Protein 8YM5 (pdb70)

Nearest PDB structures (foldseek):
  8yd8-assembly1_J  TM=8.386E-01  e=3.867E-06  Homo sapiens
  8ym5-assembly1_J  TM=8.223E-01  e=4.520E-06  Homo sapiens
  8ym6-assembly1_N  TM=8.259E-01  e=5.567E-06  Homo sapiens
  8yd8-assembly1_H  TM=8.479E-01  e=9.871E-06  Homo sapiens
  8ym5-assembly1_F  TM=8.510E-01  e=2.046E-05  Homo sapiens

Solvent-accessible surface area: 83337 Å² total

Secondary structure (DSSP, 8-state):
-HHHHHHHHHHT--HHHHHHHHHHTTTTS-HHHHTT--S---HHHHHHT--BTTB-HHHHHHHHHTT-HHHHHHHH---S---HHHHSTT---S-TTT--HHHHHH--HHHHHHHHHHHHHH--SS------HHHHHH--TTSSSBTTB-HHHHHHHHTT-HHHHHHHHHHH-/-HHHHHHHHHHT--HHHHHHHHHHTTTTS-HHHHTT--S---HHHHHHT--BTTB-HHHHHHHHHTT-HHHHHHHH---S---HHHHSTTT--S-TTT--HHHHHH--HHHHHHHHHHTTTTS-GGGSS---HHHHHH--TTSSSBTTB-HHHHHHHHTT-HHHHHHHHHHHHH-/-HHHHHHHHHHT--HHHHHHHHHHTTTTS-HHHHTT--S---HHHHHHT--BTTB-HHHHHHHHHTT-HHHHHHHH---S---TTTTSTTT--S-TTT--HHHHHH--HHHHHHHHHHTTTTS-GGGG----HHHHHH--TTSSSBTTB-HHHHHHHHHH-HHHHHHHHHHHHHHT-/-HHHHHHHHHHT--HHHHHHHHHHTTTTS-HHHHTT--S---HHHHHHT--BTTB-HHHHHHHHHTT-HHHHHHHH---S---HHHHSTT--SS-TTT--HHHHHH--HHHHHHHHHHTTTTS-GGGGS---HHHHHH--TTSSSBTTB-HHHHHHHHTT-HHHHHHHHHHHHHHHT-/--HHHHHHHHHS-HHHH--TTTTTT----SSHHHHHHHHHHTT---HHHHHHHHHHTT-HHHIIIII--HHHHHHHHHHS--SS-HHHH--HHHHT--HHHHHHHHH-----------HHHHHHHHHHTTS-BTTB-HHHHHHHHHTT-HHHHHHHHHHHHH-/-HHHHHHHHHHS-HHHH--TTTTTTTS-S---SSHHHHHHHHHHTT--SHHHHHHHHHHTT-HHHHHHHH--HHHHHHHHHHS--SS-HHHH--HHHHT--HHHHHHHHH----------HHHHHHHHHHTTS-BTTB-HHHHHHHHHTT-HHHHHHHHHHHHH-/-HHHHHHHHHH--HHHH--TGGGTTTS-SS--SSHHHHHHHHHHTT--SHHHHHHHHHHTT-HHHIIIII--HHHHHHHHHHS--SS-HHHH--HHHHT--HHHHHHHHH-----TTSS-TT--HHHHHHHHHHTT--BTTB-HHHHHHHHHTT-HHHHHHHHHHHHH-/---HHHHHHHHHHS-HHHH--TTTTTTT---SHHHHHHHHHHTT---HHHHHHHHHHTT-HHHHHHHH--HHHHHHHHHHS--SS-HHHH--HHHHH--HHHHHHHHH------S--HHHHHHHHHHTTS-BTTB-HHHHHHHHHTT-HHHHHHHHHHHHH-/-HHHHHHHHHHS-HHHH--TTTTTTTS-S---SSHHHHHHHHHHTT--SHHHHHHHHHHTT-HHHHHHHH--HHHHHHHHHTS--SS-HHHH--HHHHH--HHHHHHHHH------------HHHHHHHHHHTT--BTTB-HHHHHHHHHTT-HHHHHHHHHHHHH-/--HHHHHHHHHH--HHHH--TTTTTTTTTT---SSHHHHHHHHHHTT--SHHHHHHHHHHTT-HHHIIIII--HHHHHHHHHHS--SS-HHHH--HHHHT--HHHHHHHHH----------S---HHHHHHHHHHTT--BTTB-HHHHHHHHHTT-HHHHHHHHHHHHH-

Radius of gyration: 40.89 Å; Cα contacts (8 Å, |Δi|>4): 1657; chains: 10; bounding box: 89×86×135 Å

InterPro domains:
  IPR001309 Peptidase C14, p20 domain [PS50208] (232-364)
  IPR001875 Death effector domain [PF01335] (3-84)
  IPR001875 Death effector domain [PF01335] (101-180)
  IPR001875 Death effector domain [PS50168] (2-80)
  IPR001875 Death effector domain [PS50168] (100-177)
  IPR001875 Death effector domain [SM00031] (1-80)
  IPR001875 Death effector domain [SM00031] (99-178)
  IPR002138 Peptidase C14, caspase non-catalytic subunit p10 [PS50207] (389-478)
  IPR011029 Death-like domain superfamily [G3DSA:1.10.533.10] (1-97)
  IPR011029 Death-like domain superfamily [G3DSA:1.10.533.10] (98-188)
  IPR011029 Death-like domain superfamily [SSF47986] (1-113)
  IPR011029 Death-like domain superfamily [SSF47986] (98-179)
  IPR011600 Peptidase C14, caspase domain [PF00656] (233-474)
  IPR015917 Peptidase C14A, caspase catalytic domain [PR00376] (232-245)
  IPR015917 Peptidase C14A, caspase catalytic domain [PR00376] (345-363)
  IPR015917 Peptidase C14A, caspase catalytic domain [PR00376] (411-422)
  IPR015917 Peptidase C14A, caspase catalytic domain [SM00115] (225-478)
  IPR015917 Peptidase C14A, caspase catalytic domain [cd00032] (225-477)
  IPR016129 Peptidase family C14A, His active site [PS01121] (304-318)
  IPR029030 Caspase-like domain superfamily [SSF52129] (224-478)

B-factor: mean 46.07, std 17.98, range [14.18, 134.93]

Structure (mmCIF, N/CA/C/O backbone):
data_8YM5
#
_entry.id   8YM5
#
_cell.length_a   82.147
_cell.length_b   166.224
_cell.length_c   179.415
_cell.angle_alpha   90.00
_cell.angle_beta   90.00
_cell.angle_gamma   90.00
#
_symmetry.space_group_name_H-M   'P 21 21 21'
#
loop_
_entity.id
_entity.type
_entity.pdbx_description
1 polymer Caspase-8
2 polymer 'CASP8 and FADD-like apoptosis regulator subunit p43'
3 water water
#
loop_
_atom_site.group_PDB
_atom_site.id
_atom_site.type_symbol
_atom_site.label_atom_id
_atom_site.label_alt_id
_atom_site.label_comp_id
_atom_site.label_asym_id
_atom_site.label_entity_id
_atom_site.label_seq_id
_atom_site.pdbx_PDB_ins_code
_atom_site.Cartn_x
_atom_site.Cartn_y
_atom_site.Cartn_z
_atom_site.occupancy
_atom_site.B_iso_or_equiv
_atom_site.auth_seq_id
_atom_site.auth_comp_id
_atom_site.auth_asym_id
_atom_site.auth_atom_id
_atom_site.pdbx_PDB_model_num
ATOM 9 N N . ASP A 1 2 ? -2.169 123.093 76.800 1.00 52.65 2 ASP C N 1
ATOM 10 C CA . ASP A 1 2 ? -1.648 123.771 75.624 1.00 51.08 2 ASP C CA 1
ATOM 11 C C . ASP A 1 2 ? -0.316 124.427 75.965 1.00 38.48 2 ASP C C 1
ATOM 12 O O . ASP A 1 2 ? -0.224 125.237 76.895 1.00 32.86 2 ASP C O 1
ATOM 17 N N . PHE A 1 3 ? 0.724 124.026 75.240 1.00 35.75 3 PHE C N 1
ATOM 18 C CA . PHE A 1 3 ? 2.077 124.473 75.544 1.00 27.49 3 PHE C CA 1
ATOM 19 C C . PHE A 1 3 ? 2.192 125.989 75.407 1.00 25.49 3 PHE C C 1
ATOM 20 O O . PHE A 1 3 ? 2.625 126.667 76.341 1.00 25.06 3 PHE C O 1
ATOM 28 N N . SER A 1 4 ? 1.727 126.549 74.279 1.00 23.13 4 SER C N 1
ATOM 29 C CA . SER A 1 4 ? 1.835 127.995 74.061 1.00 32.45 4 SER C CA 1
ATOM 30 C C . SER A 1 4 ? 1.043 128.801 75.091 1.00 28.61 4 SER C C 1
ATOM 31 O O . SER A 1 4 ? 1.521 129.830 75.591 1.00 25.33 4 SER C O 1
ATOM 34 N N . ARG A 1 5 ? -0.177 128.371 75.405 1.00 26.36 5 ARG C N 1
ATOM 35 C CA . ARG A 1 5 ? -0.944 129.069 76.432 1.00 26.25 5 ARG C CA 1
ATOM 36 C C . ARG A 1 5 ? -0.262 128.989 77.797 1.00 24.17 5 ARG C C 1
ATOM 37 O O . ARG A 1 5 ? -0.247 129.971 78.546 1.00 24.84 5 ARG C O 1
ATOM 45 N N . ASN A 1 6 ? 0.297 127.828 78.151 1.00 24.86 6 ASN C N 1
ATOM 46 C CA . ASN A 1 6 ? 0.999 127.713 79.437 1.00 25.41 6 ASN C CA 1
ATOM 47 C C . ASN A 1 6 ? 2.224 128.631 79.507 1.00 27.88 6 ASN C C 1
ATOM 48 O O . ASN A 1 6 ? 2.477 129.268 80.541 1.00 23.73 6 ASN C O 1
ATOM 53 N N . LEU A 1 7 ? 3.009 128.706 78.425 1.00 22.60 7 LEU C N 1
ATOM 54 C CA . LEU A 1 7 ? 4.131 129.650 78.395 1.00 20.99 7 LEU C CA 1
ATOM 55 C C . LEU A 1 7 ? 3.648 131.094 78.514 1.00 23.13 7 LEU C C 1
ATOM 56 O O . LEU A 1 7 ? 4.251 131.906 79.230 1.00 18.34 7 LEU C O 1
ATOM 61 N N . TYR A 1 8 ? 2.562 131.438 77.805 1.00 22.25 8 TYR C N 1
ATOM 62 C CA . TYR A 1 8 ? 1.993 132.779 77.929 1.00 23.40 8 TYR C CA 1
ATOM 63 C C . TYR A 1 8 ? 1.587 133.080 79.378 1.00 22.55 8 TYR C C 1
ATOM 64 O O . TYR A 1 8 ? 1.899 134.158 79.902 1.00 21.50 8 TYR C O 1
ATOM 73 N N . ASP A 1 9 ? 0.922 132.128 80.051 1.00 20.74 9 ASP C N 1
ATOM 74 C CA . ASP A 1 9 ? 0.464 132.342 81.428 1.00 29.18 9 ASP C CA 1
ATOM 75 C C . ASP A 1 9 ? 1.640 132.535 82.391 1.00 26.34 9 ASP C C 1
ATOM 76 O O . ASP A 1 9 ? 1.626 133.429 83.271 1.00 24.60 9 ASP C O 1
ATOM 81 N N . ILE A 1 10 ? 2.650 131.665 82.266 1.00 21.78 10 ILE C N 1
ATOM 82 C CA . ILE A 1 10 ? 3.890 131.830 83.035 1.00 22.60 10 ILE C CA 1
ATOM 83 C C . ILE A 1 10 ? 4.458 133.223 82.801 1.00 20.19 10 ILE C C 1
ATOM 84 O O . ILE A 1 10 ? 4.830 133.940 83.745 1.00 21.56 10 ILE C O 1
ATOM 89 N N . GLY A 1 11 ? 4.496 133.638 81.534 1.00 18.37 11 GLY C N 1
ATOM 90 C CA . GLY A 1 11 ? 5.040 134.944 81.197 1.00 20.79 11 GLY C CA 1
ATOM 91 C C . GLY A 1 11 ? 4.279 136.092 81.835 1.00 26.37 11 GLY C C 1
ATOM 92 O O . GLY A 1 11 ? 4.870 137.118 82.180 1.00 26.26 11 GLY C O 1
ATOM 93 N N . GLU A 1 12 ? 2.953 135.949 81.963 1.00 18.96 12 GLU C N 1
ATOM 94 C CA . GLU A 1 12 ? 2.140 136.972 82.628 1.00 21.04 12 GLU C CA 1
ATOM 95 C C . GLU A 1 12 ? 2.431 137.050 84.122 1.00 22.94 12 GLU C C 1
ATOM 96 O O . GLU A 1 12 ? 2.043 138.032 84.770 1.00 23.79 12 GLU C O 1
ATOM 102 N N . GLN A 1 13 ? 3.017 136.008 84.706 1.00 24.00 13 GLN C N 1
ATOM 103 C CA . GLN A 1 13 ? 3.383 136.118 86.122 1.00 22.08 13 GLN C CA 1
ATOM 104 C C . GLN A 1 13 ? 4.833 136.627 86.373 1.00 26.05 13 GLN C C 1
ATOM 105 O O . GLN A 1 13 ? 5.274 136.651 87.521 1.00 24.08 13 GLN C O 1
ATOM 111 N N . LEU A 1 14 ? 5.570 137.048 85.343 1.00 25.13 14 LEU C N 1
ATOM 112 C CA . LEU A 1 14 ? 6.965 137.485 85.485 1.00 24.12 14 LEU C CA 1
ATOM 113 C C . LEU A 1 14 ? 7.072 138.978 85.182 1.00 26.09 14 LEU C C 1
ATOM 114 O O . LEU A 1 14 ? 6.822 139.408 84.047 1.00 25.84 14 LEU C O 1
ATOM 119 N N . ASP A 1 15 ? 7.495 139.763 86.172 1.00 23.50 15 ASP C N 1
ATOM 120 C CA . ASP A 1 15 ? 7.579 141.199 85.966 1.00 25.74 15 ASP C CA 1
ATOM 121 C C . ASP A 1 15 ? 8.984 141.543 85.451 1.00 24.29 15 ASP C C 1
ATOM 122 O O . ASP A 1 15 ? 9.787 140.656 85.142 1.00 21.83 15 ASP C O 1
ATOM 127 N N . SER A 1 16 ? 9.302 142.832 85.333 1.00 25.51 16 SER C N 1
ATOM 128 C CA . SER A 1 16 ? 10.563 143.191 84.673 1.00 28.96 16 SER C CA 1
ATOM 129 C C . SER A 1 16 ? 11.782 142.769 85.490 1.00 29.75 16 SER C C 1
ATOM 130 O O . SER A 1 16 ? 12.850 142.474 84.921 1.00 27.42 16 SER C O 1
ATOM 133 N N . GLU A 1 17 ? 11.651 142.730 86.815 1.00 23.69 17 GLU C N 1
ATOM 134 C CA . GLU A 1 17 ? 12.762 142.288 87.661 1.00 32.32 17 GLU C CA 1
ATOM 135 C C . GLU A 1 17 ? 13.059 140.798 87.488 1.00 25.30 17 GLU C C 1
ATOM 136 O O . GLU A 1 17 ? 14.224 140.392 87.330 1.00 23.61 17 GLU C O 1
ATOM 142 N N . ASP A 1 18 ? 12.016 139.962 87.533 1.00 26.16 18 ASP C N 1
ATOM 143 C CA . ASP A 1 18 ? 12.192 138.543 87.223 1.00 24.57 18 ASP C CA 1
ATOM 144 C C . ASP A 1 18 ? 12.819 138.362 85.855 1.00 20.70 18 ASP C C 1
ATOM 145 O O . ASP A 1 18 ? 13.615 137.445 85.650 1.00 20.80 18 ASP C O 1
ATOM 150 N N . LEU A 1 19 ? 12.379 139.151 84.870 1.00 19.95 19 LEU C N 1
ATOM 151 C CA . LEU A 1 19 ? 12.916 138.976 83.525 1.00 21.51 19 LEU C CA 1
ATOM 152 C C . LEU A 1 19 ? 14.399 139.308 83.494 1.00 17.38 19 LEU C C 1
ATOM 153 O O . LEU A 1 19 ? 15.180 138.596 82.868 1.00 22.13 19 LEU C O 1
ATOM 158 N N . ALA A 1 20 ? 14.806 140.389 84.170 1.00 21.97 20 ALA C N 1
ATOM 159 C CA . ALA A 1 20 ? 16.227 140.708 84.253 1.00 25.73 20 ALA C CA 1
ATOM 160 C C . ALA A 1 20 ? 17.014 139.542 84.855 1.00 20.95 20 ALA C C 1
ATOM 161 O O . ALA A 1 20 ? 18.073 139.163 84.339 1.00 18.66 20 ALA C O 1
ATOM 163 N N . SER A 1 21 ? 16.465 138.902 85.896 1.00 20.41 21 SER C N 1
ATOM 164 C CA . SER A 1 21 ? 17.154 137.752 86.499 1.00 19.99 21 SER C CA 1
ATOM 165 C C . SER A 1 21 ? 17.260 136.581 85.529 1.00 19.03 21 SER C C 1
ATOM 166 O O . SER A 1 21 ? 18.319 135.936 85.424 1.00 15.03 21 SER C O 1
ATOM 169 N N . LEU A 1 22 ? 16.144 136.258 84.853 1.00 18.00 22 LEU C N 1
ATOM 170 C CA . LEU A 1 22 ? 16.121 135.161 83.883 1.00 18.96 22 LEU C CA 1
ATOM 171 C C . LEU A 1 22 ? 17.086 135.411 82.730 1.00 16.26 22 LEU C C 1
ATOM 172 O O . LEU A 1 22 ? 17.736 134.487 82.268 1.00 15.12 22 LEU C O 1
ATOM 177 N N . LYS A 1 23 ? 17.143 136.640 82.221 1.00 14.18 23 LYS C N 1
ATOM 178 C CA . LYS A 1 23 ? 18.093 136.968 81.161 1.00 19.52 23 LYS C CA 1
ATOM 179 C C . LYS A 1 23 ? 19.536 136.799 81.652 1.00 21.39 23 LYS C C 1
ATOM 180 O O . LYS A 1 23 ? 20.387 136.267 80.927 1.00 19.30 23 LYS C O 1
ATOM 186 N N . PHE A 1 24 ? 19.811 137.189 82.904 1.00 18.23 24 PHE C N 1
ATOM 187 C CA . PHE A 1 24 ? 21.151 136.996 83.467 1.00 18.73 24 PHE C CA 1
ATOM 188 C C . PHE A 1 24 ? 21.505 135.521 83.584 1.00 20.03 24 PHE C C 1
ATOM 189 O O . PHE A 1 24 ? 22.609 135.103 83.214 1.00 19.76 24 PHE C O 1
ATOM 197 N N . LEU A 1 25 ? 20.575 134.707 84.093 1.00 17.57 25 LEU C N 1
ATOM 198 C CA . LEU A 1 25 ? 20.859 133.280 84.238 1.00 17.26 25 LEU C CA 1
ATOM 199 C C . LEU A 1 25 ? 20.991 132.591 82.900 1.00 17.95 25 LEU C C 1
ATOM 200 O O . LEU A 1 25 ? 21.521 131.474 82.854 1.00 22.31 25 LEU C O 1
ATOM 205 N N . SER A 1 26 ? 20.518 133.225 81.817 1.00 18.21 26 SER C N 1
ATOM 206 C CA . SER A 1 26 ? 20.604 132.702 80.456 1.00 20.68 26 SER C CA 1
ATOM 207 C C . SER A 1 26 ? 21.766 133.274 79.666 1.00 21.36 26 SER C C 1
ATOM 208 O O . SER A 1 26 ? 21.870 133.013 78.456 1.00 19.51 26 SER C O 1
ATOM 211 N N . LEU A 1 27 ? 22.637 134.052 80.316 1.00 20.52 27 LEU C N 1
ATOM 212 C CA . LEU A 1 27 ? 23.694 134.774 79.609 1.00 23.97 27 LEU C CA 1
ATOM 213 C C . LEU A 1 27 ? 24.606 133.844 78.824 1.00 23.36 27 LEU C C 1
ATOM 214 O O . LEU A 1 27 ? 25.148 134.247 77.804 1.00 25.05 27 LEU C O 1
ATOM 219 N N . ASP A 1 28 ? 24.851 132.630 79.317 1.00 19.94 28 ASP C N 1
ATOM 220 C CA . ASP A 1 28 ? 25.766 131.741 78.616 1.00 28.67 28 ASP C CA 1
ATOM 221 C C . ASP A 1 28 ? 25.143 131.124 77.379 1.00 27.38 28 ASP C C 1
ATOM 222 O O . ASP A 1 28 ? 25.845 130.449 76.631 1.00 27.28 28 ASP C O 1
ATOM 227 N N . TYR A 1 29 ? 23.849 131.353 77.148 1.00 26.20 29 TYR C N 1
ATOM 228 C CA . TYR A 1 29 ? 23.138 130.821 75.996 1.00 22.94 29 TYR C CA 1
ATOM 229 C C . TYR A 1 29 ? 22.527 131.877 75.091 1.00 22.89 29 TYR C C 1
ATOM 230 O O . TYR A 1 29 ? 22.145 131.543 73.972 1.00 23.62 29 TYR C O 1
ATOM 239 N N . ILE A 1 30 ? 22.345 133.103 75.563 1.00 20.23 30 ILE C N 1
ATOM 240 C CA . ILE A 1 30 ? 21.784 134.180 74.757 1.00 22.53 30 ILE C CA 1
ATOM 241 C C . ILE A 1 30 ? 22.781 135.323 74.769 1.00 21.20 30 ILE C C 1
ATOM 242 O O . ILE A 1 30 ? 22.964 135.974 75.806 1.00 21.07 30 ILE C O 1
ATOM 247 N N . PRO A 1 31 ? 23.429 135.601 73.652 1.00 22.18 31 PRO C N 1
ATOM 248 C CA . PRO A 1 31 ? 24.503 136.603 73.635 1.00 18.42 31 PRO C CA 1
ATOM 249 C C . PRO A 1 31 ? 23.926 138.013 73.699 1.00 25.99 31 PRO C C 1
ATOM 250 O O . PRO A 1 31 ? 22.729 138.250 73.477 1.00 24.18 31 PRO C O 1
ATOM 254 N N . GLN A 1 32 ? 24.822 138.969 73.940 1.00 20.72 32 GLN C N 1
ATOM 255 C CA . GLN A 1 32 ? 24.420 140.327 74.333 1.00 23.20 32 GLN C CA 1
ATOM 256 C C . GLN A 1 32 ? 23.581 141.022 73.262 1.00 23.60 32 GLN C C 1
ATOM 257 O O . GLN A 1 32 ? 22.609 141.736 73.583 1.00 23.47 32 GLN C O 1
ATOM 263 N N . ARG A 1 33 ? 23.926 140.825 71.990 1.00 21.33 33 ARG C N 1
ATOM 264 C CA . ARG A 1 33 ? 23.129 141.447 70.927 1.00 24.84 33 ARG C CA 1
ATOM 265 C C . ARG A 1 33 ? 21.677 140.991 70.987 1.00 21.91 33 ARG C C 1
ATOM 266 O O . ARG A 1 33 ? 20.762 141.790 70.767 1.00 23.21 33 ARG C O 1
ATOM 274 N N . LYS A 1 34 ? 21.450 139.703 71.251 1.00 21.47 34 LYS C N 1
ATOM 275 C CA . LYS A 1 34 ? 20.101 139.154 71.354 1.00 23.89 34 LYS C CA 1
ATOM 276 C C . LYS A 1 34 ? 19.456 139.413 72.718 1.00 25.33 34 LYS C C 1
ATOM 277 O O . LYS A 1 34 ? 18.228 139.340 72.831 1.00 25.75 34 LYS C O 1
ATOM 283 N N . GLN A 1 35 ? 20.245 139.711 73.746 1.00 19.69 35 GLN C N 1
ATOM 284 C CA . GLN A 1 35 ? 19.687 140.068 75.050 1.00 20.05 35 GLN C CA 1
ATOM 285 C C . GLN A 1 35 ? 19.021 141.435 75.005 1.00 27.11 35 GLN C C 1
ATOM 286 O O . GLN A 1 35 ? 17.965 141.642 75.617 1.00 24.55 35 GLN C O 1
ATOM 292 N N . GLU A 1 36 ? 19.635 142.386 74.298 1.00 22.46 36 GLU C N 1
ATOM 293 C CA . GLU A 1 36 ? 19.172 143.770 74.386 1.00 25.17 36 GLU C CA 1
ATOM 294 C C . GLU A 1 36 ? 17.676 143.969 74.115 1.00 28.58 36 GLU C C 1
ATOM 295 O O . GLU A 1 36 ? 17.019 144.656 74.909 1.00 25.66 36 GLU C O 1
ATOM 301 N N . PRO A 1 37 ? 17.076 143.455 73.037 1.00 25.58 37 PRO C N 1
ATOM 302 C CA . PRO A 1 37 ? 15.645 143.727 72.835 1.00 29.45 37 PRO C CA 1
ATOM 303 C C . PRO A 1 37 ? 14.699 142.858 73.663 1.00 32.39 37 PRO C C 1
ATOM 304 O O . PRO A 1 37 ? 13.484 143.049 73.575 1.00 31.49 37 PRO C O 1
ATOM 308 N N . ILE A 1 38 ? 15.165 141.940 74.503 1.00 24.34 38 ILE C N 1
ATOM 309 C CA . ILE A 1 38 ? 14.220 141.080 75.217 1.00 24.85 38 ILE C CA 1
ATOM 310 C C . ILE A 1 38 ? 13.565 141.879 76.341 1.00 28.14 38 ILE C C 1
ATOM 311 O O . ILE A 1 38 ? 14.225 142.246 77.317 1.00 26.58 38 ILE C O 1
ATOM 316 N N . LYS A 1 39 ? 12.261 142.193 76.171 1.00 27.80 39 LYS C N 1
ATOM 317 C CA . LYS A 1 39 ? 11.486 143.002 77.108 1.00 27.63 39 LYS C CA 1
ATOM 318 C C . LYS A 1 39 ? 10.348 142.253 77.791 1.00 31.90 39 LYS C C 1
ATOM 319 O O . LYS A 1 39 ? 9.666 142.845 78.629 1.00 28.49 39 LYS C O 1
ATOM 325 N N . ASP A 1 40 ? 10.045 141.025 77.389 1.00 25.42 40 ASP C N 1
ATOM 326 C CA . ASP A 1 40 ? 9.036 140.238 78.079 1.00 24.85 40 ASP C CA 1
ATOM 327 C C . ASP A 1 40 ? 9.461 138.787 77.999 1.00 23.48 40 ASP C C 1
ATOM 328 O O . ASP A 1 40 ? 10.346 138.427 77.224 1.00 20.52 40 ASP C O 1
ATOM 333 N N . ALA A 1 41 ? 8.823 137.943 78.809 1.00 18.33 41 ALA C N 1
ATOM 334 C CA . ALA A 1 41 ? 9.276 136.559 78.887 1.00 24.07 41 ALA C CA 1
ATOM 335 C C . ALA A 1 41 ? 9.118 135.830 77.561 1.00 27.57 41 ALA C C 1
ATOM 336 O O . ALA A 1 41 ? 9.917 134.939 77.253 1.00 26.40 41 ALA C O 1
ATOM 338 N N . LEU A 1 42 ? 8.099 136.178 76.770 1.00 21.11 42 LEU C N 1
ATOM 339 C CA . LEU A 1 42 ? 7.850 135.430 75.546 1.00 26.13 42 LEU C CA 1
ATOM 340 C C . LEU A 1 42 ? 9.034 135.539 74.586 1.00 25.95 42 LEU C C 1
ATOM 341 O O . LEU A 1 42 ? 9.365 134.567 73.904 1.00 28.14 42 LEU C O 1
ATOM 354 N N . LEU A 1 44 ? 12.148 135.901 75.472 1.00 19.90 44 LEU C N 1
ATOM 355 C CA . LEU A 1 44 ? 13.145 135.007 76.047 1.00 18.41 44 LEU C CA 1
ATOM 356 C C . LEU A 1 44 ? 12.866 133.561 75.642 1.00 19.42 44 LEU C C 1
ATOM 357 O O . LEU A 1 44 ? 13.765 132.822 75.206 1.00 22.76 44 LEU C O 1
ATOM 362 N N . PHE A 1 45 ? 11.608 133.162 75.733 1.00 20.30 45 PHE C N 1
ATOM 363 C CA . PHE A 1 45 ? 11.211 131.805 75.374 1.00 22.88 45 PHE C CA 1
ATOM 364 C C . PHE A 1 45 ? 11.458 131.523 73.895 1.00 27.28 45 PHE C C 1
ATOM 365 O O . PHE A 1 45 ? 11.863 130.415 73.537 1.00 23.82 45 PHE C O 1
ATOM 373 N N . GLN A 1 46 ? 11.201 132.503 73.019 1.00 21.92 46 GLN C N 1
ATOM 374 C CA . GLN A 1 46 ? 11.482 132.305 71.591 1.00 26.59 46 GLN C CA 1
ATOM 375 C C . GLN A 1 46 ? 12.970 132.053 71.360 1.00 26.77 46 GLN C C 1
ATOM 376 O O . GLN A 1 46 ? 13.332 131.148 70.590 1.00 28.71 46 GLN C O 1
ATOM 382 N N . ARG A 1 47 ? 13.850 132.817 72.042 1.00 25.79 47 ARG C N 1
ATOM 383 C CA . ARG A 1 47 ? 15.288 132.529 71.944 1.00 27.27 47 ARG C CA 1
ATOM 384 C C . ARG A 1 47 ? 15.594 131.088 72.333 1.00 24.95 47 ARG C C 1
ATOM 385 O O . ARG A 1 47 ? 16.402 130.406 71.683 1.00 29.74 47 ARG C O 1
ATOM 393 N N . LEU A 1 48 ? 15.027 130.635 73.450 1.00 21.88 48 LEU C N 1
ATOM 394 C CA . LEU A 1 48 ? 15.336 129.280 73.913 1.00 22.00 48 LEU C CA 1
ATOM 395 C C . LEU A 1 48 ? 14.777 128.223 72.972 1.00 22.49 48 LEU C C 1
ATOM 396 O O . LEU A 1 48 ? 15.366 127.143 72.816 1.00 22.66 48 LEU C O 1
ATOM 401 N N . GLN A 1 49 ? 13.612 128.486 72.381 1.00 18.15 49 GLN C N 1
ATOM 402 C CA . GLN A 1 49 ? 13.027 127.522 71.453 1.00 23.41 49 GLN C CA 1
ATOM 403 C C . GLN A 1 49 ? 13.872 127.383 70.194 1.00 23.86 49 GLN C C 1
ATOM 404 O O . GLN A 1 49 ? 14.016 126.273 69.664 1.00 21.35 49 GLN C O 1
ATOM 410 N N . GLU A 1 50 ? 14.441 128.488 69.691 1.00 23.37 50 GLU C N 1
ATOM 411 C CA . GLU A 1 50 ? 15.231 128.368 68.455 1.00 26.43 50 GLU C CA 1
ATOM 412 C C . GLU A 1 50 ? 16.481 127.514 68.656 1.00 25.90 50 GLU C C 1
ATOM 413 O O . GLU A 1 50 ? 16.945 126.861 67.708 1.00 23.74 50 GLU C O 1
ATOM 419 N N . LYS A 1 51 ? 17.035 127.510 69.866 1.00 20.46 51 LYS C N 1
ATOM 420 C CA . LYS A 1 51 ? 18.134 126.626 70.214 1.00 25.80 51 LYS C CA 1
ATOM 421 C C . LYS A 1 51 ? 17.662 125.246 70.665 1.00 27.50 51 LYS C C 1
ATOM 422 O O . LYS A 1 51 ? 18.492 124.440 71.092 1.00 24.90 51 LYS C O 1
ATOM 428 N N . ARG A 1 52 ? 16.353 124.958 70.603 1.00 22.23 52 ARG C N 1
ATOM 429 C CA . ARG A 1 52 ? 15.803 123.687 71.092 1.00 23.98 52 ARG C CA 1
ATOM 430 C C . ARG A 1 52 ? 16.121 123.460 72.566 1.00 26.86 52 ARG C C 1
ATOM 431 O O . ARG A 1 52 ? 16.364 122.333 72.997 1.00 28.40 52 ARG C O 1
ATOM 447 N N . LEU A 1 54 ? 13.947 124.665 74.759 1.00 22.57 54 LEU C N 1
ATOM 448 C CA . LEU A 1 54 ? 12.595 124.733 75.300 1.00 25.02 54 LEU C CA 1
ATOM 449 C C . LEU A 1 54 ? 11.669 124.255 74.198 1.00 26.78 54 LEU C C 1
ATOM 450 O O . LEU A 1 54 ? 11.644 124.861 73.120 1.00 24.90 54 LEU C O 1
ATOM 455 N N . GLU A 1 55 ? 10.944 123.172 74.459 1.00 21.62 55 GLU C N 1
ATOM 456 C CA . GLU A 1 55 ? 9.942 122.661 73.538 1.00 26.21 55 GLU C CA 1
ATOM 457 C C . GLU A 1 55 ? 8.950 121.862 74.362 1.00 27.91 55 GLU C C 1
ATOM 458 O O . GLU A 1 55 ? 9.157 121.619 75.557 1.00 24.12 55 GLU C O 1
ATOM 464 N N . GLU A 1 56 ? 7.858 121.455 73.711 1.00 28.29 56 GLU C N 1
ATOM 465 C CA . GLU A 1 56 ? 6.778 120.810 74.450 1.00 30.85 56 GLU C CA 1
ATOM 466 C C . GLU A 1 56 ? 7.270 119.573 75.188 1.00 26.96 56 GLU C C 1
ATOM 467 O O . GLU A 1 56 ? 6.884 119.329 76.335 1.00 27.35 56 GLU C O 1
ATOM 473 N N . SER A 1 57 ? 8.172 118.817 74.578 1.00 28.75 57 SER C N 1
ATOM 474 C CA . SER A 1 57 ? 8.717 117.622 75.207 1.00 36.31 57 SER C CA 1
ATOM 475 C C . SER A 1 57 ? 9.991 117.880 76.017 1.00 35.23 57 SER C C 1
ATOM 476 O O . SER A 1 57 ? 10.620 116.913 76.465 1.00 37.64 57 SER C O 1
ATOM 479 N N . ASN A 1 58 ? 10.412 119.144 76.190 1.00 33.29 58 ASN C N 1
ATOM 480 C CA . ASN A 1 58 ? 11.663 119.454 76.909 1.00 27.79 58 ASN C CA 1
ATOM 481 C C . ASN A 1 58 ? 11.474 120.756 77.693 1.00 24.96 58 ASN C C 1
ATOM 482 O O . ASN A 1 58 ? 11.768 121.849 77.199 1.00 23.34 58 ASN C O 1
ATOM 487 N N . LEU A 1 59 ? 10.995 120.620 78.931 1.00 21.97 59 LEU C N 1
ATOM 488 C CA . LEU A 1 59 ? 10.755 121.730 79.851 1.00 24.54 59 LEU C CA 1
ATOM 489 C C . LEU A 1 59 ? 11.881 121.905 80.873 1.00 22.00 59 LEU C C 1
ATOM 490 O O . LEU A 1 59 ? 11.786 122.790 81.735 1.00 19.99 59 LEU C O 1
ATOM 495 N N . SER A 1 60 ? 12.973 121.137 80.752 1.00 21.33 60 SER C N 1
ATOM 496 C CA . SER A 1 60 ? 13.980 121.078 81.818 1.00 23.04 60 SER C CA 1
ATOM 497 C C . SER A 1 60 ? 14.624 122.435 82.072 1.00 23.21 60 SER C C 1
ATOM 498 O O . SER A 1 60 ? 14.799 122.843 83.228 1.00 21.73 60 SER C O 1
ATOM 501 N N . PHE A 1 61 ? 15.015 123.142 81.007 1.00 22.67 61 PHE C N 1
ATOM 502 C CA . PHE A 1 61 ? 15.692 124.423 81.212 1.00 20.12 61 PHE C CA 1
ATOM 503 C C . PHE A 1 61 ? 14.737 125.462 81.795 1.00 23.77 61 PHE C C 1
ATOM 504 O O . PHE A 1 61 ? 15.115 126.243 82.685 1.00 19.02 61 PHE C O 1
ATOM 512 N N . LEU A 1 62 ? 13.491 125.473 81.318 1.00 20.49 62 LEU C N 1
ATOM 513 C CA . LEU A 1 62 ? 12.489 126.381 81.866 1.00 19.86 62 LEU C CA 1
ATOM 514 C C . LEU A 1 62 ? 12.272 126.127 83.360 1.00 19.68 62 LEU C C 1
ATOM 515 O O . LEU A 1 62 ? 12.265 127.069 84.180 1.00 19.32 62 LEU C O 1
ATOM 520 N N . LYS A 1 63 ? 12.152 124.849 83.742 1.00 16.15 63 LYS C N 1
ATOM 521 C CA . LYS A 1 63 ? 12.009 124.518 85.166 1.00 19.67 63 LYS C CA 1
ATOM 522 C C . LYS A 1 63 ? 13.226 124.957 85.967 1.00 23.28 63 LYS C C 1
ATOM 523 O O . LYS A 1 63 ? 13.089 125.466 87.097 1.00 16.73 63 LYS C O 1
ATOM 529 N N . GLU A 1 64 ? 14.434 124.737 85.418 1.00 17.31 64 GLU C N 1
ATOM 530 C CA . GLU A 1 64 ? 15.640 125.106 86.159 1.00 18.42 64 GLU C CA 1
ATOM 531 C C . GLU A 1 64 ? 15.699 126.616 86.378 1.00 15.90 64 GLU C C 1
ATOM 532 O O . GLU A 1 64 ? 16.039 127.084 87.472 1.00 18.05 64 GLU C O 1
ATOM 538 N N . LEU A 1 65 ? 15.391 127.386 85.332 1.00 15.43 65 LEU C N 1
ATOM 539 C CA . LEU A 1 65 ? 15.343 128.845 85.433 1.00 19.87 65 LEU C CA 1
ATOM 540 C C . LEU A 1 65 ? 14.375 129.290 86.527 1.00 19.81 65 LEU C C 1
ATOM 541 O O . LEU A 1 65 ? 14.723 130.112 87.383 1.00 19.78 65 LEU C O 1
ATOM 546 N N . LEU A 1 66 ? 13.145 128.770 86.498 1.00 19.19 66 LEU C N 1
ATOM 547 C CA . LEU A 1 66 ? 12.152 129.190 87.484 1.00 20.02 66 LEU C CA 1
ATOM 548 C C . LEU A 1 66 ? 12.567 128.785 88.895 1.00 22.02 66 LEU C C 1
ATOM 549 O O . LEU A 1 66 ? 12.369 129.546 89.852 1.00 18.50 66 LEU C O 1
ATOM 554 N N . PHE A 1 67 ? 13.194 127.616 89.039 1.00 20.68 67 PHE C N 1
ATOM 555 C CA . PHE A 1 67 ? 13.674 127.196 90.354 1.00 20.24 67 PHE C CA 1
ATOM 556 C C . PHE A 1 67 ? 14.741 128.153 90.874 1.00 21.68 67 PHE C C 1
ATOM 557 O O . PHE A 1 67 ? 14.697 128.588 92.036 1.00 18.65 67 PHE C O 1
ATOM 565 N N . ARG A 1 68 ? 15.694 128.524 90.014 1.00 18.30 68 ARG C N 1
ATOM 566 C CA . ARG A 1 68 ? 16.808 129.345 90.479 1.00 21.17 68 ARG C CA 1
ATOM 567 C C . ARG A 1 68 ? 16.398 130.772 90.818 1.00 24.76 68 ARG C C 1
ATOM 568 O O . ARG A 1 68 ? 17.100 131.420 91.596 1.00 23.63 68 ARG C O 1
ATOM 576 N N . ILE A 1 69 ? 15.311 131.299 90.245 1.00 20.56 69 ILE C N 1
ATOM 577 C CA . ILE A 1 69 ? 14.820 132.609 90.670 1.00 23.41 69 ILE C CA 1
ATOM 578 C C . ILE A 1 69 ? 13.724 132.483 91.723 1.00 28.77 69 ILE C C 1
ATOM 579 O O . ILE A 1 69 ? 13.002 133.454 91.984 1.00 28.94 69 ILE C O 1
ATOM 584 N N . ASN A 1 70 ? 13.561 131.288 92.312 1.00 26.08 70 ASN C N 1
ATOM 585 C CA . ASN A 1 70 ? 12.694 131.060 93.482 1.00 20.50 70 ASN C CA 1
ATOM 586 C C . ASN A 1 70 ? 11.222 131.345 93.195 1.00 25.52 70 ASN C C 1
ATOM 587 O O . ASN A 1 70 ? 10.473 131.788 94.077 1.00 25.50 70 ASN C O 1
ATOM 592 N N . ARG A 1 71 ? 10.795 131.036 91.966 1.00 23.50 71 ARG C N 1
ATOM 593 C CA . ARG A 1 71 ? 9.385 131.067 91.592 1.00 21.99 71 ARG C CA 1
ATOM 594 C C . ARG A 1 71 ? 8.796 129.659 91.699 1.00 19.77 71 ARG C C 1
ATOM 595 O O . ARG A 1 71 ? 8.357 129.067 90.725 1.00 22.13 71 ARG C O 1
ATOM 603 N N . LEU A 1 72 ? 8.838 129.121 92.926 1.00 20.48 72 LEU C N 1
ATOM 604 C CA . LEU A 1 72 ? 8.288 127.800 93.205 1.00 25.32 72 LEU C CA 1
ATOM 605 C C . LEU A 1 72 ? 6.770 127.778 93.012 1.00 26.18 72 LEU C C 1
ATOM 606 O O . LEU A 1 72 ? 6.188 126.717 92.732 1.00 28.48 72 LEU C O 1
ATOM 611 N N . ASP A 1 73 ? 6.128 128.937 93.190 1.00 23.47 73 ASP C N 1
ATOM 612 C CA . ASP A 1 73 ? 4.701 129.079 92.916 1.00 27.83 73 ASP C CA 1
ATOM 613 C C . ASP A 1 73 ? 4.387 128.728 91.468 1.00 28.30 73 ASP C C 1
ATOM 614 O O . ASP A 1 73 ? 3.452 127.965 91.186 1.00 25.89 73 ASP C O 1
ATOM 619 N N . LEU A 1 74 ? 5.174 129.266 90.534 1.00 20.09 74 LEU C N 1
ATOM 620 C CA . LEU A 1 74 ? 4.936 128.989 89.116 1.00 21.02 74 LEU C CA 1
ATOM 621 C C . LEU A 1 74 ? 5.263 127.542 88.767 1.00 22.11 74 LEU C C 1
ATOM 622 O O . LEU A 1 74 ? 4.571 126.927 87.953 1.00 21.30 74 LEU C O 1
ATOM 627 N N . LEU A 1 75 ? 6.339 127.001 89.343 1.00 24.98 75 LEU C N 1
ATOM 628 C CA . LEU A 1 75 ? 6.681 125.594 89.138 1.00 24.59 75 LEU C CA 1
ATOM 629 C C . LEU A 1 75 ? 5.518 124.683 89.513 1.00 26.69 75 LEU C C 1
ATOM 630 O O . LEU A 1 75 ? 5.146 123.787 88.743 1.00 27.95 75 LEU C O 1
ATOM 635 N N . ILE A 1 76 ? 4.925 124.888 90.696 1.00 22.90 76 ILE C N 1
ATOM 636 C CA . ILE A 1 76 ? 3.844 123.971 91.055 1.00 26.51 76 ILE C CA 1
ATOM 637 C C . ILE A 1 76 ? 2.551 124.291 90.288 1.00 29.71 76 ILE C C 1
ATOM 638 O O . ILE A 1 76 ? 1.875 123.386 89.790 1.00 27.69 76 ILE C O 1
ATOM 643 N N . THR A 1 77 ? 2.205 125.565 90.109 1.00 27.17 77 THR C N 1
ATOM 644 C CA . THR A 1 77 ? 0.902 125.877 89.527 1.00 30.55 77 THR C CA 1
ATOM 645 C C . THR A 1 77 ? 0.867 125.570 88.035 1.00 33.77 77 THR C C 1
ATOM 646 O O . THR A 1 77 ? -0.125 125.030 87.533 1.00 26.46 77 THR C O 1
ATOM 650 N N . TYR A 1 78 ? 1.933 125.903 87.302 1.00 27.23 78 TYR C N 1
ATOM 651 C CA . TYR A 1 78 ? 1.905 125.777 85.859 1.00 29.16 78 TYR C CA 1
ATOM 652 C C . TYR A 1 78 ? 2.689 124.586 85.344 1.00 31.68 78 TYR C C 1
ATOM 653 O O . TYR A 1 78 ? 2.407 124.135 84.230 1.00 27.84 78 TYR C O 1
ATOM 662 N N . LEU A 1 79 ? 3.602 124.013 86.149 1.00 26.42 79 LEU C N 1
ATOM 663 C CA . LEU A 1 79 ? 4.444 122.921 85.678 1.00 31.06 79 LEU C CA 1
ATOM 664 C C . LEU A 1 79 ? 4.372 121.687 86.577 1.00 35.03 79 LEU C C 1
ATOM 665 O O . LEU A 1 79 ? 5.148 120.750 86.376 1.00 33.76 79 LEU C O 1
ATOM 670 N N . ASN A 1 80 ? 3.482 121.671 87.572 1.00 34.22 80 ASN C N 1
ATOM 671 C CA . ASN A 1 80 ? 3.237 120.483 88.404 1.00 34.07 80 ASN C CA 1
ATOM 672 C C . ASN A 1 80 ? 4.534 119.930 88.999 1.00 33.01 80 ASN C C 1
ATOM 673 O O . ASN A 1 80 ? 4.743 118.719 89.071 1.00 33.48 80 ASN C O 1
ATOM 678 N N . THR A 1 81 ? 5.411 120.822 89.449 1.00 28.70 81 THR C N 1
ATOM 679 C CA . THR A 1 81 ? 6.727 120.420 89.923 1.00 29.85 81 THR C CA 1
ATOM 680 C C . THR A 1 81 ? 6.965 121.004 91.311 1.00 28.09 81 THR C C 1
ATOM 681 O O . THR A 1 81 ? 6.806 122.211 91.517 1.00 26.03 81 THR C O 1
ATOM 685 N N . ARG A 1 82 ? 7.381 120.129 92.214 1.00 29.19 82 ARG C N 1
ATOM 686 C CA . ARG A 1 82 ? 7.630 120.544 93.607 1.00 28.56 82 ARG C CA 1
ATOM 687 C C . ARG A 1 82 ? 9.126 120.782 93.844 1.00 29.34 82 ARG C C 1
ATOM 688 O O . ARG A 1 82 ? 9.944 120.241 93.090 1.00 26.50 82 ARG C O 1
ATOM 696 N N . LYS A 1 83 ? 9.444 121.520 94.894 1.00 29.18 83 LYS C N 1
ATOM 697 C CA . LYS A 1 83 ? 10.821 121.878 95.229 1.00 31.27 83 LYS C CA 1
ATOM 698 C C . LYS A 1 83 ? 11.728 120.650 95.339 1.00 31.27 83 LYS C C 1
ATOM 699 O O . LYS A 1 83 ? 12.848 120.647 94.817 1.00 30.39 83 LYS C O 1
ATOM 705 N N . GLU A 1 84 ? 11.239 119.585 95.980 1.00 29.78 84 GLU C N 1
ATOM 706 C CA . GLU A 1 84 ? 12.063 118.408 96.249 1.00 32.46 84 GLU C CA 1
ATOM 707 C C . GLU A 1 84 ? 12.445 117.685 94.959 1.00 30.44 84 GLU C C 1
ATOM 708 O O . GLU A 1 84 ? 13.566 117.171 94.838 1.00 32.71 84 GLU C O 1
ATOM 714 N N . GLU A 1 85 ? 11.524 117.634 93.988 1.00 29.90 85 GLU C N 1
ATOM 715 C CA . GLU A 1 85 ? 11.834 117.090 92.663 1.00 31.09 85 GLU C CA 1
ATOM 716 C C . GLU A 1 85 ? 12.964 117.863 91.999 1.00 29.99 85 GLU C C 1
ATOM 717 O O . GLU A 1 85 ? 13.869 117.272 91.403 1.00 30.33 85 GLU C O 1
ATOM 731 N N . GLU A 1 87 ? 15.251 119.703 93.489 1.00 29.84 87 GLU C N 1
ATOM 732 C CA . GLU A 1 87 ? 16.494 119.497 94.226 1.00 34.72 87 GLU C CA 1
ATOM 733 C C . GLU A 1 87 ? 17.137 118.176 93.836 1.00 32.21 87 GLU C C 1
ATOM 734 O O . GLU A 1 87 ? 18.349 118.102 93.600 1.00 37.63 87 GLU C O 1
ATOM 740 N N . ARG A 1 88 ? 16.334 117.119 93.761 1.00 36.97 88 ARG C N 1
ATOM 741 C CA . ARG A 1 88 ? 16.854 115.836 93.311 1.00 38.98 88 ARG C CA 1
ATOM 742 C C . ARG A 1 88 ? 17.395 115.934 91.887 1.00 37.45 88 ARG C C 1
ATOM 743 O O . ARG A 1 88 ? 18.477 115.416 91.586 1.00 36.33 88 ARG C O 1
ATOM 751 N N . GLU A 1 89 ? 16.667 116.617 91.002 1.00 29.58 89 GLU C N 1
ATOM 752 C CA . GLU A 1 89 ? 17.077 116.691 89.602 1.00 35.05 89 GLU C CA 1
ATOM 753 C C . GLU A 1 89 ? 18.394 117.444 89.445 1.00 35.26 89 GLU C C 1
ATOM 754 O O . GLU A 1 89 ? 19.311 116.981 88.757 1.00 30.53 89 GLU C O 1
ATOM 760 N N . LEU A 1 90 ? 18.518 118.596 90.094 1.00 28.91 90 LEU C N 1
ATOM 761 C CA . LEU A 1 90 ? 19.679 119.441 89.885 1.00 32.80 90 LEU C CA 1
ATOM 762 C C . LEU A 1 90 ? 20.911 118.959 90.642 1.00 36.31 90 LEU C C 1
ATOM 763 O O . LEU A 1 90 ? 22.012 119.432 90.352 1.00 34.76 90 LEU C O 1
ATOM 768 N N . GLN A 1 91 ? 20.755 118.051 91.604 1.00 31.90 91 GLN C N 1
ATOM 769 C CA . GLN A 1 91 ? 21.881 117.422 92.282 1.00 36.13 91 GLN C CA 1
ATOM 770 C C . GLN A 1 91 ? 22.398 116.198 91.539 1.00 36.86 91 GLN C C 1
ATOM 771 O O . GLN A 1 91 ? 23.372 115.589 91.981 1.00 37.93 91 GLN C O 1
ATOM 777 N N . THR A 1 92 ? 21.734 115.802 90.470 1.00 32.53 92 THR C N 1
ATOM 778 C CA . THR A 1 92 ? 22.218 114.714 89.632 1.00 36.66 92 THR C CA 1
ATOM 779 C C . THR A 1 92 ? 23.400 115.198 88.800 1.00 36.75 92 THR C C 1
ATOM 780 O O . THR A 1 92 ? 23.302 116.243 88.142 1.00 32.68 92 THR C O 1
ATOM 784 N N . PRO A 1 93 ? 24.525 114.486 88.806 1.00 37.14 93 PRO C N 1
ATOM 785 C CA . PRO A 1 93 ? 25.706 114.981 88.093 1.00 32.45 93 PRO C CA 1
ATOM 786 C C . PRO A 1 93 ? 25.402 115.214 86.624 1.00 33.37 93 PRO C C 1
ATOM 787 O O . PRO A 1 93 ? 24.761 114.392 85.967 1.00 35.32 93 PRO C O 1
ATOM 791 N N . GLY A 1 94 ? 25.843 116.365 86.122 1.00 38.77 94 GLY C N 1
ATOM 792 C CA . GLY A 1 94 ? 25.687 116.683 84.723 1.00 36.74 94 GLY C CA 1
ATOM 793 C C . GLY A 1 94 ? 24.342 117.251 84.343 1.00 38.66 94 GLY C C 1
ATOM 794 O O . GLY A 1 94 ? 24.180 117.698 83.200 1.00 39.94 94 GLY C O 1
ATOM 795 N N . ARG A 1 95 ? 23.393 117.330 85.275 1.00 32.05 95 ARG C N 1
ATOM 796 C CA . ARG A 1 95 ? 22.043 117.678 84.860 1.00 30.38 95 ARG C CA 1
ATOM 797 C C . ARG A 1 95 ? 21.796 119.176 84.829 1.00 30.93 95 ARG C C 1
ATOM 798 O O . ARG A 1 95 ? 21.171 119.659 83.886 1.00 34.96 95 ARG C O 1
ATOM 806 N N . ALA A 1 96 ? 22.384 119.943 85.740 1.00 28.89 96 ALA C N 1
ATOM 807 C CA . ALA A 1 96 ? 22.101 121.369 85.770 1.00 27.44 96 ALA C CA 1
ATOM 808 C C . ALA A 1 96 ? 22.678 122.012 84.519 1.00 34.50 96 ALA C C 1
ATOM 809 O O . ALA A 1 96 ? 23.797 121.700 84.102 1.00 26.39 96 ALA C O 1
ATOM 811 N N . GLN A 1 97 ? 21.894 122.864 83.880 1.00 28.19 97 GLN C N 1
ATOM 812 C CA . GLN A 1 97 ? 22.385 123.540 82.694 1.00 31.73 97 GLN C CA 1
ATOM 813 C C . GLN A 1 97 ? 22.758 124.990 82.961 1.00 22.39 97 GLN C C 1
ATOM 814 O O . GLN A 1 97 ? 23.370 125.618 82.102 1.00 29.04 97 GLN C O 1
ATOM 820 N N . ILE A 1 98 ? 22.392 125.538 84.109 1.00 19.62 98 ILE C N 1
ATOM 821 C CA . ILE A 1 98 ? 22.897 126.834 84.547 1.00 22.90 98 ILE C CA 1
ATOM 822 C C . ILE A 1 98 ? 24.104 126.565 85.438 1.00 25.77 98 ILE C C 1
ATOM 823 O O . ILE A 1 98 ? 23.996 125.827 86.420 1.00 26.32 98 ILE C O 1
ATOM 828 N N . SER A 1 99 ? 25.266 127.116 85.075 1.00 23.90 99 SER C N 1
ATOM 829 C CA . SER A 1 99 ? 26.479 126.816 85.825 1.00 27.43 99 SER C CA 1
ATOM 830 C C . SER A 1 99 ? 26.359 127.279 87.275 1.00 25.17 99 SER C C 1
ATOM 831 O O . SER A 1 99 ? 25.628 128.229 87.607 1.00 26.05 99 SER C O 1
ATOM 834 N N . ALA A 1 100 ? 27.088 126.585 88.151 1.00 22.65 100 ALA C N 1
ATOM 835 C CA . ALA A 1 100 ? 27.103 126.972 89.554 1.00 23.01 100 ALA C CA 1
ATOM 836 C C . ALA A 1 100 ? 27.652 128.385 89.729 1.00 23.14 100 ALA C C 1
ATOM 837 O O . ALA A 1 100 ? 27.232 129.105 90.649 1.00 22.47 100 ALA C O 1
ATOM 839 N N . TYR A 1 101 ? 28.575 128.796 88.852 1.00 23.23 101 TYR C N 1
ATOM 840 C CA . TYR A 1 101 ? 29.140 130.146 88.889 1.00 22.35 101 TYR C CA 1
ATOM 841 C C . TYR A 1 101 ? 28.066 131.213 88.639 1.00 21.10 101 TYR C C 1
ATOM 842 O O . TYR A 1 101 ? 27.957 132.200 89.383 1.00 24.41 101 TYR C O 1
ATOM 851 N N . ARG A 1 102 ? 27.264 131.022 87.590 1.00 20.64 102 ARG C N 1
ATOM 852 C CA . ARG A 1 102 ? 26.175 131.946 87.274 1.00 21.31 102 ARG C CA 1
ATOM 853 C C . ARG A 1 102 ? 25.139 131.997 88.400 1.00 20.62 102 ARG C C 1
ATOM 854 O O . ARG A 1 102 ? 24.659 133.081 88.768 1.00 23.22 102 ARG C O 1
ATOM 862 N N . VAL A 1 103 ? 24.780 130.836 88.958 1.00 20.68 103 VAL C N 1
ATOM 863 C CA . VAL A 1 103 ? 23.820 130.806 90.070 1.00 21.28 103 VAL C CA 1
ATOM 864 C C . VAL A 1 103 ? 24.383 131.545 91.279 1.00 25.29 103 VAL C C 1
ATOM 865 O O . VAL A 1 103 ? 23.657 132.261 91.981 1.00 22.10 103 VAL C O 1
ATOM 877 N N . LEU A 1 105 ? 26.568 134.041 91.392 1.00 23.53 105 LEU C N 1
ATOM 878 C CA . LEU A 1 105 ? 26.425 135.482 91.186 1.00 24.01 105 LEU C CA 1
ATOM 879 C C . LEU A 1 105 ? 24.976 135.935 91.386 1.00 23.33 105 LEU C C 1
ATOM 880 O O . LEU A 1 105 ? 24.729 136.981 92.008 1.00 23.24 105 LEU C O 1
ATOM 885 N N . TYR A 1 106 ? 24.003 135.174 90.859 1.00 21.32 106 TYR C N 1
ATOM 886 C CA . TYR A 1 106 ? 22.607 135.569 91.078 1.00 25.28 106 TYR C CA 1
ATOM 887 C C . TYR A 1 106 ? 22.270 135.619 92.568 1.00 22.93 106 TYR C C 1
ATOM 888 O O . TYR A 1 106 ? 21.623 136.568 93.045 1.00 23.85 106 TYR C O 1
ATOM 897 N N . GLN A 1 107 ? 22.744 134.637 93.331 1.00 23.13 107 GLN C N 1
ATOM 898 C CA . GLN A 1 107 ? 22.447 134.596 94.768 1.00 24.59 107 GLN C CA 1
ATOM 899 C C . GLN A 1 107 ? 23.111 135.748 95.525 1.00 27.07 107 GLN C C 1
ATOM 900 O O . GLN A 1 107 ? 22.520 136.322 96.472 1.00 26.31 107 GLN C O 1
ATOM 906 N N . ILE A 1 108 ? 24.327 136.123 95.117 1.00 24.09 108 ILE C N 1
ATOM 907 C CA . ILE A 1 108 ? 24.926 137.332 95.683 1.00 24.99 108 ILE C CA 1
ATOM 908 C C . ILE A 1 108 ? 24.016 138.533 95.432 1.00 28.17 108 ILE C C 1
ATOM 909 O O . ILE A 1 108 ? 23.731 139.320 96.346 1.00 28.13 108 ILE C O 1
ATOM 914 N N . SER A 1 109 ? 23.532 138.680 94.190 1.00 23.78 109 SER C N 1
ATOM 915 C CA . SER A 1 109 ? 22.660 139.816 93.882 1.00 25.66 109 SER C CA 1
ATOM 916 C C . SER A 1 109 ? 21.388 139.791 94.722 1.00 29.77 109 SER C C 1
ATOM 917 O O . SER A 1 109 ? 20.853 140.850 95.076 1.00 29.24 109 SER C O 1
ATOM 920 N N . GLU A 1 110 ? 20.907 138.602 95.078 1.00 28.17 110 GLU C N 1
ATOM 921 C CA . GLU A 1 110 ? 19.746 138.535 95.958 1.00 30.45 110 GLU C CA 1
ATOM 922 C C . GLU A 1 110 ? 20.065 138.955 97.393 1.00 38.01 110 GLU C C 1
ATOM 923 O O . GLU A 1 110 ? 19.151 139.317 98.136 1.00 34.49 110 GLU C O 1
ATOM 929 N N . GLU A 1 111 ? 21.324 138.901 97.811 1.00 34.47 111 GLU C N 1
ATOM 930 C CA . GLU A 1 111 ? 21.643 139.314 99.175 1.00 39.52 111 GLU C CA 1
ATOM 931 C C . GLU A 1 111 ? 22.136 140.765 99.308 1.00 38.82 111 GLU C C 1
ATOM 932 O O . GLU A 1 111 ? 22.444 141.184 100.424 1.00 43.83 111 GLU C O 1
ATOM 938 N N . VAL A 1 112 ? 22.268 141.534 98.224 1.00 35.50 112 VAL C N 1
ATOM 939 C CA . VAL A 1 112 ? 22.814 142.892 98.290 1.00 29.68 112 VAL C CA 1
ATOM 940 C C . VAL A 1 112 ? 21.669 143.902 98.222 1.00 37.31 112 VAL C C 1
ATOM 941 O O . VAL A 1 112 ? 20.982 143.997 97.199 1.00 37.56 112 VAL C O 1
ATOM 945 N N . SER A 1 113 ? 21.538 144.738 99.259 1.00 35.01 113 SER C N 1
ATOM 946 C CA . SER A 1 113 ? 20.461 145.724 99.341 1.00 36.49 113 SER C CA 1
ATOM 947 C C . SER A 1 113 ? 20.797 146.976 98.523 1.00 40.67 113 SER C C 1
ATOM 948 O O . SER A 1 113 ? 21.849 147.076 97.889 1.00 33.95 113 SER C O 1
ATOM 951 N N . ARG A 1 114 ? 19.904 147.960 98.560 1.00 36.13 114 ARG C N 1
ATOM 952 C CA . ARG A 1 114 ? 20.099 149.189 97.752 1.00 39.83 114 ARG C CA 1
ATOM 953 C C . ARG A 1 114 ? 21.348 149.953 98.222 1.00 40.42 114 ARG C C 1
ATOM 954 O O . ARG A 1 114 ? 22.178 150.294 97.381 1.00 38.81 114 ARG C O 1
ATOM 962 N N . SER A 1 115 ? 21.463 150.188 99.528 1.00 37.46 115 SER C N 1
ATOM 963 C CA . SER A 1 115 ? 22.627 150.912 100.026 1.00 43.44 115 SER C CA 1
ATOM 964 C C . SER A 1 115 ? 23.896 150.096 99.821 1.00 40.97 115 SER C C 1
ATOM 965 O O . SER A 1 115 ? 24.951 150.642 99.464 1.00 39.30 115 SER C O 1
ATOM 968 N N . GLU A 1 116 ? 23.809 148.779 100.023 1.00 38.96 116 GLU C N 1
ATOM 969 C CA . GLU A 1 116 ? 24.965 147.932 99.763 1.00 36.25 116 GLU C CA 1
ATOM 970 C C . GLU A 1 116 ? 25.356 147.959 98.289 1.00 35.66 116 GLU C C 1
ATOM 971 O O . GLU A 1 116 ? 26.548 147.869 97.972 1.00 35.60 116 GLU C O 1
ATOM 977 N N . LEU A 1 117 ? 24.384 148.102 97.377 1.00 31.00 117 LEU C N 1
ATOM 978 C CA . LEU A 1 117 ? 24.723 148.224 95.956 1.00 31.80 117 LEU C CA 1
ATOM 979 C C . LEU A 1 117 ? 25.510 149.505 95.684 1.00 33.59 117 LEU C C 1
ATOM 980 O O . LEU A 1 117 ? 26.469 149.501 94.894 1.00 29.88 117 LEU C O 1
ATOM 985 N N . ARG A 1 118 ? 25.110 150.617 96.317 1.00 33.44 118 ARG C N 1
ATOM 986 C CA . ARG A 1 118 ? 25.903 151.846 96.199 1.00 38.17 118 ARG C CA 1
ATOM 987 C C . ARG A 1 118 ? 27.320 151.657 96.749 1.00 38.31 118 ARG C C 1
ATOM 988 O O . ARG A 1 118 ? 28.304 152.116 96.144 1.00 36.03 118 ARG C O 1
ATOM 996 N N . SER A 1 119 ? 27.446 150.971 97.887 1.00 32.99 119 SER C N 1
ATOM 997 C CA . SER A 1 119 ? 28.777 150.693 98.447 1.00 36.78 119 SER C CA 1
ATOM 998 C C . SER A 1 119 ? 29.609 149.776 97.529 1.00 37.25 119 SER C C 1
ATOM 999 O O . SER A 1 119 ? 30.828 149.947 97.393 1.00 36.83 119 SER C O 1
ATOM 1002 N N . PHE A 1 120 ? 28.970 148.789 96.906 1.00 33.03 120 PHE C N 1
ATOM 1003 C CA . PHE A 1 120 ? 29.639 147.906 95.950 1.00 33.96 120 PHE C CA 1
ATOM 1004 C C . PHE A 1 120 ? 30.220 148.703 94.780 1.00 32.39 120 PHE C C 1
ATOM 1005 O O . PHE A 1 120 ? 31.403 148.559 94.413 1.00 35.32 120 PHE C O 1
ATOM 1013 N N . LYS A 1 121 ? 29.392 149.572 94.198 1.00 31.79 121 LYS C N 1
ATOM 1014 C CA . LYS A 1 121 ? 29.854 150.431 93.117 1.00 33.15 121 LYS C CA 1
ATOM 1015 C C . LYS A 1 121 ? 31.015 151.302 93.580 1.00 39.40 121 LYS C C 1
ATOM 1016 O O . LYS A 1 121 ? 31.980 151.517 92.834 1.00 34.84 121 LYS C O 1
ATOM 1022 N N . GLY A 1 122 ? 30.935 151.815 94.813 1.00 34.68 122 GLY C N 1
ATOM 1023 C CA . GLY A 1 122 ? 32.044 152.582 95.364 1.00 39.34 122 GLY C CA 1
ATOM 1024 C C . GLY A 1 122 ? 33.320 151.762 95.452 1.00 40.93 122 GLY C C 1
ATOM 1025 O O . GLY A 1 122 ? 34.420 152.290 95.314 1.00 42.21 122 GLY C O 1
ATOM 1026 N N . GLY A 1 123 ? 33.185 150.473 95.758 1.00 39.64 123 GLY C N 1
ATOM 1027 C CA . GLY A 1 123 ? 34.339 149.589 95.809 1.00 34.54 123 GLY C CA 1
ATOM 1028 C C . GLY A 1 123 ? 34.996 149.350 94.460 1.00 45.08 123 GLY C C 1
ATOM 1029 O O . GLY A 1 123 ? 36.163 148.950 94.401 1.00 40.30 123 GLY C O 1
ATOM 1030 N N . LEU A 1 124 ? 34.234 149.455 93.370 1.00 40.73 124 LEU C N 1
ATOM 1031 C CA . LEU A 1 124 ? 34.792 149.170 92.045 1.00 41.52 124 LEU C CA 1
ATOM 1032 C C . LEU A 1 124 ? 35.352 150.391 91.302 1.00 41.06 124 LEU C C 1
ATOM 1033 O O . LEU A 1 124 ? 35.631 150.282 90.103 1.00 40.38 124 LEU C O 1
ATOM 1038 N N . GLN A 1 125 ? 35.519 151.538 91.964 1.00 39.96 125 GLN C N 1
ATOM 1039 C CA . GLN A 1 125 ? 35.804 152.789 91.251 1.00 46.02 125 GLN C CA 1
ATOM 1040 C C . GLN A 1 125 ? 37.111 152.759 90.458 1.00 51.04 125 GLN C C 1
ATOM 1041 O O . GLN A 1 125 ? 37.264 153.518 89.493 1.00 44.86 125 GLN C O 1
ATOM 1047 N N . GLU A 1 126 ? 38.069 151.922 90.839 1.00 50.34 126 GLU C N 1
ATOM 1048 C CA . GLU A 1 126 ? 39.308 151.893 90.077 1.00 53.17 126 GLU C CA 1
ATOM 1049 C C . GLU A 1 126 ? 39.291 150.866 88.956 1.00 52.45 126 GLU C C 1
ATOM 1050 O O . GLU A 1 126 ? 40.191 150.882 88.111 1.00 51.06 126 GLU C O 1
ATOM 1056 N N . GLU A 1 127 ? 38.283 149.998 88.906 1.00 42.65 127 GLU C N 1
ATOM 1057 C CA . GLU A 1 127 ? 38.232 148.945 87.900 1.00 43.61 127 GLU C CA 1
ATOM 1058 C C . GLU A 1 127 ? 37.191 149.169 86.807 1.00 41.95 127 GLU C C 1
ATOM 1059 O O . GLU A 1 127 ? 37.351 148.647 85.698 1.00 43.38 127 GLU C O 1
ATOM 1065 N N . ILE A 1 128 ? 36.121 149.903 87.091 1.00 40.70 128 ILE C N 1
ATOM 1066 C CA . ILE A 1 128 ? 35.051 150.149 86.133 1.00 40.70 128 ILE C CA 1
ATOM 1067 C C . ILE A 1 128 ? 34.903 151.650 85.912 1.00 43.72 128 ILE C C 1
ATOM 1068 O O . ILE A 1 128 ? 35.012 152.439 86.858 1.00 42.32 128 ILE C O 1
ATOM 1073 N N . SER A 1 129 ? 34.661 152.043 84.658 1.00 44.26 129 SER C N 1
ATOM 1074 C CA . SER A 1 129 ? 34.444 153.450 84.334 1.00 46.50 129 SER C CA 1
ATOM 1075 C C . SER A 1 129 ? 33.199 153.989 85.038 1.00 49.17 129 SER C C 1
ATOM 1076 O O . SER A 1 129 ? 32.247 153.255 85.320 1.00 44.14 129 SER C O 1
ATOM 1079 N N . LYS A 1 130 ? 33.211 155.301 85.297 1.00 47.48 130 LYS C N 1
ATOM 1080 C CA . LYS A 1 130 ? 32.163 155.921 86.106 1.00 47.27 130 LYS C CA 1
ATOM 1081 C C . LYS A 1 130 ? 30.783 155.766 85.468 1.00 47.42 130 LYS C C 1
ATOM 1082 O O . LYS A 1 130 ? 29.793 155.529 86.168 1.00 45.98 130 LYS C O 1
ATOM 1088 N N . CYS A 1 131 ? 30.690 155.908 84.143 1.00 49.72 131 CYS C N 1
ATOM 1089 C CA . CYS A 1 131 ? 29.392 155.777 83.484 1.00 50.67 131 CYS C CA 1
ATOM 1090 C C . CYS A 1 131 ? 28.808 154.375 83.644 1.00 47.64 131 CYS C C 1
ATOM 1091 O O . CYS A 1 131 ? 27.581 154.219 83.645 1.00 47.73 131 CYS C O 1
ATOM 1094 N N . LYS A 1 132 ? 29.648 153.352 83.821 1.00 45.41 132 LYS C N 1
ATOM 1095 C CA . LYS A 1 132 ? 29.152 152.004 84.073 1.00 42.93 132 LYS C CA 1
ATOM 1096 C C . LYS A 1 132 ? 28.983 151.712 85.565 1.00 44.20 132 LYS C C 1
ATOM 1097 O O . LYS A 1 132 ? 28.826 150.549 85.946 1.00 44.45 132 LYS C O 1
ATOM 1103 N N . LEU A 1 133 ? 29.030 152.743 86.412 1.00 40.87 133 LEU C N 1
ATOM 1104 C CA . LEU A 1 133 ? 28.685 152.639 87.826 1.00 41.79 133 LEU C CA 1
ATOM 1105 C C . LEU A 1 133 ? 27.510 153.545 88.174 1.00 40.43 133 LEU C C 1
ATOM 1106 O O . LEU A 1 133 ? 27.305 153.876 89.345 1.00 43.62 133 LEU C O 1
ATOM 1111 N N . ASP A 1 134 ? 26.747 153.954 87.169 1.00 42.42 134 ASP C N 1
ATOM 1112 C CA . ASP A 1 134 ? 25.643 154.879 87.345 1.00 52.02 134 ASP C CA 1
ATOM 1113 C C . ASP A 1 134 ? 24.572 154.281 88.254 1.00 51.56 134 ASP C C 1
ATOM 1114 O O . ASP A 1 134 ? 24.471 153.064 88.434 1.00 42.54 134 ASP C O 1
ATOM 1119 N N . ASP A 1 135 ? 23.751 155.166 88.819 1.00 57.68 135 ASP C N 1
ATOM 1120 C CA . ASP A 1 135 ? 22.834 154.776 89.882 1.00 64.25 135 ASP C CA 1
ATOM 1121 C C . ASP A 1 135 ? 21.748 153.813 89.411 1.00 57.14 135 ASP C C 1
ATOM 1122 O O . ASP A 1 135 ? 21.253 153.022 90.221 1.00 54.84 135 ASP C O 1
ATOM 1127 N N . ASP A 1 136 ? 21.427 153.805 88.116 1.00 53.65 136 ASP C N 1
ATOM 1128 C CA . ASP A 1 136 ? 20.398 152.917 87.584 1.00 60.74 136 ASP C CA 1
ATOM 1129 C C . ASP A 1 136 ? 20.901 151.497 87.319 1.00 60.94 136 ASP C C 1
ATOM 1130 O O . ASP A 1 136 ? 20.072 150.596 87.153 1.00 69.08 136 ASP C O 1
ATOM 1143 N N . ASN A 1 138 ? 21.878 147.831 88.085 1.00 36.76 138 ASN C N 1
ATOM 1144 C CA . ASN A 1 138 ? 21.704 146.864 89.157 1.00 35.27 138 ASN C CA 1
ATOM 1145 C C . ASN A 1 138 ? 22.977 146.019 89.286 1.00 33.56 138 ASN C C 1
ATOM 1146 O O . ASN A 1 138 ? 23.949 146.194 88.547 1.00 33.54 138 ASN C O 1
ATOM 1151 N N . LEU A 1 139 ? 23.010 145.132 90.279 1.00 25.17 139 LEU C N 1
ATOM 1152 C CA . LEU A 1 139 ? 24.237 144.376 90.510 1.00 27.44 139 LEU C CA 1
ATOM 1153 C C . LEU A 1 139 ? 24.522 143.407 89.363 1.00 27.63 139 LEU C C 1
ATOM 1154 O O . LEU A 1 139 ? 25.681 143.212 88.983 1.00 26.44 139 LEU C O 1
ATOM 1159 N N . LEU A 1 140 ? 23.487 142.806 88.779 1.00 24.57 140 LEU C N 1
ATOM 1160 C CA . LEU A 1 140 ? 23.733 141.889 87.666 1.00 25.27 140 LEU C CA 1
ATOM 1161 C C . LEU A 1 140 ? 24.401 142.607 86.492 1.00 21.66 140 LEU C C 1
ATOM 1162 O O . LEU A 1 140 ? 25.299 142.049 85.853 1.00 21.38 140 LEU C O 1
ATOM 1167 N N . ASP A 1 141 ? 23.967 143.843 86.191 1.00 23.04 141 ASP C N 1
ATOM 1168 C CA . ASP A 1 141 ? 24.609 144.632 85.132 1.00 21.39 141 ASP C CA 1
ATOM 1169 C C . ASP A 1 141 ? 26.080 144.869 85.450 1.00 22.60 141 ASP C C 1
ATOM 1170 O O . ASP A 1 141 ? 26.937 144.843 84.560 1.00 23.94 141 ASP C O 1
ATOM 1175 N N . ILE A 1 142 ? 26.374 145.154 86.713 1.00 24.55 142 ILE C N 1
ATOM 1176 C CA . ILE A 1 142 ? 27.757 145.339 87.151 1.00 21.91 142 ILE C CA 1
ATOM 1177 C C . ILE A 1 142 ? 28.573 144.065 86.928 1.00 22.04 142 ILE C C 1
ATOM 1178 O O . ILE A 1 142 ? 29.731 144.112 86.469 1.00 24.48 142 ILE C O 1
ATOM 1183 N N . PHE A 1 143 ? 28.005 142.909 87.277 1.00 19.82 143 PHE C N 1
ATOM 1184 C CA . PHE A 1 143 ? 28.723 141.654 87.051 1.00 21.53 143 PHE C CA 1
ATOM 1185 C C . PHE A 1 143 ? 29.029 141.466 85.572 1.00 22.78 143 PHE C C 1
ATOM 1186 O O . PHE A 1 143 ? 30.118 141.015 85.195 1.00 22.03 143 PHE C O 1
ATOM 1194 N N . ILE A 1 144 ? 28.058 141.776 84.718 1.00 21.84 144 ILE C N 1
ATOM 1195 C CA . ILE A 1 144 ? 28.284 141.640 83.283 1.00 22.97 144 ILE C CA 1
ATOM 1196 C C . ILE A 1 144 ? 29.438 142.537 82.848 1.00 22.43 144 ILE C C 1
ATOM 1197 O O . ILE A 1 144 ? 30.303 142.133 82.049 1.00 23.81 144 ILE C O 1
ATOM 1202 N N . GLU A 1 145 ? 29.477 143.760 83.379 1.00 19.82 145 GLU C N 1
ATOM 1203 C CA . GLU A 1 145 ? 30.564 144.667 83.021 1.00 25.54 145 GLU C CA 1
ATOM 1204 C C . GLU A 1 145 ? 31.921 144.135 83.497 1.00 23.48 145 GLU C C 1
ATOM 1205 O O . GLU A 1 145 ? 32.925 144.245 82.788 1.00 26.29 145 GLU C O 1
ATOM 1219 N N . GLU A 1 147 ? 32.707 141.019 83.885 1.00 20.93 147 GLU C N 1
ATOM 1220 C CA . GLU A 1 147 ? 33.049 139.883 83.036 1.00 21.55 147 GLU C CA 1
ATOM 1221 C C . GLU A 1 147 ? 33.615 140.348 81.701 1.00 26.74 147 GLU C C 1
ATOM 1222 O O . GLU A 1 147 ? 34.533 139.718 81.154 1.00 20.91 147 GLU C O 1
ATOM 1228 N N . LYS A 1 148 ? 33.051 141.425 81.144 1.00 20.26 148 LYS C N 1
ATOM 1229 C CA . LYS A 1 148 ? 33.573 141.971 79.897 1.00 22.80 148 LYS C CA 1
ATOM 1230 C C . LYS A 1 148 ? 35.004 142.428 80.049 1.00 25.60 148 LYS C C 1
ATOM 1231 O O . LYS A 1 148 ? 35.794 142.354 79.092 1.00 25.32 148 LYS C O 1
ATOM 1237 N N . ARG A 1 149 ? 35.348 142.947 81.222 1.00 22.03 149 ARG C N 1
ATOM 1238 C CA . ARG A 1 149 ? 36.711 143.371 81.465 1.00 27.71 149 ARG C CA 1
ATOM 1239 C C . ARG A 1 149 ? 37.558 142.241 82.012 1.00 28.99 149 ARG C C 1
ATOM 1240 O O . ARG A 1 149 ? 38.721 142.471 82.334 1.00 25.62 149 ARG C O 1
ATOM 1248 N N . VAL A 1 150 ? 36.998 141.029 82.094 1.00 24.28 150 VAL C N 1
ATOM 1249 C CA . VAL A 1 150 ? 37.672 139.839 82.604 1.00 26.80 150 VAL C CA 1
ATOM 1250 C C . VAL A 1 150 ? 38.311 140.126 83.963 1.00 34.10 150 VAL C C 1
ATOM 1251 O O . VAL A 1 150 ? 39.408 139.652 84.258 1.00 28.80 150 VAL C O 1
ATOM 1255 N N . ILE A 1 151 ? 37.630 140.891 84.816 1.00 31.19 151 ILE C N 1
ATOM 1256 C CA . ILE A 1 151 ? 38.034 140.967 86.215 1.00 30.84 151 ILE C CA 1
ATOM 1257 C C . ILE A 1 151 ? 37.103 140.154 87.094 1.00 26.56 151 ILE C C 1
ATOM 1258 O O . ILE A 1 151 ? 37.201 140.210 88.324 1.00 30.48 151 ILE C O 1
ATOM 1263 N N . LEU A 1 152 ? 36.212 139.378 86.479 1.00 21.68 152 LEU C N 1
ATOM 1264 C CA . LEU A 1 152 ? 35.296 138.478 87.162 1.00 25.03 152 LEU C CA 1
ATOM 1265 C C . LEU A 1 152 ? 35.115 137.270 86.265 1.00 25.04 152 LEU C C 1
ATOM 1266 O O . LEU A 1 152 ? 34.845 137.434 85.073 1.00 27.42 152 LEU C O 1
ATOM 1271 N N . GLY A 1 153 ? 35.238 136.078 86.834 1.00 27.82 153 GLY C N 1
ATOM 1272 C CA . GLY A 1 153 ? 35.049 134.855 86.070 1.00 22.24 153 GLY C CA 1
ATOM 1273 C C . GLY A 1 153 ? 35.191 133.671 86.998 1.00 33.31 153 GLY C C 1
ATOM 1274 O O . GLY A 1 153 ? 35.533 133.816 88.178 1.00 29.44 153 GLY C O 1
ATOM 1275 N N . GLU A 1 154 ? 34.973 132.483 86.429 1.00 29.15 154 GLU C N 1
ATOM 1276 C CA . GLU A 1 154 ? 35.029 131.254 87.221 1.00 40.47 154 GLU C CA 1
ATOM 1277 C C . GLU A 1 154 ? 36.339 131.116 87.995 1.00 47.94 154 GLU C C 1
ATOM 1278 O O . GLU A 1 154 ? 36.347 130.658 89.144 1.00 56.60 154 GLU C O 1
ATOM 1284 N N . GLY A 1 155 ? 37.451 131.520 87.399 1.00 41.98 155 GLY C N 1
ATOM 1285 C CA . GLY A 1 155 ? 38.726 131.419 88.087 1.00 43.29 155 GLY C CA 1
ATOM 1286 C C . GLY A 1 155 ? 39.297 132.772 88.468 1.00 44.51 155 GLY C C 1
ATOM 1287 O O . GLY A 1 155 ? 40.496 132.890 88.740 1.00 42.30 155 GLY C O 1
ATOM 1288 N N . LYS A 1 156 ? 38.447 133.813 88.477 1.00 36.41 156 LYS C N 1
ATOM 1289 C CA . LYS A 1 156 ? 38.860 135.183 88.801 1.00 36.41 156 LYS C CA 1
ATOM 1290 C C . LYS A 1 156 ? 37.862 135.753 89.801 1.00 32.03 156 LYS C C 1
ATOM 1291 O O . LYS A 1 156 ? 36.973 136.531 89.449 1.00 27.18 156 LYS C O 1
ATOM 1297 N N . LEU A 1 157 ? 38.056 135.415 91.071 1.00 28.09 157 LEU C N 1
ATOM 1298 C CA . LEU A 1 157 ? 37.157 135.858 92.123 1.00 33.17 157 LEU C CA 1
ATOM 1299 C C . LEU A 1 157 ? 37.774 136.868 93.077 1.00 30.48 157 LEU C C 1
ATOM 1300 O O . LEU A 1 157 ? 37.099 137.284 94.019 1.00 28.71 157 LEU C O 1
ATOM 1305 N N . ASP A 1 158 ? 39.012 137.304 92.838 1.00 30.10 158 ASP C N 1
ATOM 1306 C CA . ASP A 1 158 ? 39.724 138.116 93.830 1.00 35.38 158 ASP C CA 1
ATOM 1307 C C . ASP A 1 158 ? 39.028 139.457 94.061 1.00 37.78 158 ASP C C 1
ATOM 1308 O O . ASP A 1 158 ? 38.859 139.893 95.206 1.00 33.70 158 ASP C O 1
ATOM 1313 N N . ILE A 1 159 ? 38.622 140.136 92.982 1.00 30.10 159 ILE C N 1
ATOM 1314 C CA . ILE A 1 159 ? 38.006 141.451 93.154 1.00 34.77 159 ILE C CA 1
ATOM 1315 C C . ILE A 1 159 ? 36.606 141.322 93.755 1.00 35.26 159 ILE C C 1
ATOM 1316 O O . ILE A 1 159 ? 36.207 142.109 94.631 1.00 35.43 159 ILE C O 1
ATOM 1321 N N . LEU A 1 160 ? 35.838 140.336 93.289 1.00 28.11 160 LEU C N 1
ATOM 1322 C CA . LEU A 1 160 ? 34.541 140.055 93.894 1.00 29.82 160 LEU C CA 1
ATOM 1323 C C . LEU A 1 160 ? 34.687 139.819 95.392 1.00 30.73 160 LEU C C 1
ATOM 1324 O O . LEU A 1 160 ? 33.934 140.379 96.201 1.00 30.97 160 LEU C O 1
ATOM 1329 N N . LYS A 1 161 ? 35.665 138.996 95.781 1.00 29.45 161 LYS C N 1
ATOM 1330 C CA . LYS A 1 161 ? 35.866 138.717 97.200 1.00 36.67 161 LYS C CA 1
ATOM 1331 C C . LYS A 1 161 ? 36.235 139.974 97.967 1.00 37.72 161 LYS C C 1
ATOM 1332 O O . LYS A 1 161 ? 35.740 140.189 99.079 1.00 38.46 161 LYS C O 1
ATOM 1338 N N . ARG A 1 162 ? 37.108 140.816 97.397 1.00 35.67 162 ARG C N 1
ATOM 1339 C CA . ARG A 1 162 ? 37.508 142.035 98.099 1.00 43.77 162 ARG C CA 1
ATOM 1340 C C . ARG A 1 162 ? 36.296 142.916 98.373 1.00 47.24 162 ARG C C 1
ATOM 1341 O O . ARG A 1 162 ? 36.048 143.328 99.517 1.00 43.10 162 ARG C O 1
ATOM 1349 N N . VAL A 1 163 ? 35.486 143.162 97.337 1.00 39.75 163 VAL C N 1
ATOM 1350 C CA . VAL A 1 163 ? 34.378 144.099 97.503 1.00 41.67 163 VAL C CA 1
ATOM 1351 C C . VAL A 1 163 ? 33.307 143.507 98.416 1.00 41.19 163 VAL C C 1
ATOM 1352 O O . VAL A 1 163 ? 32.783 144.190 99.310 1.00 42.98 163 VAL C O 1
ATOM 1356 N N . CYS A 1 164 ? 32.987 142.221 98.238 1.00 33.93 164 CYS C N 1
ATOM 1357 C CA . CYS A 1 164 ? 31.986 141.610 99.104 1.00 34.18 164 CYS C CA 1
ATOM 1358 C C . CYS A 1 164 ? 32.459 141.565 100.554 1.00 38.99 164 CYS C C 1
ATOM 1359 O O . CYS A 1 164 ? 31.663 141.798 101.471 1.00 43.70 164 CYS C O 1
ATOM 1362 N N . ALA A 1 165 ? 33.755 141.301 100.793 1.00 41.45 165 ALA C N 1
ATOM 1363 C CA . ALA A 1 165 ? 34.235 141.276 102.172 1.00 43.64 165 ALA C CA 1
ATOM 1364 C C . ALA A 1 165 ? 34.148 142.656 102.799 1.00 50.28 165 ALA C C 1
ATOM 1365 O O . ALA A 1 165 ? 33.964 142.775 104.012 1.00 50.88 165 ALA C O 1
ATOM 1367 N N . GLN A 1 166 ? 34.271 143.714 101.999 1.00 54.20 166 GLN C N 1
ATOM 1368 C CA . GLN A 1 166 ? 33.949 145.012 102.583 1.00 51.84 166 GLN C CA 1
ATOM 1369 C C . GLN A 1 166 ? 32.440 145.196 102.783 1.00 56.27 166 GLN C C 1
ATOM 1370 O O . GLN A 1 166 ? 32.041 146.011 103.618 1.00 53.50 166 GLN C O 1
ATOM 1376 N N . ILE A 1 167 ? 31.582 144.458 102.069 1.00 47.63 167 ILE C N 1
ATOM 1377 C CA . ILE A 1 167 ? 30.135 144.636 102.271 1.00 50.37 167 ILE C CA 1
ATOM 1378 C C . ILE A 1 167 ? 29.623 143.808 103.448 1.00 49.01 167 ILE C C 1
ATOM 1379 O O . ILE A 1 167 ? 29.010 144.346 104.378 1.00 54.90 167 ILE C O 1
ATOM 1384 N N . ASN A 1 168 ? 29.808 142.485 103.407 1.00 44.50 168 ASN C N 1
ATOM 1385 C CA . ASN A 1 168 ? 29.273 141.637 104.471 1.00 51.67 168 ASN C CA 1
ATOM 1386 C C . ASN A 1 168 ? 29.910 140.255 104.397 1.00 48.80 168 ASN C C 1
ATOM 1387 O O . ASN A 1 168 ? 30.126 139.737 103.304 1.00 37.74 168 ASN C O 1
ATOM 1392 N N . LYS A 1 169 ? 30.168 139.644 105.561 1.00 45.41 169 LYS C N 1
ATOM 1393 C CA . LYS A 1 169 ? 30.882 138.365 105.568 1.00 46.33 169 LYS C CA 1
ATOM 1394 C C . LYS A 1 169 ? 30.015 137.213 105.046 1.00 46.81 169 LYS C C 1
ATOM 1395 O O . LYS A 1 169 ? 30.554 136.226 104.522 1.00 42.80 169 LYS C O 1
ATOM 1401 N N . SER A 1 170 ? 28.681 137.327 105.149 1.00 40.17 170 SER C N 1
ATOM 1402 C CA . SER A 1 170 ? 27.786 136.325 104.558 1.00 43.50 170 SER C CA 1
ATOM 1403 C C . SER A 1 170 ? 27.946 136.229 103.039 1.00 40.72 170 SER C C 1
ATOM 1404 O O . SER A 1 170 ? 27.765 135.146 102.444 1.00 40.95 170 SER C O 1
ATOM 1407 N N . LEU A 1 171 ? 28.229 137.356 102.386 1.00 37.27 171 LEU C N 1
ATOM 1408 C CA . LEU A 1 171 ? 28.513 137.318 100.960 1.00 37.29 171 LEU C CA 1
ATOM 1409 C C . LEU A 1 171 ? 29.743 136.467 100.684 1.00 39.47 171 LEU C C 1
ATOM 1410 O O . LEU A 1 171 ? 29.752 135.618 99.774 1.00 34.73 171 LEU C O 1
ATOM 1415 N N . LEU A 1 172 ? 30.793 136.677 101.480 1.00 38.71 172 LEU C N 1
ATOM 1416 C CA . LEU A 1 172 ? 31.996 135.881 101.333 1.00 39.79 172 LEU C CA 1
ATOM 1417 C C . LEU A 1 172 ? 31.690 134.408 101.548 1.00 35.00 172 LEU C C 1
ATOM 1418 O O . LEU A 1 172 ? 32.242 133.551 100.849 1.00 31.64 172 LEU C O 1
ATOM 1423 N N . LYS A 1 173 ? 30.770 134.096 102.472 1.00 29.62 173 LYS C N 1
ATOM 1424 C CA . LYS A 1 173 ? 30.360 132.704 102.662 1.00 35.97 173 LYS C CA 1
ATOM 1425 C C . LYS A 1 173 ? 29.733 132.115 101.394 1.00 37.22 173 LYS C C 1
ATOM 1426 O O . LYS A 1 173 ? 29.998 130.956 101.049 1.00 37.14 173 LYS C O 1
ATOM 1432 N N . ILE A 1 174 ? 28.848 132.860 100.724 1.00 31.75 174 ILE C N 1
ATOM 1433 C CA . ILE A 1 174 ? 28.275 132.352 99.465 1.00 29.29 174 ILE C CA 1
ATOM 1434 C C . ILE A 1 174 ? 29.389 132.047 98.462 1.00 31.52 174 ILE C C 1
ATOM 1435 O O . ILE A 1 174 ? 29.423 130.979 97.827 1.00 29.06 174 ILE C O 1
ATOM 1440 N N . ILE A 1 175 ? 30.317 132.994 98.309 1.00 24.96 175 ILE C N 1
ATOM 1441 C CA . ILE A 1 175 ? 31.431 132.803 97.384 1.00 29.33 175 ILE C CA 1
ATOM 1442 C C . ILE A 1 175 ? 32.239 131.564 97.760 1.00 28.44 175 ILE C C 1
ATOM 1443 O O . ILE A 1 175 ? 32.580 130.744 96.903 1.00 29.85 175 ILE C O 1
ATOM 1448 N N . ASN A 1 176 ? 32.554 131.409 99.045 1.00 31.73 176 ASN C N 1
ATOM 1449 C CA . ASN A 1 176 ? 33.460 130.342 99.466 1.00 38.01 176 ASN C CA 1
ATOM 1450 C C . ASN A 1 176 ? 32.796 128.974 99.369 1.00 40.55 176 ASN C C 1
ATOM 1451 O O . ASN A 1 176 ? 33.455 127.985 99.022 1.00 41.35 176 ASN C O 1
ATOM 1456 N N . ASP A 1 177 ? 31.492 128.897 99.663 1.00 35.74 177 ASP C N 1
ATOM 1457 C CA . ASP A 1 177 ? 30.765 127.652 99.443 1.00 36.03 177 ASP C CA 1
ATOM 1458 C C . ASP A 1 177 ? 30.773 127.281 97.968 1.00 38.32 177 ASP C C 1
ATOM 1459 O O . ASP A 1 177 ? 30.963 126.112 97.618 1.00 45.19 177 ASP C O 1
ATOM 1464 N N . TYR A 1 178 ? 30.564 128.263 97.083 1.00 33.91 178 TYR C N 1
ATOM 1465 C CA . TYR A 1 178 ? 30.663 127.966 95.657 1.00 35.43 178 TYR C CA 1
ATOM 1466 C C . TYR A 1 178 ? 32.064 127.487 95.287 1.00 37.57 178 TYR C C 1
ATOM 1467 O O . TYR A 1 178 ? 32.226 126.513 94.544 1.00 34.17 178 TYR C O 1
ATOM 1476 N N . GLU A 1 179 ? 33.095 128.182 95.777 1.00 36.52 179 GLU C N 1
ATOM 1477 C CA . GLU A 1 179 ? 34.462 127.843 95.397 1.00 42.91 179 GLU C CA 1
ATOM 1478 C C . GLU A 1 179 ? 34.834 126.441 95.854 1.00 48.99 179 GLU C C 1
ATOM 1479 O O . GLU A 1 179 ? 35.551 125.727 95.146 1.00 47.41 179 GLU C O 1
ATOM 1485 N N . GLU A 1 180 ? 34.320 126.015 97.008 1.00 45.19 180 GLU C N 1
ATOM 1486 C CA . GLU A 1 180 ? 34.590 124.661 97.484 1.00 47.77 180 GLU C CA 1
ATOM 1487 C C . GLU A 1 180 ? 33.779 123.626 96.717 1.00 52.06 180 GLU C C 1
ATOM 1488 O O . GLU A 1 180 ? 34.283 122.540 96.410 1.00 58.57 180 GLU C O 1
ATOM 1494 N N . PHE A 1 181 ? 32.517 123.934 96.403 1.00 50.27 181 PHE C N 1
ATOM 1495 C CA . PHE A 1 181 ? 31.705 122.978 95.656 1.00 56.50 181 PHE C CA 1
ATOM 1496 C C . PHE A 1 181 ? 32.206 122.801 94.224 1.00 55.88 181 PHE C C 1
ATOM 1497 O O . PHE A 1 181 ? 32.108 121.704 93.666 1.00 51.80 181 PHE C O 1
ATOM 1505 N N . SER A 1 182 ? 32.747 123.862 93.620 1.00 52.73 182 SER C N 1
ATOM 1506 C CA . SER A 1 182 ? 33.037 123.849 92.191 1.00 51.56 182 SER C CA 1
ATOM 1507 C C . SER A 1 182 ? 34.247 122.995 91.847 1.00 60.75 182 SER C C 1
ATOM 1508 O O . SER A 1 182 ? 34.343 122.507 90.715 1.00 71.00 182 SER C O 1
ATOM 1511 N N . LYS A 1 183 ? 35.189 122.812 92.781 1.00 57.41 183 LYS C N 1
ATOM 1512 C CA . LYS A 1 183 ? 36.383 122.059 92.395 1.00 58.34 183 LYS C CA 1
ATOM 1513 C C . LYS A 1 183 ? 36.097 120.578 92.152 1.00 66.46 183 LYS C C 1
ATOM 1514 O O . LYS A 1 183 ? 37.001 119.865 91.703 1.00 69.18 183 LYS C O 1
ATOM 1520 N N . GLU A 1 184 ? 34.872 120.118 92.409 1.00 83.78 184 GLU C N 1
ATOM 1521 C CA . GLU A 1 184 ? 34.453 118.737 92.158 1.00 84.23 184 GLU C CA 1
ATOM 1522 C C . GLU A 1 184 ? 34.775 118.271 90.740 1.00 97.89 184 GLU C C 1
ATOM 1523 O O . GLU A 1 184 ? 33.965 117.601 90.093 1.00 99.95 184 GLU C O 1
ATOM 1537 N N . ASP B 1 2 ? 37.338 129.208 61.158 1.00 40.55 2 ASP B N 1
ATOM 1538 C CA . ASP B 1 2 ? 36.264 129.698 60.295 1.00 38.57 2 ASP B CA 1
ATOM 1539 C C . ASP B 1 2 ? 36.145 131.198 60.540 1.00 38.62 2 ASP B C 1
ATOM 1540 O O . ASP B 1 2 ? 35.536 131.638 61.521 1.00 32.12 2 ASP B O 1
ATOM 1545 N N . PHE B 1 3 ? 36.667 131.984 59.598 1.00 29.33 3 PHE B N 1
ATOM 1546 C CA . PHE B 1 3 ? 36.813 133.423 59.800 1.00 31.92 3 PHE B CA 1
ATOM 1547 C C . PHE B 1 3 ? 35.467 134.130 59.846 1.00 23.26 3 PHE B C 1
ATOM 1548 O O . PHE B 1 3 ? 35.218 134.953 60.736 1.00 25.34 3 PHE B O 1
ATOM 1556 N N . SER B 1 4 ? 34.598 133.852 58.871 1.00 24.51 4 SER B N 1
ATOM 1557 C CA . SER B 1 4 ? 33.288 134.496 58.833 1.00 29.99 4 SER B CA 1
ATOM 1558 C C . SER B 1 4 ? 32.430 134.095 60.029 1.00 22.81 4 SER B C 1
ATOM 1559 O O . SER B 1 4 ? 31.717 134.930 60.601 1.00 24.14 4 SER B O 1
ATOM 1562 N N . ARG B 1 5 ? 32.458 132.820 60.398 1.00 19.90 5 ARG B N 1
ATOM 1563 C CA . ARG B 1 5 ? 31.738 132.394 61.582 1.00 23.58 5 ARG B CA 1
ATOM 1564 C C . ARG B 1 5 ? 32.242 133.119 62.825 1.00 24.52 5 ARG B C 1
ATOM 1565 O O . ARG B 1 5 ? 31.447 133.536 63.673 1.00 22.62 5 ARG B O 1
ATOM 1573 N N . ASN B 1 6 ? 33.563 133.280 62.943 1.00 21.56 6 ASN B N 1
ATOM 1574 C CA . ASN B 1 6 ? 34.138 133.964 64.096 1.00 21.11 6 ASN B CA 1
ATOM 1575 C C . ASN B 1 6 ? 33.701 135.423 64.150 1.00 21.59 6 ASN B C 1
ATOM 1576 O O . ASN B 1 6 ? 33.375 135.937 65.227 1.00 20.63 6 ASN B O 1
ATOM 1581 N N . LEU B 1 7 ? 33.722 136.116 63.002 1.00 20.86 7 LEU B N 1
ATOM 1582 C CA . LEU B 1 7 ? 33.223 137.495 62.959 1.00 22.22 7 LEU B CA 1
ATOM 1583 C C . LEU B 1 7 ? 31.752 137.558 63.352 1.00 21.15 7 LEU B C 1
ATOM 1584 O O . LEU B 1 7 ? 31.327 138.467 64.087 1.00 22.40 7 LEU B O 1
ATOM 1589 N N . TYR B 1 8 ? 30.953 136.613 62.851 1.00 19.61 8 TYR B N 1
ATOM 1590 C CA . TYR B 1 8 ? 29.541 136.582 63.211 1.00 23.06 8 TYR B CA 1
ATOM 1591 C C . TYR B 1 8 ? 29.362 136.421 64.720 1.00 24.18 8 TYR B C 1
ATOM 1592 O O . TYR B 1 8 ? 28.543 137.123 65.326 1.00 19.96 8 TYR B O 1
ATOM 1601 N N . ASP B 1 9 ? 30.132 135.514 65.349 1.00 24.07 9 ASP B N 1
ATOM 1602 C CA . ASP B 1 9 ? 29.988 135.276 66.792 1.00 22.96 9 ASP B CA 1
ATOM 1603 C C . ASP B 1 9 ? 30.355 136.526 67.589 1.00 24.15 9 ASP B C 1
ATOM 1604 O O . ASP B 1 9 ? 29.658 136.929 68.550 1.00 24.93 9 ASP B O 1
ATOM 1609 N N . ILE B 1 10 ? 31.462 137.156 67.196 1.00 17.87 10 ILE B N 1
ATOM 1610 C CA . ILE B 1 10 ? 31.877 138.406 67.829 1.00 19.44 10 ILE B CA 1
ATOM 1611 C C . ILE B 1 10 ? 30.755 139.423 67.754 1.00 20.59 10 ILE B C 1
ATOM 1612 O O . ILE B 1 10 ? 30.412 140.086 68.749 1.00 20.00 10 ILE B O 1
ATOM 1617 N N . GLY B 1 11 ? 30.161 139.552 66.567 1.00 18.04 11 GLY B N 1
ATOM 1618 C CA . GLY B 1 11 ? 29.080 140.501 66.376 1.00 20.32 11 GLY B CA 1
ATOM 1619 C C . GLY B 1 11 ? 27.865 140.186 67.223 1.00 23.18 11 GLY B C 1
ATOM 1620 O O . GLY B 1 11 ? 27.144 141.093 67.643 1.00 18.79 11 GLY B O 1
ATOM 1621 N N . GLU B 1 12 ? 27.596 138.900 67.455 1.00 19.21 12 GLU B N 1
ATOM 1622 C CA . GLU B 1 12 ? 26.442 138.566 68.286 1.00 20.79 12 GLU B CA 1
ATOM 1623 C C . GLU B 1 12 ? 26.656 138.992 69.727 1.00 25.95 12 GLU B C 1
ATOM 1624 O O . GLU B 1 12 ? 25.677 139.099 70.473 1.00 20.60 12 GLU B O 1
ATOM 1630 N N . GLN B 1 13 ? 27.909 139.199 70.150 1.00 18.31 13 GLN B N 1
ATOM 1631 C CA . GLN B 1 13 ? 28.150 139.659 71.521 1.00 18.99 13 GLN B CA 1
ATOM 1632 C C . GLN B 1 13 ? 28.240 141.188 71.677 1.00 20.16 13 GLN B C 1
ATOM 1633 O O . GLN B 1 13 ? 28.572 141.666 72.769 1.00 19.05 13 GLN B O 1
ATOM 1639 N N . LEU B 1 14 ? 27.963 141.962 70.631 1.00 20.16 14 LEU B N 1
ATOM 1640 C CA . LEU B 1 14 ? 28.072 143.419 70.668 1.00 20.22 14 LEU B CA 1
ATOM 1641 C C . LEU B 1 14 ? 26.683 144.028 70.498 1.00 27.86 14 LEU B C 1
ATOM 1642 O O . LEU B 1 14 ? 26.037 143.822 69.463 1.00 24.98 14 LEU B O 1
ATOM 1647 N N . ASP B 1 15 ? 26.228 144.794 71.488 1.00 27.93 15 ASP B N 1
ATOM 1648 C CA . ASP B 1 15 ? 24.899 145.389 71.400 1.00 26.45 15 ASP B CA 1
ATOM 1649 C C . ASP B 1 15 ? 25.014 146.810 70.832 1.00 28.91 15 ASP B C 1
ATOM 1650 O O . ASP B 1 15 ? 26.069 147.226 70.339 1.00 25.97 15 ASP B O 1
ATOM 1655 N N . SER B 1 16 ? 23.921 147.571 70.882 1.00 24.63 16 SER B N 1
ATOM 1656 C CA . SER B 1 16 ? 23.887 148.851 70.180 1.00 27.53 16 SER B CA 1
ATOM 1657 C C . SER B 1 16 ? 24.776 149.910 70.835 1.00 23.88 16 SER B C 1
ATOM 1658 O O . SER B 1 16 ? 25.255 150.810 70.141 1.00 27.55 16 SER B O 1
ATOM 1661 N N . GLU B 1 17 ? 24.971 149.860 72.158 1.00 23.83 17 GLU B N 1
ATOM 1662 C CA . GLU B 1 17 ? 25.908 150.781 72.814 1.00 28.67 17 GLU B CA 1
ATOM 1663 C C . GLU B 1 17 ? 27.364 150.486 72.443 1.00 24.90 17 GLU B C 1
ATOM 1664 O O . GLU B 1 17 ? 28.125 151.405 72.104 1.00 26.59 17 GLU B O 1
ATOM 1670 N N . ASP B 1 18 ? 27.778 149.213 72.524 1.00 21.66 18 ASP B N 1
ATOM 1671 C CA . ASP B 1 18 ? 29.117 148.832 72.061 1.00 25.25 18 ASP B CA 1
ATOM 1672 C C . ASP B 1 18 ? 29.317 149.256 70.613 1.00 23.60 18 ASP B C 1
ATOM 1673 O O . ASP B 1 18 ? 30.392 149.734 70.231 1.00 24.28 18 ASP B O 1
ATOM 1678 N N . LEU B 1 19 ? 28.280 149.090 69.790 1.00 25.76 19 LEU B N 1
ATOM 1679 C CA . LEU B 1 19 ? 28.371 149.472 68.392 1.00 22.69 19 LEU B CA 1
ATOM 1680 C C . LEU B 1 19 ? 28.560 150.971 68.243 1.00 26.40 19 LEU B C 1
ATOM 1681 O O . LEU B 1 19 ? 29.372 151.418 67.424 1.00 23.92 19 LEU B O 1
ATOM 1686 N N . ALA B 1 20 ? 27.792 151.768 68.994 1.00 20.31 20 ALA B N 1
ATOM 1687 C CA . ALA B 1 20 ? 27.983 153.213 68.935 1.00 28.60 20 ALA B CA 1
ATOM 1688 C C . ALA B 1 20 ? 29.424 153.588 69.295 1.00 25.23 20 ALA B C 1
ATOM 1689 O O . ALA B 1 20 ? 30.023 154.477 68.673 1.00 26.09 20 ALA B O 1
ATOM 1691 N N . SER B 1 21 ? 29.992 152.916 70.301 1.00 26.02 21 SER B N 1
ATOM 1692 C CA . SER B 1 21 ? 31.391 153.158 70.666 1.00 25.93 21 SER B CA 1
ATOM 1693 C C . SER B 1 21 ? 32.337 152.780 69.535 1.00 22.86 21 SER B C 1
ATOM 1694 O O . SER B 1 21 ? 33.279 153.515 69.231 1.00 22.83 21 SER B O 1
ATOM 1697 N N . LEU B 1 22 ? 32.116 151.610 68.923 1.00 24.31 22 LEU B N 1
ATOM 1698 C CA . LEU B 1 22 ? 32.977 151.154 67.828 1.00 23.67 22 LEU B CA 1
ATOM 1699 C C . LEU B 1 22 ? 32.934 152.119 66.651 1.00 26.30 22 LEU B C 1
ATOM 1700 O O . LEU B 1 22 ? 33.964 152.426 66.038 1.00 23.88 22 LEU B O 1
ATOM 1705 N N . LYS B 1 23 ? 31.749 152.609 66.326 1.00 21.66 23 LYS B N 1
ATOM 1706 C CA . LYS B 1 23 ? 31.604 153.553 65.226 1.00 25.23 23 LYS B CA 1
ATOM 1707 C C . LYS B 1 23 ? 32.307 154.865 65.541 1.00 26.69 23 LYS B C 1
ATOM 1708 O O . LYS B 1 23 ? 32.936 155.462 64.662 1.00 26.79 23 LYS B O 1
ATOM 1714 N N . PHE B 1 24 ? 32.202 155.340 66.791 1.00 23.97 24 PHE B N 1
ATOM 1715 C CA . PHE B 1 24 ? 32.940 156.545 67.159 1.00 28.95 24 PHE B CA 1
ATOM 1716 C C . PHE B 1 24 ? 34.452 156.327 67.052 1.00 27.45 24 PHE B C 1
ATOM 1717 O O . PHE B 1 24 ? 35.186 157.210 66.593 1.00 24.57 24 PHE B O 1
ATOM 1725 N N . LEU B 1 25 ? 34.947 155.180 67.511 1.00 21.17 25 LEU B N 1
ATOM 1726 C CA . LEU B 1 25 ? 36.389 154.964 67.448 1.00 25.13 25 LEU B CA 1
ATOM 1727 C C . LEU B 1 25 ? 36.880 154.778 66.012 1.00 32.99 25 LEU B C 1
ATOM 1728 O O . LEU B 1 25 ? 38.086 154.911 65.753 1.00 24.46 25 LEU B O 1
ATOM 1733 N N . SER B 1 26 ? 35.972 154.507 65.077 1.00 26.11 26 SER B N 1
ATOM 1734 C CA . SER B 1 26 ? 36.274 154.349 63.664 1.00 22.64 26 SER B CA 1
ATOM 1735 C C . SER B 1 26 ? 36.014 155.611 62.857 1.00 26.55 26 SER B C 1
ATOM 1736 O O . SER B 1 26 ? 36.061 155.555 61.626 1.00 27.04 26 SER B O 1
ATOM 1739 N N . LEU B 1 27 ? 35.706 156.737 63.511 1.00 29.02 27 LEU B N 1
ATOM 1740 C CA . LEU B 1 27 ? 35.282 157.934 62.771 1.00 29.23 27 LEU B CA 1
ATOM 1741 C C . LEU B 1 27 ? 36.348 158.414 61.804 1.00 35.73 27 LEU B C 1
ATOM 1742 O O . LEU B 1 27 ? 36.026 159.031 60.781 1.00 32.24 27 LEU B O 1
ATOM 1747 N N . ASP B 1 28 ? 37.625 158.211 62.145 1.00 32.44 28 ASP B N 1
ATOM 1748 C CA . ASP B 1 28 ? 38.679 158.669 61.253 1.00 36.29 28 ASP B CA 1
ATOM 1749 C C . ASP B 1 28 ? 38.845 157.755 60.048 1.00 32.91 28 ASP B C 1
ATOM 1750 O O . ASP B 1 28 ? 39.585 158.105 59.123 1.00 37.58 28 ASP B O 1
ATOM 1755 N N . TYR B 1 29 ? 38.150 156.615 60.008 1.00 26.33 29 TYR B N 1
ATOM 1756 C CA . TYR B 1 29 ? 38.243 155.722 58.858 1.00 31.45 29 TYR B CA 1
ATOM 1757 C C . TYR B 1 29 ? 36.922 155.511 58.120 1.00 31.73 29 TYR B C 1
ATOM 1758 O O . TYR B 1 29 ? 36.952 155.204 56.924 1.00 30.89 29 TYR B O 1
ATOM 1767 N N . ILE B 1 30 ? 35.778 155.716 58.767 1.00 29.94 30 ILE B N 1
ATOM 1768 C CA . ILE B 1 30 ? 34.465 155.521 58.139 1.00 28.48 30 ILE B CA 1
ATOM 1769 C C . ILE B 1 30 ? 33.705 156.835 58.265 1.00 25.49 30 ILE B C 1
ATOM 1770 O O . ILE B 1 30 ? 33.325 157.224 59.370 1.00 28.90 30 ILE B O 1
ATOM 1775 N N . PRO B 1 31 ? 33.486 157.556 57.175 1.00 28.92 31 PRO B N 1
ATOM 1776 C CA . PRO B 1 31 ? 32.901 158.899 57.275 1.00 29.20 31 PRO B CA 1
ATOM 1777 C C . PRO B 1 31 ? 31.407 158.841 57.574 1.00 34.14 31 PRO B C 1
ATOM 1778 O O . PRO B 1 31 ? 30.767 157.788 57.505 1.00 30.91 31 PRO B O 1
ATOM 1782 N N . GLN B 1 32 ? 30.853 160.017 57.897 1.00 29.59 32 GLN B N 1
ATOM 1783 C CA . GLN B 1 32 ? 29.508 160.090 58.476 1.00 36.89 32 GLN B CA 1
ATOM 1784 C C . GLN B 1 32 ? 28.456 159.470 57.554 1.00 27.30 32 GLN B C 1
ATOM 1785 O O . GLN B 1 32 ? 27.512 158.820 58.023 1.00 33.46 32 GLN B O 1
ATOM 1791 N N . ARG B 1 33 ? 28.601 159.665 56.238 1.00 27.66 33 ARG B N 1
ATOM 1792 C CA . ARG B 1 33 ? 27.613 159.121 55.303 1.00 33.76 33 ARG B CA 1
ATOM 1793 C C . ARG B 1 33 ? 27.544 157.600 55.391 1.00 29.84 33 ARG B C 1
ATOM 1794 O O . ARG B 1 33 ? 26.452 157.019 55.369 1.00 37.00 33 ARG B O 1
ATOM 1802 N N . LYS B 1 34 ? 28.697 156.950 55.525 1.00 30.10 34 LYS B N 1
ATOM 1803 C CA . LYS B 1 34 ? 28.800 155.500 55.645 1.00 30.15 34 LYS B CA 1
ATOM 1804 C C . LYS B 1 34 ? 28.557 155.004 57.060 1.00 27.52 34 LYS B C 1
ATOM 1805 O O . LYS B 1 34 ? 28.302 153.813 57.244 1.00 34.96 34 LYS B O 1
ATOM 1811 N N . GLN B 1 35 ? 28.708 155.870 58.064 1.00 24.19 35 GLN B N 1
ATOM 1812 C CA . GLN B 1 35 ? 28.367 155.497 59.429 1.00 29.90 35 GLN B CA 1
ATOM 1813 C C . GLN B 1 35 ? 26.861 155.375 59.598 1.00 29.85 35 GLN B C 1
ATOM 1814 O O . GLN B 1 35 ? 26.381 154.483 60.306 1.00 25.78 35 GLN B O 1
ATOM 1820 N N . GLU B 1 36 ? 26.101 156.266 58.961 1.00 25.56 36 GLU B N 1
ATOM 1821 C CA . GLU B 1 36 ? 24.670 156.346 59.266 1.00 32.43 36 GLU B CA 1
ATOM 1822 C C . GLU B 1 36 ? 23.929 155.014 59.166 1.00 33.43 36 GLU B C 1
ATOM 1823 O O . GLU B 1 36 ? 23.194 154.681 60.104 1.00 30.78 36 GLU B O 1
ATOM 1829 N N . PRO B 1 37 ? 24.047 154.218 58.096 1.00 35.16 37 PRO B N 1
ATOM 1830 C CA . PRO B 1 37 ? 23.294 152.957 58.053 1.00 27.98 37 PRO B CA 1
ATOM 1831 C C . PRO B 1 37 ? 23.904 151.821 58.866 1.00 33.26 37 PRO B C 1
ATOM 1832 O O . PRO B 1 37 ? 23.326 150.733 58.891 1.00 26.25 37 PRO B O 1
ATOM 1836 N N . ILE B 1 38 ? 25.029 152.003 59.552 1.00 26.75 38 ILE B N 1
ATOM 1837 C CA . ILE B 1 38 ? 25.625 150.883 60.278 1.00 24.23 38 ILE B CA 1
ATOM 1838 C C . ILE B 1 38 ? 24.813 150.635 61.543 1.00 26.43 38 ILE B C 1
ATOM 1839 O O . ILE B 1 38 ? 24.845 151.424 62.492 1.00 26.77 38 ILE B O 1
ATOM 1844 N N . LYS B 1 39 ? 24.082 149.533 61.554 1.00 21.61 39 LYS B N 1
ATOM 1845 C CA . LYS B 1 39 ? 23.200 149.180 62.652 1.00 25.46 39 LYS B CA 1
ATOM 1846 C C . LYS B 1 39 ? 23.598 147.914 63.385 1.00 27.25 39 LYS B C 1
ATOM 1847 O O . LYS B 1 39 ? 22.949 147.567 64.373 1.00 30.56 39 LYS B O 1
ATOM 1853 N N . ASP B 1 40 ? 24.547 147.148 62.877 1.00 28.50 40 ASP B N 1
ATOM 1854 C CA . ASP B 1 40 ? 25.055 146.014 63.638 1.00 27.53 40 ASP B CA 1
ATOM 1855 C C . ASP B 1 40 ? 26.537 145.875 63.323 1.00 30.23 40 ASP B C 1
ATOM 1856 O O . ASP B 1 40 ? 27.054 146.515 62.402 1.00 22.71 40 ASP B O 1
ATOM 1861 N N . ALA B 1 41 ? 27.235 145.063 64.129 1.00 28.62 41 ALA B N 1
ATOM 1862 C CA . ALA B 1 41 ? 28.685 144.970 63.989 1.00 29.19 41 ALA B CA 1
ATOM 1863 C C . ALA B 1 41 ? 29.099 144.394 62.638 1.00 31.79 41 ALA B C 1
ATOM 1864 O O . ALA B 1 41 ? 30.150 144.764 62.117 1.00 30.50 41 ALA B O 1
ATOM 1866 N N . LEU B 1 42 ? 28.300 143.495 62.053 1.00 30.38 42 LEU B N 1
ATOM 1867 C CA . LEU B 1 42 ? 28.691 142.890 60.781 1.00 30.30 42 LEU B CA 1
ATOM 1868 C C . LEU B 1 42 ? 28.790 143.919 59.659 1.00 33.58 42 LEU B C 1
ATOM 1869 O O . LEU B 1 42 ? 29.630 143.776 58.760 1.00 29.18 42 LEU B O 1
ATOM 1882 N N . LEU B 1 44 ? 29.609 147.084 60.136 1.00 23.35 44 LEU B N 1
ATOM 1883 C CA . LEU B 1 44 ? 30.880 147.729 60.450 1.00 25.10 44 LEU B CA 1
ATOM 1884 C C . LEU B 1 44 ? 32.067 146.910 59.922 1.00 28.42 44 LEU B C 1
ATOM 1885 O O . LEU B 1 44 ? 32.972 147.449 59.259 1.00 26.95 44 LEU B O 1
ATOM 1890 N N . PHE B 1 45 ? 32.058 145.592 60.166 1.00 28.97 45 PHE B N 1
ATOM 1891 C CA . PHE B 1 45 ? 33.152 144.734 59.701 1.00 25.43 45 PHE B CA 1
ATOM 1892 C C . PHE B 1 45 ? 33.237 144.710 58.178 1.00 29.76 45 PHE B C 1
ATOM 1893 O O . PHE B 1 45 ? 34.337 144.676 57.616 1.00 29.54 45 PHE B O 1
ATOM 1901 N N . GLN B 1 46 ? 32.088 144.700 57.492 1.00 25.48 46 GLN B N 1
ATOM 1902 C CA . GLN B 1 46 ? 32.110 144.704 56.033 1.00 30.90 46 GLN B CA 1
ATOM 1903 C C . GLN B 1 46 ? 32.788 145.967 55.508 1.00 29.10 46 GLN B C 1
ATOM 1904 O O . GLN B 1 46 ? 33.603 145.907 54.575 1.00 29.09 46 GLN B O 1
ATOM 1910 N N . ARG B 1 47 ? 32.468 147.123 56.101 1.00 29.57 47 ARG B N 1
ATOM 1911 C CA . ARG B 1 47 ? 33.163 148.350 55.707 1.00 28.45 47 ARG B CA 1
ATOM 1912 C C . ARG B 1 47 ? 34.667 148.238 55.941 1.00 31.70 47 ARG B C 1
ATOM 1913 O O . ARG B 1 47 ? 35.465 148.650 55.087 1.00 32.26 47 ARG B O 1
ATOM 1921 N N . LEU B 1 48 ? 35.077 147.680 57.087 1.00 27.99 48 LEU B N 1
ATOM 1922 C CA . LEU B 1 48 ? 36.514 147.561 57.355 1.00 28.77 48 LEU B CA 1
ATOM 1923 C C . LEU B 1 48 ? 37.186 146.616 56.358 1.00 27.79 48 LEU B C 1
ATOM 1924 O O . LEU B 1 48 ? 38.316 146.872 55.904 1.00 28.95 48 LEU B O 1
ATOM 1929 N N . GLN B 1 49 ? 36.492 145.544 55.964 1.00 28.72 49 GLN B N 1
ATOM 1930 C CA . GLN B 1 49 ? 37.031 144.633 54.957 1.00 29.93 49 GLN B CA 1
ATOM 1931 C C . GLN B 1 49 ? 37.194 145.336 53.616 1.00 33.96 49 GLN B C 1
ATOM 1932 O O . GLN B 1 49 ? 38.143 145.057 52.875 1.00 33.49 49 GLN B O 1
ATOM 1938 N N . GLU B 1 50 ? 36.290 146.254 53.283 1.00 26.33 50 GLU B N 1
ATOM 1939 C CA . GLU B 1 50 ? 36.439 146.951 52.002 1.00 29.35 50 GLU B CA 1
ATOM 1940 C C . GLU B 1 50 ? 37.662 147.862 51.990 1.00 31.72 50 GLU B C 1
ATOM 1941 O O . GLU B 1 50 ? 38.248 148.100 50.927 1.00 35.92 50 GLU B O 1
ATOM 1947 N N . LYS B 1 51 ? 38.047 148.403 53.144 1.00 32.87 51 LYS B N 1
ATOM 1948 C CA . LYS B 1 51 ? 39.263 149.204 53.253 1.00 32.22 51 LYS B CA 1
ATOM 1949 C C . LYS B 1 51 ? 40.499 148.353 53.478 1.00 33.08 51 LYS B C 1
ATOM 1950 O O . LYS B 1 51 ? 41.591 148.905 53.677 1.00 33.32 51 LYS B O 1
ATOM 1956 N N . ARG B 1 52 ? 40.345 147.025 53.466 1.00 32.65 52 ARG B N 1
ATOM 1957 C CA . ARG B 1 52 ? 41.427 146.092 53.778 1.00 34.48 52 ARG B CA 1
ATOM 1958 C C . ARG B 1 52 ? 42.011 146.371 55.159 1.00 36.70 52 ARG B C 1
ATOM 1959 O O . ARG B 1 52 ? 43.216 146.279 55.377 1.00 32.13 52 ARG B O 1
ATOM 1975 N N . LEU B 1 54 ? 40.604 144.770 57.708 1.00 28.89 54 LEU B N 1
ATOM 1976 C CA . LEU B 1 54 ? 40.159 143.588 58.441 1.00 31.64 54 LEU B CA 1
ATOM 1977 C C . LEU B 1 54 ? 40.116 142.419 57.471 1.00 31.38 54 LEU B C 1
ATOM 1978 O O . LEU B 1 54 ? 39.413 142.476 56.462 1.00 32.99 54 LEU B O 1
ATOM 1983 N N . GLU B 1 55 ? 40.904 141.391 57.745 1.00 28.65 55 GLU B N 1
ATOM 1984 C CA . GLU B 1 55 ? 40.845 140.144 57.001 1.00 36.95 55 GLU B CA 1
ATOM 1985 C C . GLU B 1 55 ? 41.450 139.080 57.905 1.00 35.99 55 GLU B C 1
ATOM 1986 O O . GLU B 1 55 ? 41.974 139.382 58.984 1.00 29.88 55 GLU B O 1
ATOM 1992 N N . GLU B 1 56 ? 41.358 137.826 57.461 1.00 40.18 56 GLU B N 1
ATOM 1993 C CA . GLU B 1 56 ? 41.794 136.725 58.310 1.00 42.02 56 GLU B CA 1
ATOM 1994 C C . GLU B 1 56 ? 43.258 136.887 58.711 1.00 40.00 56 GLU B C 1
ATOM 1995 O O . GLU B 1 56 ? 43.626 136.611 59.855 1.00 42.88 56 GLU B O 1
ATOM 2001 N N . SER B 1 57 ? 44.092 137.401 57.805 1.00 38.76 57 SER B N 1
ATOM 2002 C CA . SER B 1 57 ? 45.503 137.640 58.088 1.00 40.13 57 SER B CA 1
ATOM 2003 C C . SER B 1 57 ? 45.767 139.020 58.678 1.00 37.31 57 SER B C 1
ATOM 2004 O O . SER B 1 57 ? 46.928 139.374 58.879 1.00 38.19 57 SER B O 1
ATOM 2007 N N . ASN B 1 58 ? 44.728 139.817 58.968 1.00 38.39 58 ASN B N 1
ATOM 2008 C CA . ASN B 1 58 ? 44.974 141.174 59.468 1.00 34.64 58 ASN B CA 1
ATOM 2009 C C . ASN B 1 58 ? 43.859 141.521 60.459 1.00 36.96 58 ASN B C 1
ATOM 2010 O O . ASN B 1 58 ? 42.858 142.147 60.104 1.00 29.43 58 ASN B O 1
ATOM 2015 N N . LEU B 1 59 ? 44.066 141.128 61.716 1.00 30.59 59 LEU B N 1
ATOM 2016 C CA . LEU B 1 59 ? 43.100 141.343 62.778 1.00 30.68 59 LEU B CA 1
ATOM 2017 C C . LEU B 1 59 ? 43.449 142.527 63.669 1.00 30.86 59 LEU B C 1
ATOM 2018 O O . LEU B 1 59 ? 42.738 142.771 64.638 1.00 24.39 59 LEU B O 1
ATOM 2023 N N . SER B 1 60 ? 44.506 143.284 63.350 1.00 25.19 60 SER B N 1
ATOM 2024 C CA . SER B 1 60 ? 45.031 144.262 64.304 1.00 29.87 60 SER B CA 1
ATOM 2025 C C . SER B 1 60 ? 44.016 145.371 64.607 1.00 28.82 60 SER B C 1
ATOM 2026 O O . SER B 1 60 ? 43.834 145.759 65.771 1.00 26.66 60 SER B O 1
ATOM 2029 N N . PHE B 1 61 ? 43.336 145.897 63.588 1.00 22.83 61 PHE B N 1
ATOM 2030 C CA . PHE B 1 61 ? 42.395 146.978 63.874 1.00 23.60 61 PHE B CA 1
ATOM 2031 C C . PHE B 1 61 ? 41.205 146.480 64.698 1.00 27.26 61 PHE B C 1
ATOM 2032 O O . PHE B 1 61 ? 40.753 147.164 65.632 1.00 26.57 61 PHE B O 1
ATOM 2040 N N . LEU B 1 62 ? 40.676 145.296 64.370 1.00 23.35 62 LEU B N 1
ATOM 2041 C CA . LEU B 1 62 ? 39.576 144.759 65.165 1.00 25.49 62 LEU B CA 1
ATOM 2042 C C . LEU B 1 62 ? 40.013 144.542 66.609 1.00 25.42 62 LEU B C 1
ATOM 2043 O O . LEU B 1 62 ? 39.263 144.851 67.545 1.00 21.64 62 LEU B O 1
ATOM 2048 N N . LYS B 1 63 ? 41.237 144.023 66.814 1.00 23.29 63 LYS B N 1
ATOM 2049 C CA . LYS B 1 63 ? 41.727 143.835 68.181 1.00 22.64 63 LYS B CA 1
ATOM 2050 C C . LYS B 1 63 ? 41.841 145.161 68.912 1.00 21.63 63 LYS B C 1
ATOM 2051 O O . LYS B 1 63 ? 41.498 145.251 70.096 1.00 23.61 63 LYS B O 1
ATOM 2057 N N . GLU B 1 64 ? 42.360 146.194 68.234 1.00 20.16 64 GLU B N 1
ATOM 2058 C CA . GLU B 1 64 ? 42.492 147.502 68.866 1.00 25.88 64 GLU B CA 1
ATOM 2059 C C . GLU B 1 64 ? 41.119 148.070 69.240 1.00 22.42 64 GLU B C 1
ATOM 2060 O O . GLU B 1 64 ? 40.939 148.601 70.343 1.00 24.81 64 GLU B O 1
ATOM 2066 N N . LEU B 1 65 ? 40.139 147.941 68.343 1.00 20.00 65 LEU B N 1
ATOM 2067 C CA . LEU B 1 65 ? 38.772 148.382 68.638 1.00 22.74 65 LEU B CA 1
ATOM 2068 C C . LEU B 1 65 ? 38.219 147.687 69.875 1.00 22.62 65 LEU B C 1
ATOM 2069 O O . LEU B 1 65 ? 37.731 148.339 70.800 1.00 20.74 65 LEU B O 1
ATOM 2074 N N . LEU B 1 66 ? 38.287 146.355 69.910 1.00 21.37 66 LEU B N 1
ATOM 2075 C CA . LEU B 1 66 ? 37.747 145.636 71.056 1.00 20.38 66 LEU B CA 1
ATOM 2076 C C . LEU B 1 66 ? 38.518 145.964 72.336 1.00 26.66 66 LEU B C 1
ATOM 2077 O O . LEU B 1 66 ? 37.922 146.047 73.416 1.00 20.40 66 LEU B O 1
ATOM 2082 N N . PHE B 1 67 ? 39.836 146.176 72.236 1.00 22.56 67 PHE B N 1
ATOM 2083 C CA . PHE B 1 67 ? 40.614 146.564 73.406 1.00 24.10 67 PHE B CA 1
ATOM 2084 C C . PHE B 1 67 ? 40.161 147.922 73.932 1.00 22.47 67 PHE B C 1
ATOM 2085 O O . PHE B 1 67 ? 39.922 148.087 75.136 1.00 23.75 67 PHE B O 1
ATOM 2093 N N . ARG B 1 68 ? 39.980 148.893 73.031 1.00 24.31 68 ARG B N 1
ATOM 2094 C CA . ARG B 1 68 ? 39.652 150.250 73.451 1.00 29.03 68 ARG B CA 1
ATOM 2095 C C . ARG B 1 68 ? 38.232 150.373 74.006 1.00 26.87 68 ARG B C 1
ATOM 2096 O O . ARG B 1 68 ? 37.976 151.294 74.784 1.00 26.95 68 ARG B O 1
ATOM 2104 N N . ILE B 1 69 ? 37.304 149.487 73.644 1.00 23.01 69 ILE B N 1
ATOM 2105 C CA . ILE B 1 69 ? 35.982 149.498 74.289 1.00 28.30 69 ILE B CA 1
ATOM 2106 C C . ILE B 1 69 ? 35.909 148.503 75.443 1.00 28.59 69 ILE B C 1
ATOM 2107 O O . ILE B 1 69 ? 34.823 148.225 75.947 1.00 25.93 69 ILE B O 1
ATOM 2112 N N . ASN B 1 70 ? 37.054 147.976 75.888 1.00 29.38 70 ASN B N 1
ATOM 2113 C CA . ASN B 1 70 ? 37.151 147.162 77.097 1.00 28.47 70 ASN B CA 1
ATOM 2114 C C . ASN B 1 70 ? 36.387 145.853 76.988 1.00 24.17 70 ASN B C 1
ATOM 2115 O O . ASN B 1 70 ? 35.898 145.334 77.989 1.00 30.36 70 ASN B O 1
ATOM 2120 N N . ARG B 1 71 ? 36.338 145.286 75.792 1.00 26.17 71 ARG B N 1
ATOM 2121 C CA . ARG B 1 71 ? 35.782 143.950 75.580 1.00 24.10 71 ARG B CA 1
ATOM 2122 C C . ARG B 1 71 ? 36.903 142.908 75.582 1.00 22.62 71 ARG B C 1
ATOM 2123 O O . ARG B 1 71 ? 37.204 142.250 74.578 1.00 24.01 71 ARG B O 1
ATOM 2131 N N . LEU B 1 72 ? 37.568 142.810 76.731 1.00 26.15 72 LEU B N 1
ATOM 2132 C CA . LEU B 1 72 ? 38.652 141.841 76.873 1.00 25.33 72 LEU B CA 1
ATOM 2133 C C . LEU B 1 72 ? 38.127 140.412 76.814 1.00 27.99 72 LEU B C 1
ATOM 2134 O O . LEU B 1 72 ? 38.862 139.495 76.415 1.00 22.87 72 LEU B O 1
ATOM 2139 N N . ASP B 1 73 ? 36.871 140.205 77.233 1.00 21.22 73 ASP B N 1
ATOM 2140 C CA . ASP B 1 73 ? 36.238 138.888 77.137 1.00 24.97 73 ASP B CA 1
ATOM 2141 C C . ASP B 1 73 ? 36.238 138.393 75.702 1.00 25.26 73 ASP B C 1
ATOM 2142 O O . ASP B 1 73 ? 36.549 137.224 75.427 1.00 24.78 73 ASP B O 1
ATOM 2147 N N . LEU B 1 74 ? 35.890 139.275 74.765 1.00 25.10 74 LEU B N 1
ATOM 2148 C CA . LEU B 1 74 ? 35.856 138.896 73.356 1.00 23.57 74 LEU B CA 1
ATOM 2149 C C . LEU B 1 74 ? 37.261 138.687 72.801 1.00 29.07 74 LEU B C 1
ATOM 2150 O O . LEU B 1 74 ? 37.491 137.770 71.998 1.00 23.74 74 LEU B O 1
ATOM 2155 N N . LEU B 1 75 ? 38.202 139.546 73.194 1.00 25.58 75 LEU B N 1
ATOM 2156 C CA . LEU B 1 75 ? 39.599 139.376 72.787 1.00 25.02 75 LEU B CA 1
ATOM 2157 C C . LEU B 1 75 ? 40.112 137.990 73.161 1.00 27.08 75 LEU B C 1
ATOM 2158 O O . LEU B 1 75 ? 40.688 137.279 72.326 1.00 29.78 75 LEU B O 1
ATOM 2163 N N . ILE B 1 76 ? 39.881 137.571 74.409 1.00 23.30 76 ILE B N 1
ATOM 2164 C CA . ILE B 1 76 ? 40.403 136.269 74.815 1.00 25.71 76 ILE B CA 1
ATOM 2165 C C . ILE B 1 76 ? 39.585 135.124 74.213 1.00 26.47 76 ILE B C 1
ATOM 2166 O O . ILE B 1 76 ? 40.151 134.129 73.751 1.00 39.31 76 ILE B O 1
ATOM 2171 N N . THR B 1 77 ? 38.254 135.253 74.165 1.00 25.06 77 THR B N 1
ATOM 2172 C CA . THR B 1 77 ? 37.419 134.128 73.754 1.00 28.83 77 THR B CA 1
ATOM 2173 C C . THR B 1 77 ? 37.516 133.879 72.252 1.00 31.26 77 THR B C 1
ATOM 2174 O O . THR B 1 77 ? 37.642 132.730 71.816 1.00 25.33 77 THR B O 1
ATOM 2178 N N . TYR B 1 78 ? 37.470 134.934 71.441 1.00 24.39 78 TYR B N 1
ATOM 2179 C CA . TYR B 1 78 ? 37.412 134.751 70.005 1.00 27.43 78 TYR B CA 1
ATOM 2180 C C . TYR B 1 78 ? 38.685 135.141 69.273 1.00 30.51 78 TYR B C 1
ATOM 2181 O O . TYR B 1 78 ? 38.814 134.802 68.088 1.00 29.02 78 TYR B O 1
ATOM 2190 N N . LEU B 1 79 ? 39.620 135.866 69.909 1.00 26.42 79 LEU B N 1
ATOM 2191 C CA . LEU B 1 79 ? 40.812 136.286 69.185 1.00 28.24 79 LEU B CA 1
ATOM 2192 C C . LEU B 1 79 ? 42.092 135.855 69.890 1.00 33.93 79 LEU B C 1
ATOM 2193 O O . LEU B 1 79 ? 43.189 136.248 69.458 1.00 32.21 79 LEU B O 1
ATOM 2198 N N . ASN B 1 80 ? 41.976 135.040 70.944 1.00 33.72 80 ASN B N 1
ATOM 2199 C CA . ASN B 1 80 ? 43.124 134.416 71.613 1.00 34.41 80 ASN B CA 1
ATOM 2200 C C . ASN B 1 80 ? 44.154 135.464 72.032 1.00 31.46 80 ASN B C 1
ATOM 2201 O O . ASN B 1 80 ? 45.356 135.282 71.878 1.00 34.03 80 ASN B O 1
ATOM 2206 N N . THR B 1 81 ? 43.675 136.586 72.554 1.00 29.26 81 THR B N 1
ATOM 2207 C CA . THR B 1 81 ? 44.529 137.730 72.837 1.00 32.88 81 THR B CA 1
ATOM 2208 C C . THR B 1 81 ? 44.276 138.206 74.257 1.00 33.01 81 THR B C 1
ATOM 2209 O O . THR B 1 81 ? 43.124 138.427 74.648 1.00 30.26 81 THR B O 1
ATOM 2213 N N . ARG B 1 82 ? 45.379 138.340 74.996 1.00 31.79 82 ARG B N 1
ATOM 2214 C CA . ARG B 1 82 ? 45.285 138.778 76.406 1.00 32.66 82 ARG B CA 1
ATOM 2215 C C . ARG B 1 82 ? 45.576 140.277 76.498 1.00 35.20 82 ARG B C 1
ATOM 2216 O O . ARG B 1 82 ? 46.197 140.828 75.562 1.00 33.46 82 ARG B O 1
ATOM 2224 N N . LYS B 1 83 ? 45.147 140.896 77.589 1.00 33.82 83 LYS B N 1
ATOM 2225 C CA . LYS B 1 83 ? 45.337 142.324 77.832 1.00 39.57 83 LYS B CA 1
ATOM 2226 C C . LYS B 1 83 ? 46.804 142.742 77.695 1.00 42.02 83 LYS B C 1
ATOM 2227 O O . LYS B 1 83 ? 47.111 143.755 77.050 1.00 39.50 83 LYS B O 1
ATOM 2233 N N . GLU B 1 84 ? 47.725 141.952 78.258 1.00 39.54 84 GLU B N 1
ATOM 2234 C CA . GLU B 1 84 ? 49.129 142.349 78.282 1.00 45.89 84 GLU B CA 1
ATOM 2235 C C . GLU B 1 84 ? 49.717 142.415 76.875 1.00 39.28 84 GLU B C 1
ATOM 2236 O O . GLU B 1 84 ? 50.488 143.332 76.562 1.00 40.15 84 GLU B O 1
ATOM 2242 N N . GLU B 1 85 ? 49.363 141.457 76.014 1.00 39.71 85 GLU B N 1
ATOM 2243 C CA . GLU B 1 85 ? 49.792 141.529 74.620 1.00 48.04 85 GLU B CA 1
ATOM 2244 C C . GLU B 1 85 ? 49.306 142.813 73.954 1.00 35.58 85 GLU B C 1
ATOM 2245 O O . GLU B 1 85 ? 50.046 143.438 73.185 1.00 38.52 85 GLU B O 1
ATOM 2259 N N . GLU B 1 87 ? 48.484 145.723 75.356 1.00 34.07 87 GLU B N 1
ATOM 2260 C CA . GLU B 1 87 ? 49.233 146.853 75.895 1.00 36.05 87 GLU B CA 1
ATOM 2261 C C . GLU B 1 87 ? 50.617 146.944 75.259 1.00 42.17 87 GLU B C 1
ATOM 2262 O O . GLU B 1 87 ? 51.071 148.034 74.880 1.00 50.04 87 GLU B O 1
ATOM 2268 N N . ARG B 1 88 ? 51.299 145.807 75.123 1.00 39.82 88 ARG B N 1
ATOM 2269 C CA . ARG B 1 88 ? 52.632 145.832 74.524 1.00 47.60 88 ARG B CA 1
ATOM 2270 C C . ARG B 1 88 ? 52.563 146.263 73.060 1.00 47.18 88 ARG B C 1
ATOM 2271 O O . ARG B 1 88 ? 53.311 147.146 72.623 1.00 43.09 88 ARG B O 1
ATOM 2279 N N . GLU B 1 89 ? 51.629 145.691 72.297 1.00 43.69 89 GLU B N 1
ATOM 2280 C CA . GLU B 1 89 ? 51.523 146.050 70.886 1.00 47.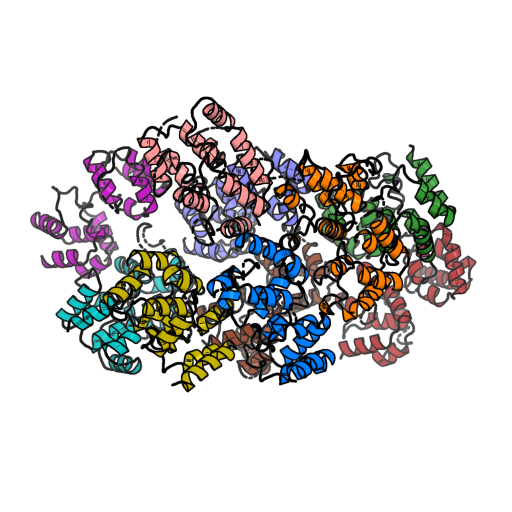25 89 GLU B CA 1
ATOM 2281 C C . GLU B 1 89 ? 51.203 147.531 70.714 1.00 43.15 89 GLU B C 1
ATOM 2282 O O . GLU B 1 89 ? 51.850 148.228 69.924 1.00 42.66 89 GLU B O 1
ATOM 2288 N N . LEU B 1 90 ? 50.228 148.039 71.467 1.00 40.85 90 LEU B N 1
ATOM 2289 C CA . LEU B 1 90 ? 49.752 149.401 71.259 1.00 35.74 90 LEU B CA 1
ATOM 2290 C C . LEU B 1 90 ? 50.681 150.434 71.869 1.00 42.23 90 LEU B C 1
ATOM 2291 O O . LEU B 1 90 ? 50.604 151.610 71.503 1.00 45.79 90 LEU B O 1
ATOM 2296 N N . GLN B 1 91 ? 51.575 150.027 72.761 1.00 45.02 91 GLN B N 1
ATOM 2297 C CA . GLN B 1 91 ? 52.576 150.967 73.235 1.00 46.05 91 GLN B CA 1
ATOM 2298 C C . GLN B 1 91 ? 53.778 151.043 72.300 1.00 47.44 91 GLN B C 1
ATOM 2299 O O . GLN B 1 91 ? 54.651 151.887 72.497 1.00 48.84 91 GLN B O 1
ATOM 2305 N N . THR B 1 92 ? 53.850 150.189 71.303 1.00 53.99 92 THR B N 1
ATOM 2306 C CA . THR B 1 92 ? 54.929 150.259 70.332 1.00 51.68 92 THR B CA 1
ATOM 2307 C C . THR B 1 92 ? 54.664 151.402 69.361 1.00 43.26 92 THR B C 1
ATOM 2308 O O . THR B 1 92 ? 53.590 151.450 68.749 1.00 40.99 92 THR B O 1
ATOM 2312 N N . PRO B 1 93 ? 55.598 152.338 69.187 1.00 47.96 93 PRO B N 1
ATOM 2313 C CA . PRO B 1 93 ? 55.326 153.477 68.296 1.00 43.79 93 PRO B CA 1
ATOM 2314 C C . PRO B 1 93 ? 55.020 153.028 66.873 1.00 45.54 93 PRO B C 1
ATOM 2315 O O . PRO B 1 93 ? 55.683 152.148 66.314 1.00 46.38 93 PRO B O 1
ATOM 2319 N N . GLY B 1 94 ? 53.980 153.627 66.302 1.00 41.29 94 GLY B N 1
ATOM 2320 C CA . GLY B 1 94 ? 53.541 153.339 64.945 1.00 40.21 94 GLY B CA 1
ATOM 2321 C C . GLY B 1 94 ? 52.560 152.194 64.787 1.00 46.47 94 GLY B C 1
ATOM 2322 O O . GLY B 1 94 ? 52.084 151.971 63.671 1.00 46.19 94 GLY B O 1
ATOM 2323 N N . ARG B 1 95 ? 52.230 151.472 65.858 1.00 42.98 95 ARG B N 1
ATOM 2324 C CA . ARG B 1 95 ? 51.351 150.312 65.734 1.00 40.82 95 ARG B CA 1
ATOM 2325 C C . ARG B 1 95 ? 49.876 150.656 65.950 1.00 38.81 95 ARG B C 1
ATOM 2326 O O . ARG B 1 95 ? 48.999 150.017 65.354 1.00 36.51 95 ARG B O 1
ATOM 2334 N N . ALA B 1 96 ? 49.577 151.648 66.782 1.00 36.83 96 ALA B N 1
ATOM 2335 C CA . ALA B 1 96 ? 48.190 152.019 67.037 1.00 36.35 96 ALA B CA 1
ATOM 2336 C C . ALA B 1 96 ? 47.577 152.706 65.822 1.00 35.32 96 ALA B C 1
ATOM 2337 O O . ALA B 1 96 ? 48.176 153.601 65.215 1.00 35.44 96 ALA B O 1
ATOM 2339 N N . GLN B 1 97 ? 46.367 152.279 65.467 1.00 31.32 97 GLN B N 1
ATOM 2340 C CA . GLN B 1 97 ? 45.633 152.855 64.350 1.00 35.39 97 GLN B CA 1
ATOM 2341 C C . GLN B 1 97 ? 44.523 153.808 64.772 1.00 36.20 97 GLN B C 1
ATOM 2342 O O . GLN B 1 97 ? 44.065 154.608 63.949 1.00 30.90 97 GLN B O 1
ATOM 2348 N N . ILE B 1 98 ? 44.098 153.777 66.025 1.00 32.01 98 ILE B N 1
ATOM 2349 C CA . ILE B 1 98 ? 43.145 154.760 66.526 1.00 34.66 98 ILE B CA 1
ATOM 2350 C C . ILE B 1 98 ? 43.952 155.855 67.198 1.00 33.11 98 ILE B C 1
ATOM 2351 O O . ILE B 1 98 ? 44.744 155.567 68.091 1.00 31.45 98 ILE B O 1
ATOM 2356 N N . SER B 1 99 ? 43.765 157.101 66.775 1.00 28.77 99 SER B N 1
ATOM 2357 C CA . SER B 1 99 ? 44.597 158.184 67.296 1.00 35.56 99 SER B CA 1
ATOM 2358 C C . SER B 1 99 ? 44.401 158.365 68.804 1.00 36.22 99 SER B C 1
ATOM 2359 O O . SER B 1 99 ? 43.359 158.021 69.370 1.00 32.63 99 SER B O 1
ATOM 2362 N N . ALA B 1 100 ? 45.439 158.893 69.461 1.00 32.82 100 ALA B N 1
ATOM 2363 C CA . ALA B 1 100 ? 45.365 159.166 70.892 1.00 32.55 100 ALA B CA 1
ATOM 2364 C C . ALA B 1 100 ? 44.283 160.186 71.212 1.00 32.32 100 ALA B C 1
ATOM 2365 O O . ALA B 1 100 ? 43.645 160.100 72.267 1.00 32.61 100 ALA B O 1
ATOM 2367 N N . TYR B 1 101 ? 44.052 161.141 70.308 1.00 33.04 101 TYR B N 1
ATOM 2368 C CA . TYR B 1 101 ? 42.983 162.123 70.491 1.00 40.77 101 TYR B CA 1
ATOM 2369 C C . TYR B 1 101 ? 41.616 161.445 70.539 1.00 31.62 101 TYR B C 1
ATOM 2370 O O . TYR B 1 101 ? 40.801 161.707 71.437 1.00 31.86 101 TYR B O 1
ATOM 2379 N N . ARG B 1 102 ? 41.358 160.559 69.574 1.00 33.46 102 ARG B N 1
ATOM 2380 C CA . ARG B 1 102 ? 40.092 159.836 69.516 1.00 30.43 102 ARG B CA 1
ATOM 2381 C C . ARG B 1 102 ? 39.884 158.981 70.757 1.00 31.35 102 ARG B C 1
ATOM 2382 O O . ARG B 1 102 ? 38.793 158.971 71.349 1.00 31.35 102 ARG B O 1
ATOM 2390 N N . VAL B 1 103 ? 40.934 158.275 71.184 1.00 33.18 103 VAL B N 1
ATOM 2391 C CA . VAL B 1 103 ? 40.852 157.463 72.393 1.00 27.77 103 VAL B CA 1
ATOM 2392 C C . VAL B 1 103 ? 40.568 158.344 73.599 1.00 35.35 103 VAL B C 1
ATOM 2393 O O . VAL B 1 103 ? 39.809 157.973 74.501 1.00 30.26 103 VAL B O 1
ATOM 2405 N N . LEU B 1 105 ? 38.993 161.279 73.784 1.00 32.36 105 LEU B N 1
ATOM 2406 C CA . LEU B 1 105 ? 37.583 161.665 73.820 1.00 39.19 105 LEU B CA 1
ATOM 2407 C C . LEU B 1 105 ? 36.695 160.504 74.289 1.00 38.58 105 LEU B C 1
ATOM 2408 O O . LEU B 1 105 ? 35.793 160.695 75.126 1.00 31.83 105 LEU B O 1
ATOM 2413 N N . TYR B 1 106 ? 36.939 159.289 73.778 1.00 30.03 106 TYR B N 1
ATOM 2414 C CA . TYR B 1 106 ? 36.141 158.152 74.238 1.00 29.04 106 TYR B CA 1
ATOM 2415 C C . TYR B 1 106 ? 36.304 157.929 75.748 1.00 34.99 106 TYR B C 1
ATOM 2416 O O . TYR B 1 106 ? 35.324 157.644 76.451 1.00 34.59 106 TYR B O 1
ATOM 2425 N N . GLN B 1 107 ? 37.526 158.081 76.279 1.00 35.42 107 GLN B N 1
ATOM 2426 C CA . GLN B 1 107 ? 37.725 157.844 77.716 1.00 37.19 107 GLN B CA 1
ATOM 2427 C C . GLN B 1 107 ? 37.041 158.912 78.567 1.00 41.47 107 GLN B C 1
ATOM 2428 O O . GLN B 1 107 ? 36.477 158.609 79.638 1.00 42.03 107 GLN B O 1
ATOM 2434 N N . ILE B 1 108 ? 37.054 160.162 78.099 1.00 34.44 108 ILE B N 1
ATOM 2435 C CA . ILE B 1 108 ? 36.272 161.186 78.780 1.00 37.71 108 ILE B CA 1
ATOM 2436 C C . ILE B 1 108 ? 34.809 160.767 78.839 1.00 37.30 108 ILE B C 1
ATOM 2437 O O . ILE B 1 108 ? 34.169 160.825 79.898 1.00 39.85 108 ILE B O 1
ATOM 2442 N N . SER B 1 109 ? 34.259 160.339 77.695 1.00 35.99 109 SER B N 1
ATOM 2443 C CA . SER B 1 109 ? 32.851 159.948 77.666 1.00 40.30 109 SER B CA 1
ATOM 2444 C C . SER B 1 109 ? 32.581 158.762 78.580 1.00 42.49 109 SER B C 1
ATOM 2445 O O . SER B 1 109 ? 31.467 158.608 79.091 1.00 44.97 109 SER B O 1
ATOM 2448 N N . GLU B 1 110 ? 33.581 157.908 78.784 1.00 45.00 110 GLU B N 1
ATOM 2449 C CA . GLU B 1 110 ? 33.426 156.817 79.733 1.00 46.27 110 GLU B CA 1
ATOM 2450 C C . GLU B 1 110 ? 33.380 157.321 81.169 1.00 52.68 110 GLU B C 1
ATOM 2451 O O . GLU B 1 110 ? 32.809 156.651 82.038 1.00 43.67 110 GLU B O 1
ATOM 2457 N N . GLU B 1 111 ? 33.953 158.488 81.448 1.00 49.30 111 GLU B N 1
ATOM 2458 C CA . GLU B 1 111 ? 33.956 158.961 82.824 1.00 46.37 111 GLU B CA 1
ATOM 2459 C C . GLU B 1 111 ? 32.835 159.945 83.169 1.00 48.63 111 GLU B C 1
ATOM 2460 O O . GLU B 1 111 ? 32.727 160.337 84.331 1.00 52.09 111 GLU B O 1
ATOM 2466 N N . VAL B 1 112 ? 31.979 160.329 82.226 1.00 46.71 112 VAL B N 1
ATOM 2467 C CA . VAL B 1 112 ? 30.948 161.335 82.486 1.00 43.46 112 VAL B CA 1
ATOM 2468 C C . VAL B 1 112 ? 29.617 160.635 82.764 1.00 49.67 112 VAL B C 1
ATOM 2469 O O . VAL B 1 112 ? 29.112 159.879 81.924 1.00 47.88 112 VAL B O 1
ATOM 2473 N N . SER B 1 113 ? 29.033 160.902 83.933 1.00 53.94 113 SER B N 1
ATOM 2474 C CA . SER B 1 113 ? 27.749 160.327 84.310 1.00 47.43 113 SER B CA 1
ATOM 2475 C C . SER B 1 113 ? 26.599 161.161 83.739 1.00 50.03 113 SER B C 1
ATOM 2476 O O . SER B 1 113 ? 26.801 162.200 83.106 1.00 56.33 113 SER B O 1
ATOM 2479 N N . ARG B 1 114 ? 25.369 160.700 83.970 1.00 56.51 114 ARG B N 1
ATOM 2480 C CA . ARG B 1 114 ? 24.201 161.359 83.389 1.00 62.08 114 ARG B CA 1
ATOM 2481 C C . ARG B 1 114 ? 24.051 162.796 83.892 1.00 63.49 114 ARG B C 1
ATOM 2482 O O . ARG B 1 114 ? 23.864 163.724 83.094 1.00 54.51 114 ARG B O 1
ATOM 2490 N N . SER B 1 115 ? 24.128 163.001 85.215 1.00 59.46 115 SER B N 1
ATOM 2491 C CA . SER B 1 115 ? 24.001 164.357 85.758 1.00 67.30 115 SER B CA 1
ATOM 2492 C C . SER B 1 115 ? 25.154 165.243 85.292 1.00 66.08 115 SER B C 1
ATOM 2493 O O . SER B 1 115 ? 24.956 166.419 84.943 1.00 72.37 115 SER B O 1
ATOM 2496 N N . GLU B 1 116 ? 26.367 164.687 85.262 1.00 57.96 116 GLU B N 1
ATOM 2497 C CA . GLU B 1 116 ? 27.491 165.412 84.687 1.00 59.37 116 GLU B CA 1
ATOM 2498 C C . GLU B 1 116 ? 27.265 165.694 83.203 1.00 60.31 116 GLU B C 1
ATOM 2499 O O . GLU B 1 116 ? 27.726 166.720 82.698 1.00 61.78 116 GLU B O 1
ATOM 2505 N N . LEU B 1 117 ? 26.558 164.808 82.488 1.00 59.25 117 LEU B N 1
ATOM 2506 C CA . LEU B 1 117 ? 26.228 165.081 81.086 1.00 58.37 117 LEU B CA 1
ATOM 2507 C C . LEU B 1 117 ? 25.278 166.265 80.959 1.00 58.20 117 LEU B C 1
ATOM 2508 O O . LEU B 1 117 ? 25.410 167.081 80.037 1.00 55.35 117 LEU B O 1
ATOM 2513 N N . ARG B 1 118 ? 24.292 166.353 81.854 1.00 60.09 118 ARG B N 1
ATOM 2514 C CA . ARG B 1 118 ? 23.420 167.524 81.872 1.00 65.23 118 ARG B CA 1
ATOM 2515 C C . ARG B 1 118 ? 24.224 168.796 82.122 1.00 65.47 118 ARG B C 1
ATOM 2516 O O . ARG B 1 118 ? 24.012 169.818 81.455 1.00 62.80 118 ARG B O 1
ATOM 2524 N N . SER B 1 119 ? 25.160 168.750 83.073 1.00 65.01 119 SER B N 1
ATOM 2525 C CA . SER B 1 119 ? 25.999 169.924 83.314 1.00 61.96 119 SER B CA 1
ATOM 2526 C C . SER B 1 119 ? 26.851 170.255 82.090 1.00 55.61 119 SER B C 1
ATOM 2527 O O . SER B 1 119 ? 27.006 171.427 81.724 1.00 58.00 119 SER B O 1
ATOM 2530 N N . PHE B 1 120 ? 27.391 169.232 81.432 1.00 53.86 120 PHE B N 1
ATOM 2531 C CA . PHE B 1 120 ? 28.185 169.447 80.228 1.00 50.82 120 PHE B CA 1
ATOM 2532 C C . PHE B 1 120 ? 27.370 170.168 79.163 1.00 56.06 120 PHE B C 1
ATOM 2533 O O . PHE B 1 120 ? 27.821 171.166 78.586 1.00 56.31 120 PHE B O 1
ATOM 2541 N N . LYS B 1 121 ? 26.153 169.676 78.905 1.00 51.84 121 LYS B N 1
ATOM 2542 C CA . LYS B 1 121 ? 25.257 170.314 77.945 1.00 55.54 121 LYS B CA 1
ATOM 2543 C C . LYS B 1 121 ? 24.964 171.753 78.344 1.00 64.91 121 LYS B C 1
ATOM 2544 O O . LYS B 1 121 ? 24.917 172.647 77.489 1.00 62.49 121 LYS B O 1
ATOM 2550 N N . GLY B 1 122 ? 24.766 171.996 79.643 1.00 58.33 122 GLY B N 1
ATOM 2551 C CA . GLY B 1 122 ? 24.562 173.360 80.103 1.00 63.63 122 GLY B CA 1
ATOM 2552 C C . GLY B 1 122 ? 25.747 174.256 79.790 1.00 69.48 122 GLY B C 1
ATOM 2553 O O . GLY B 1 122 ? 25.579 175.430 79.448 1.00 67.35 122 GLY B O 1
ATOM 2554 N N . GLY B 1 123 ? 26.965 173.712 79.900 1.00 61.71 123 GLY B N 1
ATOM 2555 C CA . GLY B 1 123 ? 28.150 174.495 79.591 1.00 60.68 123 GLY B CA 1
ATOM 2556 C C . GLY B 1 123 ? 28.250 174.919 78.135 1.00 64.14 123 GLY B C 1
ATOM 2557 O O . GLY B 1 123 ? 28.836 175.959 77.829 1.00 69.99 123 GLY B O 1
ATOM 2558 N N . LEU B 1 124 ? 27.716 174.115 77.218 1.00 62.68 124 LEU B N 1
ATOM 2559 C CA . LEU B 1 124 ? 27.808 174.383 75.786 1.00 61.74 124 LEU B CA 1
ATOM 2560 C C . LEU B 1 124 ? 26.619 175.158 75.223 1.00 72.12 124 LEU B C 1
ATOM 2561 O O . LEU B 1 124 ? 26.485 175.247 73.995 1.00 63.77 124 LEU B O 1
ATOM 2566 N N . GLN B 1 125 ? 25.754 175.710 76.079 1.00 78.31 125 GLN B N 1
ATOM 2567 C CA . GLN B 1 125 ? 24.510 176.304 75.594 1.00 78.48 125 GLN B CA 1
ATOM 2568 C C . GLN B 1 125 ? 24.761 177.407 74.573 1.00 83.96 125 GLN B C 1
ATOM 2569 O O . GLN B 1 125 ? 23.942 177.614 73.669 1.00 75.38 125 GLN B O 1
ATOM 2575 N N . GLU B 1 126 ? 25.887 178.110 74.687 1.00 83.76 126 GLU B N 1
ATOM 2576 C CA . GLU B 1 126 ? 26.178 179.226 73.801 1.00 83.63 126 GLU B CA 1
ATOM 2577 C C . GLU B 1 126 ? 26.903 178.812 72.527 1.00 73.08 126 GLU B C 1
ATOM 2578 O O . GLU B 1 126 ? 26.923 179.586 71.563 1.00 69.67 126 GLU B O 1
ATOM 2584 N N . GLU B 1 127 ? 27.496 177.623 72.494 1.00 67.15 127 GLU B N 1
ATOM 2585 C CA . GLU B 1 127 ? 28.257 177.184 71.331 1.00 71.74 127 GLU B CA 1
ATOM 2586 C C . GLU B 1 127 ? 27.511 176.191 70.455 1.00 66.39 127 GLU B C 1
ATOM 2587 O O . GLU B 1 127 ? 27.804 176.100 69.259 1.00 60.41 127 GLU B O 1
ATOM 2593 N N . ILE B 1 128 ? 26.568 175.440 71.014 1.00 62.21 128 ILE B N 1
ATOM 2594 C CA . ILE B 1 128 ? 25.846 174.418 70.272 1.00 62.47 128 ILE B CA 1
ATOM 2595 C C . ILE B 1 128 ? 24.369 174.784 70.240 1.00 66.07 128 ILE B C 1
ATOM 2596 O O . ILE B 1 128 ? 23.848 175.413 71.167 1.00 65.40 128 ILE B O 1
ATOM 2601 N N . SER B 1 129 ? 23.698 174.405 69.150 1.00 65.68 129 SER B N 1
ATOM 2602 C CA . SER B 1 129 ? 22.260 174.610 69.036 1.00 73.87 129 SER B CA 1
ATOM 2603 C C . SER B 1 129 ? 21.508 173.692 70.000 1.00 72.42 129 SER B C 1
ATOM 2604 O O . SER B 1 129 ? 22.026 172.669 70.463 1.00 71.26 129 SER B O 1
ATOM 2607 N N . LYS B 1 130 ? 20.280 174.103 70.311 1.00 66.64 130 LYS B N 1
ATOM 2608 C CA . LYS B 1 130 ? 19.486 173.360 71.320 1.00 75.76 130 LYS B CA 1
ATOM 2609 C C . LYS B 1 130 ? 19.114 171.957 70.809 1.00 74.99 130 LYS B C 1
ATOM 2610 O O . LYS B 1 130 ? 19.186 171.015 71.605 1.00 71.48 130 LYS B O 1
ATOM 2616 N N . CYS B 1 131 ? 18.715 171.838 69.544 1.00 73.55 131 CYS B N 1
ATOM 2617 C CA . CYS B 1 131 ? 18.327 170.532 69.019 1.00 74.52 131 CYS B CA 1
ATOM 2618 C C . CYS B 1 131 ? 19.476 169.528 69.074 1.00 71.46 131 CYS B C 1
ATOM 2619 O O . CYS B 1 131 ? 19.227 168.317 69.084 1.00 76.01 131 CYS B O 1
ATOM 2622 N N . LYS B 1 132 ? 20.724 170.000 69.134 1.00 64.83 132 LYS B N 1
ATOM 2623 C CA . LYS B 1 132 ? 21.882 169.131 69.309 1.00 70.09 132 LYS B CA 1
ATOM 2624 C C . LYS B 1 132 ? 22.294 168.972 70.769 1.00 71.32 132 LYS B C 1
ATOM 2625 O O . LYS B 1 132 ? 23.123 168.104 71.074 1.00 58.36 132 LYS B O 1
ATOM 2631 N N . LEU B 1 133 ? 21.747 169.787 71.671 1.00 72.96 133 LEU B N 1
ATOM 2632 C CA . LEU B 1 133 ? 21.934 169.613 73.105 1.00 69.51 133 LEU B CA 1
ATOM 2633 C C . LEU B 1 133 ? 20.719 168.971 73.762 1.00 70.39 133 LEU B C 1
ATOM 2634 O O . LEU B 1 133 ? 20.581 169.025 74.990 1.00 73.17 133 LEU B O 1
ATOM 2639 N N . ASP B 1 134 ? 19.840 168.362 72.969 1.00 70.01 134 ASP B N 1
ATOM 2640 C CA . ASP B 1 134 ? 18.633 167.749 73.496 1.00 79.61 134 ASP B CA 1
ATOM 2641 C C . ASP B 1 134 ? 18.982 166.519 74.334 1.00 83.70 134 ASP B C 1
ATOM 2642 O O . ASP B 1 134 ? 20.118 166.030 74.339 1.00 73.41 134 ASP B O 1
ATOM 2647 N N . ASP B 1 135 ? 17.977 166.017 75.054 1.00 82.86 135 ASP B N 1
ATOM 2648 C CA . ASP B 1 135 ? 18.192 164.897 75.963 1.00 85.42 135 ASP B CA 1
ATOM 2649 C C . ASP B 1 135 ? 18.560 163.614 75.232 1.00 85.94 135 ASP B C 1
ATOM 2650 O O . ASP B 1 135 ? 19.141 162.714 75.846 1.00 89.12 135 ASP B O 1
ATOM 2655 N N . ASP B 1 136 ? 18.230 163.503 73.946 1.00 95.88 136 ASP B N 1
ATOM 2656 C CA . ASP B 1 136 ? 18.562 162.317 73.162 1.00 102.19 136 ASP B CA 1
ATOM 2657 C C . ASP B 1 136 ? 19.980 162.388 72.591 1.00 93.51 136 ASP B C 1
ATOM 2658 O O . ASP B 1 136 ? 20.239 161.892 71.489 1.00 93.66 136 ASP B O 1
ATOM 2671 N N . ASN B 1 138 ? 24.120 161.739 73.659 1.00 45.07 138 ASN B N 1
ATOM 2672 C CA . ASN B 1 138 ? 25.170 161.349 74.589 1.00 48.35 138 ASN B CA 1
ATOM 2673 C C . ASN B 1 138 ? 26.418 162.206 74.338 1.00 45.80 138 ASN B C 1
ATOM 2674 O O . ASN B 1 138 ? 26.466 163.017 73.405 1.00 38.59 138 ASN B O 1
ATOM 2679 N N . LEU B 1 139 ? 27.455 162.007 75.161 1.00 36.01 139 LEU B N 1
ATOM 2680 C CA . LEU B 1 139 ? 28.641 162.862 75.083 1.00 36.92 139 LEU B CA 1
ATOM 2681 C C . LEU B 1 139 ? 29.392 162.697 73.764 1.00 33.95 139 LEU B C 1
ATOM 2682 O O . LEU B 1 139 ? 29.930 163.673 73.234 1.00 37.46 139 LEU B O 1
ATOM 2687 N N . LEU B 1 140 ? 29.445 161.481 73.216 1.00 29.83 140 LEU B N 1
ATOM 2688 C CA . LEU B 1 140 ? 30.122 161.284 71.931 1.00 36.81 140 LEU B CA 1
ATOM 2689 C C . LEU B 1 140 ? 29.454 162.082 70.809 1.00 33.79 140 LEU B C 1
ATOM 2690 O O . LEU B 1 140 ? 30.142 162.680 69.972 1.00 34.78 140 LEU B O 1
ATOM 2695 N N . ASP B 1 141 ? 28.114 162.112 70.779 1.00 35.65 141 ASP B N 1
ATOM 2696 C CA . ASP B 1 141 ? 27.405 162.934 69.789 1.00 33.25 141 ASP B CA 1
ATOM 2697 C C . ASP B 1 141 ? 27.713 164.417 69.972 1.00 37.08 141 ASP B C 1
ATOM 2698 O O . ASP B 1 141 ? 27.878 165.158 68.991 1.00 41.62 141 ASP B O 1
ATOM 2703 N N . ILE B 1 142 ? 27.787 164.870 71.226 1.00 40.13 142 ILE B N 1
ATOM 2704 C CA . ILE B 1 142 ? 28.163 166.254 71.507 1.00 39.81 142 ILE B CA 1
ATOM 2705 C C . ILE B 1 142 ? 29.575 166.549 70.992 1.00 36.28 142 ILE B C 1
ATOM 2706 O O . ILE B 1 142 ? 29.827 167.610 70.409 1.00 40.18 142 ILE B O 1
ATOM 2711 N N . PHE B 1 143 ? 30.521 165.630 71.221 1.00 34.40 143 PHE B N 1
ATOM 2712 C CA . PHE B 1 143 ? 31.881 165.819 70.713 1.00 36.09 143 PHE B CA 1
ATOM 2713 C C . PHE B 1 143 ? 31.892 165.933 69.194 1.00 33.34 143 PHE B C 1
ATOM 2714 O O . PHE B 1 143 ? 32.612 166.767 68.633 1.00 32.93 143 PHE B O 1
ATOM 2722 N N . ILE B 1 144 ? 31.134 165.069 68.515 1.00 34.84 144 ILE B N 1
ATOM 2723 C CA . ILE B 1 144 ? 31.048 165.127 67.054 1.00 37.88 144 ILE B CA 1
ATOM 2724 C C . ILE B 1 144 ? 30.522 166.486 66.613 1.00 40.30 144 ILE B C 1
ATOM 2725 O O . ILE B 1 144 ? 31.029 167.094 65.660 1.00 40.60 144 ILE B O 1
ATOM 2730 N N . GLU B 1 145 ? 29.509 166.994 67.316 1.00 41.40 145 GLU B N 1
ATOM 2731 C CA . GLU B 1 145 ? 28.983 168.315 66.990 1.00 42.29 145 GLU B CA 1
ATOM 2732 C C . GLU B 1 145 ? 30.028 169.409 67.213 1.00 42.87 145 GLU B C 1
ATOM 2733 O O . GLU B 1 145 ? 30.171 170.318 66.390 1.00 41.89 145 GLU B O 1
ATOM 2747 N N . GLU B 1 147 ? 33.239 169.120 67.117 1.00 41.10 147 GLU B N 1
ATOM 2748 C CA . GLU B 1 147 ? 34.207 168.985 66.034 1.00 38.90 147 GLU B CA 1
ATOM 2749 C C . GLU B 1 147 ? 33.689 169.622 64.755 1.00 38.47 147 GLU B C 1
ATOM 2750 O O . GLU B 1 147 ? 34.434 170.312 64.058 1.00 39.16 147 GLU B O 1
ATOM 2756 N N . LYS B 1 148 ? 32.399 169.440 64.454 1.00 39.01 148 LYS B N 1
ATOM 2757 C CA . LYS B 1 148 ? 31.842 170.043 63.244 1.00 36.10 148 LYS B CA 1
ATOM 2758 C C . LYS B 1 148 ? 31.961 171.564 63.262 1.00 37.95 148 LYS B C 1
ATOM 2759 O O . LYS B 1 148 ? 32.158 172.185 62.211 1.00 42.04 148 LYS B O 1
ATOM 2765 N N . ARG B 1 149 ? 31.854 172.179 64.436 1.00 40.59 149 ARG B N 1
ATOM 2766 C CA . ARG B 1 149 ? 31.941 173.626 64.582 1.00 42.17 149 ARG B CA 1
ATOM 2767 C C . ARG B 1 149 ? 33.358 174.129 64.867 1.00 45.79 149 ARG B C 1
ATOM 2768 O O . ARG B 1 149 ? 33.518 175.310 65.180 1.00 52.38 149 ARG B O 1
ATOM 2776 N N . VAL B 1 150 ? 34.371 173.259 64.781 1.00 48.98 150 VAL B N 1
ATOM 2777 C CA . VAL B 1 150 ? 35.790 173.528 65.052 1.00 45.57 150 VAL B CA 1
ATOM 2778 C C . VAL B 1 150 ? 35.979 174.261 66.378 1.00 46.09 150 VAL B C 1
ATOM 2779 O O . VAL B 1 150 ? 36.841 175.138 66.508 1.00 50.24 150 VAL B O 1
ATOM 2783 N N . ILE B 1 151 ? 35.199 173.879 67.388 1.00 45.91 151 ILE B N 1
ATOM 2784 C CA . ILE B 1 151 ? 35.477 174.276 68.761 1.00 48.96 151 ILE B CA 1
ATOM 2785 C C . ILE B 1 151 ? 36.075 173.125 69.558 1.00 48.76 151 ILE B C 1
ATOM 2786 O O . ILE B 1 151 ? 36.185 173.210 70.784 1.00 46.32 151 ILE B O 1
ATOM 2791 N N . LEU B 1 152 ? 36.407 172.025 68.887 1.00 46.23 152 LEU B N 1
ATOM 2792 C CA . LEU B 1 152 ? 37.099 170.889 69.474 1.00 40.73 152 LEU B CA 1
ATOM 2793 C C . LEU B 1 152 ? 37.913 170.229 68.374 1.00 47.20 152 LEU B C 1
ATOM 2794 O O . LEU B 1 152 ? 37.390 169.984 67.283 1.00 46.65 152 LEU B O 1
ATOM 2799 N N . GLY B 1 153 ? 39.182 169.969 68.672 1.00 43.91 153 GLY B N 1
ATOM 2800 C CA . GLY B 1 153 ? 40.078 169.326 67.700 1.00 43.84 153 GLY B CA 1
ATOM 2801 C C . GLY B 1 153 ? 41.396 168.936 68.335 1.00 52.28 153 GLY B C 1
ATOM 2802 O O . GLY B 1 153 ? 41.628 169.316 69.490 1.00 49.57 153 GLY B O 1
ATOM 2803 N N . GLU B 1 154 ? 42.236 168.225 67.594 1.00 49.12 154 GLU B N 1
ATOM 2804 C CA . GLU B 1 154 ? 43.553 167.786 68.107 1.00 59.31 154 GLU B CA 1
ATOM 2805 C C . GLU B 1 154 ? 44.330 168.992 68.661 1.00 59.70 154 GLU B C 1
ATOM 2806 O O . GLU B 1 154 ? 45.098 168.795 69.612 1.00 69.38 154 GLU B O 1
ATOM 2812 N N . GLY B 1 155 ? 44.112 170.187 68.109 1.00 58.14 155 GLY B N 1
ATOM 2813 C CA . GLY B 1 155 ? 44.835 171.385 68.563 1.00 59.10 155 GLY B CA 1
ATOM 2814 C C . GLY B 1 155 ? 43.933 172.493 69.061 1.00 63.39 155 GLY B C 1
ATOM 2815 O O . GLY B 1 155 ? 44.383 173.648 69.079 1.00 66.20 155 GLY B O 1
ATOM 2816 N N . LYS B 1 156 ? 42.706 172.167 69.446 1.00 57.26 156 LYS B N 1
ATOM 2817 C CA . LYS B 1 156 ? 41.771 173.172 70.003 1.00 57.16 156 LYS B CA 1
ATOM 2818 C C . LYS B 1 156 ? 41.093 172.525 71.206 1.00 54.27 156 LYS B C 1
ATOM 2819 O O . LYS B 1 156 ? 40.007 171.947 71.046 1.00 49.90 156 LYS B O 1
ATOM 2825 N N . LEU B 1 157 ? 41.722 172.636 72.366 1.00 54.71 157 LEU B N 1
ATOM 2826 C CA . LEU B 1 157 ? 41.167 171.929 73.521 1.00 50.21 157 LEU B CA 1
ATOM 2827 C C . LEU B 1 157 ? 40.636 172.865 74.589 1.00 55.35 157 LEU B C 1
ATOM 2828 O O . LEU B 1 157 ? 40.208 172.405 75.656 1.00 50.43 157 LEU B O 1
ATOM 2833 N N . ASP B 1 158 ? 40.636 174.165 74.305 1.00 56.53 158 ASP B N 1
ATOM 2834 C CA . ASP B 1 158 ? 40.336 175.183 75.301 1.00 65.45 158 ASP B CA 1
ATOM 2835 C C . ASP B 1 158 ? 38.912 175.056 75.825 1.00 58.35 158 ASP B C 1
ATOM 2836 O O . ASP B 1 158 ? 38.675 175.122 77.037 1.00 51.51 158 ASP B O 1
ATOM 2841 N N . ILE B 1 159 ? 37.944 174.878 74.929 1.00 52.77 159 ILE B N 1
ATOM 2842 C CA . ILE B 1 159 ? 36.557 174.825 75.376 1.00 53.28 159 ILE B CA 1
ATOM 2843 C C . ILE B 1 159 ? 36.290 173.532 76.129 1.00 55.46 159 ILE B C 1
ATOM 2844 O O . ILE B 1 159 ? 35.621 173.535 77.170 1.00 54.61 159 ILE B O 1
ATOM 2849 N N . LEU B 1 160 ? 36.815 172.413 75.624 1.00 48.23 160 LEU B N 1
ATOM 2850 C CA . LEU B 1 160 ? 36.708 171.145 76.338 1.00 49.59 160 LEU B CA 1
ATOM 2851 C C . LEU B 1 160 ? 37.240 171.272 77.764 1.00 51.60 160 LEU B C 1
ATOM 2852 O O . LEU B 1 160 ? 36.591 170.837 78.723 1.00 51.96 160 LEU B O 1
ATOM 2857 N N . LYS B 1 161 ? 38.419 171.885 77.920 1.00 52.63 161 LYS B N 1
ATOM 2858 C CA . LYS B 1 161 ? 38.987 172.068 79.253 1.00 59.46 161 LYS B CA 1
ATOM 2859 C C . LYS B 1 161 ? 38.093 172.949 80.113 1.00 59.65 161 LYS B C 1
ATOM 2860 O O . LYS B 1 161 ? 37.864 172.648 81.290 1.00 60.65 161 LYS B O 1
ATOM 2866 N N . ARG B 1 162 ? 37.593 174.052 79.546 1.00 58.55 162 ARG B N 1
ATOM 2867 C CA . ARG B 1 162 ? 36.762 174.971 80.318 1.00 62.50 162 ARG B CA 1
ATOM 2868 C C . ARG B 1 162 ? 35.505 174.277 80.828 1.00 65.92 162 ARG B C 1
ATOM 2869 O O . ARG B 1 162 ? 35.115 174.452 81.990 1.00 72.43 162 ARG B O 1
ATOM 2877 N N . VAL B 1 163 ? 34.868 173.471 79.980 1.00 58.05 163 VAL B N 1
ATOM 2878 C CA . VAL B 1 163 ? 33.647 172.789 80.392 1.00 62.31 163 VAL B CA 1
ATOM 2879 C C . VAL B 1 163 ? 33.958 171.694 81.401 1.00 67.21 163 VAL B C 1
ATOM 2880 O O . VAL B 1 163 ? 33.257 171.547 82.411 1.00 67.47 163 VAL B O 1
ATOM 2884 N N . CYS B 1 164 ? 35.020 170.921 81.164 1.00 60.93 164 CYS B N 1
ATOM 2885 C CA . CYS B 1 164 ? 35.330 169.815 82.062 1.00 62.52 164 CYS B CA 1
ATOM 2886 C C . CYS B 1 164 ? 35.739 170.311 83.443 1.00 65.75 164 CYS B C 1
ATOM 2887 O O . CYS B 1 164 ? 35.365 169.708 84.456 1.00 68.16 164 CYS B O 1
ATOM 2890 N N . ALA B 1 165 ? 36.474 171.425 83.512 1.00 66.75 165 ALA B N 1
ATOM 2891 C CA . ALA B 1 165 ? 36.909 171.954 84.802 1.00 74.17 165 ALA B CA 1
ATOM 2892 C C . ALA B 1 165 ? 35.742 172.396 85.673 1.00 77.84 165 ALA B C 1
ATOM 2893 O O . ALA B 1 165 ? 35.907 172.525 86.892 1.00 80.55 165 ALA B O 1
ATOM 2895 N N . GLN B 1 166 ? 34.575 172.634 85.079 1.00 88.60 166 GLN B N 1
ATOM 2896 C CA . GLN B 1 166 ? 33.359 172.948 85.816 1.00 88.43 166 GLN B CA 1
ATOM 2897 C C . GLN B 1 166 ? 32.572 171.702 86.204 1.00 88.84 166 GLN B C 1
ATOM 2898 O O . GLN B 1 166 ? 31.409 171.820 86.606 1.00 92.70 166 GLN B O 1
ATOM 2904 N N . ILE B 1 167 ? 33.165 170.515 86.081 1.00 75.86 167 ILE B N 1
ATOM 2905 C CA . ILE B 1 167 ? 32.460 169.278 86.393 1.00 65.73 167 ILE B CA 1
ATOM 2906 C C . ILE B 1 167 ? 33.318 168.384 87.278 1.00 69.18 167 ILE B C 1
ATOM 2907 O O . ILE B 1 167 ? 32.886 167.967 88.358 1.00 65.36 167 ILE B O 1
ATOM 2912 N N . ASN B 1 168 ? 34.532 168.074 86.825 1.00 69.24 168 ASN B N 1
ATOM 2913 C CA . ASN B 1 168 ? 35.398 167.157 87.555 1.00 71.81 168 ASN B CA 1
ATOM 2914 C C . ASN B 1 168 ? 36.830 167.310 87.060 1.00 74.32 168 ASN B C 1
ATOM 2915 O O . ASN B 1 168 ? 37.070 167.356 85.852 1.00 68.45 168 ASN B O 1
ATOM 2920 N N . LYS B 1 169 ? 37.777 167.365 88.001 1.00 75.90 169 LYS B N 1
ATOM 2921 C CA . LYS B 1 169 ? 39.194 167.499 87.678 1.00 73.40 169 LYS B CA 1
ATOM 2922 C C . LYS B 1 169 ? 39.815 166.211 87.139 1.00 74.09 169 LYS B C 1
ATOM 2923 O O . LYS B 1 169 ? 40.906 166.265 86.553 1.00 78.50 169 LYS B O 1
ATOM 2929 N N . SER B 1 170 ? 39.163 165.057 87.323 1.00 72.36 170 SER B N 1
ATOM 2930 C CA . SER B 1 170 ? 39.686 163.828 86.730 1.00 76.02 170 SER B CA 1
ATOM 2931 C C . SER B 1 170 ? 39.625 163.891 85.210 1.00 67.45 170 SER B C 1
ATOM 2932 O O . SER B 1 170 ? 40.536 163.411 84.513 1.00 79.60 170 SER B O 1
ATOM 2935 N N . LEU B 1 171 ? 38.568 164.512 84.681 1.00 68.28 171 LEU B N 1
ATOM 2936 C CA . LEU B 1 171 ? 38.495 164.741 83.247 1.00 58.16 171 LEU B CA 1
ATOM 2937 C C . LEU B 1 171 ? 39.684 165.569 82.793 1.00 58.59 171 LEU B C 1
ATOM 2938 O O . LEU B 1 171 ? 40.321 165.272 81.768 1.00 56.39 171 LEU B O 1
ATOM 2943 N N . LEU B 1 172 ? 40.117 166.520 83.616 1.00 61.44 172 LEU B N 1
ATOM 2944 C CA . LEU B 1 172 ? 41.216 167.408 83.152 1.00 59.91 172 LEU B CA 1
ATOM 2945 C C . LEU B 1 172 ? 42.534 166.618 83.121 1.00 65.16 172 LEU B C 1
ATOM 2946 O O . LEU B 1 172 ? 43.352 166.875 82.227 1.00 60.05 172 LEU B O 1
ATOM 2951 N N . LYS B 1 173 ? 42.692 165.649 84.019 1.00 57.70 173 LYS B N 1
ATOM 2952 C CA . LYS B 1 173 ? 43.902 164.793 84.013 1.00 63.83 173 LYS B CA 1
ATOM 2953 C C . LYS B 1 173 ? 43.952 163.975 82.715 1.00 60.81 173 LYS B C 1
ATOM 2954 O O . LYS B 1 173 ? 45.042 163.865 82.131 1.00 60.60 173 LYS B O 1
ATOM 2960 N N . ILE B 1 174 ? 42.812 163.422 82.296 1.00 55.54 174 ILE B N 1
ATOM 2961 C CA . ILE B 1 174 ? 42.760 162.664 81.011 1.00 55.55 174 ILE B CA 1
ATOM 2962 C C . ILE B 1 174 ? 43.223 163.617 79.904 1.00 51.53 174 ILE B C 1
ATOM 2963 O O . ILE B 1 174 ? 44.102 163.248 79.124 1.00 53.38 174 ILE B O 1
ATOM 2968 N N . ILE B 1 175 ? 42.659 164.818 79.890 1.00 55.58 175 ILE B N 1
ATOM 2969 C CA . ILE B 1 175 ? 43.096 165.758 78.852 1.00 57.44 175 ILE B CA 1
ATOM 2970 C C . ILE B 1 175 ? 44.594 166.062 78.987 1.00 61.33 175 ILE B C 1
ATOM 2971 O O . ILE B 1 175 ? 45.340 166.092 77.999 1.00 56.49 175 ILE B O 1
ATOM 2976 N N . ASN B 1 176 ? 45.053 166.310 80.214 1.00 56.10 176 ASN B N 1
ATOM 2977 C CA . ASN B 1 176 ? 46.437 166.729 80.417 1.00 62.84 176 ASN B CA 1
ATOM 2978 C C . ASN B 1 176 ? 47.413 165.587 80.156 1.00 65.97 176 ASN B C 1
ATOM 2979 O O . ASN B 1 176 ? 48.510 165.808 79.629 1.00 60.04 176 ASN B O 1
ATOM 2984 N N . ASP B 1 177 ? 47.035 164.360 80.522 1.00 63.18 177 ASP B N 1
ATOM 2985 C CA . ASP B 1 177 ? 47.836 163.196 80.166 1.00 62.19 177 ASP B CA 1
ATOM 2986 C C . ASP B 1 177 ? 47.943 163.061 78.663 1.00 66.57 177 ASP B C 1
ATOM 2987 O O . ASP B 1 177 ? 49.023 162.770 78.135 1.00 64.74 177 ASP B O 1
ATOM 2992 N N . TYR B 1 178 ? 46.832 163.272 77.952 1.00 53.47 178 TYR B N 1
ATOM 2993 C CA . TYR B 1 178 ? 46.905 163.236 76.498 1.00 60.06 178 TYR B CA 1
ATOM 2994 C C . TYR B 1 178 ? 47.866 164.297 75.974 1.00 61.39 178 TYR B C 1
ATOM 2995 O O . TYR B 1 178 ? 48.668 164.033 75.072 1.00 59.39 178 TYR B O 1
ATOM 3004 N N . GLU B 1 179 ? 47.771 165.515 76.508 1.00 58.81 179 GLU B N 1
ATOM 3005 C CA . GLU B 1 179 ? 48.637 166.596 76.042 1.00 71.04 179 GLU B CA 1
ATOM 3006 C C . GLU B 1 179 ? 50.108 166.278 76.297 1.00 71.59 179 GLU B C 1
ATOM 3007 O O . GLU B 1 179 ? 50.969 166.560 75.455 1.00 72.32 179 GLU B O 1
ATOM 3013 N N . GLU B 1 180 ? 50.415 165.682 77.451 1.00 74.39 180 GLU B N 1
ATOM 3014 C CA . GLU B 1 180 ? 51.792 165.284 77.731 1.00 82.34 180 GLU B CA 1
ATOM 3015 C C . GLU B 1 180 ? 52.257 164.191 76.775 1.00 83.77 180 GLU B C 1
ATOM 3016 O O . GLU B 1 180 ? 53.398 164.217 76.301 1.00 82.90 180 GLU B O 1
ATOM 3022 N N . PHE B 1 181 ? 51.387 163.225 76.474 1.00 79.63 181 PHE B N 1
ATOM 3023 C CA . PHE B 1 181 ? 51.763 162.160 75.548 1.00 88.10 181 PHE B CA 1
ATOM 3024 C C . PHE B 1 181 ? 52.038 162.703 74.146 1.00 90.40 181 PHE B C 1
ATOM 3025 O O . PHE B 1 181 ? 52.947 162.223 73.457 1.00 97.72 181 PHE B O 1
ATOM 3033 N N . SER B 1 182 ? 51.281 163.712 73.712 1.00 80.59 182 SER B N 1
ATOM 3034 C CA . SER B 1 182 ? 51.441 164.274 72.366 1.00 79.28 182 SER B CA 1
ATOM 3035 C C . SER B 1 182 ? 52.542 165.332 72.332 1.00 81.83 182 SER B C 1
ATOM 3036 O O . SER B 1 182 ? 53.424 165.354 73.191 1.00 81.85 182 SER B O 1
ATOM 3039 N N . ASP C 1 2 ? -23.310 158.202 84.863 1.00 66.22 2 ASP D N 1
ATOM 3040 C CA . ASP C 1 2 ? -22.144 158.040 84.001 1.00 73.34 2 ASP D CA 1
ATOM 3041 C C . ASP C 1 2 ? -21.087 157.189 84.713 1.00 66.42 2 ASP D C 1
ATOM 3042 O O . ASP C 1 2 ? -20.519 157.593 85.731 1.00 61.46 2 ASP D O 1
ATOM 3047 N N . PHE C 1 3 ? -20.871 155.986 84.175 1.00 68.03 3 PHE D N 1
ATOM 3048 C CA . PHE C 1 3 ? -20.009 154.995 84.820 1.00 61.59 3 PHE D CA 1
ATOM 3049 C C . PHE C 1 3 ? -18.543 155.421 84.808 1.00 61.52 3 PHE D C 1
ATOM 3050 O O . PHE C 1 3 ? -17.862 155.371 85.841 1.00 48.73 3 PHE D O 1
ATOM 3058 N N . SER C 1 4 ? -18.059 155.748 83.616 1.00 53.46 4 SER D N 1
ATOM 3059 C CA . SER C 1 4 ? -16.627 156.082 83.450 1.00 57.79 4 SER D CA 1
ATOM 3060 C C . SER C 1 4 ? -16.231 157.255 84.346 1.00 51.03 4 SER D C 1
ATOM 3061 O O . SER C 1 4 ? -15.112 157.250 84.870 1.00 57.38 4 SER D O 1
ATOM 3064 N N . ARG C 1 5 ? -17.113 158.253 84.459 1.00 58.99 5 ARG D N 1
ATOM 3065 C CA . ARG C 1 5 ? -16.821 159.437 85.307 1.00 61.15 5 ARG D CA 1
ATOM 3066 C C . ARG C 1 5 ? -16.788 158.988 86.774 1.00 54.25 5 ARG D C 1
ATOM 3067 O O . ARG C 1 5 ? -15.893 159.442 87.516 1.00 49.90 5 ARG D O 1
ATOM 3075 N N . ASN C 1 6 ? -17.730 158.125 87.162 1.00 47.38 6 ASN D N 1
ATOM 3076 C CA . ASN C 1 6 ? -17.783 157.650 88.565 1.00 50.77 6 ASN D CA 1
ATOM 3077 C C . ASN C 1 6 ? -16.447 156.969 88.865 1.00 39.60 6 ASN D C 1
ATOM 3078 O O . ASN C 1 6 ? -15.848 157.274 89.896 1.00 40.62 6 ASN D O 1
ATOM 3083 N N . LEU C 1 7 ? -16.003 156.107 87.954 1.00 40.88 7 LEU D N 1
ATOM 3084 C CA . LEU C 1 7 ? -14.719 155.437 88.158 1.00 43.15 7 LEU D CA 1
ATOM 3085 C C . LEU C 1 7 ? -13.590 156.452 88.254 1.00 44.94 7 LEU D C 1
ATOM 3086 O O . LEU C 1 7 ? -12.721 156.348 89.128 1.00 41.44 7 LEU D O 1
ATOM 3091 N N . TYR C 1 8 ? -13.603 157.460 87.380 1.00 40.80 8 TYR D N 1
ATOM 3092 C CA . TYR C 1 8 ? -12.586 158.502 87.448 1.00 42.11 8 TYR D CA 1
ATOM 3093 C C . TYR C 1 8 ? -12.623 159.223 88.793 1.00 45.00 8 TYR D C 1
ATOM 3094 O O . TYR C 1 8 ? -11.582 159.414 89.436 1.00 42.41 8 TYR D O 1
ATOM 3103 N N . ASP C 1 9 ? -13.821 159.611 89.248 1.00 41.90 9 ASP D N 1
ATOM 3104 C CA . ASP C 1 9 ? -13.925 160.351 90.508 1.00 44.45 9 ASP D CA 1
ATOM 3105 C C . ASP C 1 9 ? -13.470 159.503 91.696 1.00 40.41 9 ASP D C 1
ATOM 3106 O O . ASP C 1 9 ? -12.708 159.968 92.569 1.00 38.42 9 ASP D O 1
ATOM 3111 N N . ILE C 1 10 ? -13.937 158.249 91.746 1.00 35.62 10 ILE D N 1
ATOM 3112 C CA . ILE C 1 10 ? -13.492 157.320 92.782 1.00 41.17 10 ILE D CA 1
ATOM 3113 C C . ILE C 1 10 ? -11.974 157.211 92.779 1.00 36.66 10 ILE D C 1
ATOM 3114 O O . ILE C 1 10 ? -11.323 157.347 93.826 1.00 35.97 10 ILE D O 1
ATOM 3119 N N . GLY C 1 11 ? -11.386 157.002 91.593 1.00 40.35 11 GLY D N 1
ATOM 3120 C CA . GLY C 1 11 ? -9.939 156.875 91.496 1.00 35.15 11 GLY D CA 1
ATOM 3121 C C . GLY C 1 11 ? -9.230 158.125 91.969 1.00 41.58 11 GLY D C 1
ATOM 3122 O O . GLY C 1 11 ? -8.168 158.051 92.587 1.00 40.43 11 GLY D O 1
ATOM 3123 N N . GLU C 1 12 ? -9.827 159.290 91.713 1.00 43.68 12 GLU D N 1
ATOM 3124 C CA . GLU C 1 12 ? -9.251 160.540 92.183 1.00 40.12 12 GLU D CA 1
ATOM 3125 C C . GLU C 1 12 ? -9.288 160.659 93.699 1.00 36.67 12 GLU D C 1
ATOM 3126 O O . GLU C 1 12 ? -8.517 161.442 94.256 1.00 38.00 12 GLU D O 1
ATOM 3132 N N . GLN C 1 13 ? -10.164 159.923 94.382 1.00 37.60 13 GLN D N 1
ATOM 3133 C CA . GLN C 1 13 ? -10.186 160.031 95.842 1.00 36.86 13 GLN D CA 1
ATOM 3134 C C . GLN C 1 13 ? -9.290 159.020 96.564 1.00 37.23 13 GLN D C 1
ATOM 3135 O O . GLN C 1 13 ? -9.238 159.038 97.796 1.00 35.62 13 GLN D O 1
ATOM 3141 N N . LEU C 1 14 ? -8.531 158.203 95.845 1.00 32.91 14 LEU D N 1
ATOM 3142 C CA . LEU C 1 14 ? -7.744 157.116 96.418 1.00 38.26 14 LEU D CA 1
ATOM 3143 C C . LEU C 1 14 ? -6.258 157.440 96.316 1.00 41.93 14 LEU D C 1
ATOM 3144 O O . LEU C 1 14 ? -5.781 157.831 95.249 1.00 44.54 14 LEU D O 1
ATOM 3149 N N . ASP C 1 15 ? -5.548 157.343 97.438 1.00 38.27 15 ASP D N 1
ATOM 3150 C CA . ASP C 1 15 ? -4.122 157.641 97.475 1.00 42.98 15 ASP D CA 1
ATOM 3151 C C . ASP C 1 15 ? -3.262 156.396 97.259 1.00 40.59 15 ASP D C 1
ATOM 3152 O O . ASP C 1 15 ? -3.759 155.291 97.014 1.00 37.29 15 ASP D O 1
ATOM 3157 N N . SER C 1 16 ? -1.944 156.569 97.418 1.00 39.99 16 SER D N 1
ATOM 3158 C CA . SER C 1 16 ? -0.998 155.504 97.090 1.00 39.29 16 SER D CA 1
ATOM 3159 C C . SER C 1 16 ? -1.069 154.348 98.086 1.00 33.58 16 SER D C 1
ATOM 3160 O O . SER C 1 16 ? -0.840 153.197 97.709 1.00 37.20 16 SER D O 1
ATOM 3163 N N . GLU C 1 17 ? -1.352 154.621 99.367 1.00 39.37 17 GLU D N 1
ATOM 3164 C CA . GLU C 1 17 ? -1.608 153.520 100.306 1.00 41.73 17 GLU D CA 1
ATOM 3165 C C . GLU C 1 17 ? -2.889 152.756 99.939 1.00 35.99 17 GLU D C 1
ATOM 3166 O O . GLU C 1 17 ? -2.894 151.513 99.911 1.00 39.22 17 GLU D O 1
ATOM 3172 N N . ASP C 1 18 ? -3.969 153.477 99.619 1.00 31.22 18 ASP D N 1
ATOM 3173 C CA . ASP C 1 18 ? -5.168 152.815 99.107 1.00 34.14 18 ASP D CA 1
ATOM 3174 C C . ASP C 1 18 ? -4.824 151.932 97.907 1.00 33.00 18 ASP D C 1
ATOM 3175 O O . ASP C 1 18 ? -5.190 150.752 97.866 1.00 25.31 18 ASP D O 1
ATOM 3180 N N . LEU C 1 19 ? -4.030 152.469 96.973 1.00 32.51 19 LEU D N 1
ATOM 3181 C CA . LEU C 1 19 ? -3.695 151.729 95.757 1.00 29.12 19 LEU D CA 1
ATOM 3182 C C . LEU C 1 19 ? -2.857 150.484 96.053 1.00 29.08 19 LEU D C 1
ATOM 3183 O O . LEU C 1 19 ? -3.132 149.410 95.507 1.00 25.55 19 LEU D O 1
ATOM 3188 N N . ALA C 1 20 ? -1.842 150.590 96.922 1.00 29.17 20 ALA D N 1
ATOM 3189 C CA . ALA C 1 20 ? -1.074 149.393 97.284 1.00 31.80 20 ALA D CA 1
ATOM 3190 C C . ALA C 1 20 ? -1.979 148.319 97.891 1.00 26.35 20 ALA D C 1
ATOM 3191 O O . ALA C 1 20 ? -1.890 147.131 97.540 1.00 25.70 20 ALA D O 1
ATOM 3193 N N . SER C 1 21 ? -2.904 148.726 98.763 1.00 25.29 21 SER D N 1
ATOM 3194 C CA . SER C 1 21 ? -3.849 147.752 99.309 1.00 28.11 21 SER D CA 1
ATOM 3195 C C . SER C 1 21 ? -4.729 147.138 98.223 1.00 24.55 21 SER D C 1
ATOM 3196 O O . SER C 1 21 ? -4.922 145.915 98.190 1.00 22.22 21 SER D O 1
ATOM 3199 N N . LEU C 1 22 ? -5.278 147.970 97.326 1.00 22.68 22 LEU D N 1
ATOM 3200 C CA . LEU C 1 22 ? -6.183 147.463 96.287 1.00 21.58 22 LEU D CA 1
ATOM 3201 C C . LEU C 1 22 ? -5.479 146.469 95.375 1.00 26.42 22 LEU D C 1
ATOM 3202 O O . LEU C 1 22 ? -6.065 145.449 94.984 1.00 20.82 22 LEU D O 1
ATOM 3207 N N . LYS C 1 23 ? -4.221 146.759 95.020 1.00 22.51 23 LYS D N 1
ATOM 3208 C CA . LYS C 1 23 ? -3.444 145.840 94.189 1.00 30.44 23 LYS D CA 1
ATOM 3209 C C . LYS C 1 23 ? -3.202 144.517 94.902 1.00 24.72 23 LYS D C 1
ATOM 3210 O O . LYS C 1 23 ? -3.314 143.448 94.291 1.00 24.12 23 LYS D O 1
ATOM 3216 N N . PHE C 1 24 ? -2.879 144.563 96.201 1.00 21.51 24 PHE D N 1
ATOM 3217 C CA . PHE C 1 24 ? -2.735 143.310 96.946 1.00 21.71 24 PHE D CA 1
ATOM 3218 C C . PHE C 1 24 ? -4.053 142.523 97.002 1.00 23.26 24 PHE D C 1
ATOM 3219 O O . PHE C 1 24 ? -4.071 141.302 96.804 1.00 22.49 24 PHE D O 1
ATOM 3227 N N . LEU C 1 25 ? -5.170 143.195 97.288 1.00 20.72 25 LEU D N 1
ATOM 3228 C CA . LEU C 1 25 ? -6.437 142.469 97.374 1.00 25.42 25 LEU D CA 1
ATOM 3229 C C . LEU C 1 25 ? -6.888 141.918 96.028 1.00 26.49 25 LEU D C 1
ATOM 3230 O O . LEU C 1 25 ? -7.709 140.994 95.998 1.00 22.51 25 LEU D O 1
ATOM 3235 N N . SER C 1 26 ? -6.344 142.426 94.925 1.00 22.10 26 SER D N 1
ATOM 3236 C CA . SER C 1 26 ? -6.687 141.952 93.588 1.00 23.37 26 SER D CA 1
ATOM 3237 C C . SER C 1 26 ? -5.689 140.946 93.049 1.00 28.14 26 SER D C 1
ATOM 3238 O O . SER C 1 26 ? -5.746 140.609 91.863 1.00 23.11 26 SER D O 1
ATOM 3241 N N . LEU C 1 27 ? -4.768 140.472 93.892 1.00 27.03 27 LEU D N 1
ATOM 3242 C CA . LEU C 1 27 ? -3.658 139.639 93.428 1.00 27.66 27 LEU D CA 1
ATOM 3243 C C . LEU C 1 27 ? -4.130 138.381 92.727 1.00 25.86 27 LEU D C 1
ATOM 3244 O O . LEU C 1 27 ? -3.453 137.893 91.820 1.00 24.58 27 LEU D O 1
ATOM 3249 N N . ASP C 1 28 ? -5.257 137.816 93.151 1.00 20.96 28 ASP D N 1
ATOM 3250 C CA . ASP C 1 28 ? -5.683 136.578 92.518 1.00 28.72 28 ASP D CA 1
ATOM 3251 C C . ASP C 1 28 ? -6.313 136.808 91.153 1.00 30.52 28 ASP D C 1
ATOM 3252 O O . ASP C 1 28 ? -6.530 135.840 90.421 1.00 32.56 28 ASP D O 1
ATOM 3257 N N . TYR C 1 29 ? -6.554 138.058 90.767 1.00 26.41 29 TYR D N 1
ATOM 3258 C CA . TYR C 1 29 ? -7.193 138.340 89.492 1.00 20.84 29 TYR D CA 1
ATOM 3259 C C . TYR C 1 29 ? -6.327 139.112 88.510 1.00 25.14 29 TYR D C 1
ATOM 3260 O O . TYR C 1 29 ? -6.644 139.115 87.315 1.00 26.35 29 TYR D O 1
ATOM 3269 N N . ILE C 1 30 ? -5.278 139.786 88.972 1.00 22.25 30 ILE D N 1
ATOM 3270 C CA . ILE C 1 30 ? -4.394 140.559 88.100 1.00 23.14 30 ILE D CA 1
ATOM 3271 C C . ILE C 1 30 ? -2.966 140.059 88.306 1.00 22.95 30 ILE D C 1
ATOM 3272 O O . ILE C 1 30 ? -2.401 140.258 89.391 1.00 25.36 30 ILE D O 1
ATOM 3277 N N . PRO C 1 31 ? -2.360 139.414 87.309 1.00 25.06 31 PRO D N 1
ATOM 3278 C CA . PRO C 1 31 ? -1.037 138.792 87.497 1.00 24.64 31 PRO D CA 1
ATOM 3279 C C . PRO C 1 31 ? 0.089 139.823 87.576 1.00 24.31 31 PRO D C 1
ATOM 3280 O O . PRO C 1 31 ? -0.074 140.995 87.237 1.00 23.77 31 PRO D O 1
ATOM 3284 N N . GLN C 1 32 ? 1.272 139.344 87.993 1.00 23.86 32 GLN D N 1
ATOM 3285 C CA . GLN C 1 32 ? 2.370 140.245 88.385 1.00 29.72 32 GLN D CA 1
ATOM 3286 C C . GLN C 1 32 ? 2.848 141.147 87.240 1.00 24.77 32 GLN D C 1
ATOM 3287 O O . GLN C 1 32 ? 3.160 142.335 87.452 1.00 28.68 32 GLN D O 1
ATOM 3293 N N . ARG C 1 33 ? 2.920 140.612 86.018 1.00 26.39 33 ARG D N 1
ATOM 3294 C CA . ARG C 1 33 ? 3.360 141.443 84.897 1.00 26.28 33 ARG D CA 1
ATOM 3295 C C . ARG C 1 33 ? 2.437 142.643 84.720 1.00 26.10 33 ARG D C 1
ATOM 3296 O O . ARG C 1 33 ? 2.894 143.747 84.396 1.00 31.13 33 ARG D O 1
ATOM 3304 N N . LYS C 1 34 ? 1.132 142.440 84.908 1.00 28.66 34 LYS D N 1
ATOM 3305 C CA . LYS C 1 34 ? 0.153 143.524 84.794 1.00 30.47 34 LYS D CA 1
ATOM 3306 C C . LYS C 1 34 ? 0.044 144.377 86.058 1.00 30.20 34 LYS D C 1
ATOM 3307 O O . LYS C 1 34 ? -0.400 145.527 85.975 1.00 30.83 34 LYS D O 1
ATOM 3313 N N . GLN C 1 35 ? 0.444 143.851 87.218 1.00 25.86 35 GLN D N 1
ATOM 3314 C CA . GLN C 1 35 ? 0.465 144.664 88.429 1.00 27.48 35 GLN D CA 1
ATOM 3315 C C . GLN C 1 35 ? 1.531 145.739 88.340 1.00 32.62 35 GLN D C 1
ATOM 3316 O O . GLN C 1 35 ? 1.319 146.869 88.806 1.00 26.13 35 GLN D O 1
ATOM 3322 N N . GLU C 1 36 ? 2.696 145.397 87.767 1.00 28.31 36 GLU D N 1
ATOM 3323 C CA . GLU C 1 36 ? 3.831 146.319 87.807 1.00 31.23 36 GLU D CA 1
ATOM 3324 C C . GLU C 1 36 ? 3.533 147.730 87.286 1.00 31.42 36 GLU D C 1
ATOM 3325 O O . GLU C 1 36 ? 3.859 148.698 87.987 1.00 35.02 36 GLU D O 1
ATOM 3331 N N . PRO C 1 37 ? 2.928 147.931 86.104 1.00 31.59 37 PRO D N 1
ATOM 3332 C CA . PRO C 1 37 ? 2.724 149.304 85.609 1.00 31.21 37 PRO D CA 1
ATOM 3333 C C . PRO C 1 37 ? 1.526 150.065 86.191 1.00 34.67 37 PRO D C 1
ATOM 3334 O O . PRO C 1 37 ? 1.284 151.204 85.779 1.00 40.40 37 PRO D O 1
ATOM 3338 N N . ILE C 1 38 ? 0.795 149.451 87.116 1.00 32.95 38 ILE D N 1
ATOM 3339 C CA . ILE C 1 38 ? -0.384 150.116 87.750 1.00 34.40 38 ILE D CA 1
ATOM 3340 C C . ILE C 1 38 ? 0.106 151.137 88.793 1.00 30.02 38 ILE D C 1
ATOM 3341 O O . ILE C 1 38 ? 0.592 150.728 89.843 1.00 28.68 38 ILE D O 1
ATOM 3346 N N . LYS C 1 39 ? -0.011 152.415 88.474 1.00 50.20 39 LYS D N 1
ATOM 3347 C CA . LYS C 1 39 ? 0.456 153.495 89.378 1.00 57.60 39 LYS D CA 1
ATOM 3348 C C . LYS C 1 39 ? -0.726 154.381 89.793 1.00 46.69 39 LYS D C 1
ATOM 3349 O O . LYS C 1 39 ? -0.498 155.343 90.535 1.00 48.72 39 LYS D O 1
ATOM 3355 N N . ASP C 1 40 ? -1.928 154.072 89.309 1.00 38.05 40 ASP D N 1
ATOM 3356 C CA . ASP C 1 40 ? -3.152 154.809 89.719 1.00 49.64 40 ASP D CA 1
ATOM 3357 C C . ASP C 1 40 ? -4.347 153.854 89.755 1.00 40.01 40 ASP D C 1
ATOM 3358 O O . ASP C 1 40 ? -4.371 152.906 88.967 1.00 31.80 40 ASP D O 1
ATOM 3363 N N . ALA C 1 41 ? -5.302 154.129 90.638 1.00 34.78 41 ALA D N 1
ATOM 3364 C CA . ALA C 1 41 ? -6.465 153.264 90.768 1.00 36.20 41 ALA D CA 1
ATOM 3365 C C . ALA C 1 41 ? -7.229 153.091 89.455 1.00 33.57 41 ALA D C 1
ATOM 3366 O O . ALA C 1 41 ? -7.835 152.035 89.216 1.00 31.07 41 ALA D O 1
ATOM 3368 N N . LEU C 1 42 ? -7.237 154.106 88.601 1.00 33.88 42 LEU D N 1
ATOM 3369 C CA . LEU C 1 42 ? -8.020 153.989 87.376 1.00 37.39 42 LEU D CA 1
ATOM 3370 C C . LEU C 1 42 ? -7.490 152.858 86.482 1.00 41.91 42 LEU D C 1
ATOM 3371 O O . LEU C 1 42 ? -8.279 152.096 85.905 1.00 34.20 42 LEU D O 1
ATOM 3384 N N . LEU C 1 44 ? -6.053 150.112 87.542 1.00 31.28 44 LEU D N 1
ATOM 3385 C CA . LEU C 1 44 ? -6.498 148.852 88.179 1.00 29.64 44 LEU D CA 1
ATOM 3386 C C . LEU C 1 44 ? -7.958 148.604 87.769 1.00 29.27 44 LEU D C 1
ATOM 3387 O O . LEU C 1 44 ? -8.293 147.469 87.439 1.00 27.25 44 LEU D O 1
ATOM 3392 N N . PHE C 1 45 ? -8.768 149.661 87.760 1.00 32.11 45 PHE D N 1
ATOM 3393 C CA . PHE C 1 45 ? -10.207 149.537 87.402 1.00 30.35 45 PHE D CA 1
ATOM 3394 C C . PHE C 1 45 ? -10.334 149.069 85.952 1.00 30.22 45 PHE D C 1
ATOM 3395 O O . PHE C 1 45 ? -11.205 148.253 85.682 1.00 29.01 45 PHE D O 1
ATOM 3403 N N . GLN C 1 46 ? -9.471 149.566 85.072 1.00 29.75 46 GLN D N 1
ATOM 3404 C CA . GLN C 1 46 ? -9.454 149.142 83.648 1.00 32.49 46 GLN D CA 1
ATOM 3405 C C . GLN C 1 46 ? -9.142 147.642 83.527 1.00 32.46 46 GLN D C 1
ATOM 3406 O O . GLN C 1 46 ? -9.804 146.971 82.741 1.00 34.95 46 GLN D O 1
ATOM 3412 N N . ARG C 1 47 ? -8.156 147.167 84.294 1.00 30.58 47 ARG D N 1
ATOM 3413 C CA . ARG C 1 47 ? -7.822 145.720 84.288 1.00 32.66 47 ARG D CA 1
ATOM 3414 C C . ARG C 1 47 ? -9.057 144.936 84.752 1.00 27.53 47 ARG D C 1
ATOM 3415 O O . ARG C 1 47 ? -9.371 143.898 84.129 1.00 29.27 47 ARG D O 1
ATOM 3423 N N . LEU C 1 48 ? -9.733 145.424 85.798 1.00 24.54 48 LEU D N 1
ATOM 3424 C CA . LEU C 1 48 ? -10.937 144.739 86.268 1.00 27.49 48 LEU D CA 1
ATOM 3425 C C . LEU C 1 48 ? -12.042 144.752 85.207 1.00 32.12 48 LEU D C 1
ATOM 3426 O O . LEU C 1 48 ? -12.754 143.754 85.031 1.00 26.36 48 LEU D O 1
ATOM 3431 N N . GLN C 1 49 ? -12.166 145.854 84.459 1.00 29.89 49 GLN D N 1
ATOM 3432 C CA . GLN C 1 49 ? -13.175 145.932 83.408 1.00 26.31 49 GLN D CA 1
ATOM 3433 C C . GLN C 1 49 ? -12.870 144.944 82.297 1.00 32.36 49 GLN D C 1
ATOM 3434 O O . GLN C 1 49 ? -13.782 144.332 81.735 1.00 26.92 49 GLN D O 1
ATOM 3440 N N . GLU C 1 50 ? -11.581 144.751 81.988 1.00 27.95 50 GLU D N 1
ATOM 3441 C CA . GLU C 1 50 ? -11.195 143.830 80.928 1.00 30.00 50 GLU D CA 1
ATOM 3442 C C . GLU C 1 50 ? -11.557 142.397 81.268 1.00 28.43 50 GLU D C 1
ATOM 3443 O O . GLU C 1 50 ? -11.832 141.598 80.366 1.00 29.71 50 GLU D O 1
ATOM 3449 N N . LYS C 1 51 ? -11.520 142.050 82.551 1.00 33.13 51 LYS D N 1
ATOM 3450 C CA . LYS C 1 51 ? -11.920 140.736 83.038 1.00 34.81 51 LYS D CA 1
ATOM 3451 C C . LYS C 1 51 ? -13.423 140.626 83.274 1.00 36.02 51 LYS D C 1
ATOM 3452 O O . LYS C 1 51 ? -13.878 139.570 83.724 1.00 33.83 51 LYS D O 1
ATOM 3458 N N . ARG C 1 52 ? -14.191 141.679 82.972 1.00 35.03 52 ARG D N 1
ATOM 3459 C CA . ARG C 1 52 ? -15.633 141.725 83.236 1.00 35.76 52 ARG D CA 1
ATOM 3460 C C . ARG C 1 52 ? -15.928 141.527 84.714 1.00 35.02 52 ARG D C 1
ATOM 3461 O O . ARG C 1 52 ? -16.886 140.853 85.086 1.00 34.34 52 ARG D O 1
ATOM 3477 N N . LEU C 1 54 ? -15.960 144.307 86.545 1.00 29.96 54 LEU D N 1
ATOM 3478 C CA . LEU C 1 54 ? -16.355 145.666 86.891 1.00 32.45 54 LEU D CA 1
ATOM 3479 C C . LEU C 1 54 ? -17.053 146.261 85.683 1.00 38.49 54 LEU D C 1
ATOM 3480 O O . LEU C 1 54 ? -16.433 146.399 84.623 1.00 36.64 54 LEU D O 1
ATOM 3485 N N . GLU C 1 55 ? -18.339 146.580 85.835 1.00 34.27 55 GLU D N 1
ATOM 3486 C CA . GLU C 1 55 ? -19.105 147.271 84.804 1.00 39.12 55 GLU D CA 1
ATOM 3487 C C . GLU C 1 55 ? -20.287 147.936 85.494 1.00 37.05 55 GLU D C 1
ATOM 3488 O O . GLU C 1 55 ? -20.525 147.727 86.686 1.00 31.37 55 GLU D O 1
ATOM 3494 N N . GLU C 1 56 ? -21.024 148.752 84.733 1.00 36.63 56 GLU D N 1
ATOM 3495 C CA . GLU C 1 56 ? -22.120 149.509 85.329 1.00 39.29 56 GLU D CA 1
ATOM 3496 C C . GLU C 1 56 ? -23.137 148.579 85.984 1.00 36.24 56 GLU D C 1
ATOM 3497 O O . GLU C 1 56 ? -23.619 148.859 87.082 1.00 38.23 56 GLU D O 1
ATOM 3503 N N . SER C 1 57 ? -23.399 147.422 85.379 1.00 39.43 57 SER D N 1
ATOM 3504 C CA . SER C 1 57 ? -24.343 146.461 85.935 1.00 39.88 57 SER D CA 1
ATOM 3505 C C . SER C 1 57 ? -23.697 145.485 86.912 1.00 41.58 57 SER D C 1
ATOM 3506 O O . SER C 1 57 ? -24.351 144.521 87.329 1.00 35.90 57 SER D O 1
ATOM 3509 N N . ASN C 1 58 ? -22.415 145.668 87.248 1.00 35.57 58 ASN D N 1
ATOM 3510 C CA . ASN C 1 58 ? -21.759 144.721 88.156 1.00 35.55 58 ASN D CA 1
ATOM 3511 C C . ASN C 1 58 ? -20.701 145.486 88.950 1.00 34.31 58 ASN D C 1
ATOM 3512 O O . ASN C 1 58 ? -19.522 145.493 88.594 1.00 29.84 58 ASN D O 1
ATOM 3517 N N . LEU C 1 59 ? -21.131 146.070 90.063 1.00 32.35 59 LEU D N 1
ATOM 3518 C CA . LEU C 1 59 ? -20.265 146.859 90.914 1.00 31.80 59 LEU D CA 1
ATOM 3519 C C . LEU C 1 59 ? -19.758 146.080 92.116 1.00 27.68 59 LEU D C 1
ATOM 3520 O O . LEU C 1 59 ? -19.070 146.654 92.956 1.00 27.01 59 LEU D O 1
ATOM 3525 N N . SER C 1 60 ? -20.074 144.790 92.209 1.00 25.13 60 SER D N 1
ATOM 3526 C CA . SER C 1 60 ? -19.894 144.074 93.467 1.00 26.90 60 SER D CA 1
ATOM 3527 C C . SER C 1 60 ? -18.413 143.958 93.856 1.00 22.37 60 SER D C 1
ATOM 3528 O O . SER C 1 60 ? -18.068 144.079 95.040 1.00 24.28 60 SER D O 1
ATOM 3531 N N . PHE C 1 61 ? -17.522 143.686 92.901 1.00 23.12 61 PHE D N 1
ATOM 3532 C CA . PHE C 1 61 ? -16.108 143.565 93.277 1.00 20.71 61 PHE D CA 1
ATOM 3533 C C . PHE C 1 61 ? -15.541 144.901 93.741 1.00 22.18 61 PHE D C 1
ATOM 3534 O O . PHE C 1 61 ? -14.787 144.951 94.718 1.00 26.34 61 PHE D O 1
ATOM 3542 N N . LEU C 1 62 ? -15.888 145.996 93.059 1.00 24.97 62 LEU D N 1
ATOM 3543 C CA . LEU C 1 62 ? -15.408 147.313 93.479 1.00 25.12 62 LEU D CA 1
ATOM 3544 C C . LEU C 1 62 ? -15.929 147.665 94.866 1.00 28.31 62 LEU D C 1
ATOM 3545 O O . LEU C 1 62 ? -15.206 148.247 95.699 1.00 25.23 62 LEU D O 1
ATOM 3550 N N . LYS C 1 63 ? -17.197 147.336 95.133 1.00 25.27 63 LYS D N 1
ATOM 3551 C CA . LYS C 1 63 ? -17.728 147.572 96.465 1.00 20.16 63 LYS D CA 1
ATOM 3552 C C . LYS C 1 63 ? -16.967 146.755 97.501 1.00 20.74 63 LYS D C 1
ATOM 3553 O O . LYS C 1 63 ? -16.645 147.253 98.584 1.00 23.76 63 LYS D O 1
ATOM 3559 N N . GLU C 1 64 ? -16.689 145.489 97.198 1.00 19.09 64 GLU D N 1
ATOM 3560 C CA . GLU C 1 64 ? -15.972 144.659 98.156 1.00 22.94 64 GLU D CA 1
ATOM 3561 C C . GLU C 1 64 ? -14.568 145.204 98.420 1.00 24.19 64 GLU D C 1
ATOM 3562 O O . GLU C 1 64 ? -14.084 145.171 99.560 1.00 28.92 64 GLU D O 1
ATOM 3568 N N . LEU C 1 65 ? -13.894 145.680 97.371 1.00 21.26 65 LEU D N 1
ATOM 3569 C CA . LEU C 1 65 ? -12.574 146.292 97.512 1.00 22.52 65 LEU D CA 1
ATOM 3570 C C . LEU C 1 65 ? -12.626 147.504 98.430 1.00 23.07 65 LEU D C 1
ATOM 3571 O O . LEU C 1 65 ? -11.829 147.620 99.370 1.00 26.32 65 LEU D O 1
ATOM 3576 N N . LEU C 1 66 ? -13.550 148.433 98.160 1.00 21.77 66 LEU D N 1
ATOM 3577 C CA . LEU C 1 66 ? -13.625 149.652 98.971 1.00 24.44 66 LEU D CA 1
ATOM 3578 C C . LEU C 1 66 ? -13.993 149.340 100.412 1.00 27.02 66 LEU D C 1
ATOM 3579 O O . LEU C 1 66 ? -13.513 150.007 101.341 1.00 25.82 66 LEU D O 1
ATOM 3584 N N . PHE C 1 67 ? -14.837 148.325 100.617 1.00 24.91 67 PHE D N 1
ATOM 3585 C CA . PHE C 1 67 ? -15.160 147.892 101.967 1.00 23.39 67 PHE D CA 1
ATOM 3586 C C . PHE C 1 67 ? -13.927 147.353 102.669 1.00 21.75 67 PHE D C 1
ATOM 3587 O O . PHE C 1 67 ? -13.623 147.740 103.800 1.00 23.79 67 PHE D O 1
ATOM 3595 N N . ARG C 1 68 ? -13.171 146.484 101.992 1.00 23.64 68 ARG D N 1
ATOM 3596 C CA . ARG C 1 68 ? -12.064 145.839 102.677 1.00 25.50 68 ARG D CA 1
ATOM 3597 C C . ARG C 1 68 ? -10.910 146.803 102.964 1.00 28.59 68 ARG D C 1
ATOM 3598 O O . ARG C 1 68 ? -10.164 146.579 103.917 1.00 30.92 68 ARG D O 1
ATOM 3606 N N . ILE C 1 69 ? -10.751 147.885 102.192 1.00 26.54 69 ILE D N 1
ATOM 3607 C CA . ILE C 1 69 ? -9.693 148.852 102.504 1.00 31.28 69 ILE D CA 1
ATOM 3608 C C . ILE C 1 69 ? -10.253 149.992 103.342 1.00 31.75 69 ILE D C 1
ATOM 3609 O O . ILE C 1 69 ? -9.610 151.039 103.486 1.00 27.94 69 ILE D O 1
ATOM 3614 N N . ASN C 1 70 ? -11.472 149.808 103.862 1.00 32.83 70 ASN D N 1
ATOM 3615 C CA . ASN C 1 70 ? -12.076 150.716 104.837 1.00 31.07 70 ASN D CA 1
ATOM 3616 C C . ASN C 1 70 ? -12.310 152.120 104.283 1.00 28.78 70 ASN D C 1
ATOM 3617 O O . ASN C 1 70 ? -12.221 153.101 105.023 1.00 36.45 70 ASN D O 1
ATOM 3622 N N . ARG C 1 71 ? -12.604 152.243 102.992 1.00 26.82 71 ARG D N 1
ATOM 3623 C CA . ARG C 1 71 ? -13.041 153.520 102.424 1.00 32.76 71 ARG D CA 1
ATOM 3624 C C . ARG C 1 71 ? -14.567 153.550 102.363 1.00 31.55 71 ARG D C 1
ATOM 3625 O O . ARG C 1 71 ? -15.184 153.640 101.308 1.00 30.61 71 ARG D O 1
ATOM 3633 N N . LEU C 1 72 ? -15.169 153.476 103.549 1.00 31.31 72 LEU D N 1
ATOM 3634 C CA . LEU C 1 72 ? -16.625 153.480 103.652 1.00 34.04 72 LEU D CA 1
ATOM 3635 C C . LEU C 1 72 ? -17.213 154.788 103.149 1.00 30.04 72 LEU D C 1
ATOM 3636 O O . LEU C 1 72 ? -18.354 154.813 102.659 1.00 30.61 72 LEU D O 1
ATOM 3641 N N . ASP C 1 73 ? -16.448 155.881 103.258 1.00 33.82 73 ASP D N 1
ATOM 3642 C CA . ASP C 1 73 ? -16.886 157.166 102.724 1.00 28.04 73 ASP D CA 1
ATOM 3643 C C . ASP C 1 73 ? -17.143 157.074 101.221 1.00 30.17 73 ASP D C 1
ATOM 3644 O O . ASP C 1 73 ? -18.188 157.523 100.735 1.00 34.34 73 ASP D O 1
ATOM 3649 N N . LEU C 1 74 ? -16.221 156.442 100.478 1.00 32.41 74 LEU D N 1
ATOM 3650 C CA . LEU C 1 74 ? -16.386 156.287 99.030 1.00 28.92 74 LEU D CA 1
ATOM 3651 C C . LEU C 1 74 ? -17.519 155.325 98.716 1.00 23.37 74 LEU D C 1
ATOM 3652 O O . LEU C 1 74 ? -18.289 155.548 97.781 1.00 30.58 74 LEU D O 1
ATOM 3657 N N . LEU C 1 75 ? -17.633 154.254 99.502 1.00 29.96 75 LEU D N 1
ATOM 3658 C CA . LEU C 1 75 ? -18.724 153.294 99.352 1.00 31.12 75 LEU D CA 1
ATOM 3659 C C . LEU C 1 75 ? -20.084 153.978 99.403 1.00 33.93 75 LEU D C 1
ATOM 3660 O O . LEU C 1 75 ? -20.932 153.788 98.515 1.00 31.51 75 LEU D O 1
ATOM 3665 N N . ILE C 1 76 ? -20.309 154.794 100.437 1.00 32.45 76 ILE D N 1
ATOM 3666 C CA . ILE C 1 76 ? -21.629 155.409 100.572 1.00 28.73 76 ILE D CA 1
ATOM 3667 C C . ILE C 1 76 ? -21.796 156.572 99.596 1.00 32.74 76 ILE D C 1
ATOM 3668 O O . ILE C 1 76 ? -22.879 156.768 99.030 1.00 31.86 76 ILE D O 1
ATOM 3673 N N . THR C 1 77 ? -20.733 157.351 99.363 1.00 32.42 77 THR D N 1
ATOM 3674 C CA . THR C 1 77 ? -20.847 158.563 98.557 1.00 34.14 77 THR D CA 1
ATOM 3675 C C . THR C 1 77 ? -21.003 158.245 97.070 1.00 33.39 77 THR D C 1
ATOM 3676 O O . THR C 1 77 ? -21.791 158.900 96.380 1.00 36.98 77 THR D O 1
ATOM 3680 N N . TYR C 1 78 ? -20.244 157.270 96.547 1.00 30.74 78 TYR D N 1
ATOM 3681 C CA . TYR C 1 78 ? -20.230 156.985 95.113 1.00 36.89 78 TYR D CA 1
ATOM 3682 C C . TYR C 1 78 ? -20.934 155.691 94.736 1.00 36.73 78 TYR D C 1
ATOM 3683 O O . TYR C 1 78 ? -21.265 155.515 93.561 1.00 35.92 78 TYR D O 1
ATOM 3692 N N . LEU C 1 79 ? -21.183 154.781 95.683 1.00 36.78 79 LEU D N 1
ATOM 3693 C CA . LEU C 1 79 ? -21.778 153.503 95.324 1.00 32.47 79 LEU D CA 1
ATOM 3694 C C . LEU C 1 79 ? -23.049 153.209 96.116 1.00 35.37 79 LEU D C 1
ATOM 3695 O O . LEU C 1 79 ? -23.511 152.062 96.107 1.00 38.75 79 LEU D O 1
ATOM 3700 N N . ASN C 1 80 ? -23.583 154.202 96.841 1.00 37.96 80 ASN D N 1
ATOM 3701 C CA . ASN C 1 80 ? -24.873 154.108 97.526 1.00 39.44 80 ASN D CA 1
ATOM 3702 C C . ASN C 1 80 ? -24.943 152.888 98.445 1.00 42.85 80 ASN D C 1
ATOM 3703 O O . ASN C 1 80 ? -25.995 152.261 98.599 1.00 43.24 80 ASN D O 1
ATOM 3708 N N . THR C 1 81 ? -23.839 152.587 99.126 1.00 39.01 81 THR D N 1
ATOM 3709 C CA . THR C 1 81 ? -23.752 151.366 99.917 1.00 38.96 81 THR D CA 1
ATOM 3710 C C . THR C 1 81 ? -23.256 151.665 101.321 1.00 40.43 81 THR D C 1
ATOM 3711 O O . THR C 1 81 ? -22.258 152.372 101.490 1.00 40.57 81 THR D O 1
ATOM 3715 N N . ARG C 1 82 ? -23.947 151.110 102.316 1.00 41.88 82 ARG D N 1
ATOM 3716 C CA . ARG C 1 82 ? -23.594 151.231 103.719 1.00 43.71 82 ARG D CA 1
ATOM 3717 C C . ARG C 1 82 ? -22.787 150.043 104.191 1.00 42.93 82 ARG D C 1
ATOM 3718 O O . ARG C 1 82 ? -22.876 148.928 103.665 1.00 41.58 82 ARG D O 1
ATOM 3726 N N . LYS C 1 83 ? -22.039 150.314 105.258 1.00 44.31 83 LYS D N 1
ATOM 3727 C CA . LYS C 1 83 ? -21.294 149.289 105.965 1.00 49.15 83 LYS D CA 1
ATOM 3728 C C . LYS C 1 83 ? -22.129 148.053 106.296 1.00 53.89 83 LYS D C 1
ATOM 3729 O O . LYS C 1 83 ? -21.677 146.916 106.081 1.00 43.53 83 LYS D O 1
ATOM 3735 N N . GLU C 1 84 ? -23.339 148.246 106.827 1.00 46.63 84 GLU D N 1
ATOM 3736 C CA . GLU C 1 84 ? -24.130 147.103 107.281 1.00 49.94 84 GLU D CA 1
ATOM 3737 C C . GLU C 1 84 ? -24.566 146.219 106.114 1.00 45.98 84 GLU D C 1
ATOM 3738 O O . GLU C 1 84 ? -24.607 144.989 106.245 1.00 47.00 84 GLU D O 1
ATOM 3744 N N . GLU C 1 85 ? -24.909 146.825 104.972 1.00 44.73 85 GLU D N 1
ATOM 3745 C CA . GLU C 1 85 ? -25.243 146.038 103.785 1.00 45.28 85 GLU D CA 1
ATOM 3746 C C . GLU C 1 85 ? -24.083 145.137 103.354 1.00 45.44 85 GLU D C 1
ATOM 3747 O O . GLU C 1 85 ? -24.291 143.959 103.032 1.00 41.74 85 GLU D O 1
ATOM 3761 N N . GLU C 1 87 ? -21.530 144.047 105.287 1.00 41.76 87 GLU D N 1
ATOM 3762 C CA . GLU C 1 87 ? -21.345 143.007 106.298 1.00 49.66 87 GLU D CA 1
ATOM 3763 C C . GLU C 1 87 ? -22.351 141.881 106.124 1.00 49.28 87 GLU D C 1
ATOM 3764 O O . GLU C 1 87 ? -21.993 140.697 106.212 1.00 49.01 87 GLU D O 1
ATOM 3770 N N . ARG C 1 88 ? -23.610 142.234 105.857 1.00 46.08 88 ARG D N 1
ATOM 3771 C CA . ARG C 1 88 ? -24.631 141.219 105.615 1.00 53.33 88 ARG D CA 1
ATOM 3772 C C . ARG C 1 88 ? -24.311 140.395 104.371 1.00 50.39 88 ARG D C 1
ATOM 3773 O O . ARG C 1 88 ? -24.444 139.165 104.381 1.00 55.11 88 ARG D O 1
ATOM 3781 N N . GLU C 1 89 ? -23.899 141.050 103.285 1.00 43.02 89 GLU D N 1
ATOM 3782 C CA . GLU C 1 89 ? -23.588 140.307 102.067 1.00 49.93 89 GLU D CA 1
ATOM 3783 C C . GLU C 1 89 ? -22.404 139.363 102.271 1.00 54.28 89 GLU D C 1
ATOM 3784 O O . GLU C 1 89 ? -22.470 138.182 101.912 1.00 53.70 89 GLU D O 1
ATOM 3790 N N . LEU C 1 90 ? -21.317 139.861 102.860 1.00 47.38 90 LEU D N 1
ATOM 3791 C CA . LEU C 1 90 ? -20.068 139.115 102.956 1.00 54.44 90 LEU D CA 1
ATOM 3792 C C . LEU C 1 90 ? -20.014 138.116 104.104 1.00 58.31 90 LEU D C 1
ATOM 3793 O O . LEU C 1 90 ? -19.109 137.276 104.105 1.00 65.34 90 LEU D O 1
ATOM 3798 N N . GLN C 1 91 ? -21.027 138.082 104.973 1.00 67.51 91 GLN D N 1
ATOM 3799 C CA . GLN C 1 91 ? -20.996 137.181 106.159 1.00 73.57 91 GLN D CA 1
ATOM 3800 C C . GLN C 1 91 ? -21.458 135.757 105.794 1.00 74.57 91 GLN D C 1
ATOM 3801 O O . GLN C 1 91 ? -21.097 134.829 106.536 1.00 79.78 91 GLN D O 1
ATOM 3807 N N . THR C 1 92 ? -22.214 135.586 104.715 1.00 67.06 92 THR D N 1
ATOM 3808 C CA . THR C 1 92 ? -22.569 134.218 104.293 1.00 75.59 92 THR D CA 1
ATOM 3809 C C . THR C 1 92 ? -21.418 133.648 103.492 1.00 85.05 92 THR D C 1
ATOM 3810 O O . THR C 1 92 ? -20.926 134.340 102.585 1.00 72.04 92 THR D O 1
ATOM 3814 N N . PRO C 1 93 ? -20.959 132.413 103.792 1.00 93.85 93 PRO D N 1
ATOM 3815 C CA . PRO C 1 93 ? -19.890 131.790 103.025 1.00 80.93 93 PRO D CA 1
ATOM 3816 C C . PRO C 1 93 ? -20.233 131.673 101.554 1.00 67.88 93 PRO D C 1
ATOM 3817 O O . PRO C 1 93 ? -21.379 131.356 101.222 1.00 57.03 93 PRO D O 1
ATOM 3821 N N . GLY C 1 94 ? -19.273 131.992 100.693 1.00 62.89 94 GLY D N 1
ATOM 3822 C CA . GLY C 1 94 ? -19.464 131.906 99.255 1.00 46.94 94 GLY D CA 1
ATOM 3823 C C . GLY C 1 94 ? -19.807 133.202 98.541 1.00 52.51 94 GLY D C 1
ATOM 3824 O O . GLY C 1 94 ? -19.934 133.192 97.312 1.00 53.46 94 GLY D O 1
ATOM 3825 N N . ARG C 1 95 ? -19.974 134.313 99.260 1.00 48.84 95 ARG D N 1
ATOM 3826 C CA . ARG C 1 95 ? -20.328 135.586 98.634 1.00 47.64 95 ARG D CA 1
ATOM 3827 C C . ARG C 1 95 ? -19.113 136.454 98.326 1.00 35.58 95 ARG D C 1
ATOM 3828 O O . ARG C 1 95 ? -19.183 137.322 97.453 1.00 38.04 95 ARG D O 1
ATOM 3836 N N . ALA C 1 96 ? -18.037 136.295 99.083 1.00 33.78 96 ALA D N 1
ATOM 3837 C CA . ALA C 1 96 ? -16.847 137.115 98.916 1.00 28.50 96 ALA D CA 1
ATOM 3838 C C . ALA C 1 96 ? -16.066 136.743 97.646 1.00 30.85 96 ALA D C 1
ATOM 3839 O O . ALA C 1 96 ? -15.755 135.574 97.407 1.00 26.47 96 ALA D O 1
ATOM 3841 N N . GLN C 1 97 ? -15.727 137.744 96.838 1.00 26.83 97 GLN D N 1
ATOM 3842 C CA . GLN C 1 97 ? -14.805 137.512 95.732 1.00 25.98 97 GLN D CA 1
ATOM 3843 C C . GLN C 1 97 ? -13.343 137.721 96.122 1.00 23.94 97 GLN D C 1
ATOM 3844 O O . GLN C 1 97 ? -12.459 137.275 95.392 1.00 24.09 97 GLN D O 1
ATOM 3850 N N . ILE C 1 98 ? -13.066 138.375 97.248 1.00 24.79 98 ILE D N 1
ATOM 3851 C CA . ILE C 1 98 ? -11.724 138.395 97.825 1.00 24.48 98 ILE D CA 1
ATOM 3852 C C . ILE C 1 98 ? -11.689 137.311 98.887 1.00 27.97 98 ILE D C 1
ATOM 3853 O O . ILE C 1 98 ? -12.467 137.351 99.850 1.00 26.07 98 ILE D O 1
ATOM 3858 N N . SER C 1 99 ? -10.778 136.354 98.732 1.00 22.59 99 SER D N 1
ATOM 3859 C CA . SER C 1 99 ? -10.774 135.197 99.621 1.00 28.23 99 SER D CA 1
ATOM 3860 C C . SER C 1 99 ? -10.531 135.608 101.075 1.00 23.58 99 SER D C 1
ATOM 3861 O O . SER C 1 99 ? -9.959 136.660 101.363 1.00 22.70 99 SER D O 1
ATOM 3864 N N . ALA C 1 100 ? -11.027 134.775 101.995 1.00 22.15 100 ALA D N 1
ATOM 3865 C CA . ALA C 1 100 ? -10.800 135.001 103.412 1.00 22.74 100 ALA D CA 1
ATOM 3866 C C . ALA C 1 100 ? -9.306 134.986 103.724 1.00 23.90 100 ALA D C 1
ATOM 3867 O O . ALA C 1 100 ? -8.842 135.717 104.609 1.00 23.14 100 ALA D O 1
ATOM 3869 N N . TYR C 1 101 ? -8.537 134.181 102.995 1.00 22.56 101 TYR D N 1
ATOM 3870 C CA . TYR C 1 101 ? -7.085 134.143 103.196 1.00 22.97 101 TYR D CA 1
ATOM 3871 C C . TYR C 1 101 ? -6.440 135.489 102.855 1.00 22.18 101 TYR D C 1
ATOM 3872 O O . TYR C 1 101 ? -5.609 136.023 103.613 1.00 22.57 101 TYR D O 1
ATOM 3881 N N . ARG C 1 102 ? -6.804 136.046 101.702 1.00 19.77 102 ARG D N 1
ATOM 3882 C CA . ARG C 1 102 ? -6.257 137.333 101.266 1.00 22.51 102 ARG D CA 1
ATOM 3883 C C . ARG C 1 102 ? -6.649 138.448 102.231 1.00 20.31 102 ARG D C 1
ATOM 3884 O O . ARG C 1 102 ? -5.832 139.321 102.573 1.00 24.03 102 ARG D O 1
ATOM 3892 N N . VAL C 1 103 ? -7.907 138.441 102.681 1.00 20.39 103 VAL D N 1
ATOM 3893 C CA . VAL C 1 103 ? -8.349 139.433 103.649 1.00 20.44 103 VAL D CA 1
ATOM 3894 C C . VAL C 1 103 ? -7.578 139.292 104.958 1.00 24.53 103 VAL D C 1
ATOM 3895 O O . VAL C 1 103 ? -7.230 140.290 105.593 1.00 27.82 103 VAL D O 1
ATOM 3907 N N . LEU C 1 105 ? -4.516 138.191 105.445 1.00 22.73 105 LEU D N 1
ATOM 3908 C CA . LEU C 1 105 ? -3.179 138.770 105.291 1.00 23.82 105 LEU D CA 1
ATOM 3909 C C . LEU C 1 105 ? -3.226 140.302 105.313 1.00 25.93 105 LEU D C 1
ATOM 3910 O O . LEU C 1 105 ? -2.391 140.964 105.970 1.00 24.20 105 LEU D O 1
ATOM 3915 N N . TYR C 1 106 ? -4.200 140.885 104.608 1.00 21.85 106 TYR D N 1
ATOM 3916 C CA . TYR C 1 106 ? -4.352 142.341 104.623 1.00 24.01 106 TYR D CA 1
ATOM 3917 C C . TYR C 1 106 ? -4.615 142.869 106.042 1.00 27.84 106 TYR D C 1
ATOM 3918 O O . TYR C 1 106 ? -4.052 143.897 106.447 1.00 23.51 106 TYR D O 1
ATOM 3927 N N . GLN C 1 107 ? -5.449 142.173 106.825 1.00 22.80 107 GLN D N 1
ATOM 3928 C CA . GLN C 1 107 ? -5.743 142.637 108.184 1.00 23.08 107 GLN D CA 1
ATOM 3929 C C . GLN C 1 107 ? -4.504 142.547 109.085 1.00 26.85 107 GLN D C 1
ATOM 3930 O O . GLN C 1 107 ? -4.274 143.418 109.944 1.00 25.09 107 GLN D O 1
ATOM 3936 N N . ILE C 1 108 ? -3.678 141.516 108.893 1.00 23.01 108 ILE D N 1
ATOM 3937 C CA . ILE C 1 108 ? -2.400 141.469 109.600 1.00 27.89 108 ILE D CA 1
ATOM 3938 C C . ILE C 1 108 ? -1.569 142.718 109.291 1.00 28.97 108 ILE D C 1
ATOM 3939 O O . ILE C 1 108 ? -1.077 143.397 110.205 1.00 27.27 108 ILE D O 1
ATOM 3944 N N . SER C 1 109 ? -1.432 143.059 108.003 1.00 22.68 109 SER D N 1
ATOM 3945 C CA . SER C 1 109 ? -0.638 144.245 107.653 1.00 31.69 109 SER D CA 1
ATOM 3946 C C . SER C 1 109 ? -1.233 145.538 108.225 1.00 28.64 109 SER D C 1
ATOM 3947 O O . SER C 1 109 ? -0.486 146.446 108.596 1.00 29.19 109 SER D O 1
ATOM 3950 N N . GLU C 1 110 ? -2.548 145.626 108.358 1.00 28.36 110 GLU D N 1
ATOM 3951 C CA . GLU C 1 110 ? -3.171 146.826 108.971 1.00 31.54 110 GLU D CA 1
ATOM 3952 C C . GLU C 1 110 ? -2.887 146.869 110.487 1.00 38.79 110 GLU D C 1
ATOM 3953 O O . GLU C 1 110 ? -2.859 147.962 111.036 1.00 34.51 110 GLU D O 1
ATOM 3959 N N . GLU C 1 111 ? -2.657 145.722 111.111 1.00 38.46 111 GLU D N 1
ATOM 3960 C CA . GLU C 1 111 ? -2.447 145.659 112.579 1.00 42.43 111 GLU D CA 1
ATOM 3961 C C . GLU C 1 111 ? -0.959 145.785 112.944 1.00 47.76 111 GLU D C 1
ATOM 3962 O O . GLU C 1 111 ? -0.663 146.000 114.123 1.00 49.68 111 GLU D O 1
ATOM 3968 N N . VAL C 1 112 ? -0.068 145.652 111.971 1.00 41.63 112 VAL D N 1
ATOM 3969 C CA . VAL C 1 112 ? 1.392 145.685 112.264 1.00 41.35 112 VAL D CA 1
ATOM 3970 C C . VAL C 1 112 ? 1.916 147.122 112.136 1.00 36.27 112 VAL D C 1
ATOM 3971 O O . VAL C 1 112 ? 1.685 147.732 111.084 1.00 46.57 112 VAL D O 1
ATOM 3975 N N . SER C 1 113 ? 2.561 147.642 113.180 1.00 40.45 113 SER D N 1
ATOM 3976 C CA . SER C 1 113 ? 3.210 148.960 113.152 1.00 42.43 113 SER D CA 1
ATOM 3977 C C . SER C 1 113 ? 4.590 148.901 112.478 1.00 44.35 113 SER D C 1
ATOM 3978 O O . SER C 1 113 ? 5.127 147.831 112.196 1.00 41.00 113 SER D O 1
ATOM 3981 N N . ARG C 1 114 ? 5.196 150.075 112.255 1.00 46.77 114 ARG D N 1
ATOM 3982 C CA . ARG C 1 114 ? 6.514 150.101 111.606 1.00 58.93 114 ARG D CA 1
ATOM 3983 C C . ARG C 1 114 ? 7.564 149.345 112.420 1.00 47.18 114 ARG D C 1
ATOM 3984 O O . ARG C 1 114 ? 8.324 148.539 111.864 1.00 48.67 114 ARG D O 1
ATOM 3992 N N . SER C 1 115 ? 7.596 149.555 113.746 1.00 48.80 115 SER D N 1
ATOM 3993 C CA . SER C 1 115 ? 8.565 148.836 114.578 1.00 48.27 115 SER D CA 1
ATOM 3994 C C . SER C 1 115 ? 8.317 147.332 114.529 1.00 50.01 115 SER D C 1
ATOM 3995 O O . SER C 1 115 ? 9.264 146.530 114.425 1.00 45.37 115 SER D O 1
ATOM 3998 N N . GLU C 1 116 ? 7.039 146.931 114.570 1.00 42.11 116 GLU D N 1
ATOM 3999 C CA . GLU C 1 116 ? 6.707 145.524 114.394 1.00 41.04 116 GLU D CA 1
ATOM 4000 C C . GLU C 1 116 ? 7.060 145.039 112.995 1.00 43.46 116 GLU D C 1
ATOM 4001 O O . GLU C 1 116 ? 7.412 143.869 112.822 1.00 47.44 116 GLU D O 1
ATOM 4007 N N . LEU C 1 117 ? 6.984 145.910 111.984 1.00 36.95 117 LEU D N 1
ATOM 4008 C CA . LEU C 1 117 ? 7.419 145.490 110.652 1.00 39.17 117 LEU D CA 1
ATOM 4009 C C . LEU C 1 117 ? 8.901 145.133 110.659 1.00 45.27 117 LEU D C 1
ATOM 4010 O O . LEU C 1 117 ? 9.309 144.115 110.083 1.00 42.23 117 LEU D O 1
ATOM 4015 N N . ARG C 1 118 ? 9.717 145.971 111.303 1.00 40.62 118 ARG D N 1
ATOM 4016 C CA . ARG C 1 118 ? 11.142 145.685 111.453 1.00 45.27 118 ARG D CA 1
ATOM 4017 C C . ARG C 1 118 ? 11.367 144.340 112.140 1.00 45.65 118 ARG D C 1
ATOM 4018 O O . ARG C 1 118 ? 12.186 143.529 111.688 1.00 47.75 118 ARG D O 1
ATOM 4026 N N . SER C 1 119 ? 10.642 144.082 113.230 1.00 40.87 119 SER D N 1
ATOM 4027 C CA . SER C 1 119 ? 10.710 142.759 113.862 1.00 49.86 119 SER D CA 1
ATOM 4028 C C . SER C 1 119 ? 10.294 141.633 112.900 1.00 41.32 119 SER D C 1
ATOM 4029 O O . SER C 1 119 ? 10.865 140.536 112.924 1.00 43.24 119 SER D O 1
ATOM 4032 N N . PHE C 1 120 ? 9.275 141.863 112.080 1.00 46.18 120 PHE D N 1
ATOM 4033 C CA . PHE C 1 120 ? 8.861 140.849 111.107 1.00 40.56 120 PHE D CA 1
ATOM 4034 C C . PHE C 1 120 ? 9.997 140.515 110.152 1.00 46.75 120 PHE D C 1
ATOM 4035 O O . PHE C 1 120 ? 10.277 139.341 109.872 1.00 41.20 120 PHE D O 1
ATOM 4043 N N . LYS C 1 121 ? 10.641 141.555 109.621 1.00 47.86 121 LYS D N 1
ATOM 4044 C CA . LYS C 1 121 ? 11.770 141.369 108.721 1.00 43.01 121 LYS D CA 1
ATOM 4045 C C . LYS C 1 121 ? 12.903 140.611 109.412 1.00 56.82 121 LYS D C 1
ATOM 4046 O O . LYS C 1 121 ? 13.535 139.733 108.812 1.00 47.16 121 LYS D O 1
ATOM 4052 N N . GLY C 1 122 ? 13.173 140.940 110.677 1.00 45.39 122 GLY D N 1
ATOM 4053 C CA . GLY C 1 122 ? 14.184 140.202 111.418 1.00 50.33 122 GLY D CA 1
ATOM 4054 C C . GLY C 1 122 ? 13.839 138.730 111.580 1.00 49.69 122 GLY D C 1
ATOM 4055 O O . GLY C 1 122 ? 14.719 137.865 111.518 1.00 53.03 122 GLY D O 1
ATOM 4056 N N . GLY C 1 123 ? 12.556 138.432 111.806 1.00 46.44 123 GLY D N 1
ATOM 4057 C CA . GLY C 1 123 ? 12.114 137.052 111.950 1.00 51.10 123 GLY D CA 1
ATOM 4058 C C . GLY C 1 123 ? 12.280 136.200 110.702 1.00 51.60 123 GLY D C 1
ATOM 4059 O O . GLY C 1 123 ? 12.342 134.971 110.796 1.00 52.29 123 GLY D O 1
ATOM 4060 N N . LEU C 1 124 ? 12.242 136.820 109.518 1.00 52.29 124 LEU D N 1
ATOM 4061 C CA . LEU C 1 124 ? 12.338 136.120 108.240 1.00 51.02 124 LEU D CA 1
ATOM 4062 C C . LEU C 1 124 ? 13.766 136.036 107.673 1.00 56.70 124 LEU D C 1
ATOM 4063 O O . LEU C 1 124 ? 13.921 135.766 106.473 1.00 51.13 124 LEU D O 1
ATOM 4068 N N . GLN C 1 125 ? 14.800 136.264 108.491 1.00 54.28 125 GLN D N 1
ATOM 4069 C CA . GLN C 1 125 ? 16.159 136.402 107.953 1.00 59.99 125 GLN D CA 1
ATOM 4070 C C . GLN C 1 125 ? 16.571 135.194 107.107 1.00 64.78 125 GLN D C 1
ATOM 4071 O O . GLN C 1 125 ? 17.204 135.349 106.051 1.00 59.44 125 GLN D O 1
ATOM 4077 N N . GLU C 1 126 ? 16.214 133.987 107.541 1.00 70.09 126 GLU D N 1
ATOM 4078 C CA . GLU C 1 126 ? 16.687 132.774 106.885 1.00 69.83 126 GLU D CA 1
ATOM 4079 C C . GLU C 1 126 ? 15.724 132.225 105.835 1.00 71.66 126 GLU D C 1
ATOM 4080 O O . GLU C 1 126 ? 16.053 131.223 105.190 1.00 72.07 126 GLU D O 1
ATOM 4086 N N . GLU C 1 127 ? 14.553 132.841 105.638 1.00 55.21 127 GLU D N 1
ATOM 4087 C CA . GLU C 1 127 ? 13.589 132.338 104.664 1.00 61.79 127 GLU D CA 1
ATOM 4088 C C . GLU C 1 127 ? 13.492 133.172 103.399 1.00 53.34 127 GLU D C 1
ATOM 4089 O O . GLU C 1 127 ? 13.179 132.631 102.338 1.00 50.86 127 GLU D O 1
ATOM 4095 N N . ILE C 1 128 ? 13.750 134.466 103.487 1.00 51.63 128 ILE D N 1
ATOM 4096 C CA . ILE C 1 128 ? 13.657 135.384 102.362 1.00 50.44 128 ILE D CA 1
ATOM 4097 C C . ILE C 1 128 ? 15.033 135.992 102.149 1.00 50.03 128 ILE D C 1
ATOM 4098 O O . ILE C 1 128 ? 15.793 136.173 103.106 1.00 51.20 128 ILE D O 1
ATOM 4103 N N . SER C 1 129 ? 15.350 136.324 100.898 1.00 50.26 129 SER D N 1
ATOM 4104 C CA . SER C 1 129 ? 16.619 136.988 100.623 1.00 51.78 129 SER D CA 1
ATOM 4105 C C . SER C 1 129 ? 16.636 138.394 101.231 1.00 51.93 129 SER D C 1
ATOM 4106 O O . SER C 1 129 ? 15.596 139.020 101.464 1.00 50.84 129 SER D O 1
ATOM 4109 N N . LYS C 1 130 ? 17.850 138.891 101.483 1.00 53.68 130 LYS D N 1
ATOM 4110 C CA . LYS C 1 130 ? 18.014 140.198 102.114 1.00 54.39 130 LYS D CA 1
ATOM 4111 C C . LYS C 1 130 ? 17.425 141.330 101.264 1.00 54.13 130 LYS D C 1
ATOM 4112 O O . LYS C 1 130 ? 16.847 142.281 101.806 1.00 54.02 130 LYS D O 1
ATOM 4118 N N . CYS C 1 131 ? 17.535 141.238 99.926 1.00 54.47 131 CYS D N 1
ATOM 4119 C CA . CYS C 1 131 ? 17.000 142.300 99.072 1.00 54.99 131 CYS D CA 1
ATOM 4120 C C . CYS C 1 131 ? 15.477 142.419 99.189 1.00 53.60 131 CYS D C 1
ATOM 4121 O O . CYS C 1 131 ? 14.923 143.519 99.060 1.00 54.15 131 CYS D O 1
ATOM 4124 N N . LYS C 1 132 ? 14.784 141.322 99.457 1.00 51.78 132 LYS D N 1
ATOM 4125 C CA . LYS C 1 132 ? 13.345 141.389 99.644 1.00 50.59 132 LYS D CA 1
ATOM 4126 C C . LYS C 1 132 ? 12.962 141.728 101.084 1.00 49.98 132 LYS D C 1
ATOM 4127 O O . LYS C 1 132 ? 11.773 141.742 101.408 1.00 49.14 132 LYS D O 1
ATOM 4133 N N . LEU C 1 133 ? 13.947 142.027 101.944 1.00 50.80 133 LEU D N 1
ATOM 4134 C CA . LEU C 1 133 ? 13.698 142.500 103.302 1.00 50.92 133 LEU D CA 1
ATOM 4135 C C . LEU C 1 133 ? 14.272 143.899 103.528 1.00 52.70 133 LEU D C 1
ATOM 4136 O O . LEU C 1 133 ? 14.433 144.326 104.680 1.00 53.49 133 LEU D O 1
ATOM 4141 N N . ASP C 1 134 ? 14.563 144.621 102.444 1.00 53.76 134 ASP D N 1
ATOM 4142 C CA . ASP C 1 134 ? 15.149 145.956 102.475 1.00 55.93 134 ASP D CA 1
ATOM 4143 C C . ASP C 1 134 ? 14.184 146.951 103.114 1.00 56.38 134 ASP D C 1
ATOM 4144 O O . ASP C 1 134 ? 12.982 146.691 103.270 1.00 55.09 134 ASP D O 1
ATOM 4149 N N . ASP C 1 135 ? 14.722 148.124 103.450 1.00 58.61 135 ASP D N 1
ATOM 4150 C CA . ASP C 1 135 ? 13.959 149.116 104.202 1.00 59.62 135 ASP D CA 1
ATOM 4151 C C . ASP C 1 135 ? 12.738 149.616 103.436 1.00 59.79 135 ASP D C 1
ATOM 4152 O O . ASP C 1 135 ? 11.800 150.128 104.058 1.00 61.25 135 ASP D O 1
ATOM 4157 N N . ASP C 1 136 ? 12.718 149.464 102.110 1.00 60.90 136 ASP D N 1
ATOM 4158 C CA . ASP C 1 136 ? 11.592 149.927 101.305 1.00 74.26 136 ASP D CA 1
ATOM 4159 C C . ASP C 1 136 ? 10.427 148.938 101.255 1.00 69.36 136 ASP D C 1
ATOM 4160 O O . ASP C 1 136 ? 9.316 149.339 100.893 1.00 69.51 136 ASP D O 1
ATOM 4173 N N . ASN C 1 138 ? 7.276 146.816 102.277 1.00 53.99 138 ASN D N 1
ATOM 4174 C CA . ASN C 1 138 ? 6.209 146.752 103.269 1.00 53.58 138 ASN D CA 1
ATOM 4175 C C . ASN C 1 138 ? 5.776 145.294 103.464 1.00 51.38 138 ASN D C 1
ATOM 4176 O O . ASN C 1 138 ? 6.222 144.387 102.761 1.00 50.33 138 ASN D O 1
ATOM 4181 N N . LEU C 1 139 ? 4.877 145.069 104.427 1.00 35.44 139 LEU D N 1
ATOM 4182 C CA . LEU C 1 139 ? 4.525 143.697 104.778 1.00 30.25 139 LEU D CA 1
ATOM 4183 C C . LEU C 1 139 ? 3.822 142.993 103.624 1.00 28.28 139 LEU D C 1
ATOM 4184 O O . LEU C 1 139 ? 4.053 141.801 103.386 1.00 26.96 139 LEU D O 1
ATOM 4189 N N . LEU C 1 140 ? 2.994 143.719 102.869 1.00 26.05 140 LEU D N 1
ATOM 4190 C CA . LEU C 1 140 ? 2.293 143.104 101.741 1.00 28.84 140 LEU D CA 1
ATOM 4191 C C . LEU C 1 140 ? 3.268 142.569 100.679 1.00 26.06 140 LEU D C 1
ATOM 4192 O O . LEU C 1 140 ? 3.067 141.465 100.139 1.00 24.77 140 LEU D O 1
ATOM 4197 N N . ASP C 1 141 ? 4.334 143.331 100.377 1.00 31.16 141 ASP D N 1
ATOM 4198 C CA . ASP C 1 141 ? 5.376 142.859 99.449 1.00 34.15 141 ASP D CA 1
ATOM 4199 C C . ASP C 1 141 ? 6.072 141.614 99.985 1.00 25.70 141 ASP D C 1
ATOM 4200 O O . ASP C 1 141 ? 6.378 140.679 99.232 1.00 28.01 141 ASP D O 1
ATOM 4205 N N . ILE C 1 142 ? 6.348 141.600 101.289 1.00 25.90 142 ILE D N 1
ATOM 4206 C CA . ILE C 1 142 ? 6.943 140.429 101.921 1.00 27.69 142 ILE D CA 1
ATOM 4207 C C . ILE C 1 142 ? 6.029 139.208 101.781 1.00 26.93 142 ILE D C 1
ATOM 4208 O O . ILE C 1 142 ? 6.494 138.115 101.426 1.00 25.37 142 ILE D O 1
ATOM 4213 N N . PHE C 1 143 ? 4.717 139.371 102.019 1.00 26.20 143 PHE D N 1
ATOM 4214 C CA . PHE C 1 143 ? 3.797 138.243 101.853 1.00 21.57 143 PHE D CA 1
ATOM 4215 C C . PHE C 1 143 ? 3.849 137.712 100.430 1.00 25.64 143 PHE D C 1
ATOM 4216 O O . PHE C 1 143 ? 3.833 136.493 100.212 1.00 21.68 143 PHE D O 1
ATOM 4224 N N . ILE C 1 144 ? 3.882 138.624 99.447 1.00 22.07 144 ILE D N 1
ATOM 4225 C CA . ILE C 1 144 ? 3.949 138.212 98.046 1.00 21.85 144 ILE D CA 1
ATOM 4226 C C . ILE C 1 144 ? 5.212 137.398 97.795 1.00 25.37 144 ILE D C 1
ATOM 4227 O O . ILE C 1 144 ? 5.178 136.350 97.135 1.00 20.37 144 ILE D O 1
ATOM 4232 N N . GLU C 1 145 ? 6.343 137.845 98.350 1.00 21.80 145 GLU D N 1
ATOM 4233 C CA . GLU C 1 145 ? 7.586 137.099 98.176 1.00 22.68 145 GLU D CA 1
ATOM 4234 C C . GLU C 1 145 ? 7.504 135.715 98.824 1.00 24.37 145 GLU D C 1
ATOM 4235 O O . GLU C 1 145 ? 8.017 134.737 98.273 1.00 25.06 145 GLU D O 1
ATOM 4249 N N . GLU C 1 147 ? 4.749 133.896 99.241 1.00 23.08 147 GLU D N 1
ATOM 4250 C CA . GLU C 1 147 ? 3.918 133.083 98.357 1.00 23.14 147 GLU D CA 1
ATOM 4251 C C . GLU C 1 147 ? 4.703 132.610 97.142 1.00 26.61 147 GLU D C 1
ATOM 4252 O O . GLU C 1 147 ? 4.520 131.476 96.682 1.00 23.45 147 GLU D O 1
ATOM 4258 N N . LYS C 1 148 ? 5.561 133.466 96.581 1.00 23.57 148 LYS D N 1
ATOM 4259 C CA . LYS C 1 148 ? 6.340 132.999 95.435 1.00 24.03 148 LYS D CA 1
ATOM 4260 C C . LYS C 1 148 ? 7.202 131.800 95.806 1.00 22.93 148 LYS D C 1
ATOM 4261 O O . LYS C 1 148 ? 7.401 130.904 94.978 1.00 27.22 148 LYS D O 1
ATOM 4267 N N . ARG C 1 149 ? 7.694 131.747 97.048 1.00 23.52 149 ARG D N 1
ATOM 4268 C CA . ARG C 1 149 ? 8.527 130.646 97.520 1.00 30.62 149 ARG D CA 1
ATOM 4269 C C . ARG C 1 149 ? 7.730 129.515 98.141 1.00 29.32 149 ARG D C 1
ATOM 4270 O O . ARG C 1 149 ? 8.333 128.594 98.694 1.00 34.74 149 ARG D O 1
ATOM 4278 N N . VAL C 1 150 ? 6.401 129.572 98.067 1.00 28.91 150 VAL D N 1
ATOM 4279 C CA . VAL C 1 150 ? 5.481 128.583 98.634 1.00 32.12 150 VAL D CA 1
ATOM 4280 C C . VAL C 1 150 ? 5.846 128.263 100.087 1.00 36.48 150 VAL D C 1
ATOM 4281 O O . VAL C 1 150 ? 5.747 127.115 100.539 1.00 35.58 150 VAL D O 1
ATOM 4285 N N . ILE C 1 151 ? 6.245 129.287 100.845 1.00 33.27 151 ILE D N 1
ATOM 4286 C CA . ILE C 1 151 ? 6.326 129.165 102.301 1.00 34.57 151 ILE D CA 1
ATOM 4287 C C . ILE C 1 151 ? 5.162 129.876 102.984 1.00 27.43 151 ILE D C 1
ATOM 4288 O O . ILE C 1 151 ? 5.129 129.965 104.207 1.00 29.03 151 ILE D O 1
ATOM 4293 N N . LEU C 1 152 ? 4.188 130.356 102.209 1.00 31.48 152 LEU D N 1
ATOM 4294 C CA . LEU C 1 152 ? 2.970 130.979 102.713 1.00 27.21 152 LEU D CA 1
ATOM 4295 C C . LEU C 1 152 ? 1.846 130.647 101.742 1.00 31.64 152 LEU D C 1
ATOM 4296 O O . LEU C 1 152 ? 2.033 130.741 100.526 1.00 25.93 152 LEU D O 1
ATOM 4301 N N . GLY C 1 153 ? 0.713 130.209 102.270 1.00 29.42 153 GLY D N 1
ATOM 4302 C CA . GLY C 1 153 ? -0.429 129.899 101.427 1.00 27.41 153 GLY D CA 1
ATOM 4303 C C . GLY C 1 153 ? -1.563 129.428 102.309 1.00 31.30 153 GLY D C 1
ATOM 4304 O O . GLY C 1 153 ? -1.416 129.308 103.526 1.00 29.93 153 GLY D O 1
ATOM 4305 N N . GLU C 1 154 ? -2.699 129.128 101.666 1.00 28.42 154 GLU D N 1
ATOM 4306 C CA . GLU C 1 154 ? -3.867 128.647 102.400 1.00 39.78 154 GLU D CA 1
ATOM 4307 C C . GLU C 1 154 ? -3.521 127.444 103.271 1.00 42.59 154 GLU D C 1
ATOM 4308 O O . GLU C 1 154 ? -4.010 127.323 104.397 1.00 43.53 154 GLU D O 1
ATOM 4314 N N . GLY C 1 155 ? -2.642 126.563 102.796 1.00 46.62 155 GLY D N 1
ATOM 4315 C CA . GLY C 1 155 ? -2.277 125.410 103.601 1.00 54.71 155 GLY D CA 1
ATOM 4316 C C . GLY C 1 155 ? -0.898 125.463 104.212 1.00 45.95 155 GLY D C 1
ATOM 4317 O O . GLY C 1 155 ? -0.410 124.428 104.691 1.00 59.24 155 GLY D O 1
ATOM 4318 N N . LYS C 1 156 ? -0.245 126.631 104.234 1.00 45.13 156 LYS D N 1
ATOM 4319 C CA . LYS C 1 156 ? 1.088 126.809 104.817 1.00 39.75 156 LYS D CA 1
ATOM 4320 C C . LYS C 1 156 ? 1.058 128.089 105.661 1.00 35.02 156 LYS D C 1
ATOM 4321 O O . LYS C 1 156 ? 1.460 129.163 105.207 1.00 32.08 156 LYS D O 1
ATOM 4327 N N . LEU C 1 157 ? 0.618 127.978 106.915 1.00 32.15 157 LEU D N 1
ATOM 4328 C CA . LEU C 1 157 ? 0.622 129.127 107.818 1.00 34.93 157 LEU D CA 1
ATOM 4329 C C . LEU C 1 157 ? 1.679 129.017 108.917 1.00 28.76 157 LEU D C 1
ATOM 4330 O O . LEU C 1 157 ? 1.738 129.885 109.796 1.00 30.51 157 LEU D O 1
ATOM 4335 N N . ASP C 1 158 ? 2.528 127.990 108.874 1.00 32.45 158 ASP D N 1
ATOM 4336 C CA . ASP C 1 158 ? 3.441 127.716 109.988 1.00 45.92 158 ASP D CA 1
ATOM 4337 C C . ASP C 1 158 ? 4.458 128.839 110.186 1.00 37.31 158 ASP D C 1
ATOM 4338 O O . ASP C 1 158 ? 4.726 129.252 111.322 1.00 35.68 158 ASP D O 1
ATOM 4343 N N . ILE C 1 159 ? 5.067 129.324 109.100 1.00 31.92 159 ILE D N 1
ATOM 4344 C CA . ILE C 1 159 ? 6.084 130.366 109.253 1.00 34.18 159 ILE D CA 1
ATOM 4345 C C . ILE C 1 159 ? 5.439 131.682 109.657 1.00 32.65 159 ILE D C 1
ATOM 4346 O O . ILE C 1 159 ? 5.943 132.388 110.542 1.00 35.21 159 ILE D O 1
ATOM 4351 N N . LEU C 1 160 ? 4.305 132.019 109.030 1.00 29.65 160 LEU D N 1
ATOM 4352 C CA . LEU C 1 160 ? 3.527 133.194 109.424 1.00 36.74 160 LEU D CA 1
ATOM 4353 C C . LEU C 1 160 ? 3.176 133.155 110.912 1.00 32.77 160 LEU D C 1
ATOM 4354 O O . LEU C 1 160 ? 3.371 134.142 111.632 1.00 35.57 160 LEU D O 1
ATOM 4359 N N . LYS C 1 161 ? 2.690 132.006 111.398 1.00 32.47 161 LYS D N 1
ATOM 4360 C CA . LYS C 1 161 ? 2.368 131.869 112.822 1.00 34.65 161 LYS D CA 1
ATOM 4361 C C . LYS C 1 161 ? 3.607 132.020 113.698 1.00 38.08 161 LYS D C 1
ATOM 4362 O O . LYS C 1 161 ? 3.562 132.673 114.745 1.00 36.34 161 LYS D O 1
ATOM 4368 N N . ARG C 1 162 ? 4.698 131.343 113.341 1.00 36.26 162 ARG D N 1
ATOM 4369 C CA . ARG C 1 162 ? 5.890 131.431 114.184 1.00 44.34 162 ARG D CA 1
ATOM 4370 C C . ARG C 1 162 ? 6.363 132.874 114.292 1.00 42.64 162 ARG D C 1
ATOM 4371 O O . ARG C 1 162 ? 6.653 133.361 115.387 1.00 39.51 162 ARG D O 1
ATOM 4379 N N . VAL C 1 163 ? 6.394 133.596 113.166 1.00 42.49 163 VAL D N 1
ATOM 4380 C CA . VAL C 1 163 ? 6.894 134.965 113.202 1.00 39.38 163 VAL D CA 1
ATOM 4381 C C . VAL C 1 163 ? 5.937 135.873 113.969 1.00 47.52 163 VAL D C 1
ATOM 4382 O O . VAL C 1 163 ? 6.370 136.673 114.809 1.00 48.53 163 VAL D O 1
ATOM 4386 N N . CYS C 1 164 ? 4.620 135.741 113.729 1.00 38.79 164 CYS D N 1
ATOM 4387 C CA . CYS C 1 164 ? 3.656 136.602 114.408 1.00 39.42 164 CYS D CA 1
ATOM 4388 C C . CYS C 1 164 ? 3.623 136.331 115.900 1.00 42.49 164 CYS D C 1
ATOM 4389 O O . CYS C 1 164 ? 3.403 137.256 116.693 1.00 48.79 164 CYS D O 1
ATOM 4392 N N . ALA C 1 165 ? 3.817 135.071 116.299 1.00 43.62 165 ALA D N 1
ATOM 4393 C CA . ALA C 1 165 ? 3.792 134.721 117.713 1.00 47.99 165 ALA D CA 1
ATOM 4394 C C . ALA C 1 165 ? 4.915 135.403 118.479 1.00 49.80 165 ALA D C 1
ATOM 4395 O O . ALA C 1 165 ? 4.739 135.760 119.645 1.00 54.50 165 ALA D O 1
ATOM 4397 N N . GLN C 1 166 ? 6.068 135.596 117.843 1.00 47.34 166 GLN D N 1
ATOM 4398 C CA . GLN C 1 166 ? 7.198 136.269 118.471 1.00 59.94 166 GLN D CA 1
ATOM 4399 C C . GLN C 1 166 ? 7.025 137.780 118.533 1.00 57.65 166 GLN D C 1
ATOM 4400 O O . GLN C 1 166 ? 7.902 138.463 119.064 1.00 65.13 166 GLN D O 1
ATOM 4406 N N . ILE C 1 167 ? 5.945 138.319 117.980 1.00 47.78 167 ILE D N 1
ATOM 4407 C CA . ILE C 1 167 ? 5.741 139.761 117.887 1.00 51.39 167 ILE D CA 1
ATOM 4408 C C . ILE C 1 167 ? 4.563 140.208 118.737 1.00 48.25 167 ILE D C 1
ATOM 4409 O O . ILE C 1 167 ? 4.698 141.091 119.584 1.00 50.60 167 ILE D O 1
ATOM 4414 N N . ASN C 1 168 ? 3.389 139.618 118.519 1.00 48.52 168 ASN D N 1
ATOM 4415 C CA . ASN C 1 168 ? 2.197 140.088 119.210 1.00 47.88 168 ASN D CA 1
ATOM 4416 C C . ASN C 1 168 ? 1.112 139.025 119.134 1.00 48.97 168 ASN D C 1
ATOM 4417 O O . ASN C 1 168 ? 0.848 138.475 118.056 1.00 42.03 168 ASN D O 1
ATOM 4422 N N . LYS C 1 169 ? 0.464 138.768 120.273 1.00 47.05 169 LYS D N 1
ATOM 4423 C CA . LYS C 1 169 ? -0.565 137.736 120.339 1.00 47.02 169 LYS D CA 1
ATOM 4424 C C . LYS C 1 169 ? -1.811 138.094 119.539 1.00 46.62 169 LYS D C 1
ATOM 4425 O O . LYS C 1 169 ? -2.547 137.189 119.132 1.00 44.97 169 LYS D O 1
ATOM 4431 N N . SER C 1 170 ? -2.064 139.384 119.302 1.00 46.78 170 SER D N 1
ATOM 4432 C CA . SER C 1 170 ? -3.217 139.776 118.494 1.00 45.76 170 SER D CA 1
ATOM 4433 C C . SER C 1 170 ? -3.054 139.346 117.036 1.00 39.33 170 SER D C 1
ATOM 4434 O O . SER C 1 170 ? -4.034 138.951 116.382 1.00 37.51 170 SER D O 1
ATOM 4437 N N . LEU C 1 171 ? -1.823 139.387 116.507 1.00 32.83 171 LEU D N 1
ATOM 4438 C CA . LEU C 1 171 ? -1.600 138.892 115.147 1.00 35.51 171 LEU D CA 1
ATOM 4439 C C . LEU C 1 171 ? -1.957 137.413 115.044 1.00 36.83 171 LEU D C 1
ATOM 4440 O O . LEU C 1 171 ? -2.631 136.966 114.096 1.00 33.11 171 LEU D O 1
ATOM 4445 N N . LEU C 1 172 ? -1.498 136.638 116.027 1.00 36.80 172 LEU D N 1
ATOM 4446 C CA . LEU C 1 172 ? -1.801 135.218 116.075 1.00 40.99 172 LEU D CA 1
ATOM 4447 C C . LEU C 1 172 ? -3.296 134.985 116.211 1.00 40.93 172 LEU D C 1
ATOM 4448 O O . LEU C 1 172 ? -3.837 134.045 115.615 1.00 40.36 172 LEU D O 1
ATOM 4453 N N . LYS C 1 173 ? -3.989 135.851 116.962 1.00 35.01 173 LYS D N 1
ATOM 4454 C CA . LYS C 1 173 ? -5.444 135.742 117.042 1.00 34.26 173 LYS D CA 1
ATOM 4455 C C . LYS C 1 173 ? -6.095 135.914 115.669 1.00 34.68 173 LYS D C 1
ATOM 4456 O O . LYS C 1 173 ? -7.036 135.191 115.327 1.00 29.19 173 LYS D O 1
ATOM 4462 N N . ILE C 1 174 ? -5.650 136.899 114.890 1.00 31.00 174 ILE D N 1
ATOM 4463 C CA . ILE C 1 174 ? -6.210 137.067 113.542 1.00 36.36 174 ILE D CA 1
ATOM 4464 C C . ILE C 1 174 ? -6.051 135.779 112.738 1.00 33.15 174 ILE D C 1
ATOM 4465 O O . ILE C 1 174 ? -6.998 135.292 112.086 1.00 26.03 174 ILE D O 1
ATOM 4470 N N . ILE C 1 175 ? -4.836 135.219 112.766 1.00 24.75 175 ILE D N 1
ATOM 4471 C CA . ILE C 1 175 ? -4.574 133.989 112.015 1.00 27.75 175 ILE D CA 1
ATOM 4472 C C . ILE C 1 175 ? -5.483 132.861 112.493 1.00 31.20 175 ILE D C 1
ATOM 4473 O O . ILE C 1 175 ? -6.075 132.127 111.689 1.00 25.74 175 ILE D O 1
ATOM 4478 N N . ASN C 1 176 ? -5.588 132.696 113.817 1.00 30.52 176 ASN D N 1
ATOM 4479 C CA . ASN C 1 176 ? -6.294 131.548 114.372 1.00 29.61 176 ASN D CA 1
ATOM 4480 C C . ASN C 1 176 ? -7.798 131.659 114.158 1.00 28.66 176 ASN D C 1
ATOM 4481 O O . ASN C 1 176 ? -8.465 130.650 113.897 1.00 29.57 176 ASN D O 1
ATOM 4486 N N . ASP C 1 177 ? -8.355 132.869 114.257 1.00 30.65 177 ASP D N 1
ATOM 4487 C CA . ASP C 1 177 ? -9.771 133.045 113.938 1.00 27.70 177 ASP D CA 1
ATOM 4488 C C . ASP C 1 177 ? -10.051 132.706 112.476 1.00 32.02 177 ASP D C 1
ATOM 4489 O O . ASP C 1 177 ? -11.052 132.035 112.166 1.00 26.33 177 ASP D O 1
ATOM 4494 N N . TYR C 1 178 ? -9.167 133.146 111.566 1.00 24.20 178 TYR D N 1
ATOM 4495 C CA . TYR C 1 178 ? -9.321 132.795 110.158 1.00 20.36 178 TYR D CA 1
ATOM 4496 C C . TYR C 1 178 ? -9.312 131.282 109.965 1.00 26.75 178 TYR D C 1
ATOM 4497 O O . TYR C 1 178 ? -10.148 130.726 109.230 1.00 25.60 178 TYR D O 1
ATOM 4506 N N . GLU C 1 179 ? -8.347 130.603 110.589 1.00 24.73 179 GLU D N 1
ATOM 4507 C CA . GLU C 1 179 ? -8.224 129.151 110.435 1.00 28.38 179 GLU D CA 1
ATOM 4508 C C . GLU C 1 179 ? -9.443 128.412 110.990 1.00 27.95 179 GLU D C 1
ATOM 4509 O O . GLU C 1 179 ? -9.970 127.490 110.352 1.00 32.37 179 GLU D O 1
ATOM 4515 N N . GLU C 1 180 ? -9.870 128.760 112.210 1.00 25.98 180 GLU D N 1
ATOM 4516 C CA . GLU C 1 180 ? -11.005 128.058 112.808 1.00 28.51 180 GLU D CA 1
ATOM 4517 C C . GLU C 1 180 ? -12.263 128.254 111.964 1.00 25.96 180 GLU D C 1
ATOM 4518 O O . GLU C 1 180 ? -13.022 127.293 111.713 1.00 28.20 180 GLU D O 1
ATOM 4524 N N . PHE C 1 181 ? -12.475 129.488 111.476 1.00 27.79 181 PHE D N 1
ATOM 4525 C CA . PHE C 1 181 ? -13.626 129.742 110.622 1.00 29.79 181 PHE D CA 1
ATOM 4526 C C . PHE C 1 181 ? -13.543 128.952 109.318 1.00 35.14 181 PHE D C 1
ATOM 4527 O O . PHE C 1 181 ? -14.542 128.364 108.882 1.00 29.12 181 PHE D O 1
ATOM 4535 N N . SER C 1 182 ? -12.365 128.898 108.689 1.00 28.52 182 SER D N 1
ATOM 4536 C CA . SER C 1 182 ? -12.260 128.114 107.459 1.00 28.46 182 SER D CA 1
ATOM 4537 C C . SER C 1 182 ? -12.481 126.635 107.730 1.00 25.32 182 SER D C 1
ATOM 4538 O O . SER C 1 182 ? -12.869 125.893 106.829 1.00 32.00 182 SER D O 1
ATOM 4541 N N . LYS C 1 183 ? -12.246 126.183 108.961 1.00 25.17 183 LYS D N 1
ATOM 4542 C CA . LYS C 1 183 ? -12.501 124.776 109.240 1.00 26.05 183 LYS D CA 1
ATOM 4543 C C . LYS C 1 183 ? -13.958 124.477 109.559 1.00 32.25 183 LYS D C 1
ATOM 4544 O O . LYS C 1 183 ? -14.311 123.297 109.660 1.00 29.51 183 LYS D O 1
ATOM 4550 N N . GLU C 1 184 ? -14.804 125.499 109.737 1.00 29.50 184 GLU D N 1
ATOM 4551 C CA . GLU C 1 184 ? -16.220 125.222 110.027 1.00 31.26 184 GLU D CA 1
ATOM 4552 C C . GLU C 1 184 ? -16.957 124.496 108.888 1.00 38.34 184 GLU D C 1
ATOM 4553 O O . GLU C 1 184 ? -17.954 123.806 109.138 1.00 37.10 184 GLU D O 1
ATOM 4559 N N . ARG C 1 185 ? -16.534 124.646 107.642 1.00 35.18 185 ARG D N 1
ATOM 4560 C CA . ARG C 1 185 ? -17.160 123.806 106.628 1.00 45.67 185 ARG D CA 1
ATOM 4561 C C . ARG C 1 185 ? -16.135 122.933 105.903 1.00 50.05 185 ARG D C 1
ATOM 4562 O O . ARG C 1 185 ? -16.155 121.699 106.055 1.00 40.44 185 ARG D O 1
ATOM 4578 N N . SER D 2 5 ? 26.191 172.788 13.602 1.00 91.46 2 SER H N 1
ATOM 4579 C CA . SER D 2 5 ? 26.556 171.619 12.811 1.00 93.45 2 SER H CA 1
ATOM 4580 C C . SER D 2 5 ? 25.771 170.435 13.361 1.00 86.22 2 SER H C 1
ATOM 4581 O O . SER D 2 5 ? 25.095 170.534 14.392 1.00 75.85 2 SER H O 1
ATOM 4584 N N . ALA D 2 6 ? 25.862 169.308 12.651 1.00 81.42 3 ALA H N 1
ATOM 4585 C CA . ALA D 2 6 ? 25.251 168.084 13.153 1.00 84.79 3 ALA H CA 1
ATOM 4586 C C . ALA D 2 6 ? 25.979 167.578 14.392 1.00 83.07 3 ALA H C 1
ATOM 4587 O O . ALA D 2 6 ? 25.357 166.966 15.271 1.00 73.27 3 ALA H O 1
ATOM 4589 N N . GLU D 2 7 ? 27.284 167.856 14.494 1.00 77.75 4 GLU H N 1
ATOM 4590 C CA . GLU D 2 7 ? 28.043 167.453 15.673 1.00 74.26 4 GLU H CA 1
ATOM 4591 C C . GLU D 2 7 ? 27.565 168.183 16.926 1.00 69.04 4 GLU H C 1
ATOM 4592 O O . GLU D 2 7 ? 27.484 167.582 18.003 1.00 60.38 4 GLU H O 1
ATOM 4598 N N . VAL D 2 8 ? 27.226 169.472 16.811 1.00 64.96 5 VAL H N 1
ATOM 4599 C CA . VAL D 2 8 ? 26.748 170.207 17.980 1.00 65.64 5 VAL H CA 1
ATOM 4600 C C . VAL D 2 8 ? 25.383 169.685 18.420 1.00 59.79 5 VAL H C 1
ATOM 4601 O O . VAL D 2 8 ? 25.132 169.490 19.621 1.00 52.42 5 VAL H O 1
ATOM 4605 N N . ILE D 2 9 ? 24.493 169.421 17.454 1.00 56.66 6 ILE H N 1
ATOM 4606 C CA . ILE D 2 9 ? 23.188 168.847 17.766 1.00 59.56 6 ILE H CA 1
ATOM 4607 C C . ILE D 2 9 ? 23.363 167.497 18.442 1.00 57.18 6 ILE H C 1
ATOM 4608 O O . ILE D 2 9 ? 22.694 167.190 19.440 1.00 49.60 6 ILE H O 1
ATOM 4613 N N . GLY D 2 10 ? 24.285 166.683 17.920 1.00 55.58 7 GLY H N 1
ATOM 4614 C CA . GLY D 2 10 ? 24.548 165.384 18.511 1.00 55.10 7 GLY H CA 1
ATOM 4615 C C . GLY D 2 10 ? 25.059 165.486 19.931 1.00 52.46 7 GLY H C 1
ATOM 4616 O O . GLY D 2 10 ? 24.673 164.697 20.790 1.00 50.59 7 GLY H O 1
ATOM 4617 N N . GLN D 2 11 ? 25.948 166.446 20.193 1.00 52.91 8 GLN H N 1
ATOM 4618 C CA . GLN D 2 11 ? 26.412 166.672 21.559 1.00 53.64 8 GLN H CA 1
ATOM 4619 C C . GLN D 2 11 ? 25.251 167.011 22.485 1.00 47.70 8 GLN H C 1
ATOM 4620 O O . GLN D 2 11 ? 25.130 166.452 23.586 1.00 53.32 8 GLN H O 1
ATOM 4626 N N . VAL D 2 12 ? 24.390 167.940 22.055 1.00 46.86 9 VAL H N 1
ATOM 4627 C CA . VAL D 2 12 ? 23.242 168.326 22.876 1.00 44.19 9 VAL H CA 1
ATOM 4628 C C . VAL D 2 12 ? 22.375 167.107 23.167 1.00 51.04 9 VAL H C 1
ATOM 4629 O O . VAL D 2 12 ? 21.977 166.857 24.315 1.00 48.16 9 VAL H O 1
ATOM 4633 N N . GLU D 2 13 ? 22.084 166.321 22.129 1.00 46.12 10 GLU H N 1
ATOM 4634 C CA . GLU D 2 13 ? 21.214 165.159 22.284 1.00 51.26 10 GLU H CA 1
ATOM 4635 C C . GLU D 2 13 ? 21.843 164.107 23.195 1.00 57.75 10 GLU H C 1
ATOM 4636 O O . GLU D 2 13 ? 21.139 163.453 23.973 1.00 58.96 10 GLU H O 1
ATOM 4642 N N . GLU D 2 14 ? 23.165 163.922 23.111 1.00 51.22 11 GLU H N 1
ATOM 4643 C CA . GLU D 2 14 ? 23.823 162.963 23.991 1.00 52.67 11 GLU H CA 1
ATOM 4644 C C . GLU D 2 14 ? 23.808 163.424 25.441 1.00 44.02 11 GLU H C 1
ATOM 4645 O O . GLU D 2 14 ? 23.786 162.589 26.348 1.00 50.48 11 GLU H O 1
ATOM 4651 N N . ALA D 2 15 ? 23.827 164.737 25.684 1.00 46.01 12 ALA H N 1
ATOM 4652 C CA . ALA D 2 15 ? 24.012 165.216 27.050 1.00 43.51 12 ALA H CA 1
ATOM 4653 C C . ALA D 2 15 ? 22.721 165.276 27.869 1.00 41.69 12 ALA H C 1
ATOM 4654 O O . ALA D 2 15 ? 22.800 165.307 29.098 1.00 41.13 12 ALA H O 1
ATOM 4656 N N . LEU D 2 16 ? 21.551 165.360 27.238 1.00 46.05 13 LEU H N 1
ATOM 4657 C CA . LEU D 2 16 ? 20.294 165.474 27.973 1.00 46.92 13 LEU H CA 1
ATOM 4658 C C . LEU D 2 16 ? 19.778 164.112 28.428 1.00 44.37 13 LEU H C 1
ATOM 4659 O O . LEU D 2 16 ? 19.904 163.108 27.722 1.00 53.75 13 LEU H O 1
ATOM 4664 N N . ASP D 2 17 ? 19.152 164.092 29.606 1.00 46.70 14 ASP H N 1
ATOM 4665 C CA . ASP D 2 17 ? 18.483 162.895 30.098 1.00 51.99 14 ASP H CA 1
ATOM 4666 C C . ASP D 2 17 ? 17.027 162.863 29.616 1.00 50.41 14 ASP H C 1
ATOM 4667 O O . ASP D 2 17 ? 16.560 163.753 28.891 1.00 47.57 14 ASP H O 1
ATOM 4672 N N . THR D 2 18 ? 16.300 161.809 30.008 1.00 47.42 15 THR H N 1
ATOM 4673 C CA . THR D 2 18 ? 14.955 161.590 29.463 1.00 54.68 15 THR H CA 1
ATOM 4674 C C . THR D 2 18 ? 13.996 162.716 29.847 1.00 48.24 15 THR H C 1
ATOM 4675 O O . THR D 2 18 ? 13.230 163.203 29.002 1.00 46.75 15 THR H O 1
ATOM 4679 N N . ASP D 2 19 ? 14.028 163.152 31.113 1.00 45.77 16 ASP H N 1
ATOM 4680 C CA . ASP D 2 19 ? 13.150 164.240 31.537 1.00 49.98 16 ASP H CA 1
ATOM 4681 C C . ASP D 2 19 ? 13.424 165.509 30.737 1.00 45.78 16 ASP H C 1
ATOM 4682 O O . ASP D 2 19 ? 12.489 166.188 30.296 1.00 42.71 16 ASP H O 1
ATOM 4687 N N . GLU D 2 20 ? 14.710 165.832 30.530 1.00 43.89 17 GLU H N 1
ATOM 4688 C CA . GLU D 2 20 ? 15.083 167.037 29.794 1.00 42.60 17 GLU H CA 1
ATOM 4689 C C . GLU D 2 20 ? 14.650 166.961 28.331 1.00 44.64 17 GLU H C 1
ATOM 4690 O O . GLU D 2 20 ? 14.223 167.965 27.753 1.00 38.94 17 GLU H O 1
ATOM 4696 N N . LYS D 2 21 ? 14.763 165.782 27.712 1.00 43.55 18 LYS H N 1
ATOM 4697 C CA . LYS D 2 21 ? 14.313 165.624 26.331 1.00 40.00 18 LYS H CA 1
ATOM 4698 C C . LYS D 2 21 ? 12.799 165.776 26.227 1.00 37.58 18 LYS H C 1
ATOM 4699 O O . LYS D 2 21 ? 12.293 166.439 25.310 1.00 38.14 18 LYS H O 1
ATOM 4705 N N . GLU D 2 22 ? 12.064 165.178 27.161 1.00 38.20 19 GLU H N 1
ATOM 4706 C CA . GLU D 2 22 ? 10.617 165.338 27.150 1.00 39.79 19 GLU H CA 1
ATOM 4707 C C . GLU D 2 22 ? 10.235 166.802 27.340 1.00 39.66 19 GLU H C 1
ATOM 4708 O O . GLU D 2 22 ? 9.360 167.317 26.635 1.00 37.29 19 GLU H O 1
ATOM 4722 N N . LEU D 2 24 ? 11.998 169.353 26.509 1.00 35.98 21 LEU H N 1
ATOM 4723 C CA . LEU D 2 24 ? 12.366 170.033 25.276 1.00 34.56 21 LEU H CA 1
ATOM 4724 C C . LEU D 2 24 ? 11.295 169.834 24.202 1.00 37.50 21 LEU H C 1
ATOM 4725 O O . LEU D 2 24 ? 10.867 170.799 23.556 1.00 31.89 21 LEU H O 1
ATOM 4730 N N . LEU D 2 25 ? 10.809 168.602 24.034 1.00 35.21 22 LEU H N 1
ATOM 4731 C CA . LEU D 2 25 ? 9.724 168.369 23.079 1.00 34.87 22 LEU H CA 1
ATOM 4732 C C . LEU D 2 25 ? 8.474 169.162 23.452 1.00 40.45 22 LEU H C 1
ATOM 4733 O O . LEU D 2 25 ? 7.833 169.765 22.585 1.00 38.20 22 LEU H O 1
ATOM 4738 N N . PHE D 2 26 ? 8.136 169.210 24.746 1.00 32.83 23 PHE H N 1
ATOM 4739 C CA . PHE D 2 26 ? 6.948 169.951 25.166 1.00 33.05 23 PHE H CA 1
ATOM 4740 C C . PHE D 2 26 ? 7.070 171.443 24.870 1.00 35.55 23 PHE H C 1
ATOM 4741 O O . PHE D 2 26 ? 6.097 172.080 24.451 1.00 38.06 23 PHE H O 1
ATOM 4749 N N . LEU D 2 27 ? 8.236 172.029 25.146 1.00 32.64 24 LEU H N 1
ATOM 4750 C CA . LEU D 2 27 ? 8.410 173.473 25.030 1.00 32.79 24 LEU H CA 1
ATOM 4751 C C . LEU D 2 27 ? 8.301 173.959 23.594 1.00 39.16 24 LEU H C 1
ATOM 4752 O O . LEU D 2 27 ? 7.986 175.135 23.388 1.00 37.50 24 LEU H O 1
ATOM 4757 N N . CYS D 2 28 ? 8.547 173.087 22.612 1.00 39.18 25 CYS H N 1
ATOM 4758 C CA . CYS D 2 28 ? 8.549 173.452 21.202 1.00 39.96 25 CYS H CA 1
ATOM 4759 C C . CYS D 2 28 ? 7.241 173.097 20.500 1.00 43.61 25 CYS H C 1
ATOM 4760 O O . CYS D 2 28 ? 7.182 173.135 19.266 1.00 42.79 25 CYS H O 1
ATOM 4763 N N . ARG D 2 29 ? 6.179 172.797 21.264 1.00 42.38 26 ARG H N 1
ATOM 4764 C CA . ARG D 2 29 ? 4.937 172.349 20.645 1.00 44.28 26 ARG H CA 1
ATOM 4765 C C . ARG D 2 29 ? 4.278 173.439 19.817 1.00 44.88 26 ARG H C 1
ATOM 4766 O O . ARG D 2 29 ? 3.512 173.115 18.907 1.00 53.94 26 ARG H O 1
ATOM 4774 N N . ASP D 2 30 ? 4.557 174.715 20.102 1.00 47.59 27 ASP H N 1
ATOM 4775 C CA . ASP D 2 30 ? 4.015 175.809 19.300 1.00 49.19 27 ASP H CA 1
ATOM 4776 C C . ASP D 2 30 ? 4.895 176.172 18.114 1.00 46.25 27 ASP H C 1
ATOM 4777 O O . ASP D 2 30 ? 4.404 176.800 17.172 1.00 46.36 27 ASP H O 1
ATOM 4782 N N . VAL D 2 31 ? 6.180 175.816 18.135 1.00 46.43 28 VAL H N 1
ATOM 4783 C CA . VAL D 2 31 ? 7.035 176.076 16.976 1.00 49.94 28 VAL H CA 1
ATOM 4784 C C . VAL D 2 31 ? 6.771 175.055 15.883 1.00 56.92 28 VAL H C 1
ATOM 4785 O O . VAL D 2 31 ? 6.427 175.400 14.747 1.00 62.27 28 VAL H O 1
ATOM 4789 N N . ALA D 2 32 ? 6.960 173.780 16.210 1.00 63.63 29 ALA H N 1
ATOM 4790 C CA . ALA D 2 32 ? 6.745 172.682 15.273 1.00 83.66 29 ALA H CA 1
ATOM 4791 C C . ALA D 2 32 ? 5.334 172.164 15.502 1.00 80.99 29 ALA H C 1
ATOM 4792 O O . ALA D 2 32 ? 5.104 171.244 16.289 1.00 74.35 29 ALA H O 1
ATOM 4794 N N . ILE D 2 33 ? 4.372 172.774 14.810 1.00 85.64 30 ILE H N 1
ATOM 4795 C CA . ILE D 2 33 ? 2.973 172.394 14.949 1.00 90.55 30 ILE H CA 1
ATOM 4796 C C . ILE D 2 33 ? 2.431 171.666 13.719 1.00 84.47 30 ILE H C 1
ATOM 4797 O O . ILE D 2 33 ? 1.478 170.885 13.857 1.00 84.74 30 ILE H O 1
ATOM 4802 N N . ASP D 2 34 ? 3.014 171.867 12.537 1.00 87.55 31 ASP H N 1
ATOM 4803 C CA . ASP D 2 34 ? 2.621 171.117 11.349 1.00 91.24 31 ASP H CA 1
ATOM 4804 C C . ASP D 2 34 ? 3.345 169.780 11.214 1.00 93.12 31 ASP H C 1
ATOM 4805 O O . ASP D 2 34 ? 3.045 169.025 10.281 1.00 81.19 31 ASP H O 1
ATOM 4810 N N . VAL D 2 35 ? 4.310 169.489 12.091 1.00 96.55 32 VAL H N 1
ATOM 4811 C CA . VAL D 2 35 ? 4.952 168.179 12.182 1.00 97.46 32 VAL H CA 1
ATOM 4812 C C . VAL D 2 35 ? 5.091 167.815 13.654 1.00 88.78 32 VAL H C 1
ATOM 4813 O O . VAL D 2 35 ? 5.340 168.681 14.498 1.00 92.23 32 VAL H O 1
ATOM 4817 N N . VAL D 2 36 ? 4.930 166.530 13.959 1.00 90.51 33 VAL H N 1
ATOM 4818 C CA . VAL D 2 36 ? 5.086 166.013 15.318 1.00 84.29 33 VAL H CA 1
ATOM 4819 C C . VAL D 2 36 ? 6.420 165.284 15.426 1.00 82.77 33 VAL H C 1
ATOM 4820 O O . VAL D 2 36 ? 6.526 164.126 14.994 1.00 89.25 33 VAL H O 1
ATOM 4824 N N . PRO D 2 37 ? 7.453 165.898 15.994 1.00 77.56 34 PRO H N 1
ATOM 4825 C CA . PRO D 2 37 ? 8.773 165.255 16.016 1.00 67.26 34 PRO H CA 1
ATOM 4826 C C . PRO D 2 37 ? 8.777 164.062 16.952 1.00 67.68 34 PRO H C 1
ATOM 4827 O O . PRO D 2 37 ? 8.311 164.159 18.096 1.00 71.14 34 PRO H O 1
ATOM 4831 N N . PRO D 2 38 ? 9.295 162.914 16.499 1.00 73.18 35 PRO H N 1
ATOM 4832 C CA . PRO D 2 38 ? 9.270 161.705 17.337 1.00 68.47 35 PRO H CA 1
ATOM 4833 C C . PRO D 2 38 ? 10.302 161.732 18.456 1.00 61.82 35 PRO H C 1
ATOM 4834 O O . PRO D 2 38 ? 10.136 161.054 19.474 1.00 68.10 35 PRO H O 1
ATOM 4838 N N . ASN D 2 39 ? 11.387 162.480 18.275 1.00 54.37 36 ASN H N 1
ATOM 4839 C CA . ASN D 2 39 ? 12.437 162.540 19.283 1.00 54.99 36 ASN H CA 1
ATOM 4840 C C . ASN D 2 39 ? 13.169 163.874 19.172 1.00 56.35 36 ASN H C 1
ATOM 4841 O O . ASN D 2 39 ? 12.892 164.690 18.284 1.00 53.21 36 ASN H O 1
ATOM 4846 N N . VAL D 2 40 ? 14.118 164.085 20.092 1.00 46.90 37 VAL H N 1
ATOM 4847 C CA . VAL D 2 40 ? 14.803 165.371 20.204 1.00 50.43 37 VAL H CA 1
ATOM 4848 C C . VAL D 2 40 ? 15.757 165.589 19.032 1.00 52.13 37 VAL H C 1
ATOM 4849 O O . VAL D 2 40 ? 15.950 166.728 18.584 1.00 46.41 37 VAL H O 1
ATOM 4853 N N . ARG D 2 41 ? 16.382 164.527 18.522 1.00 51.26 38 ARG H N 1
ATOM 4854 C CA . ARG D 2 41 ? 17.257 164.698 17.368 1.00 52.31 38 ARG H CA 1
ATOM 4855 C C . ARG D 2 41 ? 16.466 165.208 16.167 1.00 58.66 38 ARG H C 1
ATOM 4856 O O . ARG D 2 41 ? 16.841 166.207 15.534 1.00 49.42 38 ARG H O 1
ATOM 4864 N N . ASP D 2 42 ? 15.330 164.562 15.876 1.00 50.57 39 ASP H N 1
ATOM 4865 C CA . ASP D 2 42 ? 14.478 165.004 14.776 1.00 53.82 39 ASP H CA 1
ATOM 4866 C C . ASP D 2 42 ? 13.927 166.402 15.028 1.00 51.59 39 ASP H C 1
ATOM 4867 O O . ASP D 2 42 ? 13.840 167.220 14.102 1.00 44.79 39 ASP H O 1
ATOM 4872 N N . LEU D 2 43 ? 13.556 166.698 16.278 1.00 49.06 40 LEU H N 1
ATOM 4873 C CA . LEU D 2 43 ? 13.058 168.029 16.607 1.00 48.92 40 LEU H CA 1
ATOM 4874 C C . LEU D 2 43 ? 14.105 169.095 16.309 1.00 50.25 40 LEU H C 1
ATOM 4875 O O . LEU D 2 43 ? 13.808 170.112 15.667 1.00 40.35 40 LEU H O 1
ATOM 4880 N N . LEU D 2 44 ? 15.340 168.882 16.778 1.00 41.06 41 LEU H N 1
ATOM 4881 C CA . LEU D 2 44 ? 16.379 169.885 16.572 1.00 43.78 41 LEU H CA 1
ATOM 4882 C C . LEU D 2 44 ? 16.719 170.020 15.096 1.00 46.94 41 LEU H C 1
ATOM 4883 O O . LEU D 2 44 ? 16.971 171.131 14.613 1.00 43.24 41 LEU H O 1
ATOM 4888 N N . ASP D 2 45 ? 16.715 168.904 14.360 1.00 47.67 42 ASP H N 1
ATOM 4889 C CA . ASP D 2 45 ? 16.967 168.974 12.925 1.00 51.08 42 ASP H CA 1
ATOM 4890 C C . ASP D 2 45 ? 15.886 169.787 12.224 1.00 56.29 42 ASP H C 1
ATOM 4891 O O . ASP D 2 45 ? 16.192 170.661 11.404 1.00 55.34 42 ASP H O 1
ATOM 4896 N N . ILE D 2 46 ? 14.617 169.554 12.578 1.00 47.79 43 ILE H N 1
ATOM 4897 C CA . ILE D 2 46 ? 13.524 170.303 11.963 1.00 50.50 43 ILE H CA 1
ATOM 4898 C C . ILE D 2 46 ? 13.636 171.783 12.299 1.00 47.47 43 ILE H C 1
ATOM 4899 O O . ILE D 2 46 ? 13.502 172.648 11.422 1.00 45.74 43 ILE H O 1
ATOM 4904 N N . LEU D 2 47 ? 13.916 172.098 13.565 1.00 45.41 44 LEU H N 1
ATOM 4905 C CA . LEU D 2 47 ? 14.050 173.496 13.962 1.00 47.38 44 LEU H CA 1
ATOM 4906 C C . LEU D 2 47 ? 15.185 174.176 13.207 1.00 45.44 44 LEU H C 1
ATOM 4907 O O . LEU D 2 47 ? 15.055 175.336 12.795 1.00 42.21 44 LEU H O 1
ATOM 4912 N N . ARG D 2 48 ? 16.296 173.461 13.000 1.00 42.06 45 ARG H N 1
ATOM 4913 C CA . ARG D 2 48 ? 17.401 174.002 12.211 1.00 46.94 45 ARG H CA 1
ATOM 4914 C C . ARG D 2 48 ? 16.967 174.275 10.772 1.00 54.37 45 ARG H C 1
ATOM 4915 O O . ARG D 2 48 ? 17.232 175.356 10.232 1.00 47.23 45 ARG H O 1
ATOM 4923 N N . GLU D 2 49 ? 16.276 173.312 10.141 1.00 52.49 46 GLU H N 1
ATOM 4924 C CA . GLU D 2 49 ? 15.875 173.483 8.744 1.00 58.11 46 GLU H CA 1
ATOM 4925 C C . GLU D 2 49 ? 14.952 174.684 8.566 1.00 57.17 46 GLU H C 1
ATOM 4926 O O . GLU D 2 49 ? 15.042 175.399 7.561 1.00 53.08 46 GLU H O 1
ATOM 4932 N N . ARG D 2 50 ? 14.071 174.926 9.533 1.00 54.98 47 ARG H N 1
ATOM 4933 C CA . ARG D 2 50 ? 13.069 175.978 9.441 1.00 57.44 47 ARG H CA 1
ATOM 4934 C C . ARG D 2 50 ? 13.585 177.330 9.900 1.00 54.31 47 ARG H C 1
ATOM 4935 O O . ARG D 2 50 ? 12.819 178.300 9.912 1.00 55.77 47 ARG H O 1
ATOM 4943 N N . GLY D 2 51 ? 14.875 177.432 10.207 1.00 51.40 48 GLY H N 1
ATOM 4944 C CA . GLY D 2 51 ? 15.423 178.673 10.715 1.00 51.61 48 GLY H CA 1
ATOM 4945 C C . GLY D 2 51 ? 15.081 179.013 12.150 1.00 48.54 48 GLY H C 1
ATOM 4946 O O . GLY D 2 51 ? 15.054 180.195 12.507 1.00 53.08 48 GLY H O 1
ATOM 4947 N N . LYS D 2 52 ? 14.835 178.012 12.997 1.00 49.58 49 LYS H N 1
ATOM 4948 C CA . LYS D 2 52 ? 14.507 178.269 14.393 1.00 44.99 49 LYS H CA 1
ATOM 4949 C C . LYS D 2 52 ? 15.583 177.734 15.327 1.00 47.83 49 LYS H C 1
ATOM 4950 O O . LYS D 2 52 ? 15.340 177.583 16.528 1.00 43.05 49 LYS H O 1
ATOM 4956 N N . LEU D 2 53 ? 16.771 177.433 14.805 1.00 42.17 50 LEU H N 1
ATOM 4957 C CA . LEU D 2 53 ? 17.855 176.927 15.635 1.00 40.93 50 LEU H CA 1
ATOM 4958 C C . LEU D 2 53 ? 19.177 177.622 15.286 1.00 49.63 50 LEU H C 1
ATOM 4959 O O . LEU D 2 53 ? 20.161 176.998 14.900 1.00 49.76 50 LEU H O 1
ATOM 4964 N N . SER D 2 54 ? 19.204 178.946 15.419 1.00 41.32 51 SER H N 1
ATOM 4965 C CA . SER D 2 54 ? 20.474 179.644 15.496 1.00 43.85 51 SER H CA 1
ATOM 4966 C C . SER D 2 54 ? 21.113 179.307 16.842 1.00 44.86 51 SER H C 1
ATOM 4967 O O . SER D 2 54 ? 20.532 178.602 17.672 1.00 37.31 51 SER H O 1
ATOM 4970 N N . VAL D 2 55 ? 22.325 179.811 17.071 1.00 44.43 52 VAL H N 1
ATOM 4971 C CA . VAL D 2 55 ? 22.970 179.588 18.365 1.00 48.16 52 VAL H CA 1
ATOM 4972 C C . VAL D 2 55 ? 22.118 180.158 19.498 1.00 40.15 52 VAL H C 1
ATOM 4973 O O . VAL D 2 55 ? 21.960 179.527 20.551 1.00 39.70 52 VAL H O 1
ATOM 4977 N N . GLY D 2 56 ? 21.543 181.346 19.293 1.00 38.65 53 GLY H N 1
ATOM 4978 C CA . GLY D 2 56 ? 20.725 181.950 20.332 1.00 40.03 53 GLY H CA 1
ATOM 4979 C C . GLY D 2 56 ? 19.480 181.141 20.636 1.00 44.85 53 GLY H C 1
ATOM 4980 O O . GLY D 2 56 ? 19.063 181.038 21.792 1.00 43.04 53 GLY H O 1
ATOM 4981 N N . ASP D 2 57 ? 18.867 180.557 19.603 1.00 35.38 54 ASP H N 1
ATOM 4982 C CA . ASP D 2 57 ? 17.689 179.720 19.800 1.00 42.29 54 ASP H CA 1
ATOM 4983 C C . ASP D 2 57 ? 18.025 178.481 20.624 1.00 38.07 54 ASP H C 1
ATOM 4984 O O . ASP D 2 57 ? 17.274 178.097 21.533 1.00 35.60 54 ASP H O 1
ATOM 4989 N N . LEU D 2 58 ? 19.125 177.802 20.275 1.00 34.78 55 LEU H N 1
ATOM 4990 C CA . LEU D 2 58 ? 19.533 176.620 21.033 1.00 42.89 55 LEU H CA 1
ATOM 4991 C C . LEU D 2 58 ? 19.892 176.997 22.465 1.00 34.28 55 LEU H C 1
ATOM 4992 O O . LEU D 2 58 ? 19.592 176.255 23.414 1.00 37.83 55 LEU H O 1
ATOM 4997 N N . ALA D 2 59 ? 20.527 178.156 22.632 1.00 35.75 56 ALA H N 1
ATOM 4998 C CA . ALA D 2 59 ? 20.849 178.659 23.960 1.00 36.14 56 ALA H CA 1
ATOM 4999 C C . ALA D 2 59 ? 19.577 178.914 24.748 1.00 39.25 56 ALA H C 1
ATOM 5000 O O . ALA D 2 59 ? 19.509 178.612 25.939 1.00 39.89 56 ALA H O 1
ATOM 5002 N N . GLU D 2 60 ? 18.542 179.442 24.093 1.00 35.49 57 GLU H N 1
ATOM 5003 C CA . GLU D 2 60 ? 17.272 179.600 24.785 1.00 34.48 57 GLU H CA 1
ATOM 5004 C C . GLU D 2 60 ? 16.734 178.250 25.241 1.00 40.24 57 GLU H C 1
ATOM 5005 O O . GLU D 2 60 ? 16.286 178.105 26.385 1.00 35.27 57 GLU H O 1
ATOM 5011 N N . LEU D 2 61 ? 16.784 177.242 24.369 1.00 32.55 58 LEU H N 1
ATOM 5012 C CA . LEU D 2 61 ? 16.265 175.933 24.763 1.00 32.20 58 LEU H CA 1
ATOM 5013 C C . LEU D 2 61 ? 17.037 175.373 25.955 1.00 31.81 58 LEU H C 1
ATOM 5014 O O . LEU D 2 61 ? 16.440 174.878 26.918 1.00 36.42 58 LEU H O 1
ATOM 5019 N N . LEU D 2 62 ? 18.367 175.461 25.916 1.00 30.90 59 LEU H N 1
ATOM 5020 C CA . LEU D 2 62 ? 19.175 174.945 27.020 1.00 35.10 59 LEU H CA 1
ATOM 5021 C C . LEU D 2 62 ? 18.937 175.745 28.290 1.00 35.30 59 LEU H C 1
ATOM 5022 O O . LEU D 2 62 ? 18.986 175.192 29.393 1.00 36.97 59 LEU H O 1
ATOM 5027 N N . TYR D 2 63 ? 18.703 177.047 28.147 1.00 37.23 60 TYR H N 1
ATOM 5028 C CA . TYR D 2 63 ? 18.387 177.889 29.288 1.00 36.62 60 TYR H CA 1
ATOM 5029 C C . TYR D 2 63 ? 17.080 177.455 29.921 1.00 39.92 60 TYR H C 1
ATOM 5030 O O . TYR D 2 63 ? 16.976 177.396 31.151 1.00 35.26 60 TYR H O 1
ATOM 5039 N N . ARG D 2 64 ? 16.084 177.097 29.088 1.00 32.69 61 ARG H N 1
ATOM 5040 C CA . ARG D 2 64 ? 14.766 176.717 29.593 1.00 32.85 61 ARG H CA 1
ATOM 5041 C C . ARG D 2 64 ? 14.795 175.384 30.324 1.00 35.90 61 ARG H C 1
ATOM 5042 O O . ARG D 2 64 ? 13.941 175.149 31.185 1.00 37.75 61 ARG H O 1
ATOM 5050 N N . VAL D 2 65 ? 15.720 174.483 29.977 1.00 34.80 62 VAL H N 1
ATOM 5051 C CA . VAL D 2 65 ? 15.852 173.238 30.734 1.00 39.68 62 VAL H CA 1
ATOM 5052 C C . VAL D 2 65 ? 16.910 173.396 31.820 1.00 37.76 62 VAL H C 1
ATOM 5053 O O . VAL D 2 65 ? 17.282 172.420 32.475 1.00 39.38 62 VAL H O 1
ATOM 5057 N N . ARG D 2 66 ? 17.414 174.620 31.999 1.00 36.29 63 ARG H N 1
ATOM 5058 C CA . ARG D 2 66 ? 18.333 174.962 33.092 1.00 41.81 63 ARG H CA 1
ATOM 5059 C C . ARG D 2 66 ? 19.663 174.214 33.000 1.00 42.93 63 ARG H C 1
ATOM 5060 O O . ARG D 2 66 ? 20.265 173.873 34.022 1.00 39.56 63 ARG H O 1
ATOM 5068 N N . ARG D 2 67 ? 20.154 173.957 31.789 1.00 35.45 64 ARG H N 1
ATOM 5069 C CA . ARG D 2 67 ? 21.442 173.284 31.626 1.00 35.21 64 ARG H CA 1
ATOM 5070 C C . ARG D 2 67 ? 22.499 174.312 31.229 1.00 35.67 64 ARG H C 1
ATOM 5071 O O . ARG D 2 67 ? 22.992 174.356 30.107 1.00 36.48 64 ARG H O 1
ATOM 5079 N N . PHE D 2 68 ? 22.831 175.157 32.207 1.00 37.77 65 PHE H N 1
ATOM 5080 C CA . PHE D 2 68 ? 23.813 176.214 31.996 1.00 38.51 65 PHE H CA 1
ATOM 5081 C C . PHE D 2 68 ? 25.211 175.632 31.814 1.00 41.77 65 PHE H C 1
ATOM 5082 O O . PHE D 2 68 ? 26.031 176.190 31.064 1.00 41.75 65 PHE H O 1
ATOM 5090 N N . ASP D 2 69 ? 25.484 174.482 32.446 1.00 39.43 66 ASP H N 1
ATOM 5091 C CA . ASP D 2 69 ? 26.741 173.785 32.181 1.00 41.92 66 ASP H CA 1
ATOM 5092 C C . ASP D 2 69 ? 26.864 173.470 30.697 1.00 45.43 66 ASP H C 1
ATOM 5093 O O . ASP D 2 69 ? 27.931 173.653 30.103 1.00 42.64 66 ASP H O 1
ATOM 5098 N N . LEU D 2 70 ? 25.761 173.053 30.068 1.00 41.07 67 LEU H N 1
ATOM 5099 C CA . LEU D 2 70 ? 25.796 172.778 28.639 1.00 40.66 67 LEU H CA 1
ATOM 5100 C C . LEU D 2 70 ? 25.898 174.066 27.837 1.00 45.46 67 LEU H C 1
ATOM 5101 O O . LEU D 2 70 ? 26.605 174.108 26.824 1.00 47.41 67 LEU H O 1
ATOM 5106 N N . LEU D 2 71 ? 25.214 175.128 28.275 1.00 38.87 68 LEU H N 1
ATOM 5107 C CA . LEU D 2 71 ? 25.393 176.433 27.636 1.00 46.72 68 LEU H CA 1
ATOM 5108 C C . LEU D 2 71 ? 26.871 176.770 27.491 1.00 49.59 68 LEU H C 1
ATOM 5109 O O . LEU D 2 71 ? 27.347 177.071 26.389 1.00 45.79 68 LEU H O 1
ATOM 5114 N N . LYS D 2 72 ? 27.623 176.690 28.594 1.00 41.72 69 LYS H N 1
ATOM 5115 C CA . LYS D 2 72 ? 29.047 177.012 28.522 1.00 49.86 69 LYS H CA 1
ATOM 5116 C C . LYS 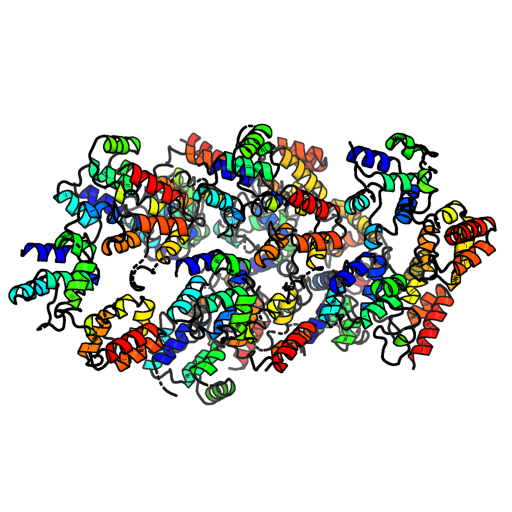D 2 72 ? 29.820 175.988 27.695 1.00 56.43 69 LYS H C 1
ATOM 5117 O O . LYS D 2 72 ? 30.661 176.358 26.861 1.00 47.26 69 LYS H O 1
ATOM 5123 N N . ARG D 2 73 ? 29.566 174.692 27.917 1.00 49.28 70 ARG H N 1
ATOM 5124 C CA . ARG D 2 73 ? 30.460 173.690 27.340 1.00 61.00 70 ARG H CA 1
ATOM 5125 C C . ARG D 2 73 ? 30.276 173.585 25.833 1.00 50.33 70 ARG H C 1
ATOM 5126 O O . ARG D 2 73 ? 31.264 173.494 25.093 1.00 52.01 70 ARG H O 1
ATOM 5134 N N . ILE D 2 74 ? 29.032 173.615 25.362 1.00 50.50 71 ILE H N 1
ATOM 5135 C CA . ILE D 2 74 ? 28.725 173.462 23.942 1.00 52.25 71 ILE H CA 1
ATOM 5136 C C . ILE D 2 74 ? 28.653 174.811 23.233 1.00 54.04 71 ILE H C 1
ATOM 5137 O O . ILE D 2 74 ? 29.213 174.981 22.149 1.00 59.31 71 ILE H O 1
ATOM 5142 N N . LEU D 2 75 ? 27.977 175.812 23.808 1.00 52.86 72 LEU H N 1
ATOM 5143 C CA . LEU D 2 75 ? 27.776 177.065 23.086 1.00 50.56 72 LEU H CA 1
ATOM 5144 C C . LEU D 2 75 ? 28.670 178.206 23.553 1.00 53.91 72 LEU H C 1
ATOM 5145 O O . LEU D 2 75 ? 28.627 179.278 22.946 1.00 51.69 72 LEU H O 1
ATOM 5150 N N . LYS D 2 76 ? 29.462 178.013 24.606 1.00 52.94 73 LYS H N 1
ATOM 5151 C CA . LYS D 2 76 ? 30.353 179.050 25.137 1.00 57.99 73 LYS H CA 1
ATOM 5152 C C . LYS D 2 76 ? 29.598 180.345 25.452 1.00 62.93 73 LYS H C 1
ATOM 5153 O O . LYS D 2 76 ? 29.983 181.438 25.023 1.00 62.78 73 LYS H O 1
ATOM 5167 N N . ASP D 2 78 ? 26.957 182.325 28.776 1.00 72.63 75 ASP H N 1
ATOM 5168 C CA . ASP D 2 78 ? 26.464 182.339 30.149 1.00 80.06 75 ASP H CA 1
ATOM 5169 C C . ASP D 2 78 ? 25.113 183.049 30.200 1.00 75.85 75 ASP H C 1
ATOM 5170 O O . ASP D 2 78 ? 24.556 183.450 29.174 1.00 77.01 75 ASP H O 1
ATOM 5175 N N . ARG D 2 79 ? 24.582 183.196 31.418 1.00 77.05 76 ARG H N 1
ATOM 5176 C CA . ARG D 2 79 ? 23.268 183.809 31.589 1.00 80.39 76 ARG H CA 1
ATOM 5177 C C . ARG D 2 79 ? 23.211 185.247 31.084 1.00 79.96 76 ARG H C 1
ATOM 5178 O O . ARG D 2 79 ? 22.153 185.691 30.625 1.00 78.20 76 ARG H O 1
ATOM 5186 N N . LYS D 2 80 ? 24.316 185.991 31.156 1.00 77.28 77 LYS H N 1
ATOM 5187 C CA . LYS D 2 80 ? 24.297 187.366 30.665 1.00 76.41 77 LYS H CA 1
ATOM 5188 C C . LYS D 2 80 ? 23.960 187.405 29.180 1.00 71.05 77 LYS H C 1
ATOM 5189 O O . LYS D 2 80 ? 23.055 188.131 28.751 1.00 69.56 77 LYS H O 1
ATOM 5195 N N . ALA D 2 81 ? 24.665 186.604 28.384 1.00 70.68 78 ALA H N 1
ATOM 5196 C CA . ALA D 2 81 ? 24.470 186.629 26.941 1.00 64.59 78 ALA H CA 1
ATOM 5197 C C . ALA D 2 81 ? 23.113 186.048 26.553 1.00 60.06 78 ALA H C 1
ATOM 5198 O O . ALA D 2 81 ? 22.459 186.554 25.633 1.00 55.72 78 ALA H O 1
ATOM 5200 N N . VAL D 2 82 ? 22.676 184.978 27.226 1.00 60.70 79 VAL H N 1
ATOM 5201 C CA . VAL D 2 82 ? 21.372 184.397 26.910 1.00 58.66 79 VAL H CA 1
ATOM 5202 C C . VAL D 2 82 ? 20.245 185.365 27.259 1.00 54.39 79 VAL H C 1
ATOM 5203 O O . VAL D 2 82 ? 19.279 185.510 26.500 1.00 52.52 79 VAL H O 1
ATOM 5207 N N . GLU D 2 83 ? 20.349 186.052 28.399 1.00 56.12 80 GLU H N 1
ATOM 5208 C CA . GLU D 2 83 ? 19.327 187.027 28.771 1.00 60.51 80 GLU H CA 1
ATOM 5209 C C . GLU D 2 83 ? 19.347 188.234 27.834 1.00 53.85 80 GLU H C 1
ATOM 5210 O O . GLU D 2 83 ? 18.290 188.780 27.491 1.00 53.47 80 GLU H O 1
ATOM 5216 N N . THR D 2 84 ? 20.532 188.649 27.388 1.00 53.16 81 THR H N 1
ATOM 5217 C CA . THR D 2 84 ? 20.608 189.705 26.384 1.00 54.92 81 THR H CA 1
ATOM 5218 C C . THR D 2 84 ? 19.898 189.280 25.102 1.00 52.47 81 THR H C 1
ATOM 5219 O O . THR D 2 84 ? 19.067 190.022 24.551 1.00 56.75 81 THR H O 1
ATOM 5223 N N . HIS D 2 85 ? 20.183 188.060 24.640 1.00 49.53 82 HIS H N 1
ATOM 5224 C CA . HIS D 2 85 ? 19.521 187.538 23.452 1.00 53.67 82 HIS H CA 1
ATOM 5225 C C . HIS D 2 85 ? 18.004 187.501 23.624 1.00 49.69 82 HIS H C 1
ATOM 5226 O O . HIS D 2 85 ? 17.264 187.867 22.705 1.00 48.21 82 HIS H O 1
ATOM 5233 N N . LEU D 2 86 ? 17.522 187.094 24.805 1.00 49.97 83 LEU H N 1
ATOM 5234 C CA . LEU D 2 86 ? 16.078 187.013 25.028 1.00 52.66 83 LEU H CA 1
ATOM 5235 C C . LEU D 2 86 ? 15.437 188.393 25.104 1.00 51.31 83 LEU H C 1
ATOM 5236 O O . LEU D 2 86 ? 14.247 188.536 24.807 1.00 48.65 83 LEU H O 1
ATOM 5241 N N . LEU D 2 87 ? 16.177 189.400 25.568 1.00 51.64 84 LEU H N 1
ATOM 5242 C CA . LEU D 2 87 ? 15.631 190.753 25.576 1.00 53.90 84 LEU H CA 1
ATOM 5243 C C . LEU D 2 87 ? 15.576 191.350 24.173 1.00 62.52 84 LEU H C 1
ATOM 5244 O O . LEU D 2 87 ? 14.691 192.167 23.886 1.00 65.09 84 LEU H O 1
ATOM 5249 N N . ARG D 2 88 ? 16.500 190.958 23.289 1.00 57.23 85 ARG H N 1
ATOM 5250 C CA . ARG D 2 88 ? 16.621 191.580 21.972 1.00 55.56 85 ARG H CA 1
ATOM 5251 C C . ARG D 2 88 ? 15.928 190.804 20.850 1.00 55.08 85 ARG H C 1
ATOM 5252 O O . ARG D 2 88 ? 15.931 191.268 19.703 1.00 53.30 85 ARG H O 1
ATOM 5260 N N . ASN D 2 89 ? 15.344 189.650 21.137 1.00 53.46 86 ASN H N 1
ATOM 5261 C CA . ASN D 2 89 ? 14.810 188.782 20.094 1.00 51.31 86 ASN H CA 1
ATOM 5262 C C . ASN D 2 89 ? 13.497 188.177 20.548 1.00 52.73 86 ASN H C 1
ATOM 5263 O O . ASN D 2 89 ? 13.269 187.998 21.747 1.00 47.89 86 ASN H O 1
ATOM 5268 N N . PRO D 2 90 ? 12.626 187.800 19.608 1.00 56.24 87 PRO H N 1
ATOM 5269 C CA . PRO D 2 90 ? 11.423 187.068 19.997 1.00 46.93 87 PRO H CA 1
ATOM 5270 C C . PRO D 2 90 ? 11.784 185.695 20.525 1.00 47.18 87 PRO H C 1
ATOM 5271 O O . PRO D 2 90 ? 12.752 185.068 20.088 1.00 48.23 87 PRO H O 1
ATOM 5275 N N . HIS D 2 91 ? 10.977 185.225 21.470 1.00 47.20 88 HIS H N 1
ATOM 5276 C CA . HIS D 2 91 ? 11.261 183.975 22.153 1.00 43.69 88 HIS H CA 1
ATOM 5277 C C . HIS D 2 91 ? 10.685 182.821 21.351 1.00 42.64 88 HIS H C 1
ATOM 5278 O O . HIS D 2 91 ? 9.567 182.895 20.839 1.00 42.84 88 HIS H O 1
ATOM 5285 N N . LEU D 2 92 ? 11.467 181.757 21.236 1.00 42.16 89 LEU H N 1
ATOM 5286 C CA . LEU D 2 92 ? 10.956 180.533 20.641 1.00 47.26 89 LEU H CA 1
ATOM 5287 C C . LEU D 2 92 ? 9.859 179.920 21.510 1.00 47.64 89 LEU H C 1
ATOM 5288 O O . LEU D 2 92 ? 8.872 179.386 20.993 1.00 40.55 89 LEU H O 1
ATOM 5293 N N . VAL D 2 93 ? 10.009 180.007 22.830 1.00 39.91 90 VAL H N 1
ATOM 5294 C CA . VAL D 2 93 ? 9.123 179.370 23.797 1.00 38.89 90 VAL H CA 1
ATOM 5295 C C . VAL D 2 93 ? 8.296 180.454 24.479 1.00 39.10 90 VAL H C 1
ATOM 5296 O O . VAL D 2 93 ? 8.854 181.375 25.092 1.00 39.52 90 VAL H O 1
ATOM 5300 N N . SER D 2 94 ? 6.971 180.321 24.416 1.00 38.96 91 SER H N 1
ATOM 5301 C CA . SER D 2 94 ? 6.060 181.316 24.973 1.00 39.37 91 SER H CA 1
ATOM 5302 C C . SER D 2 94 ? 6.090 181.277 26.502 1.00 38.74 91 SER H C 1
ATOM 5303 O O . SER D 2 94 ? 6.481 180.281 27.114 1.00 39.12 91 SER H O 1
ATOM 5306 N N . ASP D 2 95 ? 5.640 182.376 27.120 1.00 39.38 92 ASP H N 1
ATOM 5307 C CA . ASP D 2 95 ? 5.568 182.428 28.577 1.00 43.91 92 ASP H CA 1
ATOM 5308 C C . ASP D 2 95 ? 4.602 181.385 29.127 1.00 38.13 92 ASP H C 1
ATOM 5309 O O . ASP D 2 95 ? 4.784 180.905 30.246 1.00 37.55 92 ASP H O 1
ATOM 5314 N N . TYR D 2 96 ? 3.589 181.012 28.345 1.00 38.11 93 TYR H N 1
ATOM 5315 C CA . TYR D 2 96 ? 2.664 179.972 28.765 1.00 40.33 93 TYR H CA 1
ATOM 5316 C C . TYR D 2 96 ? 3.390 178.634 28.899 1.00 37.38 93 TYR H C 1
ATOM 5317 O O . TYR D 2 96 ? 3.220 177.917 29.897 1.00 36.70 93 TYR H O 1
ATOM 5326 N N . ARG D 2 97 ? 4.212 178.286 27.901 1.00 36.31 94 ARG H N 1
ATOM 5327 C CA . ARG D 2 97 ? 4.981 177.041 27.958 1.00 35.56 94 ARG H CA 1
ATOM 5328 C C . ARG D 2 97 ? 5.978 177.054 29.111 1.00 35.27 94 ARG H C 1
ATOM 5329 O O . ARG D 2 97 ? 6.138 176.049 29.819 1.00 34.60 94 ARG H O 1
ATOM 5337 N N . VAL D 2 98 ? 6.666 178.185 29.305 1.00 35.93 95 VAL H N 1
ATOM 5338 C CA . VAL D 2 98 ? 7.584 178.322 30.430 1.00 35.93 95 VAL H CA 1
ATOM 5339 C C . VAL D 2 98 ? 6.845 178.122 31.744 1.00 35.56 95 VAL H C 1
ATOM 5340 O O . VAL D 2 98 ? 7.330 177.428 32.643 1.00 35.18 95 VAL H O 1
ATOM 5344 N N . LEU D 2 99 ? 5.647 178.709 31.865 1.00 35.81 96 LEU H N 1
ATOM 5345 C CA . LEU D 2 99 ? 4.862 178.560 33.088 1.00 37.20 96 LEU H CA 1
ATOM 5346 C C . LEU D 2 99 ? 4.504 177.101 33.342 1.00 34.67 96 LEU H C 1
ATOM 5347 O O . LEU D 2 99 ? 4.602 176.616 34.480 1.00 34.40 96 LEU H O 1
ATOM 5360 N N . ALA D 2 101 ? 6.078 174.420 32.351 1.00 33.45 98 ALA H N 1
ATOM 5361 C CA . ALA D 2 101 ? 7.277 173.697 32.763 1.00 33.34 98 ALA H CA 1
ATOM 5362 C C . ALA D 2 101 ? 7.660 174.044 34.197 1.00 36.67 98 ALA H C 1
ATOM 5363 O O . ALA D 2 101 ? 8.072 173.166 34.969 1.00 33.37 98 ALA H O 1
ATOM 5365 N N . GLU D 2 102 ? 7.489 175.306 34.585 1.00 34.12 99 GLU H N 1
ATOM 5366 C CA . GLU D 2 102 ? 7.842 175.729 35.936 1.00 36.62 99 GLU H CA 1
ATOM 5367 C C . GLU D 2 102 ? 6.936 175.074 36.979 1.00 34.21 99 GLU H C 1
ATOM 5368 O O . GLU D 2 102 ? 7.403 174.578 38.022 1.00 35.00 99 GLU H O 1
ATOM 5374 N N . ILE D 2 103 ? 5.634 175.064 36.709 1.00 33.89 100 ILE H N 1
ATOM 5375 C CA . ILE D 2 103 ? 4.709 174.336 37.570 1.00 33.53 100 ILE H CA 1
ATOM 5376 C C . ILE D 2 103 ? 5.114 172.871 37.661 1.00 32.92 100 ILE H C 1
ATOM 5377 O O . ILE D 2 103 ? 5.146 172.287 38.745 1.00 32.92 100 ILE H O 1
ATOM 5382 N N . GLY D 2 104 ? 5.407 172.254 36.514 1.00 33.73 101 GLY H N 1
ATOM 5383 C CA . GLY D 2 104 ? 5.790 170.855 36.509 1.00 32.13 101 GLY H CA 1
ATOM 5384 C C . GLY D 2 104 ? 7.020 170.584 37.347 1.00 32.49 101 GLY H C 1
ATOM 5385 O O . GLY D 2 104 ? 7.081 169.586 38.065 1.00 35.05 101 GLY H O 1
ATOM 5386 N N . GLU D 2 105 ? 7.985 171.506 37.325 1.00 33.07 102 GLU H N 1
ATOM 5387 C CA . GLU D 2 105 ? 9.180 171.298 38.127 1.00 33.64 102 GLU H CA 1
ATOM 5388 C C . GLU D 2 105 ? 8.923 171.566 39.598 1.00 34.06 102 GLU H C 1
ATOM 5389 O O . GLU D 2 105 ? 9.732 171.156 40.434 1.00 34.60 102 GLU H O 1
ATOM 5395 N N . ASP D 2 106 ? 7.817 172.208 39.948 1.00 33.99 103 ASP H N 1
ATOM 5396 C CA . ASP D 2 106 ? 7.537 172.346 41.375 1.00 37.52 103 ASP H CA 1
ATOM 5397 C C . ASP D 2 106 ? 6.624 171.250 41.938 1.00 36.74 103 ASP H C 1
ATOM 5398 O O . ASP D 2 106 ? 6.235 171.334 43.109 1.00 34.49 103 ASP H O 1
ATOM 5403 N N . LEU D 2 107 ? 6.263 170.239 41.153 1.00 33.22 104 LEU H N 1
ATOM 5404 C CA . LEU D 2 107 ? 5.375 169.173 41.613 1.00 32.81 104 LEU H CA 1
ATOM 5405 C C . LEU D 2 107 ? 6.151 167.881 41.847 1.00 37.89 104 LEU H C 1
ATOM 5406 O O . LEU D 2 107 ? 6.797 167.370 40.925 1.00 34.79 104 LEU H O 1
ATOM 5411 N N . ASP D 2 108 ? 5.988 167.280 43.035 1.00 35.45 105 ASP H N 1
ATOM 5412 C CA . ASP D 2 108 ? 6.635 165.996 43.262 1.00 37.26 105 ASP H CA 1
ATOM 5413 C C . ASP D 2 108 ? 5.719 164.871 42.788 1.00 33.78 105 ASP H C 1
ATOM 5414 O O . ASP D 2 108 ? 4.617 165.109 42.271 1.00 32.22 105 ASP H O 1
ATOM 5419 N N . LYS D 2 109 ? 6.203 163.631 42.909 1.00 26.74 106 LYS H N 1
ATOM 5420 C CA . LYS D 2 109 ? 5.495 162.504 42.299 1.00 31.66 106 LYS H CA 1
ATOM 5421 C C . LYS D 2 109 ? 4.078 162.359 42.855 1.00 33.90 106 LYS H C 1
ATOM 5422 O O . LYS D 2 109 ? 3.133 162.051 42.109 1.00 31.17 106 LYS H O 1
ATOM 5428 N N . SER D 2 110 ? 3.908 162.597 44.159 1.00 31.17 107 SER H N 1
ATOM 5429 C CA . SER D 2 110 ? 2.590 162.455 44.781 1.00 36.62 107 SER H CA 1
ATOM 5430 C C . SER D 2 110 ? 1.623 163.535 44.300 1.00 28.34 107 SER H C 1
ATOM 5431 O O . SER D 2 110 ? 0.442 163.253 44.044 1.00 31.21 107 SER H O 1
ATOM 5434 N N . ASP D 2 111 ? 2.096 164.782 44.201 1.00 27.49 108 ASP H N 1
ATOM 5435 C CA . ASP D 2 111 ? 1.268 165.858 43.659 1.00 32.64 108 ASP H CA 1
ATOM 5436 C C . ASP D 2 111 ? 0.838 165.573 42.221 1.00 30.64 108 ASP H C 1
ATOM 5437 O O . ASP D 2 111 ? -0.321 165.817 41.855 1.00 34.31 108 ASP H O 1
ATOM 5442 N N . VAL D 2 112 ? 1.755 165.079 41.380 1.00 33.20 109 VAL H N 1
ATOM 5443 C CA . VAL D 2 112 ? 1.383 164.795 39.993 1.00 31.79 109 VAL H CA 1
ATOM 5444 C C . VAL D 2 112 ? 0.350 163.673 39.942 1.00 28.31 109 VAL H C 1
ATOM 5445 O O . VAL D 2 112 ? -0.604 163.720 39.157 1.00 29.72 109 VAL H O 1
ATOM 5449 N N . SER D 2 113 ? 0.527 162.654 40.784 1.00 27.20 110 SER H N 1
ATOM 5450 C CA . SER D 2 113 ? -0.433 161.561 40.864 1.00 33.75 110 SER H CA 1
ATOM 5451 C C . SER D 2 113 ? -1.822 162.063 41.253 1.00 36.26 110 SER H C 1
ATOM 5452 O O . SER D 2 113 ? -2.837 161.648 40.668 1.00 35.53 110 SER H O 1
ATOM 5455 N N . SER D 2 114 ? -1.884 162.944 42.254 1.00 29.18 111 SER H N 1
ATOM 5456 C CA . SER D 2 114 ? -3.167 163.501 42.678 1.00 38.49 111 SER H CA 1
ATOM 5457 C C . SER D 2 114 ? -3.801 164.318 41.563 1.00 31.75 111 SER H C 1
ATOM 5458 O O . SER D 2 114 ? -5.014 164.242 41.342 1.00 33.54 111 SER H O 1
ATOM 5461 N N . LEU D 2 115 ? -2.990 165.086 40.833 1.00 31.77 112 LEU H N 1
ATOM 5462 C CA . LEU D 2 115 ? -3.511 165.872 39.717 1.00 33.31 112 LEU H CA 1
ATOM 5463 C C . LEU D 2 115 ? -4.087 164.981 38.618 1.00 34.87 112 LEU H C 1
ATOM 5464 O O . LEU D 2 115 ? -5.169 165.254 38.086 1.00 38.75 112 LEU H O 1
ATOM 5469 N N . ILE D 2 116 ? -3.359 163.930 38.235 1.00 36.08 113 ILE H N 1
ATOM 5470 C CA . ILE D 2 116 ? -3.864 163.043 37.187 1.00 38.41 113 ILE H CA 1
ATOM 5471 C C . ILE D 2 116 ? -5.171 162.397 37.630 1.00 38.06 113 ILE H C 1
ATOM 5472 O O . ILE D 2 116 ? -6.123 162.274 36.841 1.00 36.08 113 ILE H O 1
ATOM 5477 N N . PHE D 2 117 ? -5.236 161.984 38.903 1.00 36.02 114 PHE H N 1
ATOM 5478 C CA . PHE D 2 117 ? -6.470 161.418 39.440 1.00 34.54 114 PHE H CA 1
ATOM 5479 C C . PHE D 2 117 ? -7.623 162.411 39.349 1.00 37.00 114 PHE H C 1
ATOM 5480 O O . PHE D 2 117 ? -8.742 162.038 38.982 1.00 37.92 114 PHE H O 1
ATOM 5488 N N . LEU D 2 118 ? -7.373 163.684 39.658 1.00 35.92 115 LEU H N 1
ATOM 5489 C CA . LEU D 2 118 ? -8.439 164.677 39.522 1.00 38.43 115 LEU H CA 1
ATOM 5490 C C . LEU D 2 118 ? -8.844 164.855 38.062 1.00 41.39 115 LEU H C 1
ATOM 5491 O O . LEU D 2 118 ? -10.032 164.976 37.748 1.00 42.98 115 LEU H O 1
ATOM 5504 N N . LYS D 2 120 ? -8.999 162.741 35.704 1.00 41.49 117 LYS H N 1
ATOM 5505 C CA . LYS D 2 120 ? -9.673 161.539 35.154 1.00 43.02 117 LYS H CA 1
ATOM 5506 C C . LYS D 2 120 ? -11.194 161.741 35.207 1.00 56.26 117 LYS H C 1
ATOM 5507 O O . LYS D 2 120 ? -11.917 160.921 34.635 1.00 54.92 117 LYS H O 1
ATOM 5513 N N . ASP D 2 121 ? -11.647 162.775 35.901 1.00 44.66 118 ASP H N 1
ATOM 5514 C CA . ASP D 2 121 ? -13.082 163.124 35.852 1.00 45.68 118 ASP H CA 1
ATOM 5515 C C . ASP D 2 121 ? -13.342 163.839 34.516 1.00 46.95 118 ASP H C 1
ATOM 5516 O O . ASP D 2 121 ? -14.515 164.016 34.180 1.00 49.46 118 ASP H O 1
ATOM 5521 N N . TYR D 2 122 ? -12.292 164.238 33.791 1.00 41.79 119 TYR H N 1
ATOM 5522 C CA . TYR D 2 122 ? -12.452 164.868 32.480 1.00 44.61 119 TYR H CA 1
ATOM 5523 C C . TYR D 2 122 ? -11.939 164.020 31.316 1.00 49.34 119 TYR H C 1
ATOM 5524 O O . TYR D 2 122 ? -12.064 164.441 30.164 1.00 41.21 119 TYR H O 1
ATOM 5541 N N . GLY D 2 124 ? -10.782 159.692 29.791 1.00 52.19 121 GLY H N 1
ATOM 5542 C CA . GLY D 2 124 ? -10.824 158.260 30.047 1.00 53.87 121 GLY H CA 1
ATOM 5543 C C . GLY D 2 124 ? -9.624 157.774 30.843 1.00 50.54 121 GLY H C 1
ATOM 5544 O O . GLY D 2 124 ? -8.523 158.326 30.752 1.00 45.69 121 GLY H O 1
ATOM 5545 N N . ARG D 2 125 ? -9.846 156.699 31.616 1.00 38.79 122 ARG H N 1
ATOM 5546 C CA . ARG D 2 125 ? -8.789 156.098 32.435 1.00 45.33 122 ARG H CA 1
ATOM 5547 C C . ARG D 2 125 ? -7.607 155.631 31.601 1.00 49.29 122 ARG H C 1
ATOM 5548 O O . ARG D 2 125 ? -6.487 155.540 32.116 1.00 49.55 122 ARG H O 1
ATOM 5556 N N . GLY D 2 126 ? -7.831 155.289 30.341 1.00 48.97 123 GLY H N 1
ATOM 5557 C CA . GLY D 2 126 ? -6.725 154.859 29.508 1.00 55.59 123 GLY H CA 1
ATOM 5558 C C . GLY D 2 126 ? -5.916 155.967 28.888 1.00 57.04 123 GLY H C 1
ATOM 5559 O O . GLY D 2 126 ? -4.899 155.694 28.245 1.00 64.34 123 GLY H O 1
ATOM 5560 N N . LYS D 2 127 ? -6.329 157.222 29.069 1.00 52.39 124 LYS H N 1
ATOM 5561 C CA . LYS D 2 127 ? -5.656 158.321 28.383 1.00 57.83 124 LYS H CA 1
ATOM 5562 C C . LYS D 2 127 ? -4.243 158.518 28.910 1.00 60.78 124 LYS H C 1
ATOM 5563 O O . LYS D 2 127 ? -3.318 158.813 28.146 1.00 52.93 124 LYS H O 1
ATOM 5569 N N . ILE D 2 128 ? -4.060 158.347 30.211 1.00 48.74 125 ILE H N 1
ATOM 5570 C CA . ILE D 2 128 ? -2.867 158.822 30.890 1.00 60.61 125 ILE H CA 1
ATOM 5571 C C . ILE D 2 128 ? -2.567 157.847 32.023 1.00 55.88 125 ILE H C 1
ATOM 5572 O O . ILE D 2 128 ? -3.444 157.523 32.829 1.00 48.30 125 ILE H O 1
ATOM 5577 N N . SER D 2 129 ? -1.342 157.345 32.053 1.00 59.59 126 SER H N 1
ATOM 5578 C CA . SER D 2 129 ? -0.941 156.378 33.059 1.00 59.65 126 SER H CA 1
ATOM 5579 C C . SER D 2 129 ? -0.545 157.076 34.363 1.00 63.22 126 SER H C 1
ATOM 5580 O O . SER D 2 129 ? -0.127 158.239 34.383 1.00 48.45 126 SER H O 1
ATOM 5583 N N . LYS D 2 130 ? -0.663 156.327 35.463 1.00 62.47 127 LYS H N 1
ATOM 5584 C CA . LYS D 2 130 ? -0.470 156.895 36.796 1.00 65.76 127 LYS H CA 1
ATOM 5585 C C . LYS D 2 130 ? 0.922 157.500 36.982 1.00 69.33 127 LYS H C 1
ATOM 5586 O O . LYS D 2 130 ? 1.061 158.518 37.671 1.00 70.26 127 LYS H O 1
ATOM 5592 N N . GLU D 2 131 ? 1.954 156.910 36.372 1.00 63.06 128 GLU H N 1
ATOM 5593 C CA . GLU D 2 131 ? 3.340 157.329 36.574 1.00 66.09 128 GLU H CA 1
ATOM 5594 C C . GLU D 2 131 ? 3.801 158.441 35.634 1.00 66.35 128 GLU H C 1
ATOM 5595 O O . GLU D 2 131 ? 4.973 158.824 35.692 1.00 65.98 128 GLU H O 1
ATOM 5601 N N . LYS D 2 132 ? 2.932 158.970 34.778 1.00 49.41 129 LYS H N 1
ATOM 5602 C CA . LYS D 2 132 ? 3.390 159.935 33.792 1.00 47.03 129 LYS H CA 1
ATOM 5603 C C . LYS D 2 132 ? 3.583 161.318 34.422 1.00 41.70 129 LYS H C 1
ATOM 5604 O O . LYS D 2 132 ? 3.160 161.584 35.549 1.00 36.99 129 LYS H O 1
ATOM 5610 N N . SER D 2 133 ? 4.237 162.211 33.675 1.00 34.12 130 SER H N 1
ATOM 5611 C CA . SER D 2 133 ? 4.692 163.479 34.226 1.00 33.10 130 SER H CA 1
ATOM 5612 C C . SER D 2 133 ? 3.604 164.545 34.138 1.00 32.73 130 SER H C 1
ATOM 5613 O O . SER D 2 133 ? 2.592 164.374 33.471 1.00 33.14 130 SER H O 1
ATOM 5616 N N . PHE D 2 134 ? 3.857 165.693 34.778 1.00 27.87 131 PHE H N 1
ATOM 5617 C CA . PHE D 2 134 ? 2.918 166.804 34.680 1.00 31.16 131 PHE H CA 1
ATOM 5618 C C . PHE D 2 134 ? 2.787 167.301 33.244 1.00 30.85 131 PHE H C 1
ATOM 5619 O O . PHE D 2 134 ? 1.698 167.707 32.806 1.00 31.80 131 PHE H O 1
ATOM 5627 N N . LEU D 2 135 ? 3.893 167.307 32.503 1.00 27.96 132 LEU H N 1
ATOM 5628 C CA . LEU D 2 135 ? 3.868 167.785 31.122 1.00 33.87 132 LEU H CA 1
ATOM 5629 C C . LEU D 2 135 ? 3.087 166.837 30.223 1.00 28.77 132 LEU H C 1
ATOM 5630 O O . LEU D 2 135 ? 2.389 167.290 29.310 1.00 33.39 132 LEU H O 1
ATOM 5635 N N . ASP D 2 136 ? 3.177 165.521 30.472 1.00 33.64 133 ASP H N 1
ATOM 5636 C CA . ASP D 2 136 ? 2.314 164.563 29.773 1.00 34.00 133 ASP H CA 1
ATOM 5637 C C . ASP D 2 136 ? 0.842 164.861 30.018 1.00 34.22 133 ASP H C 1
ATOM 5638 O O . ASP D 2 136 ? 0.016 164.796 29.089 1.00 36.62 133 ASP H O 1
ATOM 5643 N N . LEU D 2 137 ? 0.483 165.136 31.279 1.00 28.28 134 LEU H N 1
ATOM 5644 C CA . LEU D 2 137 ? -0.900 165.488 31.588 1.00 31.04 134 LEU H CA 1
ATOM 5645 C C . LEU D 2 137 ? -1.315 166.760 30.853 1.00 31.62 134 LEU H C 1
ATOM 5646 O O . LEU D 2 137 ? -2.401 166.824 30.260 1.00 30.99 134 LEU H O 1
ATOM 5651 N N . VAL D 2 138 ? -0.438 167.765 30.839 1.00 31.65 135 VAL H N 1
ATOM 5652 C CA . VAL D 2 138 ? -0.740 169.008 30.134 1.00 35.48 135 VAL H CA 1
ATOM 5653 C C . VAL D 2 138 ? -0.971 168.738 28.653 1.00 36.49 135 VAL H C 1
ATOM 5654 O O . VAL D 2 138 ? -1.847 169.341 28.027 1.00 33.27 135 VAL H O 1
ATOM 5658 N N . VAL D 2 139 ? -0.184 167.842 28.062 1.00 33.19 136 VAL H N 1
ATOM 5659 C CA . VAL D 2 139 ? -0.388 167.530 26.649 1.00 37.32 136 VAL H CA 1
ATOM 5660 C C . VAL D 2 139 ? -1.773 166.917 26.436 1.00 36.41 136 VAL H C 1
ATOM 5661 O O . VAL D 2 139 ? -2.508 167.299 25.511 1.00 35.34 136 VAL H O 1
ATOM 5665 N N . GLU D 2 140 ? -2.160 165.970 27.295 1.00 30.76 137 GLU H N 1
ATOM 5666 C CA . GLU D 2 140 ? -3.494 165.371 27.146 1.00 33.60 137 GLU H CA 1
ATOM 5667 C C . GLU D 2 140 ? -4.598 166.421 27.283 1.00 34.47 137 GLU H C 1
ATOM 5668 O O . GLU D 2 140 ? -5.604 166.379 26.560 1.00 33.87 137 GLU H O 1
ATOM 5674 N N . LEU D 2 141 ? -4.437 167.360 28.218 1.00 35.20 138 LEU H N 1
ATOM 5675 C CA . LEU D 2 141 ? -5.428 168.425 28.398 1.00 31.72 138 LEU H CA 1
ATOM 5676 C C . LEU D 2 141 ? -5.472 169.370 27.197 1.00 38.19 138 LEU H C 1
ATOM 5677 O O . LEU D 2 141 ? -6.551 169.861 26.827 1.00 38.81 138 LEU H O 1
ATOM 5682 N N . GLU D 2 142 ? -4.313 169.667 26.593 1.00 32.51 139 GLU H N 1
ATOM 5683 C CA . GLU D 2 142 ? -4.303 170.491 25.379 1.00 32.45 139 GLU H CA 1
ATOM 5684 C C . GLU D 2 142 ? -5.047 169.796 24.245 1.00 33.36 139 GLU H C 1
ATOM 5685 O O . GLU D 2 142 ? -5.869 170.416 23.559 1.00 35.33 139 GLU H O 1
ATOM 5691 N N . LYS D 2 143 ? -4.827 168.489 24.076 1.00 36.89 140 LYS H N 1
ATOM 5692 C CA . LYS D 2 143 ? -5.532 167.774 23.017 1.00 33.98 140 LYS H CA 1
ATOM 5693 C C . LYS D 2 143 ? -7.045 167.839 23.202 1.00 35.76 140 LYS H C 1
ATOM 5694 O O . LYS D 2 143 ? -7.790 167.843 22.213 1.00 35.72 140 LYS H O 1
ATOM 5700 N N . LEU D 2 144 ? -7.514 167.918 24.449 1.00 33.83 141 LEU H N 1
ATOM 5701 C CA . LEU D 2 144 ? -8.932 168.024 24.762 1.00 35.57 141 LEU H CA 1
ATOM 5702 C C . LEU D 2 144 ? -9.397 169.470 24.875 1.00 35.19 141 LEU H C 1
ATOM 5703 O O . LEU D 2 144 ? -10.545 169.706 25.253 1.00 35.93 141 LEU H O 1
ATOM 5708 N N . ASN D 2 145 ? -8.523 170.433 24.586 1.00 35.25 142 ASN H N 1
ATOM 5709 C CA . ASN D 2 145 ? -8.843 171.859 24.675 1.00 45.14 142 ASN H CA 1
ATOM 5710 C C . ASN D 2 145 ? -9.331 172.253 26.071 1.00 44.79 142 ASN H C 1
ATOM 5711 O O . ASN D 2 145 ? -10.189 173.124 26.222 1.00 46.45 142 ASN H O 1
ATOM 5716 N N . LEU D 2 146 ? -8.762 171.630 27.102 1.00 42.00 143 LEU H N 1
ATOM 5717 C CA . LEU D 2 146 ? -9.099 171.928 28.488 1.00 40.00 143 LEU H CA 1
ATOM 5718 C C . LEU D 2 146 ? -8.080 172.844 29.163 1.00 42.29 143 LEU H C 1
ATOM 5719 O O . LEU D 2 146 ? -8.308 173.278 30.296 1.00 38.15 143 LEU H O 1
ATOM 5724 N N . VAL D 2 147 ? -6.942 173.110 28.532 1.00 39.11 144 VAL H N 1
ATOM 5725 C CA . VAL D 2 147 ? -6.008 174.104 29.042 1.00 36.26 144 VAL H CA 1
ATOM 5726 C C . VAL D 2 147 ? -5.377 174.794 27.841 1.00 43.51 144 VAL H C 1
ATOM 5727 O O . VAL D 2 147 ? -5.132 174.165 26.806 1.00 38.58 144 VAL H O 1
ATOM 5731 N N . ALA D 2 148 ? -5.147 176.096 27.975 1.00 40.19 145 ALA H N 1
ATOM 5732 C CA . ALA D 2 148 ? -4.637 176.935 26.904 1.00 42.87 145 ALA H CA 1
ATOM 5733 C C . ALA D 2 148 ? -4.088 178.208 27.533 1.00 41.19 145 ALA H C 1
ATOM 5734 O O . ALA D 2 148 ? -4.350 178.472 28.716 1.00 44.25 145 ALA H O 1
ATOM 5736 N N . PRO D 2 149 ? -3.299 179.000 26.788 1.00 41.60 146 PRO H N 1
ATOM 5737 C CA . PRO D 2 149 ? -2.777 180.260 27.352 1.00 48.75 146 PRO H CA 1
ATOM 5738 C C . PRO D 2 149 ? -3.844 181.173 27.949 1.00 52.76 146 PRO H C 1
ATOM 5739 O O . PRO D 2 149 ? -3.576 181.863 28.943 1.00 53.57 146 PRO H O 1
ATOM 5743 N N . ASP D 2 150 ? -5.049 181.190 27.376 1.00 47.52 147 ASP H N 1
ATOM 5744 C CA . ASP D 2 150 ? -6.149 182.010 27.865 1.00 54.73 147 ASP H CA 1
ATOM 5745 C C . ASP D 2 150 ? -7.220 181.181 28.568 1.00 56.02 147 ASP H C 1
ATOM 5746 O O . ASP D 2 150 ? -8.343 181.658 28.752 1.00 57.11 147 ASP H O 1
ATOM 5751 N N . GLN D 2 151 ? -6.907 179.936 28.946 1.00 46.15 148 GLN H N 1
ATOM 5752 C CA . GLN D 2 151 ? -7.896 179.039 29.555 1.00 47.84 148 GLN H CA 1
ATOM 5753 C C . GLN D 2 151 ? -7.196 178.236 30.658 1.00 40.06 148 GLN H C 1
ATOM 5754 O O . GLN D 2 151 ? -6.838 177.068 30.488 1.00 42.21 148 GLN H O 1
ATOM 5760 N N . LEU D 2 152 ? -7.013 178.868 31.817 1.00 39.92 149 LEU H N 1
ATOM 5761 C CA . LEU D 2 152 ? -6.250 178.270 32.907 1.00 40.83 149 LEU H CA 1
ATOM 5762 C C . LEU D 2 152 ? -7.097 178.016 34.147 1.00 44.88 149 LEU H C 1
ATOM 5763 O O . LEU D 2 152 ? -6.553 177.597 35.179 1.00 36.88 149 LEU H O 1
ATOM 5768 N N . ASP D 2 153 ? -8.416 178.229 34.063 1.00 33.97 150 ASP H N 1
ATOM 5769 C CA . ASP D 2 153 ? -9.269 178.148 35.247 1.00 37.60 150 ASP H CA 1
ATOM 5770 C C . ASP D 2 153 ? -9.346 176.726 35.800 1.00 39.19 150 ASP H C 1
ATOM 5771 O O . ASP D 2 153 ? -9.319 176.525 37.021 1.00 42.22 150 ASP H O 1
ATOM 5776 N N . LEU D 2 154 ? -9.466 175.728 34.925 1.00 36.24 151 LEU H N 1
ATOM 5777 C CA . LEU D 2 154 ? -9.507 174.344 35.386 1.00 41.53 151 LEU H CA 1
ATOM 5778 C C . LEU D 2 154 ? -8.184 173.948 36.047 1.00 39.50 151 LEU H C 1
ATOM 5779 O O . LEU D 2 154 ? -8.167 173.249 37.068 1.00 38.57 151 LEU H O 1
ATOM 5784 N N . LEU D 2 155 ? -7.060 174.374 35.469 1.00 35.61 152 LEU H N 1
ATOM 5785 C CA . LEU D 2 155 ? -5.776 174.087 36.097 1.00 33.42 152 LEU H CA 1
ATOM 5786 C C . LEU D 2 155 ? -5.683 174.750 37.473 1.00 33.80 152 LEU H C 1
ATOM 5787 O O . LEU D 2 155 ? -5.243 174.124 38.446 1.00 30.59 152 LEU H O 1
ATOM 5792 N N . GLU D 2 156 ? -6.123 176.010 37.577 1.00 30.30 153 GLU H N 1
ATOM 5793 C CA . GLU D 2 156 ? -6.118 176.695 38.868 1.00 37.69 153 GLU H CA 1
ATOM 5794 C C . GLU D 2 156 ? -6.970 175.957 39.890 1.00 39.02 153 GLU H C 1
ATOM 5795 O O . GLU D 2 156 ? -6.570 175.806 41.051 1.00 38.94 153 GLU H O 1
ATOM 5801 N N . LYS D 2 157 ? -8.157 175.501 39.476 1.00 35.22 154 LYS H N 1
ATOM 5802 C CA . LYS D 2 157 ? -9.029 174.778 40.391 1.00 36.40 154 LYS H CA 1
ATOM 5803 C C . LYS D 2 157 ? -8.353 173.505 40.885 1.00 38.39 154 LYS H C 1
ATOM 5804 O O . LYS D 2 157 ? -8.417 173.182 42.078 1.00 40.76 154 LYS H O 1
ATOM 5810 N N . CYS D 2 158 ? -7.683 172.777 39.983 1.00 32.08 155 CYS H N 1
ATOM 5811 C CA . CYS D 2 158 ? -7.070 171.514 40.388 1.00 31.02 155 CYS H CA 1
ATOM 5812 C C . CYS D 2 158 ? -5.886 171.737 41.318 1.00 34.59 155 CYS H C 1
ATOM 5813 O O . CYS D 2 158 ? -5.708 170.994 42.291 1.00 32.79 155 CYS H O 1
ATOM 5816 N N . LEU D 2 159 ? -5.070 172.757 41.037 1.00 29.53 156 LEU H N 1
ATOM 5817 C CA . LEU D 2 159 ? -3.954 173.084 41.917 1.00 35.54 156 LEU H CA 1
ATOM 5818 C C . LEU D 2 159 ? -4.455 173.521 43.288 1.00 35.99 156 LEU H C 1
ATOM 5819 O O . LEU D 2 159 ? -3.835 173.207 44.314 1.00 34.92 156 LEU H O 1
ATOM 5824 N N . LYS D 2 160 ? -5.561 174.269 43.324 1.00 35.46 157 LYS H N 1
ATOM 5825 C CA . LYS D 2 160 ? -6.174 174.619 44.605 1.00 37.89 157 LYS H CA 1
ATOM 5826 C C . LYS D 2 160 ? -6.630 173.368 45.344 1.00 37.52 157 LYS H C 1
ATOM 5827 O O . LYS D 2 160 ? -6.434 173.243 46.560 1.00 36.09 157 LYS H O 1
ATOM 5833 N N . ASN D 2 161 ? -7.183 172.398 44.612 1.00 35.62 158 ASN H N 1
ATOM 5834 C CA . ASN D 2 161 ? -7.707 171.198 45.259 1.00 39.51 158 ASN H CA 1
ATOM 5835 C C . ASN D 2 161 ? -6.628 170.300 45.844 1.00 39.06 158 ASN H C 1
ATOM 5836 O O . ASN D 2 161 ? -6.933 169.499 46.732 1.00 41.84 158 ASN H O 1
ATOM 5841 N N . ILE D 2 162 ? -5.394 170.385 45.359 1.00 36.12 159 ILE H N 1
ATOM 5842 C CA . ILE D 2 162 ? -4.278 169.692 45.975 1.00 31.26 159 ILE H CA 1
ATOM 5843 C C . ILE D 2 162 ? -3.469 170.636 46.871 1.00 38.68 159 ILE H C 1
ATOM 5844 O O . ILE D 2 162 ? -2.335 170.327 47.231 1.00 34.33 159 ILE H O 1
ATOM 5849 N N . HIS D 2 163 ? -4.038 171.795 47.218 1.00 38.40 160 HIS H N 1
ATOM 5850 C CA . HIS D 2 163 ? -3.460 172.722 48.194 1.00 33.70 160 HIS H CA 1
ATOM 5851 C C . HIS D 2 163 ? -2.129 173.289 47.728 1.00 34.38 160 HIS H C 1
ATOM 5852 O O . HIS D 2 163 ? -1.259 173.585 48.542 1.00 37.47 160 HIS H O 1
ATOM 5859 N N . ARG D 2 164 ? -1.965 173.462 46.417 1.00 31.57 161 ARG H N 1
ATOM 5860 C CA . ARG D 2 164 ? -0.792 174.144 45.880 1.00 36.07 161 ARG H CA 1
ATOM 5861 C C . ARG D 2 164 ? -1.186 175.566 45.501 1.00 35.56 161 ARG H C 1
ATOM 5862 O O . ARG D 2 164 ? -1.207 175.967 44.334 1.00 36.55 161 ARG H O 1
ATOM 5870 N N . ILE D 2 165 ? -1.492 176.333 46.548 1.00 31.03 162 ILE H N 1
ATOM 5871 C CA . ILE D 2 165 ? -1.844 177.730 46.353 1.00 36.64 162 ILE H CA 1
ATOM 5872 C C . ILE D 2 165 ? -0.665 178.502 45.773 1.00 33.14 162 ILE H C 1
ATOM 5873 O O . ILE D 2 165 ? -0.857 179.494 45.060 1.00 34.73 162 ILE H O 1
ATOM 5878 N N . ASP D 2 166 ? 0.567 178.066 46.059 1.00 37.78 163 ASP H N 1
ATOM 5879 C CA . ASP D 2 166 ? 1.732 178.726 45.461 1.00 41.11 163 ASP H CA 1
ATOM 5880 C C . ASP D 2 166 ? 1.690 178.633 43.937 1.00 41.51 163 ASP H C 1
ATOM 5881 O O . ASP D 2 166 ? 1.984 179.611 43.223 1.00 39.69 163 ASP H O 1
ATOM 5886 N N . LEU D 2 167 ? 1.273 177.479 43.416 1.00 34.53 164 LEU H N 1
ATOM 5887 C CA . LEU D 2 167 ? 1.254 177.313 41.970 1.00 33.62 164 LEU H CA 1
ATOM 5888 C C . LEU D 2 167 ? 0.090 178.073 41.341 1.00 40.08 164 LEU H C 1
ATOM 5889 O O . LEU D 2 167 ? 0.229 178.657 40.252 1.00 39.75 164 LEU H O 1
ATOM 5894 N N . LYS D 2 168 ? -1.059 178.099 42.026 1.00 36.12 165 LYS H N 1
ATOM 5895 C CA . LYS D 2 168 ? -2.154 178.961 41.602 1.00 35.67 165 LYS H CA 1
ATOM 5896 C C . LYS D 2 168 ? -1.704 180.415 41.554 1.00 40.70 165 LYS H C 1
ATOM 5897 O O . LYS D 2 168 ? -2.079 181.161 40.646 1.00 40.56 165 LYS H O 1
ATOM 5903 N N . THR D 2 169 ? -0.875 180.828 42.516 1.00 40.25 166 THR H N 1
ATOM 5904 C CA . THR D 2 169 ? -0.369 182.197 42.523 1.00 45.27 166 THR H CA 1
ATOM 5905 C C . THR D 2 169 ? 0.535 182.452 41.318 1.00 38.56 166 THR H C 1
ATOM 5906 O O . THR D 2 169 ? 0.459 183.517 40.698 1.00 46.29 166 THR H O 1
ATOM 5910 N N . LYS D 2 170 ? 1.396 181.488 40.973 1.00 40.56 167 LYS H N 1
ATOM 5911 C CA . LYS D 2 170 ? 2.188 181.612 39.746 1.00 40.66 167 LYS H CA 1
ATOM 5912 C C . LYS D 2 170 ? 1.293 181.804 38.520 1.00 42.39 167 LYS H C 1
ATOM 5913 O O . LYS D 2 170 ? 1.583 182.633 37.643 1.00 35.26 167 LYS H O 1
ATOM 5919 N N . ILE D 2 171 ? 0.210 181.029 38.432 1.00 40.03 168 ILE H N 1
ATOM 5920 C CA . ILE D 2 171 ? -0.710 181.182 37.302 1.00 37.18 168 ILE H CA 1
ATOM 5921 C C . ILE D 2 171 ? -1.332 182.576 37.292 1.00 45.03 168 ILE H C 1
ATOM 5922 O O . ILE D 2 171 ? -1.447 183.213 36.237 1.00 46.16 168 ILE H O 1
ATOM 5927 N N . GLN D 2 172 ? -1.750 183.069 38.461 1.00 45.69 169 GLN H N 1
ATOM 5928 C CA . GLN D 2 172 ? -2.372 184.393 38.518 1.00 45.70 169 GLN H CA 1
ATOM 5929 C C . GLN D 2 172 ? -1.381 185.487 38.140 1.00 53.93 169 GLN H C 1
ATOM 5930 O O . GLN D 2 172 ? -1.749 186.464 37.477 1.00 51.93 169 GLN H O 1
ATOM 5936 N N . LYS D 2 173 ? -0.120 185.341 38.553 1.00 48.47 170 LYS H N 1
ATOM 5937 C CA . LYS D 2 173 ? 0.915 186.283 38.131 1.00 55.46 170 LYS H CA 1
ATOM 5938 C C . LYS D 2 173 ? 1.098 186.251 36.618 1.00 50.35 170 LYS H C 1
ATOM 5939 O O . LYS D 2 173 ? 1.240 187.302 35.977 1.00 56.79 170 LYS H O 1
ATOM 5945 N N . TYR D 2 174 ? 1.088 185.053 36.027 1.00 46.04 171 TYR H N 1
ATOM 5946 C CA . TYR D 2 174 ? 1.141 184.951 34.574 1.00 47.21 171 TYR H CA 1
ATOM 5947 C C . TYR D 2 174 ? -0.018 185.708 33.931 1.00 56.82 171 TYR H C 1
ATOM 5948 O O . TYR D 2 174 ? 0.179 186.489 32.993 1.00 60.40 171 TYR H O 1
ATOM 5957 N N . LYS D 2 175 ? -1.236 185.489 34.435 1.00 53.58 172 LYS H N 1
ATOM 5958 C CA . LYS D 2 175 ? -2.420 186.145 33.879 1.00 57.67 172 LYS H CA 1
ATOM 5959 C C . LYS D 2 175 ? -2.343 187.660 34.018 1.00 63.79 172 LYS H C 1
ATOM 5960 O O . LYS D 2 175 ? -2.762 188.399 33.117 1.00 58.78 172 LYS H O 1
ATOM 5966 N N . GLN D 2 176 ? -1.840 188.138 35.156 1.00 71.07 173 GLN H N 1
ATOM 5967 C CA . GLN D 2 176 ? -1.670 189.572 35.363 1.00 72.58 173 GLN H CA 1
ATOM 5968 C C . GLN D 2 176 ? -0.646 190.154 34.397 1.00 69.74 173 GLN H C 1
ATOM 5969 O O . GLN D 2 176 ? -0.789 191.302 33.963 1.00 73.52 173 GLN H O 1
ATOM 5975 N N . SER D 2 177 ? 0.383 189.377 34.037 1.00 69.15 174 SER H N 1
ATOM 5976 C CA . SER D 2 177 ? 1.365 189.863 33.068 1.00 61.89 174 SER H CA 1
ATOM 5977 C C . SER D 2 177 ? 0.741 190.120 31.701 1.00 70.66 174 SER H C 1
ATOM 5978 O O . SER D 2 177 ? 1.253 190.943 30.935 1.00 73.32 174 SER H O 1
ATOM 5981 N N . VAL D 2 178 ? -0.354 189.437 31.373 1.00 69.13 175 VAL H N 1
ATOM 5982 C CA . VAL D 2 178 ? -1.008 189.628 30.082 1.00 70.81 175 VAL H CA 1
ATOM 5983 C C . VAL D 2 178 ? -1.885 190.886 30.074 1.00 72.46 175 VAL H C 1
ATOM 5984 O O . VAL D 2 178 ? -2.800 191.039 30.891 1.00 73.48 175 VAL H O 1
ATOM 5996 N N . SER E 2 5 ? -10.406 170.529 0.684 1.00 96.90 2 SER G N 1
ATOM 5997 C CA . SER E 2 5 ? -9.271 170.059 -0.096 1.00 96.29 2 SER G CA 1
ATOM 5998 C C . SER E 2 5 ? -8.532 168.930 0.619 1.00 100.36 2 SER G C 1
ATOM 5999 O O . SER E 2 5 ? -8.758 168.646 1.796 1.00 85.62 2 SER G O 1
ATOM 6002 N N . ALA E 2 6 ? -7.628 168.282 -0.123 1.00 103.16 3 ALA G N 1
ATOM 6003 C CA . ALA E 2 6 ? -6.766 167.241 0.430 1.00 92.48 3 ALA G CA 1
ATOM 6004 C C . ALA E 2 6 ? -5.676 167.786 1.346 1.00 89.29 3 ALA G C 1
ATOM 6005 O O . ALA E 2 6 ? -5.036 166.999 2.055 1.00 90.15 3 ALA G O 1
ATOM 6007 N N . GLU E 2 7 ? -5.437 169.101 1.344 1.00 91.74 4 GLU G N 1
ATOM 6008 C CA . GLU E 2 7 ? -4.437 169.660 2.248 1.00 97.93 4 GLU G CA 1
ATOM 6009 C C . GLU E 2 7 ? -4.839 169.464 3.705 1.00 84.03 4 GLU G C 1
ATOM 6010 O O . GLU E 2 7 ? -3.991 169.162 4.556 1.00 78.04 4 GLU G O 1
ATOM 6016 N N . VAL E 2 8 ? -6.130 169.623 4.014 1.00 86.89 5 VAL G N 1
ATOM 6017 C CA . VAL E 2 8 ? -6.598 169.333 5.366 1.00 79.83 5 VAL G CA 1
ATOM 6018 C C . VAL E 2 8 ? -6.436 167.851 5.674 1.00 71.86 5 VAL G C 1
ATOM 6019 O O . VAL E 2 8 ? -6.147 167.474 6.814 1.00 65.86 5 VAL G O 1
ATOM 6023 N N . ILE E 2 9 ? -6.633 166.986 4.673 1.00 69.89 6 ILE G N 1
ATOM 6024 C CA . ILE E 2 9 ? -6.414 165.557 4.887 1.00 70.59 6 ILE G CA 1
ATOM 6025 C C . ILE E 2 9 ? -4.975 165.314 5.326 1.00 75.53 6 ILE G C 1
ATOM 6026 O O . ILE E 2 9 ? -4.713 164.577 6.291 1.00 73.81 6 ILE G O 1
ATOM 6031 N N . GLY E 2 10 ? -4.025 165.967 4.651 1.00 70.28 7 GLY G N 1
ATOM 6032 C CA . GLY E 2 10 ? -2.631 165.841 5.042 1.00 68.78 7 GLY G CA 1
ATOM 6033 C C . GLY E 2 10 ? -2.357 166.385 6.430 1.00 64.46 7 GLY G C 1
ATOM 6034 O O . GLY E 2 10 ? -1.607 165.785 7.202 1.00 67.99 7 GLY G O 1
ATOM 6035 N N . GLN E 2 11 ? -2.960 167.529 6.764 1.00 66.19 8 GLN G N 1
ATOM 6036 C CA . GLN E 2 11 ? -2.822 168.082 8.113 1.00 65.42 8 GLN G CA 1
ATOM 6037 C C . GLN E 2 11 ? -3.300 167.089 9.170 1.00 63.80 8 GLN G C 1
ATOM 6038 O O . GLN E 2 11 ? -2.600 166.819 10.158 1.00 62.74 8 GLN G O 1
ATOM 6044 N N . VAL E 2 12 ? -4.499 166.534 8.980 1.00 59.99 9 VAL G N 1
ATOM 6045 C CA . VAL E 2 12 ? -5.040 165.586 9.953 1.00 56.14 9 VAL G CA 1
ATOM 6046 C C . VAL E 2 12 ? -4.111 164.389 10.086 1.00 59.08 9 VAL G C 1
ATOM 6047 O O . VAL E 2 12 ? -3.703 164.014 11.194 1.00 54.78 9 VAL G O 1
ATOM 6051 N N . GLU E 2 13 ? -3.699 163.818 8.951 1.00 55.92 10 GLU G N 1
ATOM 6052 C CA . GLU E 2 13 ? -2.870 162.621 9.006 1.00 58.14 10 GLU G CA 1
ATOM 6053 C C . GLU E 2 13 ? -1.544 162.906 9.702 1.00 66.78 10 GLU G C 1
ATOM 6054 O O . GLU E 2 13 ? -1.053 162.078 10.479 1.00 64.43 10 GLU G O 1
ATOM 6060 N N . GLU E 2 14 ? -0.971 164.091 9.473 1.00 56.00 11 GLU G N 1
ATOM 6061 C CA . GLU E 2 14 ? 0.286 164.432 10.125 1.00 62.39 11 GLU G CA 1
ATOM 6062 C C . GLU E 2 14 ? 0.114 164.635 11.629 1.00 64.54 11 GLU G C 1
ATOM 6063 O O . GLU E 2 14 ? 1.015 164.291 12.403 1.00 58.87 11 GLU G O 1
ATOM 6069 N N . ALA E 2 15 ? -1.033 165.164 12.066 1.00 53.06 12 ALA G N 1
ATOM 6070 C CA . ALA E 2 15 ? -1.180 165.552 13.465 1.00 51.91 12 ALA G CA 1
ATOM 6071 C C . ALA E 2 15 ? -1.592 164.400 14.389 1.00 51.32 12 ALA G C 1
ATOM 6072 O O . ALA E 2 15 ? -1.363 164.492 15.599 1.00 50.54 12 ALA G O 1
ATOM 6074 N N . LEU E 2 16 ? -2.213 163.343 13.871 1.00 48.81 13 LEU G N 1
ATOM 6075 C CA . LEU E 2 16 ? -2.685 162.250 14.714 1.00 43.80 13 LEU G CA 1
ATOM 6076 C C . LEU E 2 16 ? -1.548 161.301 15.070 1.00 53.26 13 LEU G C 1
ATOM 6077 O O . LEU E 2 16 ? -0.659 161.039 14.251 1.00 52.40 13 LEU G O 1
ATOM 6082 N N . ASP E 2 17 ? -1.584 160.763 16.293 1.00 44.80 14 ASP G N 1
ATOM 6083 C CA . ASP E 2 17 ? -0.596 159.761 16.667 1.00 48.09 14 ASP G CA 1
ATOM 6084 C C . ASP E 2 17 ? -1.106 158.361 16.307 1.00 53.24 14 ASP G C 1
ATOM 6085 O O . ASP E 2 17 ? -2.245 158.177 15.869 1.00 41.29 14 ASP G O 1
ATOM 6090 N N . THR E 2 18 ? -0.260 157.354 16.544 1.00 47.32 15 THR G N 1
ATOM 6091 C CA . THR E 2 18 ? -0.539 156.007 16.049 1.00 51.65 15 THR G CA 1
ATOM 6092 C C . THR E 2 18 ? -1.818 155.429 16.662 1.00 40.74 15 THR G C 1
ATOM 6093 O O . THR E 2 18 ? -2.588 154.747 15.974 1.00 42.19 15 THR G O 1
ATOM 6097 N N . ASP E 2 19 ? -2.035 155.641 17.966 1.00 48.14 16 ASP G N 1
ATOM 6098 C CA . ASP E 2 19 ? -3.256 155.144 18.607 1.00 48.76 16 ASP G CA 1
ATOM 6099 C C . ASP E 2 19 ? -4.501 155.813 18.031 1.00 41.69 16 ASP G C 1
ATOM 6100 O O . ASP E 2 19 ? -5.510 155.146 17.756 1.00 38.90 16 ASP G O 1
ATOM 6105 N N . GLU E 2 20 ? -4.444 157.131 17.826 1.00 39.44 17 GLU G N 1
ATOM 6106 C CA . GLU E 2 20 ? -5.579 157.845 17.244 1.00 44.18 17 GLU G CA 1
ATOM 6107 C C . GLU E 2 20 ? -5.849 157.381 15.814 1.00 42.53 17 GLU G C 1
ATOM 6108 O O . GLU E 2 20 ? -7.006 157.261 15.396 1.00 36.50 17 GLU G O 1
ATOM 6114 N N . LYS E 2 21 ? -4.792 157.102 15.054 1.00 41.50 18 LYS G N 1
ATOM 6115 C CA . LYS E 2 21 ? -4.967 156.595 13.696 1.00 41.71 18 LYS G CA 1
ATOM 6116 C C . LYS E 2 21 ? -5.626 155.218 13.701 1.00 36.57 18 LYS G C 1
ATOM 6117 O O . LYS E 2 21 ? -6.521 154.944 12.885 1.00 40.65 18 LYS G O 1
ATOM 6123 N N . GLU E 2 22 ? -5.188 154.335 14.612 1.00 39.02 19 GLU G N 1
ATOM 6124 C CA . GLU E 2 22 ? -5.817 153.021 14.739 1.00 44.16 19 GLU G CA 1
ATOM 6125 C C . GLU E 2 22 ? -7.285 153.147 15.128 1.00 37.63 19 GLU G C 1
ATOM 6126 O O . GLU E 2 22 ? -8.139 152.410 14.611 1.00 41.33 19 GLU G O 1
ATOM 6140 N N . LEU E 2 24 ? -9.295 155.772 14.508 1.00 34.63 21 LEU G N 1
ATOM 6141 C CA . LEU E 2 24 ? -9.994 156.288 13.339 1.00 41.29 21 LEU G CA 1
ATOM 6142 C C . LEU E 2 24 ? -10.311 155.168 12.353 1.00 36.36 21 LEU G C 1
ATOM 6143 O O . LEU E 2 24 ? -11.442 155.058 11.864 1.00 33.36 21 LEU G O 1
ATOM 6148 N N . LEU E 2 25 ? -9.330 154.305 12.072 1.00 39.18 22 LEU G N 1
ATOM 6149 C CA . LEU E 2 25 ? -9.597 153.179 11.179 1.00 37.19 22 LEU G CA 1
ATOM 6150 C C . LEU E 2 25 ? -10.684 152.274 11.747 1.00 37.14 22 LEU G C 1
ATOM 6151 O O . LEU E 2 25 ? -11.545 151.792 11.005 1.00 35.19 22 LEU G O 1
ATOM 6156 N N . PHE E 2 26 ? -10.673 152.045 13.065 1.00 35.04 23 PHE G N 1
ATOM 6157 C CA . PHE E 2 26 ? -11.703 151.205 13.666 1.00 31.64 23 PHE G CA 1
ATOM 6158 C C . PHE E 2 26 ? -13.088 151.833 13.518 1.00 37.67 23 PHE G C 1
ATOM 6159 O O . PHE E 2 26 ? -14.080 151.134 13.261 1.00 30.34 23 PHE G O 1
ATOM 6167 N N . LEU E 2 27 ? -13.185 153.143 13.744 1.00 33.74 24 LEU G N 1
ATOM 6168 C CA . LEU E 2 27 ? -14.483 153.800 13.764 1.00 34.32 24 LEU G CA 1
ATOM 6169 C C . LEU E 2 27 ? -15.161 153.791 12.406 1.00 36.00 24 LEU G C 1
ATOM 6170 O O . LEU E 2 27 ? -16.386 153.880 12.355 1.00 35.99 24 LEU G O 1
ATOM 6175 N N . CYS E 2 28 ? -14.396 153.685 11.314 1.00 33.53 25 CYS G N 1
ATOM 6176 C CA . CYS E 2 28 ? -14.941 153.748 9.964 1.00 42.71 25 CYS G CA 1
ATOM 6177 C C . CYS E 2 28 ? -15.125 152.373 9.344 1.00 47.25 25 CYS G C 1
ATOM 6178 O O . CYS E 2 28 ? -15.293 152.276 8.128 1.00 42.76 25 CYS G O 1
ATOM 6181 N N . ARG E 2 29 ? -15.095 151.307 10.150 1.00 39.75 26 ARG G N 1
ATOM 6182 C CA . ARG E 2 29 ? -15.141 149.975 9.565 1.00 50.52 26 ARG G CA 1
ATOM 6183 C C . ARG E 2 29 ? -16.492 149.673 8.921 1.00 49.91 26 ARG G C 1
ATOM 6184 O O . ARG E 2 29 ? -16.561 148.818 8.034 1.00 59.14 26 ARG G O 1
ATOM 6192 N N . ASP E 2 30 ? -17.559 150.345 9.344 1.00 49.08 27 ASP G N 1
ATOM 6193 C CA . ASP E 2 30 ? -18.866 150.164 8.728 1.00 55.92 27 ASP G CA 1
ATOM 6194 C C . ASP E 2 30 ? -19.107 151.112 7.564 1.00 57.24 27 ASP G C 1
ATOM 6195 O O . ASP E 2 30 ? -19.957 150.822 6.715 1.00 70.93 27 ASP G O 1
ATOM 6200 N N . VAL E 2 31 ? -18.379 152.225 7.497 1.00 51.50 28 VAL G N 1
ATOM 6201 C CA . VAL E 2 31 ? -18.498 153.127 6.356 1.00 62.55 28 VAL G CA 1
ATOM 6202 C C . VAL E 2 31 ? -17.751 152.561 5.157 1.00 67.61 28 VAL G C 1
ATOM 6203 O O . VAL E 2 31 ? -18.340 152.302 4.100 1.00 65.62 28 VAL G O 1
ATOM 6207 N N . ALA E 2 32 ? -16.444 152.346 5.314 1.00 65.76 29 ALA G N 1
ATOM 6208 C CA . ALA E 2 32 ? -15.626 151.686 4.296 1.00 88.07 29 ALA G CA 1
ATOM 6209 C C . ALA E 2 32 ? -15.640 150.177 4.549 1.00 89.24 29 ALA G C 1
ATOM 6210 O O . ALA E 2 32 ? -14.639 149.553 4.913 1.00 82.42 29 ALA G O 1
ATOM 6212 N N . ILE E 2 33 ? -16.827 149.598 4.346 1.00 96.95 30 ILE G N 1
ATOM 6213 C CA . ILE E 2 33 ? -17.043 148.185 4.642 1.00 92.58 30 ILE G CA 1
ATOM 6214 C C . ILE E 2 33 ? -16.555 147.296 3.499 1.00 99.01 30 ILE G C 1
ATOM 6215 O O . ILE E 2 33 ? -16.072 146.183 3.742 1.00 100.31 30 ILE G O 1
ATOM 6220 N N . ASP E 2 34 ? -16.651 147.761 2.251 1.00 97.04 31 ASP G N 1
ATOM 6221 C CA . ASP E 2 34 ? -16.239 146.964 1.100 1.00 104.60 31 ASP G CA 1
ATOM 6222 C C . ASP E 2 34 ? -14.744 147.057 0.808 1.00 107.06 31 ASP G C 1
ATOM 6223 O O . ASP E 2 34 ? -14.299 146.528 -0.218 1.00 106.97 31 ASP G O 1
ATOM 6228 N N . VAL E 2 35 ? -13.966 147.724 1.666 1.00 102.38 32 VAL G N 1
ATOM 6229 C CA . VAL E 2 35 ? -12.521 147.849 1.504 1.00 96.22 32 VAL G CA 1
ATOM 6230 C C . VAL E 2 35 ? -11.865 147.703 2.871 1.00 91.76 32 VAL G C 1
ATOM 6231 O O . VAL E 2 35 ? -12.524 147.732 3.912 1.00 92.30 32 VAL G O 1
ATOM 6235 N N . VAL E 2 36 ? -10.545 147.544 2.856 1.00 87.21 33 VAL G N 1
ATOM 6236 C CA . VAL E 2 36 ? -9.749 147.553 4.081 1.00 88.51 33 VAL G CA 1
ATOM 6237 C C . VAL E 2 36 ? -8.600 148.533 3.871 1.00 87.98 33 VAL G C 1
ATOM 6238 O O . VAL E 2 36 ? -7.572 148.167 3.280 1.00 84.12 33 VAL G O 1
ATOM 6242 N N . PRO E 2 37 ? -8.734 149.781 4.309 1.00 85.71 34 PRO G N 1
ATOM 6243 C CA . PRO E 2 37 ? -7.686 150.772 4.057 1.00 79.31 34 PRO G CA 1
ATOM 6244 C C . PRO E 2 37 ? -6.430 150.436 4.837 1.00 76.58 34 PRO G C 1
ATOM 6245 O O . PRO E 2 37 ? -6.495 150.118 6.034 1.00 78.76 34 PRO G O 1
ATOM 6249 N N . PRO E 2 38 ? -5.262 150.480 4.193 1.00 79.74 35 PRO G N 1
ATOM 6250 C CA . PRO E 2 38 ? -4.029 150.116 4.907 1.00 78.76 35 PRO G CA 1
ATOM 6251 C C . PRO E 2 38 ? -3.569 151.179 5.890 1.00 76.26 35 PRO G C 1
ATOM 6252 O O . PRO E 2 38 ? -2.865 150.849 6.851 1.00 80.83 35 PRO G O 1
ATOM 6256 N N . ASN E 2 39 ? -3.934 152.443 5.682 1.00 73.59 36 ASN G N 1
ATOM 6257 C CA . ASN E 2 39 ? -3.520 153.507 6.585 1.00 65.03 36 ASN G CA 1
ATOM 6258 C C . ASN E 2 39 ? -4.582 154.598 6.580 1.00 60.35 36 ASN G C 1
ATOM 6259 O O . ASN E 2 39 ? -5.537 154.563 5.800 1.00 60.89 36 ASN G O 1
ATOM 6264 N N . VAL E 2 40 ? -4.412 155.627 7.403 1.00 53.72 37 VAL G N 1
ATOM 6265 C CA . VAL E 2 40 ? -5.465 156.680 7.543 1.00 52.85 37 VAL G CA 1
ATOM 6266 C C . VAL E 2 40 ? -5.607 157.529 6.270 1.00 52.01 37 VAL G C 1
ATOM 6267 O O . VAL E 2 40 ? -6.745 157.834 5.909 1.00 60.22 37 VAL G O 1
ATOM 6271 N N . ARG E 2 41 ? -4.485 157.956 5.682 1.00 58.66 38 ARG G N 1
ATOM 6272 C CA . ARG E 2 41 ? -4.529 158.767 4.438 1.00 61.21 38 ARG G CA 1
ATOM 6273 C C . ARG E 2 41 ? -5.465 158.078 3.444 1.00 57.26 38 ARG G C 1
ATOM 6274 O O . ARG E 2 41 ? -6.410 158.734 2.954 1.00 57.24 38 ARG G O 1
ATOM 6282 N N . ASP E 2 42 ? -5.203 156.800 3.167 1.00 61.01 39 ASP G N 1
ATOM 6283 C CA . ASP E 2 42 ? -6.028 156.035 2.201 1.00 62.55 39 ASP G CA 1
ATOM 6284 C C . ASP E 2 42 ? -7.481 156.023 2.677 1.00 60.94 39 ASP G C 1
ATOM 6285 O O . ASP E 2 42 ? -8.375 156.200 1.835 1.00 58.36 39 ASP G O 1
ATOM 6290 N N . LEU E 2 43 ? -7.699 155.823 3.978 1.00 57.42 40 LEU G N 1
ATOM 6291 C CA . LEU E 2 43 ? -9.064 155.882 4.490 1.00 59.03 40 LEU G CA 1
ATOM 6292 C C . LEU E 2 43 ? -9.707 157.231 4.185 1.00 56.11 40 LEU G C 1
ATOM 6293 O O . LEU E 2 43 ? -10.846 157.297 3.712 1.00 50.33 40 LEU G O 1
ATOM 6298 N N . LEU E 2 44 ? -9.001 158.321 4.485 1.00 47.71 41 LEU G N 1
ATOM 6299 C CA . LEU E 2 44 ? -9.556 159.647 4.245 1.00 53.30 41 LEU G CA 1
ATOM 6300 C C . LEU E 2 44 ? -9.726 159.911 2.750 1.00 59.50 41 LEU G C 1
ATOM 6301 O O . LEU E 2 44 ? -10.702 160.542 2.338 1.00 54.41 41 LEU G O 1
ATOM 6306 N N . ASP E 2 45 ? -8.798 159.421 1.923 1.00 56.15 42 ASP G N 1
ATOM 6307 C CA . ASP E 2 45 ? -8.942 159.564 0.476 1.00 61.29 42 ASP G CA 1
ATOM 6308 C C . ASP E 2 45 ? -10.185 158.830 -0.021 1.00 67.16 42 ASP G C 1
ATOM 6309 O O . ASP E 2 45 ? -10.943 159.359 -0.846 1.00 64.60 42 ASP G O 1
ATOM 6314 N N . ILE E 2 46 ? -10.410 157.610 0.477 1.00 58.01 43 ILE G N 1
ATOM 6315 C CA . ILE E 2 46 ? -11.592 156.832 0.107 1.00 69.02 43 ILE G CA 1
ATOM 6316 C C . ILE E 2 46 ? -12.867 157.529 0.575 1.00 61.48 43 ILE G C 1
ATOM 6317 O O . ILE E 2 46 ? -13.858 157.606 -0.161 1.00 63.24 43 ILE G O 1
ATOM 6322 N N . LEU E 2 47 ? -12.867 158.037 1.809 1.00 58.87 44 LEU G N 1
ATOM 6323 C CA . LEU E 2 47 ? -14.030 158.757 2.314 1.00 53.94 44 LEU G CA 1
ATOM 6324 C C . LEU E 2 47 ? -14.313 159.999 1.476 1.00 62.32 44 LEU G C 1
ATOM 6325 O O . LEU E 2 47 ? -15.469 160.286 1.143 1.00 64.77 44 LEU G O 1
ATOM 6330 N N . ARG E 2 48 ? -13.256 160.759 1.170 1.00 58.00 45 ARG G N 1
ATOM 6331 C CA . ARG E 2 48 ? -13.415 161.963 0.317 1.00 63.45 45 ARG G CA 1
ATOM 6332 C C . ARG E 2 48 ? -14.056 161.554 -1.007 1.00 73.56 45 ARG G C 1
ATOM 6333 O O . ARG E 2 48 ? -15.081 162.160 -1.388 1.00 74.15 45 ARG G O 1
ATOM 6341 N N . GLU E 2 49 ? -13.469 160.559 -1.674 1.00 78.58 46 GLU G N 1
ATOM 6342 C CA . GLU E 2 49 ? -13.950 160.170 -2.998 1.00 87.04 46 GLU G CA 1
ATOM 6343 C C . GLU E 2 49 ? -15.428 159.792 -2.959 1.00 76.24 46 GLU G C 1
ATOM 6344 O O . GLU E 2 49 ? -16.202 160.199 -3.832 1.00 76.75 46 GLU G O 1
ATOM 6350 N N . ARG E 2 50 ? -15.837 159.022 -1.955 1.00 70.00 47 ARG G N 1
ATOM 6351 C CA . ARG E 2 50 ? -17.235 158.609 -1.833 1.00 76.01 47 ARG G CA 1
ATOM 6352 C C . ARG E 2 50 ? -18.182 159.760 -1.345 1.00 66.10 47 ARG G C 1
ATOM 6353 O O . ARG E 2 50 ? -19.346 159.442 -1.080 1.00 62.69 47 ARG G O 1
ATOM 6361 N N . GLY E 2 51 ? -17.753 161.021 -1.240 1.00 63.11 48 GLY G N 1
ATOM 6362 C CA . GLY E 2 51 ? -18.610 162.076 -0.722 1.00 57.72 48 GLY G CA 1
ATOM 6363 C C . GLY E 2 51 ? -18.870 161.915 0.758 1.00 58.26 48 GLY G C 1
ATOM 6364 O O . GLY E 2 51 ? -19.921 162.332 1.255 1.00 60.12 48 GLY G O 1
ATOM 6365 N N . LYS E 2 52 ? -17.930 161.305 1.475 1.00 55.25 49 LYS G N 1
ATOM 6366 C CA . LYS E 2 52 ? -18.096 160.930 2.873 1.00 54.48 49 LYS G CA 1
ATOM 6367 C C . LYS E 2 52 ? -17.168 161.708 3.806 1.00 58.15 49 LYS G C 1
ATOM 6368 O O . LYS E 2 52 ? -17.039 161.345 4.982 1.00 52.88 49 LYS G O 1
ATOM 6374 N N . LEU E 2 53 ? -16.559 162.799 3.325 1.00 45.65 50 LEU G N 1
ATOM 6375 C CA . LEU E 2 53 ? -15.646 163.609 4.116 1.00 47.12 50 LEU G CA 1
ATOM 6376 C C . LEU E 2 53 ? -15.940 165.099 3.906 1.00 43.45 50 LEU G C 1
ATOM 6377 O O . LEU E 2 53 ? -15.086 165.895 3.528 1.00 52.77 50 LEU G O 1
ATOM 6382 N N . SER E 2 54 ? -17.176 165.498 4.177 1.00 38.80 51 SER G N 1
ATOM 6383 C CA . SER E 2 54 ? -17.513 166.908 4.304 1.00 42.89 51 SER G CA 1
ATOM 6384 C C . SER E 2 54 ? -16.942 167.478 5.606 1.00 40.89 51 SER G C 1
ATOM 6385 O O . SER E 2 54 ? -16.348 166.768 6.422 1.00 38.12 51 SER G O 1
ATOM 6388 N N . VAL E 2 55 ? -17.151 168.782 5.819 1.00 36.16 52 VAL G N 1
ATOM 6389 C CA . VAL E 2 55 ? -16.724 169.413 7.068 1.00 42.20 52 VAL G CA 1
ATOM 6390 C C . VAL E 2 55 ? -17.397 168.743 8.260 1.00 40.06 52 VAL G C 1
ATOM 6391 O O . VAL E 2 55 ? -16.754 168.476 9.288 1.00 35.45 52 VAL G O 1
ATOM 6395 N N . GLY E 2 56 ? -18.690 168.428 8.126 1.00 36.50 53 GLY G N 1
ATOM 6396 C CA . GLY E 2 56 ? -19.405 167.796 9.224 1.00 39.41 53 GLY G CA 1
ATOM 6397 C C . GLY E 2 56 ? -18.877 166.410 9.546 1.00 43.17 53 GLY G C 1
ATOM 6398 O O . GLY E 2 56 ? -18.768 166.036 10.720 1.00 35.17 53 GLY G O 1
ATOM 6399 N N . ASP E 2 57 ? -18.523 165.637 8.509 1.00 35.34 54 ASP G N 1
ATOM 6400 C CA . ASP E 2 57 ? -17.969 164.302 8.720 1.00 36.23 54 ASP G CA 1
ATOM 6401 C C . ASP E 2 57 ? -16.619 164.354 9.425 1.00 31.94 54 ASP G C 1
ATOM 6402 O O . ASP E 2 57 ? -16.369 163.589 10.363 1.00 31.59 54 ASP G O 1
ATOM 6407 N N . LEU E 2 58 ? -15.717 165.214 8.947 1.00 30.93 55 LEU G N 1
ATOM 6408 C CA . LEU E 2 58 ? -14.409 165.323 9.577 1.00 33.45 55 LEU G CA 1
ATOM 6409 C C . LEU E 2 58 ? -14.539 165.813 11.005 1.00 32.78 55 LEU G C 1
ATOM 6410 O O . LEU E 2 58 ? -13.807 165.356 11.887 1.00 27.14 55 LEU G O 1
ATOM 6415 N N . ALA E 2 59 ? -15.463 166.745 11.253 1.00 28.40 56 ALA G N 1
ATOM 6416 C CA . ALA E 2 59 ? -15.658 167.197 12.623 1.00 28.57 56 ALA G CA 1
ATOM 6417 C C . ALA E 2 59 ? -16.123 166.046 13.501 1.00 31.50 56 ALA G C 1
ATOM 6418 O O . ALA E 2 59 ? -15.621 165.870 14.623 1.00 32.37 56 ALA G O 1
ATOM 6420 N N . GLU E 2 60 ? -17.034 165.212 12.984 1.00 28.00 57 GLU G N 1
ATOM 6421 C CA . GLU E 2 60 ? -17.476 164.050 13.748 1.00 29.27 57 GLU G CA 1
ATOM 6422 C C . GLU E 2 60 ? -16.305 163.126 14.061 1.00 33.91 57 GLU G C 1
ATOM 6423 O O . GLU E 2 60 ? -16.148 162.665 15.200 1.00 28.43 57 GLU G O 1
ATOM 6429 N N . LEU E 2 61 ? -15.462 162.859 13.060 1.00 32.80 58 LEU G N 1
ATOM 6430 C CA . LEU E 2 61 ? -14.336 161.942 13.258 1.00 34.24 58 LEU G CA 1
ATOM 6431 C C . LEU E 2 61 ? -13.342 162.482 14.287 1.00 26.53 58 LEU G C 1
ATOM 6432 O O . LEU E 2 61 ? -12.902 161.757 15.182 1.00 29.38 58 LEU G O 1
ATOM 6437 N N . LEU E 2 62 ? -12.987 163.764 14.181 1.00 29.73 59 LEU G N 1
ATOM 6438 C CA . LEU E 2 62 ? -12.057 164.353 15.138 1.00 29.61 59 LEU G CA 1
ATOM 6439 C C . LEU E 2 62 ? -12.654 164.389 16.531 1.00 28.12 59 LEU G C 1
ATOM 6440 O O . LEU E 2 62 ? -11.924 164.255 17.520 1.00 30.27 59 LEU G O 1
ATOM 6445 N N . TYR E 2 63 ? -13.972 164.597 16.626 1.00 27.30 60 TYR G N 1
ATOM 6446 C CA . TYR E 2 63 ? -14.647 164.558 17.916 1.00 24.02 60 TYR G CA 1
ATOM 6447 C C . TYR E 2 63 ? -14.588 163.164 18.528 1.00 30.70 60 TYR G C 1
ATOM 6448 O O . TYR E 2 63 ? -14.416 163.019 19.746 1.00 30.86 60 TYR G O 1
ATOM 6457 N N . ARG E 2 64 ? -14.751 162.119 17.703 1.00 28.59 61 ARG G N 1
ATOM 6458 C CA . ARG E 2 64 ? -14.745 160.759 18.244 1.00 29.31 61 ARG G CA 1
ATOM 6459 C C . ARG E 2 64 ? -13.342 160.303 18.658 1.00 29.88 61 ARG G C 1
ATOM 6460 O O . ARG E 2 64 ? -13.211 159.453 19.540 1.00 30.26 61 ARG G O 1
ATOM 6468 N N . VAL E 2 65 ? -12.281 160.825 18.030 1.00 35.29 62 VAL G N 1
ATOM 6469 C CA . VAL E 2 65 ? -10.934 160.521 18.513 1.00 39.08 62 VAL G CA 1
ATOM 6470 C C . VAL E 2 65 ? -10.475 161.565 19.518 1.00 39.76 62 VAL G C 1
ATOM 6471 O O . VAL E 2 65 ? -9.307 161.552 19.930 1.00 37.58 62 VAL G O 1
ATOM 6475 N N . ARG E 2 66 ? -11.360 162.498 19.887 1.00 36.17 63 ARG G N 1
ATOM 6476 C CA . ARG E 2 66 ? -11.147 163.460 20.968 1.00 34.48 63 ARG G CA 1
ATOM 6477 C C . ARG E 2 66 ? -9.935 164.354 20.710 1.00 38.22 63 ARG G C 1
ATOM 6478 O O . ARG E 2 66 ? -9.185 164.700 21.620 1.00 36.71 63 ARG G O 1
ATOM 6486 N N . ARG E 2 67 ? -9.752 164.761 19.459 1.00 32.03 64 ARG G N 1
ATOM 6487 C CA . ARG E 2 67 ? -8.766 165.785 19.130 1.00 33.23 64 ARG G CA 1
ATOM 6488 C C . ARG E 2 67 ? -9.470 167.134 18.991 1.00 30.89 64 ARG G C 1
ATOM 6489 O O . ARG E 2 67 ? -9.707 167.652 17.890 1.00 32.73 64 ARG G O 1
ATOM 6497 N N . PHE E 2 68 ? -9.871 167.672 20.149 1.00 31.41 65 PHE G N 1
ATOM 6498 C CA . PHE E 2 68 ? -10.561 168.963 20.157 1.00 37.93 65 PHE G CA 1
ATOM 6499 C C . PHE E 2 68 ? -9.608 170.086 19.777 1.00 35.16 65 PHE G C 1
ATOM 6500 O O . PHE E 2 68 ? -10.040 171.106 19.228 1.00 31.67 65 PHE G O 1
ATOM 6508 N N . ASP E 2 69 ? -8.308 169.907 20.038 1.00 31.86 66 ASP G N 1
ATOM 6509 C CA . ASP E 2 69 ? -7.334 170.867 19.526 1.00 33.60 66 ASP G CA 1
ATOM 6510 C C . ASP E 2 69 ? -7.384 170.947 18.004 1.00 33.01 66 ASP G C 1
ATOM 6511 O O . ASP E 2 69 ? -7.382 172.044 17.439 1.00 37.03 66 ASP G O 1
ATOM 6516 N N . LEU E 2 70 ? -7.471 169.801 17.321 1.00 37.28 67 LEU G N 1
ATOM 6517 C CA . LEU E 2 70 ? -7.524 169.823 15.856 1.00 36.38 67 LEU G CA 1
ATOM 6518 C C . LEU E 2 70 ? -8.872 170.324 15.364 1.00 34.28 67 LEU G C 1
ATOM 6519 O O . LEU E 2 70 ? -8.948 171.042 14.365 1.00 40.97 67 LEU G O 1
ATOM 6524 N N . LEU E 2 71 ? -9.950 169.941 16.042 1.00 30.95 68 LEU G N 1
ATOM 6525 C CA . LEU E 2 71 ? -11.253 170.528 15.755 1.00 33.43 68 LEU G CA 1
ATOM 6526 C C . LEU E 2 71 ? -11.156 172.048 15.719 1.00 36.80 68 LEU G C 1
ATOM 6527 O O . LEU E 2 71 ? -11.579 172.688 14.746 1.00 39.00 68 LEU G O 1
ATOM 6532 N N . LYS E 2 72 ? -10.557 172.641 16.762 1.00 34.79 69 LYS G N 1
ATOM 6533 C CA . LYS E 2 72 ? -10.441 174.095 16.814 1.00 36.79 69 LYS G CA 1
ATOM 6534 C C . LYS E 2 72 ? -9.495 174.623 15.733 1.00 38.65 69 LYS G C 1
ATOM 6535 O O . LYS E 2 72 ? -9.828 175.573 15.015 1.00 40.43 69 LYS G O 1
ATOM 6541 N N . ARG E 2 73 ? -8.315 174.011 15.576 1.00 36.52 70 ARG G N 1
ATOM 6542 C CA . ARG E 2 73 ? -7.320 174.601 14.683 1.00 38.55 70 ARG G CA 1
ATOM 6543 C C . ARG E 2 73 ? -7.710 174.446 13.216 1.00 35.98 70 ARG G C 1
ATOM 6544 O O . ARG E 2 73 ? -7.514 175.366 12.421 1.00 39.94 70 ARG G O 1
ATOM 6552 N N . ILE E 2 74 ? -8.266 173.304 12.837 1.00 39.57 71 ILE G N 1
ATOM 6553 C CA . ILE E 2 74 ? -8.556 173.023 11.442 1.00 38.15 71 ILE G CA 1
ATOM 6554 C C . ILE E 2 74 ? -9.953 173.498 11.048 1.00 40.97 71 ILE G C 1
ATOM 6555 O O . ILE E 2 74 ? -10.130 174.057 9.963 1.00 39.00 71 ILE G O 1
ATOM 6560 N N . LEU E 2 75 ? -10.980 173.226 11.865 1.00 35.66 72 LEU G N 1
ATOM 6561 C CA . LEU E 2 75 ? -12.356 173.558 11.504 1.00 36.74 72 LEU G CA 1
ATOM 6562 C C . LEU E 2 75 ? -12.942 174.711 12.310 1.00 38.08 72 LEU G C 1
ATOM 6563 O O . LEU E 2 75 ? -14.121 175.030 12.136 1.00 37.65 72 LEU G O 1
ATOM 6568 N N . LYS E 2 76 ? -12.178 175.311 13.220 1.00 33.05 73 LYS G N 1
ATOM 6569 C CA . LYS E 2 76 ? -12.674 176.405 14.053 1.00 37.14 73 LYS G CA 1
ATOM 6570 C C . LYS E 2 76 ? -13.936 176.010 14.826 1.00 38.92 73 LYS G C 1
ATOM 6571 O O . LYS E 2 76 ? -14.787 176.849 15.122 1.00 34.88 73 LYS G O 1
ATOM 6585 N N . ASP E 2 78 ? -15.658 173.919 18.328 1.00 43.11 75 ASP G N 1
ATOM 6586 C CA . ASP E 2 78 ? -15.515 173.427 19.690 1.00 45.35 75 ASP G CA 1
ATOM 6587 C C . ASP E 2 78 ? -16.549 172.327 19.947 1.00 48.86 75 ASP G C 1
ATOM 6588 O O . ASP E 2 78 ? -17.333 171.957 19.061 1.00 42.82 75 ASP G O 1
ATOM 6593 N N . ARG E 2 79 ? -16.575 171.834 21.190 1.00 51.05 76 ARG G N 1
ATOM 6594 C CA . ARG E 2 79 ? -17.467 170.731 21.550 1.00 55.35 76 ARG G CA 1
ATOM 6595 C C . ARG E 2 79 ? -18.918 171.048 21.217 1.00 52.03 76 ARG G C 1
ATOM 6596 O O . ARG E 2 79 ? -19.626 170.228 20.615 1.00 48.44 76 ARG G O 1
ATOM 6604 N N . LYS E 2 80 ? -19.381 172.233 21.619 1.00 55.48 77 LYS G N 1
ATOM 6605 C CA . LYS E 2 80 ? -20.792 172.567 21.464 1.00 52.28 77 LYS G CA 1
ATOM 6606 C C . LYS E 2 80 ? -21.216 172.493 20.008 1.00 45.20 77 LYS G C 1
ATOM 6607 O O . LYS E 2 80 ? -22.270 171.932 19.690 1.00 49.83 77 LYS G O 1
ATOM 6613 N N . ALA E 2 81 ? -20.400 173.032 19.104 1.00 49.94 78 ALA G N 1
ATOM 6614 C CA . ALA E 2 81 ? -20.771 173.039 17.695 1.00 43.02 78 ALA G CA 1
ATOM 6615 C C . ALA E 2 81 ? -20.866 171.624 17.133 1.00 45.30 78 ALA G C 1
ATOM 6616 O O . ALA E 2 81 ? -21.826 171.296 16.431 1.00 43.08 78 ALA G O 1
ATOM 6618 N N . VAL E 2 82 ? -19.896 170.761 17.441 1.00 42.70 79 VAL G N 1
ATOM 6619 C CA . VAL E 2 82 ? -19.956 169.405 16.907 1.00 39.33 79 VAL G CA 1
ATOM 6620 C C . VAL E 2 82 ? -21.135 168.643 17.501 1.00 34.07 79 VAL G C 1
ATOM 6621 O O . VAL E 2 82 ? -21.808 167.885 16.798 1.00 41.66 79 VAL G O 1
ATOM 6625 N N . GLU E 2 83 ? -21.416 168.832 18.794 1.00 42.25 80 GLU G N 1
ATOM 6626 C CA . GLU E 2 83 ? -22.552 168.132 19.401 1.00 38.30 80 GLU G CA 1
ATOM 6627 C C . GLU E 2 83 ? -23.871 168.604 18.802 1.00 47.31 80 GLU G C 1
ATOM 6628 O O . GLU E 2 83 ? -24.785 167.801 18.564 1.00 46.16 80 GLU G O 1
ATOM 6634 N N . THR E 2 84 ? -23.969 169.901 18.517 1.00 44.67 81 THR G N 1
ATOM 6635 C CA . THR E 2 84 ? -25.132 170.429 17.825 1.00 43.34 81 THR G CA 1
ATOM 6636 C C . THR E 2 84 ? -25.259 169.811 16.434 1.00 49.03 81 THR G C 1
ATOM 6637 O O . THR E 2 84 ? -26.355 169.426 16.005 1.00 40.88 81 THR G O 1
ATOM 6641 N N . HIS E 2 85 ? -24.142 169.724 15.708 1.00 44.15 82 HIS G N 1
ATOM 6642 C CA . HIS E 2 85 ? -24.155 169.085 14.396 1.00 41.49 82 HIS G CA 1
ATOM 6643 C C . HIS E 2 85 ? -24.626 167.635 14.493 1.00 44.15 82 HIS G C 1
ATOM 6644 O O . HIS E 2 85 ? -25.408 167.167 13.654 1.00 47.44 82 HIS G O 1
ATOM 6651 N N . LEU E 2 86 ? -24.173 166.919 15.528 1.00 38.07 83 LEU G N 1
ATOM 6652 C CA . LEU E 2 86 ? -24.515 165.510 15.707 1.00 44.50 83 LEU G CA 1
ATOM 6653 C C . LEU E 2 86 ? -25.979 165.323 16.091 1.00 46.42 83 LEU G C 1
ATOM 6654 O O . LEU E 2 86 ? -26.589 164.307 15.738 1.00 43.49 83 LEU G O 1
ATOM 6659 N N . LEU E 2 87 ? -26.561 166.284 16.803 1.00 44.90 84 LEU G N 1
ATOM 6660 C CA . LEU E 2 87 ? -27.977 166.180 17.139 1.00 47.00 84 LEU G CA 1
ATOM 6661 C C . LEU E 2 87 ? -28.880 166.402 15.931 1.00 48.42 84 LEU G C 1
ATOM 6662 O O . LEU E 2 87 ? -30.022 165.936 15.932 1.00 47.01 84 LEU G O 1
ATOM 6667 N N . ARG E 2 88 ? -28.388 167.078 14.894 1.00 51.27 85 ARG G N 1
ATOM 6668 C CA . ARG E 2 88 ? -29.218 167.508 13.780 1.00 48.53 85 ARG G CA 1
ATOM 6669 C C . ARG E 2 88 ? -28.881 166.848 12.453 1.00 51.00 85 ARG G C 1
ATOM 6670 O O . ARG E 2 88 ? -29.491 167.202 11.440 1.00 46.47 85 ARG G O 1
ATOM 6678 N N . ASN E 2 89 ? -27.937 165.921 12.412 1.00 47.13 86 ASN G N 1
ATOM 6679 C CA . ASN E 2 89 ? -27.525 165.322 11.154 1.00 50.76 86 ASN G CA 1
ATOM 6680 C C . ASN E 2 89 ? -27.286 163.832 11.383 1.00 46.26 86 ASN G C 1
ATOM 6681 O O . ASN E 2 89 ? -26.982 163.420 12.498 1.00 44.54 86 ASN G O 1
ATOM 6686 N N . PRO E 2 90 ? -27.386 163.028 10.326 1.00 43.72 87 PRO G N 1
ATOM 6687 C CA . PRO E 2 90 ? -27.051 161.603 10.474 1.00 45.74 87 PRO G CA 1
ATOM 6688 C C . PRO E 2 90 ? -25.571 161.415 10.774 1.00 45.69 87 PRO G C 1
ATOM 6689 O O . PRO E 2 90 ? -24.714 162.178 10.318 1.00 42.49 87 PRO G O 1
ATOM 6693 N N . HIS E 2 91 ? -25.276 160.387 11.567 1.00 39.99 88 HIS G N 1
ATOM 6694 C CA . HIS E 2 91 ? -23.913 160.137 12.006 1.00 36.54 88 HIS G CA 1
ATOM 6695 C C . HIS E 2 91 ? -23.194 159.233 11.013 1.00 38.64 88 HIS G C 1
ATOM 6696 O O . HIS E 2 91 ? -23.742 158.226 10.566 1.00 34.95 88 HIS G O 1
ATOM 6703 N N . LEU E 2 92 ? -21.949 159.585 10.697 1.00 34.14 89 LEU G N 1
ATOM 6704 C CA . LEU E 2 92 ? -21.100 158.703 9.905 1.00 35.81 89 LEU G CA 1
ATOM 6705 C C . LEU E 2 92 ? -20.735 157.437 10.676 1.00 41.89 89 LEU G C 1
ATOM 6706 O O . LEU E 2 92 ? -20.671 156.349 10.093 1.00 42.06 89 LEU G O 1
ATOM 6711 N N . VAL E 2 93 ? -20.494 157.557 11.984 1.00 31.91 90 VAL G N 1
ATOM 6712 C CA . VAL E 2 93 ? -20.043 156.456 12.836 1.00 37.31 90 VAL G CA 1
ATOM 6713 C C . VAL E 2 93 ? -21.196 156.009 13.731 1.00 34.58 90 VAL G C 1
ATOM 6714 O O . VAL E 2 93 ? -21.791 156.829 14.435 1.00 34.01 90 VAL G O 1
ATOM 6718 N N . SER E 2 94 ? -21.487 154.710 13.726 1.00 33.58 91 SER G N 1
ATOM 6719 C CA . SER E 2 94 ? -22.622 154.155 14.449 1.00 35.41 91 SER G CA 1
ATOM 6720 C C . SER E 2 94 ? -22.414 154.209 15.968 1.00 33.54 91 SER G C 1
ATOM 6721 O O . SER E 2 94 ? -21.289 154.266 16.481 1.00 30.93 91 SER G O 1
ATOM 6724 N N . ASP E 2 95 ? -23.532 154.142 16.701 1.00 28.41 92 ASP G N 1
ATOM 6725 C CA . ASP E 2 95 ? -23.442 154.154 18.159 1.00 32.79 92 ASP G CA 1
ATOM 6726 C C . ASP E 2 95 ? -22.669 152.953 18.691 1.00 28.91 92 ASP G C 1
ATOM 6727 O O . ASP E 2 95 ? -22.075 153.031 19.769 1.00 27.27 92 ASP G O 1
ATOM 6732 N N . TYR E 2 96 ? -22.676 151.837 17.958 1.00 28.54 93 TYR G N 1
ATOM 6733 C CA . TYR E 2 96 ? -21.916 150.663 18.373 1.00 35.13 93 TYR G CA 1
ATOM 6734 C C . TYR E 2 96 ? -20.408 150.933 18.340 1.00 29.23 93 TYR G C 1
ATOM 6735 O O . TYR E 2 96 ? -19.693 150.596 19.286 1.00 27.58 93 TYR G O 1
ATOM 6744 N N . ARG E 2 97 ? -19.909 151.524 17.246 1.00 26.02 94 ARG G N 1
ATOM 6745 C CA . ARG E 2 97 ? -18.478 151.834 17.140 1.00 32.99 94 ARG G CA 1
ATOM 6746 C C . ARG E 2 97 ? -18.050 152.844 18.194 1.00 27.30 94 ARG G C 1
ATOM 6747 O O . ARG E 2 97 ? -16.972 152.712 18.800 1.00 33.52 94 ARG G O 1
ATOM 6755 N N . VAL E 2 98 ? -18.878 153.871 18.407 1.00 31.65 95 VAL G N 1
ATOM 6756 C CA . VAL E 2 98 ? -18.618 154.861 19.447 1.00 33.10 95 VAL G CA 1
ATOM 6757 C C . VAL E 2 98 ? -18.548 154.188 20.812 1.00 30.18 95 VAL G C 1
ATOM 6758 O O . VAL E 2 98 ? -17.653 154.474 21.615 1.00 33.91 95 VAL G O 1
ATOM 6762 N N . LEU E 2 99 ? -19.479 153.266 21.088 1.00 30.30 96 LEU G N 1
ATOM 6763 C CA . LEU E 2 99 ? -19.464 152.566 22.370 1.00 28.11 96 LEU G CA 1
ATOM 6764 C C . LEU E 2 99 ? -18.175 151.770 22.537 1.00 34.12 96 LEU G C 1
ATOM 6765 O O . LEU E 2 99 ? -17.572 151.765 23.617 1.00 30.28 96 LEU G O 1
ATOM 6778 N N . ALA E 2 101 ? -15.240 152.305 21.231 1.00 25.86 98 ALA G N 1
ATOM 6779 C CA . ALA E 2 101 ? -14.088 153.185 21.450 1.00 30.28 98 ALA G CA 1
ATOM 6780 C C . ALA E 2 101 ? -14.113 153.808 22.846 1.00 30.97 98 ALA G C 1
ATOM 6781 O O . ALA E 2 101 ? -13.058 153.985 23.485 1.00 30.76 98 ALA G O 1
ATOM 6783 N N . GLU E 2 102 ? -15.310 154.148 23.340 1.00 31.63 99 GLU G N 1
ATOM 6784 C CA . GLU E 2 102 ? -15.404 154.748 24.663 1.00 33.50 99 GLU G CA 1
ATOM 6785 C C . GLU E 2 102 ? -15.009 153.742 25.735 1.00 34.41 99 GLU G C 1
ATOM 6786 O O . GLU E 2 102 ? -14.252 154.065 26.663 1.00 35.22 99 GLU G O 1
ATOM 6792 N N . ILE E 2 103 ? -15.521 152.516 25.627 1.00 29.55 100 ILE G N 1
ATOM 6793 C CA . ILE E 2 103 ? -15.052 151.437 26.493 1.00 30.69 100 ILE G CA 1
ATOM 6794 C C . ILE E 2 103 ? -13.554 151.296 26.344 1.00 33.93 100 ILE G C 1
ATOM 6795 O O . ILE E 2 103 ? -12.800 151.307 27.328 1.00 34.30 100 ILE G O 1
ATOM 6800 N N . GLY E 2 104 ? -13.015 151.293 25.138 1.00 31.38 101 GLY G N 1
ATOM 6801 C CA . GLY E 2 104 ? -11.550 151.221 24.989 1.00 32.03 101 GLY G CA 1
ATOM 6802 C C . GLY E 2 104 ? -10.776 152.253 25.791 1.00 41.58 101 GLY G C 1
ATOM 6803 O O . GLY E 2 104 ? -9.783 151.871 26.421 1.00 45.66 101 GLY G O 1
ATOM 6804 N N . GLU E 2 105 ? -11.217 153.504 25.790 1.00 38.10 102 GLU G N 1
ATOM 6805 C CA . GLU E 2 105 ? -10.470 154.610 26.448 1.00 52.28 102 GLU G CA 1
ATOM 6806 C C . GLU E 2 105 ? -10.685 154.662 27.968 1.00 45.79 102 GLU G C 1
ATOM 6807 O O . GLU E 2 105 ? -9.950 155.404 28.617 1.00 45.34 102 GLU G O 1
ATOM 6813 N N . ASP E 2 106 ? -11.632 153.897 28.501 1.00 35.82 103 ASP G N 1
ATOM 6814 C CA . ASP E 2 106 ? -11.827 153.835 29.975 1.00 41.57 103 ASP G CA 1
ATOM 6815 C C . ASP E 2 106 ? -11.142 152.592 30.532 1.00 36.28 103 ASP G C 1
ATOM 6816 O O . ASP E 2 106 ? -11.347 152.302 31.705 1.00 34.94 103 ASP G O 1
ATOM 6821 N N . LEU E 2 107 ? -10.365 151.912 29.699 1.00 35.70 104 LEU G N 1
ATOM 6822 C CA . LEU E 2 107 ? -9.662 150.683 30.123 1.00 36.13 104 LEU G CA 1
ATOM 6823 C C . LEU E 2 107 ? -8.175 150.987 30.279 1.00 40.16 104 LEU G C 1
ATOM 6824 O O . LEU E 2 107 ? -7.560 151.461 29.322 1.00 43.31 104 LEU G O 1
ATOM 6829 N N . ASP E 2 108 ? -7.634 150.739 31.462 1.00 45.14 105 ASP G N 1
ATOM 6830 C CA . ASP E 2 108 ? -6.195 150.886 31.632 1.00 42.63 105 ASP G CA 1
ATOM 6831 C C . ASP E 2 108 ? -5.478 149.632 31.139 1.00 41.95 105 ASP G C 1
ATOM 6832 O O . ASP E 2 108 ? -6.101 148.650 30.722 1.00 35.44 105 ASP G O 1
ATOM 6837 N N . LYS E 2 109 ? -4.144 149.664 31.205 1.00 41.73 106 LYS G N 1
ATOM 6838 C CA . LYS E 2 109 ? -3.333 148.626 30.570 1.00 44.47 106 LYS G CA 1
ATOM 6839 C C . LYS E 2 109 ? -3.569 147.261 31.204 1.00 39.28 106 LYS G C 1
ATOM 6840 O O . LYS E 2 109 ? -3.694 146.250 30.497 1.00 43.06 106 LYS G O 1
ATOM 6846 N N . SER E 2 110 ? -3.607 147.213 32.536 1.00 40.13 107 SER G N 1
ATOM 6847 C CA . SER E 2 110 ? -3.906 145.976 33.250 1.00 45.02 107 SER G CA 1
ATOM 6848 C C . SER E 2 110 ? -5.272 145.414 32.855 1.00 37.63 107 SER G C 1
ATOM 6849 O O . SER E 2 110 ? -5.416 144.200 32.650 1.00 39.77 107 SER G O 1
ATOM 6852 N N . ASP E 2 111 ? -6.285 146.279 32.736 1.00 36.97 108 ASP G N 1
ATOM 6853 C CA . ASP E 2 111 ? -7.600 145.825 32.284 1.00 35.64 108 ASP G CA 1
ATOM 6854 C C . ASP E 2 111 ? -7.525 145.200 30.891 1.00 39.21 108 ASP G C 1
ATOM 6855 O O . ASP E 2 111 ? -8.127 144.149 30.629 1.00 34.48 108 ASP G O 1
ATOM 6860 N N . VAL E 2 112 ? -6.820 145.858 29.968 1.00 39.70 109 VAL G N 1
ATOM 6861 C CA . VAL E 2 112 ? -6.761 145.348 28.603 1.00 37.80 109 VAL G CA 1
ATOM 6862 C C . VAL E 2 112 ? -6.040 144.009 28.572 1.00 36.40 109 VAL G C 1
ATOM 6863 O O . VAL E 2 112 ? -6.458 143.082 27.868 1.00 44.36 109 VAL G O 1
ATOM 6867 N N . SER E 2 113 ? -4.966 143.878 29.353 1.00 39.12 110 SER G N 1
ATOM 6868 C CA . SER E 2 113 ? -4.266 142.599 29.434 1.00 44.30 110 SER G CA 1
ATOM 6869 C C . SER E 2 113 ? -5.176 141.496 29.959 1.00 42.80 110 SER G C 1
ATOM 6870 O O . SER E 2 113 ? -5.228 140.396 29.392 1.00 41.78 110 SER G O 1
ATOM 6873 N N . SER E 2 114 ? -5.917 141.779 31.038 1.00 42.03 111 SER G N 1
ATOM 6874 C CA . SER E 2 114 ? -6.828 140.775 31.583 1.00 36.67 111 SER G CA 1
ATOM 6875 C C . SER E 2 114 ? -7.898 140.393 30.559 1.00 43.37 111 SER G C 1
ATOM 6876 O O . SER E 2 114 ? -8.282 139.220 30.462 1.00 41.44 111 SER G O 1
ATOM 6879 N N . LEU E 2 115 ? -8.406 141.370 29.796 1.00 39.98 112 LEU G N 1
ATOM 6880 C CA . LEU E 2 115 ? -9.411 141.061 28.775 1.00 39.63 112 LEU G CA 1
ATOM 6881 C C . LEU E 2 115 ? -8.842 140.166 27.677 1.00 40.23 112 LEU G C 1
ATOM 6882 O O . LEU E 2 115 ? -9.466 139.180 27.270 1.00 44.96 112 LEU G O 1
ATOM 6887 N N . ILE E 2 116 ? -7.657 140.504 27.175 1.00 41.67 113 ILE G N 1
ATOM 6888 C CA . ILE E 2 116 ? -7.046 139.691 26.132 1.00 47.52 113 ILE G CA 1
ATOM 6889 C C . ILE E 2 116 ? -6.831 138.274 26.643 1.00 53.70 113 ILE G C 1
ATOM 6890 O O . ILE E 2 116 ? -7.096 137.291 25.934 1.00 50.63 113 ILE G O 1
ATOM 6895 N N . PHE E 2 117 ? -6.377 138.149 27.898 1.00 48.29 114 PHE G N 1
ATOM 6896 C CA . PHE E 2 117 ? -6.181 136.835 28.498 1.00 47.02 114 PHE G CA 1
ATOM 6897 C C . PHE E 2 117 ? -7.492 136.064 28.585 1.00 45.56 114 PHE G C 1
ATOM 6898 O O . PHE E 2 117 ? -7.538 134.875 28.255 1.00 47.67 114 PHE G O 1
ATOM 6906 N N . LEU E 2 118 ? -8.581 136.730 28.986 1.00 43.19 115 LEU G N 1
ATOM 6907 C CA . LEU E 2 118 ? -9.868 136.040 29.057 1.00 44.39 115 LEU G CA 1
ATOM 6908 C C . LEU E 2 118 ? -10.359 135.615 27.682 1.00 54.67 115 LEU G C 1
ATOM 6909 O O . LEU E 2 118 ? -11.061 134.603 27.562 1.00 51.74 115 LEU G O 1
ATOM 6922 N N . LYS E 2 120 ? -8.477 134.824 25.109 1.00 61.20 117 LYS G N 1
ATOM 6923 C CA . LYS E 2 120 ? -7.645 133.734 24.604 1.00 70.01 117 LYS G CA 1
ATOM 6924 C C . LYS E 2 120 ? -8.307 132.368 24.749 1.00 75.37 117 LYS G C 1
ATOM 6925 O O . LYS E 2 120 ? -7.867 131.406 24.108 1.00 82.79 117 LYS G O 1
ATOM 6931 N N . ASP E 2 121 ? -9.345 132.254 25.579 1.00 68.73 118 ASP G N 1
ATOM 6932 C CA . ASP E 2 121 ? -10.138 131.032 25.602 1.00 65.72 118 ASP G CA 1
ATOM 6933 C C . ASP E 2 121 ? -10.981 130.868 24.338 1.00 59.43 118 ASP G C 1
ATOM 6934 O O . ASP E 2 121 ? -11.383 129.742 24.027 1.00 71.19 118 ASP G O 1
ATOM 6939 N N . TYR E 2 122 ? -11.293 131.960 23.631 1.00 66.95 119 TYR G N 1
ATOM 6940 C CA . TYR E 2 122 ? -12.080 131.927 22.394 1.00 66.76 119 TYR G CA 1
ATOM 6941 C C . TYR E 2 122 ? -11.262 132.026 21.101 1.00 72.17 119 TYR G C 1
ATOM 6942 O O . TYR E 2 122 ? -11.856 132.024 20.020 1.00 65.69 119 TYR G O 1
ATOM 6959 N N . GLY E 2 124 ? -6.919 131.649 19.060 1.00 77.00 121 GLY G N 1
ATOM 6960 C CA . GLY E 2 124 ? -5.588 131.085 19.124 1.00 69.62 121 GLY G CA 1
ATOM 6961 C C . GLY E 2 124 ? -4.556 132.027 19.723 1.00 66.63 121 GLY G C 1
ATOM 6962 O O . GLY E 2 124 ? -4.758 133.236 19.853 1.00 63.02 121 GLY G O 1
ATOM 6963 N N . ARG E 2 125 ? -3.412 131.437 20.083 1.00 69.08 122 ARG G N 1
ATOM 6964 C CA . ARG E 2 125 ? -2.342 132.196 20.724 1.00 73.72 122 ARG G CA 1
ATOM 6965 C C . ARG E 2 125 ? -1.687 133.188 19.768 1.00 74.22 122 ARG G C 1
ATOM 6966 O O . ARG E 2 125 ? -1.271 134.271 20.196 1.00 76.29 122 ARG G O 1
ATOM 6974 N N . GLY E 2 126 ? -1.596 132.844 18.479 1.00 76.00 123 GLY G N 1
ATOM 6975 C CA . GLY E 2 126 ? -0.946 133.729 17.522 1.00 72.15 123 GLY G CA 1
ATOM 6976 C C . GLY E 2 126 ? -1.671 135.050 17.333 1.00 74.80 123 GLY G C 1
ATOM 6977 O O . GLY E 2 126 ? -1.039 136.095 17.152 1.00 77.59 123 GLY G O 1
ATOM 6978 N N . LYS E 2 127 ? -3.000 135.024 17.357 1.00 69.12 124 LYS G N 1
ATOM 6979 C CA . LYS E 2 127 ? -3.790 136.246 17.261 1.00 61.45 124 LYS G CA 1
ATOM 6980 C C . LYS E 2 127 ? -3.588 137.104 18.512 1.00 75.67 124 LYS G C 1
ATOM 6981 O O . LYS E 2 127 ? -4.056 138.241 18.593 1.00 77.31 124 LYS G O 1
ATOM 6987 N N . LYS E 2 132 ? -1.339 144.347 22.047 1.00 51.74 129 LYS G N 1
ATOM 6988 C CA . LYS E 2 132 ? -2.572 144.679 21.334 1.00 60.58 129 LYS G CA 1
ATOM 6989 C C . LYS E 2 132 ? -3.465 145.584 22.182 1.00 47.70 129 LYS G C 1
ATOM 6990 O O . LYS E 2 132 ? -3.381 145.588 23.408 1.00 49.85 129 LYS G O 1
ATOM 6996 N N . SER E 2 133 ? -4.320 146.346 21.516 1.00 48.21 130 SER G N 1
ATOM 6997 C CA . SER E 2 133 ? -5.268 147.233 22.172 1.00 40.40 130 SER G CA 1
ATOM 6998 C C . SER E 2 133 ? -6.630 146.558 22.317 1.00 36.96 130 SER G C 1
ATOM 6999 O O . SER E 2 133 ? -6.888 145.486 21.766 1.00 35.29 130 SER G O 1
ATOM 7002 N N . PHE E 2 134 ? -7.518 147.215 23.067 1.00 34.19 131 PHE G N 1
ATOM 7003 C CA . PHE E 2 134 ? -8.890 146.727 23.158 1.00 31.67 131 PHE G CA 1
ATOM 7004 C C . PHE E 2 134 ? -9.559 146.723 21.784 1.00 32.42 131 PHE G C 1
ATOM 7005 O O . PHE E 2 134 ? -10.278 145.781 21.439 1.00 29.25 131 PHE G O 1
ATOM 7013 N N . LEU E 2 135 ? -9.285 147.735 20.958 1.00 31.20 132 LEU G N 1
ATOM 7014 C CA . LEU E 2 135 ? -9.922 147.784 19.646 1.00 38.31 132 LEU G CA 1
ATOM 7015 C C . LEU E 2 135 ? -9.427 146.662 18.734 1.00 35.92 132 LEU G C 1
ATOM 7016 O O . LEU E 2 135 ? -10.209 146.107 17.950 1.00 36.73 132 LEU G O 1
ATOM 7021 N N . ASP E 2 136 ? -8.145 146.298 18.829 1.00 38.34 133 ASP G N 1
ATOM 7022 C CA . ASP E 2 136 ? -7.659 145.129 18.091 1.00 41.92 133 ASP G CA 1
ATOM 7023 C C . ASP E 2 136 ? -8.419 143.869 18.500 1.00 34.81 133 ASP G C 1
ATOM 7024 O O . ASP E 2 136 ? -8.805 143.052 17.651 1.00 37.49 133 ASP G O 1
ATOM 7029 N N . LEU E 2 137 ? -8.620 143.689 19.801 1.00 31.03 134 LEU G N 1
ATOM 7030 C CA . LEU E 2 137 ? -9.391 142.552 20.283 1.00 37.88 134 LEU G CA 1
ATOM 7031 C C . LEU E 2 137 ? -10.818 142.581 19.742 1.00 29.70 134 LEU G C 1
ATOM 7032 O O . LEU E 2 137 ? -11.360 141.544 19.342 1.00 32.24 134 LEU G O 1
ATOM 7037 N N . VAL E 2 138 ? -11.446 143.756 19.723 1.00 30.65 135 VAL G N 1
ATOM 7038 C CA . VAL E 2 138 ? -12.803 143.838 19.194 1.00 29.76 135 VAL G CA 1
ATOM 7039 C C . VAL E 2 138 ? -12.823 143.444 17.721 1.00 33.34 135 VAL G C 1
ATOM 7040 O O . VAL E 2 138 ? -13.704 142.699 17.278 1.00 34.28 135 VAL G O 1
ATOM 7044 N N . VAL E 2 139 ? -11.834 143.898 16.947 1.00 28.97 136 VAL G N 1
ATOM 7045 C CA . VAL E 2 139 ? -11.807 143.523 15.534 1.00 33.84 136 VAL G CA 1
ATOM 7046 C C . VAL E 2 139 ? -11.703 142.007 15.400 1.00 38.49 136 VAL G C 1
ATOM 7047 O O . VAL E 2 139 ? -12.414 141.392 14.591 1.00 34.79 136 VAL G O 1
ATOM 7051 N N . GLU E 2 140 ? -10.826 141.377 16.204 1.00 32.70 137 GLU G N 1
ATOM 7052 C CA . GLU E 2 140 ? -10.690 139.918 16.144 1.00 34.85 137 GLU G CA 1
ATOM 7053 C C . GLU E 2 140 ? -12.000 139.216 16.510 1.00 37.46 137 GLU G C 1
ATOM 7054 O O . GLU E 2 140 ? -12.372 138.221 15.878 1.00 36.17 137 GLU G O 1
ATOM 7060 N N . LEU E 2 141 ? -12.706 139.711 17.531 1.00 30.72 138 LEU G N 1
ATOM 7061 C CA . LEU E 2 141 ? -13.975 139.095 17.916 1.00 29.93 138 LEU G CA 1
ATOM 7062 C C . LEU E 2 141 ? -15.036 139.272 16.831 1.00 34.85 138 LEU G C 1
ATOM 7063 O O . LEU E 2 141 ? -15.824 138.355 16.583 1.00 29.77 138 LEU G O 1
ATOM 7068 N N . GLU E 2 142 ? -15.062 140.442 16.174 1.00 29.58 139 GLU G N 1
ATOM 7069 C CA . GLU E 2 142 ? -15.997 140.682 15.077 1.00 36.60 139 GLU G CA 1
ATOM 7070 C C . GLU E 2 142 ? -15.744 139.715 13.933 1.00 37.88 139 GLU G C 1
ATOM 7071 O O . GLU E 2 142 ? -16.687 139.155 13.367 1.00 33.78 139 GLU G O 1
ATOM 7077 N N . LYS E 2 143 ? -14.468 139.482 13.601 1.00 33.76 140 LYS G N 1
ATOM 7078 C CA . LYS E 2 143 ? -14.147 138.534 12.541 1.00 37.31 140 LYS G CA 1
ATOM 7079 C C . LYS E 2 143 ? -14.654 137.134 12.861 1.00 37.71 140 LYS G C 1
ATOM 7080 O O . LYS E 2 143 ? -14.944 136.355 11.947 1.00 39.39 140 LYS G O 1
ATOM 7086 N N . LEU E 2 144 ? -14.743 136.785 14.138 1.00 39.64 141 LEU G N 1
ATOM 7087 C CA . LEU E 2 144 ? -15.241 135.480 14.555 1.00 44.20 141 LEU G CA 1
ATOM 7088 C C . LEU E 2 144 ? -16.735 135.479 14.853 1.00 38.88 141 LEU G C 1
ATOM 7089 O O . LEU E 2 144 ? -17.253 134.459 15.311 1.00 43.56 141 LEU G O 1
ATOM 7094 N N . ASN E 2 145 ? -17.433 136.590 14.594 1.00 34.85 142 ASN G N 1
ATOM 7095 C CA . ASN E 2 145 ? -18.860 136.713 14.890 1.00 37.45 142 ASN G CA 1
ATOM 7096 C C . ASN E 2 145 ? -19.138 136.461 16.371 1.00 36.38 142 ASN G C 1
ATOM 7097 O O . ASN E 2 145 ? -20.146 135.850 16.739 1.00 41.07 142 ASN G O 1
ATOM 7102 N N . LEU E 2 146 ? -18.221 136.917 17.230 1.00 35.54 143 LEU G N 1
ATOM 7103 C CA . LEU E 2 146 ? -18.359 136.797 18.680 1.00 40.81 143 LEU G CA 1
ATOM 7104 C C . LEU E 2 146 ? -18.824 138.084 19.341 1.00 38.34 143 LEU G C 1
ATOM 7105 O O . LEU E 2 146 ? -19.203 138.054 20.517 1.00 41.93 143 LEU G O 1
ATOM 7110 N N . VAL E 2 147 ? -18.797 139.204 18.625 1.00 36.54 144 VAL G N 1
ATOM 7111 C CA . VAL E 2 147 ? -19.342 140.467 19.104 1.00 35.78 144 VAL G CA 1
ATOM 7112 C C . VAL E 2 147 ? -19.921 141.193 17.902 1.00 42.90 144 VAL G C 1
ATOM 7113 O O . VAL E 2 147 ? -19.384 141.101 16.795 1.00 37.46 144 VAL G O 1
ATOM 7117 N N . ALA E 2 148 ? -21.029 141.891 18.114 1.00 39.14 145 ALA G N 1
ATOM 7118 C CA . ALA E 2 148 ? -21.731 142.591 17.047 1.00 45.16 145 ALA G CA 1
ATOM 7119 C C . ALA E 2 148 ? -22.660 143.607 17.693 1.00 41.79 145 ALA G C 1
ATOM 7120 O O . ALA E 2 148 ? -22.898 143.552 18.913 1.00 38.51 145 ALA G O 1
ATOM 7122 N N . PRO E 2 149 ? -23.192 144.559 16.914 1.00 38.35 146 PRO G N 1
ATOM 7123 C CA . PRO E 2 149 ? -24.095 145.559 17.509 1.00 43.09 146 PRO G CA 1
ATOM 7124 C C . PRO E 2 149 ? -25.239 144.957 18.306 1.00 45.01 146 PRO G C 1
ATOM 7125 O O . PRO E 2 149 ? -25.647 145.548 19.312 1.00 41.71 146 PRO G O 1
ATOM 7129 N N . ASP E 2 150 ? -25.750 143.788 17.910 1.00 42.80 147 ASP G N 1
ATOM 7130 C CA . ASP E 2 150 ? -26.821 143.103 18.626 1.00 39.08 147 ASP G CA 1
ATOM 7131 C C . ASP E 2 150 ? -26.329 141.860 19.374 1.00 45.63 147 ASP G C 1
ATOM 7132 O O . ASP E 2 150 ? -27.145 141.022 19.763 1.00 47.83 147 ASP G O 1
ATOM 7137 N N . GLN E 2 151 ? -24.997 141.709 19.591 1.00 44.59 148 GLN G N 1
ATOM 7138 C CA . GLN E 2 151 ? -24.452 140.480 20.202 1.00 42.43 148 GLN G CA 1
ATOM 7139 C C . GLN E 2 151 ? -23.339 140.871 21.167 1.00 37.39 148 GLN G C 1
ATOM 7140 O O . GLN E 2 151 ? -22.145 140.749 20.870 1.00 39.00 148 GLN G O 1
ATOM 7146 N N . LEU E 2 152 ? -23.741 141.311 22.360 1.00 34.01 149 LEU G N 1
ATOM 7147 C CA . LEU E 2 152 ? -22.807 141.890 23.316 1.00 37.79 149 LEU G CA 1
ATOM 7148 C C . LEU E 2 152 ? -22.663 141.098 24.613 1.00 36.20 149 LEU G C 1
ATOM 7149 O O . LEU E 2 152 ? -21.975 141.568 25.524 1.00 36.45 149 LEU G O 1
ATOM 7154 N N . ASP E 2 153 ? -23.263 139.909 24.722 1.00 34.33 150 ASP G N 1
ATOM 7155 C CA . ASP E 2 153 ? -23.241 139.195 25.999 1.00 37.26 150 ASP G CA 1
ATOM 7156 C C . ASP E 2 153 ? -21.831 138.759 26.375 1.00 36.50 150 ASP G C 1
ATOM 7157 O O . ASP E 2 153 ? -21.454 138.805 27.550 1.00 33.18 150 ASP G O 1
ATOM 7162 N N . LEU E 2 154 ? -21.042 138.312 25.401 1.00 30.41 151 LEU G N 1
ATOM 7163 C CA . LEU E 2 154 ? -19.693 137.871 25.727 1.00 39.17 151 LEU G CA 1
ATOM 7164 C C . LEU E 2 154 ? -18.864 139.027 26.270 1.00 40.45 151 LEU G C 1
ATOM 7165 O O . LEU E 2 154 ? -18.134 138.874 27.262 1.00 33.10 151 LEU G O 1
ATOM 7170 N N . LEU E 2 155 ? -18.984 140.201 25.643 1.00 34.10 152 LEU G N 1
ATOM 7171 C CA . LEU E 2 155 ? -18.270 141.382 26.123 1.00 33.71 152 LEU G CA 1
ATOM 7172 C C . LEU E 2 155 ? -18.726 141.791 27.521 1.00 35.55 152 LEU G C 1
ATOM 7173 O O . LEU E 2 155 ? -17.903 142.168 28.368 1.00 32.81 152 LEU G O 1
ATOM 7178 N N . GLU E 2 156 ? -20.037 141.759 27.775 1.00 30.29 153 GLU G N 1
ATOM 7179 C CA . GLU E 2 156 ? -20.528 142.086 29.116 1.00 35.04 153 GLU G CA 1
ATOM 7180 C C . GLU E 2 156 ? -19.968 141.127 30.160 1.00 35.25 153 GLU G C 1
ATOM 7181 O O . GLU E 2 156 ? -19.594 141.547 31.265 1.00 35.08 153 GLU G O 1
ATOM 7187 N N . LYS E 2 157 ? -19.942 139.829 29.841 1.00 32.56 154 LYS G N 1
ATOM 7188 C CA . LYS E 2 157 ? -19.397 138.850 30.775 1.00 33.92 154 LYS G CA 1
ATOM 7189 C C . LYS E 2 157 ? -17.932 139.132 31.067 1.00 38.61 154 LYS G C 1
ATOM 7190 O O . LYS E 2 157 ? -17.498 139.077 32.225 1.00 38.83 154 LYS G O 1
ATOM 7196 N N . CYS E 2 158 ? -17.157 139.454 30.035 1.00 34.13 155 CYS G N 1
ATOM 7197 C CA . CYS E 2 158 ? -15.736 139.696 30.261 1.00 37.71 155 CYS G CA 1
ATOM 7198 C C . CYS E 2 158 ? -15.512 140.969 31.068 1.00 35.59 155 CYS G C 1
ATOM 7199 O O . CYS E 2 158 ? -14.637 141.007 31.942 1.00 35.97 155 CYS G O 1
ATOM 7202 N N . LEU E 2 159 ? -16.305 142.011 30.808 1.00 30.74 156 LEU G N 1
ATOM 7203 C CA . LEU E 2 159 ? -16.179 143.243 31.583 1.00 29.33 156 LEU G CA 1
ATOM 7204 C C . LEU E 2 159 ? -16.550 143.023 33.045 1.00 32.74 156 LEU G C 1
ATOM 7205 O O . LEU E 2 159 ? -15.886 143.545 33.947 1.00 28.35 156 LEU G O 1
ATOM 7210 N N . LYS E 2 160 ? -17.602 142.246 33.307 1.00 35.52 157 LYS G N 1
ATOM 7211 C CA . LYS E 2 160 ? -17.934 141.923 34.693 1.00 38.70 157 LYS G CA 1
ATOM 7212 C C . LYS E 2 160 ? -16.835 141.095 35.357 1.00 36.33 157 LYS G C 1
ATOM 7213 O O . LYS E 2 160 ? -16.520 141.293 36.539 1.00 33.13 157 LYS G O 1
ATOM 7219 N N . ASN E 2 161 ? -16.223 140.173 34.615 1.00 38.15 158 ASN G N 1
ATOM 7220 C CA . ASN E 2 161 ? -15.197 139.336 35.226 1.00 41.20 158 ASN G CA 1
ATOM 7221 C C . ASN E 2 161 ? -13.939 140.122 35.568 1.00 38.38 158 ASN G C 1
ATOM 7222 O O . ASN E 2 161 ? -13.186 139.701 36.451 1.00 47.14 158 ASN G O 1
ATOM 7227 N N . ILE E 2 162 ? -13.696 141.258 34.917 1.00 31.18 159 ILE G N 1
ATOM 7228 C CA . ILE E 2 162 ? -12.623 142.155 35.334 1.00 36.25 159 ILE G CA 1
ATOM 7229 C C . ILE E 2 162 ? -13.155 143.295 36.212 1.00 35.28 159 ILE G C 1
ATOM 7230 O O . ILE E 2 162 ? -12.482 144.299 36.391 1.00 30.09 159 ILE G O 1
ATOM 7235 N N . HIS E 2 163 ? -14.378 143.165 36.733 1.00 31.73 160 HIS G N 1
ATOM 7236 C CA . HIS E 2 163 ? -14.926 144.091 37.735 1.00 32.47 160 HIS G CA 1
ATOM 7237 C C . HIS E 2 163 ? -15.094 145.511 37.197 1.00 28.13 160 HIS G C 1
ATOM 7238 O O . HIS E 2 163 ? -15.032 146.482 37.952 1.00 26.11 160 HIS G O 1
ATOM 7245 N N . ARG E 2 164 ? -15.367 145.658 35.902 1.00 28.81 161 ARG G N 1
ATOM 7246 C CA . ARG E 2 164 ? -15.717 146.960 35.335 1.00 29.65 161 ARG G CA 1
ATOM 7247 C C . ARG E 2 164 ? -17.232 147.018 35.120 1.00 31.58 161 ARG G C 1
ATOM 7248 O O . ARG E 2 164 ? -17.751 146.974 34.004 1.00 28.52 161 ARG G O 1
ATOM 7256 N N . ILE E 2 165 ? -17.939 147.078 36.250 1.00 32.14 162 ILE G N 1
ATOM 7257 C CA . ILE E 2 165 ? -19.398 147.142 36.227 1.00 35.48 162 ILE G CA 1
ATOM 7258 C C . ILE E 2 165 ? -19.869 148.432 35.573 1.00 32.62 162 ILE G C 1
ATOM 7259 O O . ILE E 2 165 ? -20.901 148.447 34.890 1.00 30.15 162 ILE G O 1
ATOM 7264 N N . ASP E 2 166 ? -19.109 149.521 35.739 1.00 24.97 163 ASP G N 1
ATOM 7265 C CA . ASP E 2 166 ? -19.452 150.785 35.092 1.00 31.66 163 ASP G CA 1
ATOM 7266 C C . ASP E 2 166 ? -19.499 150.630 33.565 1.00 33.63 163 ASP G C 1
ATOM 7267 O O . ASP E 2 166 ? -20.388 151.179 32.888 1.00 26.73 163 ASP G O 1
ATOM 7272 N N . LEU E 2 167 ? -18.577 149.851 33.006 1.00 31.29 164 LEU G N 1
ATOM 7273 C CA . LEU E 2 167 ? -18.550 149.678 31.553 1.00 31.15 164 LEU G CA 1
ATOM 7274 C C . LEU E 2 167 ? -19.654 148.741 31.070 1.00 29.55 164 LEU G C 1
ATOM 7275 O O . LEU E 2 167 ? -20.230 148.950 29.986 1.00 27.90 164 LEU G O 1
ATOM 7280 N N . LYS E 2 168 ? -19.957 147.697 31.854 1.00 27.54 165 LYS G N 1
ATOM 7281 C CA . LYS E 2 168 ? -21.121 146.864 31.566 1.00 33.87 165 LYS G CA 1
ATOM 7282 C C . LYS E 2 168 ? -22.392 147.704 31.557 1.00 37.72 165 LYS G C 1
ATOM 7283 O O . LYS E 2 168 ? -23.271 147.517 30.703 1.00 31.36 165 LYS G O 1
ATOM 7289 N N . THR E 2 169 ? -22.489 148.655 32.488 1.00 30.33 166 THR G N 1
ATOM 7290 C CA . THR E 2 169 ? -23.652 149.532 32.547 1.00 37.94 166 THR G CA 1
ATOM 7291 C C . THR E 2 169 ? -23.722 150.417 31.308 1.00 39.74 166 THR G C 1
ATOM 7292 O O . THR E 2 169 ? -24.811 150.688 30.786 1.00 30.90 166 THR G O 1
ATOM 7296 N N . LYS E 2 170 ? -22.565 150.880 30.829 1.00 29.65 167 LYS G N 1
ATOM 7297 C CA . LYS E 2 170 ? -22.535 151.645 29.583 1.00 32.45 167 LYS G CA 1
ATOM 7298 C C . LYS E 2 170 ? -23.089 150.821 28.414 1.00 30.89 167 LYS G C 1
ATOM 7299 O O . LYS E 2 170 ? -23.852 151.330 27.573 1.00 30.47 167 LYS G O 1
ATOM 7305 N N . ILE E 2 171 ? -22.728 149.537 28.359 1.00 24.58 168 ILE G N 1
ATOM 7306 C CA . ILE E 2 171 ? -23.284 148.647 27.339 1.00 30.52 168 ILE G CA 1
ATOM 7307 C C . ILE E 2 171 ? -24.799 148.518 27.498 1.00 35.87 168 ILE G C 1
ATOM 7308 O O . ILE E 2 171 ? -25.544 148.500 26.510 1.00 29.86 168 ILE G O 1
ATOM 7313 N N . GLN E 2 172 ? -25.277 148.397 28.741 1.00 27.33 169 GLN G N 1
ATOM 7314 C CA . GLN E 2 172 ? -26.715 148.247 28.969 1.00 40.43 169 GLN G CA 1
ATOM 7315 C C . GLN E 2 172 ? -27.477 149.499 28.541 1.00 35.44 169 GLN G C 1
ATOM 7316 O O . GLN E 2 172 ? -28.565 149.408 27.958 1.00 36.69 169 GLN G O 1
ATOM 7322 N N . LYS E 2 173 ? -26.912 150.675 28.814 1.00 33.72 170 LYS G N 1
ATOM 7323 C CA . LYS E 2 173 ? -27.493 151.920 28.319 1.00 41.37 170 LYS G CA 1
ATOM 7324 C C . LYS E 2 173 ? -27.565 151.922 26.794 1.00 39.10 170 LYS G C 1
ATOM 7325 O O . LYS E 2 173 ? -28.597 152.282 26.213 1.00 38.93 170 LYS G O 1
ATOM 7331 N N . TYR E 2 174 ? -26.487 151.495 26.128 1.00 35.17 171 TYR G N 1
ATOM 7332 C CA . TYR E 2 174 ? -26.521 151.399 24.668 1.00 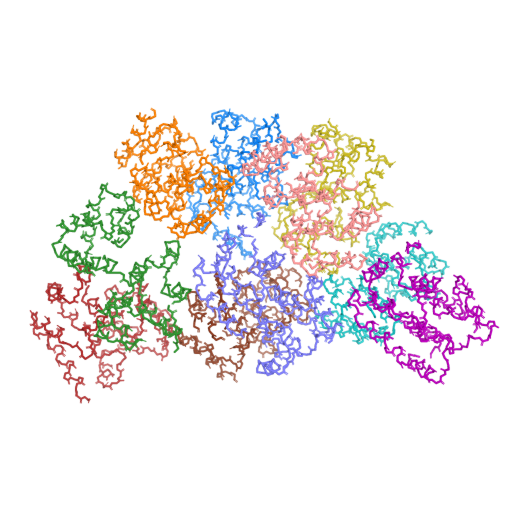36.54 171 TYR G CA 1
ATOM 7333 C C . TYR E 2 174 ? -27.651 150.483 24.206 1.00 38.48 171 TYR G C 1
ATOM 7334 O O . TYR E 2 174 ? -28.430 150.831 23.311 1.00 41.61 171 TYR G O 1
ATOM 7343 N N . LYS E 2 175 ? -27.764 149.311 24.828 1.00 38.44 172 LYS G N 1
ATOM 7344 C CA . LYS E 2 175 ? -28.798 148.361 24.433 1.00 41.61 172 LYS G CA 1
ATOM 7345 C C . LYS E 2 175 ? -30.189 148.961 24.600 1.00 39.14 172 LYS G C 1
ATOM 7346 O O . LYS E 2 175 ? -31.075 148.728 23.769 1.00 40.13 172 LYS G O 1
ATOM 7352 N N . GLN E 2 176 ? -30.398 149.739 25.668 1.00 43.98 173 GLN G N 1
ATOM 7353 C CA . GLN E 2 176 ? -31.680 150.418 25.851 1.00 53.05 173 GLN G CA 1
ATOM 7354 C C . GLN E 2 176 ? -31.936 151.430 24.739 1.00 56.38 173 GLN G C 1
ATOM 7355 O O . GLN E 2 176 ? -33.058 151.537 24.233 1.00 59.20 173 GLN G O 1
ATOM 7361 N N . SER E 2 177 ? -30.904 152.190 24.358 1.00 55.19 174 SER G N 1
ATOM 7362 C CA . SER E 2 177 ? -31.041 153.203 23.314 1.00 51.03 174 SER G CA 1
ATOM 7363 C C . SER E 2 177 ? -31.426 152.600 21.965 1.00 55.82 174 SER G C 1
ATOM 7364 O O . SER E 2 177 ? -31.920 153.323 21.094 1.00 59.18 174 SER G O 1
ATOM 7367 N N . VAL E 2 178 ? -31.163 151.315 21.753 1.00 58.30 175 VAL G N 1
ATOM 7368 C CA . VAL E 2 178 ? -31.488 150.649 20.497 1.00 57.39 175 VAL G CA 1
ATOM 7369 C C . VAL E 2 178 ? -32.967 150.269 20.422 1.00 69.86 175 VAL G C 1
ATOM 7370 O O . VAL E 2 178 ? -33.589 149.927 21.429 1.00 74.94 175 VAL G O 1
ATOM 7374 N N . SER F 2 5 ? -21.310 135.310 -8.476 1.00 90.13 2 SER F N 1
ATOM 7375 C CA . SER F 2 5 ? -20.838 136.301 -9.436 1.00 96.58 2 SER F CA 1
ATOM 7376 C C . SER F 2 5 ? -19.319 136.470 -9.364 1.00 93.52 2 SER F C 1
ATOM 7377 O O . SER F 2 5 ? -18.669 135.927 -8.476 1.00 84.71 2 SER F O 1
ATOM 7380 N N . ALA F 2 6 ? -18.752 137.176 -10.346 1.00 100.47 3 ALA F N 1
ATOM 7381 C CA . ALA F 2 6 ? -17.334 137.515 -10.310 1.00 89.51 3 ALA F CA 1
ATOM 7382 C C . ALA F 2 6 ? -17.029 138.612 -9.301 1.00 92.33 3 ALA F C 1
ATOM 7383 O O . ALA F 2 6 ? -15.885 138.719 -8.848 1.00 92.82 3 ALA F O 1
ATOM 7385 N N . GLU F 2 7 ? -18.023 139.436 -8.950 1.00 92.25 4 GLU F N 1
ATOM 7386 C CA . GLU F 2 7 ? -17.780 140.555 -8.044 1.00 97.78 4 GLU F CA 1
ATOM 7387 C C . GLU F 2 7 ? -17.479 140.082 -6.624 1.00 88.96 4 GLU F C 1
ATOM 7388 O O . GLU F 2 7 ? -16.769 140.772 -5.877 1.00 82.52 4 GLU F O 1
ATOM 7394 N N . VAL F 2 8 ? -18.006 138.916 -6.239 1.00 80.15 5 VAL F N 1
ATOM 7395 C CA . VAL F 2 8 ? -17.683 138.338 -4.938 1.00 75.51 5 VAL F CA 1
ATOM 7396 C C . VAL F 2 8 ? -16.177 138.135 -4.801 1.00 64.84 5 VAL F C 1
ATOM 7397 O O . VAL F 2 8 ? -15.619 138.282 -3.711 1.00 65.92 5 VAL F O 1
ATOM 7401 N N . ILE F 2 9 ? -15.501 137.769 -5.894 1.00 65.26 6 ILE F N 1
ATOM 7402 C CA . ILE F 2 9 ? -14.051 137.596 -5.852 1.00 65.35 6 ILE F CA 1
ATOM 7403 C C . ILE F 2 9 ? -13.370 138.899 -5.457 1.00 61.55 6 ILE F C 1
ATOM 7404 O O . ILE F 2 9 ? -12.470 138.915 -4.608 1.00 54.64 6 ILE F O 1
ATOM 7409 N N . GLY F 2 10 ? -13.800 140.014 -6.052 1.00 65.52 7 GLY F N 1
ATOM 7410 C CA . GLY F 2 10 ? -13.243 141.302 -5.675 1.00 63.81 7 GLY F CA 1
ATOM 7411 C C . GLY F 2 10 ? -13.537 141.660 -4.232 1.00 61.89 7 GLY F C 1
ATOM 7412 O O . GLY F 2 10 ? -12.665 142.166 -3.518 1.00 62.51 7 GLY F O 1
ATOM 7413 N N . GLN F 2 11 ? -14.768 141.393 -3.780 1.00 62.33 8 GLN F N 1
ATOM 7414 C CA . GLN F 2 11 ? -15.125 141.648 -2.384 1.00 60.20 8 GLN F CA 1
ATOM 7415 C C . GLN F 2 11 ? -14.227 140.871 -1.428 1.00 52.70 8 GLN F C 1
ATOM 7416 O O . GLN F 2 11 ? -13.680 141.433 -0.473 1.00 54.37 8 GLN F O 1
ATOM 7422 N N . VAL F 2 12 ? -14.080 139.568 -1.666 1.00 49.38 9 VAL F N 1
ATOM 7423 C CA . VAL F 2 12 ? -13.246 138.731 -0.814 1.00 51.29 9 VAL F CA 1
ATOM 7424 C C . VAL F 2 12 ? -11.811 139.239 -0.821 1.00 55.61 9 VAL F C 1
ATOM 7425 O O . VAL F 2 12 ? -11.186 139.401 0.232 1.00 51.60 9 VAL F O 1
ATOM 7429 N N . GLU F 2 13 ? -11.280 139.537 -2.007 1.00 57.47 10 GLU F N 1
ATOM 7430 C CA . GLU F 2 13 ? -9.893 139.975 -2.091 1.00 56.27 10 GLU F CA 1
ATOM 7431 C C . GLU F 2 13 ? -9.686 141.275 -1.320 1.00 59.65 10 GLU F C 1
ATOM 7432 O O . GLU F 2 13 ? -8.676 141.440 -0.621 1.00 58.46 10 GLU F O 1
ATOM 7438 N N . GLU F 2 14 ? -10.656 142.191 -1.392 1.00 49.82 11 GLU F N 1
ATOM 7439 C CA . GLU F 2 14 ? -10.526 143.457 -0.681 1.00 58.60 11 GLU F CA 1
ATOM 7440 C C . GLU F 2 14 ? -10.737 143.302 0.821 1.00 55.85 11 GLU F C 1
ATOM 7441 O O . GLU F 2 14 ? -10.205 144.100 1.599 1.00 57.35 11 GLU F O 1
ATOM 7447 N N . ALA F 2 15 ? -11.514 142.306 1.250 1.00 48.65 12 ALA F N 1
ATOM 7448 C CA . ALA F 2 15 ? -11.854 142.198 2.669 1.00 49.72 12 ALA F CA 1
ATOM 7449 C C . ALA F 2 15 ? -10.788 141.484 3.483 1.00 43.71 12 ALA F C 1
ATOM 7450 O O . ALA F 2 15 ? -10.702 141.699 4.695 1.00 42.96 12 ALA F O 1
ATOM 7452 N N . LEU F 2 16 ? -9.976 140.640 2.861 1.00 44.31 13 LEU F N 1
ATOM 7453 C CA . LEU F 2 16 ? -8.963 139.914 3.606 1.00 43.06 13 LEU F CA 1
ATOM 7454 C C . LEU F 2 16 ? -7.759 140.814 3.866 1.00 42.06 13 LEU F C 1
ATOM 7455 O O . LEU F 2 16 ? -7.394 141.639 3.022 1.00 44.55 13 LEU F O 1
ATOM 7460 N N . ASP F 2 17 ? -7.140 140.659 5.041 1.00 44.86 14 ASP F N 1
ATOM 7461 C CA . ASP F 2 17 ? -5.898 141.367 5.316 1.00 50.12 14 ASP F CA 1
ATOM 7462 C C . ASP F 2 17 ? -4.718 140.515 4.835 1.00 50.74 14 ASP F C 1
ATOM 7463 O O . ASP F 2 17 ? -4.894 139.411 4.309 1.00 40.47 14 ASP F O 1
ATOM 7468 N N . THR F 2 18 ? -3.499 141.032 5.018 1.00 51.52 15 THR F N 1
ATOM 7469 C CA . THR F 2 18 ? -2.318 140.421 4.403 1.00 57.60 15 THR F CA 1
ATOM 7470 C C . THR F 2 18 ? -2.081 139.003 4.914 1.00 46.89 15 THR F C 1
ATOM 7471 O O . THR F 2 18 ? -1.829 138.077 4.130 1.00 49.14 15 THR F O 1
ATOM 7475 N N . ASP F 2 19 ? -2.170 138.813 6.231 1.00 44.60 16 ASP F N 1
ATOM 7476 C CA . ASP F 2 19 ? -1.957 137.492 6.812 1.00 42.66 16 ASP F CA 1
ATOM 7477 C C . ASP F 2 19 ? -3.002 136.496 6.323 1.00 45.81 16 ASP F C 1
ATOM 7478 O O . ASP F 2 19 ? -2.681 135.332 6.053 1.00 47.89 16 ASP F O 1
ATOM 7483 N N . GLU F 2 20 ? -4.267 136.922 6.229 1.00 43.29 17 GLU F N 1
ATOM 7484 C CA . GLU F 2 20 ? -5.303 136.012 5.745 1.00 39.41 17 GLU F CA 1
ATOM 7485 C C . GLU F 2 20 ? -5.087 135.646 4.282 1.00 35.66 17 GLU F C 1
ATOM 7486 O O . GLU F 2 20 ? -5.292 134.493 3.888 1.00 37.06 17 GLU F O 1
ATOM 7492 N N . LYS F 2 21 ? -4.670 136.603 3.457 1.00 39.68 18 LYS F N 1
ATOM 7493 C CA . LYS F 2 21 ? -4.403 136.283 2.056 1.00 39.72 18 LYS F CA 1
ATOM 7494 C C . LYS F 2 21 ? -3.231 135.309 1.931 1.00 43.33 18 LYS F C 1
ATOM 7495 O O . LYS F 2 21 ? -3.257 134.393 1.093 1.00 37.62 18 LYS F O 1
ATOM 7501 N N . GLU F 2 22 ? -2.195 135.493 2.766 1.00 44.01 19 GLU F N 1
ATOM 7502 C CA . GLU F 2 22 ? -1.078 134.551 2.781 1.00 43.89 19 GLU F CA 1
ATOM 7503 C C . GLU F 2 22 ? -1.533 133.158 3.199 1.00 35.61 19 GLU F C 1
ATOM 7504 O O . GLU F 2 22 ? -1.136 132.162 2.587 1.00 36.12 19 GLU F O 1
ATOM 7518 N N . LEU F 2 24 ? -4.481 131.938 2.857 1.00 37.46 21 LEU F N 1
ATOM 7519 C CA . LEU F 2 24 ? -5.323 131.410 1.793 1.00 39.23 21 LEU F CA 1
ATOM 7520 C C . LEU F 2 24 ? -4.472 130.825 0.675 1.00 39.75 21 LEU F C 1
ATOM 7521 O O . LEU F 2 24 ? -4.780 129.750 0.143 1.00 41.18 21 LEU F O 1
ATOM 7526 N N . LEU F 2 25 ? -3.414 131.539 0.283 1.00 38.35 22 LEU F N 1
ATOM 7527 C CA . LEU F 2 25 ? -2.496 130.991 -0.715 1.00 39.58 22 LEU F CA 1
ATOM 7528 C C . LEU F 2 25 ? -1.821 129.720 -0.204 1.00 40.55 22 LEU F C 1
ATOM 7529 O O . LEU F 2 25 ? -1.645 128.758 -0.959 1.00 39.63 22 LEU F O 1
ATOM 7534 N N . PHE F 2 26 ? -1.441 129.691 1.083 1.00 37.76 23 PHE F N 1
ATOM 7535 C CA . PHE F 2 26 ? -0.820 128.486 1.631 1.00 34.49 23 PHE F CA 1
ATOM 7536 C C . PHE F 2 26 ? -1.771 127.297 1.604 1.00 43.35 23 PHE F C 1
ATOM 7537 O O . PHE F 2 26 ? -1.358 126.173 1.287 1.00 36.78 23 PHE F O 1
ATOM 7545 N N . LEU F 2 27 ? -3.039 127.518 1.985 1.00 37.13 24 LEU F N 1
ATOM 7546 C CA . LEU F 2 27 ? -4.004 126.428 2.076 1.00 36.36 24 LEU F CA 1
ATOM 7547 C C . LEU F 2 27 ? -4.298 125.807 0.721 1.00 35.93 24 LEU F C 1
ATOM 7548 O O . LEU F 2 27 ? -4.660 124.629 0.659 1.00 39.83 24 LEU F O 1
ATOM 7553 N N . CYS F 2 28 ? -4.139 126.564 -0.369 1.00 36.85 25 CYS F N 1
ATOM 7554 C CA . CYS F 2 28 ? -4.460 126.079 -1.706 1.00 37.17 25 CYS F CA 1
ATOM 7555 C C . CYS F 2 28 ? -3.231 125.624 -2.488 1.00 47.99 25 CYS F C 1
ATOM 7556 O O . CYS F 2 28 ? -3.300 125.480 -3.713 1.00 48.88 25 CYS F O 1
ATOM 7559 N N . ARG F 2 29 ? -2.109 125.385 -1.810 1.00 44.18 26 ARG F N 1
ATOM 7560 C CA . ARG F 2 29 ? -0.879 125.064 -2.523 1.00 42.25 26 ARG F CA 1
ATOM 7561 C C . ARG F 2 29 ? -0.920 123.706 -3.212 1.00 47.39 26 ARG F C 1
ATOM 7562 O O . ARG F 2 29 ? -0.217 123.510 -4.207 1.00 55.23 26 ARG F O 1
ATOM 7570 N N . ASP F 2 30 ? -1.774 122.796 -2.774 1.00 45.42 27 ASP F N 1
ATOM 7571 C CA . ASP F 2 30 ? -1.827 121.474 -3.387 1.00 55.36 27 ASP F CA 1
ATOM 7572 C C . ASP F 2 30 ? -2.637 121.434 -4.686 1.00 68.41 27 ASP F C 1
ATOM 7573 O O . ASP F 2 30 ? -2.495 120.476 -5.456 1.00 67.89 27 ASP F O 1
ATOM 7578 N N . VAL F 2 31 ? -3.467 122.439 -4.969 1.00 65.53 28 VAL F N 1
ATOM 7579 C CA . VAL F 2 31 ? -4.188 122.460 -6.239 1.00 69.62 28 VAL F CA 1
ATOM 7580 C C . VAL F 2 31 ? -3.231 122.864 -7.358 1.00 84.91 28 VAL F C 1
ATOM 7581 O O . VAL F 2 31 ? -2.330 123.691 -7.167 1.00 81.55 28 VAL F O 1
ATOM 7585 N N . ALA F 2 32 ? -3.412 122.257 -8.532 1.00 90.18 29 ALA F N 1
ATOM 7586 C CA . ALA F 2 32 ? -2.440 122.346 -9.625 1.00 80.85 29 ALA F CA 1
ATOM 7587 C C . ALA F 2 32 ? -2.165 123.781 -10.072 1.00 86.93 29 ALA F C 1
ATOM 7588 O O . ALA F 2 32 ? -1.079 124.088 -10.569 1.00 80.38 29 ALA F O 1
ATOM 7590 N N . VAL F 2 36 ? 1.900 127.892 -8.957 1.00 81.97 33 VAL F N 1
ATOM 7591 C CA . VAL F 2 36 ? 1.497 128.551 -7.715 1.00 81.29 33 VAL F CA 1
ATOM 7592 C C . VAL F 2 36 ? 1.127 130.014 -7.986 1.00 78.14 33 VAL F C 1
ATOM 7593 O O . VAL F 2 36 ? 1.927 130.777 -8.542 1.00 68.49 33 VAL F O 1
ATOM 7597 N N . PRO F 2 37 ? -0.091 130.394 -7.605 1.00 73.20 34 PRO F N 1
ATOM 7598 C CA . PRO F 2 37 ? -0.594 131.740 -7.917 1.00 69.27 34 PRO F CA 1
ATOM 7599 C C . PRO F 2 37 ? 0.049 132.789 -7.029 1.00 70.15 34 PRO F C 1
ATOM 7600 O O . PRO F 2 37 ? 0.200 132.586 -5.818 1.00 67.85 34 PRO F O 1
ATOM 7604 N N . PRO F 2 38 ? 0.459 133.920 -7.604 1.00 76.47 35 PRO F N 1
ATOM 7605 C CA . PRO F 2 38 ? 1.134 134.951 -6.799 1.00 65.73 35 PRO F CA 1
ATOM 7606 C C . PRO F 2 38 ? 0.209 135.717 -5.862 1.00 56.79 35 PRO F C 1
ATOM 7607 O O . PRO F 2 38 ? 0.704 136.294 -4.886 1.00 63.42 35 PRO F O 1
ATOM 7611 N N . ASN F 2 39 ? -1.100 135.764 -6.119 1.00 54.11 36 ASN F N 1
ATOM 7612 C CA . ASN F 2 39 ? -2.001 136.513 -5.249 1.00 58.29 36 ASN F CA 1
ATOM 7613 C C . ASN F 2 39 ? -3.382 135.863 -5.241 1.00 51.35 36 ASN F C 1
ATOM 7614 O O . ASN F 2 39 ? -3.669 134.940 -6.010 1.00 45.82 36 ASN F O 1
ATOM 7619 N N . VAL F 2 40 ? -4.249 136.395 -4.378 1.00 44.51 37 VAL F N 1
ATOM 7620 C CA . VAL F 2 40 ? -5.531 135.756 -4.103 1.00 44.51 37 VAL F CA 1
ATOM 7621 C C . VAL F 2 40 ? -6.489 135.922 -5.278 1.00 45.06 37 VAL F C 1
ATOM 7622 O O . VAL F 2 40 ? -7.260 135.011 -5.600 1.00 42.25 37 VAL F O 1
ATOM 7626 N N . ARG F 2 41 ? -6.455 137.073 -5.948 1.00 44.48 38 ARG F N 1
ATOM 7627 C CA . ARG F 2 41 ? -7.350 137.255 -7.082 1.00 46.38 38 ARG F CA 1
ATOM 7628 C C . ARG F 2 41 ? -7.070 136.224 -8.169 1.00 50.46 38 ARG F C 1
ATOM 7629 O O . ARG F 2 41 ? -8.004 135.613 -8.707 1.00 49.33 38 ARG F O 1
ATOM 7637 N N . ASP F 2 42 ? -5.791 135.997 -8.492 1.00 48.69 39 ASP F N 1
ATOM 7638 C CA . ASP F 2 42 ? -5.456 134.974 -9.478 1.00 49.41 39 ASP F CA 1
ATOM 7639 C C . ASP F 2 42 ? -5.870 133.586 -9.005 1.00 46.88 39 ASP F C 1
ATOM 7640 O O . ASP F 2 42 ? -6.356 132.774 -9.800 1.00 43.51 39 ASP F O 1
ATOM 7645 N N . LEU F 2 43 ? -5.682 133.292 -7.716 1.00 48.13 40 LEU F N 1
ATOM 7646 C CA . LEU F 2 43 ? -6.070 131.985 -7.188 1.00 45.49 40 LEU F CA 1
ATOM 7647 C C . LEU F 2 43 ? -7.564 131.741 -7.356 1.00 40.49 40 LEU F C 1
ATOM 7648 O O . LEU F 2 43 ? -7.987 130.674 -7.824 1.00 36.44 40 LEU F O 1
ATOM 7653 N N . LEU F 2 44 ? -8.378 132.717 -6.958 1.00 36.42 41 LEU F N 1
ATOM 7654 C CA . LEU F 2 44 ? -9.820 132.566 -7.068 1.00 40.90 41 LEU F CA 1
ATOM 7655 C C . LEU F 2 44 ? -10.253 132.499 -8.529 1.00 41.59 41 LEU F C 1
ATOM 7656 O O . LEU F 2 44 ? -11.113 131.687 -8.884 1.00 38.31 41 LEU F O 1
ATOM 7661 N N . ASP F 2 45 ? -9.627 133.291 -9.402 1.00 38.41 42 ASP F N 1
ATOM 7662 C CA . ASP F 2 45 ? -9.967 133.207 -10.821 1.00 48.34 42 ASP F CA 1
ATOM 7663 C C . ASP F 2 45 ? -9.665 131.818 -11.368 1.00 48.66 42 ASP F C 1
ATOM 7664 O O . ASP F 2 45 ? -10.460 131.256 -12.130 1.00 44.34 42 ASP F O 1
ATOM 7669 N N . ILE F 2 46 ? -8.528 131.242 -10.974 1.00 44.97 43 ILE F N 1
ATOM 7670 C CA . ILE F 2 46 ? -8.183 129.898 -11.428 1.00 44.87 43 ILE F CA 1
ATOM 7671 C C . ILE F 2 46 ? -9.199 128.875 -10.924 1.00 40.10 43 ILE F C 1
ATOM 7672 O O . ILE F 2 46 ? -9.618 127.985 -11.666 1.00 38.75 43 ILE F O 1
ATOM 7677 N N . LEU F 2 47 ? -9.596 128.974 -9.653 1.00 37.37 44 LEU F N 1
ATOM 7678 C CA . LEU F 2 47 ? -10.583 128.034 -9.115 1.00 39.70 44 LEU F CA 1
ATOM 7679 C C . LEU F 2 47 ? -11.905 128.137 -9.864 1.00 34.85 44 LEU F C 1
ATOM 7680 O O . LEU F 2 47 ? -12.527 127.118 -10.200 1.00 33.17 44 LEU F O 1
ATOM 7685 N N . ARG F 2 48 ? -12.345 129.365 -10.133 1.00 39.47 45 ARG F N 1
ATOM 7686 C CA . ARG F 2 48 ? -13.554 129.575 -10.917 1.00 41.01 45 ARG F CA 1
ATOM 7687 C C . ARG F 2 48 ? -13.426 128.952 -12.297 1.00 43.99 45 ARG F C 1
ATOM 7688 O O . ARG F 2 48 ? -14.352 128.280 -12.768 1.00 42.15 45 ARG F O 1
ATOM 7696 N N . GLU F 2 49 ? -12.277 129.153 -12.956 1.00 40.82 46 GLU F N 1
ATOM 7697 C CA . GLU F 2 49 ? -12.103 128.638 -14.311 1.00 44.23 46 GLU F CA 1
ATOM 7698 C C . GLU F 2 49 ? -12.215 127.129 -14.338 1.00 40.26 46 GLU F C 1
ATOM 7699 O O . GLU F 2 49 ? -12.700 126.556 -15.316 1.00 42.66 46 GLU F O 1
ATOM 7705 N N . ARG F 2 50 ? -11.794 126.474 -13.269 1.00 38.73 47 ARG F N 1
ATOM 7706 C CA . ARG F 2 50 ? -11.823 125.025 -13.222 1.00 40.43 47 ARG F CA 1
ATOM 7707 C C . ARG F 2 50 ? -13.135 124.480 -12.691 1.00 37.03 47 ARG F C 1
ATOM 7708 O O . ARG F 2 50 ? -13.275 123.260 -12.587 1.00 42.06 47 ARG F O 1
ATOM 7716 N N . GLY F 2 51 ? -14.111 125.340 -12.416 1.00 37.70 48 GLY F N 1
ATOM 7717 C CA . GLY F 2 51 ? -15.358 124.898 -11.806 1.00 36.52 48 GLY F CA 1
ATOM 7718 C C . GLY F 2 51 ? -15.213 124.479 -10.355 1.00 37.31 48 GLY F C 1
ATOM 7719 O O . GLY F 2 51 ? -15.989 123.649 -9.872 1.00 41.20 48 GLY F O 1
ATOM 7720 N N . LYS F 2 52 ? -14.244 125.046 -9.639 1.00 37.34 49 LYS F N 1
ATOM 7721 C CA . LYS F 2 52 ? -13.947 124.667 -8.260 1.00 37.11 49 LYS F CA 1
ATOM 7722 C C . LYS F 2 52 ? -14.225 125.799 -7.283 1.00 38.51 49 LYS F C 1
ATOM 7723 O O . LYS F 2 52 ? -13.631 125.836 -6.208 1.00 41.15 49 LYS F O 1
ATOM 7729 N N . LEU F 2 53 ? -15.092 126.744 -7.634 1.00 40.36 50 LEU F N 1
ATOM 7730 C CA . LEU F 2 53 ? -15.395 127.866 -6.750 1.00 47.53 50 LEU F CA 1
ATOM 7731 C C . LEU F 2 53 ? -16.911 127.981 -6.592 1.00 42.05 50 LEU F C 1
ATOM 7732 O O . LEU F 2 53 ? -17.514 129.032 -6.805 1.00 39.96 50 LEU F O 1
ATOM 7737 N N . SER F 2 54 ? -17.519 126.883 -6.147 1.00 34.83 51 SER F N 1
ATOM 7738 C CA . SER F 2 54 ? -18.912 126.895 -5.731 1.00 40.62 51 SER F CA 1
ATOM 7739 C C . SER F 2 54 ? -19.066 127.643 -4.416 1.00 37.65 51 SER F C 1
ATOM 7740 O O . SER F 2 54 ? -18.093 128.082 -3.792 1.00 38.08 51 SER F O 1
ATOM 7743 N N . VAL F 2 55 ? -20.320 127.761 -3.974 1.00 36.11 52 VAL F N 1
ATOM 7744 C CA . VAL F 2 55 ? -20.595 128.356 -2.670 1.00 32.74 52 VAL F CA 1
ATOM 7745 C C . VAL F 2 55 ? -19.869 127.583 -1.578 1.00 30.28 52 VAL F C 1
ATOM 7746 O O . VAL F 2 55 ? -19.238 128.171 -0.693 1.00 33.73 52 VAL F O 1
ATOM 7750 N N . GLY F 2 56 ? -19.906 126.252 -1.656 1.00 35.77 53 GLY F N 1
ATOM 7751 C CA . GLY F 2 56 ? -19.238 125.429 -0.660 1.00 31.61 53 GLY F CA 1
ATOM 7752 C C . GLY F 2 56 ? -17.725 125.567 -0.673 1.00 40.44 53 GLY F C 1
ATOM 7753 O O . GLY F 2 56 ? -17.088 125.557 0.385 1.00 37.12 53 GLY F O 1
ATOM 7754 N N . ASP F 2 57 ? -17.127 125.695 -1.866 1.00 34.56 54 ASP F N 1
ATOM 7755 C CA . ASP F 2 57 ? -15.679 125.867 -1.956 1.00 35.41 54 ASP F CA 1
ATOM 7756 C C . ASP F 2 57 ? -15.242 127.166 -1.287 1.00 32.59 54 ASP F C 1
ATOM 7757 O O . ASP F 2 57 ? -14.323 127.186 -0.456 1.00 34.03 54 ASP F O 1
ATOM 7762 N N . LEU F 2 58 ? -15.909 128.263 -1.637 1.00 30.45 55 LEU F N 1
ATOM 7763 C CA . LEU F 2 58 ? -15.587 129.550 -1.042 1.00 32.66 55 LEU F CA 1
ATOM 7764 C C . LEU F 2 58 ? -15.862 129.556 0.457 1.00 38.97 55 LEU F C 1
ATOM 7765 O O . LEU F 2 58 ? -15.089 130.134 1.229 1.00 33.04 55 LEU F O 1
ATOM 7770 N N . ALA F 2 59 ? -16.950 128.903 0.891 1.00 35.34 56 ALA F N 1
ATOM 7771 C CA . ALA F 2 59 ? -17.252 128.843 2.318 1.00 33.76 56 ALA F CA 1
ATOM 7772 C C . ALA F 2 59 ? -16.173 128.079 3.080 1.00 29.44 56 ALA F C 1
ATOM 7773 O O . ALA F 2 59 ? -15.783 128.481 4.177 1.00 29.44 56 ALA F O 1
ATOM 7775 N N . GLU F 2 60 ? -15.688 126.970 2.520 1.00 28.42 57 GLU F N 1
ATOM 7776 C CA . GLU F 2 60 ? -14.579 126.261 3.145 1.00 38.46 57 GLU F CA 1
ATOM 7777 C C . GLU F 2 60 ? -13.362 127.168 3.269 1.00 34.89 57 GLU F C 1
ATOM 7778 O O . GLU F 2 60 ? -12.702 127.185 4.311 1.00 30.78 57 GLU F O 1
ATOM 7784 N N . LEU F 2 61 ? -13.053 127.931 2.216 1.00 36.16 58 LEU F N 1
ATOM 7785 C CA . LEU F 2 61 ? -11.888 128.820 2.272 1.00 32.80 58 LEU F CA 1
ATOM 7786 C C . LEU F 2 61 ? -12.048 129.896 3.350 1.00 37.04 58 LEU F C 1
ATOM 7787 O O . LEU F 2 61 ? -11.114 130.166 4.121 1.00 36.93 58 LEU F O 1
ATOM 7792 N N . LEU F 2 62 ? -13.224 130.531 3.414 1.00 31.41 59 LEU F N 1
ATOM 7793 C CA . LEU F 2 62 ? -13.448 131.582 4.409 1.00 32.48 59 LEU F CA 1
ATOM 7794 C C . LEU F 2 62 ? -13.464 131.010 5.823 1.00 33.90 59 LEU F C 1
ATOM 7795 O O . LEU F 2 62 ? -12.987 131.650 6.767 1.00 33.28 59 LEU F O 1
ATOM 7800 N N . TYR F 2 63 ? -14.005 129.804 5.987 1.00 36.75 60 TYR F N 1
ATOM 7801 C CA . TYR F 2 63 ? -13.996 129.133 7.278 1.00 33.13 60 TYR F CA 1
ATOM 7802 C C . TYR F 2 63 ? -12.574 128.801 7.722 1.00 37.67 60 TYR F C 1
ATOM 7803 O O . TYR F 2 63 ? -12.229 128.953 8.904 1.00 31.55 60 TYR F O 1
ATOM 7812 N N . ARG F 2 64 ? -11.727 128.360 6.788 1.00 31.03 61 ARG F N 1
ATOM 7813 C CA . ARG F 2 64 ? -10.379 127.966 7.178 1.00 31.94 61 ARG F CA 1
ATOM 7814 C C . ARG F 2 64 ? -9.525 129.164 7.562 1.00 35.20 61 ARG F C 1
ATOM 7815 O O . ARG F 2 64 ? -8.641 129.034 8.416 1.00 34.67 61 ARG F O 1
ATOM 7823 N N . VAL F 2 65 ? -9.792 130.341 6.992 1.00 30.78 62 VAL F N 1
ATOM 7824 C CA . VAL F 2 65 ? -9.060 131.541 7.395 1.00 37.34 62 VAL F CA 1
ATOM 7825 C C . VAL F 2 65 ? -9.834 132.268 8.495 1.00 37.90 62 VAL F C 1
ATOM 7826 O O . VAL F 2 65 ? -9.488 133.393 8.876 1.00 32.44 62 VAL F O 1
ATOM 7830 N N . ARG F 2 66 ? -10.883 131.616 9.016 1.00 31.54 63 ARG F N 1
ATOM 7831 C CA . ARG F 2 66 ? -11.600 132.060 10.218 1.00 37.74 63 ARG F CA 1
ATOM 7832 C C . ARG F 2 66 ? -12.221 133.447 10.037 1.00 34.78 63 ARG F C 1
ATOM 7833 O O . ARG F 2 66 ? -12.245 134.259 10.963 1.00 38.38 63 ARG F O 1
ATOM 7841 N N . ARG F 2 67 ? -12.747 133.712 8.843 1.00 33.22 64 ARG F N 1
ATOM 7842 C CA . ARG F 2 67 ? -13.512 134.931 8.566 1.00 30.44 64 ARG F CA 1
ATOM 7843 C C . ARG F 2 67 ? -15.004 134.593 8.564 1.00 39.18 64 ARG F C 1
ATOM 7844 O O . ARG F 2 67 ? -15.669 134.515 7.529 1.00 34.14 64 ARG F O 1
ATOM 7852 N N . PHE F 2 68 ? -15.518 134.337 9.769 1.00 31.12 65 PHE F N 1
ATOM 7853 C CA . PHE F 2 68 ? -16.925 133.986 9.914 1.00 36.49 65 PHE F CA 1
ATOM 7854 C C . PHE F 2 68 ? -17.826 135.181 9.620 1.00 34.48 65 PHE F C 1
ATOM 7855 O O . PHE F 2 68 ? -18.969 135.004 9.181 1.00 35.92 65 PHE F O 1
ATOM 7863 N N . ASP F 2 69 ? -17.330 136.402 9.856 1.00 33.73 66 ASP F N 1
ATOM 7864 C CA . ASP F 2 69 ? -18.066 137.598 9.450 1.00 36.01 66 ASP F CA 1
ATOM 7865 C C . ASP F 2 69 ? -18.298 137.609 7.952 1.00 37.84 66 ASP F C 1
ATOM 7866 O O . ASP F 2 69 ? -19.374 137.992 7.489 1.00 35.28 66 ASP F O 1
ATOM 7871 N N . LEU F 2 70 ? -17.294 137.194 7.175 1.00 37.24 67 LEU F N 1
ATOM 7872 C CA . LEU F 2 70 ? -17.448 137.152 5.728 1.00 36.46 67 LEU F CA 1
ATOM 7873 C C . LEU F 2 70 ? -18.374 136.022 5.312 1.00 40.16 67 LEU F C 1
ATOM 7874 O O . LEU F 2 70 ? -19.153 136.178 4.369 1.00 37.35 67 LEU F O 1
ATOM 7879 N N . LEU F 2 71 ? -18.292 134.873 5.989 1.00 32.90 68 LEU F N 1
ATOM 7880 C CA . LEU F 2 71 ? -19.270 133.813 5.768 1.00 34.38 68 LEU F CA 1
ATOM 7881 C C . LEU F 2 71 ? -20.688 134.368 5.850 1.00 48.48 68 LEU F C 1
ATOM 7882 O O . LEU F 2 71 ? -21.489 134.220 4.913 1.00 41.24 68 LEU F O 1
ATOM 7887 N N . LYS F 2 72 ? -20.996 135.063 6.951 1.00 40.18 69 LYS F N 1
ATOM 7888 C CA . LYS F 2 72 ? -22.346 135.594 7.115 1.00 46.69 69 LYS F CA 1
ATOM 7889 C C . LYS F 2 72 ? -22.656 136.680 6.086 1.00 45.96 69 LYS F C 1
ATOM 7890 O O . LYS F 2 72 ? -23.737 136.683 5.486 1.00 48.27 69 LYS F O 1
ATOM 7896 N N . ARG F 2 73 ? -21.729 137.611 5.868 1.00 40.70 70 ARG F N 1
ATOM 7897 C CA . ARG F 2 73 ? -22.026 138.777 5.036 1.00 49.00 70 ARG F CA 1
ATOM 7898 C C . ARG F 2 73 ? -22.077 138.432 3.543 1.00 48.19 70 ARG F C 1
ATOM 7899 O O . ARG F 2 73 ? -22.917 138.963 2.810 1.00 50.30 70 ARG F O 1
ATOM 7907 N N . ILE F 2 74 ? -21.179 137.578 3.062 1.00 43.67 71 ILE F N 1
ATOM 7908 C CA . ILE F 2 74 ? -21.097 137.265 1.637 1.00 47.42 71 ILE F CA 1
ATOM 7909 C C . ILE F 2 74 ? -21.954 136.059 1.272 1.00 51.20 71 ILE F C 1
ATOM 7910 O O . ILE F 2 74 ? -22.660 136.078 0.260 1.00 48.96 71 ILE F O 1
ATOM 7915 N N . LEU F 2 75 ? -21.897 134.975 2.053 1.00 45.08 72 LEU F N 1
ATOM 7916 C CA . LEU F 2 75 ? -22.581 133.743 1.680 1.00 48.19 72 LEU F CA 1
ATOM 7917 C C . LEU F 2 75 ? -23.832 133.478 2.502 1.00 54.24 72 LEU F C 1
ATOM 7918 O O . LEU F 2 75 ? -24.502 132.470 2.264 1.00 46.21 72 LEU F O 1
ATOM 7923 N N . LYS F 2 76 ? -24.141 134.334 3.479 1.00 48.60 73 LYS F N 1
ATOM 7924 C CA . LYS F 2 76 ? -25.364 134.236 4.274 1.00 55.98 73 LYS F CA 1
ATOM 7925 C C . LYS F 2 76 ? -25.449 132.914 5.033 1.00 58.25 73 LYS F C 1
ATOM 7926 O O . LYS F 2 76 ? -26.529 132.343 5.194 1.00 51.05 73 LYS F O 1
ATOM 7940 N N . ASP F 2 78 ? -23.514 130.332 8.446 1.00 47.86 75 ASP F N 1
ATOM 7941 C CA . ASP F 2 78 ? -22.797 130.403 9.714 1.00 54.12 75 ASP F CA 1
ATOM 7942 C C . ASP F 2 78 ? -21.790 129.263 9.818 1.00 56.48 75 ASP F C 1
ATOM 7943 O O . ASP F 2 78 ? -21.664 128.425 8.918 1.00 53.89 75 ASP F O 1
ATOM 7948 N N . ARG F 2 79 ? -21.093 129.236 10.957 1.00 53.45 76 ARG F N 1
ATOM 7949 C CA . ARG F 2 79 ? -20.062 128.233 11.200 1.00 51.80 76 ARG F CA 1
ATOM 7950 C C . ARG F 2 79 ? -20.628 126.821 11.121 1.00 56.39 76 ARG F C 1
ATOM 7951 O O . ARG F 2 79 ? -19.986 125.915 10.573 1.00 48.25 76 ARG F O 1
ATOM 7959 N N . LYS F 2 80 ? -21.828 126.617 11.678 1.00 48.79 77 LYS F N 1
ATOM 7960 C CA . LYS F 2 80 ? -22.400 125.278 11.768 1.00 53.64 77 LYS F CA 1
ATOM 7961 C C . LYS F 2 80 ? -22.783 124.738 10.393 1.00 56.82 77 LYS F C 1
ATOM 7962 O O . LYS F 2 80 ? -22.624 123.541 10.120 1.00 56.35 77 LYS F O 1
ATOM 7968 N N . ALA F 2 81 ? -23.296 125.601 9.516 1.00 52.28 78 ALA F N 1
ATOM 7969 C CA . ALA F 2 81 ? -23.604 125.160 8.161 1.00 50.24 78 ALA F CA 1
ATOM 7970 C C . ALA F 2 81 ? -22.345 124.701 7.434 1.00 50.23 78 ALA F C 1
ATOM 7971 O O . ALA F 2 81 ? -22.335 123.638 6.800 1.00 46.99 78 ALA F O 1
ATOM 7973 N N . VAL F 2 82 ? -21.258 125.463 7.554 1.00 45.59 79 VAL F N 1
ATOM 7974 C CA . VAL F 2 82 ? -20.026 125.069 6.882 1.00 52.51 79 VAL F CA 1
ATOM 7975 C C . VAL F 2 82 ? -19.478 123.781 7.482 1.00 51.25 79 VAL F C 1
ATOM 7976 O O . VAL F 2 82 ? -18.960 122.924 6.760 1.00 48.49 79 VAL F O 1
ATOM 7980 N N . GLU F 2 83 ? -19.577 123.621 8.807 1.00 45.26 80 GLU F N 1
ATOM 7981 C CA . GLU F 2 83 ? -19.076 122.399 9.434 1.00 45.71 80 GLU F CA 1
ATOM 7982 C C . GLU F 2 83 ? -19.873 121.176 9.004 1.00 58.69 80 GLU F C 1
ATOM 7983 O O . GLU F 2 83 ? -19.297 120.107 8.759 1.00 58.10 80 GLU F O 1
ATOM 7989 N N . THR F 2 84 ? -21.194 121.317 8.876 1.00 52.80 81 THR F N 1
ATOM 7990 C CA . THR F 2 84 ? -21.997 120.223 8.343 1.00 56.62 81 THR F CA 1
ATOM 7991 C C . THR F 2 84 ? -21.602 119.910 6.904 1.00 60.97 81 THR F C 1
ATOM 7992 O O . THR F 2 84 ? -21.427 118.742 6.534 1.00 67.58 81 THR F O 1
ATOM 7996 N N . HIS F 2 85 ? -21.445 120.948 6.078 1.00 56.62 82 HIS F N 1
ATOM 7997 C CA . HIS F 2 85 ? -21.019 120.732 4.697 1.00 61.32 82 HIS F CA 1
ATOM 7998 C C . HIS F 2 85 ? -19.680 120.006 4.638 1.00 57.62 82 HIS F C 1
ATOM 7999 O O . HIS F 2 85 ? -19.507 119.075 3.844 1.00 61.34 82 HIS F O 1
ATOM 8006 N N . LEU F 2 86 ? -18.740 120.386 5.507 1.00 57.05 83 LEU F N 1
ATOM 8007 C CA . LEU F 2 86 ? -17.417 119.768 5.505 1.00 53.43 83 LEU F CA 1
ATOM 8008 C C . LEU F 2 86 ? -17.471 118.332 6.001 1.00 64.50 83 LEU F C 1
ATOM 8009 O O . LEU F 2 86 ? -16.657 117.504 5.576 1.00 62.07 83 LEU F O 1
ATOM 8014 N N . LEU F 2 87 ? -18.407 118.025 6.908 1.00 63.00 84 LEU F N 1
ATOM 8015 C CA . LEU F 2 87 ? -18.598 116.639 7.318 1.00 58.75 84 LEU F CA 1
ATOM 8016 C C . LEU F 2 87 ? -19.229 115.817 6.204 1.00 64.33 84 LEU F C 1
ATOM 8017 O O . LEU F 2 87 ? -19.024 114.601 6.142 1.00 67.94 84 LEU F O 1
ATOM 8022 N N . ARG F 2 88 ? -19.990 116.462 5.319 1.00 69.07 85 ARG F N 1
ATOM 8023 C CA . ARG F 2 88 ? -20.769 115.760 4.307 1.00 74.74 85 ARG F CA 1
ATOM 8024 C C . ARG F 2 88 ? -20.045 115.604 2.974 1.00 69.42 85 ARG F C 1
ATOM 8025 O O . ARG F 2 88 ? -20.436 114.751 2.174 1.00 75.41 85 ARG F O 1
ATOM 8033 N N . ASN F 2 89 ? -19.018 116.393 2.704 1.00 64.42 86 ASN F N 1
ATOM 8034 C CA . ASN F 2 89 ? -18.478 116.516 1.363 1.00 60.15 86 ASN F CA 1
ATOM 8035 C C . ASN F 2 89 ? -16.958 116.440 1.375 1.00 64.85 86 ASN F C 1
ATOM 8036 O O . ASN F 2 89 ? -16.318 116.688 2.402 1.00 68.34 86 ASN F O 1
ATOM 8041 N N . PRO F 2 90 ? -16.361 116.081 0.239 1.00 64.23 87 PRO F N 1
ATOM 8042 C CA . PRO F 2 90 ? -14.895 116.102 0.157 1.00 54.02 87 PRO F CA 1
ATOM 8043 C C . PRO F 2 90 ? -14.367 117.520 0.309 1.00 55.46 87 PRO F C 1
ATOM 8044 O O . PRO F 2 90 ? -15.045 118.499 -0.017 1.00 48.29 87 PRO F O 1
ATOM 8048 N N . HIS F 2 91 ? -13.173 117.620 0.886 1.00 49.00 88 HIS F N 1
ATOM 8049 C CA . HIS F 2 91 ? -12.567 118.900 1.219 1.00 48.81 88 HIS F CA 1
ATOM 8050 C C . HIS F 2 91 ? -11.684 119.410 0.090 1.00 47.56 88 HIS F C 1
ATOM 8051 O O . HIS F 2 91 ? -10.928 118.648 -0.518 1.00 54.56 88 HIS F O 1
ATOM 8058 N N . LEU F 2 92 ? -11.776 120.713 -0.180 1.00 45.30 89 LEU F N 1
ATOM 8059 C CA . LEU F 2 92 ? -10.819 121.351 -1.078 1.00 43.93 89 LEU F CA 1
ATOM 8060 C C . LEU F 2 92 ? -9.423 121.383 -0.466 1.00 50.00 89 LEU F C 1
ATOM 8061 O O . LEU F 2 92 ? -8.431 121.132 -1.158 1.00 53.57 89 LEU F O 1
ATOM 8066 N N . VAL F 2 93 ?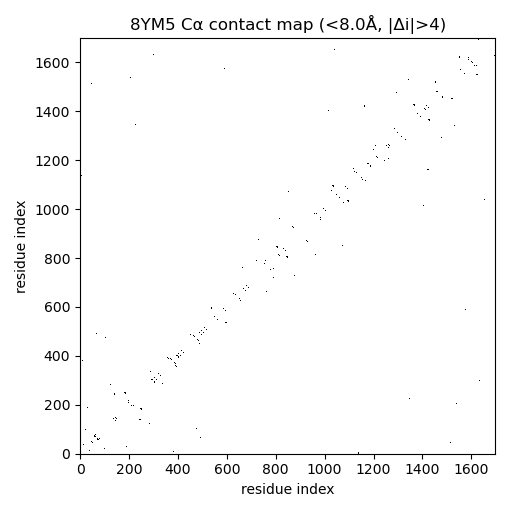 -9.329 121.658 0.834 1.00 45.32 90 VAL F N 1
ATOM 8067 C CA . VAL F 2 93 ? -8.061 121.861 1.530 1.00 45.63 90 VAL F CA 1
ATOM 8068 C C . VAL F 2 93 ? -7.781 120.634 2.387 1.00 50.63 90 VAL F C 1
ATOM 8069 O O . VAL F 2 93 ? -8.620 120.238 3.209 1.00 50.73 90 VAL F O 1
ATOM 8073 N N . SER F 2 94 ? -6.595 120.053 2.215 1.00 50.73 91 SER F N 1
ATOM 8074 C CA . SER F 2 94 ? -6.248 118.803 2.873 1.00 43.55 91 SER F CA 1
ATOM 8075 C C . SER F 2 94 ? -6.074 118.992 4.374 1.00 43.34 91 SER F C 1
ATOM 8076 O O . SER F 2 94 ? -5.815 120.093 4.871 1.00 50.37 91 SER F O 1
ATOM 8079 N N . ASP F 2 95 ? -6.201 117.878 5.101 1.00 45.67 92 ASP F N 1
ATOM 8080 C CA . ASP F 2 95 ? -5.979 117.901 6.542 1.00 49.81 92 ASP F CA 1
ATOM 8081 C C . ASP F 2 95 ? -4.545 118.288 6.888 1.00 49.94 92 ASP F C 1
ATOM 8082 O O . ASP F 2 95 ? -4.296 118.837 7.962 1.00 45.53 92 ASP F O 1
ATOM 8087 N N . TYR F 2 96 ? -3.585 118.000 6.011 1.00 49.50 93 TYR F N 1
ATOM 8088 C CA . TYR F 2 96 ? -2.211 118.409 6.292 1.00 47.01 93 TYR F CA 1
ATOM 8089 C C . TYR F 2 96 ? -2.082 119.932 6.289 1.00 43.50 93 TYR F C 1
ATOM 8090 O O . TYR F 2 96 ? -1.466 120.518 7.186 1.00 46.74 93 TYR F O 1
ATOM 8099 N N . ARG F 2 97 ? -2.659 120.588 5.278 1.00 48.08 94 ARG F N 1
ATOM 8100 C CA . ARG F 2 97 ? -2.621 122.046 5.216 1.00 45.03 94 ARG F CA 1
ATOM 8101 C C . ARG F 2 97 ? -3.341 122.661 6.405 1.00 40.08 94 ARG F C 1
ATOM 8102 O O . ARG F 2 97 ? -2.854 123.627 7.012 1.00 44.02 94 ARG F O 1
ATOM 8110 N N . VAL F 2 98 ? -4.508 122.115 6.750 1.00 40.96 95 VAL F N 1
ATOM 8111 C CA . VAL F 2 98 ? -5.237 122.594 7.918 1.00 43.06 95 VAL F CA 1
ATOM 8112 C C . VAL F 2 98 ? -4.389 122.433 9.170 1.00 41.80 95 VAL F C 1
ATOM 8113 O O . VAL F 2 98 ? -4.339 123.322 10.026 1.00 45.88 95 VAL F O 1
ATOM 8117 N N . LEU F 2 99 ? -3.700 121.299 9.292 1.00 49.78 96 LEU F N 1
ATOM 8118 C CA . LEU F 2 99 ? -2.869 121.054 10.461 1.00 41.22 96 LEU F CA 1
ATOM 8119 C C . LEU F 2 99 ? -1.759 122.091 10.569 1.00 49.71 96 LEU F C 1
ATOM 8120 O O . LEU F 2 99 ? -1.501 122.633 11.652 1.00 44.12 96 LEU F O 1
ATOM 8133 N N . ALA F 2 101 ? -1.676 125.162 9.264 1.00 40.09 98 ALA F N 1
ATOM 8134 C CA . ALA F 2 101 ? -2.253 126.467 9.577 1.00 46.49 98 ALA F CA 1
ATOM 8135 C C . ALA F 2 101 ? -2.679 126.554 11.041 1.00 45.66 98 ALA F C 1
ATOM 8136 O O . ALA F 2 101 ? -2.491 127.588 11.693 1.00 46.82 98 ALA F O 1
ATOM 8138 N N . GLU F 2 102 ? -3.233 125.471 11.587 1.00 42.75 99 GLU F N 1
ATOM 8139 C CA . GLU F 2 102 ? -3.658 125.495 12.984 1.00 44.06 99 GLU F CA 1
ATOM 8140 C C . GLU F 2 102 ? -2.458 125.578 13.923 1.00 51.08 99 GLU F C 1
ATOM 8141 O O . GLU F 2 102 ? -2.452 126.383 14.872 1.00 43.26 99 GLU F O 1
ATOM 8147 N N . ILE F 2 103 ? -1.418 124.784 13.657 1.00 48.02 100 ILE F N 1
ATOM 8148 C CA . ILE F 2 103 ? -0.191 124.916 14.434 1.00 41.12 100 ILE F CA 1
ATOM 8149 C C . ILE F 2 103 ? 0.309 126.352 14.378 1.00 44.88 100 ILE F C 1
ATOM 8150 O O . ILE F 2 103 ? 0.573 126.978 15.413 1.00 44.31 100 ILE F O 1
ATOM 8155 N N . GLY F 2 104 ? 0.384 126.915 13.166 1.00 47.35 101 GLY F N 1
ATOM 8156 C CA . GLY F 2 104 ? 0.875 128.275 13.022 1.00 39.08 101 GLY F CA 1
ATOM 8157 C C . GLY F 2 104 ? 0.046 129.249 13.823 1.00 51.26 101 GLY F C 1
ATOM 8158 O O . GLY F 2 104 ? 0.575 130.158 14.472 1.00 50.11 101 GLY F O 1
ATOM 8159 N N . GLU F 2 105 ? -1.236 128.945 14.006 1.00 50.06 102 GLU F N 1
ATOM 8160 C CA . GLU F 2 105 ? -2.137 129.876 14.733 1.00 49.47 102 GLU F CA 1
ATOM 8161 C C . GLU F 2 105 ? -1.949 129.785 16.259 1.00 51.47 102 GLU F C 1
ATOM 8162 O O . GLU F 2 105 ? -2.377 130.709 16.949 1.00 50.76 102 GLU F O 1
ATOM 8168 N N . ASP F 2 106 ? -1.303 128.735 16.750 1.00 56.67 103 ASP F N 1
ATOM 8169 C CA . ASP F 2 106 ? -1.112 128.546 18.212 1.00 49.86 103 ASP F CA 1
ATOM 8170 C C . ASP F 2 106 ? 0.327 128.883 18.625 1.00 58.08 103 ASP F C 1
ATOM 8171 O O . ASP F 2 106 ? 0.669 128.634 19.786 1.00 48.35 103 ASP F O 1
ATOM 8176 N N . LEU F 2 107 ? 1.112 129.451 17.716 1.00 48.77 104 LEU F N 1
ATOM 8177 C CA . LEU F 2 107 ? 2.511 129.828 18.016 1.00 46.08 104 LEU F CA 1
ATOM 8178 C C . LEU F 2 107 ? 2.639 131.350 18.056 1.00 48.51 104 LEU F C 1
ATOM 8179 O O . LEU F 2 107 ? 2.202 132.004 17.105 1.00 55.36 104 LEU F O 1
ATOM 8184 N N . ASP F 2 108 ? 3.240 131.879 19.118 1.00 49.76 105 ASP F N 1
ATOM 8185 C CA . ASP F 2 108 ? 3.495 133.312 19.180 1.00 52.32 105 ASP F CA 1
ATOM 8186 C C . ASP F 2 108 ? 4.832 133.637 18.513 1.00 53.53 105 ASP F C 1
ATOM 8187 O O . ASP F 2 108 ? 5.544 132.750 18.036 1.00 45.83 105 ASP F O 1
ATOM 8192 N N . LYS F 2 109 ? 5.164 134.932 18.456 1.00 52.00 106 LYS F N 1
ATOM 8193 C CA . LYS F 2 109 ? 6.367 135.364 17.744 1.00 62.97 106 LYS F CA 1
ATOM 8194 C C . LYS F 2 109 ? 7.619 134.680 18.287 1.00 47.82 106 LYS F C 1
ATOM 8195 O O . LYS F 2 109 ? 8.497 134.270 17.518 1.00 44.61 106 LYS F O 1
ATOM 8201 N N . SER F 2 110 ? 7.709 134.541 19.610 1.00 46.46 107 SER F N 1
ATOM 8202 C CA . SER F 2 110 ? 8.883 133.931 20.225 1.00 56.84 107 SER F CA 1
ATOM 8203 C C . SER F 2 110 ? 9.023 132.464 19.824 1.00 43.77 107 SER F C 1
ATOM 8204 O O . SER F 2 110 ? 10.136 131.989 19.549 1.00 42.72 107 SER F O 1
ATOM 8207 N N . ASP F 2 111 ? 7.903 131.731 19.795 1.00 44.71 108 ASP F N 1
ATOM 8208 C CA . ASP F 2 111 ? 7.916 130.338 19.360 1.00 41.00 108 ASP F CA 1
ATOM 8209 C C . ASP F 2 111 ? 8.417 130.215 17.921 1.00 42.36 108 ASP F C 1
ATOM 8210 O O . ASP F 2 111 ? 9.232 129.341 17.603 1.00 38.36 108 ASP F O 1
ATOM 8215 N N . VAL F 2 112 ? 7.914 131.075 17.029 1.00 45.02 109 VAL F N 1
ATOM 8216 C CA . VAL F 2 112 ? 8.295 131.007 15.618 1.00 45.34 109 VAL F CA 1
ATOM 8217 C C . VAL F 2 112 ? 9.771 131.339 15.446 1.00 39.85 109 VAL F C 1
ATOM 8218 O O . VAL F 2 112 ? 10.480 130.703 14.653 1.00 39.67 109 VAL F O 1
ATOM 8222 N N . SER F 2 113 ? 10.268 132.330 16.190 1.00 44.37 110 SER F N 1
ATOM 8223 C CA . SER F 2 113 ? 11.693 132.639 16.113 1.00 42.00 110 SER F CA 1
ATOM 8224 C C . SER F 2 113 ? 12.535 131.444 16.544 1.00 39.83 110 SER F C 1
ATOM 8225 O O . SER F 2 113 ? 13.527 131.101 15.883 1.00 41.04 110 SER F O 1
ATOM 8228 N N . SER F 2 114 ? 12.155 130.797 17.657 1.00 40.11 111 SER F N 1
ATOM 8229 C CA . SER F 2 114 ? 12.906 129.626 18.127 1.00 41.43 111 SER F CA 1
ATOM 8230 C C . SER F 2 114 ? 12.852 128.480 17.116 1.00 37.21 111 SER F C 1
ATOM 8231 O O . SER F 2 114 ? 13.839 127.754 16.928 1.00 39.74 111 SER F O 1
ATOM 8234 N N . LEU F 2 115 ? 11.692 128.271 16.495 1.00 36.88 112 LEU F N 1
ATOM 8235 C CA . LEU F 2 115 ? 11.551 127.214 15.500 1.00 37.37 112 LEU F CA 1
ATOM 8236 C C . LEU F 2 115 ? 12.435 127.482 14.290 1.00 40.62 112 LEU F C 1
ATOM 8237 O O . LEU F 2 115 ? 13.088 126.567 13.771 1.00 39.41 112 LEU F O 1
ATOM 8242 N N . ILE F 2 116 ? 12.448 128.728 13.811 1.00 38.02 113 ILE F N 1
ATOM 8243 C CA . ILE F 2 116 ? 13.292 129.074 12.673 1.00 38.18 113 ILE F CA 1
ATOM 8244 C C . ILE F 2 116 ? 14.758 128.870 13.029 1.00 44.06 113 ILE F C 1
ATOM 8245 O O . ILE F 2 116 ? 15.540 128.350 12.227 1.00 37.33 113 ILE F O 1
ATOM 8250 N N . PHE F 2 117 ? 15.149 129.265 14.247 1.00 39.09 114 PHE F N 1
ATOM 8251 C CA . PHE F 2 117 ? 16.528 129.072 14.676 1.00 41.34 114 PHE F CA 1
ATOM 8252 C C . PHE F 2 117 ? 16.911 127.598 14.703 1.00 37.63 114 PHE F C 1
ATOM 8253 O O . PHE F 2 117 ? 18.015 127.232 14.283 1.00 38.08 114 PHE F O 1
ATOM 8261 N N . LEU F 2 118 ? 16.024 126.739 15.204 1.00 40.46 115 LEU F N 1
ATOM 8262 C CA . LEU F 2 118 ? 16.314 125.306 15.220 1.00 37.66 115 LEU F CA 1
ATOM 8263 C C . LEU F 2 118 ? 16.408 124.753 13.803 1.00 41.73 115 LEU F C 1
ATOM 8264 O O . LEU F 2 118 ? 17.285 123.929 13.507 1.00 39.84 115 LEU F O 1
ATOM 8277 N N . LYS F 2 120 ? 17.337 126.250 11.189 1.00 39.38 117 LYS F N 1
ATOM 8278 C CA . LYS F 2 120 ? 18.446 126.816 10.423 1.00 41.86 117 LYS F CA 1
ATOM 8279 C C . LYS F 2 120 ? 19.567 125.800 10.192 1.00 45.15 117 LYS F C 1
ATOM 8280 O O . LYS F 2 120 ? 20.259 125.870 9.172 1.00 41.09 117 LYS F O 1
ATOM 8286 N N . ASP F 2 121 ? 19.746 124.837 11.104 1.00 39.96 118 ASP F N 1
ATOM 8287 C CA . ASP F 2 121 ? 20.726 123.773 10.888 1.00 40.97 118 ASP F CA 1
ATOM 8288 C C . ASP F 2 121 ? 20.387 122.919 9.674 1.00 41.65 118 ASP F C 1
ATOM 8289 O O . ASP F 2 121 ? 21.283 122.336 9.055 1.00 42.91 118 ASP F O 1
ATOM 8294 N N . TYR F 2 122 ? 19.103 122.813 9.334 1.00 41.03 119 TYR F N 1
ATOM 8295 C CA . TYR F 2 122 ? 18.657 121.979 8.226 1.00 41.78 119 TYR F CA 1
ATOM 8296 C C . TYR F 2 122 ? 18.478 122.749 6.931 1.00 42.37 119 TYR F C 1
ATOM 8297 O O . TYR F 2 122 ? 18.774 122.214 5.854 1.00 43.49 119 TYR F O 1
ATOM 8314 N N . GLY F 2 124 ? 19.393 126.338 6.462 1.00 45.14 121 GLY F N 1
ATOM 8315 C CA . GLY F 2 124 ? 20.135 127.578 6.317 1.00 49.72 121 GLY F CA 1
ATOM 8316 C C . GLY F 2 124 ? 19.256 128.803 6.559 1.00 45.44 121 GLY F C 1
ATOM 8317 O O . GLY F 2 124 ? 18.172 128.726 7.131 1.00 51.77 121 GLY F O 1
ATOM 8318 N N . ARG F 2 125 ? 19.744 129.952 6.077 1.00 60.09 122 ARG F N 1
ATOM 8319 C CA . ARG F 2 125 ? 19.095 131.228 6.381 1.00 67.21 122 ARG F CA 1
ATOM 8320 C C . ARG F 2 125 ? 17.750 131.378 5.669 1.00 74.95 122 ARG F C 1
ATOM 8321 O O . ARG F 2 125 ? 16.784 131.880 6.256 1.00 69.91 122 ARG F O 1
ATOM 8329 N N . GLY F 2 126 ? 17.664 130.960 4.408 1.00 67.54 123 GLY F N 1
ATOM 8330 C CA . GLY F 2 126 ? 16.474 131.283 3.653 1.00 66.51 123 GLY F CA 1
ATOM 8331 C C . GLY F 2 126 ? 16.411 132.775 3.368 1.00 69.71 123 GLY F C 1
ATOM 8332 O O . GLY F 2 126 ? 17.431 133.468 3.289 1.00 60.69 123 GLY F O 1
ATOM 8333 N N . LYS F 2 127 ? 15.187 133.277 3.217 1.00 74.69 124 LYS F N 1
ATOM 8334 C CA . LYS F 2 127 ? 14.965 134.706 3.020 1.00 76.45 124 LYS F CA 1
ATOM 8335 C C . LYS F 2 127 ? 15.116 135.441 4.354 1.00 77.35 124 LYS F C 1
ATOM 8336 O O . LYS F 2 127 ? 14.424 135.130 5.329 1.00 77.79 124 LYS F O 1
ATOM 8342 N N . GLU F 2 131 ? 8.552 139.911 10.159 1.00 79.41 128 GLU F N 1
ATOM 8343 C CA . GLU F 2 131 ? 9.554 138.986 9.639 1.00 76.50 128 GLU F CA 1
ATOM 8344 C C . GLU F 2 131 ? 8.900 137.743 9.034 1.00 69.95 128 GLU F C 1
ATOM 8345 O O . GLU F 2 131 ? 7.951 137.851 8.257 1.00 82.47 128 GLU F O 1
ATOM 8351 N N . LYS F 2 132 ? 9.400 136.565 9.394 1.00 56.45 129 LYS F N 1
ATOM 8352 C CA . LYS F 2 132 ? 8.987 135.316 8.769 1.00 47.57 129 LYS F CA 1
ATOM 8353 C C . LYS F 2 132 ? 7.950 134.605 9.630 1.00 50.00 129 LYS F C 1
ATOM 8354 O O . LYS F 2 132 ? 8.170 134.398 10.828 1.00 51.19 129 LYS F O 1
ATOM 8360 N N . SER F 2 133 ? 6.823 134.228 9.018 1.00 49.64 130 SER F N 1
ATOM 8361 C CA . SER F 2 133 ? 5.751 133.537 9.724 1.00 40.70 130 SER F CA 1
ATOM 8362 C C . SER F 2 133 ? 6.002 132.028 9.747 1.00 37.70 130 SER F C 1
ATOM 8363 O O . SER F 2 133 ? 6.891 131.510 9.073 1.00 37.68 130 SER F O 1
ATOM 8366 N N . PHE F 2 134 ? 5.187 131.311 10.528 1.00 36.61 131 PHE F N 1
ATOM 8367 C CA . PHE F 2 134 ? 5.310 129.857 10.550 1.00 40.01 131 PHE F CA 1
ATOM 8368 C C . PHE F 2 134 ? 4.990 129.250 9.187 1.00 40.42 131 PHE F C 1
ATOM 8369 O O . PHE F 2 134 ? 5.673 128.320 8.732 1.00 39.04 131 PHE F O 1
ATOM 8377 N N . LEU F 2 135 ? 3.981 129.785 8.499 1.00 37.36 132 LEU F N 1
ATOM 8378 C CA . LEU F 2 135 ? 3.627 129.217 7.206 1.00 38.56 132 LEU F CA 1
ATOM 8379 C C . LEU F 2 135 ? 4.725 129.463 6.172 1.00 38.00 132 LEU F C 1
ATOM 8380 O O . LEU F 2 135 ? 4.959 128.609 5.312 1.00 40.64 132 LEU F O 1
ATOM 8385 N N . ASP F 2 136 ? 5.409 130.613 6.240 1.00 42.11 133 ASP F N 1
ATOM 8386 C CA . ASP F 2 136 ? 6.578 130.830 5.386 1.00 46.46 133 ASP F CA 1
ATOM 8387 C C . ASP F 2 136 ? 7.645 129.782 5.650 1.00 41.83 133 ASP F C 1
ATOM 8388 O O . ASP F 2 136 ? 8.248 129.243 4.711 1.00 47.46 133 ASP F O 1
ATOM 8393 N N . LEU F 2 137 ? 7.911 129.504 6.929 1.00 41.28 134 LEU F N 1
ATOM 8394 C CA . LEU F 2 137 ? 8.887 128.475 7.267 1.00 43.70 134 LEU F CA 1
ATOM 8395 C C . LEU F 2 137 ? 8.468 127.125 6.702 1.00 39.77 134 LEU F C 1
ATOM 8396 O O . LEU F 2 137 ? 9.290 126.393 6.146 1.00 41.31 134 LEU F O 1
ATOM 8401 N N . VAL F 2 138 ? 7.183 126.788 6.817 1.00 39.89 135 VAL F N 1
ATOM 8402 C CA . VAL F 2 138 ? 6.713 125.509 6.300 1.00 38.36 135 VAL F CA 1
ATOM 8403 C C . VAL F 2 138 ? 6.905 125.441 4.792 1.00 41.36 135 VAL F C 1
ATOM 8404 O O . VAL F 2 138 ? 7.346 124.417 4.261 1.00 41.61 135 VAL F O 1
ATOM 8408 N N . VAL F 2 139 ? 6.605 126.533 4.079 1.00 39.56 136 VAL F N 1
ATOM 8409 C CA . VAL F 2 139 ? 6.786 126.541 2.625 1.00 40.94 136 VAL F CA 1
ATOM 8410 C C . VAL F 2 139 ? 8.258 126.346 2.266 1.00 44.54 136 VAL F C 1
ATOM 8411 O O . VAL F 2 139 ? 8.601 125.564 1.370 1.00 41.91 136 VAL F O 1
ATOM 8415 N N . GLU F 2 140 ? 9.156 127.051 2.963 1.00 42.09 137 GLU F N 1
ATOM 8416 C CA . GLU F 2 140 ? 10.581 126.865 2.690 1.00 45.75 137 GLU F CA 1
ATOM 8417 C C . GLU F 2 140 ? 11.011 125.431 2.995 1.00 41.45 137 GLU F C 1
ATOM 8418 O O . GLU F 2 140 ? 11.807 124.843 2.259 1.00 41.67 137 GLU F O 1
ATOM 8424 N N . LEU F 2 141 ? 10.482 124.846 4.071 1.00 39.53 138 LEU F N 1
ATOM 8425 C CA . LEU F 2 141 ? 10.823 123.464 4.396 1.00 40.88 138 LEU F CA 1
ATOM 8426 C C . LEU F 2 141 ? 10.295 122.495 3.336 1.00 48.88 138 LEU F C 1
ATOM 8427 O O . LEU F 2 141 ? 10.960 121.507 3.000 1.00 47.14 138 LEU F O 1
ATOM 8432 N N . GLU F 2 142 ? 9.100 122.767 2.803 1.00 44.82 139 GLU F N 1
ATOM 8433 C CA . GLU F 2 142 ? 8.514 121.927 1.767 1.00 45.81 139 GLU F CA 1
ATOM 8434 C C . GLU F 2 142 ? 9.353 121.968 0.507 1.00 49.13 139 GLU F C 1
ATOM 8435 O O . GLU F 2 142 ? 9.593 120.934 -0.121 1.00 48.81 139 GLU F O 1
ATOM 8441 N N . LYS F 2 143 ? 9.812 123.161 0.126 1.00 49.70 140 LYS F N 1
ATOM 8442 C CA . LYS F 2 143 ? 10.648 123.273 -1.065 1.00 50.94 140 LYS F CA 1
ATOM 8443 C C . LYS F 2 143 ? 11.949 122.487 -0.928 1.00 49.87 140 LYS F C 1
ATOM 8444 O O . LYS F 2 143 ? 12.499 122.030 -1.931 1.00 51.48 140 LYS F O 1
ATOM 8450 N N . LEU F 2 144 ? 12.463 122.317 0.289 1.00 50.02 141 LEU F N 1
ATOM 8451 C CA . LEU F 2 144 ? 13.681 121.541 0.511 1.00 49.52 141 LEU F CA 1
ATOM 8452 C C . LEU F 2 144 ? 13.399 120.091 0.888 1.00 49.58 141 LEU F C 1
ATOM 8453 O O . LEU F 2 144 ? 14.321 119.382 1.299 1.00 42.25 141 LEU F O 1
ATOM 8458 N N . ASN F 2 145 ? 12.142 119.653 0.805 1.00 45.40 142 ASN F N 1
ATOM 8459 C CA . ASN F 2 145 ? 11.753 118.275 1.124 1.00 48.74 142 ASN F CA 1
ATOM 8460 C C . ASN F 2 145 ? 12.095 117.890 2.559 1.00 47.94 142 ASN F C 1
ATOM 8461 O O . ASN F 2 145 ? 12.484 116.756 2.846 1.00 52.47 142 ASN F O 1
ATOM 8466 N N . LEU F 2 146 ? 11.941 118.836 3.471 1.00 45.35 143 LEU F N 1
ATOM 8467 C CA . LEU F 2 146 ? 12.177 118.586 4.880 1.00 46.28 143 LEU F CA 1
ATOM 8468 C C . LEU F 2 146 ? 10.886 118.356 5.654 1.00 48.71 143 LEU F C 1
ATOM 8469 O O . LEU F 2 146 ? 10.938 117.940 6.814 1.00 45.20 143 LEU F O 1
ATOM 8474 N N . VAL F 2 147 ? 9.735 118.648 5.054 1.00 50.21 144 VAL F N 1
ATOM 8475 C CA . VAL F 2 147 ? 8.448 118.357 5.668 1.00 45.57 144 VAL F CA 1
ATOM 8476 C C . VAL F 2 147 ? 7.471 118.015 4.557 1.00 48.69 144 VAL F C 1
ATOM 8477 O O . VAL F 2 147 ? 7.543 118.560 3.454 1.00 51.69 144 VAL F O 1
ATOM 8481 N N . ALA F 2 148 ? 6.569 117.088 4.851 1.00 51.94 145 ALA F N 1
ATOM 8482 C CA . ALA F 2 148 ? 5.577 116.598 3.906 1.00 49.61 145 ALA F CA 1
ATOM 8483 C C . ALA F 2 148 ? 4.485 115.917 4.709 1.00 52.60 145 ALA F C 1
ATOM 8484 O O . ALA F 2 148 ? 4.684 115.635 5.898 1.00 53.73 145 ALA F O 1
ATOM 8486 N N . PRO F 2 149 ? 3.317 115.654 4.104 1.00 52.22 146 PRO F N 1
ATOM 8487 C CA . PRO F 2 149 ? 2.245 114.984 4.864 1.00 51.23 146 PRO F CA 1
ATOM 8488 C C . PRO F 2 149 ? 2.687 113.687 5.518 1.00 55.11 146 PRO F C 1
ATOM 8489 O O . PRO F 2 149 ? 2.218 113.355 6.613 1.00 59.91 146 PRO F O 1
ATOM 8493 N N . ASP F 2 150 ? 3.613 112.961 4.903 1.00 54.22 147 ASP F N 1
ATOM 8494 C CA . ASP F 2 150 ? 4.101 111.706 5.456 1.00 60.68 147 ASP F CA 1
ATOM 8495 C C . ASP F 2 150 ? 5.490 111.838 6.063 1.00 60.24 147 ASP F C 1
ATOM 8496 O O . ASP F 2 150 ? 6.126 110.822 6.355 1.00 62.55 147 ASP F O 1
ATOM 8501 N N . GLN F 2 151 ? 5.966 113.068 6.291 1.00 56.51 148 GLN F N 1
ATOM 8502 C CA . GLN F 2 151 ? 7.319 113.302 6.805 1.00 56.01 148 GLN F CA 1
ATOM 8503 C C . GLN F 2 151 ? 7.248 114.465 7.797 1.00 53.64 148 GLN F C 1
ATOM 8504 O O . GLN F 2 151 ? 7.568 115.612 7.477 1.00 52.09 148 GLN F O 1
ATOM 8510 N N . LEU F 2 152 ? 6.820 114.160 9.019 1.00 51.99 149 LEU F N 1
ATOM 8511 C CA . LEU F 2 152 ? 6.599 115.179 10.032 1.00 51.72 149 LEU F CA 1
ATOM 8512 C C . LEU F 2 152 ? 7.506 115.032 11.244 1.00 49.16 149 LEU F C 1
ATOM 8513 O O . LEU F 2 152 ? 7.356 115.798 12.200 1.00 47.30 149 LEU F O 1
ATOM 8518 N N . ASP F 2 153 ? 8.458 114.095 11.225 1.00 49.32 150 ASP F N 1
ATOM 8519 C CA . ASP F 2 153 ? 9.237 113.811 12.429 1.00 56.02 150 ASP F CA 1
ATOM 8520 C C . ASP F 2 153 ? 10.109 114.996 12.831 1.00 54.55 150 ASP F C 1
ATOM 8521 O O . ASP F 2 153 ? 10.229 115.305 14.024 1.00 49.02 150 ASP F O 1
ATOM 8526 N N . LEU F 2 154 ? 10.714 115.677 11.853 1.00 50.06 151 LEU F N 1
ATOM 8527 C CA . LEU F 2 154 ? 11.541 116.843 12.155 1.00 45.38 151 LEU F CA 1
ATOM 8528 C C . LEU F 2 154 ? 10.715 117.965 12.781 1.00 46.87 151 LEU F C 1
ATOM 8529 O O . LEU F 2 154 ? 11.142 118.602 13.754 1.00 50.49 151 LEU F O 1
ATOM 8534 N N . LEU F 2 155 ? 9.526 118.220 12.238 1.00 51.61 152 LEU F N 1
ATOM 8535 C CA . LEU F 2 155 ? 8.642 119.224 12.823 1.00 48.68 152 LEU F CA 1
ATOM 8536 C C . LEU F 2 155 ? 8.243 118.843 14.247 1.00 45.68 152 LEU F C 1
ATOM 8537 O O . LEU F 2 155 ? 8.212 119.697 15.144 1.00 47.17 152 LEU F O 1
ATOM 8542 N N . GLU F 2 156 ? 7.933 117.562 14.469 1.00 47.19 153 GLU F N 1
ATOM 8543 C CA . GLU F 2 156 ? 7.607 117.081 15.808 1.00 50.07 153 GLU F CA 1
ATOM 8544 C C . GLU F 2 156 ? 8.762 117.310 16.779 1.00 54.47 153 GLU F C 1
ATOM 8545 O O . GLU F 2 156 ? 8.552 117.743 17.920 1.00 52.86 153 GLU F O 1
ATOM 8551 N N . LYS F 2 157 ? 9.989 117.009 16.340 1.00 49.64 154 LYS F N 1
ATOM 8552 C CA . LYS F 2 157 ? 11.170 117.195 17.178 1.00 52.23 154 LYS F CA 1
ATOM 8553 C C . LYS F 2 157 ? 11.351 118.661 17.547 1.00 52.65 154 LYS F C 1
ATOM 8554 O O . LYS F 2 157 ? 11.603 118.996 18.716 1.00 52.37 154 LYS F O 1
ATOM 8560 N N . CYS F 2 158 ? 11.178 119.553 16.571 1.00 46.62 155 CYS F N 1
ATOM 8561 C CA . CYS F 2 158 ? 11.349 120.973 16.855 1.00 48.42 155 CYS F CA 1
ATOM 8562 C C . CYS F 2 158 ? 10.262 121.493 17.792 1.00 52.95 155 CYS F C 1
ATOM 8563 O O . CYS F 2 158 ? 10.554 122.262 18.719 1.00 49.52 155 CYS F O 1
ATOM 8566 N N . LEU F 2 159 ? 9.012 121.055 17.602 1.00 48.21 156 LEU F N 1
ATOM 8567 C CA . LEU F 2 159 ? 7.947 121.475 18.513 1.00 52.83 156 LEU F CA 1
ATOM 8568 C C . LEU F 2 159 ? 8.209 120.973 19.929 1.00 56.59 156 LEU F C 1
ATOM 8569 O O . LEU F 2 159 ? 7.991 121.699 20.909 1.00 50.37 156 LEU F O 1
ATOM 8574 N N . LYS F 2 160 ? 8.719 119.747 20.057 1.00 56.48 157 LYS F N 1
ATOM 8575 C CA . LYS F 2 160 ? 9.086 119.244 21.374 1.00 53.61 157 LYS F CA 1
ATOM 8576 C C . LYS F 2 160 ? 10.175 120.100 22.010 1.00 55.67 157 LYS F C 1
ATOM 8577 O O . LYS F 2 160 ? 10.121 120.394 23.210 1.00 51.99 157 LYS F O 1
ATOM 8583 N N . ASN F 2 161 ? 11.162 120.531 21.220 1.00 59.39 158 ASN F N 1
ATOM 8584 C CA . ASN F 2 161 ? 12.273 121.286 21.795 1.00 53.41 158 ASN F CA 1
ATOM 8585 C C . ASN F 2 161 ? 11.881 122.690 22.238 1.00 56.17 158 ASN F C 1
ATOM 8586 O O . ASN F 2 161 ? 12.556 123.264 23.100 1.00 60.25 158 ASN F O 1
ATOM 8591 N N . ILE F 2 162 ? 10.811 123.256 21.699 1.00 52.32 159 ILE F N 1
ATOM 8592 C CA . ILE F 2 162 ? 10.316 124.534 22.177 1.00 59.00 159 ILE F CA 1
ATOM 8593 C C . ILE F 2 162 ? 9.183 124.357 23.188 1.00 54.02 159 ILE F C 1
ATOM 8594 O O . ILE F 2 162 ? 8.467 125.311 23.481 1.00 59.07 159 ILE F O 1
ATOM 8599 N N . HIS F 2 163 ? 9.031 123.149 23.738 1.00 59.25 160 HIS F N 1
ATOM 8600 C CA . HIS F 2 163 ? 8.118 122.858 24.844 1.00 53.46 160 HIS F CA 1
ATOM 8601 C C . HIS F 2 163 ? 6.654 123.028 24.458 1.00 59.82 160 HIS F C 1
ATOM 8602 O O . HIS F 2 163 ? 5.824 123.390 25.294 1.00 65.44 160 HIS F O 1
ATOM 8609 N N . ARG F 2 164 ? 6.324 122.784 23.197 1.00 60.50 161 ARG F N 1
ATOM 8610 C CA . ARG F 2 164 ? 4.941 122.747 22.740 1.00 63.59 161 ARG F CA 1
ATOM 8611 C C . ARG F 2 164 ? 4.540 121.297 22.476 1.00 70.10 161 ARG F C 1
ATOM 8612 O O . ARG F 2 164 ? 4.324 120.876 21.332 1.00 63.19 161 ARG F O 1
ATOM 8620 N N . ILE F 2 165 ? 4.451 120.520 23.560 1.00 70.83 162 ILE F N 1
ATOM 8621 C CA . ILE F 2 165 ? 4.069 119.114 23.440 1.00 78.60 162 ILE F CA 1
ATOM 8622 C C . ILE F 2 165 ? 2.640 118.982 22.925 1.00 77.25 162 ILE F C 1
ATOM 8623 O O . ILE F 2 165 ? 2.308 118.000 22.248 1.00 79.26 162 ILE F O 1
ATOM 8628 N N . ASP F 2 166 ? 1.780 119.963 23.219 1.00 73.42 163 ASP F N 1
ATOM 8629 C CA . ASP F 2 166 ? 0.411 119.938 22.705 1.00 76.75 163 ASP F CA 1
ATOM 8630 C C . ASP F 2 166 ? 0.389 119.922 21.177 1.00 70.14 163 ASP F C 1
ATOM 8631 O O . ASP F 2 166 ? -0.427 119.222 20.559 1.00 60.96 163 ASP F O 1
ATOM 8636 N N . LEU F 2 167 ? 1.297 120.662 20.544 1.00 66.16 164 LEU F N 1
ATOM 8637 C CA . LEU F 2 167 ? 1.312 120.690 19.087 1.00 65.76 164 LEU F CA 1
ATOM 8638 C C . LEU F 2 167 ? 1.862 119.385 18.523 1.00 66.74 164 LEU F C 1
ATOM 8639 O O . LEU F 2 167 ? 1.386 118.893 17.489 1.00 62.51 164 LEU F O 1
ATOM 8644 N N . LYS F 2 168 ? 2.848 118.796 19.205 1.00 68.75 165 LYS F N 1
ATOM 8645 C CA . LYS F 2 168 ? 3.323 117.467 18.834 1.00 72.29 165 LYS F CA 1
ATOM 8646 C C . LYS F 2 168 ? 2.211 116.419 18.914 1.00 70.81 165 LYS F C 1
ATOM 8647 O O . LYS F 2 168 ? 2.078 115.583 18.011 1.00 70.62 165 LYS F O 1
ATOM 8653 N N . THR F 2 169 ? 1.391 116.443 19.975 1.00 61.56 166 THR F N 1
ATOM 8654 C CA . THR F 2 169 ? 0.305 115.461 20.044 1.00 70.24 166 THR F CA 1
ATOM 8655 C C . THR F 2 169 ? -0.799 115.749 19.027 1.00 68.39 166 THR F C 1
ATOM 8656 O O . THR F 2 169 ? -1.440 114.812 18.541 1.00 73.36 166 THR F O 1
ATOM 8660 N N . LYS F 2 170 ? -1.048 117.020 18.696 1.00 65.23 167 LYS F N 1
ATOM 8661 C CA . LYS F 2 170 ? -1.943 117.310 17.575 1.00 68.28 167 LYS F CA 1
ATOM 8662 C C . LYS F 2 170 ? -1.424 116.685 16.281 1.00 65.18 167 LYS F C 1
ATOM 8663 O O . LYS F 2 170 ? -2.187 116.072 15.518 1.00 68.02 167 LYS F O 1
ATOM 8669 N N . ILE F 2 171 ? -0.121 116.819 16.023 1.00 70.83 168 ILE F N 1
ATOM 8670 C CA . ILE F 2 171 ? 0.470 116.179 14.852 1.00 65.75 168 ILE F CA 1
ATOM 8671 C C . ILE F 2 171 ? 0.284 114.665 14.917 1.00 73.25 168 ILE F C 1
ATOM 8672 O O . ILE F 2 171 ? -0.048 114.020 13.914 1.00 64.95 168 ILE F O 1
ATOM 8677 N N . GLN F 2 172 ? 0.490 114.078 16.101 1.00 70.17 169 GLN F N 1
ATOM 8678 C CA . GLN F 2 172 ? 0.369 112.628 16.250 1.00 75.62 169 GLN F CA 1
ATOM 8679 C C . GLN F 2 172 ? -1.062 112.153 16.004 1.00 77.01 169 GLN F C 1
ATOM 8680 O O . GLN F 2 172 ? -1.278 111.098 15.393 1.00 77.74 169 GLN F O 1
ATOM 8686 N N . LYS F 2 173 ? -2.052 112.903 16.489 1.00 67.50 170 LYS F N 1
ATOM 8687 C CA . LYS F 2 173 ? -3.439 112.536 16.222 1.00 75.52 170 LYS F CA 1
ATOM 8688 C C . LYS F 2 173 ? -3.750 112.642 14.732 1.00 74.80 170 LYS F C 1
ATOM 8689 O O . LYS F 2 173 ? -4.488 111.813 14.183 1.00 79.90 170 LYS F O 1
ATOM 8695 N N . TYR F 2 174 ? -3.180 113.646 14.056 1.00 73.38 171 TYR F N 1
ATOM 8696 C CA . TYR F 2 174 ? -3.285 113.691 12.599 1.00 66.28 171 TYR F CA 1
ATOM 8697 C C . TYR F 2 174 ? -2.697 112.434 11.970 1.00 70.42 171 TYR F C 1
ATOM 8698 O O . TYR F 2 174 ? -3.271 111.861 11.038 1.00 76.60 171 TYR F O 1
ATOM 8707 N N . LYS F 2 175 ? -1.519 112.022 12.440 1.00 73.73 172 LYS F N 1
ATOM 8708 C CA . LYS F 2 175 ? -0.862 110.844 11.881 1.00 74.99 172 LYS F CA 1
ATOM 8709 C C . LYS F 2 175 ? -1.718 109.597 12.064 1.00 79.38 172 LYS F C 1
ATOM 8710 O O . LYS F 2 175 ? -1.841 108.777 11.146 1.00 82.40 172 LYS F O 1
ATOM 8716 N N . GLN F 2 176 ? -2.324 109.439 13.241 1.00 83.55 173 GLN F N 1
ATOM 8717 C CA . GLN F 2 176 ? -3.139 108.252 13.483 1.00 90.45 173 GLN F CA 1
ATOM 8718 C C . GLN F 2 176 ? -4.447 108.296 12.700 1.00 91.55 173 GLN F C 1
ATOM 8719 O O . GLN F 2 176 ? -4.995 107.241 12.362 1.00 95.73 173 GLN F O 1
ATOM 8725 N N . SER F 2 177 ? -4.962 109.491 12.390 1.00 85.93 174 SER F N 1
ATOM 8726 C CA . SER F 2 177 ? -6.163 109.548 11.564 1.00 83.26 174 SER F CA 1
ATOM 8727 C C . SER F 2 177 ? -5.903 109.033 10.152 1.00 84.17 174 SER F C 1
ATOM 8728 O O . SER F 2 177 ? -6.814 108.495 9.513 1.00 90.22 174 SER F O 1
ATOM 8731 N N . VAL F 2 178 ? -4.679 109.179 9.654 1.00 84.20 175 VAL F N 1
ATOM 8732 C CA . VAL F 2 178 ? -4.309 108.686 8.331 1.00 86.56 175 VAL F CA 1
ATOM 8733 C C . VAL F 2 178 ? -3.970 107.197 8.395 1.00 89.52 175 VAL F C 1
ATOM 8734 O O . VAL F 2 178 ? -4.471 106.397 7.602 1.00 94.90 175 VAL F O 1
ATOM 8738 N N . HIS G 2 3 ? -20.189 157.464 40.889 1.00 81.27 0 HIS K N 1
ATOM 8739 C CA . HIS G 2 3 ? -20.986 158.678 40.731 1.00 86.26 0 HIS K CA 1
ATOM 8740 C C . HIS G 2 3 ? -20.327 159.821 41.503 1.00 69.87 0 HIS K C 1
ATOM 8741 O O . HIS G 2 3 ? -20.567 160.994 41.224 1.00 63.70 0 HIS K O 1
ATOM 8756 N N . SER G 2 5 ? -17.327 162.318 42.667 1.00 37.73 2 SER K N 1
ATOM 8757 C CA . SER G 2 5 ? -16.262 162.977 41.934 1.00 36.08 2 SER K CA 1
ATOM 8758 C C . SER G 2 5 ? -14.904 162.565 42.485 1.00 34.65 2 SER K C 1
ATOM 8759 O O . SER G 2 5 ? -14.771 162.174 43.648 1.00 33.61 2 SER K O 1
ATOM 8762 N N . ALA G 2 6 ? -13.887 162.670 41.637 1.00 35.42 3 ALA K N 1
ATOM 8763 C CA . ALA G 2 6 ? -12.521 162.562 42.127 1.00 38.52 3 ALA K CA 1
ATOM 8764 C C . ALA G 2 6 ? -12.243 163.600 43.205 1.00 34.36 3 ALA K C 1
ATOM 8765 O O . ALA G 2 6 ? -11.499 163.328 44.146 1.00 33.58 3 ALA K O 1
ATOM 8767 N N . GLU G 2 7 ? -12.837 164.790 43.084 1.00 38.26 4 GLU K N 1
ATOM 8768 C CA . GLU G 2 7 ? -12.619 165.848 44.069 1.00 40.26 4 GLU K CA 1
ATOM 8769 C C . GLU G 2 7 ? -13.038 165.402 45.462 1.00 37.61 4 GLU K C 1
ATOM 8770 O O . GLU G 2 7 ? -12.304 165.600 46.440 1.00 35.04 4 GLU K O 1
ATOM 8776 N N . VAL G 2 8 ? -14.221 164.789 45.563 1.00 34.74 5 VAL K N 1
ATOM 8777 C CA . VAL G 2 8 ? -14.739 164.326 46.848 1.00 34.15 5 VAL K CA 1
ATOM 8778 C C . VAL G 2 8 ? -13.879 163.194 47.400 1.00 32.69 5 VAL K C 1
ATOM 8779 O O . VAL G 2 8 ? -13.591 163.138 48.604 1.00 32.52 5 VAL K O 1
ATOM 8783 N N . ILE G 2 9 ? -13.493 162.252 46.535 1.00 34.49 6 ILE K N 1
ATOM 8784 C CA . ILE G 2 9 ? -12.616 161.162 46.960 1.00 32.68 6 ILE K CA 1
ATOM 8785 C C . ILE G 2 9 ? -11.313 161.728 47.502 1.00 36.13 6 ILE K C 1
ATOM 8786 O O . ILE G 2 9 ? -10.796 161.268 48.528 1.00 33.95 6 ILE K O 1
ATOM 8791 N N . GLY G 2 10 ? -10.770 162.743 46.825 1.00 33.52 7 GLY K N 1
ATOM 8792 C CA . GLY G 2 10 ? -9.546 163.373 47.293 1.00 32.99 7 GLY K CA 1
ATOM 8793 C C . GLY G 2 10 ? -9.712 164.026 48.652 1.00 35.17 7 GLY K C 1
ATOM 8794 O O . GLY G 2 10 ? -8.850 163.891 49.519 1.00 35.90 7 GLY K O 1
ATOM 8795 N N . GLN G 2 11 ? -10.824 164.739 48.859 1.00 36.47 8 GLN K N 1
ATOM 8796 C CA . GLN G 2 11 ? -11.048 165.374 50.162 1.00 38.47 8 GLN K CA 1
ATOM 8797 C C . GLN G 2 11 ? -11.139 164.340 51.280 1.00 34.30 8 GLN K C 1
ATOM 8798 O O . GLN G 2 11 ? -10.552 164.516 52.366 1.00 42.87 8 GLN K O 1
ATOM 8804 N N . VAL G 2 12 ? -11.847 163.239 51.031 1.00 36.48 9 VAL K N 1
ATOM 8805 C CA . VAL G 2 12 ? -11.908 162.174 52.035 1.00 35.79 9 VAL K CA 1
ATOM 8806 C C . VAL G 2 12 ? -10.512 161.637 52.310 1.00 37.64 9 VAL K C 1
ATOM 8807 O O . VAL G 2 12 ? -10.039 161.619 53.455 1.00 34.80 9 VAL K O 1
ATOM 8811 N N . GLU G 2 13 ? -9.818 161.219 51.254 1.00 35.71 10 GLU K N 1
ATOM 8812 C CA . GLU G 2 13 ? -8.531 160.570 51.444 1.00 36.80 10 GLU K CA 1
ATOM 8813 C C . GLU G 2 13 ? -7.548 161.479 52.178 1.00 43.48 10 GLU K C 1
ATOM 8814 O O . GLU G 2 13 ? -6.821 161.017 53.061 1.00 38.58 10 GLU K O 1
ATOM 8820 N N . GLU G 2 14 ? -7.536 162.782 51.862 1.00 41.25 11 GLU K N 1
ATOM 8821 C CA . GLU G 2 14 ? -6.597 163.686 52.529 1.00 42.34 11 GLU K CA 1
ATOM 8822 C C . GLU G 2 14 ? -6.986 163.966 53.977 1.00 44.12 11 GLU K C 1
ATOM 8823 O O . GLU G 2 14 ? -6.122 164.374 54.762 1.00 39.89 11 GLU K O 1
ATOM 8829 N N . ALA G 2 15 ? -8.260 163.776 54.346 1.00 36.43 12 ALA K N 1
ATOM 8830 C CA . ALA G 2 15 ? -8.663 164.053 55.721 1.00 38.12 12 ALA K CA 1
ATOM 8831 C C .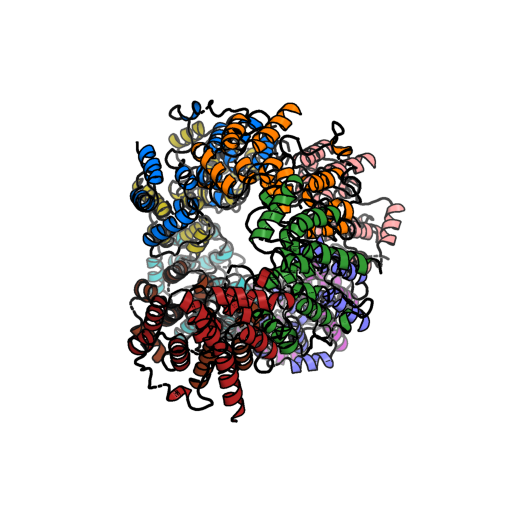 ALA G 2 15 ? -8.423 162.889 56.681 1.00 41.13 12 ALA K C 1
ATOM 8832 O O . ALA G 2 15 ? -8.519 163.089 57.896 1.00 42.79 12 ALA K O 1
ATOM 8834 N N . LEU G 2 16 ? -8.094 161.698 56.187 1.00 39.53 13 LEU K N 1
ATOM 8835 C CA . LEU G 2 16 ? -7.983 160.518 57.037 1.00 40.94 13 LEU K CA 1
ATOM 8836 C C . LEU G 2 16 ? -6.541 160.286 57.482 1.00 44.61 13 LEU K C 1
ATOM 8837 O O . LEU G 2 16 ? -5.597 160.629 56.775 1.00 38.49 13 LEU K O 1
ATOM 8842 N N . ASP G 2 17 ? -6.384 159.667 58.657 1.00 49.79 14 ASP K N 1
ATOM 8843 C CA . ASP G 2 17 ? -5.077 159.289 59.175 1.00 49.26 14 ASP K CA 1
ATOM 8844 C C . ASP G 2 17 ? -4.799 157.811 58.902 1.00 46.20 14 ASP K C 1
ATOM 8845 O O . ASP G 2 17 ? -5.646 157.072 58.392 1.00 35.42 14 ASP K O 1
ATOM 8850 N N . THR G 2 18 ? -3.585 157.378 59.262 1.00 44.33 15 THR K N 1
ATOM 8851 C CA . THR G 2 18 ? -3.127 156.036 58.905 1.00 43.02 15 THR K CA 1
ATOM 8852 C C . THR G 2 18 ? -4.063 154.958 59.441 1.00 39.35 15 THR K C 1
ATOM 8853 O O . THR G 2 18 ? -4.437 154.031 58.710 1.00 44.61 15 THR K O 1
ATOM 8857 N N . ASP G 2 19 ? -4.463 155.070 60.715 1.00 38.24 16 ASP K N 1
ATOM 8858 C CA . ASP G 2 19 ? -5.314 154.045 61.316 1.00 43.53 16 ASP K CA 1
ATOM 8859 C C . ASP G 2 19 ? -6.670 153.974 60.629 1.00 37.89 16 ASP K C 1
ATOM 8860 O O . ASP G 2 19 ? -7.175 152.879 60.350 1.00 39.02 16 ASP K O 1
ATOM 8865 N N . GLU G 2 20 ? -7.277 155.131 60.352 1.00 42.82 17 GLU K N 1
ATOM 8866 C CA . GLU G 2 20 ? -8.581 155.150 59.698 1.00 36.79 17 GLU K CA 1
ATOM 8867 C C . GLU G 2 20 ? -8.491 154.592 58.281 1.00 36.70 17 GLU K C 1
ATOM 8868 O O . GLU G 2 20 ? -9.401 153.890 57.826 1.00 30.21 17 GLU K O 1
ATOM 8874 N N . LYS G 2 21 ? -7.389 154.869 57.579 1.00 34.56 18 LYS K N 1
ATOM 8875 C CA . LYS G 2 21 ? -7.220 154.347 56.225 1.00 36.42 18 LYS K CA 1
ATOM 8876 C C . LYS G 2 21 ? -7.105 152.831 56.236 1.00 29.90 18 LYS K C 1
ATOM 8877 O O . LYS G 2 21 ? -7.745 152.148 55.432 1.00 29.51 18 LYS K O 1
ATOM 8883 N N . GLU G 2 22 ? -6.271 152.290 57.134 1.00 31.16 19 GLU K N 1
ATOM 8884 C CA . GLU G 2 22 ? -6.166 150.838 57.262 1.00 34.50 19 GLU K CA 1
ATOM 8885 C C . GLU G 2 22 ? -7.506 150.211 57.656 1.00 29.47 19 GLU K C 1
ATOM 8886 O O . GLU G 2 22 ? -7.877 149.150 57.135 1.00 29.42 19 GLU K O 1
ATOM 8900 N N . LEU G 2 24 ? -10.520 151.412 56.958 1.00 28.89 21 LEU K N 1
ATOM 8901 C CA . LEU G 2 24 ? -11.375 151.476 55.773 1.00 27.00 21 LEU K CA 1
ATOM 8902 C C . LEU G 2 24 ? -11.025 150.367 54.783 1.00 31.86 21 LEU K C 1
ATOM 8903 O O . LEU G 2 24 ? -11.913 149.738 54.202 1.00 31.31 21 LEU K O 1
ATOM 8908 N N . LEU G 2 25 ? -9.725 150.136 54.546 1.00 27.18 22 LEU K N 1
ATOM 8909 C CA . LEU G 2 25 ? -9.356 149.037 53.652 1.00 26.12 22 LEU K CA 1
ATOM 8910 C C . LEU G 2 25 ? -9.886 147.701 54.180 1.00 27.40 22 LEU K C 1
ATOM 8911 O O . LEU G 2 25 ? -10.433 146.896 53.417 1.00 26.74 22 LEU K O 1
ATOM 8916 N N . PHE G 2 26 ? -9.747 147.455 55.489 1.00 26.53 23 PHE K N 1
ATOM 8917 C CA . PHE G 2 26 ? -10.268 146.206 56.046 1.00 26.62 23 PHE K CA 1
ATOM 8918 C C . PHE G 2 26 ? -11.790 146.111 55.906 1.00 26.26 23 PHE K C 1
ATOM 8919 O O . PHE G 2 26 ? -12.328 145.059 55.543 1.00 26.18 23 PHE K O 1
ATOM 8927 N N . LEU G 2 27 ? -12.507 147.194 56.214 1.00 27.11 24 LEU K N 1
ATOM 8928 C CA . LEU G 2 27 ? -13.973 147.154 56.199 1.00 28.63 24 LEU K CA 1
ATOM 8929 C C . LEU G 2 27 ? -14.530 146.814 54.819 1.00 28.84 24 LEU K C 1
ATOM 8930 O O . LEU G 2 27 ? -15.629 146.246 54.715 1.00 29.15 24 LEU K O 1
ATOM 8935 N N . CYS G 2 28 ? -13.800 147.140 53.753 1.00 25.71 25 CYS K N 1
ATOM 8936 C CA . CYS G 2 28 ? -14.276 146.945 52.386 1.00 29.48 25 CYS K CA 1
ATOM 8937 C C . CYS G 2 28 ? -13.808 145.636 51.767 1.00 30.78 25 CYS K C 1
ATOM 8938 O O . CYS G 2 28 ? -13.933 145.461 50.552 1.00 29.93 25 CYS K O 1
ATOM 8941 N N . ARG G 2 29 ? -13.297 144.703 52.571 1.00 31.62 26 ARG K N 1
ATOM 8942 C CA . ARG G 2 29 ? -12.753 143.478 51.995 1.00 31.94 26 ARG K CA 1
ATOM 8943 C C . ARG G 2 29 ? -13.825 142.605 51.347 1.00 35.26 26 ARG K C 1
ATOM 8944 O O . ARG G 2 29 ? -13.511 141.837 50.437 1.00 43.01 26 ARG K O 1
ATOM 8952 N N . ASP G 2 30 ? -15.079 142.685 51.790 1.00 32.77 27 ASP K N 1
ATOM 8953 C CA . ASP G 2 30 ? -16.113 141.894 51.126 1.00 39.13 27 ASP K CA 1
ATOM 8954 C C . ASP G 2 30 ? -16.677 142.603 49.904 1.00 43.01 27 ASP K C 1
ATOM 8955 O O . ASP G 2 30 ? -17.138 141.944 48.967 1.00 49.78 27 ASP K O 1
ATOM 8960 N N . VAL G 2 31 ? -16.664 143.933 49.908 1.00 43.41 28 VAL K N 1
ATOM 8961 C CA . VAL G 2 31 ? -17.172 144.686 48.771 1.00 41.67 28 VAL K CA 1
ATOM 8962 C C . VAL G 2 31 ? -16.296 144.449 47.554 1.00 48.68 28 VAL K C 1
ATOM 8963 O O . VAL G 2 31 ? -16.796 144.231 46.443 1.00 40.81 28 VAL K O 1
ATOM 8967 N N . ALA G 2 32 ? -14.979 144.509 47.744 1.00 38.09 29 ALA K N 1
ATOM 8968 C CA . ALA G 2 32 ? -13.991 144.329 46.677 1.00 41.31 29 ALA K CA 1
ATOM 8969 C C . ALA G 2 32 ? -13.129 143.121 47.027 1.00 44.56 29 ALA K C 1
ATOM 8970 O O . ALA G 2 32 ? -11.923 143.243 47.235 1.00 39.10 29 ALA K O 1
ATOM 8972 N N . ILE G 2 33 ? -13.758 141.948 47.075 1.00 46.85 30 ILE K N 1
ATOM 8973 C CA . ILE G 2 33 ? -13.103 140.768 47.634 1.00 55.27 30 ILE K CA 1
ATOM 8974 C C . ILE G 2 33 ? -11.961 140.297 46.740 1.00 53.83 30 ILE K C 1
ATOM 8975 O O . ILE G 2 33 ? -10.889 139.912 47.227 1.00 60.87 30 ILE K O 1
ATOM 8980 N N . ASP G 2 34 ? -12.164 140.322 45.428 1.00 48.35 31 ASP K N 1
ATOM 8981 C CA . ASP G 2 34 ? -11.201 139.701 44.532 1.00 67.12 31 ASP K CA 1
ATOM 8982 C C . ASP G 2 34 ? -9.874 140.451 44.442 1.00 59.95 31 ASP K C 1
ATOM 8983 O O . ASP G 2 34 ? -8.917 139.892 43.904 1.00 55.67 31 ASP K O 1
ATOM 8988 N N . VAL G 2 35 ? -9.777 141.675 44.963 1.00 67.41 32 VAL K N 1
ATOM 8989 C CA . VAL G 2 35 ? -8.633 142.540 44.694 1.00 65.58 32 VAL K CA 1
ATOM 8990 C C . VAL G 2 35 ? -8.077 143.075 46.007 1.00 64.34 32 VAL K C 1
ATOM 8991 O O . VAL G 2 35 ? -8.810 143.275 46.979 1.00 60.70 32 VAL K O 1
ATOM 8995 N N . VAL G 2 36 ? -6.765 143.303 46.025 1.00 60.17 33 VAL K N 1
ATOM 8996 C CA . VAL G 2 36 ? -6.059 143.904 47.156 1.00 60.18 33 VAL K CA 1
ATOM 8997 C C . VAL G 2 36 ? -5.713 145.351 46.814 1.00 55.31 33 VAL K C 1
ATOM 8998 O O . VAL G 2 36 ? -4.660 145.600 46.204 1.00 61.72 33 VAL K O 1
ATOM 9002 N N . PRO G 2 37 ? -6.548 146.329 47.163 1.00 55.37 34 PRO K N 1
ATOM 9003 C CA . PRO G 2 37 ? -6.225 147.735 46.839 1.00 51.41 34 PRO K CA 1
ATOM 9004 C C . PRO G 2 37 ? -5.031 148.213 47.646 1.00 48.14 34 PRO K C 1
ATOM 9005 O O . PRO G 2 37 ? -4.928 147.921 48.842 1.00 52.00 34 PRO K O 1
ATOM 9009 N N . PRO G 2 38 ? -4.098 148.952 47.034 1.00 56.03 35 PRO K N 1
ATOM 9010 C CA . PRO G 2 38 ? -2.900 149.379 47.781 1.00 60.69 35 PRO K CA 1
ATOM 9011 C C . PRO G 2 38 ? -3.096 150.596 48.679 1.00 56.49 35 PRO K C 1
ATOM 9012 O O . PRO G 2 38 ? -2.219 150.866 49.511 1.00 61.00 35 PRO K O 1
ATOM 9016 N N . ASN G 2 39 ? -4.194 151.334 48.550 1.00 43.98 36 ASN K N 1
ATOM 9017 C CA . ASN G 2 39 ? -4.414 152.541 49.344 1.00 39.48 36 ASN K CA 1
ATOM 9018 C C . ASN G 2 39 ? -5.865 152.969 49.166 1.00 39.53 36 ASN K C 1
ATOM 9019 O O . ASN G 2 39 ? -6.595 152.419 48.336 1.00 33.67 36 ASN K O 1
ATOM 9024 N N . VAL G 2 40 ? -6.261 153.982 49.946 1.00 29.32 37 VAL K N 1
ATOM 9025 C CA . VAL G 2 40 ? -7.666 154.363 50.044 1.00 34.43 37 VAL K CA 1
ATOM 9026 C C . VAL G 2 40 ? -8.164 155.016 48.755 1.00 39.31 37 VAL K C 1
ATOM 9027 O O . VAL G 2 40 ? -9.316 154.805 48.348 1.00 28.69 37 VAL K O 1
ATOM 9031 N N . ARG G 2 41 ? -7.328 155.821 48.082 1.00 33.46 38 ARG K N 1
ATOM 9032 C CA . ARG G 2 41 ? -7.824 156.425 46.844 1.00 34.94 38 ARG K CA 1
ATOM 9033 C C . ARG G 2 41 ? -8.084 155.360 45.788 1.00 33.31 38 ARG K C 1
ATOM 9034 O O . ARG G 2 41 ? -9.110 155.396 45.098 1.00 32.80 38 ARG K O 1
ATOM 9042 N N . ASP G 2 42 ? -7.151 154.412 45.638 1.00 32.20 39 ASP K N 1
ATOM 9043 C CA . ASP G 2 42 ? -7.387 153.285 44.747 1.00 26.01 39 ASP K CA 1
ATOM 9044 C C . ASP G 2 42 ? -8.626 152.504 45.159 1.00 32.81 39 ASP K C 1
ATOM 9045 O O . ASP G 2 42 ? -9.407 152.086 44.299 1.00 28.05 39 ASP K O 1
ATOM 9050 N N . LEU G 2 43 ? -8.813 152.278 46.464 1.00 26.71 40 LEU K N 1
ATOM 9051 C CA . LEU G 2 43 ? -10.004 151.567 46.923 1.00 33.16 40 LEU K CA 1
ATOM 9052 C C . LEU G 2 43 ? -11.269 152.286 46.467 1.00 24.62 40 LEU K C 1
ATOM 9053 O O . LEU G 2 43 ? -12.171 151.672 45.896 1.00 26.82 40 LEU K O 1
ATOM 9058 N N . LEU G 2 44 ? -11.343 153.595 46.695 1.00 28.62 41 LEU K N 1
ATOM 9059 C CA . LEU G 2 44 ? -12.574 154.309 46.385 1.00 30.42 41 LEU K CA 1
ATOM 9060 C C . LEU G 2 44 ? -12.817 154.340 44.887 1.00 29.12 41 LEU K C 1
ATOM 9061 O O . LEU G 2 44 ? -13.966 154.218 44.440 1.00 27.10 41 LEU K O 1
ATOM 9066 N N . ASP G 2 45 ? -11.748 154.444 44.089 1.00 23.82 42 ASP K N 1
ATOM 9067 C CA . ASP G 2 45 ? -11.942 154.403 42.636 1.00 28.28 42 ASP K CA 1
ATOM 9068 C C . ASP G 2 45 ? -12.416 153.027 42.186 1.00 25.33 42 ASP K C 1
ATOM 9069 O O . ASP G 2 45 ? -13.231 152.910 41.261 1.00 29.03 42 ASP K O 1
ATOM 9074 N N . ILE G 2 46 ? -11.921 151.975 42.843 1.00 31.74 43 ILE K N 1
ATOM 9075 C CA . ILE G 2 46 ? -12.375 150.616 42.562 1.00 32.07 43 ILE K CA 1
ATOM 9076 C C . ILE G 2 46 ? -13.855 150.474 42.894 1.00 31.04 43 ILE K C 1
ATOM 9077 O O . ILE G 2 46 ? -14.619 149.834 42.160 1.00 32.06 43 ILE K O 1
ATOM 9082 N N . LEU G 2 47 ? -14.282 151.071 44.007 1.00 25.24 44 LEU K N 1
ATOM 9083 C CA . LEU G 2 47 ? -15.700 151.047 44.353 1.00 29.56 44 LEU K CA 1
ATOM 9084 C C . LEU G 2 47 ? -16.524 151.801 43.311 1.00 28.73 44 LEU K C 1
ATOM 9085 O O . LEU G 2 47 ? -17.647 151.395 42.993 1.00 28.37 44 LEU K O 1
ATOM 9090 N N . ARG G 2 48 ? -15.977 152.888 42.751 1.00 25.66 45 ARG K N 1
ATOM 9091 C CA . ARG G 2 48 ? -16.668 153.581 41.661 1.00 26.41 45 ARG K CA 1
ATOM 9092 C C . ARG G 2 48 ? -16.840 152.661 40.458 1.00 25.89 45 ARG K C 1
ATOM 9093 O O . ARG G 2 48 ? -17.917 152.606 39.847 1.00 29.61 45 ARG K O 1
ATOM 9101 N N . GLU G 2 49 ? -15.776 151.940 40.081 1.00 26.36 46 GLU K N 1
ATOM 9102 C CA . GLU G 2 49 ? -15.880 151.073 38.905 1.00 33.71 46 GLU K CA 1
ATOM 9103 C C . GLU G 2 49 ? -16.874 149.938 39.127 1.00 29.11 46 GLU K C 1
ATOM 9104 O O . GLU G 2 49 ? -17.428 149.411 38.163 1.00 35.43 46 GLU K O 1
ATOM 9110 N N . ARG G 2 50 ? -17.098 149.538 40.370 1.00 32.89 47 ARG K N 1
ATOM 9111 C CA . ARG G 2 50 ? -18.034 148.461 40.679 1.00 32.41 47 ARG K CA 1
ATOM 9112 C C . ARG G 2 50 ? -19.442 148.956 40.960 1.00 26.80 47 ARG K C 1
ATOM 9113 O O . ARG G 2 50 ? -20.301 148.145 41.315 1.00 36.42 47 ARG K O 1
ATOM 9121 N N . GLY G 2 51 ? -19.707 150.250 40.790 1.00 33.76 48 GLY K N 1
ATOM 9122 C CA . GLY G 2 51 ? -21.020 150.796 41.083 1.00 32.23 48 GLY K CA 1
ATOM 9123 C C . GLY G 2 51 ? -21.383 150.778 42.557 1.00 31.81 48 GLY K C 1
ATOM 9124 O O . GLY G 2 51 ? -22.560 150.722 42.897 1.00 37.90 48 GLY K O 1
ATOM 9125 N N . LYS G 2 52 ? -20.399 150.844 43.444 1.00 33.68 49 LYS K N 1
ATOM 9126 C CA . LYS G 2 52 ? -20.636 150.774 44.882 1.00 29.17 49 LYS K CA 1
ATOM 9127 C C . LYS G 2 52 ? -20.125 152.013 45.608 1.00 35.79 49 LYS K C 1
ATOM 9128 O O . LYS G 2 52 ? -19.627 151.921 46.734 1.00 29.88 49 LYS K O 1
ATOM 9134 N N . LEU G 2 53 ? -20.217 153.177 44.971 1.00 30.59 50 LEU K N 1
ATOM 9135 C CA . LEU G 2 53 ? -19.805 154.425 45.607 1.00 30.01 50 LEU K CA 1
ATOM 9136 C C . LEU G 2 53 ? -20.807 155.525 45.282 1.00 30.59 50 LEU K C 1
ATOM 9137 O O . LEU G 2 53 ? -20.450 156.624 44.852 1.00 33.87 50 LEU K O 1
ATOM 9142 N N . SER G 2 54 ? -22.090 155.233 45.507 1.00 34.41 51 SER K N 1
ATOM 9143 C CA . SER G 2 54 ? -23.098 156.273 45.622 1.00 31.12 51 SER K CA 1
ATOM 9144 C C . SER G 2 54 ? -22.808 157.137 46.844 1.00 32.20 51 SER K C 1
ATOM 9145 O O . SER G 2 54 ? -21.942 156.824 47.670 1.00 28.08 51 SER K O 1
ATOM 9148 N N . VAL G 2 55 ? -23.572 158.227 46.971 1.00 32.61 52 VAL K N 1
ATOM 9149 C CA . VAL G 2 55 ? -23.456 159.087 48.151 1.00 40.18 52 VAL K CA 1
ATOM 9150 C C . VAL G 2 55 ? -23.732 158.292 49.428 1.00 37.22 52 VAL K C 1
ATOM 9151 O O . VAL G 2 55 ? -23.046 158.459 50.444 1.00 30.57 52 VAL K O 1
ATOM 9155 N N . GLY G 2 56 ? -24.713 157.394 49.387 1.00 28.41 53 GLY K N 1
ATOM 9156 C CA . GLY G 2 56 ? -25.032 156.618 50.570 1.00 34.17 53 GLY K CA 1
ATOM 9157 C C . GLY G 2 56 ? -23.913 155.672 50.958 1.00 32.33 53 GLY K C 1
ATOM 9158 O O . GLY G 2 56 ? -23.605 155.522 52.141 1.00 30.43 53 GLY K O 1
ATOM 9159 N N . ASP G 2 57 ? -23.298 155.014 49.969 1.00 29.79 54 ASP K N 1
ATOM 9160 C CA . ASP G 2 57 ? -22.161 154.138 50.232 1.00 32.65 54 ASP K CA 1
ATOM 9161 C C . ASP G 2 57 ? -21.035 154.898 50.924 1.00 25.73 54 ASP K C 1
ATOM 9162 O O . ASP G 2 57 ? -20.467 154.429 51.918 1.00 29.96 54 ASP K O 1
ATOM 9167 N N . LEU G 2 58 ? -20.677 156.071 50.390 1.00 29.04 55 LEU K N 1
ATOM 9168 C CA . LEU G 2 58 ? -19.611 156.853 51.012 1.00 30.29 55 LEU K CA 1
ATOM 9169 C C . LEU G 2 58 ? -20.019 157.324 52.403 1.00 29.21 55 LEU K C 1
ATOM 9170 O O . LEU G 2 58 ? -19.212 157.300 53.339 1.00 27.51 55 LEU K O 1
ATOM 9175 N N . ALA G 2 59 ? -21.264 157.782 52.553 1.00 34.06 56 ALA K N 1
ATOM 9176 C CA . ALA G 2 59 ? -21.749 158.167 53.872 1.00 29.90 56 ALA K CA 1
ATOM 9177 C C . ALA G 2 59 ? -21.581 157.018 54.856 1.00 28.19 56 ALA K C 1
ATOM 9178 O O . ALA G 2 59 ? -21.119 157.221 55.988 1.00 31.26 56 ALA K O 1
ATOM 9180 N N . GLU G 2 60 ? -21.915 155.794 54.427 1.00 23.95 57 GLU K N 1
ATOM 9181 C CA . GLU G 2 60 ? -21.748 154.634 55.303 1.00 30.31 57 GLU K CA 1
ATOM 9182 C C . GLU G 2 60 ? -20.280 154.422 55.680 1.00 26.63 57 GLU K C 1
ATOM 9183 O O . GLU G 2 60 ? -19.966 154.116 56.838 1.00 28.28 57 GLU K O 1
ATOM 9189 N N . LEU G 2 61 ? -19.372 154.541 54.703 1.00 27.55 58 LEU K N 1
ATOM 9190 C CA . LEU G 2 61 ? -17.948 154.355 54.993 1.00 30.98 58 LEU K CA 1
ATOM 9191 C C . LEU G 2 61 ? -17.462 155.382 56.007 1.00 26.83 58 LEU K C 1
ATOM 9192 O O . LEU G 2 61 ? -16.745 155.038 56.951 1.00 31.64 58 LEU K O 1
ATOM 9197 N N . LEU G 2 62 ? -17.862 156.647 55.834 1.00 29.02 59 LEU K N 1
ATOM 9198 C CA . LEU G 2 62 ? -17.463 157.710 56.755 1.00 33.68 59 LEU K CA 1
ATOM 9199 C C . LEU G 2 62 ? -18.058 157.503 58.141 1.00 30.79 59 LEU K C 1
ATOM 9200 O O . LEU G 2 62 ? -17.418 157.817 59.156 1.00 29.64 59 LEU K O 1
ATOM 9205 N N . TYR G 2 63 ? -19.273 156.969 58.197 1.00 26.57 60 TYR K N 1
ATOM 9206 C CA . TYR G 2 63 ? -19.909 156.638 59.468 1.00 30.10 60 TYR K CA 1
ATOM 9207 C C . TYR G 2 63 ? -19.148 155.526 60.177 1.00 31.10 60 TYR K C 1
ATOM 9208 O O . TYR G 2 63 ? -18.964 155.569 61.396 1.00 28.80 60 TYR K O 1
ATOM 9217 N N . ARG G 2 64 ? -18.666 154.541 59.415 1.00 31.94 61 ARG K N 1
ATOM 9218 C CA . ARG G 2 64 ? -18.010 153.382 60.018 1.00 29.91 61 ARG K CA 1
ATOM 9219 C C . ARG G 2 64 ? -16.629 153.733 60.571 1.00 34.74 61 ARG K C 1
ATOM 9220 O O . ARG G 2 64 ? -16.135 153.066 61.486 1.00 34.73 61 ARG K O 1
ATOM 9228 N N . VAL G 2 65 ? -15.983 154.766 60.039 1.00 27.01 62 VAL K N 1
ATOM 9229 C CA . VAL G 2 65 ? -14.757 155.260 60.651 1.00 35.70 62 VAL K CA 1
ATOM 9230 C C . VAL G 2 65 ? -15.034 156.446 61.563 1.00 35.10 62 VAL K C 1
ATOM 9231 O O . VAL G 2 65 ? -14.104 157.155 61.947 1.00 33.92 62 VAL K O 1
ATOM 9235 N N . ARG G 2 66 ? -16.309 156.696 61.883 1.00 30.48 63 ARG K N 1
ATOM 9236 C CA . ARG G 2 66 ? -16.725 157.656 62.915 1.00 39.01 63 ARG K CA 1
ATOM 9237 C C . ARG G 2 66 ? -16.307 159.092 62.583 1.00 46.63 63 ARG K C 1
ATOM 9238 O O . ARG G 2 66 ? -16.028 159.893 63.481 1.00 40.67 63 ARG K O 1
ATOM 9246 N N . ARG G 2 67 ? -16.271 159.445 61.299 1.00 33.55 64 ARG K N 1
ATOM 9247 C CA . ARG G 2 67 ? -15.869 160.794 60.890 1.00 39.36 64 ARG K CA 1
ATOM 9248 C C . ARG G 2 67 ? -17.108 161.628 60.549 1.00 37.41 64 ARG K C 1
ATOM 9249 O O . ARG G 2 67 ? -17.440 161.884 59.391 1.00 38.81 64 ARG K O 1
ATOM 9257 N N . PHE G 2 68 ? -17.804 162.060 61.601 1.00 34.84 65 PHE K N 1
ATOM 9258 C CA . PHE G 2 68 ? -19.010 162.855 61.395 1.00 38.64 65 PHE K CA 1
ATOM 9259 C C . PHE G 2 68 ? -18.674 164.264 60.940 1.00 41.73 65 PHE K C 1
ATOM 9260 O O . PHE G 2 68 ? -19.498 164.912 60.277 1.00 39.40 65 PHE K O 1
ATOM 9268 N N . ASP G 2 69 ? -17.459 164.729 61.237 1.00 38.90 66 ASP K N 1
ATOM 9269 C CA . ASP G 2 69 ? -17.005 165.996 60.681 1.00 36.05 66 ASP K CA 1
ATOM 9270 C C . ASP G 2 69 ? -16.968 165.940 59.157 1.00 38.84 66 ASP K C 1
ATOM 9271 O O . ASP G 2 69 ? -17.407 166.881 58.482 1.00 41.66 66 ASP K O 1
ATOM 9276 N N . LEU G 2 70 ? -16.481 164.830 58.596 1.00 34.27 67 LEU K N 1
ATOM 9277 C CA . LEU G 2 70 ? -16.429 164.703 57.146 1.00 36.80 67 LEU K CA 1
ATOM 9278 C C . LEU G 2 70 ? -17.827 164.495 56.566 1.00 43.07 67 LEU K C 1
ATOM 9279 O O . LEU G 2 70 ? -18.147 165.048 55.512 1.00 38.28 67 LEU K O 1
ATOM 9284 N N . LEU G 2 71 ? -18.675 163.712 57.239 1.00 37.14 68 LEU K N 1
ATOM 9285 C CA . LEU G 2 71 ? -20.078 163.617 56.829 1.00 42.08 68 LEU K CA 1
ATOM 9286 C C . LEU G 2 71 ? -20.692 165.004 56.663 1.00 42.04 68 LEU K C 1
ATOM 9287 O O . LEU G 2 71 ? -21.253 165.328 55.609 1.00 41.74 68 LEU K O 1
ATOM 9292 N N . LYS G 2 72 ? -20.525 165.859 57.679 1.00 38.96 69 LYS K N 1
ATOM 9293 C CA . LYS G 2 72 ? -21.087 167.207 57.621 1.00 46.54 69 LYS K CA 1
ATOM 9294 C C . LYS G 2 72 ? -20.455 168.032 56.503 1.00 49.09 69 LYS K C 1
ATOM 9295 O O . LYS G 2 72 ? -21.159 168.572 55.639 1.00 44.82 69 LYS K O 1
ATOM 9301 N N . ARG G 2 73 ? -19.126 168.143 56.501 1.00 42.75 70 ARG K N 1
ATOM 9302 C CA . ARG G 2 73 ? -18.466 169.082 55.593 1.00 45.33 70 ARG K CA 1
ATOM 9303 C C . ARG G 2 73 ? -18.534 168.615 54.142 1.00 49.10 70 ARG K C 1
ATOM 9304 O O . ARG G 2 73 ? -18.840 169.405 53.237 1.00 50.96 70 ARG K O 1
ATOM 9312 N N . ILE G 2 74 ? -18.231 167.342 53.891 1.00 44.53 71 ILE K N 1
ATOM 9313 C CA . ILE G 2 74 ? -18.128 166.848 52.526 1.00 43.73 71 ILE K CA 1
ATOM 9314 C C . ILE G 2 74 ? -19.494 166.435 51.980 1.00 46.58 71 ILE K C 1
ATOM 9315 O O . ILE G 2 74 ? -19.805 166.705 50.817 1.00 47.50 71 ILE K O 1
ATOM 9320 N N . LEU G 2 75 ? -20.339 165.772 52.780 1.00 48.73 72 LEU K N 1
ATOM 9321 C CA . LEU G 2 75 ? -21.586 165.239 52.239 1.00 49.60 72 LEU K CA 1
ATOM 9322 C C . LEU G 2 75 ? -22.829 165.959 52.744 1.00 48.30 72 LEU K C 1
ATOM 9323 O O . LEU G 2 75 ? -23.935 165.622 52.308 1.00 51.96 72 LEU K O 1
ATOM 9328 N N . LYS G 2 76 ? -22.677 166.931 53.648 1.00 45.28 73 LYS K N 1
ATOM 9329 C CA . LYS G 2 76 ? -23.796 167.696 54.212 1.00 46.80 73 LYS K CA 1
ATOM 9330 C C . LYS G 2 76 ? -24.812 166.802 54.924 1.00 52.00 73 LYS K C 1
ATOM 9331 O O . LYS G 2 76 ? -26.006 167.113 54.967 1.00 46.57 73 LYS K O 1
ATOM 9345 N N . ASP G 2 78 ? -25.716 164.406 58.618 1.00 45.84 75 ASP K N 1
ATOM 9346 C CA . ASP G 2 78 ? -25.422 164.140 60.016 1.00 45.93 75 ASP K CA 1
ATOM 9347 C C . ASP G 2 78 ? -25.680 162.670 60.322 1.00 45.07 75 ASP K C 1
ATOM 9348 O O . ASP G 2 78 ? -26.074 161.883 59.451 1.00 44.67 75 ASP K O 1
ATOM 9353 N N . ARG G 2 79 ? -25.460 162.320 61.590 1.00 44.37 76 ARG K N 1
ATOM 9354 C CA . ARG G 2 79 ? -25.636 160.950 62.062 1.00 49.70 76 ARG K CA 1
ATOM 9355 C C . ARG G 2 79 ? -27.019 160.398 61.721 1.00 45.70 76 ARG K C 1
ATOM 9356 O O . ARG G 2 79 ? -27.144 159.249 61.276 1.00 41.85 76 ARG K O 1
ATOM 9364 N N . LYS G 2 80 ? -28.070 161.198 61.925 1.00 45.93 77 LYS K N 1
ATOM 9365 C CA . LYS G 2 80 ? -29.426 160.673 61.775 1.00 52.31 77 LYS K CA 1
ATOM 9366 C C . LYS G 2 80 ? -29.706 160.276 60.333 1.00 42.94 77 LYS K C 1
ATOM 9367 O O . LYS G 2 80 ? -30.332 159.241 60.081 1.00 43.00 77 LYS K O 1
ATOM 9373 N N . ALA G 2 81 ? -29.224 161.070 59.374 1.00 41.26 78 ALA K N 1
ATOM 9374 C CA . ALA G 2 81 ? -29.475 160.767 57.970 1.00 42.45 78 ALA K CA 1
ATOM 9375 C C . ALA G 2 81 ? -28.815 159.453 57.564 1.00 38.37 78 ALA K C 1
ATOM 9376 O O . ALA G 2 81 ? -29.441 158.607 56.907 1.00 34.38 78 ALA K O 1
ATOM 9378 N N . VAL G 2 82 ? -27.559 159.241 57.977 1.00 35.08 79 VAL K N 1
ATOM 9379 C CA . VAL G 2 82 ? -26.892 158.002 57.587 1.00 33.23 79 VAL K CA 1
ATOM 9380 C C . VAL G 2 82 ? -27.518 156.816 58.306 1.00 30.45 79 VAL K C 1
ATOM 9381 O O . VAL G 2 82 ? -27.655 155.737 57.720 1.00 31.16 79 VAL K O 1
ATOM 9385 N N . GLU G 2 83 ? -27.939 156.991 59.562 1.00 30.20 80 GLU K N 1
ATOM 9386 C CA . GLU G 2 83 ? -28.554 155.881 60.288 1.00 38.12 80 GLU K CA 1
ATOM 9387 C C . GLU G 2 83 ? -29.906 155.501 59.696 1.00 38.25 80 GLU K C 1
ATOM 9388 O O . GLU G 2 83 ? -30.227 154.313 59.586 1.00 35.13 80 GLU K O 1
ATOM 9394 N N . THR G 2 84 ? -30.706 156.487 59.294 1.00 36.96 81 THR K N 1
ATOM 9395 C CA . THR G 2 84 ? -31.945 156.162 58.591 1.00 39.25 81 THR K CA 1
ATOM 9396 C C . THR G 2 84 ? -31.653 155.432 57.281 1.00 38.95 81 THR K C 1
ATOM 9397 O O . THR G 2 84 ? -32.271 154.395 56.981 1.00 44.31 81 THR K O 1
ATOM 9401 N N . HIS G 2 85 ? -30.680 155.929 56.512 1.00 32.99 82 HIS K N 1
ATOM 9402 C CA . HIS G 2 85 ? -30.309 155.263 55.266 1.00 41.96 82 HIS K CA 1
ATOM 9403 C C . HIS G 2 85 ? -29.905 153.807 55.510 1.00 44.47 82 HIS K C 1
ATOM 9404 O O . HIS G 2 85 ? -30.361 152.899 54.800 1.00 39.38 82 HIS K O 1
ATOM 9411 N N . LEU G 2 86 ? -29.069 153.562 56.533 1.00 34.38 83 LEU K N 1
ATOM 9412 C CA . LEU G 2 86 ? -28.652 152.200 56.879 1.00 30.50 83 LEU K CA 1
ATOM 9413 C C . LEU G 2 86 ? -29.817 151.332 57.338 1.00 38.32 83 LEU K C 1
ATOM 9414 O O . LEU G 2 86 ? -29.794 150.110 57.138 1.00 32.10 83 LEU K O 1
ATOM 9419 N N . LEU G 2 87 ? -30.822 151.926 57.989 1.00 33.61 84 LEU K N 1
ATOM 9420 C CA . LEU G 2 87 ? -31.987 151.143 58.386 1.00 39.08 84 LEU K CA 1
ATOM 9421 C C . LEU G 2 87 ? -32.829 150.753 57.180 1.00 45.11 84 LEU K C 1
ATOM 9422 O O . LEU G 2 87 ? -33.544 149.749 57.225 1.00 40.29 84 LEU K O 1
ATOM 9427 N N . ARG G 2 88 ? -32.763 151.528 56.099 1.00 45.28 85 ARG K N 1
ATOM 9428 C CA . ARG G 2 88 ? -33.640 151.292 54.959 1.00 47.97 85 ARG K CA 1
ATOM 9429 C C . ARG G 2 88 ? -32.947 150.630 53.772 1.00 44.90 85 ARG K C 1
ATOM 9430 O O . ARG G 2 88 ? -33.610 150.355 52.765 1.00 44.21 85 ARG K O 1
ATOM 9438 N N . ASN G 2 89 ? -31.647 150.358 53.854 1.00 47.74 86 ASN K N 1
ATOM 9439 C CA . ASN G 2 89 ? -30.870 149.926 52.698 1.00 48.59 86 ASN K CA 1
ATOM 9440 C C . ASN G 2 89 ? -29.839 148.883 53.127 1.00 47.59 86 ASN K C 1
ATOM 9441 O O . ASN G 2 89 ? -29.331 148.947 54.248 1.00 38.82 86 ASN K O 1
ATOM 9446 N N . PRO G 2 90 ? -29.520 147.924 52.252 1.00 48.34 87 PRO K N 1
ATOM 9447 C CA . PRO G 2 90 ? -28.447 146.969 52.582 1.00 49.05 87 PRO K CA 1
ATOM 9448 C C . PRO G 2 90 ? -27.136 147.687 52.860 1.00 35.87 87 PRO K C 1
ATOM 9449 O O . PRO G 2 90 ? -26.851 148.746 52.301 1.00 39.33 87 PRO K O 1
ATOM 9453 N N . HIS G 2 91 ? -26.343 147.109 53.762 1.00 38.41 88 HIS K N 1
ATOM 9454 C CA . HIS G 2 91 ? -25.082 147.707 54.182 1.00 37.03 88 HIS K CA 1
ATOM 9455 C C . HIS G 2 91 ? -23.943 147.230 53.284 1.00 32.27 88 HIS K C 1
ATOM 9456 O O . HIS G 2 91 ? -23.843 146.040 52.974 1.00 33.29 88 HIS K O 1
ATOM 9463 N N . LEU G 2 92 ? -23.075 148.164 52.879 1.00 29.42 89 LEU K N 1
ATOM 9464 C CA . LEU G 2 92 ? -21.790 147.772 52.304 1.00 34.75 89 LEU K CA 1
ATOM 9465 C C . LEU G 2 92 ? -20.998 146.914 53.280 1.00 32.28 89 LEU K C 1
ATOM 9466 O O . LEU G 2 92 ? -20.423 145.890 52.901 1.00 33.44 89 LEU K O 1
ATOM 9471 N N . VAL G 2 93 ? -20.945 147.326 54.544 1.00 30.90 90 VAL K N 1
ATOM 9472 C CA . VAL G 2 93 ? -20.033 146.753 55.527 1.00 29.53 90 VAL K CA 1
ATOM 9473 C C . VAL G 2 93 ? -20.835 145.900 56.496 1.00 28.64 90 VAL K C 1
ATOM 9474 O O . VAL G 2 93 ? -21.687 146.421 57.227 1.00 27.64 90 VAL K O 1
ATOM 9478 N N . SER G 2 94 ? -20.516 144.603 56.544 1.00 23.26 91 SER K N 1
ATOM 9479 C CA . SER G 2 94 ? -21.232 143.674 57.401 1.00 31.24 91 SER K CA 1
ATOM 9480 C C . SER G 2 94 ? -20.980 143.974 58.879 1.00 28.37 91 SER K C 1
ATOM 9481 O O . SER G 2 94 ? -19.995 144.628 59.263 1.00 25.34 91 SER K O 1
ATOM 9484 N N . ASP G 2 95 ? -21.893 143.467 59.714 1.00 24.51 92 ASP K N 1
ATOM 9485 C CA . ASP G 2 95 ? -21.748 143.595 61.159 1.00 21.43 92 ASP K CA 1
ATOM 9486 C C . ASP G 2 95 ? -20.527 142.843 61.651 1.00 21.03 92 ASP K C 1
ATOM 9487 O O . ASP G 2 95 ? -19.898 143.264 62.625 1.00 24.49 92 ASP K O 1
ATOM 9492 N N . TYR G 2 96 ? -20.175 141.738 60.995 1.00 25.37 93 TYR K N 1
ATOM 9493 C CA . TYR G 2 96 ? -18.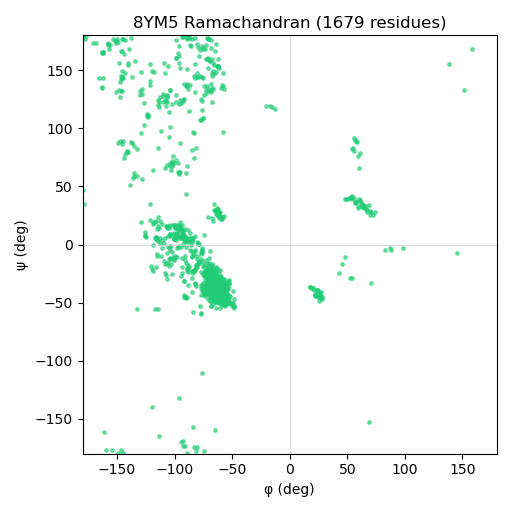947 141.032 61.358 1.00 25.67 93 TYR K CA 1
ATOM 9494 C C . TYR G 2 96 ? -17.706 141.930 61.182 1.00 25.13 93 TYR K C 1
ATOM 9495 O O . TYR G 2 96 ? -16.818 141.944 62.039 1.00 23.65 93 TYR K O 1
ATOM 9504 N N . ARG G 2 97 ? -17.616 142.683 60.074 1.00 26.65 94 ARG K N 1
ATOM 9505 C CA . ARG G 2 97 ? -16.427 143.533 59.893 1.00 24.83 94 ARG K CA 1
ATOM 9506 C C . ARG G 2 97 ? -16.418 144.696 60.876 1.00 23.05 94 ARG K C 1
ATOM 9507 O O . ARG G 2 97 ? -15.351 145.077 61.387 1.00 21.77 94 ARG K O 1
ATOM 9515 N N . VAL G 2 98 ? -17.604 145.265 61.160 1.00 25.27 95 VAL K N 1
ATOM 9516 C CA . VAL G 2 98 ? -17.718 146.295 62.192 1.00 20.72 95 VAL K CA 1
ATOM 9517 C C . VAL G 2 98 ? -17.221 145.751 63.525 1.00 24.14 95 VAL K C 1
ATOM 9518 O O . VAL G 2 98 ? -16.485 146.431 64.251 1.00 24.97 95 VAL K O 1
ATOM 9522 N N . LEU G 2 99 ? -17.602 144.510 63.858 1.00 23.76 96 LEU K N 1
ATOM 9523 C CA . LEU G 2 99 ? -17.166 143.884 65.104 1.00 23.62 96 LEU K CA 1
ATOM 9524 C C . LEU G 2 99 ? -15.647 143.728 65.150 1.00 21.79 96 LEU K C 1
ATOM 9525 O O . LEU G 2 99 ? -15.021 143.996 66.175 1.00 23.04 96 LEU K O 1
ATOM 9538 N N . ALA G 2 101 ? -13.353 145.423 63.604 1.00 20.84 98 ALA K N 1
ATOM 9539 C CA . ALA G 2 101 ? -12.734 146.739 63.786 1.00 24.92 98 ALA K CA 1
ATOM 9540 C C . ALA G 2 101 ? -12.937 147.265 65.209 1.00 26.34 98 ALA K C 1
ATOM 9541 O O . ALA G 2 101 ? -12.034 147.884 65.791 1.00 25.79 98 ALA K O 1
ATOM 9543 N N . GLU G 2 102 ? -14.110 147.010 65.798 1.00 23.12 99 GLU K N 1
ATOM 9544 C CA . GLU G 2 102 ? -14.370 147.463 67.162 1.00 26.58 99 GLU K CA 1
ATOM 9545 C C . GLU G 2 102 ? -13.444 146.758 68.148 1.00 31.60 99 GLU K C 1
ATOM 9546 O O . GLU G 2 102 ? -12.886 147.388 69.058 1.00 28.96 99 GLU K O 1
ATOM 9552 N N . ILE G 2 103 ? -13.232 145.455 67.953 1.00 26.56 100 ILE K N 1
ATOM 9553 C CA . ILE G 2 103 ? -12.307 144.712 68.807 1.00 25.07 100 ILE K CA 1
ATOM 9554 C C . ILE G 2 103 ? -10.893 145.264 68.653 1.00 32.94 100 ILE K C 1
ATOM 9555 O O . ILE G 2 103 ? -10.186 145.512 69.641 1.00 25.34 100 ILE K O 1
ATOM 9560 N N . GLY G 2 104 ? -10.469 145.493 67.407 1.00 30.61 101 GLY K N 1
ATOM 9561 C CA . GLY G 2 104 ? -9.117 145.976 67.176 1.00 29.01 101 GLY K CA 1
ATOM 9562 C C . GLY G 2 104 ? -8.861 147.340 67.777 1.00 29.96 101 GLY K C 1
ATOM 9563 O O . GLY G 2 104 ? -7.750 147.620 68.224 1.00 26.96 101 GLY K O 1
ATOM 9564 N N . GLU G 2 105 ? -9.884 148.201 67.813 1.00 30.95 102 GLU K N 1
ATOM 9565 C CA . GLU G 2 105 ? -9.725 149.505 68.458 1.00 36.24 102 GLU K CA 1
ATOM 9566 C C . GLU G 2 105 ? -9.301 149.379 69.921 1.00 35.85 102 GLU K C 1
ATOM 9567 O O . GLU G 2 105 ? -8.613 150.265 70.444 1.00 29.26 102 GLU K O 1
ATOM 9573 N N . ASP G 2 106 ? -9.688 148.298 70.600 1.00 29.07 103 ASP K N 1
ATOM 9574 C CA . ASP G 2 106 ? -9.395 148.145 72.024 1.00 38.06 103 ASP K CA 1
ATOM 9575 C C . ASP G 2 106 ? -8.208 147.234 72.312 1.00 36.94 103 ASP K C 1
ATOM 9576 O O . ASP G 2 106 ? -7.983 146.891 73.476 1.00 35.63 103 ASP K O 1
ATOM 9581 N N . LEU G 2 107 ? -7.446 146.836 71.296 1.00 35.68 104 LEU K N 1
ATOM 9582 C CA . LEU G 2 107 ? -6.250 146.018 71.484 1.00 39.24 104 LEU K CA 1
ATOM 9583 C C . LEU G 2 107 ? -5.010 146.823 71.119 1.00 38.10 104 LEU K C 1
ATOM 9584 O O . LEU G 2 107 ? -4.928 147.376 70.017 1.00 47.03 104 LEU K O 1
ATOM 9589 N N . ASP G 2 108 ? -4.042 146.872 72.036 1.00 52.45 105 ASP K N 1
ATOM 9590 C CA . ASP G 2 108 ? -2.748 147.489 71.772 1.00 61.77 105 ASP K CA 1
ATOM 9591 C C . ASP G 2 108 ? -1.831 146.488 71.064 1.00 65.67 105 ASP K C 1
ATOM 9592 O O . ASP G 2 108 ? -2.238 145.379 70.708 1.00 54.38 105 ASP K O 1
ATOM 9597 N N . LYS G 2 109 ? -0.566 146.865 70.860 1.00 75.34 106 LYS K N 1
ATOM 9598 C CA . LYS G 2 109 ? 0.344 145.977 70.145 1.00 66.69 106 LYS K CA 1
ATOM 9599 C C . LYS G 2 109 ? 0.803 144.812 71.010 1.00 61.39 106 LYS K C 1
ATOM 9600 O O . LYS G 2 109 ? 1.014 143.712 70.488 1.00 63.03 106 LYS K O 1
ATOM 9606 N N . SER G 2 110 ? 0.951 145.030 72.319 1.00 57.71 107 SER K N 1
ATOM 9607 C CA . SER G 2 110 ? 1.330 143.946 73.223 1.00 63.39 107 SER K CA 1
ATOM 9608 C C . SER G 2 110 ? 0.274 142.851 73.225 1.00 57.66 107 SER K C 1
ATOM 9609 O O . SER G 2 110 ? 0.598 141.654 73.154 1.00 46.92 107 SER K O 1
ATOM 9612 N N . ASP G 2 111 ? -0.999 143.249 73.290 1.00 57.82 108 ASP K N 1
ATOM 9613 C CA . ASP G 2 111 ? -2.080 142.276 73.241 1.00 46.32 108 ASP K CA 1
ATOM 9614 C C . ASP G 2 111 ? -2.066 141.507 71.927 1.00 35.04 108 ASP K C 1
ATOM 9615 O O . ASP G 2 111 ? -2.290 140.292 71.915 1.00 31.36 108 ASP K O 1
ATOM 9620 N N . VAL G 2 112 ? -1.771 142.182 70.813 1.00 37.06 109 VAL K N 1
ATOM 9621 C CA . VAL G 2 112 ? -1.810 141.499 69.523 1.00 33.80 109 VAL K CA 1
ATOM 9622 C C . VAL G 2 112 ? -0.640 140.522 69.400 1.00 31.50 109 VAL K C 1
ATOM 9623 O O . VAL G 2 112 ? -0.798 139.416 68.873 1.00 27.26 109 VAL K O 1
ATOM 9627 N N . SER G 2 113 ? 0.547 140.903 69.881 1.00 31.80 110 SER K N 1
ATOM 9628 C CA . SER G 2 113 ? 1.656 139.949 69.862 1.00 39.43 110 SER K CA 1
ATOM 9629 C C . SER G 2 113 ? 1.371 138.745 70.766 1.00 32.49 110 SER K C 1
ATOM 9630 O O . SER G 2 113 ? 1.711 137.609 70.412 1.00 34.07 110 SER K O 1
ATOM 9633 N N . SER G 2 114 ? 0.700 138.958 71.908 1.00 29.83 111 SER K N 1
ATOM 9634 C CA . SER G 2 114 ? 0.259 137.828 72.735 1.00 31.68 111 SER K CA 1
ATOM 9635 C C . SER G 2 114 ? -0.731 136.929 71.990 1.00 29.72 111 SER K C 1
ATOM 9636 O O . SER G 2 114 ? -0.639 135.692 72.049 1.00 27.90 111 SER K O 1
ATOM 9639 N N . LEU G 2 115 ? -1.716 137.535 71.322 1.00 27.62 112 LEU K N 1
ATOM 9640 C CA . LEU G 2 115 ? -2.685 136.759 70.556 1.00 27.16 112 LEU K CA 1
ATOM 9641 C C . LEU G 2 115 ? -1.990 135.918 69.506 1.00 33.26 112 LEU K C 1
ATOM 9642 O O . LEU G 2 115 ? -2.306 134.736 69.327 1.00 27.95 112 LEU K O 1
ATOM 9647 N N . ILE G 2 116 ? -1.041 136.529 68.785 1.00 29.47 113 ILE K N 1
ATOM 9648 C CA . ILE G 2 116 ? -0.312 135.803 67.758 1.00 32.62 113 ILE K CA 1
ATOM 9649 C C . ILE G 2 116 ? 0.449 134.648 68.382 1.00 36.40 113 ILE K C 1
ATOM 9650 O O . ILE G 2 116 ? 0.461 133.539 67.842 1.00 32.03 113 ILE K O 1
ATOM 9655 N N . PHE G 2 117 ? 1.119 134.893 69.514 1.00 28.71 114 PHE K N 1
ATOM 9656 C CA . PHE G 2 117 ? 1.842 133.814 70.185 1.00 29.38 114 PHE K CA 1
ATOM 9657 C C . PHE G 2 117 ? 0.909 132.649 70.494 1.00 29.35 114 PHE K C 1
ATOM 9658 O O . PHE G 2 117 ? 1.266 131.489 70.274 1.00 28.84 114 PHE K O 1
ATOM 9666 N N . LEU G 2 118 ? -0.300 132.944 70.988 1.00 29.20 115 LEU K N 1
ATOM 9667 C CA . LEU G 2 118 ? -1.257 131.876 71.275 1.00 28.04 115 LEU K CA 1
ATOM 9668 C C . LEU G 2 118 ? -1.726 131.177 70.004 1.00 35.89 115 LEU K C 1
ATOM 9669 O O . LEU G 2 118 ? -1.939 129.960 70.012 1.00 38.05 115 LEU K O 1
ATOM 9682 N N . LYS G 2 120 ? -0.287 131.048 66.797 1.00 31.81 117 LYS K N 1
ATOM 9683 C CA . LYS G 2 120 ? 0.643 130.770 65.711 1.00 36.84 117 LYS K CA 1
ATOM 9684 C C . LYS G 2 120 ? 0.674 129.288 65.364 1.00 41.37 117 LYS K C 1
ATOM 9685 O O . LYS G 2 120 ? 0.805 128.937 64.188 1.00 32.32 117 LYS K O 1
ATOM 9691 N N . ASP G 2 121 ? 0.492 128.409 66.361 1.00 39.99 118 ASP K N 1
ATOM 9692 C CA . ASP G 2 121 ? 0.525 126.973 66.096 1.00 46.14 118 ASP K CA 1
ATOM 9693 C C . ASP G 2 121 ? -0.720 126.518 65.338 1.00 39.65 118 ASP K C 1
ATOM 9694 O O . ASP G 2 121 ? -0.616 125.713 64.406 1.00 47.28 118 ASP K O 1
ATOM 9699 N N . TYR G 2 122 ? -1.900 127.027 65.707 1.00 38.37 119 TYR K N 1
ATOM 9700 C CA . TYR G 2 122 ? -3.087 126.796 64.881 1.00 36.27 119 TYR K CA 1
ATOM 9701 C C . TYR G 2 122 ? -2.856 127.289 63.456 1.00 33.88 119 TYR K C 1
ATOM 9702 O O . TYR G 2 122 ? -3.294 126.660 62.490 1.00 38.34 119 TYR K O 1
ATOM 9719 N N . GLY G 2 124 ? -0.095 127.755 61.666 1.00 38.92 121 GLY K N 1
ATOM 9720 C CA . GLY G 2 124 ? 1.083 127.392 60.895 1.00 40.43 121 GLY K CA 1
ATOM 9721 C C . GLY G 2 124 ? 1.868 128.601 60.440 1.00 39.47 121 GLY K C 1
ATOM 9722 O O . GLY G 2 124 ? 2.436 128.597 59.344 1.00 42.88 121 GLY K O 1
ATOM 9723 N N . ARG G 2 125 ? 1.898 129.647 61.258 1.00 36.77 122 ARG K N 1
ATOM 9724 C CA . ARG G 2 125 ? 2.536 130.907 60.912 1.00 37.86 122 ARG K CA 1
ATOM 9725 C C . ARG G 2 125 ? 4.045 130.808 61.128 1.00 37.26 122 ARG K C 1
ATOM 9726 O O . ARG G 2 125 ? 4.516 130.081 62.006 1.00 34.69 122 ARG K O 1
ATOM 9734 N N . GLY G 2 126 ? 4.806 131.524 60.297 1.00 32.65 123 GLY K N 1
ATOM 9735 C CA . GLY G 2 126 ? 6.242 131.614 60.463 1.00 33.37 123 GLY K CA 1
ATOM 9736 C C . GLY G 2 126 ? 6.637 132.683 61.468 1.00 38.12 123 GLY K C 1
ATOM 9737 O O . GLY G 2 126 ? 5.851 133.095 62.325 1.00 38.42 123 GLY K O 1
ATOM 9738 N N . LYS G 2 127 ? 7.879 133.155 61.339 1.00 32.60 124 LYS K N 1
ATOM 9739 C CA . LYS G 2 127 ? 8.436 134.186 62.213 1.00 35.79 124 LYS K CA 1
ATOM 9740 C C . LYS G 2 127 ? 8.477 135.504 61.448 1.00 38.65 124 LYS K C 1
ATOM 9741 O O . LYS G 2 127 ? 9.264 135.662 60.499 1.00 40.30 124 LYS K O 1
ATOM 9747 N N . ILE G 2 128 ? 7.685 136.468 61.901 1.00 34.71 125 ILE K N 1
ATOM 9748 C CA . ILE G 2 128 ? 7.535 137.758 61.233 1.00 52.94 125 ILE K CA 1
ATOM 9749 C C . ILE G 2 128 ? 7.819 138.841 62.270 1.00 54.10 125 ILE K C 1
ATOM 9750 O O . ILE G 2 128 ? 6.965 139.143 63.114 1.00 46.48 125 ILE K O 1
ATOM 9755 N N . SER G 2 129 ? 9.013 139.436 62.198 1.00 58.69 126 SER K N 1
ATOM 9756 C CA . SER G 2 129 ? 9.481 140.439 63.160 1.00 60.12 126 SER K CA 1
ATOM 9757 C C . SER G 2 129 ? 9.084 141.846 62.705 1.00 62.01 126 SER K C 1
ATOM 9758 O O . SER G 2 129 ? 9.915 142.720 62.443 1.00 67.65 126 SER K O 1
ATOM 9761 N N . LYS G 2 130 ? 7.774 142.037 62.609 1.00 55.23 127 LYS K N 1
ATOM 9762 C CA . LYS G 2 130 ? 7.153 143.262 62.130 1.00 64.95 127 LYS K CA 1
ATOM 9763 C C . LYS G 2 130 ? 5.848 143.434 62.896 1.00 56.10 127 LYS K C 1
ATOM 9764 O O . LYS G 2 130 ? 5.175 142.447 63.196 1.00 47.12 127 LYS K O 1
ATOM 9770 N N . GLU G 2 131 ? 5.512 144.676 63.234 1.00 46.65 128 GLU K N 1
ATOM 9771 C CA . GLU G 2 131 ? 4.341 144.924 64.060 1.00 53.44 128 GLU K CA 1
ATOM 9772 C C . GLU G 2 131 ? 3.072 144.684 63.258 1.00 44.46 128 GLU K C 1
ATOM 9773 O O . GLU G 2 131 ? 2.961 145.076 62.093 1.00 48.95 128 GLU K O 1
ATOM 9779 N N . LYS G 2 132 ? 2.121 144.019 63.882 1.00 40.72 129 LYS K N 1
ATOM 9780 C CA . LYS G 2 132 ? 0.847 143.728 63.254 1.00 42.36 129 LYS K CA 1
ATOM 9781 C C . LYS G 2 132 ? -0.276 144.336 64.080 1.00 40.79 129 LYS K C 1
ATOM 9782 O O . LYS G 2 132 ? -0.256 144.281 65.315 1.00 39.59 129 LYS K O 1
ATOM 9788 N N . SER G 2 133 ? -1.234 144.950 63.388 1.00 32.31 130 SER K N 1
ATOM 9789 C CA . SER G 2 133 ? -2.473 145.356 64.014 1.00 33.15 130 SER K CA 1
ATOM 9790 C C . SER G 2 133 ? -3.381 144.141 64.165 1.00 25.49 130 SER K C 1
ATOM 9791 O O . SER G 2 133 ? -3.177 143.103 63.534 1.00 26.49 130 SER K O 1
ATOM 9794 N N . PHE G 2 134 ? -4.380 144.262 65.034 1.00 23.59 131 PHE K N 1
ATOM 9795 C CA . PHE G 2 134 ? -5.383 143.205 65.110 1.00 22.11 131 PHE K CA 1
ATOM 9796 C C . PHE G 2 134 ? -6.049 142.957 63.745 1.00 28.05 131 PHE K C 1
ATOM 9797 O O . PHE G 2 134 ? -6.328 141.807 63.377 1.00 21.99 131 PHE K O 1
ATOM 9805 N N . LEU G 2 135 ? -6.307 144.015 62.976 1.00 22.55 132 LEU K N 1
ATOM 9806 C CA . LEU G 2 135 ? -6.958 143.831 61.670 1.00 29.62 132 LEU K CA 1
ATOM 9807 C C . LEU G 2 135 ? -6.068 143.054 60.697 1.00 28.30 132 LEU K C 1
ATOM 9808 O O . LEU G 2 135 ? -6.566 142.214 59.926 1.00 23.63 132 LEU K O 1
ATOM 9813 N N . ASP G 2 136 ? -4.749 143.301 60.731 1.00 26.62 133 ASP K N 1
ATOM 9814 C CA . ASP G 2 136 ? -3.804 142.457 59.991 1.00 29.43 133 ASP K CA 1
ATOM 9815 C C . ASP G 2 136 ? -3.931 140.984 60.382 1.00 27.26 133 ASP K C 1
ATOM 9816 O O . ASP G 2 136 ? -3.897 140.089 59.521 1.00 29.61 133 ASP K O 1
ATOM 9821 N N . LEU G 2 137 ? -4.036 140.701 61.684 1.00 27.28 134 LEU K N 1
ATOM 9822 C CA . LEU G 2 137 ? -4.160 139.310 62.106 1.00 26.38 134 LEU K CA 1
ATOM 9823 C C . LEU G 2 137 ? -5.481 138.701 61.631 1.00 24.45 134 LEU K C 1
ATOM 9824 O O . LEU G 2 137 ? -5.517 137.540 61.205 1.00 22.20 134 LEU K O 1
ATOM 9829 N N . VAL G 2 138 ? -6.589 139.446 61.754 1.00 24.17 135 VAL K N 1
ATOM 9830 C CA . VAL G 2 138 ? -7.870 138.970 61.230 1.00 21.86 135 VAL K CA 1
ATOM 9831 C C . VAL G 2 138 ? -7.735 138.593 59.762 1.00 25.90 135 VAL K C 1
ATOM 9832 O O . VAL G 2 138 ? -8.239 137.558 59.324 1.00 24.94 135 VAL K O 1
ATOM 9836 N N . VAL G 2 139 ? -7.050 139.421 58.978 1.00 21.58 136 VAL K N 1
ATOM 9837 C CA . VAL G 2 139 ? -6.904 139.091 57.559 1.00 27.52 136 VAL K CA 1
ATOM 9838 C C . VAL G 2 139 ? -6.121 137.790 57.393 1.00 27.62 136 VAL K C 1
ATOM 9839 O O . VAL G 2 139 ? -6.486 136.919 56.583 1.00 23.62 136 VAL K O 1
ATOM 9843 N N . GLU G 2 140 ? -5.041 137.622 58.170 1.00 24.70 137 GLU K N 1
ATOM 9844 C CA . GLU G 2 140 ? -4.284 136.375 58.065 1.00 24.48 137 GLU K CA 1
ATOM 9845 C C . GLU G 2 140 ? -5.173 135.175 58.401 1.00 22.73 137 GLU K C 1
ATOM 9846 O O . GLU G 2 140 ? -5.113 134.134 57.739 1.00 22.83 137 GLU K O 1
ATOM 9852 N N . LEU G 2 141 ? -5.986 135.299 59.448 1.00 21.40 138 LEU K N 1
ATOM 9853 C CA . LEU G 2 141 ? -6.890 134.212 59.833 1.00 24.17 138 LEU K CA 1
ATOM 9854 C C . LEU G 2 141 ? -7.958 133.969 58.775 1.00 28.01 138 LEU K C 1
ATOM 9855 O O . LEU G 2 141 ? -8.398 132.831 58.575 1.00 29.41 138 LEU K O 1
ATOM 9860 N N . GLU G 2 142 ? -8.405 135.022 58.099 1.00 24.40 139 GLU K N 1
ATOM 9861 C CA . GLU G 2 142 ? -9.416 134.838 57.057 1.00 24.15 139 GLU K CA 1
ATOM 9862 C C . GLU G 2 142 ? -8.835 134.031 55.910 1.00 36.57 139 GLU K C 1
ATOM 9863 O O . GLU G 2 142 ? -9.502 133.136 55.369 1.00 30.10 139 GLU K O 1
ATOM 9869 N N . LYS G 2 143 ? -7.562 134.312 55.549 1.00 26.58 140 LYS K N 1
ATOM 9870 C CA . LYS G 2 143 ? -6.933 133.559 54.468 1.00 29.74 140 LYS K CA 1
ATOM 9871 C C . LYS G 2 143 ? -6.824 132.076 54.807 1.00 23.20 140 LYS K C 1
ATOM 9872 O O . LYS G 2 143 ? -6.842 131.226 53.907 1.00 25.82 140 LYS K O 1
ATOM 9878 N N . LEU G 2 144 ? -6.712 131.751 56.086 1.00 23.44 141 LEU K N 1
ATOM 9879 C CA . LEU G 2 144 ? -6.611 130.378 56.563 1.00 29.81 141 LEU K CA 1
ATOM 9880 C C . LEU G 2 144 ? -7.970 129.740 56.844 1.00 26.65 141 LEU K C 1
ATOM 9881 O O . LEU G 2 144 ? -8.021 128.592 57.296 1.00 27.68 141 LEU K O 1
ATOM 9886 N N . ASN G 2 145 ? -9.068 130.449 56.595 1.00 31.46 142 ASN K N 1
ATOM 9887 C CA . ASN G 2 145 ? -10.405 129.951 56.944 1.00 34.41 142 ASN K CA 1
ATOM 9888 C C . ASN G 2 145 ? -10.489 129.602 58.424 1.00 27.31 142 ASN K C 1
ATOM 9889 O O . ASN G 2 145 ? -11.080 128.592 58.809 1.00 32.20 142 ASN K O 1
ATOM 9894 N N . LEU G 2 146 ? -9.880 130.438 59.261 1.00 25.45 143 LEU K N 1
ATOM 9895 C CA . LEU G 2 146 ? -9.890 130.226 60.696 1.00 25.76 143 LEU K CA 1
ATOM 9896 C C . LEU G 2 146 ? -10.800 131.194 61.438 1.00 33.62 143 LEU K C 1
ATOM 9897 O O . LEU G 2 146 ? -10.991 131.034 62.648 1.00 30.74 143 LEU K O 1
ATOM 9902 N N . VAL G 2 147 ? -11.345 132.192 60.753 1.00 30.00 144 VAL K N 1
ATOM 9903 C CA . VAL G 2 147 ? -12.315 133.112 61.332 1.00 30.30 144 VAL K CA 1
ATOM 9904 C C . VAL G 2 147 ? -13.272 133.509 60.212 1.00 33.25 144 VAL K C 1
ATOM 9905 O O . VAL G 2 147 ? -12.860 133.683 59.064 1.00 27.40 144 VAL K O 1
ATOM 9909 N N . ALA G 2 148 ? -14.555 133.590 60.537 1.00 31.49 145 ALA K N 1
ATOM 9910 C CA . ALA G 2 148 ? -15.588 133.997 59.591 1.00 32.05 145 ALA K CA 1
ATOM 9911 C C . ALA G 2 148 ? -16.766 134.518 60.396 1.00 32.87 145 ALA K C 1
ATOM 9912 O O . ALA G 2 148 ? -16.808 134.341 61.629 1.00 27.55 145 ALA K O 1
ATOM 9914 N N . PRO G 2 149 ? -17.737 135.176 59.739 1.00 32.45 146 PRO K N 1
ATOM 9915 C CA . PRO G 2 149 ? -18.960 135.581 60.455 1.00 32.80 146 PRO K CA 1
ATOM 9916 C C . PRO G 2 149 ? -19.597 134.470 61.274 1.00 33.55 146 PRO K C 1
ATOM 9917 O O . PRO G 2 149 ? -20.073 134.727 62.386 1.00 35.23 146 PRO K O 1
ATOM 9921 N N . ASP G 2 150 ? -19.626 133.244 60.750 1.00 34.12 147 ASP K N 1
ATOM 9922 C CA . ASP G 2 150 ? -20.209 132.099 61.437 1.00 37.57 147 ASP K CA 1
ATOM 9923 C C . ASP G 2 150 ? -19.153 131.213 62.101 1.00 36.13 147 ASP K C 1
ATOM 9924 O O . ASP G 2 150 ? -19.447 130.071 62.466 1.00 35.45 147 ASP K O 1
ATOM 9929 N N . GLN G 2 151 ? -17.931 131.709 62.277 1.00 34.07 148 GLN K N 1
ATOM 9930 C CA . GLN G 2 151 ? -16.847 130.867 62.804 1.00 32.91 148 GLN K CA 1
ATOM 9931 C C . GLN G 2 151 ? -15.963 131.736 63.707 1.00 31.48 148 GLN K C 1
ATOM 9932 O O . GLN G 2 151 ? -14.838 132.123 63.341 1.00 29.89 148 GLN K O 1
ATOM 9938 N N . LEU G 2 152 ? -16.477 132.039 64.907 1.00 27.66 149 LEU K N 1
ATOM 9939 C CA . LEU G 2 152 ? -15.798 132.930 65.839 1.00 29.37 149 LEU K CA 1
ATOM 9940 C C . LEU G 2 152 ? -15.290 132.242 67.101 1.00 31.56 149 LEU K C 1
ATOM 9941 O O . LEU G 2 152 ? -14.703 132.915 67.958 1.00 27.36 149 LEU K O 1
ATOM 9946 N N . ASP G 2 153 ? -15.471 130.925 67.232 1.00 26.83 150 ASP K N 1
ATOM 9947 C CA . ASP G 2 153 ? -15.114 130.236 68.476 1.00 32.34 150 ASP K CA 1
ATOM 9948 C C . ASP G 2 153 ? -13.617 130.315 68.778 1.00 29.24 150 ASP K C 1
ATOM 9949 O O . ASP G 2 153 ? -13.222 130.505 69.933 1.00 27.69 150 ASP K O 1
ATOM 9954 N N . LEU G 2 154 ? -12.755 130.156 67.765 1.00 30.06 151 LEU K N 1
ATOM 9955 C CA . LEU G 2 154 ? -11.317 130.187 68.051 1.00 26.40 151 LEU K CA 1
ATOM 9956 C C . LEU G 2 154 ? -10.882 131.573 68.526 1.00 28.33 151 LEU K C 1
ATOM 9957 O O . LEU G 2 154 ? -10.122 131.711 69.497 1.00 28.84 151 LEU K O 1
ATOM 9962 N N . LEU G 2 155 ? -11.345 132.612 67.829 1.00 30.86 152 LEU K N 1
ATOM 9963 C CA . LEU G 2 155 ? -11.027 133.983 68.207 1.00 28.88 152 LEU K CA 1
ATOM 9964 C C . LEU G 2 155 ? -11.532 134.295 69.603 1.00 25.45 152 LEU K C 1
ATOM 9965 O O . LEU G 2 155 ? -10.823 134.919 70.404 1.00 22.98 152 LEU K O 1
ATOM 9970 N N . GLU G 2 156 ? -12.769 133.878 69.903 1.00 24.61 153 GLU K N 1
ATOM 9971 C CA . GLU G 2 156 ? -13.348 134.047 71.231 1.00 28.32 153 GLU K CA 1
ATOM 9972 C C . GLU G 2 156 ? -12.483 133.387 72.302 1.00 30.54 153 GLU K C 1
ATOM 9973 O O . GLU G 2 156 ? -12.222 133.969 73.364 1.00 25.65 153 GLU K O 1
ATOM 9979 N N . LYS G 2 157 ? -12.041 132.155 72.047 1.00 27.44 154 LYS K N 1
ATOM 9980 C CA . LYS G 2 157 ? -11.238 131.460 73.043 1.00 32.78 154 LYS K CA 1
ATOM 9981 C C . LYS G 2 157 ? -9.888 132.157 73.253 1.00 28.78 154 LYS K C 1
ATOM 9982 O O . LYS G 2 157 ? -9.423 132.291 74.389 1.00 28.32 154 LYS K O 1
ATOM 9988 N N . CYS G 2 158 ? -9.261 132.641 72.176 1.00 30.34 155 CYS K N 1
ATOM 9989 C CA . CYS G 2 158 ? -7.954 133.272 72.347 1.00 31.42 155 CYS K CA 1
ATOM 9990 C C . CYS G 2 158 ? -8.071 134.631 73.031 1.00 28.09 155 CYS K C 1
ATOM 9991 O O . CYS G 2 158 ? -7.182 135.005 73.797 1.00 24.82 155 CYS K O 1
ATOM 9994 N N . LEU G 2 159 ? -9.146 135.381 72.763 1.00 26.58 156 LEU K N 1
ATOM 9995 C CA . LEU G 2 159 ? -9.403 136.617 73.507 1.00 24.45 156 LEU K CA 1
ATOM 9996 C C . LEU G 2 159 ? -9.640 136.339 74.983 1.00 29.70 156 LEU K C 1
ATOM 9997 O O . LEU G 2 159 ? -9.178 137.097 75.848 1.00 26.15 156 LEU K O 1
ATOM 10002 N N . LYS G 2 160 ? -10.365 135.257 75.294 1.00 25.81 157 LYS K N 1
ATOM 10003 C CA . LYS G 2 160 ? -10.491 134.825 76.681 1.00 30.79 157 LYS K CA 1
ATOM 10004 C C . LYS G 2 160 ? -9.119 134.508 77.279 1.00 29.32 157 LYS K C 1
ATOM 10005 O O . LYS G 2 160 ? -8.825 134.868 78.423 1.00 26.44 157 LYS K O 1
ATOM 10011 N N . ASN G 2 161 ? -8.257 133.855 76.509 1.00 28.82 158 ASN K N 1
ATOM 10012 C CA . ASN G 2 161 ? -6.984 133.405 77.061 1.00 32.84 158 ASN K CA 1
ATOM 10013 C C . ASN G 2 161 ? -6.022 134.559 77.331 1.00 34.58 158 ASN K C 1
ATOM 10014 O O . ASN G 2 161 ? -5.142 134.413 78.181 1.00 35.43 158 ASN K O 1
ATOM 10019 N N . ILE G 2 162 ? -6.178 135.710 76.665 1.00 27.51 159 ILE K N 1
ATOM 10020 C CA . ILE G 2 162 ? -5.390 136.878 77.057 1.00 29.09 159 ILE K CA 1
ATOM 10021 C C . ILE G 2 162 ? -6.170 137.762 78.026 1.00 31.52 159 ILE K C 1
ATOM 10022 O O . ILE G 2 162 ? -5.790 138.914 78.264 1.00 31.31 159 ILE K O 1
ATOM 10027 N N . HIS G 2 163 ? -7.264 137.234 78.591 1.00 28.96 160 HIS K N 1
ATOM 10028 C CA . HIS G 2 163 ? -7.994 137.884 79.679 1.00 30.17 160 HIS K CA 1
ATOM 10029 C C . HIS G 2 163 ? -8.706 139.148 79.216 1.00 32.48 160 HIS K C 1
ATOM 10030 O O . HIS G 2 163 ? -8.832 140.112 79.966 1.00 32.81 160 HIS K O 1
ATOM 10037 N N . ARG G 2 164 ? -9.187 139.153 77.979 1.00 26.38 161 ARG K N 1
ATOM 10038 C CA . ARG G 2 164 ? -9.996 140.239 77.472 1.00 29.51 161 ARG K CA 1
ATOM 10039 C C . ARG G 2 164 ? -11.422 139.710 77.353 1.00 30.40 161 ARG K C 1
ATOM 10040 O O . ARG G 2 164 ? -11.953 139.512 76.260 1.00 25.55 161 ARG K O 1
ATOM 10048 N N . ILE G 2 165 ? -12.001 139.399 78.519 1.00 32.78 162 ILE K N 1
ATOM 10049 C CA . ILE G 2 165 ? -13.378 138.922 78.584 1.00 34.44 162 ILE K CA 1
ATOM 10050 C C . ILE G 2 165 ? -14.317 139.968 78.013 1.00 28.80 162 ILE K C 1
ATOM 10051 O O . ILE G 2 165 ? -15.355 139.629 77.438 1.00 31.39 162 ILE K O 1
ATOM 10056 N N . ASP G 2 166 ? -13.980 141.256 78.171 1.00 30.49 163 ASP K N 1
ATOM 10057 C CA . ASP G 2 166 ? -14.777 142.318 77.553 1.00 32.78 163 ASP K CA 1
ATOM 10058 C C . ASP G 2 166 ? -14.879 142.140 76.030 1.00 32.22 163 ASP K C 1
ATOM 10059 O O . ASP G 2 166 ? -15.962 142.300 75.437 1.00 33.55 163 ASP K O 1
ATOM 10064 N N . LEU G 2 167 ? -13.775 141.767 75.379 1.00 26.76 164 LEU K N 1
ATOM 10065 C CA . LEU G 2 167 ? -13.825 141.615 73.925 1.00 28.20 164 LEU K CA 1
ATOM 10066 C C . LEU G 2 167 ? -14.563 140.333 73.532 1.00 24.98 164 LEU K C 1
ATOM 10067 O O . LEU G 2 167 ? -15.308 140.307 72.539 1.00 26.81 164 LEU K O 1
ATOM 10072 N N . LYS G 2 168 ? -14.386 139.261 74.314 1.00 25.26 165 LYS K N 1
ATOM 10073 C CA . LYS G 2 168 ? -15.175 138.054 74.081 1.00 26.81 165 LYS K CA 1
ATOM 10074 C C . LYS G 2 168 ? -16.669 138.359 74.201 1.00 36.63 165 LYS K C 1
ATOM 10075 O O . LYS G 2 168 ? -17.490 137.828 73.440 1.00 32.45 165 LYS K O 1
ATOM 10081 N N . THR G 2 169 ? -17.034 139.227 75.147 1.00 32.97 166 THR K N 1
ATOM 10082 C CA . THR G 2 169 ? -18.438 139.579 75.352 1.00 30.70 166 THR K CA 1
ATOM 10083 C C . THR G 2 169 ? -18.989 140.342 74.156 1.00 34.64 166 THR K C 1
ATOM 10084 O O . THR G 2 169 ? -20.148 140.133 73.768 1.00 32.86 166 THR K O 1
ATOM 10088 N N . LYS G 2 170 ? -18.177 141.229 73.551 1.00 33.11 167 LYS K N 1
ATOM 10089 C CA . LYS G 2 170 ? -18.600 141.832 72.281 1.00 35.59 167 LYS K CA 1
ATOM 10090 C C . LYS G 2 170 ? -18.925 140.758 71.241 1.00 33.33 167 LYS K C 1
ATOM 10091 O O . LYS G 2 170 ? -19.909 140.876 70.484 1.00 30.59 167 LYS K O 1
ATOM 10097 N N . ILE G 2 171 ? -18.107 139.704 71.180 1.00 26.48 168 ILE K N 1
ATOM 10098 C CA . ILE G 2 171 ? -18.405 138.632 70.219 1.00 28.18 168 ILE K CA 1
ATOM 10099 C C . ILE G 2 171 ? -19.723 137.928 70.569 1.00 35.04 168 ILE K C 1
ATOM 10100 O O . ILE G 2 171 ? -20.533 137.583 69.683 1.00 28.46 168 ILE K O 1
ATOM 10105 N N . GLN G 2 172 ? -19.955 137.689 71.864 1.00 27.87 169 GLN K N 1
ATOM 10106 C CA . GLN G 2 172 ? -21.181 136.996 72.266 1.00 34.10 169 GLN K CA 1
ATOM 10107 C C . GLN G 2 172 ? -22.414 137.835 71.943 1.00 35.24 169 GLN K C 1
ATOM 10108 O O . GLN G 2 172 ? -23.449 137.300 71.518 1.00 36.30 169 GLN K O 1
ATOM 10114 N N . LYS G 2 173 ? -22.318 139.153 72.127 1.00 31.22 170 LYS K N 1
ATOM 10115 C CA . LYS G 2 173 ? -23.432 140.032 71.787 1.00 32.79 170 LYS K CA 1
ATOM 10116 C C . LYS G 2 173 ? -23.689 140.022 70.284 1.00 42.16 170 LYS K C 1
ATOM 10117 O O . LYS G 2 173 ? -24.846 140.058 69.841 1.00 36.23 170 LYS K O 1
ATOM 10123 N N . TYR G 2 174 ? -22.621 139.959 69.481 1.00 29.13 171 TYR K N 1
ATOM 10124 C CA . TYR G 2 174 ? -22.803 139.811 68.042 1.00 32.57 171 TYR K CA 1
ATOM 10125 C C . TYR G 2 174 ? -23.543 138.521 67.712 1.00 32.93 171 TYR K C 1
ATOM 10126 O O . TYR G 2 174 ? -24.496 138.523 66.926 1.00 36.49 171 TYR K O 1
ATOM 10135 N N . LYS G 2 175 ? -23.124 137.406 68.312 1.00 29.86 172 LYS K N 1
ATOM 10136 C CA . LYS G 2 175 ? -23.763 136.128 68.005 1.00 36.49 172 LYS K CA 1
ATOM 10137 C C . LYS G 2 175 ? -25.235 136.118 68.429 1.00 44.07 172 LYS K C 1
ATOM 10138 O O . LYS G 2 175 ? -26.084 135.538 67.740 1.00 35.80 172 LYS K O 1
ATOM 10144 N N . GLN G 2 176 ? -25.550 136.750 69.561 1.00 37.30 173 GLN K N 1
ATOM 10145 C CA . GLN G 2 176 ? -26.936 136.805 70.023 1.00 42.16 173 GLN K CA 1
ATOM 10146 C C . GLN G 2 176 ? -27.772 137.706 69.132 1.00 40.83 173 GLN K C 1
ATOM 10147 O O . GLN G 2 176 ? -28.922 137.384 68.813 1.00 44.39 173 GLN K O 1
ATOM 10153 N N . SER G 2 177 ? -27.214 138.846 68.722 1.00 44.58 174 SER K N 1
ATOM 10154 C CA . SER G 2 177 ? -27.933 139.715 67.801 1.00 48.70 174 SER K CA 1
ATOM 10155 C C . SER G 2 177 ? -28.265 138.974 66.511 1.00 53.46 174 SER K C 1
ATOM 10156 O O . SER G 2 177 ? -29.411 139.016 66.044 1.00 53.75 174 SER K O 1
ATOM 10159 N N . VAL G 2 178 ? -27.296 138.250 65.952 1.00 46.37 175 VAL K N 1
ATOM 10160 C CA . VAL G 2 178 ? -27.548 137.425 64.771 1.00 40.80 175 VAL K CA 1
ATOM 10161 C C . VAL G 2 178 ? -28.592 136.364 65.108 1.00 43.62 175 VAL K C 1
ATOM 10162 O O . VAL G 2 178 ? -29.581 136.222 64.396 1.00 50.97 175 VAL K O 1
ATOM 10166 N N . SER H 2 2 ? 27.725 116.069 23.786 1.00 79.07 -1 SER I N 1
ATOM 10167 C CA . SER H 2 2 ? 28.969 115.701 23.116 1.00 92.86 -1 SER I CA 1
ATOM 10168 C C . SER H 2 2 ? 29.119 116.464 21.805 1.00 87.15 -1 SER I C 1
ATOM 10169 O O . SER H 2 2 ? 30.229 116.681 21.315 1.00 81.26 -1 SER I O 1
ATOM 10172 N N . HIS H 2 3 ? 27.984 116.868 21.247 1.00 81.72 0 HIS I N 1
ATOM 10173 C CA . HIS H 2 3 ? 27.932 117.593 19.991 1.00 76.16 0 HIS I CA 1
ATOM 10174 C C . HIS H 2 3 ? 27.286 118.948 20.221 1.00 65.91 0 HIS I C 1
ATOM 10175 O O . HIS H 2 3 ? 26.404 119.096 21.073 1.00 64.34 0 HIS I O 1
ATOM 10190 N N . SER H 2 5 ? 24.788 121.845 18.963 1.00 46.86 2 SER I N 1
ATOM 10191 C CA . SER H 2 5 ? 23.604 121.911 18.114 1.00 52.91 2 SER I CA 1
ATOM 10192 C C . SER H 2 5 ? 22.817 123.173 18.444 1.00 45.27 2 SER I C 1
ATOM 10193 O O . SER H 2 5 ? 23.013 123.807 19.491 1.00 43.07 2 SER I O 1
ATOM 10196 N N . ALA H 2 6 ? 21.849 123.470 17.579 1.00 45.70 3 ALA I N 1
ATOM 10197 C CA . ALA H 2 6 ? 20.976 124.614 17.810 1.00 45.14 3 ALA I CA 1
ATOM 10198 C C . ALA H 2 6 ? 20.106 124.408 19.042 1.00 42.51 3 ALA I C 1
ATOM 10199 O O . ALA H 2 6 ? 19.781 125.381 19.728 1.00 40.75 3 ALA I O 1
ATOM 10201 N N . GLU H 2 7 ? 19.739 123.156 19.338 1.00 43.40 4 GLU I N 1
ATOM 10202 C CA . GLU H 2 7 ? 18.943 122.867 20.529 1.00 42.41 4 GLU I CA 1
ATOM 10203 C C . GLU H 2 7 ? 19.669 123.312 21.790 1.00 41.09 4 GLU I C 1
ATOM 10204 O O . GLU H 2 7 ? 19.073 123.948 22.668 1.00 39.27 4 GLU I O 1
ATOM 10210 N N . VAL H 2 8 ? 20.972 123.012 21.881 1.00 41.11 5 VAL I N 1
ATOM 10211 C CA . VAL H 2 8 ? 21.722 123.359 23.080 1.00 41.51 5 VAL I CA 1
ATOM 10212 C C . VAL H 2 8 ? 21.812 124.871 23.245 1.00 38.31 5 VAL I C 1
ATOM 10213 O O . VAL H 2 8 ? 21.650 125.403 24.354 1.00 37.25 5 VAL I O 1
ATOM 10217 N N . ILE H 2 9 ? 22.061 125.587 22.146 1.00 38.71 6 ILE I N 1
ATOM 10218 C CA . ILE H 2 9 ? 22.121 127.042 22.204 1.00 37.20 6 ILE I CA 1
ATOM 10219 C C . ILE H 2 9 ? 20.781 127.611 22.650 1.00 36.10 6 ILE I C 1
ATOM 10220 O O . ILE H 2 9 ? 20.727 128.496 23.517 1.00 36.12 6 ILE I O 1
ATOM 10225 N N . GLY H 2 10 ? 19.679 127.086 22.098 1.00 36.83 7 GLY I N 1
ATOM 10226 C CA . GLY H 2 10 ? 18.364 127.566 22.496 1.00 36.22 7 GLY I CA 1
ATOM 10227 C C . GLY H 2 10 ? 18.068 127.334 23.969 1.00 35.29 7 GLY I C 1
ATOM 10228 O O . GLY H 2 10 ? 17.543 128.217 24.652 1.00 35.64 7 GLY I O 1
ATOM 10229 N N . GLN H 2 11 ? 18.424 126.153 24.485 1.00 39.46 8 GLN I N 1
ATOM 10230 C CA . GLN H 2 11 ? 18.255 125.882 25.917 1.00 43.35 8 GLN I CA 1
ATOM 10231 C C . GLN H 2 11 ? 19.025 126.882 26.777 1.00 40.92 8 GLN I C 1
ATOM 10232 O O . GLN H 2 11 ? 18.510 127.400 27.790 1.00 38.40 8 GLN I O 1
ATOM 10238 N N . VAL H 2 12 ? 20.290 127.112 26.432 1.00 34.72 9 VAL I N 1
ATOM 10239 C CA . VAL H 2 12 ? 21.101 128.028 27.234 1.00 39.60 9 VAL I CA 1
ATOM 10240 C C . VAL H 2 12 ? 20.487 129.418 27.218 1.00 34.29 9 VAL I C 1
ATOM 10241 O O . VAL H 2 12 ? 20.290 130.047 28.266 1.00 40.41 9 VAL I O 1
ATOM 10245 N N . GLU H 2 13 ? 20.136 129.903 26.033 1.00 32.83 10 GLU I N 1
ATOM 10246 C CA . GLU H 2 13 ? 19.620 131.262 25.937 1.00 42.42 10 GLU I CA 1
ATOM 10247 C C . GLU H 2 13 ? 18.295 131.420 26.685 1.00 45.76 10 GLU I C 1
ATOM 10248 O O . GLU H 2 13 ? 18.058 132.462 27.306 1.00 50.83 10 GLU I O 1
ATOM 10254 N N . GLU H 2 14 ? 17.411 130.410 26.635 1.00 38.50 11 GLU I N 1
ATOM 10255 C CA . GLU H 2 14 ? 16.149 130.532 27.366 1.00 48.30 11 GLU I CA 1
ATOM 10256 C C . GLU H 2 14 ? 16.337 130.452 28.884 1.00 44.29 11 GLU I C 1
ATOM 10257 O O . GLU H 2 14 ? 15.500 130.980 29.631 1.00 32.44 11 GLU I O 1
ATOM 10263 N N . ALA H 2 15 ? 17.410 129.819 29.365 1.00 32.70 12 ALA I N 1
ATOM 10264 C CA . ALA H 2 15 ? 17.573 129.683 30.813 1.00 35.43 12 ALA I CA 1
ATOM 10265 C C . ALA H 2 15 ? 18.291 130.855 31.487 1.00 35.80 12 ALA I C 1
ATOM 10266 O O . ALA H 2 15 ? 18.094 131.060 32.689 1.00 34.55 12 ALA I O 1
ATOM 10268 N N . LEU H 2 16 ? 19.112 131.628 30.769 1.00 37.00 13 LEU I N 1
ATOM 10269 C CA . LEU H 2 16 ? 19.880 132.706 31.389 1.00 33.82 13 LEU I CA 1
ATOM 10270 C C . LEU H 2 16 ? 18.979 133.897 31.671 1.00 37.89 13 LEU I C 1
ATOM 10271 O O . LEU H 2 16 ? 18.078 134.191 30.891 1.00 38.15 13 LEU I O 1
ATOM 10276 N N . ASP H 2 17 ? 19.222 134.598 32.787 1.00 37.82 14 ASP I N 1
ATOM 10277 C CA . ASP H 2 17 ? 18.445 135.808 33.029 1.00 34.35 14 ASP I CA 1
ATOM 10278 C C . ASP H 2 17 ? 19.144 137.020 32.403 1.00 41.85 14 ASP I C 1
ATOM 10279 O O . ASP H 2 17 ? 20.221 136.911 31.811 1.00 40.32 14 ASP I O 1
ATOM 10284 N N . THR H 2 18 ? 18.521 138.197 32.530 1.00 36.79 15 THR I N 1
ATOM 10285 C CA . THR H 2 18 ? 18.997 139.372 31.797 1.00 46.28 15 THR I CA 1
ATOM 10286 C C . THR H 2 18 ? 20.409 139.775 32.216 1.00 43.39 15 THR I C 1
ATOM 10287 O O . THR H 2 18 ? 21.249 140.094 31.360 1.00 44.28 15 THR I O 1
ATOM 10291 N N . ASP H 2 19 ? 20.687 139.779 33.528 1.00 36.55 16 ASP I N 1
ATOM 10292 C CA . ASP H 2 19 ? 22.019 140.157 33.996 1.00 40.18 16 ASP I CA 1
ATOM 10293 C C . ASP H 2 19 ? 23.078 139.194 33.480 1.00 36.42 16 ASP I C 1
ATOM 10294 O O . ASP H 2 19 ? 24.166 139.616 33.071 1.00 36.24 16 ASP I O 1
ATOM 10299 N N . GLU H 2 20 ? 22.780 137.893 33.495 1.00 34.10 17 GLU I N 1
ATOM 10300 C CA . GLU H 2 20 ? 23.735 136.909 32.995 1.00 38.79 17 GLU I CA 1
ATOM 10301 C C . GLU H 2 20 ? 23.979 137.084 31.497 1.00 38.17 17 GLU I C 1
ATOM 10302 O O . GLU H 2 20 ? 25.109 136.922 31.012 1.00 33.48 17 GLU I O 1
ATOM 10308 N N . LYS H 2 21 ? 22.931 137.424 30.747 1.00 35.79 18 LYS I N 1
ATOM 10309 C CA . LYS H 2 21 ? 23.092 137.638 29.314 1.00 36.75 18 LYS I CA 1
ATOM 10310 C C . LYS H 2 21 ? 23.982 138.837 29.033 1.00 34.37 18 LYS I C 1
ATOM 10311 O O . LYS H 2 21 ? 24.852 138.785 28.147 1.00 34.48 18 LYS I O 1
ATOM 10317 N N . GLU H 2 22 ? 23.776 139.926 29.775 1.00 32.03 19 GLU I N 1
ATOM 10318 C CA . GLU H 2 22 ? 24.648 141.087 29.630 1.00 39.32 19 GLU I CA 1
ATOM 10319 C C . GLU H 2 22 ? 26.092 140.746 29.983 1.00 37.18 19 GLU I C 1
ATOM 10320 O O . GLU H 2 22 ? 27.027 141.159 29.281 1.00 37.50 19 GLU I O 1
ATOM 10334 N N . LEU H 2 24 ? 27.560 137.852 29.819 1.00 35.09 21 LEU I N 1
ATOM 10335 C CA . LEU H 2 24 ? 28.080 136.984 28.763 1.00 39.09 21 LEU I CA 1
ATOM 10336 C C . LEU H 2 24 ? 28.483 137.781 27.529 1.00 38.45 21 LEU I C 1
ATOM 10337 O O . LEU H 2 24 ? 29.540 137.526 26.937 1.00 36.39 21 LEU I O 1
ATOM 10342 N N . LEU H 2 25 ? 27.646 138.735 27.113 1.00 35.54 22 LEU I N 1
ATOM 10343 C CA . LEU H 2 25 ? 28.026 139.586 25.987 1.00 35.28 22 LEU I CA 1
ATOM 10344 C C . LEU H 2 25 ? 29.296 140.368 26.300 1.00 41.46 22 LEU I C 1
ATOM 10345 O O . LEU H 2 25 ? 30.160 140.528 25.432 1.00 37.24 22 LEU I O 1
ATOM 10350 N N . PHE H 2 26 ? 29.433 140.858 27.539 1.00 37.13 23 PHE I N 1
ATOM 10351 C CA . PHE H 2 26 ? 30.644 141.597 27.894 1.00 37.79 23 PHE I CA 1
ATOM 10352 C C . PHE H 2 26 ? 31.877 140.702 27.835 1.00 39.51 23 PHE I C 1
ATOM 10353 O O . PHE H 2 26 ? 32.928 141.113 27.326 1.00 38.72 23 PHE I O 1
ATOM 10361 N N . LEU H 2 27 ? 31.772 139.479 28.365 1.00 38.75 24 LEU I N 1
ATOM 10362 C CA . LEU H 2 27 ? 32.929 138.594 28.461 1.00 39.69 24 LEU I CA 1
ATOM 10363 C C . LEU H 2 27 ? 33.460 138.178 27.101 1.00 43.07 24 LEU I C 1
ATOM 10364 O O . LEU H 2 27 ? 34.633 137.795 27.000 1.00 37.75 24 LEU I O 1
ATOM 10369 N N . CYS H 2 28 ? 32.621 138.226 26.068 1.00 36.85 25 CYS I N 1
ATOM 10370 C CA . CYS H 2 28 ? 32.969 137.757 24.735 1.00 42.53 25 CYS I CA 1
ATOM 10371 C C . CYS H 2 28 ? 33.367 138.885 23.796 1.00 41.95 25 CYS I C 1
ATOM 10372 O O . CYS H 2 28 ? 33.475 138.663 22.591 1.00 45.80 25 CYS I O 1
ATOM 10375 N N . ARG H 2 29 ? 33.643 140.073 24.328 1.00 44.22 26 ARG I N 1
ATOM 10376 C CA . ARG H 2 29 ? 33.916 141.221 23.477 1.00 49.16 26 ARG I CA 1
ATOM 10377 C C . ARG H 2 29 ? 35.220 141.101 22.698 1.00 45.23 26 ARG I C 1
ATOM 10378 O O . ARG H 2 29 ? 35.369 141.784 21.685 1.00 55.90 26 ARG I O 1
ATOM 10386 N N . ASP H 2 30 ? 36.179 140.289 23.149 1.00 51.73 27 ASP I N 1
ATOM 10387 C CA . ASP H 2 30 ? 37.419 140.129 22.393 1.00 56.63 27 ASP I CA 1
ATOM 10388 C C . ASP H 2 30 ? 37.351 139.016 21.364 1.00 67.71 27 ASP I C 1
ATOM 10389 O O . ASP H 2 30 ? 38.155 139.016 20.426 1.00 65.99 27 ASP I O 1
ATOM 10394 N N . VAL H 2 31 ? 36.450 138.045 21.540 1.00 67.69 28 VAL I N 1
ATOM 10395 C CA . VAL H 2 31 ? 36.286 137.010 20.525 1.00 71.23 28 VAL I CA 1
ATOM 10396 C C . VAL H 2 31 ? 35.409 137.479 19.371 1.00 79.54 28 VAL I C 1
ATOM 10397 O O . VAL H 2 31 ? 35.441 136.872 18.292 1.00 92.22 28 VAL I O 1
ATOM 10401 N N . ALA H 2 32 ? 34.634 138.545 19.560 1.00 66.27 29 ALA I N 1
ATOM 10402 C CA . ALA H 2 32 ? 33.842 139.103 18.469 1.00 75.71 29 ALA I CA 1
ATOM 10403 C C . ALA H 2 32 ? 34.747 139.655 17.365 1.00 91.29 29 ALA I C 1
ATOM 10404 O O . ALA H 2 32 ? 35.543 140.567 17.601 1.00 96.25 29 ALA I O 1
ATOM 10406 N N . PRO H 2 37 ? 27.528 141.662 18.319 1.00 66.56 34 PRO I N 1
ATOM 10407 C CA . PRO H 2 37 ? 26.314 140.832 18.317 1.00 69.81 34 PRO I CA 1
ATOM 10408 C C . PRO H 2 37 ? 25.234 141.446 19.206 1.00 68.18 34 PRO I C 1
ATOM 10409 O O . PRO H 2 37 ? 25.526 141.822 20.341 1.00 62.09 34 PRO I O 1
ATOM 10413 N N . PRO H 2 38 ? 23.999 141.520 18.704 1.00 66.44 35 PRO I N 1
ATOM 10414 C CA . PRO H 2 38 ? 22.945 142.210 19.468 1.00 67.72 35 PRO I CA 1
ATOM 10415 C C . PRO H 2 38 ? 22.420 141.436 20.671 1.00 58.91 35 PRO I C 1
ATOM 10416 O O . PRO H 2 38 ? 21.917 142.059 21.614 1.00 53.44 35 PRO I O 1
ATOM 10420 N N . ASN H 2 39 ? 22.491 140.109 20.670 1.00 55.73 36 ASN I N 1
ATOM 10421 C CA . ASN H 2 39 ? 21.949 139.338 21.776 1.00 48.43 36 ASN I CA 1
ATOM 10422 C C . ASN H 2 39 ? 22.719 138.033 21.890 1.00 41.58 36 ASN I C 1
ATOM 10423 O O . ASN H 2 39 ? 23.548 137.698 21.041 1.00 37.22 36 ASN I O 1
ATOM 10428 N N . VAL H 2 40 ? 22.394 137.268 22.929 1.00 42.07 37 VAL I N 1
ATOM 10429 C CA . VAL H 2 40 ? 23.204 136.103 23.263 1.00 45.45 37 VAL I CA 1
ATOM 10430 C C . VAL H 2 40 ? 23.002 134.983 22.244 1.00 40.36 37 VAL I C 1
ATOM 10431 O O . VAL H 2 40 ? 23.953 134.283 21.886 1.00 37.83 37 VAL I O 1
ATOM 10435 N N . ARG H 2 41 ? 21.778 134.798 21.744 1.00 36.20 38 ARG I N 1
ATOM 10436 C CA . ARG H 2 41 ? 21.575 133.711 20.788 1.00 41.38 38 ARG I CA 1
ATOM 10437 C C . ARG H 2 41 ? 22.386 133.931 19.510 1.00 39.01 38 ARG I C 1
ATOM 10438 O O . ARG H 2 41 ? 23.016 132.996 18.997 1.00 35.65 38 ARG I O 1
ATOM 10446 N N . ASP H 2 42 ? 22.374 135.157 18.978 1.00 40.03 39 ASP I N 1
ATOM 10447 C CA . ASP H 2 42 ? 23.204 135.466 17.818 1.00 42.20 39 ASP I CA 1
ATOM 10448 C C . ASP H 2 42 ? 24.687 135.319 18.146 1.00 40.55 39 ASP I C 1
ATOM 10449 O O . ASP H 2 42 ? 25.463 134.824 17.321 1.00 39.50 39 ASP I O 1
ATOM 10454 N N . LEU H 2 43 ? 25.100 135.738 19.347 1.00 34.71 40 LEU I N 1
ATOM 10455 C CA . LEU H 2 43 ? 26.501 135.609 19.728 1.00 36.91 40 LEU I CA 1
ATOM 10456 C C . LEU H 2 43 ? 26.942 134.152 19.719 1.00 36.72 40 LEU I C 1
ATOM 10457 O O . LEU H 2 43 ? 27.993 133.811 19.158 1.00 36.21 40 LEU I O 1
ATOM 10462 N N . LEU H 2 44 ? 26.161 133.282 20.364 1.00 34.44 41 LEU I N 1
ATOM 10463 C CA . LEU H 2 44 ? 26.526 131.872 20.435 1.00 31.08 41 LEU I CA 1
ATOM 10464 C C . LEU H 2 44 ? 26.475 131.221 19.061 1.00 38.06 41 LEU I C 1
ATOM 10465 O O . LEU H 2 44 ? 27.314 130.374 18.745 1.00 38.91 41 LEU I O 1
ATOM 10470 N N . ASP H 2 45 ? 25.502 131.605 18.232 1.00 35.04 42 ASP I N 1
ATOM 10471 C CA . ASP H 2 45 ? 25.427 131.078 16.873 1.00 37.28 42 ASP I CA 1
ATOM 10472 C C . ASP H 2 45 ? 26.653 131.483 16.057 1.00 38.94 42 ASP I C 1
ATOM 10473 O O . ASP H 2 45 ? 27.231 130.663 15.332 1.00 38.71 42 ASP I O 1
ATOM 10478 N N . ILE H 2 46 ? 27.073 132.744 16.170 1.00 42.06 43 ILE I N 1
ATOM 10479 C CA . ILE H 2 46 ? 28.259 133.204 15.445 1.00 45.87 43 ILE I CA 1
ATOM 10480 C C . ILE H 2 46 ? 29.505 132.475 15.934 1.00 45.82 43 ILE I C 1
ATOM 10481 O O . ILE H 2 46 ? 30.372 132.099 15.135 1.00 42.08 43 ILE I O 1
ATOM 10486 N N . LEU H 2 47 ? 29.634 132.292 17.256 1.00 41.77 44 LEU I N 1
ATOM 10487 C CA . LEU H 2 47 ? 30.783 131.549 17.776 1.00 46.49 44 LEU I CA 1
ATOM 10488 C C . LEU H 2 47 ? 30.785 130.112 17.263 1.00 43.23 44 LEU I C 1
ATOM 10489 O O . LEU H 2 47 ? 31.830 129.589 16.865 1.00 37.44 44 LEU I O 1
ATOM 10494 N N . ARG H 2 48 ? 29.620 129.456 17.274 1.00 39.93 45 ARG I N 1
ATOM 10495 C CA . ARG H 2 48 ? 29.519 128.103 16.739 1.00 42.56 45 ARG I CA 1
ATOM 10496 C C . ARG H 2 48 ? 29.954 128.055 15.282 1.00 40.89 45 ARG I C 1
ATOM 10497 O O . ARG H 2 48 ? 30.744 127.186 14.887 1.00 45.71 45 ARG I O 1
ATOM 10505 N N . GLU H 2 49 ? 29.481 129.006 14.477 1.00 41.10 46 GLU I N 1
ATOM 10506 C CA . GLU H 2 49 ? 29.755 128.968 13.041 1.00 48.90 46 GLU I CA 1
ATOM 10507 C C . GLU H 2 49 ? 31.245 129.100 12.753 1.00 52.20 46 GLU I C 1
ATOM 10508 O O . GLU H 2 49 ? 31.763 128.483 11.814 1.00 46.20 46 GLU I O 1
ATOM 10514 N N . ARG H 2 50 ? 31.948 129.900 13.550 1.00 55.48 47 ARG I N 1
ATOM 10515 C CA . ARG H 2 50 ? 33.379 130.133 13.402 1.00 53.54 47 ARG I CA 1
ATOM 10516 C C . ARG H 2 50 ? 34.227 129.039 14.041 1.00 53.22 47 ARG I C 1
ATOM 10517 O O . ARG H 2 50 ? 35.453 129.172 14.080 1.00 51.81 47 ARG I O 1
ATOM 10525 N N . GLY H 2 51 ? 33.611 127.957 14.507 1.00 48.59 48 GLY I N 1
ATOM 10526 C CA . GLY H 2 51 ? 34.336 126.895 15.181 1.00 41.98 48 GLY I CA 1
ATOM 10527 C C . GLY H 2 51 ? 34.829 127.237 16.571 1.00 51.57 48 GLY I C 1
ATOM 10528 O O . GLY H 2 51 ? 35.772 126.606 17.057 1.00 48.01 48 GLY I O 1
ATOM 10529 N N . LYS H 2 52 ? 34.176 128.176 17.259 1.00 46.51 49 LYS I N 1
ATOM 10530 C CA . LYS H 2 52 ? 34.614 128.588 18.587 1.00 44.95 49 LYS I CA 1
ATOM 10531 C C . LYS H 2 52 ? 33.580 128.253 19.656 1.00 49.78 49 LYS I C 1
ATOM 10532 O O . LYS H 2 52 ? 33.571 128.866 20.729 1.00 45.80 49 LYS I O 1
ATOM 10538 N N . LEU H 2 53 ? 32.677 127.319 19.370 1.00 38.35 50 LEU I N 1
ATOM 10539 C CA . LEU H 2 53 ? 31.682 126.907 20.335 1.00 38.55 50 LEU I CA 1
ATOM 10540 C C . LEU H 2 53 ? 31.572 125.382 20.350 1.00 41.33 50 LEU I C 1
ATOM 10541 O O . LEU H 2 53 ? 30.532 124.796 20.069 1.00 40.68 50 LEU I O 1
ATOM 10546 N N . SER H 2 54 ? 32.671 124.716 20.688 1.00 44.32 51 SER I N 1
ATOM 10547 C CA . SER H 2 54 ? 32.568 123.319 21.074 1.00 38.41 51 SER I CA 1
ATOM 10548 C C . SER H 2 54 ? 31.833 123.234 22.413 1.00 42.92 51 SER I C 1
ATOM 10549 O O . SER H 2 54 ? 31.522 124.248 23.052 1.00 39.17 51 SER I O 1
ATOM 10552 N N . VAL H 2 55 ? 31.578 122.006 22.872 1.00 43.07 52 VAL I N 1
ATOM 10553 C CA . VAL H 2 55 ? 30.957 121.840 24.183 1.00 46.54 52 VAL I CA 1
ATOM 10554 C C . VAL H 2 55 ? 31.831 122.462 25.264 1.00 44.29 52 VAL I C 1
ATOM 10555 O O . VAL H 2 55 ? 31.326 123.097 26.198 1.00 43.25 52 VAL I O 1
ATOM 10559 N N . GLY H 2 56 ? 33.153 122.296 25.153 1.00 40.39 53 GLY I N 1
ATOM 10560 C CA . GLY H 2 56 ? 34.055 122.855 26.154 1.00 42.19 53 GLY I CA 1
ATOM 10561 C C . GLY H 2 56 ? 34.053 124.374 26.192 1.00 44.30 53 GLY I C 1
ATOM 10562 O O . GLY H 2 56 ? 34.114 124.971 27.269 1.00 40.00 53 GLY I O 1
ATOM 10563 N N . ASP H 2 57 ? 33.986 125.022 25.021 1.00 39.98 54 ASP I N 1
ATOM 10564 C CA . ASP H 2 57 ? 33.906 126.482 24.977 1.00 34.47 54 ASP I CA 1
ATOM 10565 C C . ASP H 2 57 ? 32.627 126.973 25.647 1.00 32.45 54 ASP I C 1
ATOM 10566 O O . ASP H 2 57 ? 32.638 127.932 26.433 1.00 36.40 54 ASP I O 1
ATOM 10571 N N . LEU H 2 58 ? 31.497 126.341 25.312 1.00 32.37 55 LEU I N 1
ATOM 10572 C CA . LEU H 2 58 ? 30.233 126.717 25.936 1.00 36.99 55 LEU I CA 1
ATOM 10573 C C . LEU H 2 58 ? 30.274 126.470 27.442 1.00 36.62 55 LEU I C 1
ATOM 10574 O O . LEU H 2 58 ? 29.727 127.258 28.223 1.00 33.90 55 LEU I O 1
ATOM 10579 N N . ALA H 2 59 ? 30.931 125.386 27.866 1.00 38.92 56 ALA I N 1
ATOM 10580 C CA . ALA H 2 59 ? 31.082 125.111 29.293 1.00 34.50 56 ALA I CA 1
ATOM 10581 C C . ALA H 2 59 ? 31.901 126.196 29.977 1.00 35.71 56 ALA I C 1
ATOM 10582 O O . ALA H 2 59 ? 31.589 126.604 31.103 1.00 31.80 56 ALA I O 1
ATOM 10584 N N . GLU H 2 60 ? 32.955 126.674 29.312 1.00 32.69 57 GLU I N 1
ATOM 10585 C CA . GLU H 2 60 ? 33.723 127.793 29.855 1.00 32.93 57 GLU I CA 1
ATOM 10586 C C . GLU H 2 60 ? 32.843 129.024 30.036 1.00 33.61 57 GLU I C 1
ATOM 10587 O O . GLU H 2 60 ? 32.936 129.722 31.054 1.00 35.84 57 GLU I O 1
ATOM 10593 N N . LEU H 2 61 ? 32.001 129.321 29.041 1.00 33.01 58 LEU I N 1
ATOM 10594 C CA . LEU H 2 61 ? 31.122 130.480 29.150 1.00 30.42 58 LEU I CA 1
ATOM 10595 C C . LEU H 2 61 ? 30.143 130.313 30.307 1.00 30.15 58 LEU I C 1
ATOM 10596 O O . LEU H 2 61 ? 29.887 131.259 31.054 1.00 29.69 58 LEU I O 1
ATOM 10601 N N . LEU H 2 62 ? 29.553 129.126 30.446 1.00 28.96 59 LEU I N 1
ATOM 10602 C CA . LEU H 2 62 ? 28.617 128.916 31.544 1.00 31.95 59 LEU I CA 1
ATOM 10603 C C . LEU H 2 62 ? 29.321 128.974 32.892 1.00 31.83 59 LEU I C 1
ATOM 10604 O O . LEU H 2 62 ? 28.742 129.449 33.885 1.00 29.24 59 LEU I O 1
ATOM 10609 N N . TYR H 2 63 ? 30.568 128.499 32.940 1.00 31.76 60 TYR I N 1
ATOM 10610 C CA . TYR H 2 63 ? 31.364 128.574 34.158 1.00 29.47 60 TYR I CA 1
ATOM 10611 C C . TYR H 2 63 ? 31.637 130.025 34.533 1.00 33.39 60 TYR I C 1
ATOM 10612 O O . TYR H 2 63 ? 31.558 130.396 35.709 1.00 29.96 60 TYR I O 1
ATOM 10621 N N . ARG H 2 64 ? 31.911 130.875 33.537 1.00 31.18 61 ARG I N 1
ATOM 10622 C CA . ARG H 2 64 ? 32.216 132.274 33.828 1.00 31.50 61 ARG I CA 1
ATOM 10623 C C . ARG H 2 64 ? 30.977 133.071 34.263 1.00 36.15 61 ARG I C 1
ATOM 10624 O O . ARG H 2 64 ? 31.117 134.083 34.957 1.00 32.40 61 ARG I O 1
ATOM 10632 N N . VAL H 2 65 ? 29.770 132.678 33.853 1.00 32.02 62 VAL I N 1
ATOM 10633 C CA . VAL H 2 65 ? 28.586 133.368 34.385 1.00 39.30 62 VAL I CA 1
ATOM 10634 C C . VAL H 2 65 ? 28.046 132.621 35.601 1.00 31.54 62 VAL I C 1
ATOM 10635 O O . VAL H 2 65 ? 26.969 132.945 36.099 1.00 30.27 62 VAL I O 1
ATOM 10639 N N . ARG H 2 66 ? 28.787 131.607 36.070 1.00 30.38 63 ARG I N 1
ATOM 10640 C CA . ARG H 2 66 ? 28.495 130.891 37.316 1.00 34.11 63 ARG I CA 1
ATOM 10641 C C . ARG H 2 66 ? 27.137 130.180 37.279 1.00 39.01 63 ARG I C 1
ATOM 10642 O O . ARG H 2 66 ? 26.437 130.087 38.286 1.00 36.51 63 ARG I O 1
ATOM 10650 N N . ARG H 2 67 ? 26.773 129.646 36.120 1.00 30.59 64 ARG I N 1
ATOM 10651 C CA . ARG H 2 67 ? 25.574 128.823 35.988 1.00 28.37 64 ARG I CA 1
ATOM 10652 C C . ARG H 2 67 ? 25.956 127.344 35.981 1.00 31.53 64 ARG I C 1
ATOM 10653 O O . ARG H 2 67 ? 25.821 126.634 34.987 1.00 31.29 64 ARG I O 1
ATOM 10661 N N . PHE H 2 68 ? 26.393 126.875 37.155 1.00 31.05 65 PHE I N 1
ATOM 10662 C CA . PHE H 2 68 ? 26.826 125.485 37.304 1.00 33.79 65 PHE I CA 1
ATOM 10663 C C . PHE H 2 68 ? 25.658 124.516 37.182 1.00 27.47 65 PHE I C 1
ATOM 10664 O O . PHE H 2 68 ? 25.842 123.374 36.734 1.00 34.42 65 PHE I O 1
ATOM 10672 N N . ASP H 2 69 ? 24.447 124.954 37.552 1.00 28.22 66 ASP I N 1
ATOM 10673 C CA . ASP H 2 69 ? 23.264 124.140 37.297 1.00 28.04 66 ASP I CA 1
ATOM 10674 C C . ASP H 2 69 ? 23.112 123.844 35.805 1.00 33.19 66 ASP I C 1
ATOM 10675 O O . ASP H 2 69 ? 22.762 122.723 35.413 1.00 34.73 66 ASP I O 1
ATOM 10680 N N . LEU H 2 70 ? 23.376 124.833 34.949 1.00 35.86 67 LEU I N 1
ATOM 10681 C CA . LEU H 2 70 ? 23.247 124.593 33.515 1.00 34.78 67 LEU I CA 1
ATOM 10682 C C . LEU H 2 70 ? 24.380 123.716 32.993 1.00 42.79 67 LEU I C 1
ATOM 10683 O O . LEU H 2 70 ? 24.149 122.840 32.153 1.00 30.62 67 LEU I O 1
ATOM 10688 N N . LEU H 2 71 ? 25.604 123.921 33.494 1.00 32.76 68 LEU I N 1
ATOM 10689 C CA . LEU H 2 71 ? 26.698 123.010 33.181 1.00 37.34 68 LEU I CA 1
ATOM 10690 C C . LEU H 2 71 ? 26.265 121.566 33.383 1.00 43.58 68 LEU I C 1
ATOM 10691 O O . LEU H 2 71 ? 26.391 120.728 32.479 1.00 40.83 68 LEU I O 1
ATOM 10696 N N . LYS H 2 72 ? 25.727 121.269 34.572 1.00 38.97 69 LYS I N 1
ATOM 10697 C CA . LYS H 2 72 ? 25.340 119.898 34.889 1.00 44.29 69 LYS I CA 1
ATOM 10698 C C . LYS H 2 72 ? 24.131 119.444 34.067 1.00 44.81 69 LYS I C 1
ATOM 10699 O O . LYS H 2 72 ? 24.146 118.360 33.472 1.00 46.33 69 LYS I O 1
ATOM 10705 N N . ARG H 2 73 ? 23.081 120.271 33.989 1.00 45.25 70 ARG I N 1
ATOM 10706 C CA . ARG H 2 73 ? 21.832 119.817 33.379 1.00 44.47 70 ARG I CA 1
ATOM 10707 C C . ARG H 2 73 ? 21.934 119.732 31.861 1.00 45.36 70 ARG I C 1
ATOM 10708 O O . ARG H 2 73 ? 21.417 118.787 31.251 1.00 46.70 70 ARG I O 1
ATOM 10716 N N . ILE H 2 74 ? 22.573 120.711 31.231 1.00 45.44 71 ILE I N 1
ATOM 10717 C CA . ILE H 2 74 ? 22.653 120.782 29.778 1.00 44.59 71 ILE I CA 1
ATOM 10718 C C . ILE H 2 74 ? 23.881 120.056 29.250 1.00 35.75 71 ILE I C 1
ATOM 10719 O O . ILE H 2 74 ? 23.793 119.299 28.280 1.00 46.65 71 ILE I O 1
ATOM 10724 N N . LEU H 2 75 ? 25.057 120.256 29.848 1.00 43.22 72 LEU I N 1
ATOM 10725 C CA . LEU H 2 75 ? 26.267 119.687 29.267 1.00 41.24 72 LEU I CA 1
ATOM 10726 C C . LEU H 2 75 ? 26.748 118.458 30.014 1.00 47.85 72 LEU I C 1
ATOM 10727 O O . LEU H 2 75 ? 27.736 117.856 29.596 1.00 47.97 72 LEU I O 1
ATOM 10732 N N . LYS H 2 76 ? 26.070 118.076 31.103 1.00 43.59 73 LYS I N 1
ATOM 10733 C CA . LYS H 2 76 ? 26.445 116.907 31.901 1.00 48.94 73 LYS I CA 1
ATOM 10734 C C . LYS H 2 76 ? 27.899 116.990 32.366 1.00 51.05 73 LYS I C 1
ATOM 10735 O O . LYS H 2 76 ? 28.613 115.985 32.421 1.00 57.71 73 LYS I O 1
ATOM 10749 N N . ASP H 2 78 ? 30.613 118.704 35.460 1.00 54.51 75 ASP I N 1
ATOM 10750 C CA . ASP H 2 78 ? 30.708 119.321 36.775 1.00 62.33 75 ASP I CA 1
ATOM 10751 C C . ASP H 2 78 ? 31.850 120.335 36.802 1.00 65.63 75 ASP I C 1
ATOM 10752 O O . ASP H 2 78 ? 32.526 120.581 35.794 1.00 59.89 75 ASP I O 1
ATOM 10757 N N . ARG H 2 79 ? 32.061 120.915 37.987 1.00 71.20 76 ARG I N 1
ATOM 10758 C CA . ARG H 2 79 ? 33.078 121.948 38.162 1.00 68.49 76 ARG I CA 1
ATOM 10759 C C . ARG H 2 79 ? 34.465 121.438 37.780 1.00 63.93 76 ARG I C 1
ATOM 10760 O O . ARG H 2 79 ? 35.205 122.102 37.039 1.00 59.41 76 ARG I O 1
ATOM 10768 N N . LYS H 2 80 ? 34.832 120.253 38.274 1.00 68.36 77 LYS I N 1
ATOM 10769 C CA . LYS H 2 80 ? 36.181 119.740 38.051 1.00 69.83 77 LYS I CA 1
ATOM 10770 C C . LYS H 2 80 ? 36.458 119.519 36.570 1.00 65.98 77 LYS I C 1
ATOM 10771 O O . LYS H 2 80 ? 37.570 119.774 36.094 1.00 65.75 77 LYS I O 1
ATOM 10777 N N . ALA H 2 81 ? 35.457 119.050 35.823 1.00 68.18 78 ALA I N 1
ATOM 10778 C CA . ALA H 2 81 ? 35.646 118.840 34.390 1.00 63.20 78 ALA I CA 1
ATOM 10779 C C . ALA H 2 81 ? 35.935 120.153 33.671 1.00 54.36 78 ALA I C 1
ATOM 10780 O O . ALA H 2 81 ? 36.816 120.214 32.806 1.00 56.44 78 ALA I O 1
ATOM 10782 N N . VAL H 2 82 ? 35.207 121.216 34.015 1.00 54.68 79 VAL I N 1
ATOM 10783 C CA . VAL H 2 82 ? 35.446 122.508 33.380 1.00 52.64 79 VAL I CA 1
ATOM 10784 C C . VAL H 2 82 ? 36.814 123.054 33.761 1.00 50.75 79 VAL I C 1
ATOM 10785 O O . VAL H 2 82 ? 37.512 123.640 32.927 1.00 56.24 79 VAL I O 1
ATOM 10789 N N . GLU H 2 83 ? 37.215 122.895 35.024 1.00 50.93 80 GLU I N 1
ATOM 10790 C CA . GLU H 2 83 ? 38.529 123.402 35.423 1.00 63.93 80 GLU I CA 1
ATOM 10791 C C . GLU H 2 83 ? 39.646 122.639 34.721 1.00 60.04 80 GLU I C 1
ATOM 10792 O O . GLU H 2 83 ? 40.655 123.229 34.316 1.00 62.85 80 GLU I O 1
ATOM 10798 N N . THR H 2 84 ? 39.461 121.331 34.540 1.00 60.81 81 THR I N 1
ATOM 10799 C CA . THR H 2 84 ? 40.403 120.536 33.766 1.00 63.85 81 THR I CA 1
ATOM 10800 C C . THR H 2 84 ? 40.480 121.036 32.329 1.00 64.90 81 THR I C 1
ATOM 10801 O O . THR H 2 84 ? 41.574 121.243 31.779 1.00 66.00 81 THR I O 1
ATOM 10805 N N . HIS H 2 85 ? 39.319 121.255 31.709 1.00 60.19 82 HIS I N 1
ATOM 10806 C CA . HIS H 2 85 ? 39.294 121.777 30.347 1.00 63.07 82 HIS I CA 1
ATOM 10807 C C . HIS H 2 85 ? 40.014 123.117 30.262 1.00 66.22 82 HIS I C 1
ATOM 10808 O O . HIS H 2 85 ? 40.736 123.383 29.294 1.00 68.46 82 HIS I O 1
ATOM 10815 N N . LEU H 2 86 ? 39.838 123.969 31.274 1.00 60.80 83 LEU I N 1
ATOM 10816 C CA . LEU H 2 86 ? 40.453 125.293 31.256 1.00 63.82 83 LEU I CA 1
ATOM 10817 C C . LEU H 2 86 ? 41.960 125.225 31.447 1.00 68.46 83 LEU I C 1
ATOM 10818 O O . LEU H 2 86 ? 42.689 126.054 30.891 1.00 69.47 83 LEU I O 1
ATOM 10823 N N . LEU H 2 87 ? 42.447 124.256 32.225 1.00 68.85 84 LEU I N 1
ATOM 10824 C CA . LEU H 2 87 ? 43.892 124.112 32.369 1.00 75.08 84 LEU I CA 1
ATOM 10825 C C . LEU H 2 87 ? 44.516 123.540 31.101 1.00 76.57 84 LEU I C 1
ATOM 10826 O O . LEU H 2 87 ? 45.629 123.920 30.725 1.00 74.82 84 LEU I O 1
ATOM 10831 N N . ARG H 2 88 ? 43.807 122.641 30.414 1.00 82.51 85 ARG I N 1
ATOM 10832 C CA . ARG H 2 88 ? 44.402 121.991 29.249 1.00 85.26 85 ARG I CA 1
ATOM 10833 C C . ARG H 2 88 ? 44.313 122.856 27.992 1.00 86.88 85 ARG I C 1
ATOM 10834 O O . ARG H 2 88 ? 45.238 122.851 27.172 1.00 97.76 85 ARG I O 1
ATOM 10842 N N . ASN H 2 89 ? 43.232 123.611 27.825 1.00 79.16 86 ASN I N 1
ATOM 10843 C CA . ASN H 2 89 ? 42.961 124.349 26.599 1.00 77.68 86 ASN I CA 1
ATOM 10844 C C . ASN H 2 89 ? 43.117 125.856 26.794 1.00 73.40 86 ASN I C 1
ATOM 10845 O O . ASN H 2 89 ? 43.025 126.363 27.917 1.00 80.37 86 ASN I O 1
ATOM 10850 N N . PRO H 2 90 ? 43.374 126.603 25.718 1.00 73.57 87 PRO I N 1
ATOM 10851 C CA . PRO H 2 90 ? 43.378 128.070 25.816 1.00 69.11 87 PRO I CA 1
ATOM 10852 C C . PRO H 2 90 ? 41.988 128.626 26.103 1.00 63.52 87 PRO I C 1
ATOM 10853 O O . PRO H 2 90 ? 40.965 128.048 25.721 1.00 62.91 87 PRO I O 1
ATOM 10857 N N . HIS H 2 91 ? 41.955 129.761 26.804 1.00 63.18 88 HIS I N 1
ATOM 10858 C CA . HIS H 2 91 ? 40.696 130.324 27.289 1.00 61.78 88 HIS I CA 1
ATOM 10859 C C . HIS H 2 91 ? 40.066 131.247 26.254 1.00 54.70 88 HIS I C 1
ATOM 10860 O O . HIS H 2 91 ? 40.732 132.128 25.702 1.00 45.25 88 HIS I O 1
ATOM 10867 N N . LEU H 2 92 ? 38.760 131.073 26.046 1.00 49.09 89 LEU I N 1
ATOM 10868 C CA . LEU H 2 92 ? 37.995 131.983 25.201 1.00 48.14 89 LEU I CA 1
ATOM 10869 C C . LEU H 2 92 ? 37.869 133.363 25.839 1.00 51.70 89 LEU I C 1
ATOM 10870 O O . LEU H 2 92 ? 37.933 134.382 25.145 1.00 48.36 89 LEU I O 1
ATOM 10875 N N . VAL H 2 93 ? 37.688 133.416 27.157 1.00 40.65 90 VAL I N 1
ATOM 10876 C CA . VAL H 2 93 ? 37.487 134.657 27.903 1.00 42.94 90 VAL I CA 1
ATOM 10877 C C . VAL H 2 93 ? 38.768 134.945 28.692 1.00 45.81 90 VAL I C 1
ATOM 10878 O O . VAL H 2 93 ? 39.216 134.107 29.482 1.00 41.69 90 VAL I O 1
ATOM 10882 N N . SER H 2 94 ? 39.352 136.126 28.483 1.00 38.63 91 SER I N 1
ATOM 10883 C CA . SER H 2 94 ? 40.630 136.482 29.105 1.00 41.44 91 SER I CA 1
ATOM 10884 C C . SER H 2 94 ? 40.465 136.766 30.596 1.00 40.68 91 SER I C 1
ATOM 10885 O O . SER H 2 94 ? 39.375 137.078 31.079 1.00 39.35 91 SER I O 1
ATOM 10888 N N . ASP H 2 95 ? 41.585 136.684 31.327 1.00 38.43 92 ASP I N 1
ATOM 10889 C CA . ASP H 2 95 ? 41.568 136.999 32.754 1.00 34.82 92 ASP I CA 1
ATOM 10890 C C . ASP H 2 95 ? 41.184 138.454 33.008 1.00 38.01 92 ASP I C 1
ATOM 10891 O O . ASP H 2 95 ? 40.603 138.768 34.053 1.00 36.51 92 ASP I O 1
ATOM 10896 N N . TYR H 2 96 ? 41.470 139.350 32.061 1.00 36.31 93 TYR I N 1
ATOM 10897 C CA . TYR H 2 96 ? 41.044 140.742 32.206 1.00 39.55 93 TYR I CA 1
ATOM 10898 C C . TYR H 2 96 ? 39.518 140.852 32.230 1.00 35.20 93 TYR I C 1
ATOM 10899 O O . TYR H 2 96 ? 38.943 141.561 33.069 1.00 38.24 93 TYR I O 1
ATOM 10908 N N . ARG H 2 97 ? 38.843 140.151 31.313 1.00 33.88 94 ARG I N 1
ATOM 10909 C CA . ARG H 2 97 ? 37.385 140.167 31.279 1.00 36.13 94 ARG I CA 1
ATOM 10910 C C . ARG H 2 97 ? 36.782 139.581 32.557 1.00 30.70 94 ARG I C 1
ATOM 10911 O O . ARG H 2 97 ? 35.831 140.147 33.119 1.00 30.32 94 ARG I O 1
ATOM 10919 N N . VAL H 2 98 ? 37.328 138.452 33.034 1.00 31.71 95 VAL I N 1
ATOM 10920 C CA . VAL H 2 98 ? 36.861 137.859 34.295 1.00 34.25 95 VAL I CA 1
ATOM 10921 C C . VAL H 2 98 ? 37.031 138.846 35.441 1.00 36.49 95 VAL I C 1
ATOM 10922 O O . VAL H 2 98 ? 36.144 138.990 36.299 1.00 31.24 95 VAL I O 1
ATOM 10926 N N . LEU H 2 99 ? 38.170 139.542 35.473 1.00 34.33 96 LEU I N 1
ATOM 10927 C CA . LEU H 2 99 ? 38.424 140.512 36.535 1.00 33.43 96 LEU I CA 1
ATOM 10928 C C . LEU H 2 99 ? 37.423 141.660 36.497 1.00 32.73 96 LEU I C 1
ATOM 10929 O O . LEU H 2 99 ? 36.931 142.096 37.546 1.00 34.12 96 LEU I O 1
ATOM 10942 N N . ALA H 2 101 ? 34.351 141.626 35.299 1.00 34.85 98 ALA I N 1
ATOM 10943 C CA . ALA H 2 101 ? 33.044 141.159 35.779 1.00 32.31 98 ALA I CA 1
ATOM 10944 C C . ALA H 2 101 ? 33.061 140.953 37.289 1.00 30.95 98 ALA I C 1
ATOM 10945 O O . ALA H 2 101 ? 32.072 141.243 37.981 1.00 31.98 98 ALA I O 1
ATOM 10947 N N . GLU H 2 102 ? 34.188 140.471 37.826 1.00 31.10 99 GLU I N 1
ATOM 10948 C CA . GLU H 2 102 ? 34.285 140.218 39.263 1.00 31.56 99 GLU I CA 1
ATOM 10949 C C . GLU H 2 102 ? 34.219 141.524 40.054 1.00 34.63 99 GLU I C 1
ATOM 10950 O O . GLU H 2 102 ? 33.485 141.635 41.047 1.00 30.44 99 GLU I O 1
ATOM 10956 N N . ILE H 2 103 ? 34.971 142.533 39.615 1.00 33.23 100 ILE I N 1
ATOM 10957 C CA . ILE H 2 103 ? 34.876 143.856 40.226 1.00 34.56 100 ILE I CA 1
ATOM 10958 C C . ILE H 2 103 ? 33.441 144.359 40.166 1.00 31.77 100 ILE I C 1
ATOM 10959 O O . ILE H 2 103 ? 32.907 144.882 41.155 1.00 30.48 100 ILE I O 1
ATOM 10964 N N . GLY H 2 104 ? 32.796 144.207 39.003 1.00 33.03 101 GLY I N 1
ATOM 10965 C CA . GLY H 2 104 ? 31.407 144.632 38.858 1.00 29.37 101 GLY I CA 1
ATOM 10966 C C . GLY H 2 104 ? 30.467 143.951 39.835 1.00 30.48 101 GLY I C 1
ATOM 10967 O O . GLY H 2 104 ? 29.546 144.577 40.370 1.00 34.32 101 GLY I O 1
ATOM 10968 N N . GLU H 2 105 ? 30.702 142.674 40.119 1.00 28.98 102 GLU I N 1
ATOM 10969 C CA . GLU H 2 105 ? 29.792 142.005 41.035 1.00 32.65 102 GLU I CA 1
ATOM 10970 C C . GLU H 2 105 ? 30.026 142.409 42.484 1.00 36.61 102 GLU I C 1
ATOM 10971 O O . GLU H 2 105 ? 29.107 142.287 43.304 1.00 37.14 102 GLU I O 1
ATOM 10977 N N . ASP H 2 106 ? 31.186 142.977 42.798 1.00 35.37 103 ASP I N 1
ATOM 10978 C CA . ASP H 2 106 ? 31.484 143.418 44.156 1.00 36.26 103 ASP I CA 1
ATOM 10979 C C . ASP H 2 106 ? 31.134 144.877 44.410 1.00 33.96 103 ASP I C 1
ATOM 10980 O O . ASP H 2 106 ? 31.289 145.344 45.541 1.00 35.62 103 ASP I O 1
ATOM 10985 N N . LEU H 2 107 ? 30.601 145.579 43.413 1.00 34.15 104 LEU I N 1
ATOM 10986 C CA . LEU H 2 107 ? 30.188 146.972 43.549 1.00 39.22 104 LEU I CA 1
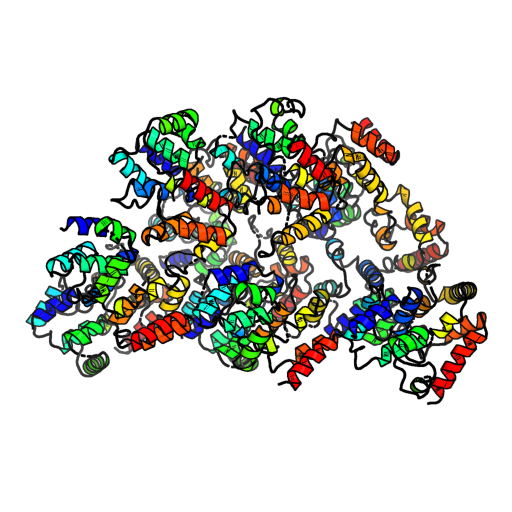ATOM 10987 C C . LEU H 2 107 ? 28.669 147.031 43.649 1.00 33.97 104 LEU I C 1
ATOM 10988 O O . LEU H 2 107 ? 27.971 146.365 42.879 1.00 41.83 104 LEU I O 1
ATOM 10993 N N . ASP H 2 108 ? 28.148 147.790 44.613 1.00 39.18 105 ASP I N 1
ATOM 10994 C CA . ASP H 2 108 ? 26.709 148.029 44.581 1.00 37.70 105 ASP I CA 1
ATOM 10995 C C . ASP H 2 108 ? 26.428 149.326 43.818 1.00 42.47 105 ASP I C 1
ATOM 10996 O O . ASP H 2 108 ? 27.343 150.012 43.340 1.00 32.43 105 ASP I O 1
ATOM 11001 N N . LYS H 2 109 ? 25.139 149.656 43.681 1.00 36.10 106 LYS I N 1
ATOM 11002 C CA . LYS H 2 109 ? 24.755 150.777 42.826 1.00 39.79 106 LYS I CA 1
ATOM 11003 C C . LYS H 2 109 ? 25.308 152.092 43.357 1.00 39.70 106 LYS I C 1
ATOM 11004 O O . LYS H 2 109 ? 25.705 152.968 42.578 1.00 34.73 106 LYS I O 1
ATOM 11010 N N . SER H 2 110 ? 25.359 152.241 44.684 1.00 34.39 107 SER I N 1
ATOM 11011 C CA . SER H 2 110 ? 25.920 153.456 45.257 1.00 34.53 107 SER I CA 1
ATOM 11012 C C . SER H 2 110 ? 27.402 153.579 44.916 1.00 34.80 107 SER I C 1
ATOM 11013 O O . SER H 2 110 ? 27.884 154.670 44.571 1.00 37.70 107 SER I O 1
ATOM 11016 N N . ASP H 2 111 ? 28.137 152.462 44.989 1.00 33.90 108 ASP I N 1
ATOM 11017 C CA . ASP H 2 111 ? 29.547 152.464 44.600 1.00 34.36 108 ASP I CA 1
ATOM 11018 C C . ASP H 2 111 ? 29.721 152.877 43.142 1.00 30.12 108 ASP I C 1
ATOM 11019 O O . ASP H 2 111 ? 30.655 153.615 42.805 1.00 30.93 108 ASP I O 1
ATOM 11024 N N . VAL H 2 112 ? 28.882 152.344 42.251 1.00 32.32 109 VAL I N 1
ATOM 11025 C CA . VAL H 2 112 ? 29.020 152.661 40.831 1.00 31.95 109 VAL I CA 1
ATOM 11026 C C . VAL H 2 112 ? 28.725 154.134 40.580 1.00 33.20 109 VAL I C 1
ATOM 11027 O O . VAL H 2 112 ? 29.385 154.776 39.755 1.00 36.59 109 VAL I O 1
ATOM 11031 N N . SER H 2 113 ? 27.718 154.690 41.263 1.00 36.93 110 SER I N 1
ATOM 11032 C CA . SER H 2 113 ? 27.464 156.127 41.145 1.00 39.68 110 SER I CA 1
ATOM 11033 C C . SER H 2 113 ? 28.675 156.939 41.600 1.00 31.87 110 SER I C 1
ATOM 11034 O O . SER H 2 113 ? 29.075 157.902 40.933 1.00 36.66 110 SER I O 1
ATOM 11037 N N . SER H 2 114 ? 29.284 156.555 42.727 1.00 34.16 111 SER I N 1
ATOM 11038 C CA . SER H 2 114 ? 30.466 157.278 43.192 1.00 29.04 111 SER I CA 1
ATOM 11039 C C . SER H 2 114 ? 31.604 157.194 42.177 1.00 32.82 111 SER I C 1
ATOM 11040 O O . SER H 2 114 ? 32.238 158.212 41.840 1.00 31.31 111 SER I O 1
ATOM 11043 N N . LEU H 2 115 ? 31.838 155.995 41.638 1.00 31.85 112 LEU I N 1
ATOM 11044 C CA . LEU H 2 115 ? 32.899 155.809 40.653 1.00 32.52 112 LEU I CA 1
ATOM 11045 C C . LEU H 2 115 ? 32.650 156.652 39.405 1.00 36.43 112 LEU I C 1
ATOM 11046 O O . LEU H 2 115 ? 33.576 157.282 38.876 1.00 36.63 112 LEU I O 1
ATOM 11051 N N . ILE H 2 116 ? 31.408 156.669 38.916 1.00 37.29 113 ILE I N 1
ATOM 11052 C CA . ILE H 2 116 ? 31.087 157.464 37.734 1.00 37.30 113 ILE I CA 1
ATOM 11053 C C . ILE H 2 116 ? 31.321 158.944 38.009 1.00 38.56 113 ILE I C 1
ATOM 11054 O O . ILE H 2 116 ? 31.847 159.677 37.161 1.00 41.23 113 ILE I O 1
ATOM 11059 N N . PHE H 2 117 ? 30.951 159.408 39.199 1.00 37.72 114 PHE I N 1
ATOM 11060 C CA . PHE H 2 117 ? 31.217 160.806 39.521 1.00 47.85 114 PHE I CA 1
ATOM 11061 C C . PHE H 2 117 ? 32.712 161.112 39.445 1.00 47.27 114 PHE I C 1
ATOM 11062 O O . PHE H 2 117 ? 33.118 162.143 38.891 1.00 42.30 114 PHE I O 1
ATOM 11070 N N . LEU H 2 118 ? 33.554 160.213 39.960 1.00 43.34 115 LEU I N 1
ATOM 11071 C CA . LEU H 2 118 ? 34.998 160.471 39.883 1.00 44.23 115 LEU I CA 1
ATOM 11072 C C . LEU H 2 118 ? 35.514 160.435 38.446 1.00 45.92 115 LEU I C 1
ATOM 11073 O O . LEU H 2 118 ? 36.363 161.250 38.057 1.00 49.28 115 LEU I O 1
ATOM 11086 N N . LYS H 2 120 ? 33.901 160.876 35.463 1.00 83.51 117 LYS I N 1
ATOM 11087 C CA . LYS H 2 120 ? 33.306 161.717 34.425 1.00 79.54 117 LYS I CA 1
ATOM 11088 C C . LYS H 2 120 ? 34.265 162.807 33.954 1.00 92.20 117 LYS I C 1
ATOM 11089 O O . LYS H 2 120 ? 34.199 163.230 32.792 1.00 91.40 117 LYS I O 1
ATOM 11095 N N . ASP H 2 121 ? 35.167 163.263 34.833 1.00 74.53 118 ASP I N 1
ATOM 11096 C CA . ASP H 2 121 ? 36.134 164.289 34.452 1.00 71.92 118 ASP I CA 1
ATOM 11097 C C . ASP H 2 121 ? 37.049 163.814 33.331 1.00 76.58 118 ASP I C 1
ATOM 11098 O O . ASP H 2 121 ? 37.515 164.627 32.524 1.00 75.37 118 ASP I O 1
ATOM 11103 N N . TYR H 2 122 ? 37.295 162.511 33.247 1.00 70.04 119 TYR I N 1
ATOM 11104 C CA . TYR H 2 122 ? 38.159 161.954 32.222 1.00 68.82 119 TYR I CA 1
ATOM 11105 C C . TYR H 2 122 ? 37.370 161.500 31.009 1.00 74.33 119 TYR I C 1
ATOM 11106 O O . TYR H 2 122 ? 37.969 161.000 30.051 1.00 73.99 119 TYR I O 1
ATOM 11123 N N . SER H 2 129 ? 21.989 157.492 31.989 1.00 100.70 126 SER I N 1
ATOM 11124 C CA . SER H 2 129 ? 23.413 157.488 32.308 1.00 98.23 126 SER I CA 1
ATOM 11125 C C . SER H 2 129 ? 23.648 157.269 33.804 1.00 100.26 126 SER I C 1
ATOM 11126 O O . SER H 2 129 ? 24.787 157.109 34.242 1.00 96.14 126 SER I O 1
ATOM 11129 N N . LYS H 2 130 ? 22.565 157.267 34.586 1.00 103.43 127 LYS I N 1
ATOM 11130 C CA . LYS H 2 130 ? 22.634 157.009 36.020 1.00 99.82 127 LYS I CA 1
ATOM 11131 C C . LYS H 2 130 ? 22.297 155.568 36.380 1.00 94.31 127 LYS I C 1
ATOM 11132 O O . LYS H 2 130 ? 22.518 155.164 37.527 1.00 86.80 127 LYS I O 1
ATOM 11138 N N . GLU H 2 131 ? 21.782 154.783 35.432 1.00 92.23 128 GLU I N 1
ATOM 11139 C CA . GLU H 2 131 ? 21.521 153.364 35.637 1.00 83.53 128 GLU I CA 1
ATOM 11140 C C . GLU H 2 131 ? 22.547 152.481 34.932 1.00 79.19 128 GLU I C 1
ATOM 11141 O O . GLU H 2 131 ? 22.304 151.284 34.744 1.00 76.56 128 GLU I O 1
ATOM 11147 N N . LYS H 2 132 ? 23.685 153.050 34.532 1.00 69.37 129 LYS I N 1
ATOM 11148 C CA . LYS H 2 132 ? 24.733 152.272 33.884 1.00 62.74 129 LYS I CA 1
ATOM 11149 C C . LYS H 2 132 ? 25.361 151.310 34.882 1.00 59.87 129 LYS I C 1
ATOM 11150 O O . LYS H 2 132 ? 25.736 151.711 35.986 1.00 52.18 129 LYS I O 1
ATOM 11156 N N . SER H 2 133 ? 25.485 150.044 34.492 1.00 55.73 130 SER I N 1
ATOM 11157 C CA . SER H 2 133 ? 26.216 149.080 35.300 1.00 47.88 130 SER I CA 1
ATOM 11158 C C . SER H 2 133 ? 27.715 149.347 35.209 1.00 45.81 130 SER I C 1
ATOM 11159 O O . SER H 2 133 ? 28.179 150.161 34.404 1.00 45.35 130 SER I O 1
ATOM 11162 N N . PHE H 2 134 ? 28.486 148.641 36.046 1.00 42.08 131 PHE I N 1
ATOM 11163 C CA . PHE H 2 134 ? 29.940 148.756 35.956 1.00 41.83 131 PHE I CA 1
ATOM 11164 C C . PHE H 2 134 ? 30.451 148.269 34.603 1.00 37.57 131 PHE I C 1
ATOM 11165 O O . PHE H 2 134 ? 31.416 148.821 34.060 1.00 37.02 131 PHE I O 1
ATOM 11173 N N . LEU H 2 135 ? 29.834 147.220 34.051 1.00 34.95 132 LEU I N 1
ATOM 11174 C CA . LEU H 2 135 ? 30.292 146.694 32.769 1.00 39.14 132 LEU I CA 1
ATOM 11175 C C . LEU H 2 135 ? 30.029 147.691 31.645 1.00 36.27 132 LEU I C 1
ATOM 11176 O O . LEU H 2 135 ? 30.848 147.846 30.731 1.00 38.59 132 LEU I O 1
ATOM 11181 N N . ASP H 2 136 ? 28.903 148.403 31.717 1.00 47.04 133 ASP I N 1
ATOM 11182 C CA . ASP H 2 136 ? 28.646 149.473 30.760 1.00 48.79 133 ASP I CA 1
ATOM 11183 C C . ASP H 2 136 ? 29.723 150.547 30.838 1.00 46.63 133 ASP I C 1
ATOM 11184 O O . ASP H 2 136 ? 30.250 150.995 29.810 1.00 43.20 133 ASP I O 1
ATOM 11189 N N . LEU H 2 137 ? 30.069 150.959 32.060 1.00 38.98 134 LEU I N 1
ATOM 11190 C CA . LEU H 2 137 ? 31.131 151.940 32.246 1.00 42.50 134 LEU I CA 1
ATOM 11191 C C . LEU H 2 137 ? 32.457 151.430 31.688 1.00 48.63 134 LEU I C 1
ATOM 11192 O O . LEU H 2 137 ? 33.235 152.197 31.110 1.00 46.95 134 LEU I O 1
ATOM 11197 N N . VAL H 2 138 ? 32.746 150.147 31.875 1.00 41.34 135 VAL I N 1
ATOM 11198 C CA . VAL H 2 138 ? 34.061 149.623 31.414 1.00 43.63 135 VAL I CA 1
ATOM 11199 C C . VAL H 2 138 ? 34.125 149.748 29.881 1.00 46.25 135 VAL I C 1
ATOM 11200 O O . VAL H 2 138 ? 35.159 150.175 29.364 1.00 51.03 135 VAL I O 1
ATOM 11204 N N . VAL H 2 139 ? 33.044 149.405 29.193 1.00 45.95 136 VAL I N 1
ATOM 11205 C CA . VAL H 2 139 ? 33.032 149.432 27.707 1.00 49.26 136 VAL I CA 1
ATOM 11206 C C . VAL H 2 139 ? 33.228 150.879 27.229 1.00 52.06 136 VAL I C 1
ATOM 11207 O O . VAL H 2 139 ? 34.073 151.099 26.360 1.00 58.72 136 VAL I O 1
ATOM 11211 N N . GLU H 2 140 ? 32.527 151.827 27.834 1.00 62.21 137 GLU I N 1
ATOM 11212 C CA . GLU H 2 140 ? 32.715 153.253 27.478 1.00 57.31 137 GLU I CA 1
ATOM 11213 C C . GLU H 2 140 ? 34.184 153.639 27.707 1.00 67.65 137 GLU I C 1
ATOM 11214 O O . GLU H 2 140 ? 34.735 154.363 26.868 1.00 73.66 137 GLU I O 1
ATOM 11220 N N . LEU H 2 141 ? 34.800 153.140 28.776 1.00 52.72 138 LEU I N 1
ATOM 11221 C CA . LEU H 2 141 ? 36.213 153.462 29.078 1.00 51.34 138 LEU I CA 1
ATOM 11222 C C . LEU H 2 141 ? 37.125 152.771 28.055 1.00 60.24 138 LEU I C 1
ATOM 11223 O O . LEU H 2 141 ? 38.175 153.340 27.725 1.00 57.96 138 LEU I O 1
ATOM 11228 N N . GLU H 2 142 ? 36.748 151.580 27.596 1.00 57.02 139 GLU I N 1
ATOM 11229 C CA . GLU H 2 142 ? 37.539 150.917 26.562 1.00 55.04 139 GLU I CA 1
ATOM 11230 C C . GLU H 2 142 ? 37.434 151.675 25.247 1.00 50.67 139 GLU I C 1
ATOM 11231 O O . GLU H 2 142 ? 38.439 151.885 24.555 1.00 62.11 139 GLU I O 1
ATOM 11237 N N . LYS H 2 143 ? 36.221 152.115 24.905 1.00 56.01 140 LYS I N 1
ATOM 11238 C CA . LYS H 2 143 ? 36.016 152.900 23.693 1.00 59.71 140 LYS I CA 1
ATOM 11239 C C . LYS H 2 143 ? 36.814 154.191 23.731 1.00 60.97 140 LYS I C 1
ATOM 11240 O O . LYS H 2 143 ? 37.257 154.683 22.688 1.00 64.75 140 LYS I O 1
ATOM 11246 N N . LEU H 2 144 ? 37.040 154.733 24.918 1.00 54.80 141 LEU I N 1
ATOM 11247 C CA . LEU H 2 144 ? 37.789 155.968 25.074 1.00 58.12 141 LEU I CA 1
ATOM 11248 C C . LEU H 2 144 ? 39.280 155.771 25.320 1.00 62.61 141 LEU I C 1
ATOM 11249 O O . LEU H 2 144 ? 39.954 156.759 25.646 1.00 71.26 141 LEU I O 1
ATOM 11254 N N . ASN H 2 145 ? 39.814 154.546 25.181 1.00 52.32 142 ASN I N 1
ATOM 11255 C CA . ASN H 2 145 ? 41.230 154.293 25.478 1.00 59.96 142 ASN I CA 1
ATOM 11256 C C . ASN H 2 145 ? 41.591 154.635 26.919 1.00 58.52 142 ASN I C 1
ATOM 11257 O O . ASN H 2 145 ? 42.726 155.008 27.214 1.00 64.00 142 ASN I O 1
ATOM 11262 N N . LEU H 2 146 ? 40.663 154.491 27.858 1.00 57.80 143 LEU I N 1
ATOM 11263 C CA . LEU H 2 146 ? 40.990 154.803 29.242 1.00 54.34 143 LEU I CA 1
ATOM 11264 C C . LEU H 2 146 ? 41.196 153.576 30.124 1.00 55.22 143 LEU I C 1
ATOM 11265 O O . LEU H 2 146 ? 41.680 153.719 31.248 1.00 47.80 143 LEU I O 1
ATOM 11270 N N . VAL H 2 147 ? 40.833 152.387 29.656 1.00 53.80 144 VAL I N 1
ATOM 11271 C CA . VAL H 2 147 ? 41.069 151.150 30.390 1.00 43.15 144 VAL I CA 1
ATOM 11272 C C . VAL H 2 147 ? 41.351 150.045 29.379 1.00 52.61 144 VAL I C 1
ATOM 11273 O O . VAL H 2 147 ? 40.799 150.038 28.276 1.00 50.38 144 VAL I O 1
ATOM 11277 N N . ALA H 2 148 ? 42.242 149.131 29.746 1.00 51.12 145 ALA I N 1
ATOM 11278 C CA . ALA H 2 148 ? 42.646 148.023 28.891 1.00 46.53 145 ALA I CA 1
ATOM 11279 C C . ALA H 2 148 ? 43.325 146.982 29.770 1.00 48.86 145 ALA I C 1
ATOM 11280 O O . ALA H 2 148 ? 43.672 147.278 30.919 1.00 46.50 145 ALA I O 1
ATOM 11282 N N . PRO H 2 149 ? 43.504 145.749 29.278 1.00 47.58 146 PRO I N 1
ATOM 11283 C CA . PRO H 2 149 ? 44.195 144.738 30.099 1.00 46.93 146 PRO I CA 1
ATOM 11284 C C . PRO H 2 149 ? 45.557 145.193 30.599 1.00 52.15 146 PRO I C 1
ATOM 11285 O O . PRO H 2 149 ? 45.973 144.789 31.691 1.00 52.85 146 PRO I O 1
ATOM 11289 N N . ASP H 2 150 ? 46.259 146.030 29.835 1.00 44.84 147 ASP I N 1
ATOM 11290 C CA . ASP H 2 150 ? 47.567 146.556 30.207 1.00 50.84 147 ASP I CA 1
ATOM 11291 C C . ASP H 2 150 ? 47.504 148.024 30.622 1.00 51.50 147 ASP I C 1
ATOM 11292 O O . ASP H 2 150 ? 48.540 148.687 30.693 1.00 51.60 147 ASP I O 1
ATOM 11297 N N . GLN H 2 151 ? 46.298 148.551 30.905 1.00 47.47 148 GLN I N 1
ATOM 11298 C CA . GLN H 2 151 ? 46.119 149.962 31.265 1.00 50.86 148 GLN I CA 1
ATOM 11299 C C . GLN H 2 151 ? 45.059 150.042 32.374 1.00 45.07 148 GLN I C 1
ATOM 11300 O O . GLN H 2 151 ? 43.895 150.369 32.137 1.00 48.98 148 GLN I O 1
ATOM 11306 N N . LEU H 2 152 ? 45.474 149.749 33.607 1.00 45.36 149 LEU I N 1
ATOM 11307 C CA . LEU H 2 152 ? 44.540 149.662 34.721 1.00 48.63 149 LEU I CA 1
ATOM 11308 C C . LEU H 2 152 ? 44.783 150.700 35.807 1.00 49.42 149 LEU I C 1
ATOM 11309 O O . LEU H 2 152 ? 44.094 150.665 36.832 1.00 44.75 149 LEU I O 1
ATOM 11314 N N . ASP H 2 153 ? 45.726 151.629 35.613 1.00 46.63 150 ASP I N 1
ATOM 11315 C CA . ASP H 2 153 ? 46.089 152.543 36.694 1.00 44.18 150 ASP I CA 1
ATOM 11316 C C . ASP H 2 153 ? 44.952 153.504 37.037 1.00 46.34 150 ASP I C 1
ATOM 11317 O O . ASP H 2 153 ? 44.719 153.797 38.213 1.00 43.31 150 ASP I O 1
ATOM 11322 N N . LEU H 2 154 ? 44.251 154.028 36.028 1.00 45.54 151 LEU I N 1
ATOM 11323 C CA . LEU H 2 154 ? 43.151 154.953 36.295 1.00 47.30 151 LEU I CA 1
ATOM 11324 C C . LEU H 2 154 ? 42.004 154.265 37.025 1.00 43.40 151 LEU I C 1
ATOM 11325 O O . LEU H 2 154 ? 41.459 154.806 37.998 1.00 39.18 151 LEU I O 1
ATOM 11330 N N . LEU H 2 155 ? 41.630 153.067 36.581 1.00 43.15 152 LEU I N 1
ATOM 11331 C CA . LEU H 2 155 ? 40.574 152.334 37.265 1.00 40.09 152 LEU I CA 1
ATOM 11332 C C . LEU H 2 155 ? 40.970 152.030 38.700 1.00 43.23 152 LEU I C 1
ATOM 11333 O O . LEU H 2 155 ? 40.158 152.176 39.629 1.00 36.28 152 LEU I O 1
ATOM 11338 N N . GLU H 2 156 ? 42.225 151.611 38.898 1.00 37.26 153 GLU I N 1
ATOM 11339 C CA . GLU H 2 156 ? 42.728 151.322 40.237 1.00 39.25 153 GLU I CA 1
ATOM 11340 C C . GLU H 2 156 ? 42.690 152.566 41.122 1.00 40.05 153 GLU I C 1
ATOM 11341 O O . GLU H 2 156 ? 42.296 152.496 42.294 1.00 38.09 153 GLU I O 1
ATOM 11347 N N . LYS H 2 157 ? 43.112 153.714 40.585 1.00 38.40 154 LYS I N 1
ATOM 11348 C CA . LYS H 2 157 ? 43.096 154.949 41.364 1.00 41.35 154 LYS I CA 1
ATOM 11349 C C . LYS H 2 157 ? 41.676 155.335 41.754 1.00 38.95 154 LYS I C 1
ATOM 11350 O O . LYS H 2 157 ? 41.420 155.716 42.901 1.00 38.58 154 LYS I O 1
ATOM 11356 N N . CYS H 2 158 ? 40.734 155.229 40.816 1.00 39.02 155 CYS I N 1
ATOM 11357 C CA . CYS H 2 158 ? 39.356 155.597 41.135 1.00 35.03 155 CYS I CA 1
ATOM 11358 C C . CYS H 2 158 ? 38.735 154.626 42.135 1.00 32.68 155 CYS I C 1
ATOM 11359 O O . CYS H 2 158 ? 38.004 155.050 43.041 1.00 36.88 155 CYS I O 1
ATOM 11362 N N . LEU H 2 159 ? 39.042 153.331 42.023 1.00 33.13 156 LEU I N 1
ATOM 11363 C CA . LEU H 2 159 ? 38.564 152.376 43.024 1.00 31.48 156 LEU I CA 1
ATOM 11364 C C . LEU H 2 159 ? 39.145 152.683 44.400 1.00 38.88 156 LEU I C 1
ATOM 11365 O O . LEU H 2 159 ? 38.443 152.592 45.413 1.00 34.86 156 LEU I O 1
ATOM 11370 N N . LYS H 2 160 ? 40.424 153.057 44.459 1.00 36.84 157 LYS I N 1
ATOM 11371 C CA . LYS H 2 160 ? 40.998 153.464 45.736 1.00 33.58 157 LYS I CA 1
ATOM 11372 C C . LYS H 2 160 ? 40.314 154.711 46.279 1.00 34.59 157 LYS I C 1
ATOM 11373 O O . LYS H 2 160 ? 40.042 154.808 47.482 1.00 31.79 157 LYS I O 1
ATOM 11379 N N . ASN H 2 161 ? 40.017 155.675 45.405 1.00 33.17 158 ASN I N 1
ATOM 11380 C CA . ASN H 2 161 ? 39.464 156.939 45.867 1.00 37.31 158 ASN I CA 1
ATOM 11381 C C . ASN H 2 161 ? 38.018 156.799 46.363 1.00 39.73 158 ASN I C 1
ATOM 11382 O O . ASN H 2 161 ? 37.566 157.639 47.142 1.00 37.82 158 ASN I O 1
ATOM 11387 N N . ILE H 2 162 ? 37.301 155.743 45.990 1.00 34.32 159 ILE I N 1
ATOM 11388 C CA . ILE H 2 162 ? 35.995 155.464 46.601 1.00 37.13 159 ILE I CA 1
ATOM 11389 C C . ILE H 2 162 ? 36.122 154.451 47.742 1.00 38.26 159 ILE I C 1
ATOM 11390 O O . ILE H 2 162 ? 35.124 153.884 48.185 1.00 39.90 159 ILE I O 1
ATOM 11395 N N . HIS H 2 163 ? 37.341 154.244 48.242 1.00 39.86 160 HIS I N 1
ATOM 11396 C CA . HIS H 2 163 ? 37.630 153.424 49.415 1.00 35.90 160 HIS I CA 1
ATOM 11397 C C . HIS H 2 163 ? 37.345 151.937 49.197 1.00 34.27 160 HIS I C 1
ATOM 11398 O O . HIS H 2 163 ? 37.132 151.196 50.154 1.00 37.77 160 HIS I O 1
ATOM 11405 N N . ARG H 2 164 ? 37.470 151.448 47.965 1.00 31.24 161 ARG I N 1
ATOM 11406 C CA . ARG H 2 164 ? 37.378 150.012 47.708 1.00 30.72 161 ARG I CA 1
ATOM 11407 C C . ARG H 2 164 ? 38.789 149.449 47.516 1.00 34.12 161 ARG I C 1
ATOM 11408 O O . ARG H 2 164 ? 39.202 149.050 46.425 1.00 33.78 161 ARG I O 1
ATOM 11416 N N . ILE H 2 165 ? 39.540 149.432 48.625 1.00 33.25 162 ILE I N 1
ATOM 11417 C CA . ILE H 2 165 ? 40.915 148.922 48.595 1.00 33.34 162 ILE I CA 1
ATOM 11418 C C . ILE H 2 165 ? 40.928 147.442 48.255 1.00 33.35 162 ILE I C 1
ATOM 11419 O O . ILE H 2 165 ? 41.862 146.951 47.610 1.00 33.34 162 ILE I O 1
ATOM 11424 N N . ASP H 2 166 ? 39.884 146.714 48.653 1.00 33.43 163 ASP I N 1
ATOM 11425 C CA . ASP H 2 166 ? 39.791 145.302 48.302 1.00 36.89 163 ASP I CA 1
ATOM 11426 C C . ASP H 2 166 ? 39.778 145.109 46.785 1.00 35.41 163 ASP I C 1
ATOM 11427 O O . ASP H 2 166 ? 40.420 144.189 46.256 1.00 39.30 163 ASP I O 1
ATOM 11432 N N . LEU H 2 167 ? 39.076 145.986 46.055 1.00 32.17 164 LEU I N 1
ATOM 11433 C CA . LEU H 2 167 ? 39.028 145.839 44.600 1.00 34.48 164 LEU I CA 1
ATOM 11434 C C . LEU H 2 167 ? 40.333 146.293 43.948 1.00 31.46 164 LEU I C 1
ATOM 11435 O O . LEU H 2 167 ? 40.765 145.715 42.940 1.00 35.35 164 LEU I O 1
ATOM 11440 N N . LYS H 2 168 ? 40.975 147.330 44.506 1.00 34.61 165 LYS I N 1
ATOM 11441 C CA . LYS H 2 168 ? 42.326 147.676 44.057 1.00 40.46 165 LYS I CA 1
ATOM 11442 C C . LYS H 2 168 ? 43.259 146.481 44.197 1.00 42.88 165 LYS I C 1
ATOM 11443 O O . LYS H 2 168 ? 44.079 146.217 43.311 1.00 41.80 165 LYS I O 1
ATOM 11449 N N . THR H 2 169 ? 43.116 145.726 45.291 1.00 39.84 166 THR I N 1
ATOM 11450 C CA . THR H 2 169 ? 43.961 144.555 45.517 1.00 41.15 166 THR I CA 1
ATOM 11451 C C . THR H 2 169 ? 43.678 143.459 44.492 1.00 44.20 166 THR I C 1
ATOM 11452 O O . THR H 2 169 ? 44.603 142.761 44.058 1.00 39.71 166 THR I O 1
ATOM 11456 N N . LYS H 2 170 ? 42.408 143.274 44.104 1.00 36.89 167 LYS I N 1
ATOM 11457 C CA . LYS H 2 170 ? 42.120 142.336 43.010 1.00 37.32 167 LYS I CA 1
ATOM 11458 C C . LYS H 2 170 ? 42.845 142.748 41.730 1.00 39.10 167 LYS I C 1
ATOM 11459 O O . LYS H 2 170 ? 43.379 141.903 40.991 1.00 34.52 167 LYS I O 1
ATOM 11465 N N . ILE H 2 171 ? 42.878 144.051 41.453 1.00 35.65 168 ILE I N 1
ATOM 11466 C CA . ILE H 2 171 ? 43.605 144.511 40.270 1.00 39.96 168 ILE I CA 1
ATOM 11467 C C . ILE H 2 171 ? 45.097 144.219 40.416 1.00 44.14 168 ILE I C 1
ATOM 11468 O O . ILE H 2 171 ? 45.761 143.778 39.462 1.00 38.89 168 ILE I O 1
ATOM 11473 N N . GLN H 2 172 ? 45.645 144.445 41.617 1.00 39.71 169 GLN I N 1
ATOM 11474 C CA . GLN H 2 172 ? 47.078 144.228 41.826 1.00 47.26 169 GLN I CA 1
ATOM 11475 C C . GLN H 2 172 ? 47.445 142.761 41.654 1.00 42.63 169 GLN I C 1
ATOM 11476 O O . GLN H 2 172 ? 48.482 142.437 41.068 1.00 49.48 169 GLN I O 1
ATOM 11482 N N . LYS H 2 173 ? 46.616 141.857 42.178 1.00 45.16 170 LYS I N 1
ATOM 11483 C CA . LYS H 2 173 ? 46.881 140.435 41.997 1.00 47.40 170 LYS I CA 1
ATOM 11484 C C . LYS H 2 173 ? 46.772 140.033 40.530 1.00 51.31 170 LYS I C 1
ATOM 11485 O O . LYS H 2 173 ? 47.508 139.151 40.069 1.00 51.65 170 LYS I O 1
ATOM 11491 N N . TYR H 2 174 ? 45.867 140.663 39.777 1.00 48.81 171 TYR I N 1
ATOM 11492 C CA . TYR H 2 174 ? 45.834 140.394 38.345 1.00 48.33 171 TYR I CA 1
ATOM 11493 C C . TYR H 2 174 ? 47.134 140.825 37.685 1.00 51.72 171 TYR I C 1
ATOM 11494 O O . TYR H 2 174 ? 47.698 140.098 36.861 1.00 53.70 171 TYR I O 1
ATOM 11503 N N . LYS H 2 175 ? 47.601 142.032 38.006 1.00 50.20 172 LYS I N 1
ATOM 11504 C CA . LYS H 2 175 ? 48.835 142.522 37.399 1.00 53.41 172 LYS I CA 1
ATOM 11505 C C . LYS H 2 175 ? 50.014 141.623 37.758 1.00 54.34 172 LYS I C 1
ATOM 11506 O O . LYS H 2 175 ? 50.879 141.352 36.918 1.00 57.46 172 LYS I O 1
ATOM 11512 N N . GLN H 2 176 ? 50.053 141.124 38.997 1.00 58.60 173 GLN I N 1
ATOM 11513 C CA . GLN H 2 176 ? 51.113 140.187 39.363 1.00 59.30 173 GLN I CA 1
ATOM 11514 C C . GLN H 2 176 ? 50.981 138.862 38.616 1.00 62.00 173 GLN I C 1
ATOM 11515 O O . GLN H 2 176 ? 51.990 138.209 38.337 1.00 62.82 173 GLN I O 1
ATOM 11521 N N . SER H 2 177 ? 49.757 138.448 38.277 1.00 62.30 174 SER I N 1
ATOM 11522 C CA . SER H 2 177 ? 49.596 137.205 37.524 1.00 58.42 174 SER I CA 1
ATOM 11523 C C . SER H 2 177 ? 50.169 137.315 36.114 1.00 72.39 174 SER I C 1
ATOM 11524 O O . SER H 2 177 ? 50.558 136.301 35.523 1.00 72.62 174 SER I O 1
ATOM 11527 N N . VAL H 2 178 ? 50.236 138.520 35.561 1.00 65.92 175 VAL I N 1
ATOM 11528 C CA . VAL H 2 178 ? 50.768 138.703 34.223 1.00 67.74 175 VAL I CA 1
ATOM 11529 C C . VAL H 2 178 ? 52.298 138.696 34.240 1.00 71.64 175 VAL I C 1
ATOM 11530 O O . VAL H 2 178 ? 52.921 139.411 35.023 1.00 78.63 175 VAL I O 1
ATOM 11542 N N . SER I 2 5 ? -10.212 127.087 33.183 1.00 62.02 2 SER J N 1
ATOM 11543 C CA . SER I 2 5 ? -10.520 128.231 32.336 1.00 66.16 2 SER J CA 1
ATOM 11544 C C . SER I 2 5 ? -9.604 129.403 32.658 1.00 57.82 2 SER J C 1
ATOM 11545 O O . SER I 2 5 ? -8.964 129.459 33.707 1.00 54.69 2 SER J O 1
ATOM 11548 N N . ALA I 2 6 ? -9.594 130.381 31.751 1.00 55.15 3 ALA J N 1
ATOM 11549 C CA . ALA I 2 6 ? -8.817 131.591 31.985 1.00 48.34 3 ALA J CA 1
ATOM 11550 C C . ALA I 2 6 ? -9.443 132.454 33.065 1.00 53.95 3 ALA J C 1
ATOM 11551 O O . ALA I 2 6 ? -8.729 133.190 33.753 1.00 46.10 3 ALA J O 1
ATOM 11553 N N . GLU I 2 7 ? -10.770 132.388 33.214 1.00 56.32 4 GLU J N 1
ATOM 11554 C CA . GLU I 2 7 ? -11.446 133.119 34.282 1.00 52.30 4 GLU J CA 1
ATOM 11555 C C . GLU I 2 7 ? -10.940 132.694 35.659 1.00 48.21 4 GLU J C 1
ATOM 11556 O O . GLU I 2 7 ? -10.698 133.541 36.532 1.00 48.40 4 GLU J O 1
ATOM 11562 N N . VAL I 2 8 ? -10.751 131.388 35.869 1.00 48.83 5 VAL J N 1
ATOM 11563 C CA . VAL I 2 8 ? -10.281 130.915 37.171 1.00 50.95 5 VAL J CA 1
ATOM 11564 C C . VAL I 2 8 ? -8.825 131.310 37.397 1.00 42.03 5 VAL J C 1
ATOM 11565 O O . VAL I 2 8 ? -8.453 131.764 38.488 1.00 39.00 5 VAL J O 1
ATOM 11569 N N . ILE I 2 9 ? -7.987 131.186 36.363 1.00 43.16 6 ILE J N 1
ATOM 11570 C CA . ILE I 2 9 ? -6.588 131.594 36.491 1.00 42.75 6 ILE J CA 1
ATOM 11571 C C . ILE I 2 9 ? -6.501 133.074 36.835 1.00 42.30 6 ILE J C 1
ATOM 11572 O O . ILE I 2 9 ? -5.738 133.481 37.724 1.00 39.75 6 ILE J O 1
ATOM 11577 N N . GLY I 2 10 ? -7.308 133.897 36.154 1.00 37.77 7 GLY J N 1
ATOM 11578 C CA . GLY I 2 10 ? -7.323 135.322 36.439 1.00 40.90 7 GLY J CA 1
ATOM 11579 C C . GLY I 2 10 ? -7.775 135.644 37.853 1.00 38.23 7 GLY J C 1
ATOM 11580 O O . GLY I 2 10 ? -7.209 136.529 38.505 1.00 33.89 7 GLY J O 1
ATOM 11581 N N . GLN I 2 11 ? -8.811 134.947 38.340 1.00 39.34 8 GLN J N 1
ATOM 11582 C CA . GLN I 2 11 ? -9.249 135.152 39.720 1.00 40.11 8 GLN J CA 1
ATOM 11583 C C . GLN I 2 11 ? -8.120 134.869 40.695 1.00 38.97 8 GLN J C 1
ATOM 11584 O O . GLN I 2 11 ? -7.825 135.676 41.590 1.00 36.57 8 GLN J O 1
ATOM 11590 N N . VAL I 2 12 ? -7.481 133.711 40.528 1.00 33.70 9 VAL J N 1
ATOM 11591 C CA . VAL I 2 12 ? -6.407 133.313 41.423 1.00 35.55 9 VAL J CA 1
ATOM 11592 C C . VAL I 2 12 ? -5.284 134.340 41.399 1.00 39.31 9 VAL J C 1
ATOM 11593 O O . VAL I 2 12 ? -4.798 134.781 42.448 1.00 36.78 9 VAL J O 1
ATOM 11597 N N . GLU I 2 13 ? -4.872 134.754 40.201 1.00 37.80 10 GLU J N 1
ATOM 11598 C CA . GLU I 2 13 ? -3.734 135.660 40.099 1.00 38.76 10 GLU J CA 1
ATOM 11599 C C . GLU I 2 13 ? -4.034 137.017 40.729 1.00 39.45 10 GLU J C 1
ATOM 11600 O O . GLU I 2 13 ? -3.192 137.571 41.447 1.00 34.54 10 GLU J O 1
ATOM 11606 N N . GLU I 2 14 ? -5.227 137.569 40.487 1.00 30.83 11 GLU J N 1
ATOM 11607 C CA . GLU I 2 14 ? -5.565 138.842 41.123 1.00 34.50 11 GLU J CA 1
ATOM 11608 C C . GLU I 2 14 ? -5.737 138.725 42.644 1.00 33.55 11 GLU J C 1
ATOM 11609 O O . GLU I 2 14 ? -5.561 139.723 43.352 1.00 32.03 11 GLU J O 1
ATOM 11615 N N . ALA I 2 15 ? -6.057 137.541 43.177 1.00 32.44 12 ALA J N 1
ATOM 11616 C CA . ALA I 2 15 ? -6.274 137.448 44.619 1.00 29.00 12 ALA J CA 1
ATOM 11617 C C . ALA I 2 15 ? -4.987 137.294 45.439 1.00 35.32 12 ALA J C 1
ATOM 11618 O O . ALA I 2 15 ? -4.981 137.649 46.624 1.00 29.37 12 ALA J O 1
ATOM 11620 N N . LEU I 2 16 ? -3.897 136.800 44.853 1.00 32.12 13 LEU J N 1
ATOM 11621 C CA . LEU I 2 16 ? -2.675 136.527 45.610 1.00 33.44 13 LEU J CA 1
ATOM 11622 C C . LEU I 2 16 ? -1.890 137.799 45.897 1.00 34.77 13 LEU J C 1
ATOM 11623 O O . LEU I 2 16 ? -1.844 138.712 45.074 1.00 32.17 13 LEU J O 1
ATOM 11628 N N . ASP I 2 17 ? -1.243 137.856 47.071 1.00 28.35 14 ASP J N 1
ATOM 11629 C CA . ASP I 2 17 ? -0.388 139.012 47.301 1.00 34.06 14 ASP J CA 1
ATOM 11630 C C . ASP I 2 17 ? 1.036 138.749 46.783 1.00 34.99 14 ASP J C 1
ATOM 11631 O O . ASP I 2 17 ? 1.366 137.668 46.293 1.00 29.12 14 ASP J O 1
ATOM 11636 N N . THR I 2 18 ? 1.899 139.758 46.918 1.00 35.72 15 THR J N 1
ATOM 11637 C CA . THR I 2 18 ? 3.218 139.716 46.292 1.00 37.19 15 THR J CA 1
ATOM 11638 C C . THR I 2 18 ? 4.062 138.564 46.827 1.00 33.64 15 THR J C 1
ATOM 11639 O O . THR I 2 18 ? 4.672 137.815 46.052 1.00 36.38 15 THR J O 1
ATOM 11643 N N . ASP I 2 19 ? 4.079 138.388 48.153 1.00 30.13 16 ASP J N 1
ATOM 11644 C CA . ASP I 2 19 ? 4.851 137.308 48.761 1.00 36.10 16 ASP J CA 1
ATOM 11645 C C . ASP I 2 19 ? 4.338 135.941 48.339 1.00 28.70 16 ASP J C 1
ATOM 11646 O O . ASP I 2 19 ? 5.127 135.016 48.116 1.00 25.83 16 ASP J O 1
ATOM 11651 N N . GLU I 2 20 ? 3.017 135.772 48.278 1.00 28.47 17 GLU J N 1
ATOM 11652 C CA . GLU I 2 20 ? 2.478 134.487 47.847 1.00 26.51 17 GLU J CA 1
ATOM 11653 C C . GLU I 2 20 ? 2.823 134.225 46.390 1.00 25.86 17 GLU J C 1
ATOM 11654 O O . GLU I 2 20 ? 3.110 133.087 46.014 1.00 27.82 17 GLU J O 1
ATOM 11660 N N . LYS I 2 21 ? 2.792 135.260 45.551 1.00 24.75 18 LYS J N 1
ATOM 11661 C CA . LYS I 2 21 ? 3.157 135.049 44.154 1.00 31.23 18 LYS J CA 1
ATOM 11662 C C . LYS I 2 21 ? 4.623 134.657 44.019 1.00 29.69 18 LYS J C 1
ATOM 11663 O O . LYS I 2 21 ? 4.960 133.753 43.241 1.00 31.99 18 LYS J O 1
ATOM 11669 N N . GLU I 2 22 ? 5.512 135.302 44.782 1.00 28.58 19 GLU J N 1
ATOM 11670 C CA . GLU I 2 22 ? 6.917 134.895 44.725 1.00 28.38 19 GLU J CA 1
ATOM 11671 C C . GLU I 2 22 ? 7.087 133.455 45.205 1.00 25.31 19 GLU J C 1
ATOM 11672 O O . GLU I 2 22 ? 7.818 132.668 44.590 1.00 28.92 19 GLU J O 1
ATOM 11686 N N . LEU I 2 24 ? 4.883 131.059 44.997 1.00 28.70 21 LEU J N 1
ATOM 11687 C CA . LEU I 2 24 ? 4.348 130.189 43.958 1.00 32.68 21 LEU J CA 1
ATOM 11688 C C . LEU I 2 24 ? 5.358 130.000 42.834 1.00 29.48 21 LEU J C 1
ATOM 11689 O O . LEU I 2 24 ? 5.576 128.877 42.362 1.00 30.87 21 LEU J O 1
ATOM 11694 N N . LEU I 2 25 ? 6.000 131.087 42.398 1.00 28.20 22 LEU J N 1
ATOM 11695 C CA . LEU I 2 25 ? 7.029 130.949 41.366 1.00 28.00 22 LEU J CA 1
ATOM 11696 C C . LEU I 2 25 ? 8.164 130.049 41.836 1.00 29.70 22 LEU J C 1
ATOM 11697 O O . LEU I 2 25 ? 8.684 129.244 41.056 1.00 33.17 22 LEU J O 1
ATOM 11702 N N . PHE I 2 26 ? 8.572 130.175 43.110 1.00 27.81 23 PHE J N 1
ATOM 11703 C CA . PHE I 2 26 ? 9.647 129.319 43.622 1.00 31.82 23 PHE J CA 1
ATOM 11704 C C . PHE I 2 26 ? 9.226 127.852 43.665 1.00 30.44 23 PHE J C 1
ATOM 11705 O O . PHE I 2 26 ? 10.014 126.967 43.312 1.00 29.49 23 PHE J O 1
ATOM 11713 N N . LEU I 2 27 ? 8.005 127.574 44.139 1.00 27.21 24 LEU J N 1
ATOM 11714 C CA . LEU I 2 27 ? 7.563 126.197 44.313 1.00 28.40 24 LEU J CA 1
ATOM 11715 C C . LEU I 2 27 ? 7.436 125.448 42.994 1.00 35.20 24 LEU J C 1
ATOM 11716 O O . LEU I 2 27 ? 7.498 124.214 42.999 1.00 37.60 24 LEU J O 1
ATOM 11721 N N . CYS I 2 28 ? 7.264 126.148 41.867 1.00 29.91 25 CYS J N 1
ATOM 11722 C CA . CYS I 2 28 ? 7.083 125.496 40.573 1.00 33.62 25 CYS J CA 1
ATOM 11723 C C . CYS I 2 28 ? 8.366 125.413 39.755 1.00 33.71 25 CYS J C 1
ATOM 11724 O O . CYS I 2 28 ? 8.296 125.196 38.540 1.00 37.01 25 CYS J O 1
ATOM 11727 N N . ARG I 2 29 ? 9.537 125.590 40.374 1.00 38.88 26 ARG J N 1
ATOM 11728 C CA . ARG I 2 29 ? 10.772 125.620 39.586 1.00 37.66 26 ARG J CA 1
ATOM 11729 C C . ARG I 2 29 ? 11.131 124.270 38.971 1.00 40.30 26 ARG J C 1
ATOM 11730 O O . ARG I 2 29 ? 11.826 124.236 37.947 1.00 45.68 26 ARG J O 1
ATOM 11738 N N . ASP I 2 30 ? 10.677 123.162 39.551 1.00 39.86 27 ASP J N 1
ATOM 11739 C CA . ASP I 2 30 ? 10.955 121.846 38.976 1.00 43.05 27 ASP J CA 1
ATOM 11740 C C . ASP I 2 30 ? 9.926 121.419 37.933 1.00 42.58 27 ASP J C 1
ATOM 11741 O O . ASP I 2 30 ? 10.189 120.486 37.171 1.00 45.87 27 ASP J O 1
ATOM 11746 N N . VAL I 2 31 ? 8.743 122.028 37.923 1.00 40.62 28 VAL J N 1
ATOM 11747 C CA . VAL I 2 31 ? 7.762 121.702 36.892 1.00 46.79 28 VAL J CA 1
ATOM 11748 C C . VAL I 2 31 ? 8.126 122.385 35.583 1.00 54.01 28 VAL J C 1
ATOM 11749 O O . VAL I 2 31 ? 8.222 121.742 34.535 1.00 64.11 28 VAL J O 1
ATOM 11753 N N . ALA I 2 32 ? 8.333 123.697 35.628 1.00 58.33 29 ALA J N 1
ATOM 11754 C CA . ALA I 2 32 ? 8.787 124.463 34.469 1.00 74.01 29 ALA J CA 1
ATOM 11755 C C . ALA I 2 32 ? 10.277 124.783 34.597 1.00 81.73 29 ALA J C 1
ATOM 11756 O O . ALA I 2 32 ? 10.693 125.938 34.710 1.00 75.98 29 ALA J O 1
ATOM 11758 N N . ILE I 2 33 ? 11.091 123.725 34.584 1.00 83.01 30 ILE J N 1
ATOM 11759 C CA . ILE I 2 33 ? 12.514 123.884 34.869 1.00 81.88 30 ILE J CA 1
ATOM 11760 C C . ILE I 2 33 ? 13.208 124.645 33.747 1.00 86.84 30 ILE J C 1
ATOM 11761 O O . ILE I 2 33 ? 14.080 125.487 33.996 1.00 77.50 30 ILE J O 1
ATOM 11766 N N . ASP I 2 34 ? 12.818 124.379 32.500 1.00 81.67 31 ASP J N 1
ATOM 11767 C CA . ASP I 2 34 ? 13.477 125.005 31.359 1.00 94.96 31 ASP J CA 1
ATOM 11768 C C . ASP I 2 34 ? 13.331 126.523 31.398 1.00 97.73 31 ASP J C 1
ATOM 11769 O O . ASP I 2 34 ? 14.317 127.258 31.255 1.00 86.99 31 ASP J O 1
ATOM 11774 N N . VAL I 2 35 ? 12.109 127.008 31.608 1.00 92.38 32 VAL J N 1
ATOM 11775 C CA . VAL I 2 35 ? 11.784 128.418 31.440 1.00 88.56 32 VAL J CA 1
ATOM 11776 C C . VAL I 2 35 ? 11.611 129.071 32.800 1.00 85.14 32 VAL J C 1
ATOM 11777 O O . VAL I 2 35 ? 11.264 128.421 33.792 1.00 86.63 32 VAL J O 1
ATOM 11781 N N . VAL I 2 36 ? 11.860 130.375 32.841 1.00 78.89 33 VAL J N 1
ATOM 11782 C CA . VAL I 2 36 ? 11.672 131.149 34.063 1.00 78.88 33 VAL J CA 1
ATOM 11783 C C . VAL I 2 36 ? 10.494 132.090 33.839 1.00 79.40 33 VAL J C 1
ATOM 11784 O O . VAL I 2 36 ? 10.663 133.158 33.229 1.00 74.00 33 VAL J O 1
ATOM 11788 N N . PRO I 2 37 ? 9.294 131.736 34.291 1.00 66.58 34 PRO J N 1
ATOM 11789 C CA . PRO I 2 37 ? 8.127 132.569 34.014 1.00 63.08 34 PRO J CA 1
ATOM 11790 C C . PRO I 2 37 ? 8.237 133.901 34.727 1.00 58.86 34 PRO J C 1
ATOM 11791 O O . PRO I 2 37 ? 8.572 133.953 35.921 1.00 54.88 34 PRO J O 1
ATOM 11795 N N . PRO I 2 38 ? 7.959 135.008 34.034 1.00 55.00 35 PRO J N 1
ATOM 11796 C CA . PRO I 2 38 ? 8.125 136.317 34.682 1.00 60.23 35 PRO J CA 1
ATOM 11797 C C . PRO I 2 38 ? 7.066 136.615 35.729 1.00 51.51 35 PRO J C 1
ATOM 11798 O O . PRO I 2 38 ? 7.345 137.383 36.655 1.00 52.67 35 PRO J O 1
ATOM 11802 N N . ASN I 2 39 ? 5.871 136.034 35.631 1.00 51.43 36 ASN J N 1
ATOM 11803 C CA . ASN I 2 39 ? 4.822 136.318 36.604 1.00 49.42 36 ASN J CA 1
ATOM 11804 C C . ASN I 2 39 ? 3.905 135.106 36.729 1.00 43.51 36 ASN J C 1
ATOM 11805 O O . ASN I 2 39 ? 3.993 134.147 35.959 1.00 41.00 36 ASN J O 1
ATOM 11810 N N . VAL I 2 40 ? 2.982 135.188 37.686 1.00 37.36 37 VAL J N 1
ATOM 11811 C CA . VAL I 2 40 ? 2.192 134.021 38.071 1.00 35.65 37 VAL J CA 1
ATOM 11812 C C . VAL I 2 40 ? 1.142 133.673 37.023 1.00 36.48 37 VAL J C 1
ATOM 11813 O O . VAL I 2 40 ? 0.854 132.490 36.799 1.00 36.58 37 VAL J O 1
ATOM 11817 N N . ARG I 2 41 ? 0.545 134.677 36.368 1.00 36.41 38 ARG J N 1
ATOM 11818 C CA . ARG I 2 41 ? -0.441 134.377 35.326 1.00 47.54 38 ARG J CA 1
ATOM 11819 C C . ARG I 2 41 ? 0.198 133.617 34.159 1.00 40.57 38 ARG J C 1
ATOM 11820 O O . ARG I 2 41 ? -0.366 132.636 33.653 1.00 41.34 38 ARG J O 1
ATOM 11828 N N . ASP I 2 42 ? 1.376 134.059 33.713 1.00 41.90 39 ASP J N 1
ATOM 11829 C CA . ASP I 2 42 ? 2.088 133.310 32.679 1.00 44.03 39 ASP J CA 1
ATOM 11830 C C . ASP I 2 42 ? 2.465 131.912 33.167 1.00 45.24 39 ASP J C 1
ATOM 11831 O O . ASP I 2 42 ? 2.400 130.942 32.403 1.00 39.81 39 ASP J O 1
ATOM 11836 N N . LEU I 2 43 ? 2.854 131.784 34.441 1.00 43.19 40 LEU J N 1
ATOM 11837 C CA . LEU I 2 43 ? 3.194 130.466 34.971 1.00 43.51 40 LEU J CA 1
ATOM 11838 C C . LEU I 2 43 ? 1.997 129.527 34.911 1.00 41.86 40 LEU J C 1
ATOM 11839 O O . LEU I 2 43 ? 2.099 128.401 34.413 1.00 39.40 40 LEU J O 1
ATOM 11844 N N . LEU I 2 44 ? 0.846 129.978 35.413 1.00 42.12 41 LEU J N 1
ATOM 11845 C CA . LEU I 2 44 ? -0.339 129.130 35.404 1.00 40.37 41 LEU J CA 1
ATOM 11846 C C . LEU I 2 44 ? -0.789 128.829 33.977 1.00 44.22 41 LEU J C 1
ATOM 11847 O O . LEU I 2 44 ? -1.280 127.730 33.699 1.00 46.08 41 LEU J O 1
ATOM 11852 N N . ASP I 2 45 ? -0.637 129.791 33.061 1.00 41.55 42 ASP J N 1
ATOM 11853 C CA . ASP I 2 45 ? -0.982 129.541 31.657 1.00 45.61 42 ASP J CA 1
ATOM 11854 C C . ASP I 2 45 ? -0.091 128.456 31.046 1.00 58.40 42 ASP J C 1
ATOM 11855 O O . ASP I 2 45 ? -0.576 127.566 30.332 1.00 53.79 42 ASP J O 1
ATOM 11860 N N . ILE I 2 46 ? 1.217 128.518 31.323 1.00 55.93 43 ILE J N 1
ATOM 11861 C CA . ILE I 2 46 ? 2.160 127.514 30.832 1.00 53.94 43 ILE J CA 1
ATOM 11862 C C . ILE I 2 46 ? 1.835 126.146 31.412 1.00 56.02 43 ILE J C 1
ATOM 11863 O O . ILE I 2 46 ? 1.874 125.132 30.709 1.00 57.88 43 ILE J O 1
ATOM 11868 N N . LEU I 2 47 ? 1.539 126.089 32.715 1.00 53.80 44 LEU J N 1
ATOM 11869 C CA . LEU I 2 47 ? 1.166 124.813 33.317 1.00 50.75 44 LEU J CA 1
ATOM 11870 C C . LEU I 2 47 ? -0.107 124.264 32.680 1.00 55.94 44 LEU J C 1
ATOM 11871 O O . LEU I 2 47 ? -0.188 123.073 32.355 1.00 53.53 44 LEU J O 1
ATOM 11876 N N . ARG I 2 48 ? -1.116 125.117 32.493 1.00 52.11 45 ARG J N 1
ATOM 11877 C CA . ARG I 2 48 ? -2.363 124.649 31.907 1.00 51.87 45 ARG J CA 1
ATOM 11878 C C . ARG I 2 48 ? -2.136 124.101 30.508 1.00 56.32 45 ARG J C 1
ATOM 11879 O O . ARG I 2 48 ? -2.688 123.054 30.144 1.00 54.75 45 ARG J O 1
ATOM 11887 N N . GLU I 2 49 ? -1.319 124.786 29.709 1.00 56.88 46 GLU J N 1
ATOM 11888 C CA . GLU I 2 49 ? -1.111 124.318 28.344 1.00 57.85 46 GLU J CA 1
ATOM 11889 C C . GLU I 2 49 ? -0.367 122.987 28.318 1.00 57.42 46 GLU J C 1
ATOM 11890 O O . GLU I 2 49 ? -0.586 122.183 27.408 1.00 64.01 46 GLU J O 1
ATOM 11896 N N . ARG I 2 50 ? 0.478 122.716 29.316 1.00 62.11 47 ARG J N 1
ATOM 11897 C CA . ARG I 2 50 ? 1.220 121.460 29.391 1.00 64.90 47 ARG J CA 1
ATOM 11898 C C . ARG I 2 50 ? 0.435 120.344 30.077 1.00 67.12 47 ARG J C 1
ATOM 11899 O O . ARG I 2 50 ? 1.014 119.299 30.393 1.00 73.19 47 ARG J O 1
ATOM 11907 N N . GLY I 2 51 ? -0.853 120.555 30.342 1.00 60.94 48 GLY J N 1
ATOM 11908 C CA . GLY I 2 51 ? -1.672 119.549 30.995 1.00 58.48 48 GLY J CA 1
ATOM 11909 C C . GLY I 2 51 ? -1.336 119.307 32.449 1.00 64.94 48 GLY J C 1
ATOM 11910 O O . GLY I 2 51 ? -1.605 118.220 32.967 1.00 67.42 48 GLY J O 1
ATOM 11911 N N . LYS I 2 52 ? -0.766 120.300 33.130 1.00 59.79 49 LYS J N 1
ATOM 11912 C CA . LYS I 2 52 ? -0.368 120.153 34.526 1.00 60.52 49 LYS J CA 1
ATOM 11913 C C . LYS I 2 52 ? -1.130 121.096 35.446 1.00 57.88 49 LYS J C 1
ATOM 11914 O O . LYS I 2 52 ? -0.661 121.381 36.550 1.00 57.29 49 LYS J O 1
ATOM 11920 N N . LEU I 2 53 ? -2.278 121.616 35.012 1.00 53.38 50 LEU J N 1
ATOM 11921 C CA . LEU I 2 53 ? -3.066 122.519 35.846 1.00 57.08 50 LEU J CA 1
ATOM 11922 C C . LEU I 2 53 ? -4.528 122.083 35.817 1.00 52.29 50 LEU J C 1
ATOM 11923 O O . LEU I 2 53 ? -5.426 122.834 35.443 1.00 54.04 50 LEU J O 1
ATOM 11928 N N . SER I 2 54 ? -4.764 120.846 36.242 1.00 50.59 51 SER J N 1
ATOM 11929 C CA . SER I 2 54 ? -6.113 120.404 36.549 1.00 46.30 51 SER J CA 1
ATOM 11930 C C . SER I 2 54 ? -6.595 121.085 37.824 1.00 49.98 51 SER J C 1
ATOM 11931 O O . SER I 2 54 ? -5.862 121.829 38.487 1.00 52.69 51 SER J O 1
ATOM 11934 N N . VAL I 2 55 ? -7.842 120.795 38.197 1.00 51.70 52 VAL J N 1
ATOM 11935 C CA . VAL I 2 55 ? -8.368 121.314 39.456 1.00 57.70 52 VAL J CA 1
ATOM 11936 C C . VAL I 2 55 ? -7.485 120.864 40.616 1.00 47.76 52 VAL J C 1
ATOM 11937 O O . VAL I 2 55 ? -7.161 121.655 41.510 1.00 49.09 52 VAL J O 1
ATOM 11941 N N . GLY I 2 56 ? -7.038 119.607 40.589 1.00 51.96 53 GLY J N 1
ATOM 11942 C CA . GLY I 2 56 ? -6.199 119.104 41.665 1.00 43.42 53 GLY J CA 1
ATOM 11943 C C . GLY I 2 56 ? -4.850 119.795 41.744 1.00 49.40 53 GLY J C 1
ATOM 11944 O O . GLY I 2 56 ? -4.359 120.084 42.838 1.00 44.62 53 GLY J O 1
ATOM 11945 N N . ASP I 2 57 ? -4.241 120.086 40.590 1.00 51.01 54 ASP J N 1
ATOM 11946 C CA . ASP I 2 57 ? -2.954 120.780 40.579 1.00 46.18 54 ASP J CA 1
ATOM 11947 C C . ASP I 2 57 ? -3.089 122.189 41.149 1.00 42.23 54 ASP J C 1
ATOM 11948 O O . ASP I 2 57 ? -2.264 122.632 41.962 1.00 38.37 54 ASP J O 1
ATOM 11953 N N . LEU I 2 58 ? -4.115 122.920 40.707 1.00 42.35 55 LEU J N 1
ATOM 11954 C CA . LEU I 2 58 ? -4.349 124.264 41.223 1.00 42.42 55 LEU J CA 1
ATOM 11955 C C . LEU I 2 58 ? -4.660 124.236 42.713 1.00 37.31 55 LEU J C 1
ATOM 11956 O O . LEU I 2 58 ? -4.214 125.110 43.469 1.00 37.27 55 LEU J O 1
ATOM 11961 N N . ALA I 2 59 ? -5.424 123.233 43.154 1.00 38.47 56 ALA J N 1
ATOM 11962 C CA . ALA I 2 59 ? -5.708 123.095 44.575 1.00 36.09 56 ALA J CA 1
ATOM 11963 C C . ALA I 2 59 ? -4.429 122.832 45.348 1.00 39.18 56 ALA J C 1
ATOM 11964 O O . ALA I 2 59 ? -4.231 123.379 46.438 1.00 35.83 56 ALA J O 1
ATOM 11966 N N . GLU I 2 60 ? -3.536 122.008 44.794 1.00 35.88 57 GLU J N 1
ATOM 11967 C CA . GLU I 2 60 ? -2.258 121.778 45.462 1.00 37.23 57 GLU J CA 1
ATOM 11968 C C . GLU I 2 60 ? -1.482 123.076 45.612 1.00 31.07 57 GLU J C 1
ATOM 11969 O O . GLU I 2 60 ? -0.954 123.372 46.689 1.00 33.20 57 GLU J O 1
ATOM 11975 N N . LEU I 2 61 ? -1.430 123.877 44.548 1.00 31.08 58 LEU J N 1
ATOM 11976 C CA . LEU I 2 61 ? -0.692 125.136 44.604 1.00 28.31 58 LEU J CA 1
ATOM 11977 C C . LEU I 2 61 ? -1.285 126.090 45.632 1.00 30.24 58 LEU J C 1
ATOM 11978 O O . LEU I 2 61 ? -0.546 126.736 46.383 1.00 30.44 58 LEU J O 1
ATOM 11983 N N . LEU I 2 62 ? -2.619 126.223 45.657 1.00 28.88 59 LEU J N 1
ATOM 11984 C CA . LEU I 2 62 ? -3.237 127.128 46.619 1.00 31.49 59 LEU J CA 1
ATOM 11985 C C . LEU I 2 62 ? -3.032 126.620 48.037 1.00 29.72 59 LEU J C 1
ATOM 11986 O O . LEU I 2 62 ? -2.833 127.411 48.965 1.00 26.98 59 LEU J O 1
ATOM 11991 N N . TYR I 2 63 ? -3.049 125.300 48.214 1.00 27.61 60 TYR J N 1
ATOM 11992 C CA . TYR I 2 63 ? -2.805 124.719 49.526 1.00 27.24 60 TYR J CA 1
ATOM 11993 C C . TYR I 2 63 ? -1.387 125.016 49.990 1.00 29.26 60 TYR J C 1
ATOM 11994 O O . TYR I 2 63 ? -1.181 125.395 51.147 1.00 26.99 60 TYR J O 1
ATOM 12003 N N . ARG I 2 64 ? -0.412 124.932 49.073 1.00 28.14 61 ARG J N 1
ATOM 12004 C CA . ARG I 2 64 ? 0.990 125.142 49.435 1.00 31.59 61 ARG J CA 1
ATOM 12005 C C . ARG I 2 64 ? 1.278 126.600 49.764 1.00 31.17 61 ARG J C 1
ATOM 12006 O O . ARG I 2 64 ? 2.219 126.879 50.506 1.00 26.11 61 ARG J O 1
ATOM 12014 N N . VAL I 2 65 ? 0.518 127.550 49.219 1.00 28.34 62 VAL J N 1
ATOM 12015 C CA . VAL I 2 65 ? 0.680 128.943 49.636 1.00 28.59 62 VAL J CA 1
ATOM 12016 C C . VAL I 2 65 ? -0.308 129.321 50.742 1.00 27.78 62 VAL J C 1
ATOM 12017 O O . VAL I 2 65 ? -0.458 130.508 51.058 1.00 27.17 62 VAL J O 1
ATOM 12021 N N . ARG I 2 66 ? -0.983 128.333 51.338 1.00 26.10 63 ARG J N 1
ATOM 12022 C CA . ARG I 2 66 ? -1.875 128.517 52.497 1.00 26.03 63 ARG J CA 1
ATOM 12023 C C . ARG I 2 66 ? -3.029 129.489 52.217 1.00 27.18 63 ARG J C 1
ATOM 12024 O O . ARG I 2 66 ? -3.483 130.206 53.111 1.00 25.05 63 ARG J O 1
ATOM 12032 N N . ARG I 2 67 ? -3.530 129.530 50.987 1.00 25.75 64 ARG J N 1
ATOM 12033 C CA . ARG I 2 67 ? -4.732 130.326 50.680 1.00 25.72 64 ARG J CA 1
ATOM 12034 C C . ARG I 2 67 ? -5.965 129.421 50.692 1.00 32.38 64 ARG J C 1
ATOM 12035 O O . ARG I 2 67 ? -6.581 129.123 49.663 1.00 31.15 64 ARG J O 1
ATOM 12043 N N . PHE I 2 68 ? -6.325 128.985 51.903 1.00 28.72 65 PHE J N 1
ATOM 12044 C CA . PHE I 2 68 ? -7.464 128.089 52.048 1.00 34.52 65 PHE J CA 1
ATOM 12045 C C . PHE I 2 68 ? -8.771 128.800 51.745 1.00 31.65 65 PHE J C 1
ATOM 12046 O O . PHE I 2 68 ? -9.733 128.150 51.317 1.00 32.23 65 PHE J O 1
ATOM 12054 N N . ASP I 2 69 ? -8.821 130.122 51.957 1.00 28.68 66 ASP J N 1
ATOM 12055 C CA . ASP I 2 69 ? -9.988 130.897 51.539 1.00 32.07 66 ASP J CA 1
ATOM 12056 C C . ASP I 2 69 ? -10.225 130.769 50.043 1.00 33.34 66 ASP J C 1
ATOM 12057 O O . ASP I 2 69 ? -11.375 130.680 49.598 1.00 32.23 66 ASP J O 1
ATOM 12062 N N . LEU I 2 70 ? -9.149 130.788 49.251 1.00 30.24 67 LEU J N 1
ATOM 12063 C CA . LEU I 2 70 ? -9.278 130.661 47.801 1.00 30.86 67 LEU J CA 1
ATOM 12064 C C . LEU I 2 70 ? -9.641 129.239 47.406 1.00 33.52 67 LEU J C 1
ATOM 12065 O O . LEU I 2 70 ? -10.410 129.036 46.463 1.00 35.50 67 LEU J O 1
ATOM 12070 N N . LEU I 2 71 ? -9.077 128.244 48.092 1.00 29.74 68 LEU J N 1
ATOM 12071 C CA . LEU I 2 71 ? -9.525 126.866 47.913 1.00 31.76 68 LEU J CA 1
ATOM 12072 C C . LEU I 2 71 ? -11.044 126.765 48.055 1.00 40.54 68 LEU J C 1
ATOM 12073 O O . LEU I 2 71 ? -11.728 126.180 47.209 1.00 37.62 68 LEU J O 1
ATOM 12078 N N . LYS I 2 72 ? -11.577 127.310 49.150 1.00 34.29 69 LYS J N 1
ATOM 12079 C CA . LYS I 2 72 ? -13.006 127.205 49.413 1.00 44.55 69 LYS J CA 1
ATOM 12080 C C . LYS I 2 72 ? -13.822 128.026 48.415 1.00 47.18 69 LYS J C 1
ATOM 12081 O O . LYS I 2 72 ? -14.820 127.540 47.874 1.00 43.79 69 LYS J O 1
ATOM 12087 N N . ARG I 2 73 ? -13.406 129.273 48.154 1.00 46.47 70 ARG J N 1
ATOM 12088 C CA . ARG I 2 73 ? -14.199 130.200 47.355 1.00 43.79 70 ARG J CA 1
ATOM 12089 C C . ARG I 2 73 ? -14.126 129.913 45.856 1.00 47.08 70 ARG J C 1
ATOM 12090 O O . ARG I 2 73 ? -15.148 129.961 45.163 1.00 46.23 70 ARG J O 1
ATOM 12098 N N . ILE I 2 74 ? -12.943 129.625 45.328 1.00 43.05 71 ILE J N 1
ATOM 12099 C CA . ILE I 2 74 ? -12.795 129.458 43.885 1.00 42.99 71 ILE J CA 1
ATOM 12100 C C . ILE I 2 74 ? -12.978 128.006 43.464 1.00 49.23 71 ILE J C 1
ATOM 12101 O O . ILE I 2 74 ? -13.668 127.726 42.489 1.00 50.73 71 ILE J O 1
ATOM 12106 N N . LEU I 2 75 ? -12.399 127.048 44.179 1.00 48.97 72 LEU J N 1
ATOM 12107 C CA . LEU I 2 75 ? -12.451 125.652 43.764 1.00 46.36 72 LEU J CA 1
ATOM 12108 C C . LEU I 2 75 ? -13.476 124.843 44.542 1.00 45.68 72 LEU J C 1
ATOM 12109 O O . LEU I 2 75 ? -13.687 123.672 44.220 1.00 56.29 72 LEU J O 1
ATOM 12114 N N . LYS I 2 76 ? -14.100 125.433 45.565 1.00 52.93 73 LYS J N 1
ATOM 12115 C CA . LYS I 2 76 ? -15.134 124.774 46.365 1.00 46.23 73 LYS J CA 1
ATOM 12116 C C . LYS I 2 76 ? -14.599 123.526 47.062 1.00 52.22 73 LYS J C 1
ATOM 12117 O O . LYS I 2 76 ? -15.284 122.509 47.166 1.00 52.81 73 LYS J O 1
ATOM 12131 N N . ASP I 2 78 ? -12.169 122.061 50.609 1.00 60.51 75 ASP J N 1
ATOM 12132 C CA . ASP I 2 78 ? -11.642 122.339 51.964 1.00 63.01 75 ASP J CA 1
ATOM 12133 C C . ASP I 2 78 ? -10.261 121.686 52.080 1.00 71.45 75 ASP J C 1
ATOM 12134 O O . ASP I 2 78 ? -9.840 121.024 51.119 1.00 57.94 75 ASP J O 1
ATOM 12139 N N . ARG I 2 79 ? -9.576 121.871 53.211 1.00 76.05 76 ARG J N 1
ATOM 12140 C CA . ARG I 2 79 ? -8.197 121.333 53.352 1.00 76.31 76 ARG J CA 1
ATOM 12141 C C . ARG I 2 79 ? -8.212 119.802 53.235 1.00 72.89 76 ARG J C 1
ATOM 12142 O O . ARG I 2 79 ? -7.360 119.261 52.498 1.00 69.52 76 ARG J O 1
ATOM 12150 N N . LYS I 2 80 ? -9.140 119.134 53.927 1.00 73.23 77 LYS J N 1
ATOM 12151 C CA . LYS I 2 80 ? -9.154 117.650 53.943 1.00 77.40 77 LYS J CA 1
ATOM 12152 C C . LYS I 2 80 ? -9.151 117.107 52.515 1.00 68.87 77 LYS J C 1
ATOM 12153 O O . LYS I 2 80 ? -8.368 116.199 52.237 1.00 65.07 77 LYS J O 1
ATOM 12159 N N . ALA I 2 81 ? -10.000 117.655 51.656 1.00 66.20 78 ALA J N 1
ATOM 12160 C CA . ALA I 2 81 ? -10.114 117.131 50.279 1.00 61.99 78 ALA J CA 1
ATOM 12161 C C . ALA I 2 81 ? -8.796 117.291 49.530 1.00 61.58 78 ALA J C 1
ATOM 12162 O O . ALA I 2 81 ? -8.430 116.394 48.765 1.00 55.12 78 ALA J O 1
ATOM 12164 N N . VAL I 2 82 ? -8.139 118.433 49.717 1.00 59.05 79 VAL J N 1
ATOM 12165 C CA . VAL I 2 82 ? -6.817 118.646 49.073 1.00 50.22 79 VAL J CA 1
ATOM 12166 C C . VAL I 2 82 ? -5.850 117.672 49.756 1.00 56.33 79 VAL J C 1
ATOM 12167 O O . VAL I 2 82 ? -5.045 117.061 49.042 1.00 57.49 79 VAL J O 1
ATOM 12171 N N . GLU I 2 83 ? -5.968 117.504 51.070 1.00 56.41 80 GLU J N 1
ATOM 12172 C CA . GLU I 2 83 ? -5.046 116.550 51.682 1.00 56.75 80 GLU J CA 1
ATOM 12173 C C . GLU I 2 83 ? -5.297 115.129 51.179 1.00 63.49 80 GLU J C 1
ATOM 12174 O O . GLU I 2 83 ? -4.349 114.368 50.954 1.00 59.90 80 GLU J O 1
ATOM 12180 N N . THR I 2 84 ? -6.564 114.764 50.970 1.00 62.20 81 THR J N 1
ATOM 12181 C CA . THR I 2 84 ? -6.891 113.465 50.385 1.00 65.45 81 THR J CA 1
ATOM 12182 C C . THR I 2 84 ? -6.329 113.339 48.976 1.00 66.28 81 THR J C 1
ATOM 12183 O O . THR I 2 84 ? -5.701 112.331 48.630 1.00 72.57 81 THR J O 1
ATOM 12187 N N . HIS I 2 85 ? -6.539 114.365 48.149 1.00 61.50 82 HIS J N 1
ATOM 12188 C CA . HIS I 2 85 ? -5.979 114.355 46.803 1.00 66.50 82 HIS J CA 1
ATOM 12189 C C . HIS I 2 85 ? -4.462 114.195 46.837 1.00 62.66 82 HIS J C 1
ATOM 12190 O O . HIS I 2 85 ? -3.888 113.456 46.029 1.00 65.20 82 HIS J O 1
ATOM 12197 N N . LEU I 2 86 ? -3.797 114.869 47.777 1.00 62.06 83 LEU J N 1
ATOM 12198 C CA . LEU I 2 86 ? -2.344 114.784 47.864 1.00 54.51 83 LEU J CA 1
ATOM 12199 C C . LEU I 2 86 ? -1.885 113.422 48.365 1.00 65.61 83 LEU J C 1
ATOM 12200 O O . LEU I 2 86 ? -0.806 112.957 47.982 1.00 67.53 83 LEU J O 1
ATOM 12205 N N . LEU I 2 87 ? -2.682 112.771 49.217 1.00 70.79 84 LEU J N 1
ATOM 12206 C CA . LEU I 2 87 ? -2.341 111.434 49.694 1.00 78.26 84 LEU J CA 1
ATOM 12207 C C . LEU I 2 87 ? -2.504 110.364 48.624 1.00 79.27 84 LEU J C 1
ATOM 12208 O O . LEU I 2 87 ? -1.984 109.257 48.792 1.00 83.54 84 LEU J O 1
ATOM 12213 N N . ARG I 2 88 ? -3.213 110.658 47.532 1.00 78.11 85 ARG J N 1
ATOM 12214 C CA . ARG I 2 88 ? -3.562 109.628 46.560 1.00 80.99 85 ARG J CA 1
ATOM 12215 C C . ARG I 2 88 ? -3.196 110.023 45.133 1.00 77.74 85 ARG J C 1
ATOM 12216 O O . ARG I 2 88 ? -3.727 109.440 44.183 1.00 79.98 85 ARG J O 1
ATOM 12224 N N . ASN I 2 89 ? -2.299 110.987 44.958 1.00 71.64 86 ASN J N 1
ATOM 12225 C CA . ASN I 2 89 ? -1.849 111.410 43.641 1.00 72.06 86 ASN J CA 1
ATOM 12226 C C . ASN I 2 89 ? -0.412 111.871 43.740 1.00 71.96 86 ASN J C 1
ATOM 12227 O O . ASN I 2 89 ? 0.047 112.271 44.827 1.00 61.27 86 ASN J O 1
ATOM 12232 N N . PRO I 2 90 ? 0.348 111.841 42.645 1.00 69.01 87 PRO J N 1
ATOM 12233 C CA . PRO I 2 90 ? 1.684 112.435 42.659 1.00 64.36 87 PRO J CA 1
ATOM 12234 C C . PRO I 2 90 ? 1.598 113.949 42.797 1.00 57.84 87 PRO J C 1
ATOM 12235 O O . PRO I 2 90 ? 0.688 114.594 42.270 1.00 59.12 87 PRO J O 1
ATOM 12239 N N . HIS I 2 91 ? 2.572 114.516 43.507 1.00 51.19 88 HIS J N 1
ATOM 12240 C CA . HIS I 2 91 ? 2.564 115.934 43.846 1.00 51.27 88 HIS J CA 1
ATOM 12241 C C . HIS I 2 91 ? 3.255 116.758 42.767 1.00 42.65 88 HIS J C 1
ATOM 12242 O O . HIS I 2 91 ? 4.314 116.383 42.265 1.00 40.81 88 HIS J O 1
ATOM 12249 N N . LEU I 2 92 ? 2.663 117.902 42.438 1.00 41.98 89 LEU J N 1
ATOM 12250 C CA . LEU I 2 92 ? 3.343 118.839 41.550 1.00 40.89 89 LEU J CA 1
ATOM 12251 C C . LEU I 2 92 ? 4.586 119.430 42.217 1.00 48.76 89 LEU J C 1
ATOM 12252 O O . LEU I 2 92 ? 5.626 119.605 41.571 1.00 41.72 89 LEU J O 1
ATOM 12257 N N . VAL I 2 93 ? 4.500 119.731 43.510 1.00 35.53 90 VAL J N 1
ATOM 12258 C CA . VAL I 2 93 ? 5.559 120.409 44.256 1.00 34.15 90 VAL J CA 1
ATOM 12259 C C . VAL I 2 93 ? 6.190 119.420 45.239 1.00 37.17 90 VAL J C 1
ATOM 12260 O O . VAL I 2 93 ? 5.495 118.856 46.094 1.00 39.75 90 VAL J O 1
ATOM 12264 N N . SER I 2 94 ? 7.506 119.227 45.133 1.00 35.74 91 SER J N 1
ATOM 12265 C CA . SER I 2 94 ? 8.219 118.241 45.943 1.00 41.77 91 SER J CA 1
ATOM 12266 C C . SER I 2 94 ? 8.335 118.669 47.410 1.00 34.26 91 SER J C 1
ATOM 12267 O O . SER I 2 94 ? 8.268 119.853 47.756 1.00 32.12 91 SER J O 1
ATOM 12270 N N . ASP I 2 95 ? 8.571 117.673 48.275 1.00 30.05 92 ASP J N 1
ATOM 12271 C CA . ASP I 2 95 ? 8.759 117.953 49.693 1.00 38.91 92 ASP J CA 1
ATOM 12272 C C . ASP I 2 95 ? 9.962 118.855 49.927 1.00 33.04 92 ASP J C 1
ATOM 12273 O O . ASP I 2 95 ? 9.979 119.614 50.895 1.00 30.34 92 ASP J O 1
ATOM 12278 N N . TYR I 2 96 ? 10.956 118.803 49.042 1.00 32.43 93 TYR J N 1
ATOM 12279 C CA . TYR I 2 96 ? 12.113 119.681 49.160 1.00 36.75 93 TYR J CA 1
ATOM 12280 C C . TYR I 2 96 ? 11.717 121.148 48.994 1.00 28.47 93 TYR J C 1
ATOM 12281 O O . TYR I 2 96 ? 12.137 122.005 49.777 1.00 29.62 93 TYR J O 1
ATOM 12290 N N . ARG I 2 97 ? 10.928 121.458 47.958 1.00 27.93 94 ARG J N 1
ATOM 12291 C CA . ARG I 2 97 ? 10.475 122.834 47.763 1.00 27.58 94 ARG J CA 1
ATOM 12292 C C . ARG I 2 97 ? 9.622 123.304 48.928 1.00 27.39 94 ARG J C 1
ATOM 12293 O O . ARG I 2 97 ? 9.734 124.458 49.372 1.00 27.31 94 ARG J O 1
ATOM 12301 N N . VAL I 2 98 ? 8.723 122.436 49.404 1.00 25.93 95 VAL J N 1
ATOM 12302 C CA . VAL I 2 98 ? 7.908 122.768 50.571 1.00 28.20 95 VAL J CA 1
ATOM 12303 C C . VAL I 2 98 ? 8.798 123.063 51.769 1.00 29.49 95 VAL J C 1
ATOM 12304 O O . VAL I 2 98 ? 8.551 124.005 52.536 1.00 27.64 95 VAL J O 1
ATOM 12308 N N . LEU I 2 99 ? 9.848 122.259 51.951 1.00 28.07 96 LEU J N 1
ATOM 12309 C CA . LEU I 2 99 ? 10.765 122.470 53.063 1.00 24.30 96 LEU J CA 1
ATOM 12310 C C . LEU I 2 99 ? 11.476 123.810 52.940 1.00 22.93 96 LEU J C 1
ATOM 12311 O O . LEU I 2 99 ? 11.624 124.538 53.929 1.00 28.53 96 LEU J O 1
ATOM 12324 N N . ALA I 2 101 ? 10.476 126.496 51.423 1.00 25.08 98 ALA J N 1
ATOM 12325 C CA . ALA I 2 101 ? 9.542 127.576 51.721 1.00 22.76 98 ALA J CA 1
ATOM 12326 C C . ALA I 2 101 ? 9.255 127.662 53.216 1.00 26.85 98 ALA J C 1
ATOM 12327 O O . ALA I 2 101 ? 9.116 128.764 53.773 1.00 26.12 98 ALA J O 1
ATOM 12329 N N . GLU I 2 102 ? 9.174 126.513 53.890 1.00 25.01 99 GLU J N 1
ATOM 12330 C CA . GLU I 2 102 ? 8.868 126.518 55.317 1.00 28.41 99 GLU J CA 1
ATOM 12331 C C . GLU I 2 102 ? 10.006 127.135 56.131 1.00 29.92 99 GLU J C 1
ATOM 12332 O O . GLU I 2 102 ? 9.775 127.973 57.021 1.00 27.91 99 GLU J O 1
ATOM 12338 N N . ILE I 2 103 ? 11.245 126.743 55.820 1.00 22.85 100 ILE J N 1
ATOM 12339 C CA . ILE I 2 103 ? 12.413 127.373 56.433 1.00 24.22 100 ILE J CA 1
ATOM 12340 C C . ILE I 2 103 ? 12.365 128.877 56.219 1.00 19.79 100 ILE J C 1
ATOM 12341 O O . ILE I 2 103 ? 12.640 129.666 57.137 1.00 22.76 100 ILE J O 1
ATOM 12346 N N . GLY I 2 104 ? 12.053 129.293 54.989 1.00 23.80 101 GLY J N 1
ATOM 12347 C CA . GLY I 2 104 ? 11.980 130.715 54.692 1.00 21.73 101 GLY J CA 1
ATOM 12348 C C . GLY I 2 104 ? 10.963 131.458 55.537 1.00 25.39 101 GLY J C 1
ATOM 12349 O O . GLY I 2 104 ? 11.230 132.570 56.002 1.00 24.22 101 GLY J O 1
ATOM 12350 N N . GLU I 2 105 ? 9.797 130.840 55.789 1.00 22.32 102 GLU J N 1
ATOM 12351 C CA . GLU I 2 105 ? 8.826 131.532 56.642 1.00 26.27 102 GLU J CA 1
ATOM 12352 C C . GLU I 2 105 ? 9.291 131.576 58.093 1.00 24.05 102 GLU J C 1
ATOM 12353 O O . GLU I 2 105 ? 9.019 132.560 58.797 1.00 23.97 102 GLU J O 1
ATOM 12359 N N . ASP I 2 106 ? 10.127 130.628 58.507 1.00 20.49 103 ASP J N 1
ATOM 12360 C CA . ASP I 2 106 ? 10.593 130.635 59.894 1.00 24.29 103 ASP J CA 1
ATOM 12361 C C . ASP I 2 106 ? 11.823 131.511 60.130 1.00 24.14 103 ASP J C 1
ATOM 12362 O O . ASP I 2 106 ? 12.231 131.664 61.280 1.00 26.29 103 ASP J O 1
ATOM 12367 N N . LEU I 2 107 ? 12.358 132.162 59.101 1.00 25.05 104 LEU J N 1
ATOM 12368 C CA . LEU I 2 107 ? 13.512 133.044 59.229 1.00 25.87 104 LEU J CA 1
ATOM 12369 C C . LEU I 2 107 ? 13.030 134.487 59.163 1.00 27.22 104 LEU J C 1
ATOM 12370 O O . LEU I 2 107 ? 12.220 134.821 58.308 1.00 28.21 104 LEU J O 1
ATOM 12375 N N . ASP I 2 108 ? 13.486 135.336 60.073 1.00 26.30 105 ASP J N 1
ATOM 12376 C CA . ASP I 2 108 ? 13.173 136.742 59.870 1.00 29.05 105 ASP J CA 1
ATOM 12377 C C . ASP I 2 108 ? 14.323 137.422 59.121 1.00 28.34 105 ASP J C 1
ATOM 12378 O O . ASP I 2 108 ? 15.338 136.801 58.793 1.00 26.37 105 ASP J O 1
ATOM 12383 N N . LYS I 2 109 ? 14.163 138.714 58.834 1.00 26.61 106 LYS J N 1
ATOM 12384 C CA . LYS I 2 109 ? 15.132 139.408 57.982 1.00 33.80 106 LYS J CA 1
ATOM 12385 C C . LYS I 2 109 ? 16.523 139.451 58.616 1.00 30.57 106 LYS J C 1
ATOM 12386 O O . LYS I 2 109 ? 17.541 139.313 57.920 1.00 27.51 106 LYS J O 1
ATOM 12392 N N . SER I 2 110 ? 16.589 139.640 59.933 1.00 26.71 107 SER J N 1
ATOM 12393 C CA . SER I 2 110 ? 17.873 139.575 60.623 1.00 28.75 107 SER J CA 1
ATOM 12394 C C . SER I 2 110 ? 18.527 138.201 60.456 1.00 27.56 107 SER J C 1
ATOM 12395 O O . SER I 2 110 ? 19.742 138.104 60.211 1.00 27.32 107 SER J O 1
ATOM 12398 N N . ASP I 2 111 ? 17.730 137.129 60.575 1.00 25.15 108 ASP J N 1
ATOM 12399 C CA . ASP I 2 111 ? 18.242 135.776 60.358 1.00 23.30 108 ASP J CA 1
ATOM 12400 C C . ASP I 2 111 ? 18.811 135.632 58.953 1.00 26.41 108 ASP J C 1
ATOM 12401 O O . ASP I 2 111 ? 19.905 135.077 58.761 1.00 24.78 108 ASP J O 1
ATOM 12406 N N . VAL I 2 112 ? 18.082 136.136 57.953 1.00 20.96 109 VAL J N 1
ATOM 12407 C CA . VAL I 2 112 ? 18.517 135.978 56.574 1.00 24.05 109 VAL J CA 1
ATOM 12408 C C . VAL I 2 112 ? 19.819 136.737 56.332 1.00 23.01 109 VAL J C 1
ATOM 12409 O O . VAL I 2 112 ? 20.683 136.272 55.582 1.00 25.92 109 VAL J O 1
ATOM 12413 N N . SER I 2 113 ? 19.962 137.929 56.925 1.00 23.80 110 SER J N 1
ATOM 12414 C CA . SER I 2 113 ? 21.221 138.673 56.817 1.00 32.56 110 SER J CA 1
ATOM 12415 C C . SER I 2 113 ? 22.388 137.877 57.396 1.00 24.32 110 SER J C 1
ATOM 12416 O O . SER I 2 113 ? 23.471 137.810 56.798 1.00 24.86 110 SER J O 1
ATOM 12419 N N . SER I 2 114 ? 22.188 137.286 58.574 1.00 22.97 111 SER J N 1
ATOM 12420 C CA . SER I 2 114 ? 23.259 136.492 59.178 1.00 24.45 111 SER J CA 1
ATOM 12421 C C . SER I 2 114 ? 23.622 135.299 58.305 1.00 26.17 111 SER J C 1
ATOM 12422 O O . SER I 2 114 ? 24.810 134.983 58.103 1.00 27.94 111 SER J O 1
ATOM 12425 N N . LEU I 2 115 ? 22.600 134.636 57.765 1.00 23.28 112 LEU J N 1
ATOM 12426 C CA . LEU I 2 115 ? 22.815 133.475 56.921 1.00 27.21 112 LEU J CA 1
ATOM 12427 C C . LEU I 2 115 ? 23.593 133.846 55.666 1.00 29.95 112 LEU J C 1
ATOM 12428 O O . LEU I 2 115 ? 24.520 133.127 55.274 1.00 27.91 112 LEU J O 1
ATOM 12433 N N . ILE I 2 116 ? 23.227 134.960 55.017 1.00 23.41 113 ILE J N 1
ATOM 12434 C CA . ILE I 2 116 ? 23.953 135.387 53.818 1.00 30.38 113 ILE J CA 1
ATOM 12435 C C . ILE I 2 116 ? 25.413 135.698 54.154 1.00 30.61 113 ILE J C 1
ATOM 12436 O O . ILE I 2 116 ? 26.332 135.359 53.389 1.00 28.14 113 ILE J O 1
ATOM 12441 N N . PHE I 2 117 ? 25.651 136.352 55.300 1.00 28.06 114 PHE J N 1
ATOM 12442 C CA . PHE I 2 117 ? 27.027 136.641 55.703 1.00 31.01 114 PHE J CA 1
ATOM 12443 C C . PHE I 2 117 ? 27.847 135.358 55.812 1.00 27.37 114 PHE J C 1
ATOM 12444 O O . PHE I 2 117 ? 29.015 135.318 55.411 1.00 28.65 114 PHE J O 1
ATOM 12452 N N . LEU I 2 118 ? 27.272 134.309 56.390 1.00 29.75 115 LEU J N 1
ATOM 12453 C CA . LEU I 2 118 ? 28.020 133.051 56.462 1.00 27.07 115 LEU J CA 1
ATOM 12454 C C . LEU I 2 118 ? 28.161 132.372 55.088 1.00 33.30 115 LEU J C 1
ATOM 12455 O O . LEU I 2 118 ? 29.230 131.843 54.761 1.00 38.64 115 LEU J O 1
ATOM 12468 N N . LYS I 2 120 ? 28.053 133.505 51.905 1.00 39.08 117 LYS J N 1
ATOM 12469 C CA . LYS I 2 120 ? 28.600 134.160 50.728 1.00 38.14 117 LYS J CA 1
ATOM 12470 C C . LYS I 2 120 ? 30.042 133.743 50.468 1.00 45.80 117 LYS J C 1
ATOM 12471 O O . LYS I 2 120 ? 30.480 133.788 49.317 1.00 37.68 117 LYS J O 1
ATOM 12477 N N . ASP I 2 121 ? 30.766 133.303 51.506 1.00 39.32 118 ASP J N 1
ATOM 12478 C CA . ASP I 2 121 ? 32.115 132.786 51.317 1.00 46.57 118 ASP J CA 1
ATOM 12479 C C . ASP I 2 121 ? 32.115 131.543 50.446 1.00 35.33 118 ASP J C 1
ATOM 12480 O O . ASP I 2 121 ? 33.036 131.339 49.660 1.00 42.38 118 ASP J O 1
ATOM 12485 N N . TYR I 2 122 ? 31.055 130.752 50.507 1.00 37.64 119 TYR J N 1
ATOM 12486 C CA . TYR I 2 122 ? 30.998 129.546 49.711 1.00 40.92 119 TYR J CA 1
ATOM 12487 C C . TYR I 2 122 ? 30.381 129.826 48.360 1.00 38.98 119 TYR J C 1
ATOM 12488 O O . TYR I 2 122 ? 30.489 128.998 47.452 1.00 39.23 119 TYR J O 1
ATOM 12505 N N . GLY I 2 124 ? 31.075 132.554 46.385 1.00 48.81 121 GLY J N 1
ATOM 12506 C CA . GLY I 2 124 ? 31.769 133.524 45.561 1.00 53.80 121 GLY J CA 1
ATOM 12507 C C . GLY I 2 124 ? 30.767 134.588 45.157 1.00 66.88 121 GLY J C 1
ATOM 12508 O O . GLY I 2 124 ? 30.645 134.947 43.979 1.00 64.41 121 GLY J O 1
ATOM 12509 N N . ARG I 2 125 ? 30.013 135.062 46.150 1.00 69.93 122 ARG J N 1
ATOM 12510 C CA . ARG I 2 125 ? 28.916 135.992 45.930 1.00 63.25 122 ARG J CA 1
ATOM 12511 C C . ARG I 2 125 ? 29.440 137.415 45.827 1.00 68.17 122 ARG J C 1
ATOM 12512 O O . ARG I 2 125 ? 30.378 137.798 46.534 1.00 74.15 122 ARG J O 1
ATOM 12520 N N . GLY I 2 126 ? 28.825 138.199 44.949 1.00 54.23 123 GLY J N 1
ATOM 12521 C CA . GLY I 2 126 ? 29.101 139.617 44.902 1.00 55.08 123 GLY J CA 1
ATOM 12522 C C . GLY I 2 126 ? 28.463 140.378 46.064 1.00 62.93 123 GLY J C 1
ATOM 12523 O O . GLY I 2 126 ? 27.834 139.826 46.969 1.00 59.41 123 GLY J O 1
ATOM 12524 N N . LYS I 2 127 ? 28.660 141.691 46.032 1.00 59.49 124 LYS J N 1
ATOM 12525 C CA . LYS I 2 127 ? 28.043 142.614 46.980 1.00 59.89 124 LYS J CA 1
ATOM 12526 C C . LYS I 2 127 ? 26.653 142.930 46.440 1.00 69.61 124 LYS J C 1
ATOM 12527 O O . LYS I 2 127 ? 26.481 143.779 45.557 1.00 56.38 124 LYS J O 1
ATOM 12533 N N . ILE I 2 128 ? 25.658 142.213 46.959 1.00 73.47 125 ILE J N 1
ATOM 12534 C CA . ILE I 2 128 ? 24.268 142.354 46.531 1.00 69.80 125 ILE J CA 1
ATOM 12535 C C . ILE I 2 128 ? 23.431 142.930 47.670 1.00 71.04 125 ILE J C 1
ATOM 12536 O O . ILE I 2 128 ? 23.437 142.400 48.785 1.00 72.62 125 ILE J O 1
ATOM 12541 N N . GLU I 2 131 ? 17.992 143.758 49.582 1.00 55.52 128 GLU J N 1
ATOM 12542 C CA . GLU I 2 131 ? 17.409 142.825 50.536 1.00 52.92 128 GLU J CA 1
ATOM 12543 C C . GLU I 2 131 ? 16.751 141.671 49.800 1.00 51.61 128 GLU J C 1
ATOM 12544 O O . GLU I 2 131 ? 15.765 141.855 49.097 1.00 52.92 128 GLU J O 1
ATOM 12550 N N . LYS I 2 132 ? 17.288 140.476 49.979 1.00 50.88 129 LYS J N 1
ATOM 12551 C CA . LYS I 2 132 ? 16.789 139.290 49.309 1.00 45.98 129 LYS J CA 1
ATOM 12552 C C . LYS I 2 132 ? 16.085 138.394 50.317 1.00 39.11 129 LYS J C 1
ATOM 12553 O O . LYS I 2 132 ? 16.452 138.353 51.495 1.00 36.06 129 LYS J O 1
ATOM 12559 N N . SER I 2 133 ? 15.053 137.690 49.855 1.00 33.58 130 SER J N 1
ATOM 12560 C CA . SER I 2 133 ? 14.361 136.756 50.725 1.00 34.47 130 SER J CA 1
ATOM 12561 C C . SER I 2 133 ? 15.152 135.462 50.810 1.00 26.06 130 SER J C 1
ATOM 12562 O O . SER I 2 133 ? 16.104 135.244 50.060 1.00 31.99 130 SER J O 1
ATOM 12565 N N . PHE I 2 134 ? 14.754 134.582 51.732 1.00 26.85 131 PHE J N 1
ATOM 12566 C CA . PHE I 2 134 ? 15.420 133.286 51.797 1.00 29.43 131 PHE J CA 1
ATOM 12567 C C . PHE I 2 134 ? 15.247 132.508 50.490 1.00 28.92 131 PHE J C 1
ATOM 12568 O O . PHE I 2 134 ? 16.157 131.781 50.064 1.00 27.31 131 PHE J O 1
ATOM 12576 N N . LEU I 2 135 ? 14.083 132.637 49.842 1.00 28.17 132 LEU J N 1
ATOM 12577 C CA . LEU I 2 135 ? 13.850 131.889 48.608 1.00 30.84 132 LEU J CA 1
ATOM 12578 C C . LEU I 2 135 ? 14.745 132.369 47.474 1.00 26.88 132 LEU J C 1
ATOM 12579 O O . LEU I 2 135 ? 15.218 131.553 46.673 1.00 25.82 132 LEU J O 1
ATOM 12584 N N . ASP I 2 136 ? 14.989 133.682 47.383 1.00 29.41 133 ASP J N 1
ATOM 12585 C CA . ASP I 2 136 ? 15.977 134.195 46.425 1.00 31.18 133 ASP J CA 1
ATOM 12586 C C . ASP I 2 136 ? 17.357 133.591 46.678 1.00 29.81 133 ASP J C 1
ATOM 12587 O O . ASP I 2 136 ? 18.080 133.231 45.739 1.00 31.64 133 ASP J O 1
ATOM 12592 N N . LEU I 2 137 ? 17.750 133.509 47.950 1.00 27.59 134 LEU J N 1
ATOM 12593 C CA . LEU I 2 137 ? 19.031 132.916 48.295 1.00 30.65 134 LEU J CA 1
ATOM 12594 C C . LEU I 2 137 ? 19.099 131.462 47.843 1.00 25.28 134 LEU J C 1
ATOM 12595 O O . LEU I 2 137 ? 20.106 131.031 47.272 1.00 30.83 134 LEU J O 1
ATOM 12600 N N . VAL I 2 138 ? 18.024 130.703 48.062 1.00 29.65 135 VAL J N 1
ATOM 12601 C CA . VAL I 2 138 ? 17.984 129.301 47.645 1.00 25.04 135 VAL J CA 1
ATOM 12602 C C . VAL I 2 138 ? 18.139 129.186 46.139 1.00 28.44 135 VAL J C 1
ATOM 12603 O O . VAL I 2 138 ? 18.808 128.277 45.638 1.00 28.52 135 VAL J O 1
ATOM 12607 N N . VAL I 2 139 ? 17.492 130.082 45.390 1.00 29.13 136 VAL J N 1
ATOM 12608 C CA . VAL I 2 139 ? 17.637 130.054 43.939 1.00 30.31 136 VAL J CA 1
ATOM 12609 C C . VAL I 2 139 ? 19.088 130.318 43.558 1.00 36.15 136 VAL J C 1
ATOM 12610 O O . VAL I 2 139 ? 19.652 129.648 42.675 1.00 29.84 136 VAL J O 1
ATOM 12614 N N . GLU I 2 140 ? 19.719 131.303 44.214 1.00 29.12 137 GLU J N 1
ATOM 12615 C CA . GLU I 2 140 ? 21.127 131.572 43.914 1.00 35.57 137 GLU J CA 1
ATOM 12616 C C . GLU I 2 140 ? 21.984 130.348 44.223 1.00 29.95 137 GLU J C 1
ATOM 12617 O O . GLU I 2 140 ? 22.851 129.976 43.428 1.00 32.44 137 GLU J O 1
ATOM 12623 N N . LEU I 2 141 ? 21.705 129.671 45.346 1.00 28.59 138 LEU J N 1
ATOM 12624 C CA . LEU I 2 141 ? 22.462 128.473 45.716 1.00 29.81 138 LEU J CA 1
ATOM 12625 C C . LEU I 2 141 ? 22.233 127.339 44.717 1.00 34.12 138 LEU J C 1
ATOM 12626 O O . LEU I 2 141 ? 23.161 126.593 44.386 1.00 34.59 138 LEU J O 1
ATOM 12631 N N . GLU I 2 142 ? 21.006 127.196 44.217 1.00 33.92 139 GLU J N 1
ATOM 12632 C CA . GLU I 2 142 ? 20.737 126.156 43.228 1.00 31.73 139 GLU J CA 1
ATOM 12633 C C . GLU I 2 142 ? 21.521 126.409 41.952 1.00 33.29 139 GLU J C 1
ATOM 12634 O O . GLU I 2 142 ? 22.086 125.475 41.369 1.00 38.04 139 GLU J O 1
ATOM 12640 N N . LYS I 2 143 ? 21.593 127.668 41.514 1.00 31.89 140 LYS J N 1
ATOM 12641 C CA . LYS I 2 143 ? 22.351 127.960 40.304 1.00 33.96 140 LYS J CA 1
ATOM 12642 C C . LYS I 2 143 ? 23.822 127.579 40.464 1.00 36.58 140 LYS J C 1
ATOM 12643 O O . LYS I 2 143 ? 24.484 127.216 39.481 1.00 36.88 140 LYS J O 1
ATOM 12649 N N . LEU I 2 144 ? 24.340 127.629 41.692 1.00 34.82 141 LEU J N 1
ATOM 12650 C CA . LEU I 2 144 ? 25.720 127.264 41.979 1.00 42.06 141 LEU J CA 1
ATOM 12651 C C . LEU I 2 144 ? 25.878 125.798 42.345 1.00 36.13 141 LEU J C 1
ATOM 12652 O O . LEU I 2 144 ? 26.992 125.379 42.679 1.00 36.76 141 LEU J O 1
ATOM 12657 N N . ASN I 2 145 ? 24.798 125.013 42.253 1.00 34.94 142 ASN J N 1
ATOM 12658 C CA . ASN I 2 145 ? 24.808 123.596 42.619 1.00 41.91 142 ASN J CA 1
ATOM 12659 C C . ASN I 2 145 ? 25.259 123.413 44.072 1.00 35.49 142 ASN J C 1
ATOM 12660 O O . ASN I 2 145 ? 25.977 122.470 44.401 1.00 38.81 142 ASN J O 1
ATOM 12665 N N . LEU I 2 146 ? 24.859 124.335 44.954 1.00 34.40 143 LEU J N 1
ATOM 12666 C CA . LEU I 2 146 ? 25.244 124.260 46.366 1.00 35.84 143 LEU J CA 1
ATOM 12667 C C . LEU I 2 146 ? 24.149 123.724 47.280 1.00 34.52 143 LEU J C 1
ATOM 12668 O O . LEU I 2 146 ? 24.418 123.475 48.459 1.00 31.29 143 LEU J O 1
ATOM 12673 N N . VAL I 2 147 ? 22.925 123.584 46.786 1.00 35.30 144 VAL J N 1
ATOM 12674 C CA . VAL I 2 147 ? 21.827 123.000 47.546 1.00 30.59 144 VAL J CA 1
ATOM 12675 C C . VAL I 2 147 ? 20.953 122.229 46.565 1.00 35.59 144 VAL J C 1
ATOM 12676 O O . VAL I 2 147 ? 20.802 122.631 45.409 1.00 31.31 144 VAL J O 1
ATOM 12680 N N . ALA I 2 148 ? 20.411 121.103 47.018 1.00 34.90 145 ALA J N 1
ATOM 12681 C CA . ALA I 2 148 ? 19.576 120.228 46.199 1.00 32.83 145 ALA J CA 1
ATOM 12682 C C . ALA I 2 148 ? 18.818 119.302 47.143 1.00 35.09 145 ALA J C 1
ATOM 12683 O O . ALA I 2 148 ? 19.137 119.235 48.342 1.00 33.72 145 ALA J O 1
ATOM 12685 N N . PRO I 2 149 ? 17.783 118.603 46.658 1.00 35.77 146 PRO J N 1
ATOM 12686 C CA . PRO I 2 149 ? 17.067 117.688 47.566 1.00 39.07 146 PRO J CA 1
ATOM 12687 C C . PRO I 2 149 ? 17.986 116.692 48.245 1.00 35.43 146 PRO J C 1
ATOM 12688 O O . PRO I 2 149 ? 17.790 116.386 49.429 1.00 40.23 146 PRO J O 1
ATOM 12692 N N . ASP I 2 150 ? 19.047 116.251 47.572 1.00 34.78 147 ASP J N 1
ATOM 12693 C CA . ASP I 2 150 ? 19.996 115.312 48.156 1.00 41.64 147 ASP J CA 1
ATOM 12694 C C . ASP I 2 150 ? 21.298 115.981 48.586 1.00 39.78 147 ASP J C 1
ATOM 12695 O O . ASP I 2 150 ? 22.303 115.294 48.773 1.00 41.74 147 ASP J O 1
ATOM 12700 N N . GLN I 2 151 ? 21.309 117.317 48.724 1.00 36.29 148 GLN J N 1
ATOM 12701 C CA . GLN I 2 151 ? 22.536 118.058 49.060 1.00 30.63 148 GLN J CA 1
ATOM 12702 C C . GLN I 2 151 ? 22.161 119.212 49.995 1.00 34.08 148 GLN J C 1
ATOM 12703 O O . GLN I 2 151 ? 22.068 120.377 49.598 1.00 32.14 148 GLN J O 1
ATOM 12709 N N . LEU I 2 152 ? 21.948 118.891 51.268 1.00 30.10 149 LEU J N 1
ATOM 12710 C CA . LEU I 2 152 ? 21.496 119.887 52.223 1.00 33.33 149 LEU J CA 1
ATOM 12711 C C . LEU I 2 152 ? 22.515 120.158 53.321 1.00 28.22 149 LEU J C 1
ATOM 12712 O O . LEU I 2 152 ? 22.206 120.923 54.251 1.00 28.28 149 LEU J O 1
ATOM 12717 N N . ASP I 2 153 ? 23.715 119.560 53.251 1.00 28.29 150 ASP J N 1
ATOM 12718 C CA . ASP I 2 153 ? 24.649 119.677 54.372 1.00 33.28 150 ASP J CA 1
ATOM 12719 C C . ASP I 2 153 ? 25.142 121.109 54.546 1.00 29.29 150 ASP J C 1
ATOM 12720 O O . ASP I 2 153 ? 25.216 121.595 55.668 1.00 25.86 150 ASP J O 1
ATOM 12725 N N . LEU I 2 154 ? 25.440 121.826 53.457 1.00 29.94 151 LEU J N 1
ATOM 12726 C CA . LEU I 2 154 ? 25.924 123.198 53.617 1.00 29.66 151 LEU J CA 1
ATOM 12727 C C . LEU I 2 154 ? 24.864 124.105 54.238 1.00 31.91 151 LEU J C 1
ATOM 12728 O O . LEU I 2 154 ? 25.140 124.847 55.198 1.00 27.91 151 LEU J O 1
ATOM 12733 N N . LEU I 2 155 ? 23.627 124.024 53.734 1.00 26.81 152 LEU J N 1
ATOM 12734 C CA . LEU I 2 155 ? 22.544 124.827 54.290 1.00 25.52 152 LEU J CA 1
ATOM 12735 C C . LEU I 2 155 ? 22.279 124.467 55.750 1.00 24.05 152 LEU J C 1
ATOM 12736 O O . LEU I 2 155 ? 22.106 125.355 56.598 1.00 21.67 152 LEU J O 1
ATOM 12741 N N . GLU I 2 156 ? 22.265 123.168 56.067 1.00 23.23 153 GLU J N 1
ATOM 12742 C CA . GLU I 2 156 ? 22.078 122.736 57.451 1.00 24.40 153 GLU J CA 1
ATOM 12743 C C . GLU I 2 156 ? 23.172 123.286 58.364 1.00 26.25 153 GLU J C 1
ATOM 12744 O O . GLU I 2 156 ? 22.898 123.748 59.485 1.00 23.43 153 GLU J O 1
ATOM 12750 N N . LYS I 2 157 ? 24.424 123.230 57.904 1.00 28.52 154 LYS J N 1
ATOM 12751 C CA . LYS I 2 157 ? 25.538 123.737 58.697 1.00 26.93 154 LYS J CA 1
ATOM 12752 C C . LYS I 2 157 ? 25.392 125.230 58.968 1.00 27.99 154 LYS J C 1
ATOM 12753 O O . LYS I 2 157 ? 25.638 125.694 60.090 1.00 23.30 154 LYS J O 1
ATOM 12759 N N . CYS I 2 158 ? 25.007 126.002 57.946 1.00 25.44 155 CYS J N 1
ATOM 12760 C CA . CYS I 2 158 ? 24.903 127.448 58.130 1.00 22.32 155 CYS J CA 1
ATOM 12761 C C . CYS I 2 158 ? 23.718 127.826 59.012 1.00 23.05 155 CYS J C 1
ATOM 12762 O O . CYS I 2 158 ? 23.815 128.783 59.786 1.00 22.73 155 CYS J O 1
ATOM 12765 N N . LEU I 2 159 ? 22.581 127.118 58.890 1.00 20.90 156 LEU J N 1
ATOM 12766 C CA . LEU I 2 159 ? 21.470 127.338 59.822 1.00 19.57 156 LEU J CA 1
ATOM 12767 C C . LEU I 2 159 ? 21.882 126.992 61.250 1.00 22.09 156 LEU J C 1
ATOM 12768 O O . LEU I 2 159 ? 21.527 127.698 62.204 1.00 22.01 156 LEU J O 1
ATOM 12773 N N . LYS I 2 160 ? 22.658 125.916 61.414 1.00 25.14 157 LYS J N 1
ATOM 12774 C CA . LYS I 2 160 ? 23.170 125.588 62.737 1.00 25.22 157 LYS J CA 1
ATOM 12775 C C . LYS I 2 160 ? 24.050 126.708 63.260 1.00 23.54 157 LYS J C 1
ATOM 12776 O O . LYS I 2 160 ? 23.953 127.083 64.432 1.00 23.30 157 LYS J O 1
ATOM 12782 N N . ASN I 2 161 ? 24.876 127.290 62.385 1.00 21.38 158 ASN J N 1
ATOM 12783 C CA . ASN I 2 161 ? 25.831 128.301 62.815 1.00 21.86 158 ASN J CA 1
ATOM 12784 C C . ASN I 2 161 ? 25.190 129.646 63.123 1.00 24.55 158 ASN J C 1
ATOM 12785 O O . ASN I 2 161 ? 25.777 130.420 63.878 1.00 26.83 158 ASN J O 1
ATOM 12790 N N . ILE I 2 162 ? 23.979 129.928 62.637 1.00 22.99 159 ILE J N 1
ATOM 12791 C CA . ILE I 2 162 ? 23.246 131.098 63.125 1.00 22.08 159 ILE J CA 1
ATOM 12792 C C . ILE I 2 162 ? 22.276 130.721 64.245 1.00 23.66 159 ILE J C 1
ATOM 12793 O O . ILE I 2 162 ? 21.314 131.448 64.499 1.00 23.69 159 ILE J O 1
ATOM 12798 N N . HIS I 2 163 ? 22.490 129.569 64.886 1.00 24.41 160 HIS J N 1
ATOM 12799 C CA . HIS I 2 163 ? 21.749 129.171 66.083 1.00 23.93 160 HIS J CA 1
ATOM 12800 C C . HIS I 2 163 ? 20.271 128.914 65.798 1.00 24.60 160 HIS J C 1
ATOM 12801 O O . HIS I 2 163 ? 19.411 129.174 66.649 1.00 25.83 160 HIS J O 1
ATOM 12808 N N . ARG I 2 164 ? 19.950 128.415 64.601 1.00 20.05 161 ARG J N 1
ATOM 12809 C CA . ARG I 2 164 ? 18.588 127.954 64.314 1.00 22.74 161 ARG J CA 1
ATOM 12810 C C . ARG I 2 164 ? 18.586 126.426 64.347 1.00 22.57 161 ARG J C 1
ATOM 12811 O O . ARG I 2 164 ? 18.451 125.745 63.327 1.00 23.68 161 ARG J O 1
ATOM 12819 N N . ILE I 2 165 ? 18.792 125.910 65.562 1.00 23.62 162 ILE J N 1
ATOM 12820 C CA . ILE I 2 165 ? 18.818 124.471 65.802 1.00 22.51 162 ILE J CA 1
ATOM 12821 C C . ILE I 2 165 ? 17.466 123.853 65.471 1.00 22.90 162 ILE J C 1
ATOM 12822 O O . ILE I 2 165 ? 17.390 122.697 65.025 1.00 24.67 162 ILE J O 1
ATOM 12827 N N . ASP I 2 166 ? 16.381 124.615 65.660 1.00 25.13 163 ASP J N 1
ATOM 12828 C CA . ASP I 2 166 ? 15.054 124.149 65.248 1.00 26.98 163 ASP J CA 1
ATOM 12829 C C . ASP I 2 166 ? 15.000 123.882 63.740 1.00 29.43 163 ASP J C 1
ATOM 12830 O O . ASP I 2 166 ? 14.434 122.869 63.285 1.00 32.66 163 ASP J O 1
ATOM 12835 N N . LEU I 2 167 ? 15.626 124.753 62.944 1.00 23.54 164 LEU J N 1
ATOM 12836 C CA . LEU I 2 167 ? 15.570 124.574 61.495 1.00 25.18 164 LEU J CA 1
ATOM 12837 C C . LEU I 2 167 ? 16.523 123.478 61.031 1.00 28.40 164 LEU J C 1
ATOM 12838 O O . LEU I 2 167 ? 16.220 122.725 60.091 1.00 29.39 164 LEU J O 1
ATOM 12843 N N . LYS I 2 168 ? 17.671 123.366 61.688 1.00 23.63 165 LYS J N 1
ATOM 12844 C CA . LYS I 2 168 ? 18.535 122.221 61.431 1.00 26.30 165 LYS J CA 1
ATOM 12845 C C . LYS I 2 168 ? 17.763 120.924 61.643 1.00 33.34 165 LYS J C 1
ATOM 12846 O O . LYS I 2 168 ? 17.845 119.995 60.827 1.00 28.16 165 LYS J O 1
ATOM 12852 N N . THR I 2 169 ? 16.941 120.879 62.695 1.00 28.23 166 THR J N 1
ATOM 12853 C CA . THR I 2 169 ? 16.155 119.680 62.970 1.00 30.84 166 THR J CA 1
ATOM 12854 C C . THR I 2 169 ? 15.116 119.420 61.886 1.00 27.65 166 THR J C 1
ATOM 12855 O O . THR I 2 169 ? 14.865 118.263 61.534 1.00 32.80 166 THR J O 1
ATOM 12859 N N . LYS I 2 170 ? 14.478 120.473 61.361 1.00 27.63 167 LYS J N 1
ATOM 12860 C CA . LYS I 2 170 ? 13.579 120.270 60.218 1.00 33.12 167 LYS J CA 1
ATOM 12861 C C . LYS I 2 170 ? 14.310 119.652 59.023 1.00 34.65 167 LYS J C 1
ATOM 12862 O O . LYS I 2 170 ? 13.763 118.786 58.315 1.00 26.46 167 LYS J O 1
ATOM 12868 N N . ILE I 2 171 ? 15.546 120.094 58.771 1.00 28.74 168 ILE J N 1
ATOM 12869 C CA . ILE I 2 171 ? 16.300 119.510 57.662 1.00 27.98 168 ILE J CA 1
ATOM 12870 C C . ILE I 2 171 ? 16.604 118.039 57.942 1.00 32.49 168 ILE J C 1
ATOM 12871 O O . ILE I 2 171 ? 16.476 117.182 57.056 1.00 32.84 168 ILE J O 1
ATOM 12876 N N . GLN I 2 172 ? 16.980 117.721 59.181 1.00 32.54 169 GLN J N 1
ATOM 12877 C CA . GLN I 2 172 ? 17.296 116.335 59.530 1.00 39.22 169 GLN J CA 1
ATOM 12878 C C . GLN I 2 172 ? 16.065 115.441 59.406 1.00 41.93 169 GLN J C 1
ATOM 12879 O O . GLN I 2 172 ? 16.163 114.281 58.978 1.00 38.88 169 GLN J O 1
ATOM 12885 N N . LYS I 2 173 ? 14.891 115.968 59.757 1.00 35.11 170 LYS J N 1
ATOM 12886 C CA . LYS I 2 173 ? 13.676 115.175 59.629 1.00 40.65 170 LYS J CA 1
ATOM 12887 C C . LYS I 2 173 ? 13.330 114.934 58.163 1.00 41.26 170 LYS J C 1
ATOM 12888 O O . LYS I 2 173 ? 12.902 113.830 57.795 1.00 43.56 170 LYS J O 1
ATOM 12894 N N . TYR I 2 174 ? 13.544 115.938 57.303 1.00 38.87 171 TYR J N 1
ATOM 12895 C CA . TYR I 2 174 ? 13.380 115.697 55.868 1.00 41.91 171 TYR J CA 1
ATOM 12896 C C . TYR I 2 174 ? 14.343 114.616 55.387 1.00 45.89 171 TYR J C 1
ATOM 12897 O O . TYR I 2 174 ? 13.946 113.694 54.666 1.00 39.72 171 TYR J O 1
ATOM 12906 N N . LYS I 2 175 ? 15.615 114.701 55.796 1.00 38.42 172 LYS J N 1
ATOM 12907 C CA . LYS I 2 175 ? 16.588 113.699 55.360 1.00 44.69 172 LYS J CA 1
ATOM 12908 C C . LYS I 2 175 ? 16.155 112.299 55.780 1.00 48.39 172 LYS J C 1
ATOM 12909 O O . LYS I 2 175 ? 16.341 111.333 55.032 1.00 45.88 172 LYS J O 1
ATOM 12915 N N . GLN I 2 176 ? 15.576 112.173 56.978 1.00 45.61 173 GLN J N 1
ATOM 12916 C CA . GLN I 2 176 ? 15.113 110.866 57.440 1.00 54.55 173 GLN J CA 1
ATOM 12917 C C . GLN I 2 176 ? 13.912 110.377 56.639 1.00 57.49 173 GLN J C 1
ATOM 12918 O O . GLN I 2 176 ? 13.784 109.175 56.381 1.00 59.84 173 GLN J O 1
ATOM 12924 N N . SER I 2 177 ? 13.007 111.285 56.257 1.00 53.82 174 SER J N 1
ATOM 12925 C CA . SER I 2 177 ? 11.875 110.869 55.432 1.00 53.27 174 SER J CA 1
ATOM 12926 C C . SER I 2 177 ? 12.339 110.350 54.079 1.00 61.90 174 SER J C 1
ATOM 12927 O O . SER I 2 177 ? 11.630 109.562 53.439 1.00 54.29 174 SER J O 1
ATOM 12930 N N . VAL I 2 178 ? 13.494 110.818 53.612 1.00 59.56 175 VAL J N 1
ATOM 12931 C CA . VAL I 2 178 ? 14.105 110.348 52.377 1.00 59.38 175 VAL J CA 1
ATOM 12932 C C . VAL I 2 178 ? 14.866 109.061 52.693 1.00 62.40 175 VAL J C 1
ATOM 12933 O O . VAL I 2 178 ? 14.925 108.139 51.883 1.00 76.66 175 VAL J O 1
ATOM 12937 N N . ASP J 1 2 ? 42.218 168.033 42.647 1.00 62.85 2 ASP A N 1
ATOM 12938 C CA . ASP J 1 2 ? 41.148 167.324 41.951 1.00 53.84 2 ASP A CA 1
ATOM 12939 C C . ASP J 1 2 ? 39.772 167.779 42.431 1.00 49.03 2 ASP A C 1
ATOM 12940 O O . ASP J 1 2 ? 39.358 167.464 43.544 1.00 42.02 2 ASP A O 1
ATOM 12945 N N . PHE J 1 3 ? 39.048 168.476 41.553 1.00 40.99 3 PHE A N 1
ATOM 12946 C CA . PHE J 1 3 ? 37.771 169.074 41.939 1.00 44.42 3 PHE A CA 1
ATOM 12947 C C . PHE J 1 3 ? 36.720 168.015 42.251 1.00 38.79 3 PHE A C 1
ATOM 12948 O O . PHE J 1 3 ? 36.081 168.049 43.313 1.00 37.40 3 PHE A O 1
ATOM 12956 N N . SER J 1 4 ? 36.533 167.058 41.340 1.00 36.66 4 SER A N 1
ATOM 12957 C CA . SER J 1 4 ? 35.495 166.050 41.522 1.00 42.69 4 SER A CA 1
ATOM 12958 C C . SER J 1 4 ? 35.756 165.189 42.747 1.00 39.84 4 SER A C 1
ATOM 12959 O O . SER J 1 4 ? 34.821 164.851 43.492 1.00 36.88 4 SER A O 1
ATOM 12962 N N . ARG J 1 5 ? 37.012 164.798 42.954 1.00 34.80 5 ARG A N 1
ATOM 12963 C CA . ARG J 1 5 ? 37.348 164.019 44.135 1.00 31.96 5 ARG A CA 1
ATOM 12964 C C . ARG J 1 5 ? 37.064 164.805 45.408 1.00 37.78 5 ARG A C 1
ATOM 12965 O O . ARG J 1 5 ? 36.561 164.242 46.387 1.00 32.87 5 ARG A O 1
ATOM 12973 N N . ASN J 1 6 ? 37.389 166.104 45.424 1.00 36.79 6 ASN A N 1
ATOM 12974 C CA . ASN J 1 6 ? 37.119 166.903 46.617 1.00 33.12 6 ASN A CA 1
ATOM 12975 C C . ASN J 1 6 ? 35.624 166.983 46.895 1.00 38.10 6 ASN A C 1
ATOM 12976 O O . ASN J 1 6 ? 35.200 166.937 48.060 1.00 32.37 6 ASN A O 1
ATOM 12981 N N . LEU J 1 7 ? 34.810 167.146 45.839 1.00 34.89 7 LEU A N 1
ATOM 12982 C CA . LEU J 1 7 ? 33.360 167.137 46.026 1.00 36.71 7 LEU A CA 1
ATOM 12983 C C . LEU J 1 7 ? 32.897 165.807 46.590 1.00 33.47 7 LEU A C 1
ATOM 12984 O O . LEU J 1 7 ? 32.068 165.768 47.509 1.00 29.64 7 LEU A O 1
ATOM 12989 N N . TYR J 1 8 ? 33.440 164.707 46.061 1.00 31.40 8 TYR A N 1
ATOM 12990 C CA . TYR J 1 8 ? 33.092 163.385 46.569 1.00 37.44 8 TYR A CA 1
ATOM 12991 C C . TYR J 1 8 ? 33.438 163.249 48.052 1.00 30.72 8 TYR A C 1
ATOM 12992 O O . TYR J 1 8 ? 32.646 162.709 48.837 1.00 31.25 8 TYR A O 1
ATOM 13001 N N . ASP J 1 9 ? 34.619 163.720 48.457 1.00 29.05 9 ASP A N 1
ATOM 13002 C CA . ASP J 1 9 ? 35.033 163.584 49.861 1.00 31.34 9 ASP A CA 1
ATOM 13003 C C . ASP J 1 9 ? 34.127 164.403 50.788 1.00 30.11 9 ASP A C 1
ATOM 13004 O O . ASP J 1 9 ? 33.675 163.924 51.853 1.00 30.13 9 ASP A O 1
ATOM 13009 N N . ILE J 1 10 ? 33.848 165.650 50.391 1.00 30.17 10 ILE A N 1
ATOM 13010 C CA . ILE J 1 10 ? 32.914 166.481 51.146 1.00 31.98 10 ILE A CA 1
ATOM 13011 C C . ILE J 1 10 ? 31.584 165.758 51.298 1.00 28.81 10 ILE A C 1
ATOM 13012 O O . ILE J 1 10 ? 31.014 165.695 52.393 1.00 27.13 10 ILE A O 1
ATOM 13017 N N . GLY J 1 11 ? 31.089 165.183 50.199 1.00 29.26 11 GLY A N 1
ATOM 13018 C CA . GLY J 1 11 ? 29.827 164.462 50.238 1.00 26.29 11 GLY A CA 1
ATOM 13019 C C . GLY J 1 11 ? 29.857 163.265 51.164 1.00 28.91 11 GLY A C 1
ATOM 13020 O O . GLY J 1 11 ? 28.852 162.949 51.809 1.00 24.85 11 GLY A O 1
ATOM 13021 N N . GLU J 1 12 ? 31.007 162.585 51.253 1.00 28.44 12 GLU A N 1
ATOM 13022 C CA . GLU J 1 12 ? 31.112 161.448 52.165 1.00 26.15 12 GLU A CA 1
ATOM 13023 C C . GLU J 1 12 ? 31.014 161.879 53.620 1.00 30.58 12 GLU A C 1
ATOM 13024 O O . GLU J 1 12 ? 30.739 161.041 54.488 1.00 28.87 12 GLU A O 1
ATOM 13030 N N . GLN J 1 13 ? 31.262 163.152 53.923 1.00 29.56 13 GLN A N 1
ATOM 13031 C CA . GLN J 1 13 ? 31.141 163.565 55.322 1.00 29.35 13 GLN A CA 1
ATOM 13032 C C . GLN J 1 13 ? 29.743 164.090 55.713 1.00 32.90 13 GLN A C 1
ATOM 13033 O O . GLN J 1 13 ? 29.567 164.538 56.851 1.00 28.85 13 GLN A O 1
ATOM 13039 N N . LEU J 1 14 ? 28.754 164.028 54.826 1.00 27.42 14 LEU A N 1
ATOM 13040 C CA . LEU J 1 14 ? 27.425 164.585 55.073 1.00 31.67 14 LEU A CA 1
ATOM 13041 C C . LEU J 1 14 ? 26.408 163.451 55.146 1.00 32.62 14 LEU A C 1
ATOM 13042 O O . LEU J 1 14 ? 26.284 162.675 54.197 1.00 30.97 14 LEU A O 1
ATOM 13047 N N . ASP J 1 15 ? 25.684 163.346 56.264 1.00 32.84 15 ASP A N 1
ATOM 13048 C CA . ASP J 1 15 ? 24.712 162.268 56.391 1.00 30.38 15 ASP A CA 1
ATOM 13049 C C . ASP J 1 15 ? 23.335 162.751 55.914 1.00 29.25 15 ASP A C 1
ATOM 13050 O O . ASP J 1 15 ? 23.183 163.855 55.388 1.00 27.85 15 ASP A O 1
ATOM 13055 N N . SER J 1 16 ? 22.283 161.975 56.171 1.00 28.56 16 SER A N 1
ATOM 13056 C CA . SER J 1 16 ? 20.902 162.303 55.719 1.00 34.64 16 SER A CA 1
ATOM 13057 C C . SER J 1 16 ? 20.378 163.633 56.290 1.00 41.61 16 SER A C 1
ATOM 13058 O O . SER J 1 16 ? 19.718 164.355 55.543 1.00 33.33 16 SER A O 1
ATOM 13061 N N . GLU J 1 17 ? 20.628 163.914 57.563 1.00 36.83 17 GLU A N 1
ATOM 13062 C CA . GLU J 1 17 ? 20.113 165.147 58.209 1.00 33.56 17 GLU A CA 1
ATOM 13063 C C . GLU J 1 17 ? 20.784 166.378 57.584 1.00 31.95 17 GLU A C 1
ATOM 13064 O O . GLU J 1 17 ? 20.070 167.316 57.222 1.00 34.51 17 GLU A O 1
ATOM 13070 N N . ASP J 1 18 ? 22.104 166.350 57.468 1.00 34.22 18 ASP A N 1
ATOM 13071 C CA . ASP J 1 18 ? 22.819 167.454 56.783 1.00 38.16 18 ASP A CA 1
ATOM 13072 C C . ASP J 1 18 ? 22.228 167.631 55.382 1.00 34.86 18 ASP A C 1
ATOM 13073 O O . ASP J 1 18 ? 21.989 168.772 54.987 1.00 32.10 18 ASP A O 1
ATOM 13078 N N . LEU J 1 19 ? 21.979 166.523 54.686 1.00 30.02 19 LEU A N 1
ATOM 13079 C CA . LEU J 1 19 ? 21.467 166.617 53.332 1.00 33.39 19 LEU A CA 1
ATOM 13080 C C . LEU J 1 19 ? 20.083 167.265 53.313 1.00 38.25 19 LEU A C 1
ATOM 13081 O O . LEU J 1 19 ? 19.806 168.116 52.463 1.00 32.18 19 LEU A O 1
ATOM 13086 N N . ALA J 1 20 ? 19.201 166.879 54.240 1.00 31.40 20 ALA A N 1
ATOM 13087 C CA . ALA J 1 20 ? 17.898 167.537 54.320 1.00 33.93 20 ALA A CA 1
ATOM 13088 C C . ALA J 1 20 ? 18.054 169.038 54.550 1.00 35.69 20 ALA A C 1
ATOM 13089 O O . ALA J 1 20 ? 17.352 169.847 53.926 1.00 30.08 20 ALA A O 1
ATOM 13091 N N . SER J 1 21 ? 18.985 169.431 55.432 1.00 33.22 21 SER A N 1
ATOM 13092 C CA . SER J 1 21 ? 19.216 170.862 55.658 1.00 30.29 21 SER A CA 1
ATOM 13093 C C . SER J 1 21 ? 19.709 171.551 54.388 1.00 30.24 21 SER A C 1
ATOM 13094 O O . SER J 1 21 ? 19.237 172.639 54.029 1.00 29.51 21 SER A O 1
ATOM 13097 N N . LEU J 1 22 ? 20.676 170.935 53.704 1.00 31.73 22 LEU A N 1
ATOM 13098 C CA . LEU J 1 22 ? 21.223 171.522 52.482 1.00 31.98 22 LEU A CA 1
ATOM 13099 C C . LEU J 1 22 ? 20.149 171.663 51.414 1.00 27.48 22 LEU A C 1
ATOM 13100 O O . LEU J 1 22 ? 20.113 172.662 50.684 1.00 27.77 22 LEU A O 1
ATOM 13105 N N . LYS J 1 23 ? 19.272 170.666 51.304 1.00 26.87 23 LYS A N 1
ATOM 13106 C CA . LYS J 1 23 ? 18.172 170.723 50.338 1.00 30.18 23 LYS A CA 1
ATOM 13107 C C . LYS J 1 23 ? 17.198 171.851 50.659 1.00 32.66 23 LYS A C 1
ATOM 13108 O O . LYS J 1 23 ? 16.744 172.571 49.754 1.00 29.88 23 LYS A O 1
ATOM 13114 N N . PHE J 1 24 ? 16.869 172.029 51.945 1.00 29.48 24 PHE A N 1
ATOM 13115 C CA . PHE J 1 24 ? 16.012 173.148 52.333 1.00 31.04 24 PHE A CA 1
ATOM 13116 C C . PHE J 1 24 ? 16.681 174.481 52.007 1.00 33.06 24 PHE A C 1
ATOM 13117 O O . PHE J 1 24 ? 16.036 175.399 51.485 1.00 33.56 24 PHE A O 1
ATOM 13125 N N . LEU J 1 25 ? 17.980 174.609 52.300 1.00 35.81 25 LEU A N 1
ATOM 13126 C CA . LEU J 1 25 ? 18.652 175.874 52.022 1.00 34.48 25 LEU A CA 1
ATOM 13127 C C . LEU J 1 25 ? 18.802 176.138 50.526 1.00 34.32 25 LEU A C 1
ATOM 13128 O O . LEU J 1 25 ? 18.987 177.294 50.132 1.00 39.05 25 LEU A O 1
ATOM 13133 N N . SER J 1 26 ? 18.676 175.118 49.683 1.00 33.00 26 SER A N 1
ATOM 13134 C CA . SER J 1 26 ? 18.739 175.287 48.236 1.00 32.40 26 SER A CA 1
ATOM 13135 C C . SER J 1 26 ? 17.350 175.367 47.592 1.00 33.65 26 SER A C 1
ATOM 13136 O O . SER J 1 26 ? 17.240 175.316 46.362 1.00 32.25 26 SER A O 1
ATOM 13139 N N . LEU J 1 27 ? 16.289 175.466 48.395 1.00 35.84 27 LEU A N 1
ATOM 13140 C CA . LEU J 1 27 ? 14.930 175.366 47.854 1.00 35.79 27 LEU A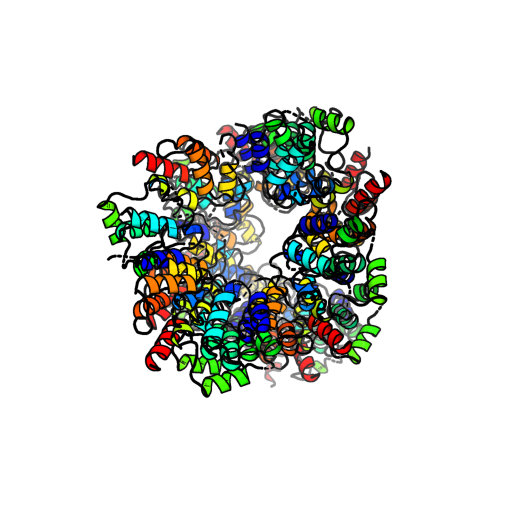 CA 1
ATOM 13141 C C . LEU J 1 27 ? 14.650 176.427 46.803 1.00 36.79 27 LEU A C 1
ATOM 13142 O O . LEU J 1 27 ? 13.896 176.175 45.864 1.00 33.55 27 LEU A O 1
ATOM 13147 N N . ASP J 1 28 ? 15.244 177.612 46.935 1.00 35.93 28 ASP A N 1
ATOM 13148 C CA . ASP J 1 28 ? 14.976 178.671 45.971 1.00 43.11 28 ASP A CA 1
ATOM 13149 C C . ASP J 1 28 ? 15.708 178.482 44.644 1.00 38.48 28 ASP A C 1
ATOM 13150 O O . ASP J 1 28 ? 15.448 179.240 43.704 1.00 41.03 28 ASP A O 1
ATOM 13155 N N . TYR J 1 29 ? 16.600 177.492 44.531 1.00 36.56 29 TYR A N 1
ATOM 13156 C CA . TYR J 1 29 ? 17.303 177.236 43.279 1.00 37.06 29 TYR A CA 1
ATOM 13157 C C . TYR J 1 29 ? 17.057 175.855 42.696 1.00 37.94 29 TYR A C 1
ATOM 13158 O O . TYR J 1 29 ? 17.269 175.676 41.493 1.00 36.05 29 TYR A O 1
ATOM 13167 N N . ILE J 1 30 ? 16.633 174.883 43.501 1.00 32.08 30 ILE A N 1
ATOM 13168 C CA . ILE J 1 30 ? 16.340 173.530 43.029 1.00 29.73 30 ILE A CA 1
ATOM 13169 C C . ILE J 1 30 ? 14.898 173.213 43.402 1.00 29.42 30 ILE A C 1
ATOM 13170 O O . ILE J 1 30 ? 14.587 173.092 44.595 1.00 32.86 30 ILE A O 1
ATOM 13175 N N . PRO J 1 31 ? 13.996 173.092 42.432 1.00 32.11 31 PRO A N 1
ATOM 13176 C CA . PRO J 1 31 ? 12.571 172.902 42.735 1.00 30.44 31 PRO A CA 1
ATOM 13177 C C . PRO J 1 31 ? 12.234 171.480 43.182 1.00 32.95 31 PRO A C 1
ATOM 13178 O O . PRO J 1 31 ? 13.035 170.551 43.086 1.00 29.73 31 PRO A O 1
ATOM 13182 N N . GLN J 1 32 ? 10.991 171.326 43.655 1.00 34.15 32 GLN A N 1
ATOM 13183 C CA . GLN J 1 32 ? 10.592 170.119 44.384 1.00 29.17 32 GLN A CA 1
ATOM 13184 C C . GLN J 1 32 ? 10.752 168.847 43.551 1.00 31.32 32 GLN A C 1
ATOM 13185 O O . GLN J 1 32 ? 11.131 167.797 44.088 1.00 33.94 32 GLN A O 1
ATOM 13191 N N . ARG J 1 33 ? 10.440 168.907 42.245 1.00 29.89 33 ARG A N 1
ATOM 13192 C CA . ARG J 1 33 ? 10.584 167.716 41.404 1.00 31.70 33 ARG A CA 1
ATOM 13193 C C . ARG J 1 33 ? 12.026 167.213 41.384 1.00 32.36 33 ARG A C 1
ATOM 13194 O O . ARG J 1 33 ? 12.267 166.000 41.423 1.00 29.49 33 ARG A O 1
ATOM 13202 N N . LYS J 1 34 ? 12.999 168.125 41.304 1.00 28.50 34 LYS A N 1
ATOM 13203 C CA . LYS J 1 34 ? 14.397 167.711 41.323 1.00 31.11 34 LYS A CA 1
ATOM 13204 C C . LYS J 1 34 ? 14.917 167.457 42.733 1.00 33.18 34 LYS A C 1
ATOM 13205 O O . LYS J 1 34 ? 15.957 166.805 42.890 1.00 30.19 34 LYS A O 1
ATOM 13211 N N . GLN J 1 35 ? 14.247 167.992 43.756 1.00 30.18 35 GLN A N 1
ATOM 13212 C CA . GLN J 1 35 ? 14.641 167.699 45.131 1.00 33.52 35 GLN A CA 1
ATOM 13213 C C . GLN J 1 35 ? 14.328 166.255 45.489 1.00 37.24 35 GLN A C 1
ATOM 13214 O O . GLN J 1 35 ? 15.095 165.601 46.208 1.00 29.73 35 GLN A O 1
ATOM 13220 N N . GLU J 1 36 ? 13.190 165.751 45.018 1.00 29.38 36 GLU A N 1
ATOM 13221 C CA . GLU J 1 36 ? 12.702 164.452 45.480 1.00 29.96 36 GLU A CA 1
ATOM 13222 C C . GLU J 1 36 ? 13.693 163.299 45.322 1.00 32.52 36 GLU A C 1
ATOM 13223 O O . GLU J 1 36 ? 13.850 162.526 46.279 1.00 32.65 36 GLU A O 1
ATOM 13229 N N . PRO J 1 37 ? 14.339 163.074 44.172 1.00 30.23 37 PRO A N 1
ATOM 13230 C CA . PRO J 1 37 ? 15.270 161.941 44.083 1.00 36.06 37 PRO A CA 1
ATOM 13231 C C . PRO J 1 37 ? 16.649 162.193 44.689 1.00 38.01 37 PRO A C 1
ATOM 13232 O O . PRO J 1 37 ? 17.504 161.302 44.615 1.00 39.38 37 PRO A O 1
ATOM 13236 N N . ILE J 1 38 ? 16.922 163.361 45.265 1.00 35.57 38 ILE A N 1
ATOM 13237 C CA . ILE J 1 38 ? 18.254 163.635 45.812 1.00 35.28 38 ILE A CA 1
ATOM 13238 C C . ILE J 1 38 ? 18.387 162.926 47.158 1.00 33.88 38 ILE A C 1
ATOM 13239 O O . ILE J 1 38 ? 17.801 163.350 48.159 1.00 36.50 38 ILE A O 1
ATOM 13244 N N . LYS J 1 39 ? 19.173 161.838 47.182 1.00 32.14 39 LYS A N 1
ATOM 13245 C CA . LYS J 1 39 ? 19.372 161.011 48.366 1.00 36.68 39 LYS A CA 1
ATOM 13246 C C . LYS J 1 39 ? 20.785 161.107 48.932 1.00 37.39 39 LYS A C 1
ATOM 13247 O O . LYS J 1 39 ? 21.047 160.542 49.999 1.00 34.44 39 LYS A O 1
ATOM 13253 N N . ASP J 1 40 ? 21.717 161.740 48.226 1.00 33.33 40 ASP A N 1
ATOM 13254 C CA . ASP J 1 40 ? 23.042 161.948 48.788 1.00 33.96 40 ASP A CA 1
ATOM 13255 C C . ASP J 1 40 ? 23.546 163.305 48.327 1.00 33.45 40 ASP A C 1
ATOM 13256 O O . ASP J 1 40 ? 23.022 163.898 47.380 1.00 32.73 40 ASP A O 1
ATOM 13261 N N . ALA J 1 41 ? 24.586 163.793 49.006 1.00 32.52 41 ALA A N 1
ATOM 13262 C CA . ALA J 1 41 ? 25.064 165.147 48.739 1.00 34.18 41 ALA A CA 1
ATOM 13263 C C . ALA J 1 41 ? 25.604 165.282 47.327 1.00 38.76 41 ALA A C 1
ATOM 13264 O O . ALA J 1 41 ? 25.549 166.376 46.746 1.00 37.21 41 ALA A O 1
ATOM 13266 N N . LEU J 1 42 ? 26.141 164.194 46.763 1.00 37.62 42 LEU A N 1
ATOM 13267 C CA . LEU J 1 42 ? 26.713 164.275 45.424 1.00 39.54 42 LEU A CA 1
ATOM 13268 C C . LEU J 1 42 ? 25.666 164.648 44.385 1.00 40.26 42 LEU A C 1
ATOM 13269 O O . LEU J 1 42 ? 25.962 165.397 43.448 1.00 39.19 42 LEU A O 1
ATOM 13282 N N . LEU J 1 44 ? 22.976 166.437 44.934 1.00 33.17 44 LEU A N 1
ATOM 13283 C CA . LEU J 1 44 ? 22.749 167.862 45.132 1.00 32.75 44 LEU A CA 1
ATOM 13284 C C . LEU J 1 44 ? 23.831 168.686 44.440 1.00 32.58 44 LEU A C 1
ATOM 13285 O O . LEU J 1 44 ? 23.533 169.668 43.742 1.00 33.09 44 LEU A O 1
ATOM 13290 N N . PHE J 1 45 ? 25.097 168.280 44.608 1.00 33.57 45 PHE A N 1
ATOM 13291 C CA . PHE J 1 45 ? 26.208 169.009 44.006 1.00 33.49 45 PHE A CA 1
ATOM 13292 C C . PHE J 1 45 ? 26.127 168.972 42.489 1.00 35.47 45 PHE A C 1
ATOM 13293 O O . PHE J 1 45 ? 26.399 169.975 41.827 1.00 36.09 45 PHE A O 1
ATOM 13301 N N . GLN J 1 46 ? 25.748 167.824 41.925 1.00 34.06 46 GLN A N 1
ATOM 13302 C CA . GLN J 1 46 ? 25.597 167.718 40.476 1.00 35.40 46 GLN A CA 1
ATOM 13303 C C . GLN J 1 46 ? 24.516 168.667 39.967 1.00 39.69 46 GLN A C 1
ATOM 13304 O O . GLN J 1 46 ? 24.688 169.319 38.924 1.00 38.70 46 GLN A O 1
ATOM 13310 N N . ARG J 1 47 ? 23.377 168.738 40.670 1.00 35.69 47 ARG A N 1
ATOM 13311 C CA . ARG J 1 47 ? 22.357 169.712 40.269 1.00 36.41 47 ARG A CA 1
ATOM 13312 C C . ARG J 1 47 ? 22.910 171.135 40.331 1.00 36.16 47 ARG A C 1
ATOM 13313 O O . ARG J 1 47 ? 22.651 171.957 39.436 1.00 37.25 47 ARG A O 1
ATOM 13321 N N . LEU J 1 48 ? 23.671 171.452 41.383 1.00 34.98 48 LEU A N 1
ATOM 13322 C CA . LEU J 1 48 ? 24.236 172.800 41.462 1.00 35.02 48 LEU A CA 1
ATOM 13323 C C . LEU J 1 48 ? 25.209 173.054 40.310 1.00 35.92 48 LEU A C 1
ATOM 13324 O O . LEU J 1 48 ? 25.234 174.157 39.737 1.00 36.87 48 LEU A O 1
ATOM 13329 N N . GLN J 1 49 ? 25.974 172.028 39.913 1.00 35.92 49 GLN A N 1
ATOM 13330 C CA . GLN J 1 49 ? 26.897 172.187 38.786 1.00 37.05 49 GLN A CA 1
ATOM 13331 C C . GLN J 1 49 ? 26.137 172.455 37.489 1.00 38.88 49 GLN A C 1
ATOM 13332 O O . GLN J 1 49 ? 26.577 173.265 36.659 1.00 39.80 49 GLN A O 1
ATOM 13338 N N . GLU J 1 50 ? 24.971 171.815 37.309 1.00 38.80 50 GLU A N 1
ATOM 13339 C CA . GLU J 1 50 ? 24.220 172.043 36.075 1.00 40.48 50 GLU A CA 1
ATOM 13340 C C . GLU J 1 50 ? 23.764 173.491 35.955 1.00 41.14 50 GLU A C 1
ATOM 13341 O O . GLU J 1 50 ? 23.652 174.020 34.839 1.00 42.79 50 GLU A O 1
ATOM 13347 N N . LYS J 1 51 ? 23.503 174.149 37.077 1.00 40.12 51 LYS A N 1
ATOM 13348 C CA . LYS J 1 51 ? 23.133 175.556 37.065 1.00 40.90 51 LYS A CA 1
ATOM 13349 C C . LYS J 1 51 ? 24.343 176.470 37.084 1.00 41.10 51 LYS A C 1
ATOM 13350 O O . LYS J 1 51 ? 24.169 177.693 37.141 1.00 41.92 51 LYS A O 1
ATOM 13356 N N . ARG J 1 52 ? 25.552 175.897 37.037 1.00 40.63 52 ARG A N 1
ATOM 13357 C CA . ARG J 1 52 ? 26.804 176.637 37.178 1.00 42.00 52 ARG A CA 1
ATOM 13358 C C . ARG J 1 52 ? 26.833 177.427 38.483 1.00 43.78 52 ARG A C 1
ATOM 13359 O O . ARG J 1 52 ? 27.409 178.510 38.561 1.00 42.76 52 ARG A O 1
ATOM 13375 N N . LEU J 1 54 ? 28.089 175.983 40.992 1.00 40.88 54 LEU A N 1
ATOM 13376 C CA . LEU J 1 54 ? 29.202 175.267 41.599 1.00 39.62 54 LEU A CA 1
ATOM 13377 C C . LEU J 1 54 ? 30.101 174.804 40.471 1.00 41.18 54 LEU A C 1
ATOM 13378 O O . LEU J 1 54 ? 29.658 174.057 39.592 1.00 39.66 54 LEU A O 1
ATOM 13383 N N . GLU J 1 55 ? 31.340 175.283 40.482 1.00 37.58 55 GLU A N 1
ATOM 13384 C CA . GLU J 1 55 ? 32.361 174.856 39.540 1.00 45.81 55 GLU A CA 1
ATOM 13385 C C . GLU J 1 55 ? 33.706 175.158 40.181 1.00 47.55 55 GLU A C 1
ATOM 13386 O O . GLU J 1 55 ? 33.783 175.813 41.225 1.00 43.80 55 GLU A O 1
ATOM 13392 N N . GLU J 1 56 ? 34.773 174.673 39.545 1.00 47.00 56 GLU A N 1
ATOM 13393 C CA . GLU J 1 56 ? 36.097 174.825 40.141 1.00 48.47 56 GLU A CA 1
ATOM 13394 C C . GLU J 1 56 ? 36.416 176.293 40.412 1.00 47.59 56 GLU A C 1
ATOM 13395 O O . GLU J 1 56 ? 37.057 176.615 41.417 1.00 54.25 56 GLU A O 1
ATOM 13401 N N . SER J 1 57 ? 35.935 177.195 39.558 1.00 52.43 57 SER A N 1
ATOM 13402 C CA . SER J 1 57 ? 36.139 178.630 39.707 1.00 51.23 57 SER A CA 1
ATOM 13403 C C . SER J 1 57 ? 35.050 179.346 40.506 1.00 55.87 57 SER A C 1
ATOM 13404 O O . SER J 1 57 ? 35.116 180.573 40.634 1.00 52.59 57 SER A O 1
ATOM 13407 N N . ASN J 1 58 ? 34.057 178.632 41.056 1.00 47.34 58 ASN A N 1
ATOM 13408 C CA . ASN J 1 58 ? 32.944 179.308 41.736 1.00 44.38 58 ASN A CA 1
ATOM 13409 C C . ASN J 1 58 ? 32.474 178.414 42.885 1.00 45.90 58 ASN A C 1
ATOM 13410 O O . ASN J 1 58 ? 31.584 177.579 42.715 1.00 38.98 58 ASN A O 1
ATOM 13415 N N . LEU J 1 59 ? 33.088 178.606 44.049 1.00 39.36 59 LEU A N 1
ATOM 13416 C CA . LEU J 1 59 ? 32.815 177.824 45.244 1.00 45.39 59 LEU A CA 1
ATOM 13417 C C . LEU J 1 59 ? 31.901 178.546 46.224 1.00 43.06 59 LEU A C 1
ATOM 13418 O O . LEU J 1 59 ? 31.637 178.023 47.314 1.00 35.76 59 LEU A O 1
ATOM 13423 N N . SER J 1 60 ? 31.395 179.720 45.845 1.00 41.93 60 SER A N 1
ATOM 13424 C CA . SER J 1 60 ? 30.753 180.609 46.806 1.00 41.58 60 SER A CA 1
ATOM 13425 C C . SER J 1 60 ? 29.492 179.990 47.394 1.00 41.40 60 SER A C 1
ATOM 13426 O O . SER J 1 60 ? 29.291 180.020 48.614 1.00 39.19 60 SER A O 1
ATOM 13429 N N . PHE J 1 61 ? 28.628 179.412 46.543 1.00 38.41 61 PHE A N 1
ATOM 13430 C CA . PHE J 1 61 ? 27.379 178.860 47.059 1.00 35.72 61 PHE A CA 1
ATOM 13431 C C . PHE J 1 61 ? 27.639 177.652 47.950 1.00 36.38 61 PHE A C 1
ATOM 13432 O O . PHE J 1 61 ? 27.003 177.500 48.997 1.00 34.91 61 PHE A O 1
ATOM 13440 N N . LEU J 1 62 ? 28.566 176.782 47.554 1.00 36.90 62 LEU A N 1
ATOM 13441 C CA . LEU J 1 62 ? 28.889 175.630 48.387 1.00 36.06 62 LEU A CA 1
ATOM 13442 C C . LEU J 1 62 ? 29.442 176.072 49.741 1.00 34.89 62 LEU A C 1
ATOM 13443 O O . LEU J 1 62 ? 29.048 175.539 50.790 1.00 33.11 62 LEU A O 1
ATOM 13448 N N . LYS J 1 63 ? 30.334 177.069 49.740 1.00 36.63 63 LYS A N 1
ATOM 13449 C CA . LYS J 1 63 ? 30.861 177.579 51.002 1.00 37.27 63 LYS A CA 1
ATOM 13450 C C . LYS J 1 63 ? 29.745 178.160 51.864 1.00 41.29 63 LYS A C 1
ATOM 13451 O O . LYS J 1 63 ? 29.678 177.887 53.068 1.00 37.98 63 LYS A O 1
ATOM 13457 N N . GLU J 1 64 ? 28.839 178.930 51.256 1.00 34.00 64 GLU A N 1
ATOM 13458 C CA . GLU J 1 64 ? 27.729 179.512 52.006 1.00 39.34 64 GLU A CA 1
ATOM 13459 C C . GLU J 1 64 ? 26.832 178.426 52.591 1.00 38.81 64 GLU A C 1
ATOM 13460 O O . GLU J 1 64 ? 26.405 178.517 53.750 1.00 40.92 64 GLU A O 1
ATOM 13466 N N . LEU J 1 65 ? 26.538 177.388 51.805 1.00 38.64 65 LEU A N 1
ATOM 13467 C CA . LEU J 1 65 ? 25.727 176.277 52.301 1.00 34.99 65 LEU A CA 1
ATOM 13468 C C . LEU J 1 65 ? 26.372 175.634 53.519 1.00 36.68 65 LEU A C 1
ATOM 13469 O O . LEU J 1 65 ? 25.713 175.424 54.545 1.00 33.82 65 LEU A O 1
ATOM 13474 N N . LEU J 1 66 ? 27.660 175.282 53.404 1.00 34.82 66 LEU A N 1
ATOM 13475 C CA . LEU J 1 66 ? 28.350 174.602 54.496 1.00 40.27 66 LEU A CA 1
ATOM 13476 C C . LEU J 1 66 ? 28.449 175.495 55.728 1.00 39.21 66 LEU A C 1
ATOM 13477 O O . LEU J 1 66 ? 28.367 175.013 56.863 1.00 36.54 66 LEU A O 1
ATOM 13482 N N . PHE J 1 67 ? 28.625 176.801 55.521 1.00 39.11 67 PHE A N 1
ATOM 13483 C CA . PHE J 1 67 ? 28.633 177.734 56.641 1.00 40.05 67 PHE A CA 1
ATOM 13484 C C . PHE J 1 67 ? 27.279 177.766 57.335 1.00 45.27 67 PHE A C 1
ATOM 13485 O O . PHE J 1 67 ? 27.206 177.721 58.569 1.00 38.61 67 PHE A O 1
ATOM 13493 N N . ARG J 1 68 ? 26.188 177.819 56.558 1.00 39.77 68 ARG A N 1
ATOM 13494 C CA . ARG J 1 68 ? 24.867 177.958 57.166 1.00 38.64 68 ARG A CA 1
ATOM 13495 C C . ARG J 1 68 ? 24.440 176.699 57.914 1.00 39.43 68 ARG A C 1
ATOM 13496 O O . ARG J 1 68 ? 23.625 176.785 58.839 1.00 45.37 68 ARG A O 1
ATOM 13504 N N . ILE J 1 69 ? 24.961 175.528 57.553 1.00 34.31 69 ILE A N 1
ATOM 13505 C CA . ILE J 1 69 ? 24.684 174.334 58.345 1.00 37.12 69 ILE A CA 1
ATOM 13506 C C . ILE J 1 69 ? 25.797 174.050 59.354 1.00 39.93 69 ILE A C 1
ATOM 13507 O O . ILE J 1 69 ? 25.883 172.937 59.880 1.00 41.80 69 ILE A O 1
ATOM 13512 N N . ASN J 1 70 ? 26.677 175.024 59.608 1.00 39.07 70 ASN A N 1
ATOM 13513 C CA . ASN J 1 70 ? 27.643 174.937 60.705 1.00 37.88 70 ASN A CA 1
ATOM 13514 C C . ASN J 1 70 ? 28.621 173.776 60.530 1.00 42.31 70 ASN A C 1
ATOM 13515 O O . ASN J 1 70 ? 29.060 173.160 61.504 1.00 43.97 70 ASN A O 1
ATOM 13520 N N . ARG J 1 71 ? 28.975 173.475 59.287 1.00 34.59 71 ARG A N 1
ATOM 13521 C CA . ARG J 1 71 ? 30.035 172.506 59.017 1.00 39.56 71 ARG A CA 1
ATOM 13522 C C . ARG J 1 71 ? 31.361 173.233 58.775 1.00 39.45 71 ARG A C 1
ATOM 13523 O O . ARG J 1 71 ? 31.930 173.200 57.688 1.00 37.06 71 ARG A O 1
ATOM 13531 N N . LEU J 1 72 ? 31.831 173.942 59.810 1.00 42.72 72 LEU A N 1
ATOM 13532 C CA . LEU J 1 72 ? 33.106 174.657 59.708 1.00 43.30 72 LEU A CA 1
ATOM 13533 C C . LEU J 1 72 ? 34.281 173.699 59.546 1.00 42.11 72 LEU A C 1
ATOM 13534 O O . LEU J 1 72 ? 35.320 174.079 58.984 1.00 43.20 72 LEU A O 1
ATOM 13539 N N . ASP J 1 73 ? 34.144 172.470 60.057 1.00 38.49 73 ASP A N 1
ATOM 13540 C CA . ASP J 1 73 ? 35.173 171.451 59.855 1.00 39.88 73 ASP A CA 1
ATOM 13541 C C . ASP J 1 73 ? 35.406 171.212 58.366 1.00 41.57 73 ASP A C 1
ATOM 13542 O O . ASP J 1 73 ? 36.551 171.173 57.899 1.00 38.86 73 ASP A O 1
ATOM 13547 N N . LEU J 1 74 ? 34.323 171.084 57.599 1.00 33.50 74 LEU A N 1
ATOM 13548 C CA . LEU J 1 74 ? 34.455 170.843 56.171 1.00 38.57 74 LEU A CA 1
ATOM 13549 C C . LEU J 1 74 ? 35.009 172.067 55.455 1.00 39.90 74 LEU A C 1
ATOM 13550 O O . LEU J 1 74 ? 35.827 171.936 54.538 1.00 37.58 74 LEU A O 1
ATOM 13555 N N . LEU J 1 75 ? 34.568 173.262 55.854 1.00 37.99 75 LEU A N 1
ATOM 13556 C CA . LEU J 1 75 ? 35.104 174.486 55.273 1.00 45.13 75 LEU A CA 1
ATOM 13557 C C . LEU J 1 75 ? 36.621 174.535 55.397 1.00 47.09 75 LEU A C 1
ATOM 13558 O O . LEU J 1 75 ? 37.329 174.718 54.394 1.00 41.24 75 LEU A O 1
ATOM 13563 N N . ILE J 1 76 ? 37.151 174.301 56.607 1.00 44.82 76 ILE A N 1
ATOM 13564 C CA . ILE J 1 76 ? 38.601 174.427 56.762 1.00 46.22 76 ILE A CA 1
ATOM 13565 C C . ILE J 1 76 ? 39.329 173.250 56.118 1.00 45.18 76 ILE A C 1
ATOM 13566 O O . ILE J 1 76 ? 40.373 173.433 55.483 1.00 49.47 76 ILE A O 1
ATOM 13571 N N . THR J 1 77 ? 38.789 172.034 56.239 1.00 48.56 77 THR A N 1
ATOM 13572 C CA . THR J 1 77 ? 39.531 170.854 55.804 1.00 45.54 77 THR A CA 1
ATOM 13573 C C . THR J 1 77 ? 39.569 170.734 54.287 1.00 44.24 77 THR A C 1
ATOM 13574 O O . THR J 1 77 ? 40.621 170.422 53.715 1.00 42.82 77 THR A O 1
ATOM 13578 N N . TYR J 1 78 ? 38.444 170.967 53.612 1.00 41.58 78 TYR A N 1
ATOM 13579 C CA . TYR J 1 78 ? 38.372 170.741 52.179 1.00 41.55 78 TYR A CA 1
ATOM 13580 C C . TYR J 1 78 ? 38.339 172.015 51.351 1.00 40.55 78 TYR A C 1
ATOM 13581 O O . TYR J 1 78 ? 38.570 171.940 50.140 1.00 38.60 78 TYR A O 1
ATOM 13590 N N . LEU J 1 79 ? 38.057 173.177 51.951 1.00 42.21 79 LEU A N 1
ATOM 13591 C CA . LEU J 1 79 ? 37.935 174.406 51.175 1.00 45.41 79 LEU A CA 1
ATOM 13592 C C . LEU J 1 79 ? 38.849 175.509 51.684 1.00 43.89 79 LEU A C 1
ATOM 13593 O O . LEU J 1 79 ? 38.759 176.641 51.195 1.00 49.40 79 LEU A O 1
ATOM 13598 N N . ASN J 1 80 ? 39.716 175.205 52.654 1.00 52.53 80 ASN A N 1
ATOM 13599 C CA . ASN J 1 80 ? 40.755 176.121 53.121 1.00 50.52 80 ASN A CA 1
ATOM 13600 C C . ASN J 1 80 ? 40.166 177.472 53.522 1.00 52.34 80 ASN A C 1
ATOM 13601 O O . ASN J 1 80 ? 40.734 178.529 53.246 1.00 54.84 80 ASN A O 1
ATOM 13606 N N . THR J 1 81 ? 39.019 177.439 54.197 1.00 50.51 81 THR A N 1
ATOM 13607 C CA . THR J 1 81 ? 38.269 178.644 54.522 1.00 47.92 81 THR A CA 1
ATOM 13608 C C . THR J 1 81 ? 37.937 178.691 56.006 1.00 54.47 81 THR A C 1
ATOM 13609 O O . THR J 1 81 ? 37.467 177.699 56.571 1.00 50.79 81 THR A O 1
ATOM 13613 N N . ARG J 1 82 ? 38.163 179.848 56.623 1.00 54.70 82 ARG A N 1
ATOM 13614 C CA . ARG J 1 82 ? 37.896 180.072 58.037 1.00 55.80 82 ARG A CA 1
ATOM 13615 C C . ARG J 1 82 ? 36.533 180.721 58.235 1.00 56.82 82 ARG A C 1
ATOM 13616 O O . ARG J 1 82 ? 35.962 181.320 57.320 1.00 56.72 82 ARG A O 1
ATOM 13624 N N . LYS J 1 83 ? 36.039 180.633 59.470 1.00 58.04 83 LYS A N 1
ATOM 13625 C CA . LYS J 1 83 ? 34.757 181.242 59.814 1.00 54.49 83 LYS A CA 1
ATOM 13626 C C . LYS J 1 83 ? 34.762 182.749 59.567 1.00 60.20 83 LYS A C 1
ATOM 13627 O O . LYS J 1 83 ? 33.772 183.307 59.084 1.00 58.50 83 LYS A O 1
ATOM 13633 N N . GLU J 1 84 ? 35.866 183.428 59.897 1.00 67.75 84 GLU A N 1
ATOM 13634 C CA . GLU J 1 84 ? 35.906 184.889 59.799 1.00 70.72 84 GLU A CA 1
ATOM 13635 C C . GLU J 1 84 ? 35.824 185.363 58.350 1.00 60.66 84 GLU A C 1
ATOM 13636 O O . GLU J 1 84 ? 35.158 186.367 58.052 1.00 57.81 84 GLU A O 1
ATOM 13642 N N . GLU J 1 85 ? 36.504 184.665 57.438 1.00 58.17 85 GLU A N 1
ATOM 13643 C CA . GLU J 1 85 ? 36.377 184.990 56.023 1.00 66.42 85 GLU A CA 1
ATOM 13644 C C . GLU J 1 85 ? 34.927 184.874 55.580 1.00 59.54 85 GLU A C 1
ATOM 13645 O O . GLU J 1 85 ? 34.420 185.733 54.847 1.00 57.71 85 GLU A O 1
ATOM 13659 N N . GLU J 1 87 ? 32.178 185.076 57.490 1.00 52.79 87 GLU A N 1
ATOM 13660 C CA . GLU J 1 87 ? 31.392 186.136 58.118 1.00 61.00 87 GLU A CA 1
ATOM 13661 C C . GLU J 1 87 ? 31.549 187.459 57.373 1.00 68.22 87 GLU A C 1
ATOM 13662 O O . GLU J 1 87 ? 30.557 188.138 57.069 1.00 67.21 87 GLU A O 1
ATOM 13668 N N . ARG J 1 88 ? 32.793 187.850 57.072 1.00 62.55 88 ARG A N 1
ATOM 13669 C CA . ARG J 1 88 ? 32.989 189.120 56.376 1.00 69.38 88 ARG A CA 1
ATOM 13670 C C . ARG J 1 88 ? 32.441 189.061 54.954 1.00 68.14 88 ARG A C 1
ATOM 13671 O O . ARG J 1 88 ? 31.863 190.041 54.467 1.00 65.88 88 ARG A O 1
ATOM 13679 N N . GLU J 1 89 ? 32.575 187.914 54.282 1.00 66.97 89 GLU A N 1
ATOM 13680 C CA . GLU J 1 89 ? 32.031 187.781 52.935 1.00 64.74 89 GLU A CA 1
ATOM 13681 C C . GLU J 1 89 ? 30.514 187.916 52.945 1.00 68.09 89 GLU A C 1
ATOM 13682 O O . GLU J 1 89 ? 29.937 188.641 52.125 1.00 66.17 89 GLU A O 1
ATOM 13688 N N . LEU J 1 90 ? 29.850 187.234 53.877 1.00 65.40 90 LEU A N 1
ATOM 13689 C CA . LEU J 1 90 ? 28.396 187.216 53.898 1.00 56.90 90 LEU A CA 1
ATOM 13690 C C . LEU J 1 90 ? 27.801 188.484 54.489 1.00 66.52 90 LEU A C 1
ATOM 13691 O O . LEU J 1 90 ? 26.600 188.722 54.317 1.00 71.30 90 LEU A O 1
ATOM 13696 N N . GLN J 1 91 ? 28.598 189.299 55.176 1.00 62.67 91 GLN A N 1
ATOM 13697 C CA . GLN J 1 91 ? 28.119 190.601 55.616 1.00 71.20 91 GLN A CA 1
ATOM 13698 C C . GLN J 1 91 ? 28.260 191.668 54.536 1.00 73.92 91 GLN A C 1
ATOM 13699 O O . GLN J 1 91 ? 27.717 192.768 54.696 1.00 75.85 91 GLN A O 1
ATOM 13705 N N . THR J 1 92 ? 28.952 191.369 53.440 1.00 71.16 92 THR A N 1
ATOM 13706 C CA . THR J 1 92 ? 29.025 192.305 52.325 1.00 74.20 92 THR A CA 1
ATOM 13707 C C . THR J 1 92 ? 27.711 192.261 51.560 1.00 73.55 92 THR A C 1
ATOM 13708 O O . THR J 1 92 ? 27.317 191.185 51.093 1.00 68.88 92 THR A O 1
ATOM 13712 N N . PRO J 1 93 ? 27.021 193.389 51.389 1.00 76.68 93 PRO A N 1
ATOM 13713 C CA . PRO J 1 93 ? 25.713 193.361 50.727 1.00 69.48 93 PRO A CA 1
ATOM 13714 C C . PRO J 1 93 ? 25.812 192.798 49.318 1.00 75.17 93 PRO A C 1
ATOM 13715 O O . PRO J 1 93 ? 26.736 193.112 48.565 1.00 73.22 93 PRO A O 1
ATOM 13719 N N . GLY J 1 94 ? 24.851 191.942 48.976 1.00 72.16 94 GLY A N 1
ATOM 13720 C CA . GLY J 1 94 ? 24.785 191.344 47.661 1.00 67.63 94 GLY A CA 1
ATOM 13721 C C . GLY J 1 94 ? 25.584 190.073 47.479 1.00 64.47 94 GLY A C 1
ATOM 13722 O O . GLY J 1 94 ? 25.521 189.474 46.397 1.00 69.82 94 GLY A O 1
ATOM 13723 N N . ARG J 1 95 ? 26.333 189.635 48.490 1.00 64.04 95 ARG A N 1
ATOM 13724 C CA . ARG J 1 95 ? 27.183 188.464 48.314 1.00 63.44 95 ARG A CA 1
ATOM 13725 C C . ARG J 1 95 ? 26.497 187.166 48.713 1.00 56.87 95 ARG A C 1
ATOM 13726 O O . ARG J 1 95 ? 26.794 186.117 48.131 1.00 56.13 95 ARG A O 1
ATOM 13734 N N . ALA J 1 96 ? 25.596 187.207 49.691 1.00 54.58 96 ALA A N 1
ATOM 13735 C CA . ALA J 1 96 ? 24.905 185.999 50.122 1.00 56.74 96 ALA A CA 1
ATOM 13736 C C . ALA J 1 96 ? 23.890 185.570 49.067 1.00 52.60 96 ALA A C 1
ATOM 13737 O O . ALA J 1 96 ? 23.116 186.391 48.570 1.00 51.20 96 ALA A O 1
ATOM 13739 N N . GLN J 1 97 ? 23.896 184.283 48.721 1.00 49.16 97 GLN A N 1
ATOM 13740 C CA . GLN J 1 97 ? 22.972 183.741 47.736 1.00 48.18 97 GLN A CA 1
ATOM 13741 C C . GLN J 1 97 ? 21.827 182.954 48.357 1.00 46.35 97 GLN A C 1
ATOM 13742 O O . GLN J 1 97 ? 20.864 182.634 47.653 1.00 43.85 97 GLN A O 1
ATOM 13748 N N . ILE J 1 98 ? 21.913 182.621 49.637 1.00 44.81 98 ILE A N 1
ATOM 13749 C CA . ILE J 1 98 ? 20.774 182.093 50.376 1.00 41.12 98 ILE A CA 1
ATOM 13750 C C . ILE J 1 98 ? 20.077 183.272 51.040 1.00 46.68 98 ILE A C 1
ATOM 13751 O O . ILE J 1 98 ? 20.714 184.039 51.770 1.00 48.56 98 ILE A O 1
ATOM 13756 N N . SER J 1 99 ? 18.780 183.432 50.764 1.00 42.08 99 SER A N 1
ATOM 13757 C CA . SER J 1 99 ? 18.029 184.584 51.251 1.00 44.79 99 SER A CA 1
ATOM 13758 C C . SER J 1 99 ? 17.986 184.602 52.776 1.00 44.52 99 SER A C 1
ATOM 13759 O O . SER J 1 99 ? 18.092 183.565 53.440 1.00 42.25 99 SER A O 1
ATOM 13762 N N . ALA J 1 100 ? 17.830 185.810 53.330 1.00 46.24 100 ALA A N 1
ATOM 13763 C CA . ALA J 1 100 ? 17.728 185.962 54.777 1.00 48.54 100 ALA A CA 1
ATOM 13764 C C . ALA J 1 100 ? 16.520 185.227 55.339 1.00 46.42 100 ALA A C 1
ATOM 13765 O O . ALA J 1 100 ? 16.580 184.695 56.455 1.00 49.05 100 ALA A O 1
ATOM 13767 N N . TYR J 1 101 ? 15.430 185.162 54.570 1.00 45.19 101 TYR A N 1
ATOM 13768 C CA . TYR J 1 101 ? 14.228 184.462 55.011 1.00 49.17 101 TYR A CA 1
ATOM 13769 C C . TYR J 1 101 ? 14.484 182.964 55.178 1.00 43.03 101 TYR A C 1
ATOM 13770 O O . TYR J 1 101 ? 14.150 182.369 56.215 1.00 41.95 101 TYR A O 1
ATOM 13779 N N . ARG J 1 102 ? 15.103 182.345 54.171 1.00 41.20 102 ARG A N 1
ATOM 13780 C CA . ARG J 1 102 ? 15.409 180.918 54.236 1.00 46.28 102 ARG A CA 1
ATOM 13781 C C . ARG J 1 102 ? 16.343 180.603 55.400 1.00 44.36 102 ARG A C 1
ATOM 13782 O O . ARG J 1 102 ? 16.146 179.611 56.117 1.00 42.10 102 ARG A O 1
ATOM 13790 N N . VAL J 1 103 ? 17.369 181.438 55.601 1.00 43.16 103 VAL A N 1
ATOM 13791 C CA . VAL J 1 103 ? 18.296 181.239 56.713 1.00 40.87 103 VAL A CA 1
ATOM 13792 C C . VAL J 1 103 ? 17.563 181.362 58.044 1.00 44.78 103 VAL A C 1
ATOM 13793 O O . VAL J 1 103 ? 17.789 180.575 58.970 1.00 44.38 103 VAL A O 1
ATOM 13805 N N . LEU J 1 105 ? 14.401 180.778 58.710 1.00 43.60 105 LEU A N 1
ATOM 13806 C CA . LEU J 1 105 ? 13.620 179.564 58.920 1.00 44.21 105 LEU A CA 1
ATOM 13807 C C . LEU J 1 105 ? 14.512 178.407 59.348 1.00 43.21 105 LEU A C 1
ATOM 13808 O O . LEU J 1 105 ? 14.163 177.636 60.253 1.00 39.64 105 LEU A O 1
ATOM 13813 N N . TYR J 1 106 ? 15.666 178.260 58.699 1.00 44.76 106 TYR A N 1
ATOM 13814 C CA . TYR J 1 106 ? 16.570 177.193 59.101 1.00 38.21 106 TYR A CA 1
ATOM 13815 C C . TYR J 1 106 ? 17.002 177.365 60.548 1.00 49.11 106 TYR A C 1
ATOM 13816 O O . TYR J 1 106 ? 17.142 176.383 61.272 1.00 45.91 106 TYR A O 1
ATOM 13825 N N . GLN J 1 107 ? 17.261 178.596 60.978 1.00 45.25 107 GLN A N 1
ATOM 13826 C CA . GLN J 1 107 ? 17.727 178.792 62.348 1.00 45.99 107 GLN A CA 1
ATOM 13827 C C . GLN J 1 107 ? 16.620 178.505 63.361 1.00 54.30 107 GLN A C 1
ATOM 13828 O O . GLN J 1 107 ? 16.881 177.962 64.445 1.00 51.87 107 GLN A O 1
ATOM 13834 N N . ILE J 1 108 ? 15.374 178.851 63.024 1.00 45.81 108 ILE A N 1
ATOM 13835 C CA . ILE J 1 108 ? 14.253 178.436 63.868 1.00 51.09 108 ILE A CA 1
ATOM 13836 C C . ILE J 1 108 ? 14.215 176.914 63.992 1.00 52.05 108 ILE A C 1
ATOM 13837 O O . ILE J 1 108 ? 14.193 176.364 65.102 1.00 51.79 108 ILE A O 1
ATOM 13842 N N . SER J 1 109 ? 14.266 176.213 62.852 1.00 50.21 109 SER A N 1
ATOM 13843 C CA . SER J 1 109 ? 14.228 174.750 62.864 1.00 52.05 109 SER A CA 1
ATOM 13844 C C . SER J 1 109 ? 15.409 174.190 63.622 1.00 58.69 109 SER A C 1
ATOM 13845 O O . SER J 1 109 ? 15.259 173.287 64.456 1.00 54.54 109 SER A O 1
ATOM 13848 N N . GLU J 1 110 ? 16.527 174.915 63.651 1.00 62.80 110 GLU A N 1
ATOM 13849 C CA . GLU J 1 110 ? 17.716 174.489 64.441 1.00 65.46 110 GLU A CA 1
ATOM 13850 C C . GLU J 1 110 ? 17.524 174.618 65.964 1.00 73.32 110 GLU A C 1
ATOM 13851 O O . GLU J 1 110 ? 18.319 174.011 66.694 1.00 77.01 110 GLU A O 1
ATOM 13857 N N . GLU J 1 111 ? 16.557 175.397 66.443 1.00 71.68 111 GLU A N 1
ATOM 13858 C CA . GLU J 1 111 ? 16.431 175.605 67.908 1.00 65.43 111 GLU A CA 1
ATOM 13859 C C . GLU J 1 111 ? 15.119 175.013 68.431 1.00 64.35 111 GLU A C 1
ATOM 13860 O O . GLU J 1 111 ? 14.837 175.171 69.624 1.00 61.49 111 GLU A O 1
ATOM 13866 N N . VAL J 1 112 ? 14.362 174.341 67.576 1.00 65.68 112 VAL A N 1
ATOM 13867 C CA . VAL J 1 112 ? 13.110 173.691 68.049 1.00 61.79 112 VAL A CA 1
ATOM 13868 C C . VAL J 1 112 ? 13.423 172.241 68.429 1.00 66.51 112 VAL A C 1
ATOM 13869 O O . VAL J 1 112 ? 13.927 171.494 67.579 1.00 62.65 112 VAL A O 1
ATOM 13873 N N . SER J 1 113 ? 13.118 171.882 69.669 1.00 70.25 113 SER A N 1
ATOM 13874 C CA . SER J 1 113 ? 13.308 170.503 70.121 1.00 72.02 113 SER A CA 1
ATOM 13875 C C . SER J 1 113 ? 12.147 169.599 69.676 1.00 73.00 113 SER A C 1
ATOM 13876 O O . SER J 1 113 ? 11.245 170.011 68.942 1.00 76.13 113 SER A O 1
ATOM 13879 N N . ARG J 1 114 ? 12.160 168.339 70.136 1.00 75.95 114 ARG A N 1
ATOM 13880 C CA . ARG J 1 114 ? 11.147 167.367 69.720 1.00 78.82 114 ARG A CA 1
ATOM 13881 C C . ARG J 1 114 ? 9.771 167.716 70.275 1.00 86.03 114 ARG A C 1
ATOM 13882 O O . ARG J 1 114 ? 8.785 167.782 69.529 1.00 90.30 114 ARG A O 1
ATOM 13890 N N . SER J 1 115 ? 9.680 167.907 71.593 1.00 82.49 115 SER A N 1
ATOM 13891 C CA . SER J 1 115 ? 8.408 168.281 72.203 1.00 75.23 115 SER A CA 1
ATOM 13892 C C . SER J 1 115 ? 7.902 169.606 71.645 1.00 73.73 115 SER A C 1
ATOM 13893 O O . SER J 1 115 ? 6.700 169.771 71.386 1.00 74.36 115 SER A O 1
ATOM 13896 N N . GLU J 1 116 ? 8.810 170.561 71.447 1.00 77.03 116 GLU A N 1
ATOM 13897 C CA . GLU J 1 116 ? 8.421 171.808 70.807 1.00 79.13 116 GLU A CA 1
ATOM 13898 C C . GLU J 1 116 ? 7.942 171.564 69.382 1.00 71.03 116 GLU A C 1
ATOM 13899 O O . GLU J 1 116 ? 7.033 172.254 68.907 1.00 78.95 116 GLU A O 1
ATOM 13905 N N . LEU J 1 117 ? 8.507 170.564 68.699 1.00 69.01 117 LEU A N 1
ATOM 13906 C CA . LEU J 1 117 ? 7.996 170.209 67.379 1.00 70.79 117 LEU A CA 1
ATOM 13907 C C . LEU J 1 117 ? 6.576 169.666 67.475 1.00 75.44 117 LEU A C 1
ATOM 13908 O O . LEU J 1 117 ? 5.751 169.938 66.598 1.00 70.03 117 LEU A O 1
ATOM 13913 N N . ARG J 1 118 ? 6.266 168.907 68.530 1.00 66.08 118 ARG A N 1
ATOM 13914 C CA . ARG J 1 118 ? 4.904 168.395 68.669 1.00 73.14 118 ARG A CA 1
ATOM 13915 C C . ARG J 1 118 ? 3.909 169.526 68.929 1.00 75.62 118 ARG A C 1
ATOM 13916 O O . ARG J 1 118 ? 2.802 169.524 68.372 1.00 79.05 118 ARG A O 1
ATOM 13924 N N . SER J 1 119 ? 4.284 170.503 69.767 1.00 74.42 119 SER A N 1
ATOM 13925 C CA . SER J 1 119 ? 3.424 171.678 69.941 1.00 70.04 119 SER A CA 1
ATOM 13926 C C . SER J 1 119 ? 3.250 172.440 68.629 1.00 70.97 119 SER A C 1
ATOM 13927 O O . SER J 1 119 ? 2.141 172.896 68.306 1.00 66.52 119 SER A O 1
ATOM 13930 N N . PHE J 1 120 ? 4.334 172.584 67.860 1.00 67.32 120 PHE A N 1
ATOM 13931 C CA . PHE J 1 120 ? 4.247 173.244 66.562 1.00 69.13 120 PHE A CA 1
ATOM 13932 C C . PHE J 1 120 ? 3.266 172.519 65.650 1.00 65.74 120 PHE A C 1
ATOM 13933 O O . PHE J 1 120 ? 2.369 173.137 65.060 1.00 66.79 120 PHE A O 1
ATOM 13941 N N . LYS J 1 121 ? 3.417 171.195 65.549 1.00 70.52 121 LYS A N 1
ATOM 13942 C CA . LYS J 1 121 ? 2.555 170.380 64.703 1.00 70.27 121 LYS A CA 1
ATOM 13943 C C . LYS J 1 121 ? 1.096 170.486 65.118 1.00 78.46 121 LYS A C 1
ATOM 13944 O O . LYS J 1 121 ? 0.213 170.574 64.259 1.00 86.24 121 LYS A O 1
ATOM 13950 N N . GLY J 1 122 ? 0.817 170.469 66.426 1.00 79.29 122 GLY A N 1
ATOM 13951 C CA . GLY J 1 122 ? -0.561 170.618 66.873 1.00 68.56 122 GLY A CA 1
ATOM 13952 C C . GLY J 1 122 ? -1.162 171.969 66.522 1.00 76.95 122 GLY A C 1
ATOM 13953 O O . GLY J 1 122 ? -2.291 172.048 66.026 1.00 82.12 122 GLY A O 1
ATOM 13954 N N . GLY J 1 123 ? -0.397 173.050 66.726 1.00 77.93 123 GLY A N 1
ATOM 13955 C CA . GLY J 1 123 ? -0.908 174.370 66.378 1.00 79.92 123 GLY A CA 1
ATOM 13956 C C . GLY J 1 123 ? -1.124 174.533 64.887 1.00 74.99 123 GLY A C 1
ATOM 13957 O O . GLY J 1 123 ? -2.094 175.176 64.445 1.00 81.62 123 GLY A O 1
ATOM 13958 N N . LEU J 1 124 ? -0.302 173.865 64.086 1.00 84.98 124 LEU A N 1
ATOM 13959 C CA . LEU J 1 124 ? -0.445 174.053 62.655 1.00 86.97 124 LEU A CA 1
ATOM 13960 C C . LEU J 1 124 ? -1.547 173.174 62.095 1.00 93.99 124 LEU A C 1
ATOM 13961 O O . LEU J 1 124 ? -2.247 173.585 61.160 1.00 97.23 124 LEU A O 1
ATOM 13966 N N . GLN J 1 125 ? -1.721 171.976 62.662 1.00 103.33 125 GLN A N 1
ATOM 13967 C CA . GLN J 1 125 ? -2.909 171.183 62.381 1.00 103.31 125 GLN A CA 1
ATOM 13968 C C . GLN J 1 125 ? -4.167 171.959 62.727 1.00 99.01 125 GLN A C 1
ATOM 13969 O O . GLN J 1 125 ? -5.189 171.824 62.043 1.00 97.46 125 GLN A O 1
ATOM 13975 N N . GLU J 1 126 ? -4.118 172.769 63.789 1.00 99.73 126 GLU A N 1
ATOM 13976 C CA . GLU J 1 126 ? -5.241 173.656 64.075 1.00 100.11 126 GLU A CA 1
ATOM 13977 C C . GLU J 1 126 ? -5.492 174.604 62.908 1.00 98.61 126 GLU A C 1
ATOM 13978 O O . GLU J 1 126 ? -6.624 174.721 62.422 1.00 97.05 126 GLU A O 1
ATOM 13984 N N . GLU J 1 127 ? -4.441 175.282 62.428 1.00 101.92 127 GLU A N 1
ATOM 13985 C CA . GLU J 1 127 ? -4.623 176.132 61.247 1.00 97.47 127 GLU A CA 1
ATOM 13986 C C . GLU J 1 127 ? -4.975 175.341 59.987 1.00 93.22 127 GLU A C 1
ATOM 13987 O O . GLU J 1 127 ? -5.545 175.913 59.053 1.00 88.04 127 GLU A O 1
ATOM 13993 N N . ILE J 1 128 ? -4.650 174.051 59.932 1.00 96.78 128 ILE A N 1
ATOM 13994 C CA . ILE J 1 128 ? -4.925 173.233 58.753 1.00 96.53 128 ILE A CA 1
ATOM 13995 C C . ILE J 1 128 ? -5.960 172.181 59.143 1.00 96.07 128 ILE A C 1
ATOM 13996 O O . ILE J 1 128 ? -5.616 171.040 59.474 1.00 100.75 128 ILE A O 1
ATOM 14001 N N . SER J 1 129 ? -7.237 172.563 59.113 1.00 90.56 129 SER A N 1
ATOM 14002 C CA . SER J 1 129 ? -8.318 171.734 59.632 1.00 99.35 129 SER A CA 1
ATOM 14003 C C . SER J 1 129 ? -8.930 170.801 58.590 1.00 95.86 129 SER A C 1
ATOM 14004 O O . SER J 1 129 ? -9.834 170.032 58.931 1.00 94.13 129 SER A O 1
ATOM 14007 N N . LYS J 1 130 ? -8.474 170.851 57.334 1.00 97.36 130 LYS A N 1
ATOM 14008 C CA . LYS J 1 130 ? -8.970 169.957 56.297 1.00 93.03 130 LYS A CA 1
ATOM 14009 C C . LYS J 1 130 ? -7.989 168.857 55.912 1.00 92.39 130 LYS A C 1
ATOM 14010 O O . LYS J 1 130 ? -8.404 167.883 55.275 1.00 89.95 130 LYS A O 1
ATOM 14016 N N . CYS J 1 131 ? -6.713 168.982 56.276 1.00 92.38 131 CYS A N 1
ATOM 14017 C CA . CYS J 1 131 ? -5.685 168.013 55.906 1.00 91.12 131 CYS A CA 1
ATOM 14018 C C . CYS J 1 131 ? -4.959 167.549 57.157 1.00 91.53 131 CYS A C 1
ATOM 14019 O O . CYS J 1 131 ? -4.378 168.367 57.879 1.00 93.59 131 CYS A O 1
ATOM 14022 N N . LYS J 1 132 ? -4.978 166.241 57.400 1.00 74.22 132 LYS A N 1
ATOM 14023 C CA . LYS J 1 132 ? -4.177 165.651 58.461 1.00 84.69 132 LYS A CA 1
ATOM 14024 C C . LYS J 1 132 ? -2.724 165.587 58.008 1.00 92.92 132 LYS A C 1
ATOM 14025 O O . LYS J 1 132 ? -2.400 164.896 57.035 1.00 87.86 132 LYS A O 1
ATOM 14031 N N . LEU J 1 133 ? -1.861 166.329 58.701 1.00 94.97 133 LEU A N 1
ATOM 14032 C CA . LEU J 1 133 ? -0.439 166.335 58.396 1.00 93.76 133 LEU A CA 1
ATOM 14033 C C . LEU J 1 133 ? 0.173 164.971 58.682 1.00 89.70 133 LEU A C 1
ATOM 14034 O O . LEU J 1 133 ? -0.321 164.204 59.511 1.00 94.61 133 LEU A O 1
ATOM 14039 N N . ASP J 1 134 ? 1.270 164.678 57.995 1.00 96.77 134 ASP A N 1
ATOM 14040 C CA . ASP J 1 134 ? 2.013 163.460 58.282 1.00 98.81 134 ASP A CA 1
ATOM 14041 C C . ASP J 1 134 ? 2.722 163.580 59.633 1.00 94.63 134 ASP A C 1
ATOM 14042 O O . ASP J 1 134 ? 3.051 164.676 60.095 1.00 92.67 134 ASP A O 1
ATOM 14047 N N . ASP J 1 135 ? 2.940 162.437 60.280 1.00 96.01 135 ASP A N 1
ATOM 14048 C CA . ASP J 1 135 ? 3.516 162.438 61.620 1.00 95.48 135 ASP A CA 1
ATOM 14049 C C . ASP J 1 135 ? 5.038 162.395 61.627 1.00 97.89 135 ASP A C 1
ATOM 14050 O O . ASP J 1 135 ? 5.646 162.753 62.643 1.00 92.72 135 ASP A O 1
ATOM 14055 N N . ASP J 1 136 ? 5.666 161.955 60.537 1.00 103.87 136 ASP A N 1
ATOM 14056 C CA . ASP J 1 136 ? 7.122 161.883 60.466 1.00 108.09 136 ASP A CA 1
ATOM 14057 C C . ASP J 1 136 ? 7.771 163.209 60.093 1.00 96.63 136 ASP A C 1
ATOM 14058 O O . ASP J 1 136 ? 9.004 163.284 60.066 1.00 100.64 136 ASP A O 1
ATOM 14071 N N . ASN J 1 138 ? 9.540 166.733 59.894 1.00 62.77 138 ASN A N 1
ATOM 14072 C CA . ASN J 1 138 ? 10.327 167.649 60.698 1.00 61.50 138 ASN A CA 1
ATOM 14073 C C . ASN J 1 138 ? 9.825 169.072 60.456 1.00 58.29 138 ASN A C 1
ATOM 14074 O O . ASN J 1 138 ? 8.926 169.313 59.648 1.00 57.28 138 ASN A O 1
ATOM 14079 N N . LEU J 1 139 ? 10.418 170.032 61.163 1.00 46.07 139 LEU A N 1
ATOM 14080 C CA . LEU J 1 139 ? 9.953 171.409 61.064 1.00 48.85 139 LEU A CA 1
ATOM 14081 C C . LEU J 1 139 ? 10.194 171.992 59.670 1.00 48.32 139 LEU A C 1
ATOM 14082 O O . LEU J 1 139 ? 9.405 172.824 59.203 1.00 47.87 139 LEU A O 1
ATOM 14087 N N . LEU J 1 140 ? 11.281 171.596 58.999 1.00 46.17 140 LEU A N 1
ATOM 14088 C CA . LEU J 1 140 ? 11.518 172.092 57.647 1.00 43.13 140 LEU A CA 1
ATOM 14089 C C . LEU J 1 140 ? 10.422 171.628 56.689 1.00 39.56 140 LEU A C 1
ATOM 14090 O O . LEU J 1 140 ? 9.961 172.403 55.835 1.00 38.25 140 LEU A O 1
ATOM 14095 N N . ASP J 1 141 ? 9.992 170.366 56.812 1.00 42.05 141 ASP A N 1
ATOM 14096 C CA . ASP J 1 141 ? 8.883 169.884 55.988 1.00 44.46 141 ASP A CA 1
ATOM 14097 C C . ASP J 1 141 ? 7.616 170.686 56.255 1.00 40.68 141 ASP A C 1
ATOM 14098 O O . ASP J 1 141 ? 6.855 170.995 55.328 1.00 40.02 141 ASP A O 1
ATOM 14103 N N . ILE J 1 142 ? 7.367 171.015 57.524 1.00 42.75 142 ILE A N 1
ATOM 14104 C CA . ILE J 1 142 ? 6.213 171.835 57.870 1.00 45.16 142 ILE A CA 1
ATOM 14105 C C . ILE J 1 142 ? 6.311 173.204 57.208 1.00 41.80 142 ILE A C 1
ATOM 14106 O O . ILE J 1 142 ? 5.324 173.721 56.673 1.00 45.77 142 ILE A O 1
ATOM 14111 N N . PHE J 1 143 ? 7.495 173.820 57.248 1.00 39.10 143 PHE A N 1
ATOM 14112 C CA . PHE J 1 143 ? 7.674 175.112 56.588 1.00 39.24 143 PHE A CA 1
ATOM 14113 C C . PHE J 1 143 ? 7.381 175.014 55.090 1.00 41.82 143 PHE A C 1
ATOM 14114 O O . PHE J 1 143 ? 6.762 175.915 54.505 1.00 39.61 143 PHE A O 1
ATOM 14122 N N . ILE J 1 144 ? 7.851 173.944 54.444 1.00 38.26 144 ILE A N 1
ATOM 14123 C CA . ILE J 1 144 ? 7.579 173.760 53.019 1.00 36.17 144 ILE A CA 1
ATOM 14124 C C . ILE J 1 144 ? 6.075 173.635 52.768 1.00 36.56 144 ILE A C 1
ATOM 14125 O O . ILE J 1 144 ? 5.526 174.232 51.832 1.00 39.35 144 ILE A O 1
ATOM 14130 N N . GLU J 1 145 ? 5.384 172.881 53.620 1.00 38.68 145 GLU A N 1
ATOM 14131 C CA . GLU J 1 145 ? 3.939 172.732 53.483 1.00 42.54 145 GLU A CA 1
ATOM 14132 C C . GLU J 1 145 ? 3.222 174.069 53.659 1.00 40.52 145 GLU A C 1
ATOM 14133 O O . GLU J 1 145 ? 2.300 174.395 52.898 1.00 41.92 145 GLU A O 1
ATOM 14147 N N . GLU J 1 147 ? 4.470 177.077 53.085 1.00 40.60 147 GLU A N 1
ATOM 14148 C CA . GLU J 1 147 ? 4.731 177.884 51.900 1.00 36.94 147 GLU A CA 1
ATOM 14149 C C . GLU J 1 147 ? 3.832 177.454 50.752 1.00 37.06 147 GLU A C 1
ATOM 14150 O O . GLU J 1 147 ? 3.337 178.297 49.994 1.00 39.35 147 GLU A O 1
ATOM 14156 N N . LYS J 1 148 ? 3.602 176.145 50.608 1.00 34.95 148 LYS A N 1
ATOM 14157 C CA . LYS J 1 148 ? 2.738 175.681 49.522 1.00 41.05 148 LYS A CA 1
ATOM 14158 C C . LYS J 1 148 ? 1.343 176.284 49.620 1.00 37.03 148 LYS A C 1
ATOM 14159 O O . LYS J 1 148 ? 0.713 176.559 48.593 1.00 35.89 148 LYS A O 1
ATOM 14165 N N . ARG J 1 149 ? 0.851 176.508 50.832 1.00 40.65 149 ARG A N 1
ATOM 14166 C CA . ARG J 1 149 ? -0.461 177.097 51.039 1.00 44.30 149 ARG A CA 1
ATOM 14167 C C . ARG J 1 149 ? -0.421 178.617 51.141 1.00 49.97 149 ARG A C 1
ATOM 14168 O O . ARG J 1 149 ? -1.471 179.235 51.332 1.00 49.94 149 ARG A O 1
ATOM 14176 N N . VAL J 1 150 ? 0.747 179.230 50.937 1.00 44.06 150 VAL A N 1
ATOM 14177 C CA . VAL J 1 150 ? 0.940 180.675 51.051 1.00 43.03 150 VAL A CA 1
ATOM 14178 C C . VAL J 1 150 ? 0.398 181.188 52.384 1.00 48.85 150 VAL A C 1
ATOM 14179 O O . VAL J 1 150 ? -0.229 182.252 52.452 1.00 49.07 150 VAL A O 1
ATOM 14183 N N . ILE J 1 151 ? 0.615 180.432 53.456 1.00 41.34 151 ILE A N 1
ATOM 14184 C CA . ILE J 1 151 ? 0.396 180.951 54.799 1.00 45.48 151 ILE A CA 1
ATOM 14185 C C . ILE J 1 151 ? 1.713 181.237 55.501 1.00 49.58 151 ILE A C 1
ATOM 14186 O O . ILE J 1 151 ? 1.722 181.565 56.689 1.00 50.50 151 ILE A O 1
ATOM 14191 N N . LEU J 1 152 ? 2.828 181.129 54.782 1.00 44.91 152 LEU A N 1
ATOM 14192 C CA . LEU J 1 152 ? 4.147 181.471 55.288 1.00 46.45 152 LEU A CA 1
ATOM 14193 C C . LEU J 1 152 ? 4.962 181.972 54.109 1.00 47.76 152 LEU A C 1
ATOM 14194 O O . LEU J 1 152 ? 4.951 181.357 53.042 1.00 41.06 152 LEU A O 1
ATOM 14199 N N . GLY J 1 153 ? 5.642 183.090 54.299 1.00 48.07 153 GLY A N 1
ATOM 14200 C CA . GLY J 1 153 ? 6.479 183.643 53.256 1.00 46.67 153 GLY A CA 1
ATOM 14201 C C . GLY J 1 153 ? 7.165 184.872 53.795 1.00 51.72 153 GLY A C 1
ATOM 14202 O O . GLY J 1 153 ? 6.967 185.267 54.948 1.00 54.86 153 GLY A O 1
ATOM 14203 N N . GLU J 1 154 ? 7.983 185.503 52.968 1.00 46.46 154 GLU A N 1
ATOM 14204 C CA . GLU J 1 154 ? 8.685 186.740 53.385 1.00 58.06 154 GLU A CA 1
ATOM 14205 C C . GLU J 1 154 ? 7.686 187.793 53.895 1.00 63.41 154 GLU A C 1
ATOM 14206 O O . GLU J 1 154 ? 8.016 188.484 54.870 1.00 71.65 154 GLU A O 1
ATOM 14212 N N . GLY J 1 155 ? 6.511 187.894 53.281 1.00 58.82 155 GLY A N 1
ATOM 14213 C CA . GLY J 1 155 ? 5.550 188.935 53.680 1.00 65.70 155 GLY A CA 1
ATOM 14214 C C . GLY J 1 155 ? 4.450 188.396 54.559 1.00 72.06 155 GLY A C 1
ATOM 14215 O O . GLY J 1 155 ? 3.499 189.152 54.819 1.00 70.10 155 GLY A O 1
ATOM 14216 N N . LYS J 1 156 ? 4.563 187.138 55.002 1.00 66.30 156 LYS A N 1
ATOM 14217 C CA . LYS J 1 156 ? 3.475 186.515 55.793 1.00 67.86 156 LYS A CA 1
ATOM 14218 C C . LYS J 1 156 ? 4.064 185.708 56.960 1.00 52.85 156 LYS A C 1
ATOM 14219 O O . LYS J 1 156 ? 4.267 184.499 56.799 1.00 50.89 156 LYS A O 1
ATOM 14225 N N . LEU J 1 157 ? 4.276 186.364 58.098 1.00 56.25 157 LEU A N 1
ATOM 14226 C CA . LEU J 1 157 ? 4.867 185.690 59.276 1.00 55.70 157 LEU A CA 1
ATOM 14227 C C . LEU J 1 157 ? 3.854 185.655 60.416 1.00 57.68 157 LEU A C 1
ATOM 14228 O O . LEU J 1 157 ? 4.250 185.292 61.524 1.00 59.73 157 LEU A O 1
ATOM 14233 N N . ASP J 1 158 ? 2.586 185.937 60.135 1.00 58.36 158 ASP A N 1
ATOM 14234 C CA . ASP J 1 158 ? 1.578 186.038 61.191 1.00 60.65 158 ASP A CA 1
ATOM 14235 C C . ASP J 1 158 ? 1.313 184.687 61.847 1.00 59.37 158 ASP A C 1
ATOM 14236 O O . ASP J 1 158 ? 1.253 184.586 63.076 1.00 57.86 158 ASP A O 1
ATOM 14241 N N . ILE J 1 159 ? 1.126 183.637 61.043 1.00 55.99 159 ILE A N 1
ATOM 14242 C CA . ILE J 1 159 ? 0.862 182.320 61.617 1.00 56.75 159 ILE A CA 1
ATOM 14243 C C . ILE J 1 159 ? 2.122 181.766 62.274 1.00 62.49 159 ILE A C 1
ATOM 14244 O O . ILE J 1 159 ? 2.062 181.175 63.361 1.00 58.81 159 ILE A O 1
ATOM 14249 N N . LEU J 1 160 ? 3.279 181.938 61.623 1.00 52.36 160 LEU A N 1
ATOM 14250 C CA . LEU J 1 160 ? 4.545 181.539 62.233 1.00 60.59 160 LEU A CA 1
ATOM 14251 C C . LEU J 1 160 ? 4.737 182.204 63.591 1.00 61.10 160 LEU A C 1
ATOM 14252 O O . LEU J 1 160 ? 5.120 181.550 64.568 1.00 59.07 160 LEU A O 1
ATOM 14257 N N . LYS J 1 161 ? 4.494 183.514 63.664 1.00 60.89 161 LYS A N 1
ATOM 14258 C CA . LYS J 1 161 ? 4.632 184.223 64.932 1.00 65.25 161 LYS A CA 1
ATOM 14259 C C . LYS J 1 161 ? 3.639 183.702 65.959 1.00 64.51 161 LYS A C 1
ATOM 14260 O O . LYS J 1 161 ? 3.996 183.470 67.118 1.00 70.01 161 LYS A O 1
ATOM 14266 N N . ARG J 1 162 ? 2.378 183.534 65.553 1.00 60.74 162 ARG A N 1
ATOM 14267 C CA . ARG J 1 162 ? 1.356 183.031 66.465 1.00 67.57 162 ARG A CA 1
ATOM 14268 C C . ARG J 1 162 ? 1.766 181.693 67.068 1.00 68.89 162 ARG A C 1
ATOM 14269 O O . ARG J 1 162 ? 1.643 181.480 68.280 1.00 70.70 162 ARG A O 1
ATOM 14277 N N . VAL J 1 163 ? 2.284 180.783 66.240 1.00 62.97 163 VAL A N 1
ATOM 14278 C CA . VAL J 1 163 ? 2.637 179.457 66.736 1.00 64.59 163 VAL A CA 1
ATOM 14279 C C . VAL J 1 163 ? 3.903 179.512 67.581 1.00 68.92 163 VAL A C 1
ATOM 14280 O O . VAL J 1 163 ? 3.994 178.854 68.624 1.00 80.46 163 VAL A O 1
ATOM 14284 N N . CYS J 1 164 ? 4.906 180.282 67.150 1.00 67.46 164 CYS A N 1
ATOM 14285 C CA . CYS J 1 164 ? 6.158 180.347 67.898 1.00 74.84 164 CYS A CA 1
ATOM 14286 C C . CYS J 1 164 ? 5.965 181.017 69.255 1.00 79.44 164 CYS A C 1
ATOM 14287 O O . CYS J 1 164 ? 6.605 180.629 70.239 1.00 80.29 164 CYS A O 1
ATOM 14290 N N . ALA J 1 165 ? 5.098 182.032 69.323 1.00 75.69 165 ALA A N 1
ATOM 14291 C CA . ALA J 1 165 ? 4.840 182.707 70.591 1.00 78.01 165 ALA A CA 1
ATOM 14292 C C . ALA J 1 165 ? 4.192 181.767 71.595 1.00 76.62 165 ALA A C 1
ATOM 14293 O O . ALA J 1 165 ? 4.377 181.926 72.807 1.00 84.54 165 ALA A O 1
ATOM 14295 N N . GLN J 1 166 ? 3.432 180.788 71.114 1.00 83.40 166 GLN A N 1
ATOM 14296 C CA . GLN J 1 166 ? 2.833 179.769 71.965 1.00 85.86 166 GLN A CA 1
ATOM 14297 C C . GLN J 1 166 ? 3.837 178.716 72.417 1.00 85.00 166 GLN A C 1
ATOM 14298 O O . GLN J 1 166 ? 3.482 177.855 73.230 1.00 82.03 166 GLN A O 1
ATOM 14304 N N . ILE J 1 167 ? 5.076 178.776 71.927 1.00 83.17 167 ILE A N 1
ATOM 14305 C CA . ILE J 1 167 ? 6.071 177.742 72.189 1.00 83.17 167 ILE A CA 1
ATOM 14306 C C . ILE J 1 167 ? 7.260 178.304 72.961 1.00 79.66 167 ILE A C 1
ATOM 14307 O O . ILE J 1 167 ? 7.614 177.788 74.026 1.00 91.75 167 ILE A O 1
ATOM 14312 N N . ASN J 1 168 ? 7.890 179.353 72.434 1.00 90.16 168 ASN A N 1
ATOM 14313 C CA . ASN J 1 168 ? 9.087 179.898 73.063 1.00 92.99 168 ASN A CA 1
ATOM 14314 C C . ASN J 1 168 ? 9.342 181.311 72.554 1.00 91.63 168 ASN A C 1
ATOM 14315 O O . ASN J 1 168 ? 9.126 181.605 71.375 1.00 90.64 168 ASN A O 1
ATOM 14320 N N . LYS J 1 169 ? 9.829 182.170 73.458 1.00 81.66 169 LYS A N 1
ATOM 14321 C CA . LYS J 1 169 ? 10.071 183.576 73.156 1.00 76.46 169 LYS A CA 1
ATOM 14322 C C . LYS J 1 169 ? 11.345 183.801 72.353 1.00 82.47 169 LYS A C 1
ATOM 14323 O O . LYS J 1 169 ? 11.464 184.831 71.674 1.00 84.72 169 LYS A O 1
ATOM 14329 N N . SER J 1 170 ? 12.305 182.873 72.424 1.00 87.88 170 SER A N 1
ATOM 14330 C CA . SER J 1 170 ? 13.519 183.009 71.625 1.00 83.80 170 SER A CA 1
ATOM 14331 C C . SER J 1 170 ? 13.225 182.849 70.140 1.00 78.13 170 SER A C 1
ATOM 14332 O O . SER J 1 170 ? 13.875 183.492 69.306 1.00 83.47 170 SER A O 1
ATOM 14335 N N . LEU J 1 171 ? 12.259 181.995 69.793 1.00 79.33 171 LEU A N 1
ATOM 14336 C CA . LEU J 1 171 ? 11.828 181.887 68.403 1.00 79.02 171 LEU A CA 1
ATOM 14337 C C . LEU J 1 171 ? 11.307 183.228 67.904 1.00 79.15 171 LEU A C 1
ATOM 14338 O O . LEU J 1 171 ? 11.640 183.676 66.795 1.00 73.65 171 LEU A O 1
ATOM 14343 N N . LEU J 1 172 ? 10.450 183.864 68.696 1.00 81.28 172 LEU A N 1
ATOM 14344 C CA . LEU J 1 172 ? 9.902 185.172 68.274 1.00 77.09 172 LEU A CA 1
ATOM 14345 C C . LEU J 1 172 ? 11.071 186.153 68.126 1.00 76.65 172 LEU A C 1
ATOM 14346 O O . LEU J 1 172 ? 11.013 187.033 67.249 1.00 76.84 172 LEU A O 1
ATOM 14351 N N . LYS J 1 173 ? 12.114 185.971 68.928 1.00 79.41 173 LYS A N 1
ATOM 14352 C CA . LYS J 1 173 ? 13.301 186.856 68.850 1.00 81.94 173 LYS A CA 1
ATOM 14353 C C . LYS J 1 173 ? 13.993 186.676 67.498 1.00 77.50 173 LYS A C 1
ATOM 14354 O O . LYS J 1 173 ? 14.363 187.695 66.887 1.00 78.29 173 LYS A O 1
ATOM 14360 N N . ILE J 1 174 ? 14.172 185.424 67.067 1.00 78.66 174 ILE A N 1
ATOM 14361 C CA . ILE J 1 174 ? 14.846 185.146 65.766 1.00 68.27 174 ILE A CA 1
ATOM 14362 C C . ILE J 1 174 ? 14.003 185.825 64.687 1.00 66.82 174 ILE A C 1
ATOM 14363 O O . ILE J 1 174 ? 14.578 186.472 63.797 1.00 69.07 174 ILE A O 1
ATOM 14368 N N . ILE J 1 175 ? 12.688 185.679 64.798 1.00 65.51 175 ILE A N 1
ATOM 14369 C CA . ILE J 1 175 ? 11.817 186.281 63.791 1.00 68.03 175 ILE A CA 1
ATOM 14370 C C . ILE J 1 175 ? 11.970 187.799 63.785 1.00 69.91 175 ILE A C 1
ATOM 14371 O O . ILE J 1 175 ? 12.137 188.420 62.726 1.00 73.56 175 ILE A O 1
ATOM 14376 N N . ASN J 1 176 ? 11.954 188.418 64.970 1.00 75.35 176 ASN A N 1
ATOM 14377 C CA . ASN J 1 176 ? 11.951 189.877 65.036 1.00 76.03 176 ASN A CA 1
ATOM 14378 C C . ASN J 1 176 ? 13.287 190.454 64.590 1.00 76.07 176 ASN A C 1
ATOM 14379 O O . ASN J 1 176 ? 13.331 191.510 63.947 1.00 76.46 176 ASN A O 1
ATOM 14384 N N . ASP J 1 177 ? 14.386 189.774 64.920 1.00 74.27 177 ASP A N 1
ATOM 14385 C CA . ASP J 1 177 ? 15.693 190.182 64.425 1.00 72.32 177 ASP A CA 1
ATOM 14386 C C . ASP J 1 177 ? 15.734 190.116 62.911 1.00 78.64 177 ASP A C 1
ATOM 14387 O O . ASP J 1 177 ? 16.287 191.012 62.260 1.00 84.16 177 ASP A O 1
ATOM 14392 N N . TYR J 1 178 ? 15.149 189.061 62.328 1.00 76.58 178 TYR A N 1
ATOM 14393 C CA . TYR J 1 178 ? 15.064 188.989 60.873 1.00 65.19 178 TYR A CA 1
ATOM 14394 C C . TYR J 1 178 ? 14.290 190.175 60.312 1.00 74.29 178 TYR A C 1
ATOM 14395 O O . TYR J 1 178 ? 14.708 190.796 59.327 1.00 78.12 178 TYR A O 1
ATOM 14404 N N . GLU J 1 179 ? 13.144 190.494 60.918 1.00 66.87 179 GLU A N 1
ATOM 14405 C CA . GLU J 1 179 ? 12.342 191.604 60.416 1.00 72.31 179 GLU A CA 1
ATOM 14406 C C . GLU J 1 179 ? 13.124 192.908 60.478 1.00 80.52 179 GLU A C 1
ATOM 14407 O O . GLU J 1 179 ? 13.069 193.721 59.548 1.00 82.42 179 GLU A O 1
ATOM 14413 N N . GLU J 1 180 ? 13.863 193.118 61.559 1.00 86.01 180 GLU A N 1
ATOM 14414 C CA . GLU J 1 180 ? 14.731 194.275 61.687 1.00 99.63 180 GLU A CA 1
ATOM 14415 C C . GLU J 1 180 ? 15.855 194.190 60.658 1.00 96.72 180 GLU A C 1
ATOM 14416 O O . GLU J 1 180 ? 15.973 195.049 59.788 1.00 101.84 180 GLU A O 1
#

Organism: Homo sapiens (NCBI:txid9606)

Foldseek 3Di:
DLVVLQVVLQVVAAQVLVVLLLLLCPVQQPDVRSVPPRTVVCVVSCVVVPPDPVDCLQVLLSCVLVPVQVSCCPRVVDHNVVCVQCPPPPRDPRDLQSSLSVLQVVADLVSLLQLLVLCPVPDPPVQSDSPGSSSVQVSVVSVCDDPPRCVSVLVSVVVRDVVSVVSVVVSNVVPVD/DVVVLQVVLQVPAAQVLVVQLLLLCCVPQPPVRSVPPRTVVCCVSCVVVPPDPVDCLQVLLSCVLSPVQVSCCPRVVDHNVVVVQCVPPPRDPRDLLSSLSVLQVPADLVSLLLLLVLCPPPDPVVQSDSPGSSSVQVSVVSVCDDPPRCVSVLVSVVVRDCVSVVSVVVSVVVD/DQLVLLVVLQVVADQVLVVQLLLLCPVPADDVRSVVPRTSNCCVSCVVVPPDPVDCVLVLLSCVLSPVQVSCCPRVVDHPVVVVQPVDPPRDPRDLQSSLSVLQVVADLVSLLLLLVLCPPPADVVQSDPPGSSSVQVSVVSVCDDPPHCVSVLVSVVVRDVVSNVSVVVSVVVVVPD/DLVLLVVVQVPDDPVLFVLLLQQCVVPVVDRQPTSSSVQVVCVVVVQDDLLNVLLSCVLSPVQVSCCPRVNHPVVNVVSPVVDPHSGDVVSSLVVLQVVDDLVLLLQLVVVCPLPPPQDDSRDGNSSVVVSCVVVVCDDLVHCVVVLVSCVVVVVVVSNVSNVVSVVVD/DCVVVVVVQVPDDPVLFCLQLQQCVVPVVDRDPTSSSVQVVCVVVVNDDLLNVLLSCVLSPVQVCCCPPVNHDVVNVVSPVPDPHSGDPQSSLVVVQVVADPVLQVQLVVVCPVPPVQDGPSSVVVVCVVVVCDDLPHCPVVLVSCVVSPVVVSNVSNVVSVVVD/DLVVLVVVQVPDDDVLFCLQLQQVPPVHDPTSSVVQVVCVVVVNDDLLNVLLSCVLSPVQVCCCPPVNGPVVNVVVPVVDPHSGDPVSSLVVVQVPDDPVLQVQLQVVCPVPDPDVAGPSNVVVVCVVVVCDDLVHCVSVLVSCVVSVNVVSSVSNVVSVVVD/DDLVLQVVVQVVDDPLLFVLQLQQCVVVVVDRQPTSSSVQVVCVVVVQDDLLNVLLSCVLSPNQVSCCPRVNGDVVNVVVVVVDPHSGDPVSSLSVLQVPDDQVNVVQLCVCCPVPDDDDPDTDGPSNVVVVCVVVVCDDLVHCVVVLVSCVVSVVVVSNVSVVVSVVVD/DFDLVLLVVVQVPDDPVLFVLVLQQVVVDDDTSSRVQVVCVVVVNDGLLLVLLSCVLSPVQVCCCPRVNHDVVNVVSPVVDPHSGDPVSSLVVLQVVADLVRVQQLCVVVPLPSPDGVSNVVVVCVVVVQDDLPHCPVVLVSCVVSVNVVSNVSNVVSVVVD/DLVLLVVVQVVDDPVLFVLQLQQCVVPVPDRDPTSSVVLVVCVVVVNDDLLQVLLSCVLSPVQVCCCPRSNGDVVNVVSPVPDPHSGDPVSSLVVVQVVADQVRVVQLCVVCPVPDDDDSDGVSRVVVVCVVVVCDDLVHCVVVLVSCVVSVVVVSNVSNVVSVVVD/DVLVLQVVLQVVAAQVLLVQLLLLCCVPAPDVRSVVPRTVVCCVSCVVVPPDPPDCQQVLLSCVLSPVQVSCCPRVVDHNVVVVQVPPPPRDPRDLQSSLSVLQVPQDDVSQVLLQVLVCVVVVPDDDDDDGSSVVQVCVVVVCDDPVHCVSVLVSVVVRDVVSNVSVVVSVD

Sequence (1699 aa):
DFSRNLYDIGEQLDSEDLASLKFLSLDYIPQRKQEPIKDALLFQRLQEKRLEESNLSFLKELLFRINRLDLLITYLNTRKEEERELQTPGRAQISAYRVLYQISEEVSRSELRSFKGGLQEEISKCKLDDDNLLDIFIEEKRVILGEGKLDILKRVCAQINKSLLKIINDYEEFSKEDFSRNLYDIGEQLDSEDLASLKFLSLDYIPQRKQEPIKDALLFQRLQEKRLEESNLSFLKELLFRINRLDLLITYLNTRKEEERELQTPGRAQISAYRVLYQISEEVSRSELRSFKGGLQEEISKCKLDDDNLLDIFIEEKRVILGEGKLDILKRVCAQINKSLLKIINDYEEFSDFSRNLYDIGEQLDSEDLASLKFLSLDYIPQRKQEPIKDALLFQRLQEKRLEESNLSFLKELLFRINRLDLLITYLNTRKEEERELQTPGRAQISAYRVLYQISEEVSRSELRSFKGGLQEEISKCKLDDDNLLDIFIEEKRVILGEGKLDILKRVCAQINKSLLKIINDYEEFSKERSAEVIGQVEEALDTDEKELLFLCRDVAIDVVPPNVRDLLDILRERGKLSVGDLAELLYRVRRFDLLKRILKDRKAVETHLLRNPHLVSDYRVLAEIGEDLDKSDVSSLIFLKDYGRGKISKEKSFLDLVVELEKLNLVAPDQLDLLEKCLKNIHRIDLKTKIQKYKQSVSAEVIGQVEEALDTDEKELLFLCRDVAIDVVPPNVRDLLDILRERGKLSVGDLAELLYRVRRFDLLKRILKDRKAVETHLLRNPHLVSDYRVLAEIGEDLDKSDVSSLIFLKDYGRGKKSFLDLVVELEKLNLVAPDQLDLLEKCLKNIHRIDLKTKIQKYKQSVSAEVIGQVEEALDTDEKELLFLCRDVAVPPNVRDLLDILRERGKLSVGDLAELLYRVRRFDLLKRILKDRKAVETHLLRNPHLVSDYRVLAEIGEDLDKSDVSSLIFLKDYGRGKEKSFLDLVVELEKLNLVAPDQLDLLEKCLKNIHRIDLKTKIQKYKQSVHSAEVIGQVEEALDTDEKELLFLCRDVAIDVVPPNVRDLLDILRERGKLSVGDLAELLYRVRRFDLLKRILKDRKAVETHLLRNPHLVSDYRVLAEIGEDLDKSDVSSLIFLKDYGRGKISKEKSFLDLVVELEKLNLVAPDQLDLLEKCLKNIHRIDLKTKIQKYKQSVSHSAEVIGQVEEALDTDEKELLFLCRDVAPPNVRDLLDILRERGKLSVGDLAELLYRVRRFDLLKRILKDRKAVETHLLRNPHLVSDYRVLAEIGEDLDKSDVSSLIFLKDYSKEKSFLDLVVELEKLNLVAPDQLDLLEKCLKNIHRIDLKTKIQKYKQSVSAEVIGQVEEALDTDEKELLFLCRDVAIDVVPPNVRDLLDILRERGKLSVGDLAELLYRVRRFDLLKRILKDRKAVETHLLRNPHLVSDYRVLAEIGEDLDKSDVSSLIFLKDYGRGKIEKSFLDLVVELEKLNLVAPDQLDLLEKCLKNIHRIDLKTKIQKYKQSVDFSRNLYDIGEQLDSEDLASLKFLSLDYIPQRKQEPIKDALLFQRLQEKRLEESNLSFLKELLFRINRLDLLITYLNTRKEEERELQTPGRAQISAYRVLYQISEEVSRSELRSFKGGLQEEISKCKLDDDNLLDIFIEEKRVILGEGKLDILKRVCAQINKSLLKIINDYEE

GO terms:
  GO:0005515 protein binding (F, IPI)
  GO:0006508 proteolysis (P, IDA)
  GO:0008625 extrinsic apoptotic signaling pathway via death domain receptors (P, IDA)
  GO:0005737 cytoplasm (C, IDA)
  GO:0004197 cysteine-type endopeptidase activity (F, IDA)
  GO:1900119 positive regulation of execution phase of apoptosis (P, IDA)
  GO:0051604 protein maturation (P, IDA)
  GO:0097191 extrinsic apoptotic signaling pathway (P, IDA)
  GO:0032991 protein-containing complex (C, IDA)
  GO:0032731 positive regulation of interleukin-1 beta production (P, IMP)
  GO:0036462 TRAIL-activated apoptotic signaling pathway (P, IDA)
  GO:0097110 scaffold protein binding (F, IPI)
  GO:0060546 negative regulation of necroptotic process (P, IDA)
  GO:0031625 ubiquitin protein ligase binding (F, IPI)
  GO:0008234 cysteine-type peptidase activity (F, TAS)
  GO:0005739 mitochondrion (C, TAS)
  GO:0005856 cytoskeleton (C, TAS)
  GO:0004197 cysteine-type endopeptidase activity (F, TAS)
  GO:0005741 mitochondrial outer membrane (C, TAS)
  GO:0005829 cytosol (C, TAS)